Protein 9QH3 (pdb70)

InterPro domains:
  IPR001247 Exoribonuclease, phosphorolytic domain 1 [PF01138] (15-143)
  IPR001247 Exoribonuclease, phosphorolytic domain 1 [PF01138] (325-457)
  IPR003029 S1 domain [PF00575] (620-691)
  IPR003029 S1 domain [PS50126] (623-691)
  IPR003029 S1 domain [SM00316] (621-691)
  IPR004087 K Homology domain [SM00322] (553-618)
  IPR004088 K Homology domain, type 1 [PF00013] (558-614)
  IPR012162 Polyribonucleotide nucleotidyltransferase [MF_01595] (2-694)
  IPR012162 Polyribonucleotide nucleotidyltransferase [PIRSF005499] (3-697)
  IPR012162 Polyribonucleotide nucleotidyltransferase [PTHR11252] (2-696)
  IPR012162 Polyribonucleotide nucleotidyltransferase [TIGR03591] (9-692)
  IPR012340 Nucleic acid-binding, OB-fold [G3DSA:2.40.50.140] (623-694)
  IPR012340 Nucleic acid-binding, OB-fold [SSF50249] (615-693)
  IPR015847 Exoribonuclease, phosphorolytic domain 2 [PF03725] (146-210)
  IPR015847 Exoribonuclease, phosphorolytic domain 2 [PF03725] (461-529)
  IPR015848 Polyribonucleotide nucleotidyltransferase, RNA-binding domain [PF03726] (242-321)
  IPR020568 Ribosomal protein uS5 domain 2-type superfamily [SSF54211] (3-143)
  IPR020568 Ribosomal protein uS5 domain 2-type superfamily [SSF54211] (293-489)
  IPR027408 PNPase/RNase PH domain superfamily [G3DSA:3.30.230.70] (1-234)
  IPR027408 PNPase/RNase PH domain superfamily [G3DSA:3.30.230.70] (235-550)

Structure (mmCIF, N/CA/C/O backbone):
data_9QH3
#
_entry.id   9QH3
#
_cell.length_a   1.00
_cell.length_b   1.00
_cell.length_c   1.00
_cell.angle_alpha   90.00
_cell.angle_beta   90.00
_cell.angle_gamma   90.00
#
_symmetry.space_group_name_H-M   'P 1'
#
loop_
_entity.id
_entity.type
_entity.pdbx_description
1 polymer 'Polyribonucleotide nucleotidyltransferase'
2 polymer 'Ribonuclease E'
3 non-polymer "ADENOSINE-5'-MONOPHOSPHATE"
4 water water
#
loop_
_atom_site.group_PDB
_atom_site.id
_atom_site.type_symbol
_atom_site.label_atom_id
_atom_site.label_alt_id
_atom_site.label_comp_id
_atom_site.label_asym_id
_atom_site.label_entity_id
_atom_site.label_seq_id
_atom_site.pdbx_PDB_ins_code
_atom_site.Cartn_x
_atom_site.Cartn_y
_atom_site.Cartn_z
_atom_site.occupancy
_atom_site.B_iso_or_equiv
_atom_site.auth_seq_id
_atom_site.auth_comp_id
_atom_site.auth_asym_id
_atom_site.auth_atom_id
_atom_site.pdbx_PDB_model_num
ATOM 1 N N . ASN A 1 2 ? 128.434 164.782 157.839 1.00 108.67 2 ASN A N 1
ATOM 2 C CA . ASN A 1 2 ? 127.725 163.593 157.381 1.00 115.64 2 ASN A CA 1
ATOM 3 C C . ASN A 1 2 ? 128.511 162.317 157.691 1.00 115.86 2 ASN A C 1
ATOM 4 O O . ASN A 1 2 ? 127.940 161.359 158.210 1.00 114.10 2 ASN A O 1
ATOM 14 N N . PRO A 1 3 ? 129.807 162.287 157.371 1.00 111.20 3 PRO A N 1
ATOM 15 C CA . PRO A 1 3 ? 130.628 161.132 157.765 1.00 105.46 3 PRO A CA 1
ATOM 16 C C . PRO A 1 3 ? 130.555 160.871 159.261 1.00 105.17 3 PRO A C 1
ATOM 17 O O . PRO A 1 3 ? 130.979 161.691 160.077 1.00 108.74 3 PRO A O 1
ATOM 28 N N . VAL A 1 4 ? 130.007 159.714 159.612 1.00 89.96 4 VAL A N 1
ATOM 29 C CA . VAL A 1 4 ? 129.881 159.263 160.991 1.00 86.24 4 VAL A CA 1
ATOM 30 C C . VAL A 1 4 ? 130.923 158.179 161.235 1.00 90.92 4 VAL A C 1
ATOM 31 O O . VAL A 1 4 ? 130.843 157.085 160.663 1.00 97.07 4 VAL A O 1
ATOM 44 N N . THR A 1 5 ? 131.951 158.513 162.009 1.00 97.06 5 THR A N 1
ATOM 45 C CA . THR A 1 5 ? 133.049 157.605 162.301 1.00 95.80 5 THR A CA 1
ATOM 46 C C . THR A 1 5 ? 132.902 157.089 163.726 1.00 97.67 5 THR A C 1
ATOM 47 O O . THR A 1 5 ? 132.561 157.850 164.636 1.00 93.78 5 THR A O 1
ATOM 58 N N . LYS A 1 6 ? 133.153 155.796 163.920 1.00 101.26 6 LYS A N 1
ATOM 59 C CA . LYS A 1 6 ? 133.092 155.180 165.239 1.00 95.41 6 LYS A CA 1
ATOM 60 C C . LYS A 1 6 ? 134.404 154.450 165.487 1.00 95.50 6 LYS A C 1
ATOM 61 O O . LYS A 1 6 ? 134.896 153.748 164.604 1.00 94.79 6 LYS A O 1
ATOM 80 N N . GLN A 1 7 ? 134.978 154.617 166.673 1.00 96.23 7 GLN A N 1
ATOM 81 C CA . GLN A 1 7 ? 136.223 153.950 167.029 1.00 93.98 7 GLN A CA 1
ATOM 82 C C . GLN A 1 7 ? 136.020 153.090 168.266 1.00 95.43 7 GLN A C 1
ATOM 83 O O . GLN A 1 7 ? 135.380 153.520 169.230 1.00 99.65 7 GLN A O 1
ATOM 97 N N . PHE A 1 8 ? 136.564 151.875 168.240 1.00 85.95 8 PHE A N 1
ATOM 98 C CA . PHE A 1 8 ? 1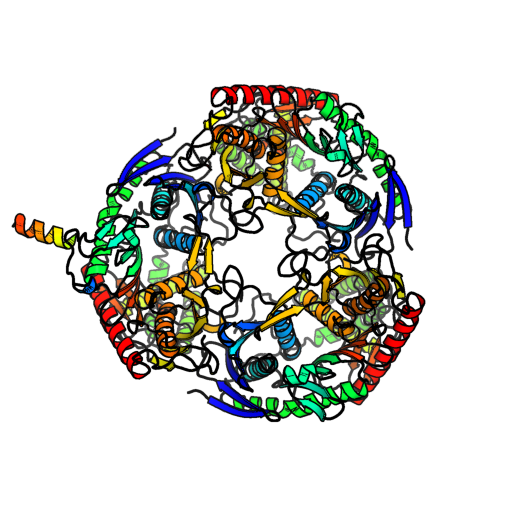36.464 151.002 169.404 1.00 84.27 8 PHE A CA 1
ATOM 99 C C . PHE A 1 8 ? 137.724 150.154 169.498 1.00 83.89 8 PHE A C 1
ATOM 100 O O . PHE A 1 8 ? 138.554 150.135 168.590 1.00 91.72 8 PHE A O 1
ATOM 117 N N . GLN A 1 9 ? 137.879 149.483 170.637 1.00 87.53 9 GLN A N 1
ATOM 118 C CA . GLN A 1 9 ? 139.037 148.637 170.909 1.00 89.07 9 GLN A CA 1
ATOM 119 C C . GLN A 1 9 ? 138.627 147.172 170.851 1.00 86.47 9 GLN A C 1
ATOM 120 O O . GLN A 1 9 ? 137.855 146.704 171.693 1.00 95.40 9 GLN A O 1
ATOM 134 N N . PHE A 1 10 ? 139.143 146.457 169.859 1.00 84.60 10 PHE A N 1
ATOM 135 C CA . PHE A 1 10 ? 138.913 145.028 169.689 1.00 89.87 10 PHE A CA 1
ATOM 136 C C . PHE A 1 10 ? 140.212 144.354 170.117 1.00 93.07 10 PHE A C 1
ATOM 137 O O . PHE A 1 10 ? 141.195 144.345 169.366 1.00 97.75 10 PHE A O 1
ATOM 154 N N . GLY A 1 11 ? 140.260 143.904 171.367 1.00 96.04 11 GLY A N 1
ATOM 155 C CA . GLY A 1 11 ? 141.495 143.348 171.870 1.00 92.50 11 GLY A CA 1
ATOM 156 C C . GLY A 1 11 ? 142.395 144.508 172.217 1.00 95.50 11 GLY A C 1
ATOM 157 O O . GLY A 1 11 ? 142.051 145.364 173.037 1.00 90.96 11 GLY A O 1
ATOM 161 N N . GLN A 1 12 ? 143.564 144.536 171.585 1.00 104.57 12 GLN A N 1
ATOM 162 C CA . GLN A 1 12 ? 144.470 145.667 171.671 1.00 105.25 12 GLN A CA 1
ATOM 163 C C . GLN A 1 12 ? 144.502 146.451 170.367 1.00 104.84 12 GLN A C 1
ATOM 164 O O . GLN A 1 12 ? 145.364 147.320 170.201 1.00 105.05 12 GLN A O 1
ATOM 178 N N . SER A 1 13 ? 143.589 146.169 169.436 1.00 104.43 13 SER A N 1
ATOM 179 C CA . SER A 1 13 ? 143.610 146.799 168.124 1.00 101.06 13 SER A CA 1
ATOM 180 C C . SER A 1 13 ? 142.506 147.842 168.042 1.00 101.49 13 SER A C 1
ATOM 181 O O . SER A 1 13 ? 141.362 147.570 168.415 1.00 102.44 13 SER A O 1
ATOM 189 N N . THR A 1 14 ? 142.843 149.030 167.554 1.00 99.46 14 THR A N 1
ATOM 190 C CA . THR A 1 14 ? 141.844 150.070 167.354 1.00 96.27 14 THR A CA 1
ATOM 191 C C . THR A 1 14 ? 141.147 149.833 166.022 1.00 93.76 14 THR A C 1
ATOM 192 O O . THR A 1 14 ? 141.805 149.771 164.978 1.00 93.70 14 THR A O 1
ATOM 203 N N . VAL A 1 15 ? 139.825 149.699 166.051 1.00 82.82 15 VAL A N 1
ATOM 204 C CA . VAL A 1 15 ? 139.024 149.492 164.853 1.00 89.10 15 VAL A CA 1
ATOM 205 C C . VAL A 1 15 ? 138.235 150.764 164.589 1.00 90.97 15 VAL A C 1
ATOM 206 O O . VAL A 1 15 ? 137.605 151.315 165.503 1.00 91.76 15 VAL A O 1
ATOM 219 N N . THR A 1 16 ? 138.275 151.225 163.340 1.00 83.24 16 THR A N 1
ATOM 220 C CA . THR A 1 16 ? 137.573 152.423 162.896 1.00 83.58 16 THR A CA 1
ATOM 221 C C . THR A 1 16 ? 136.512 152.023 161.882 1.00 86.91 16 THR A C 1
ATOM 222 O O . THR A 1 16 ? 136.824 151.381 160.876 1.00 98.14 16 THR A O 1
ATOM 233 N N . LEU A 1 17 ? 135.269 152.408 162.148 1.00 82.40 17 LEU A N 1
ATOM 234 C CA . LEU A 1 17 ? 134.108 152.096 161.320 1.00 88.01 17 LEU A CA 1
ATOM 235 C C . LEU A 1 17 ? 133.548 153.415 160.803 1.00 83.94 17 LEU A C 1
ATOM 236 O O . LEU A 1 17 ? 132.868 154.130 161.545 1.00 86.43 17 LEU A O 1
ATOM 252 N N . GLU A 1 18 ? 133.870 153.777 159.565 1.00 86.76 18 GLU A N 1
ATOM 253 C CA . GLU A 1 18 ? 133.418 155.040 158.997 1.00 89.86 18 GLU A CA 1
ATOM 254 C C . GLU A 1 18 ? 132.288 154.798 158.006 1.00 87.89 18 GLU A C 1
ATOM 255 O O . GLU A 1 18 ? 132.395 153.927 157.139 1.00 99.42 18 GLU A O 1
ATOM 267 N N . THR A 1 19 ? 131.211 155.570 158.132 1.00 84.51 19 THR A N 1
ATOM 268 C CA . THR A 1 19 ? 130.091 155.497 157.206 1.00 87.49 19 THR A CA 1
ATOM 269 C C . THR A 1 19 ? 129.743 156.910 156.765 1.00 95.30 19 THR A C 1
ATOM 270 O O . THR A 1 19 ? 130.094 157.881 157.433 1.00 96.98 19 THR A O 1
ATOM 281 N N . GLY A 1 20 ? 129.076 157.040 155.615 1.00 95.23 20 GLY A N 1
ATOM 282 C CA . GLY A 1 20 ? 128.561 158.317 155.166 1.00 90.59 20 GLY A CA 1
ATOM 283 C C . GLY A 1 20 ? 129.293 158.922 153.984 1.00 88.47 20 GLY A C 1
ATOM 284 O O . GLY A 1 20 ? 128.698 159.710 153.241 1.00 91.14 20 GLY A O 1
ATOM 288 N N . ARG A 1 21 ? 130.567 158.581 153.794 1.00 93.89 21 ARG A N 1
ATOM 289 C CA . ARG A 1 21 ? 131.386 159.210 152.765 1.00 90.91 21 ARG A CA 1
ATOM 290 C C . ARG A 1 21 ? 131.492 158.389 151.485 1.00 88.54 21 ARG A C 1
ATOM 291 O O . ARG A 1 21 ? 131.271 158.923 150.396 1.00 88.99 21 ARG A O 1
ATOM 312 N N . ILE A 1 22 ? 131.821 157.110 151.583 1.00 88.79 22 ILE A N 1
ATOM 313 C CA . ILE A 1 22 ? 132.055 156.273 150.412 1.00 86.00 22 ILE A CA 1
ATOM 314 C C . ILE A 1 22 ? 130.830 155.407 150.167 1.00 86.40 22 ILE A C 1
ATOM 315 O O . ILE A 1 22 ? 130.219 154.894 151.112 1.00 90.92 22 ILE A O 1
ATOM 331 N N . ALA A 1 23 ? 130.467 155.243 148.897 1.00 86.23 23 ALA A N 1
ATOM 332 C CA . ALA A 1 23 ? 129.356 154.383 148.500 1.00 84.37 23 ALA A CA 1
ATOM 333 C C . ALA A 1 23 ? 128.071 154.763 149.238 1.00 89.18 23 ALA A C 1
ATOM 334 O O . ALA A 1 23 ? 127.603 154.070 150.140 1.00 99.81 23 ALA A O 1
ATOM 341 N N . ARG A 1 24 ? 127.506 155.896 148.828 1.00 84.76 24 ARG A N 1
ATOM 342 C CA . ARG A 1 24 ? 126.308 156.425 149.460 1.00 84.85 24 ARG A CA 1
ATOM 343 C C . ARG A 1 24 ? 125.032 156.036 148.729 1.00 90.65 24 ARG A C 1
ATOM 344 O O . ARG A 1 24 ? 123.952 156.485 149.122 1.00 98.40 24 ARG A O 1
ATOM 365 N N . GLN A 1 25 ? 125.124 155.217 147.683 1.00 84.84 25 GLN A N 1
ATOM 366 C CA . GLN A 1 25 ? 123.948 154.748 146.969 1.00 81.65 25 GLN A CA 1
ATOM 367 C C . GLN A 1 25 ? 123.630 153.294 147.273 1.00 91.29 25 GLN A C 1
ATOM 368 O O . GLN A 1 25 ? 122.574 152.807 146.857 1.00 99.16 25 GLN A O 1
ATOM 382 N N . ALA A 1 26 ? 124.510 152.598 147.982 1.00 87.28 26 ALA A N 1
ATOM 383 C CA . ALA A 1 26 ? 124.246 151.251 148.450 1.00 80.38 26 ALA A CA 1
ATOM 384 C C . ALA A 1 26 ? 123.352 151.319 149.680 1.00 87.02 26 ALA A C 1
ATOM 385 O O . ALA A 1 26 ? 123.254 152.352 150.346 1.00 89.74 26 ALA A O 1
ATOM 392 N N . THR A 1 27 ? 122.688 150.206 149.985 1.00 76.23 27 THR A N 1
ATOM 393 C CA . THR A 1 27 ? 121.807 150.205 151.145 1.00 71.56 27 THR A CA 1
ATOM 394 C C . THR A 1 27 ? 122.614 150.431 152.418 1.00 86.29 27 THR A C 1
ATOM 395 O O . THR A 1 27 ? 122.191 151.178 153.307 1.00 90.53 27 THR A O 1
ATOM 406 N N . GLY A 1 28 ? 123.774 149.800 152.520 1.00 83.90 28 GLY A N 1
ATOM 407 C CA . GLY A 1 28 ? 124.693 150.067 153.611 1.00 74.13 28 GLY A CA 1
ATOM 408 C C . GLY A 1 28 ? 126.111 150.002 153.090 1.00 83.19 28 GLY A C 1
ATOM 409 O O . GLY A 1 28 ? 126.421 149.224 152.190 1.00 94.77 28 GLY A O 1
ATOM 413 N N . ALA A 1 29 ? 126.976 150.848 153.642 1.00 78.66 29 ALA A N 1
ATOM 414 C CA . ALA A 1 29 ? 128.383 150.815 153.251 1.00 80.80 29 ALA A CA 1
ATOM 415 C C . ALA A 1 29 ? 129.249 151.352 154.376 1.00 88.13 29 ALA A C 1
ATOM 416 O O . ALA A 1 29 ? 129.041 152.480 154.830 1.00 93.02 29 ALA A O 1
ATOM 423 N N . VAL A 1 30 ? 130.212 150.549 154.820 1.00 85.15 30 VAL A N 1
ATOM 424 C CA . VAL A 1 30 ? 131.112 150.925 155.903 1.00 73.95 30 VAL A CA 1
ATOM 425 C C . VAL A 1 30 ? 132.550 150.680 155.468 1.00 77.51 30 VAL A C 1
ATOM 426 O O . VAL A 1 30 ? 132.841 149.704 154.769 1.00 83.30 30 VAL A O 1
ATOM 439 N N . LEU A 1 31 ? 133.453 151.556 155.897 1.00 78.86 31 LEU A N 1
ATOM 440 C CA . LEU A 1 31 ? 134.887 151.369 155.722 1.00 74.84 31 LEU A CA 1
ATOM 441 C C . LEU A 1 31 ? 135.480 150.994 157.074 1.00 84.76 31 LEU A C 1
ATOM 442 O O . LEU A 1 31 ? 135.415 151.785 158.023 1.00 89.28 31 LEU A O 1
ATOM 458 N N . VAL A 1 32 ? 136.013 149.778 157.168 1.00 79.88 32 VAL A N 1
ATOM 459 C CA . VAL A 1 32 ? 136.587 149.251 158.401 1.00 79.93 32 VAL A CA 1
ATOM 460 C C . VAL A 1 32 ? 138.102 149.303 158.297 1.00 83.92 32 VAL A C 1
ATOM 461 O O . VAL A 1 32 ? 138.682 148.766 157.348 1.00 92.70 32 VAL A O 1
ATOM 474 N N . THR A 1 33 ? 138.742 149.928 159.283 1.00 85.10 33 THR A N 1
ATOM 475 C CA . THR A 1 33 ? 140.197 150.010 159.380 1.00 85.16 33 THR A CA 1
ATOM 476 C C . THR A 1 33 ? 140.613 149.346 160.686 1.00 84.97 33 THR A C 1
ATOM 477 O O . THR A 1 33 ? 140.346 149.879 161.768 1.00 93.91 33 THR A O 1
ATOM 488 N N . MET A 1 34 ? 141.223 148.167 160.578 1.00 86.42 34 MET A N 1
ATOM 489 C CA . MET A 1 34 ? 141.701 147.399 161.724 1.00 84.92 34 MET A CA 1
ATOM 490 C C . MET A 1 34 ? 143.164 147.026 161.518 1.00 92.32 34 MET A C 1
ATOM 491 O O . MET A 1 34 ? 143.494 146.299 160.573 1.00 107.12 34 MET A O 1
ATOM 505 N N . ASP A 1 35 ? 144.058 147.644 162.292 1.00 97.59 35 ASP A N 1
ATOM 506 C CA . ASP A 1 35 ? 145.480 147.292 162.267 1.00 102.75 35 ASP A CA 1
ATOM 507 C C . ASP A 1 35 ? 146.082 147.593 160.900 1.00 105.03 35 ASP A C 1
ATOM 508 O O . ASP A 1 35 ? 146.796 146.773 160.323 1.00 102.68 35 ASP A O 1
ATOM 517 N N . ASP A 1 36 ? 145.775 148.771 160.371 1.00 96.56 36 ASP A N 1
ATOM 518 C CA . ASP A 1 36 ? 146.327 149.222 159.103 1.00 97.40 36 ASP A CA 1
ATOM 519 C C . ASP A 1 36 ? 145.776 148.409 157.941 1.00 93.39 36 ASP A C 1
ATOM 520 O O . ASP A 1 36 ? 146.332 148.447 156.840 1.00 87.52 36 ASP A O 1
ATOM 529 N N . VAL A 1 37 ? 144.688 147.669 158.159 1.00 83.82 37 VAL A N 1
ATOM 530 C CA . VAL A 1 37 ? 144.007 146.946 157.093 1.00 76.44 37 VAL A CA 1
ATOM 531 C C . VAL A 1 37 ? 142.640 147.588 156.916 1.00 74.51 37 VAL A C 1
ATOM 532 O O . VAL A 1 37 ? 141.798 147.531 157.819 1.00 80.44 37 VAL A O 1
ATOM 545 N N . SER A 1 38 ? 142.422 148.209 155.759 1.00 75.09 38 SER A N 1
ATOM 546 C CA . SER A 1 38 ? 141.166 148.872 155.440 1.00 71.00 38 SER A CA 1
ATOM 547 C C . SER A 1 38 ? 140.420 148.089 154.371 1.00 68.74 38 SER A C 1
ATOM 548 O O . SER A 1 38 ? 140.986 147.779 153.314 1.00 77.70 38 SER A O 1
ATOM 556 N N . VAL A 1 39 ? 139.140 147.828 154.643 1.00 69.04 39 VAL A N 1
ATOM 557 C CA . VAL A 1 39 ? 138.234 147.100 153.763 1.00 72.37 39 VAL A CA 1
ATOM 558 C C . VAL A 1 39 ? 136.940 147.894 153.644 1.00 76.34 39 VAL A C 1
ATOM 559 O O . VAL A 1 39 ? 136.400 148.357 154.654 1.00 89.79 39 VAL A O 1
ATOM 572 N N . LEU A 1 40 ? 136.440 148.050 152.419 1.00 75.03 40 LEU A N 1
ATOM 573 C CA . LEU A 1 40 ? 135.166 148.722 152.172 1.00 74.05 40 LEU A CA 1
ATOM 574 C C . LEU A 1 40 ? 134.097 147.662 151.934 1.00 74.99 40 LEU A C 1
ATOM 575 O O . LEU A 1 40 ? 134.140 146.949 150.927 1.00 86.10 40 LEU A O 1
ATOM 591 N N . VAL A 1 41 ? 133.138 147.556 152.851 1.00 68.32 41 VAL A N 1
ATOM 592 C CA . VAL A 1 41 ? 132.077 146.559 152.772 1.00 71.17 41 VAL A CA 1
ATOM 593 C C . VAL A 1 41 ? 130.771 147.250 152.415 1.00 78.25 41 VAL A C 1
ATOM 594 O O . VAL A 1 41 ? 130.375 148.218 153.074 1.00 80.33 41 VAL A O 1
ATOM 607 N N . THR A 1 42 ? 130.102 146.752 151.378 1.00 82.31 42 THR A N 1
ATOM 608 C CA . THR A 1 42 ? 128.834 147.301 150.925 1.00 76.53 42 THR A CA 1
ATOM 609 C C . THR A 1 42 ? 127.785 146.197 150.901 1.00 73.75 42 THR A C 1
ATOM 610 O O . THR A 1 42 ? 128.096 145.030 150.655 1.00 84.89 42 THR A O 1
ATOM 621 N N . VAL A 1 43 ? 126.539 146.576 151.168 1.00 77.36 43 VAL A N 1
ATOM 622 C CA . VAL A 1 43 ? 125.399 145.668 151.147 1.00 74.28 43 VAL A CA 1
ATOM 623 C C . VAL A 1 43 ? 124.277 146.355 150.386 1.00 77.77 43 VAL A C 1
ATOM 624 O O . VAL A 1 43 ? 123.815 147.427 150.796 1.00 81.75 43 VAL A O 1
ATOM 637 N N . VAL A 1 44 ? 123.852 145.754 149.280 1.00 84.58 44 VAL A N 1
ATOM 638 C CA . VAL A 1 44 ? 122.709 146.228 148.510 1.00 80.90 44 VAL A CA 1
ATOM 639 C C . VAL A 1 44 ? 121.610 145.182 148.597 1.00 81.77 44 VAL A C 1
ATOM 640 O O . VAL A 1 44 ? 121.859 143.992 148.372 1.00 92.29 44 VAL A O 1
ATOM 653 N N . GLY A 1 45 ? 120.401 145.624 148.926 1.00 80.60 45 GLY A N 1
ATOM 654 C CA . GLY A 1 45 ? 119.264 144.731 148.992 1.00 75.93 45 GLY A CA 1
ATOM 655 C C . GLY A 1 45 ? 118.210 145.137 147.985 1.00 85.73 45 GLY A C 1
ATOM 656 O O . GLY A 1 45 ? 117.838 146.310 147.905 1.00 86.75 45 GLY A O 1
ATOM 660 N N . ALA A 1 46 ? 117.724 144.173 147.210 1.00 92.39 46 ALA A N 1
ATOM 661 C CA . ALA A 1 46 ? 116.640 144.440 146.278 1.00 85.79 46 ALA A CA 1
ATOM 662 C C . ALA A 1 46 ? 115.400 144.932 147.010 1.00 94.36 46 ALA A C 1
ATOM 663 O O . ALA A 1 46 ? 115.074 144.462 148.102 1.00 94.72 46 ALA A O 1
ATOM 670 N N . LYS A 1 47 ? 114.707 145.889 146.397 1.00 107.97 47 LYS A N 1
ATOM 671 C CA . LYS A 1 47 ? 113.596 146.573 147.041 1.00 105.15 47 LYS A CA 1
ATOM 672 C C . LYS A 1 47 ? 112.283 145.822 146.897 1.00 109.62 47 LYS A C 1
ATOM 673 O O . LYS A 1 47 ? 111.386 146.001 147.728 1.00 102.81 47 LYS A O 1
ATOM 692 N N . SER A 1 48 ? 112.161 144.981 145.873 1.00 114.05 48 SER A N 1
ATOM 693 C CA . SER A 1 48 ? 111.015 144.129 145.633 1.00 106.72 48 SER A CA 1
ATOM 694 C C . SER A 1 48 ? 111.458 142.678 145.488 1.00 108.02 48 SER A C 1
ATOM 695 O O . SER A 1 48 ? 112.540 142.425 144.949 1.00 105.32 48 SER A O 1
ATOM 703 N N . PRO A 1 49 ? 110.668 141.709 145.944 1.00 109.40 49 PRO A N 1
ATOM 704 C CA . PRO A 1 49 ? 111.033 140.312 145.692 1.00 101.57 49 PRO A CA 1
ATOM 705 C C . PRO A 1 49 ? 110.684 139.958 144.257 1.00 108.15 49 PRO A C 1
ATOM 706 O O . PRO A 1 49 ? 109.659 140.388 143.723 1.00 114.25 49 PRO A O 1
ATOM 717 N N . ALA A 1 50 ? 111.546 139.168 143.626 1.00 123.12 50 ALA A N 1
ATOM 718 C CA . ALA A 1 50 ? 111.267 138.730 142.267 1.00 125.04 50 ALA A CA 1
ATOM 719 C C . ALA A 1 50 ? 110.033 137.836 142.225 1.00 128.28 50 ALA A C 1
ATOM 720 O O . ALA A 1 50 ? 109.753 137.075 143.154 1.00 127.23 50 ALA A O 1
ATOM 727 N N . GLU A 1 51 ? 109.291 137.940 141.124 1.00 140.62 51 GLU A N 1
ATOM 728 C CA . GLU A 1 51 ? 108.105 137.117 140.937 1.00 138.57 51 GLU A CA 1
ATOM 729 C C . GLU A 1 51 ? 108.507 135.667 140.706 1.00 138.65 51 GLU A C 1
ATOM 730 O O . GLU A 1 51 ? 109.320 135.370 139.826 1.00 137.50 51 GLU A O 1
ATOM 742 N N . GLY A 1 52 ? 107.935 134.765 141.497 1.00 128.11 52 GLY A N 1
ATOM 743 C CA . GLY A 1 52 ? 108.285 133.365 141.423 1.00 125.49 52 GLY A CA 1
ATOM 744 C C . GLY A 1 52 ? 109.511 132.977 142.214 1.00 127.74 52 GLY A C 1
ATOM 745 O O . GLY A 1 52 ? 109.866 131.791 142.230 1.00 127.76 52 GLY A O 1
ATOM 749 N N . ARG A 1 53 ? 110.172 133.929 142.871 1.00 130.62 53 ARG A N 1
ATOM 750 C CA . ARG A 1 53 ? 111.335 133.619 143.691 1.00 129.99 53 ARG A CA 1
ATOM 751 C C . ARG A 1 53 ? 110.943 132.704 144.842 1.00 128.13 53 ARG A C 1
ATOM 752 O O . ARG A 1 53 ? 110.204 133.109 145.745 1.00 124.68 53 ARG A O 1
ATOM 773 N N . ASP A 1 54 ? 111.436 131.468 144.815 1.00 128.65 54 ASP A N 1
ATOM 774 C CA . ASP A 1 54 ? 111.157 130.489 145.854 1.00 129.60 54 ASP A CA 1
ATOM 775 C C . ASP A 1 54 ? 112.354 130.230 146.758 1.00 128.35 54 ASP A C 1
ATOM 776 O O . ASP A 1 54 ? 112.268 129.376 147.646 1.00 124.67 54 ASP A O 1
ATOM 785 N N . PHE A 1 55 ? 113.463 130.939 146.556 1.00 115.67 55 PHE A N 1
ATOM 786 C CA . PHE A 1 55 ? 114.650 130.783 147.384 1.00 115.11 55 PHE A CA 1
ATOM 787 C C . PHE A 1 55 ? 115.233 132.160 147.664 1.00 116.88 55 PHE A C 1
ATOM 788 O O . PHE A 1 55 ? 114.962 133.127 146.951 1.00 114.94 55 PHE A O 1
ATOM 805 N N . PHE A 1 56 ? 116.042 132.240 148.721 1.00 101.48 56 PHE A N 1
ATOM 806 C CA . PHE A 1 56 ? 116.636 133.504 149.134 1.00 97.21 56 PHE A CA 1
ATOM 807 C C . PHE A 1 56 ? 117.958 133.696 148.400 1.00 97.77 56 PHE A C 1
ATOM 808 O O . PHE A 1 56 ? 118.920 132.965 148.684 1.00 93.36 56 PHE A O 1
ATOM 825 N N . PRO A 1 57 ? 118.065 134.650 147.459 1.00 98.15 57 PRO A N 1
ATOM 826 C CA . PRO A 1 57 ? 119.324 134.833 146.700 1.00 97.98 57 PRO A CA 1
ATOM 827 C C . PRO A 1 57 ? 120.347 135.744 147.381 1.00 100.63 57 PRO A C 1
ATOM 828 O O . PRO A 1 57 ? 120.467 136.937 147.108 1.00 103.11 57 PRO A O 1
ATOM 839 N N . LEU A 1 58 ? 121.109 135.174 148.308 1.00 87.54 58 LEU A N 1
ATOM 840 C CA . LEU A 1 58 ? 122.162 135.896 149.009 1.00 83.68 58 LEU A CA 1
ATOM 841 C C . LEU A 1 58 ? 123.499 135.626 148.334 1.00 86.82 58 LEU A C 1
ATOM 842 O O . LEU A 1 58 ? 123.813 134.479 148.003 1.00 88.16 58 LEU A O 1
ATOM 858 N N . SER A 1 59 ? 124.277 136.685 148.122 1.00 89.07 59 SER A N 1
ATOM 859 C CA . SER A 1 59 ? 125.585 136.590 147.491 1.00 86.38 59 SER A CA 1
ATOM 860 C C . SER A 1 59 ? 126.604 137.383 148.296 1.00 86.88 59 SER A C 1
ATOM 861 O O . SER A 1 59 ? 126.309 138.486 148.757 1.00 93.52 59 SER A O 1
ATOM 869 N N . VAL A 1 60 ? 127.787 136.804 148.495 1.00 84.49 60 VAL A N 1
ATOM 870 C CA . VAL A 1 60 ? 128.883 137.456 149.205 1.00 82.98 60 VAL A CA 1
ATOM 871 C C . VAL A 1 60 ? 130.130 137.388 148.334 1.00 82.45 60 VAL A C 1
ATOM 872 O O . VAL A 1 60 ? 130.523 136.303 147.895 1.00 87.29 60 VAL A O 1
ATOM 885 N N . HIS A 1 61 ? 130.748 138.542 148.086 1.00 78.43 61 HIS A N 1
ATOM 886 C CA . HIS A 1 61 ? 131.923 138.643 147.220 1.00 81.22 61 HIS A CA 1
ATOM 887 C C . HIS A 1 61 ? 133.052 139.365 147.948 1.00 84.17 61 HIS A C 1
ATOM 888 O O . HIS A 1 61 ? 133.056 140.597 148.034 1.00 91.71 61 HIS A O 1
ATOM 902 N N . TYR A 1 62 ? 133.981 138.601 148.515 1.00 77.42 62 TYR A N 1
ATOM 903 C CA . TYR A 1 62 ? 135.188 139.161 149.103 1.00 73.20 62 TYR A CA 1
ATOM 904 C C . TYR A 1 62 ? 136.226 139.288 147.992 1.00 82.42 62 TYR A C 1
ATOM 905 O O . TYR A 1 62 ? 136.445 138.339 147.233 1.00 86.10 62 TYR A O 1
ATOM 923 N N . GLN A 1 63 ? 136.854 140.457 147.892 1.00 91.14 63 GLN A N 1
ATOM 924 C CA . GLN A 1 63 ? 137.846 140.746 146.866 1.00 80.47 63 GLN A CA 1
ATOM 925 C C . GLN A 1 63 ? 139.083 141.375 147.485 1.00 83.93 63 GLN A C 1
ATOM 926 O O . GLN A 1 63 ? 138.965 142.257 148.339 1.00 99.91 63 GLN A O 1
ATOM 940 N N . GLU A 1 64 ? 140.261 140.906 147.080 1.00 83.67 64 GLU A N 1
ATOM 941 C CA . GLU A 1 64 ? 141.532 141.459 147.542 1.00 85.01 64 GLU A CA 1
ATOM 942 C C . GLU A 1 64 ? 142.205 142.173 146.376 1.00 92.77 64 GLU A C 1
ATOM 943 O O . GLU A 1 64 ? 142.770 141.527 145.490 1.00 100.14 64 GLU A O 1
ATOM 955 N N . LYS A 1 65 ? 142.150 143.501 146.369 1.00 86.40 65 LYS A N 1
ATOM 956 C CA . LYS A 1 65 ? 142.764 144.263 145.292 1.00 81.69 65 LYS A CA 1
ATOM 957 C C . LYS A 1 65 ? 144.260 144.379 145.549 1.00 83.71 65 LYS A C 1
ATOM 958 O O . LYS A 1 65 ? 144.678 144.695 146.666 1.00 92.85 65 LYS A O 1
ATOM 977 N N . THR A 1 66 ? 145.070 144.136 144.516 1.00 85.33 66 THR A N 1
ATOM 978 C CA . THR A 1 66 ? 146.512 144.084 144.732 1.00 85.48 66 THR A CA 1
ATOM 979 C C . THR A 1 66 ? 147.102 145.454 145.024 1.00 82.00 66 THR A C 1
ATOM 980 O O . THR A 1 66 ? 148.142 145.539 145.685 1.00 86.95 66 THR A O 1
ATOM 991 N N . TYR A 1 67 ? 146.434 146.529 144.603 1.00 83.88 67 TYR A N 1
ATOM 992 C CA . TYR A 1 67 ? 146.945 147.861 144.889 1.00 78.48 67 TYR A CA 1
ATOM 993 C C . TYR A 1 67 ? 146.929 148.148 146.380 1.00 81.04 67 TYR A C 1
ATOM 994 O O . TYR A 1 67 ? 147.636 149.052 146.835 1.00 88.67 67 TYR A O 1
ATOM 1012 N N . ALA A 1 68 ? 146.141 147.394 147.147 1.00 76.06 68 ALA A N 1
ATOM 1013 C CA . ALA A 1 68 ? 146.139 147.561 148.592 1.00 74.51 68 ALA A CA 1
ATOM 1014 C C . ALA A 1 68 ? 147.499 147.225 149.178 1.00 81.30 68 ALA A C 1
ATOM 1015 O O . ALA A 1 68 ? 147.866 147.749 150.234 1.00 84.51 68 ALA A O 1
ATOM 1022 N N . ALA A 1 69 ? 148.260 146.361 148.509 1.00 89.25 69 ALA A N 1
ATOM 1023 C CA . ALA A 1 69 ? 149.576 145.954 148.976 1.00 84.16 69 ALA A CA 1
ATOM 1024 C C . ALA A 1 69 ? 150.700 146.692 148.265 1.00 88.20 69 ALA A C 1
ATOM 1025 O O . ALA A 1 69 ? 151.872 146.375 148.487 1.00 93.17 69 ALA A O 1
ATOM 1032 N N . GLY A 1 70 ? 150.374 147.665 147.422 1.00 81.73 70 GLY A N 1
ATOM 1033 C CA . GLY A 1 70 ? 151.390 148.369 146.662 1.00 83.27 70 GLY A CA 1
ATOM 1034 C C . GLY A 1 70 ? 152.022 147.526 145.577 1.00 93.31 70 GLY A C 1
ATOM 1035 O O . GLY A 1 70 ? 153.235 147.618 145.356 1.00 92.54 70 GLY A O 1
ATOM 1039 N N . ARG A 1 71 ? 151.230 146.708 144.891 1.00 90.93 71 ARG A N 1
ATOM 1040 C CA . ARG A 1 71 ? 151.734 145.797 143.878 1.00 85.73 71 ARG A CA 1
ATOM 1041 C C . ARG A 1 71 ? 150.855 145.869 142.641 1.00 89.43 71 ARG A C 1
ATOM 1042 O O . ARG A 1 71 ? 149.680 146.237 142.706 1.00 91.40 71 ARG A O 1
ATOM 1063 N N . ILE A 1 72 ? 151.446 145.517 141.505 1.00 92.49 72 ILE A N 1
ATOM 1064 C CA . ILE A 1 72 ? 150.718 145.438 140.244 1.00 84.87 72 ILE A CA 1
ATOM 1065 C C . ILE A 1 72 ? 150.387 143.966 140.025 1.00 86.79 72 ILE A C 1
ATOM 1066 O O . ILE A 1 72 ? 151.246 143.106 140.262 1.00 87.34 72 ILE A O 1
ATOM 1082 N N . PRO A 1 73 ? 149.172 143.622 139.599 1.00 85.50 73 PRO A N 1
ATOM 1083 C CA . PRO A 1 73 ? 148.794 142.206 139.546 1.00 85.44 73 PRO A CA 1
ATOM 1084 C C . PRO A 1 73 ? 149.720 141.402 138.650 1.00 93.71 73 PRO A C 1
ATOM 1085 O O . PRO A 1 73 ? 150.158 141.866 137.596 1.00 99.83 73 PRO A O 1
ATOM 1096 N N . GLY A 1 74 ? 150.023 140.184 139.087 1.00 106.50 74 GLY A N 1
ATOM 1097 C CA . GLY A 1 74 ? 150.760 139.271 138.249 1.00 108.15 74 GLY A CA 1
ATOM 1098 C C . GLY A 1 74 ? 149.868 138.620 137.212 1.00 110.17 74 GLY A C 1
ATOM 1099 O O . GLY A 1 74 ? 148.646 138.579 137.340 1.00 113.44 74 GLY A O 1
ATOM 1103 N N . GLY A 1 75 ? 150.495 138.106 136.167 1.00 109.35 75 GLY A N 1
ATOM 1104 C CA . GLY A 1 75 ? 149.784 137.479 135.073 1.00 114.55 75 GLY A CA 1
ATOM 1105 C C . GLY A 1 75 ? 149.939 138.259 133.780 1.00 115.12 75 GLY A C 1
ATOM 1106 O O . GLY A 1 75 ? 150.481 139.364 133.735 1.00 117.82 75 GLY A O 1
ATOM 1110 N N . PHE A 1 76 ? 149.439 137.647 132.706 1.00 115.60 76 PHE A N 1
ATOM 1111 C CA . PHE A 1 76 ? 149.604 138.236 131.384 1.00 117.96 76 PHE A CA 1
ATOM 1112 C C . PHE A 1 76 ? 148.811 139.527 131.226 1.00 117.73 76 PHE A C 1
ATOM 1113 O O . PHE A 1 76 ? 149.241 140.427 130.496 1.00 115.85 76 PHE A O 1
ATOM 1130 N N . PHE A 1 77 ? 147.666 139.644 131.896 1.00 116.57 77 PHE A N 1
ATOM 1131 C CA . PHE A 1 77 ? 146.786 140.792 131.726 1.00 116.52 77 PHE A CA 1
ATOM 1132 C C . PHE A 1 77 ? 146.957 141.859 132.799 1.00 116.61 77 PHE A C 1
ATOM 1133 O O . PHE A 1 77 ? 146.382 142.943 132.664 1.00 117.17 77 PHE A O 1
ATOM 1150 N N . LYS A 1 78 ? 147.730 141.586 133.848 1.00 101.64 78 LYS A N 1
ATOM 1151 C CA . LYS A 1 78 ? 148.042 142.583 134.871 1.00 95.39 78 LYS A CA 1
ATOM 1152 C C . LYS A 1 78 ? 146.776 143.189 135.464 1.00 96.61 78 LYS A C 1
ATOM 1153 O O . LYS A 1 78 ? 146.740 144.371 135.809 1.00 99.11 78 LYS A O 1
ATOM 1172 N N . ARG A 1 79 ? 145.722 142.385 135.577 1.00 93.92 79 ARG A N 1
ATOM 1173 C CA . ARG A 1 79 ? 144.490 142.805 136.224 1.00 93.55 79 ARG A CA 1
ATOM 1174 C C . ARG A 1 79 ? 143.976 141.667 137.090 1.00 97.59 79 ARG A C 1
ATOM 1175 O O . ARG A 1 79 ? 144.192 140.493 136.779 1.00 98.63 79 ARG A O 1
ATOM 1196 N N . GLU A 1 80 ? 143.300 142.012 138.182 1.00 99.75 80 GLU A N 1
ATOM 1197 C CA . GLU A 1 80 ? 142.734 140.977 139.033 1.00 96.43 80 GLU A CA 1
ATOM 1198 C C . GLU A 1 80 ? 141.650 140.248 138.253 1.00 95.95 80 GLU A C 1
ATOM 1199 O O . GLU A 1 80 ? 140.899 140.865 137.495 1.00 92.69 80 GLU A O 1
ATOM 1211 N N . GLY A 1 81 ? 141.558 138.934 138.433 1.00 102.79 81 GLY A N 1
ATOM 1212 C CA . GLY A 1 81 ? 140.651 138.153 137.613 1.00 105.13 81 GLY A CA 1
ATOM 1213 C C . GLY A 1 81 ? 139.704 137.325 138.458 1.00 106.77 81 GLY A C 1
ATOM 1214 O O . GLY A 1 81 ? 139.220 137.758 139.502 1.00 111.82 81 GLY A O 1
ATOM 1218 N N . ARG A 1 82 ? 139.432 136.119 137.977 1.00 126.67 82 ARG A N 1
ATOM 1219 C CA . ARG A 1 82 ? 138.519 135.227 138.673 1.00 128.26 82 ARG A CA 1
ATOM 1220 C C . ARG A 1 82 ? 138.950 135.057 140.129 1.00 125.74 82 ARG A C 1
ATOM 1221 O O . ARG A 1 82 ? 140.154 135.003 140.414 1.00 127.81 82 ARG A O 1
ATOM 1242 N N . PRO A 1 83 ? 138.010 134.987 141.069 1.00 101.44 83 PRO A N 1
ATOM 1243 C CA . PRO A 1 83 ? 138.377 134.814 142.477 1.00 99.89 83 PRO A CA 1
ATOM 1244 C C . PRO A 1 83 ? 139.412 133.717 142.680 1.00 102.54 83 PRO A C 1
ATOM 1245 O O . PRO A 1 83 ? 139.324 132.634 142.100 1.00 103.88 83 PRO A O 1
ATOM 1256 N N . SER A 1 84 ? 140.402 134.012 143.513 1.00 99.96 84 SER A N 1
ATOM 1257 C CA . SER A 1 84 ? 141.392 133.027 143.920 1.00 94.42 84 SER A CA 1
ATOM 1258 C C . SER A 1 84 ? 140.732 132.067 144.909 1.00 95.50 84 SER A C 1
ATOM 1259 O O . SER A 1 84 ? 139.525 132.121 145.158 1.00 102.44 84 SER A O 1
ATOM 1267 N N . GLU A 1 85 ? 141.521 131.162 145.488 1.00 91.50 85 GLU A N 1
ATOM 1268 C CA . GLU A 1 85 ? 140.957 130.223 146.448 1.00 90.63 85 GLU A CA 1
ATOM 1269 C C . GLU A 1 85 ? 140.776 130.861 147.815 1.00 95.60 85 GLU A C 1
ATOM 1270 O O . GLU A 1 85 ? 139.817 130.537 148.527 1.00 105.04 85 GLU A O 1
ATOM 1282 N N . LYS A 1 86 ? 141.638 131.813 148.170 1.00 84.19 86 LYS A N 1
ATOM 1283 C CA . LYS A 1 86 ? 141.494 132.464 149.461 1.00 83.82 86 LYS A CA 1
ATOM 1284 C C . LYS A 1 86 ? 140.291 133.390 149.450 1.00 86.33 86 LYS A C 1
ATOM 1285 O O . LYS A 1 86 ? 139.594 133.514 150.463 1.00 88.14 86 LYS A O 1
ATOM 1304 N N . GLU A 1 87 ? 139.977 133.975 148.292 1.00 90.50 87 GLU A N 1
ATOM 1305 C CA . GLU A 1 87 ? 138.841 134.879 148.215 1.00 87.30 87 GLU A CA 1
ATOM 1306 C C . GLU A 1 87 ? 137.533 134.109 148.163 1.00 89.90 87 GLU A C 1
ATOM 1307 O O . GLU A 1 87 ? 136.523 134.581 148.690 1.00 99.29 87 GLU A O 1
ATOM 1319 N N . THR A 1 88 ? 137.565 132.869 147.679 1.00 84.54 88 THR A N 1
ATOM 1320 C CA . THR A 1 88 ? 136.360 132.052 147.657 1.00 81.89 88 THR A CA 1
ATOM 1321 C C . THR A 1 88 ? 136.106 131.467 149.033 1.00 81.68 88 THR A C 1
ATOM 1322 O O . THR A 1 88 ? 134.956 131.428 149.501 1.00 88.15 88 THR A O 1
ATOM 1333 N N . LEU A 1 89 ? 137.181 131.149 149.751 1.00 80.98 89 LEU A N 1
ATOM 1334 C CA . LEU A 1 89 ? 137.016 130.622 151.094 1.00 82.83 89 LEU A CA 1
ATOM 1335 C C . LEU A 1 89 ? 136.567 131.729 152.034 1.00 84.54 89 LEU A C 1
ATOM 1336 O O . LEU A 1 89 ? 135.727 131.502 152.909 1.00 86.13 89 LEU A O 1
ATOM 1352 N N . THR A 1 90 ? 137.104 132.940 151.867 1.00 73.78 90 THR A N 1
ATOM 1353 C CA . THR A 1 90 ? 136.635 134.051 152.684 1.00 70.45 90 THR A CA 1
ATOM 1354 C C . THR A 1 90 ? 135.190 134.395 152.337 1.00 72.83 90 THR A C 1
ATOM 1355 O O . THR A 1 90 ? 134.393 134.715 153.227 1.00 90.03 90 THR A O 1
ATOM 1366 N N . SER A 1 91 ? 134.838 134.377 151.045 1.00 78.28 91 SER A N 1
ATOM 1367 C CA . SER A 1 91 ? 133.456 134.634 150.666 1.00 78.17 91 SER A CA 1
ATOM 1368 C C . SER A 1 91 ? 132.521 133.661 151.364 1.00 76.15 91 SER A C 1
ATOM 1369 O O . SER A 1 91 ? 131.448 134.057 151.831 1.00 86.87 91 SER A O 1
ATOM 1377 N N . ARG A 1 92 ? 132.965 132.419 151.567 1.00 89.33 92 ARG A N 1
ATOM 1378 C CA . ARG A 1 92 ? 132.084 131.430 152.175 1.00 84.68 92 ARG A CA 1
ATOM 1379 C C . ARG A 1 92 ? 132.156 131.469 153.690 1.00 84.67 92 ARG A C 1
ATOM 1380 O O . ARG A 1 92 ? 131.169 131.132 154.354 1.00 91.23 92 ARG A O 1
ATOM 1401 N N . LEU A 1 93 ? 133.223 132.052 154.227 1.00 83.85 93 LEU A N 1
ATOM 1402 C CA . LEU A 1 93 ? 133.345 132.234 155.662 1.00 83.19 93 LEU A CA 1
ATOM 1403 C C . LEU A 1 93 ? 132.491 133.403 156.115 1.00 84.69 93 LEU A C 1
ATOM 1404 O O . LEU A 1 93 ? 132.013 133.419 157.253 1.00 90.21 93 LEU A O 1
ATOM 1420 N N . ILE A 1 94 ? 132.291 134.382 155.236 1.00 86.17 94 ILE A N 1
ATOM 1421 C CA . ILE A 1 94 ? 131.388 135.481 155.551 1.00 80.34 94 ILE A CA 1
ATOM 1422 C C . ILE A 1 94 ? 129.952 135.061 155.266 1.00 77.20 94 ILE A C 1
ATOM 1423 O O . ILE A 1 94 ? 129.025 135.459 155.977 1.00 85.82 94 ILE A O 1
ATOM 1439 N N . ASP A 1 95 ? 129.743 134.265 154.213 1.00 84.90 95 ASP A N 1
ATOM 1440 C CA . ASP A 1 95 ? 128.393 133.861 153.845 1.00 80.42 95 ASP A CA 1
ATOM 1441 C C . ASP A 1 95 ? 127.775 132.943 154.892 1.00 83.68 95 ASP A C 1
ATOM 1442 O O . ASP A 1 95 ? 126.577 133.044 155.178 1.00 90.99 95 ASP A O 1
ATOM 1451 N N . ARG A 1 96 ? 128.565 132.039 155.472 1.00 81.41 96 ARG A N 1
ATOM 1452 C CA . ARG A 1 96 ? 127.988 131.029 156.359 1.00 81.11 96 ARG A CA 1
ATOM 1453 C C . ARG A 1 96 ? 127.292 131.613 157.582 1.00 84.69 96 ARG A C 1
ATOM 1454 O O . ARG A 1 96 ? 126.158 131.197 157.875 1.00 83.44 96 ARG A O 1
ATOM 1475 N N . PRO A 1 97 ? 127.881 132.550 158.331 1.00 82.93 97 PRO A N 1
ATOM 1476 C CA . PRO A 1 97 ? 127.176 133.075 159.513 1.00 77.01 97 PRO A CA 1
ATOM 1477 C C . PRO A 1 97 ? 125.931 133.885 159.201 1.00 86.47 97 PRO A C 1
ATOM 1478 O O . PRO A 1 97 ? 124.932 133.770 159.920 1.00 95.02 97 PRO A O 1
ATOM 1489 N N . ILE A 1 98 ? 125.956 134.708 158.154 1.00 79.02 98 ILE A N 1
ATOM 1490 C CA . ILE A 1 98 ? 124.896 135.693 157.975 1.00 74.75 98 ILE A CA 1
ATOM 1491 C C . ILE A 1 98 ? 123.630 135.078 157.388 1.00 83.31 98 ILE A C 1
ATOM 1492 O O . ILE A 1 98 ? 122.524 135.544 157.679 1.00 90.56 98 ILE A O 1
ATOM 1508 N N . ARG A 1 99 ? 123.751 134.044 156.560 1.00 79.29 99 ARG A N 1
ATOM 1509 C CA . ARG A 1 99 ? 122.564 133.489 155.912 1.00 81.11 99 ARG A CA 1
ATOM 1510 C C . ARG A 1 99 ? 121.540 132.980 156.918 1.00 78.54 99 ARG A C 1
ATOM 1511 O O . ARG A 1 99 ? 120.346 133.282 156.756 1.00 79.01 99 ARG A O 1
ATOM 1532 N N . PRO A 1 100 ? 121.910 132.220 157.954 1.00 86.26 100 PRO A N 1
ATOM 1533 C CA . PRO A 1 100 ? 120.917 131.808 158.958 1.00 80.81 100 PRO A CA 1
ATOM 1534 C C . PRO A 1 100 ? 120.218 132.948 159.681 1.00 85.75 100 PRO A C 1
ATOM 1535 O O . PRO A 1 100 ? 119.233 132.683 160.381 1.00 85.52 100 PRO A O 1
ATOM 1546 N N . LEU A 1 101 ? 120.672 134.194 159.544 1.00 89.33 101 LEU A N 1
ATOM 1547 C CA . LEU A 1 101 ? 120.149 135.285 160.355 1.00 85.90 101 LEU A CA 1
ATOM 1548 C C . LEU A 1 101 ? 119.160 136.170 159.614 1.00 83.75 101 LEU A C 1
ATOM 1549 O O . LEU A 1 101 ? 118.584 137.072 160.229 1.00 81.03 101 LEU A O 1
ATOM 1565 N N . PHE A 1 102 ? 118.952 135.946 158.339 1.00 85.31 102 PHE A N 1
ATOM 1566 C CA . PHE A 1 102 ? 117.889 136.661 157.657 1.00 85.46 102 PHE A CA 1
ATOM 1567 C C . PHE A 1 102 ? 116.554 136.005 157.998 1.00 91.51 102 PHE A C 1
ATOM 1568 O O . PHE A 1 102 ? 116.468 134.777 158.065 1.00 93.98 102 PHE A O 1
ATOM 1585 N N . PRO A 1 103 ? 115.499 136.784 158.222 1.00 94.20 103 PRO A N 1
ATOM 1586 C CA . PRO A 1 103 ? 114.252 136.186 158.700 1.00 92.29 103 PRO A CA 1
ATOM 1587 C C . PRO A 1 103 ? 113.661 135.235 157.674 1.00 96.70 103 PRO A C 1
ATOM 1588 O O . PRO A 1 103 ? 113.875 135.369 156.468 1.00 94.10 103 PRO A O 1
ATOM 1599 N N . GLU A 1 104 ? 112.908 134.260 158.174 1.00 107.30 104 GLU A N 1
ATOM 1600 C CA . GLU A 1 104 ? 112.338 133.235 157.314 1.00 105.66 104 GLU A CA 1
ATOM 1601 C C . GLU A 1 104 ? 111.241 133.833 156.446 1.00 109.84 104 GLU A C 1
ATOM 1602 O O . GLU A 1 104 ? 110.372 134.560 156.936 1.00 114.45 104 GLU A O 1
ATOM 1614 N N . GLY A 1 105 ? 111.281 133.523 155.154 1.00 101.28 105 GLY A N 1
ATOM 1615 C CA . GLY A 1 105 ? 110.360 134.084 154.192 1.00 97.37 105 GLY A CA 1
ATOM 1616 C C . GLY A 1 105 ? 110.892 135.297 153.463 1.00 105.47 105 GLY A C 1
ATOM 1617 O O . GLY A 1 105 ? 110.251 135.758 152.512 1.00 106.00 105 GLY A O 1
ATOM 1621 N N . PHE A 1 106 ? 112.041 135.823 153.879 1.00 105.77 106 PHE A N 1
ATOM 1622 C CA . PHE A 1 106 ? 112.679 136.921 153.167 1.00 98.82 106 PHE A CA 1
ATOM 1623 C C . PHE A 1 106 ? 113.234 136.399 151.849 1.00 94.82 106 PHE A C 1
ATOM 1624 O O . PHE A 1 106 ? 114.061 135.482 151.839 1.00 97.08 106 PHE A O 1
ATOM 1641 N N . MET A 1 107 ? 112.779 136.976 150.735 1.00 99.40 107 MET A N 1
ATOM 1642 C CA . MET A 1 107 ? 113.208 136.532 149.415 1.00 104.40 107 MET A CA 1
ATOM 1643 C C . MET A 1 107 ? 113.762 137.655 148.548 1.00 100.64 107 MET A C 1
ATOM 1644 O O . MET A 1 107 ? 114.004 137.431 147.357 1.00 106.49 107 MET A O 1
ATOM 1658 N N . ASN A 1 108 ? 113.969 138.850 149.093 1.00 86.82 108 ASN A N 1
ATOM 1659 C CA . ASN A 1 108 ? 114.608 139.900 148.315 1.00 83.07 108 ASN A CA 1
ATOM 1660 C C . ASN A 1 108 ? 116.091 139.602 148.167 1.00 88.35 108 ASN A C 1
ATOM 1661 O O . ASN A 1 108 ? 116.731 139.087 149.086 1.00 101.03 108 ASN A O 1
ATOM 1672 N N . GLU A 1 109 ? 116.639 139.921 147.000 1.00 86.94 109 GLU A N 1
ATOM 1673 C CA . GLU A 1 109 ? 118.042 139.638 146.747 1.00 86.35 109 GLU A CA 1
ATOM 1674 C C . GLU A 1 109 ? 118.919 140.509 147.634 1.00 89.48 109 GLU A C 1
ATOM 1675 O O . GLU A 1 109 ? 118.600 141.669 147.903 1.00 90.04 109 GLU A O 1
ATOM 1687 N N . VAL A 1 110 ? 120.032 139.942 148.091 1.00 86.45 110 VAL A N 1
ATOM 1688 C CA . VAL A 1 110 ? 121.015 140.659 148.890 1.00 80.51 110 VAL A CA 1
ATOM 1689 C C . VAL A 1 110 ? 122.395 140.326 148.347 1.00 83.17 110 VAL A C 1
ATOM 1690 O O . VAL A 1 110 ? 122.694 139.163 148.054 1.00 86.27 110 VAL A O 1
ATOM 1703 N N . GLN A 1 111 ? 123.237 141.348 148.218 1.00 85.20 111 GLN A N 1
ATOM 1704 C CA . GLN A 1 111 ? 124.607 141.176 147.758 1.00 81.33 111 GLN A CA 1
ATOM 1705 C C . GLN A 1 111 ? 125.548 141.982 148.638 1.00 78.29 111 GLN A C 1
ATOM 1706 O O . GLN A 1 111 ? 125.466 143.213 148.676 1.00 78.20 111 GLN A O 1
ATOM 1720 N N . VAL A 1 112 ? 126.430 141.283 149.343 1.00 76.00 112 VAL A N 1
ATOM 1721 C CA . VAL A 1 112 ? 127.482 141.889 150.145 1.00 72.37 112 VAL A CA 1
ATOM 1722 C C . VAL A 1 112 ? 128.762 141.841 149.327 1.00 68.15 112 VAL A C 1
ATOM 1723 O O . VAL A 1 112 ? 129.074 140.813 148.717 1.00 84.08 112 VAL A O 1
ATOM 1736 N N . VAL A 1 113 ? 129.497 142.949 149.296 1.00 71.92 113 VAL A N 1
ATOM 1737 C CA . VAL A 1 113 ? 130.734 143.049 148.532 1.00 78.32 113 VAL A CA 1
ATOM 1738 C C . VAL A 1 113 ? 131.789 143.683 149.424 1.00 81.09 113 VAL A C 1
ATOM 1739 O O . VAL A 1 113 ? 131.711 144.877 149.733 1.00 91.49 113 VAL A O 1
ATOM 1752 N N . CYS A 1 114 ? 132.770 142.889 149.838 1.00 72.91 114 CYS A N 1
ATOM 1753 C CA . CYS A 1 114 ? 133.862 143.355 150.681 1.00 72.74 114 CYS A CA 1
ATOM 1754 C C . CYS A 1 114 ? 135.094 143.518 149.805 1.00 77.34 114 CYS A C 1
ATOM 1755 O O . CYS A 1 114 ? 135.457 142.590 149.085 1.00 90.21 114 CYS A O 1
ATOM 1763 N N . THR A 1 115 ? 135.703 144.701 149.819 1.00 81.10 115 THR A N 1
ATOM 1764 C CA . THR A 1 115 ? 136.881 144.966 148.995 1.00 81.47 115 THR A CA 1
ATOM 1765 C C . THR A 1 115 ? 138.026 145.451 149.873 1.00 73.89 115 THR A C 1
ATOM 1766 O O . THR A 1 115 ? 137.947 146.534 150.461 1.00 84.65 115 THR A O 1
ATOM 1777 N N . VAL A 1 116 ? 139.087 144.652 149.963 1.00 78.04 116 VAL A N 1
ATOM 1778 C CA . VAL A 1 116 ? 140.283 145.065 150.686 1.00 80.71 116 VAL A CA 1
ATOM 1779 C C . VAL A 1 116 ? 140.965 146.172 149.896 1.00 83.54 116 VAL A C 1
ATOM 1780 O O . VAL A 1 116 ? 141.385 145.965 148.752 1.00 80.25 116 VAL A O 1
ATOM 1793 N N . VAL A 1 117 ? 141.091 147.348 150.503 1.00 87.11 117 VAL A N 1
ATOM 1794 C CA . VAL A 1 117 ? 141.646 148.503 149.813 1.00 77.81 117 VAL A CA 1
ATOM 1795 C C . VAL A 1 117 ? 142.991 148.936 150.377 1.00 84.23 117 VAL A C 1
ATOM 1796 O O . VAL A 1 117 ? 143.727 149.652 149.681 1.00 90.20 117 VAL A O 1
ATOM 1809 N N . SER A 1 118 ? 143.344 148.539 151.597 1.00 80.74 118 SER A N 1
ATOM 1810 C CA . SER A 1 118 ? 144.680 148.840 152.097 1.00 76.28 118 SER A CA 1
ATOM 1811 C C . SER A 1 118 ? 145.116 147.760 153.072 1.00 77.45 118 SER A C 1
ATOM 1812 O O . SER A 1 118 ? 144.304 147.258 153.846 1.00 88.74 118 SER A O 1
ATOM 1820 N N . THR A 1 119 ? 146.397 147.402 153.026 1.00 81.57 119 THR A N 1
ATOM 1821 C CA . THR A 1 119 ? 146.927 146.379 153.914 1.00 83.62 119 THR A CA 1
ATOM 1822 C C . THR A 1 119 ? 148.413 146.606 154.140 1.00 83.72 119 THR A C 1
ATOM 1823 O O . THR A 1 119 ? 149.136 146.988 153.217 1.00 87.43 119 THR A O 1
ATOM 1834 N N . ASN A 1 120 ? 148.862 146.367 155.370 1.00 85.20 120 ASN A N 1
ATOM 1835 C CA . ASN A 1 120 ? 150.281 146.412 155.690 1.00 81.14 120 ASN A CA 1
ATOM 1836 C C . ASN A 1 120 ? 150.943 145.057 155.493 1.00 90.77 120 ASN A C 1
ATOM 1837 O O . ASN A 1 120 ? 152.163 144.950 155.652 1.00 96.09 120 ASN A O 1
ATOM 1848 N N . LYS A 1 121 ? 150.161 144.028 155.164 1.00 87.23 121 LYS A N 1
ATOM 1849 C CA . LYS A 1 121 ? 150.628 142.682 154.857 1.00 80.11 121 LYS A CA 1
ATOM 1850 C C . LYS A 1 121 ? 151.036 141.898 156.095 1.00 84.88 121 LYS A C 1
ATOM 1851 O O . LYS A 1 121 ? 151.753 140.901 155.985 1.00 87.70 121 LYS A O 1
ATOM 1870 N N . LYS A 1 122 ? 150.585 142.318 157.277 1.00 88.27 122 LYS A N 1
ATOM 1871 C CA . LYS A 1 122 ? 150.996 141.706 158.530 1.00 82.61 122 LYS A CA 1
ATOM 1872 C C . LYS A 1 122 ? 149.890 140.899 159.191 1.00 87.49 122 LYS A C 1
ATOM 1873 O O . LYS A 1 122 ? 150.170 140.163 160.142 1.00 94.61 122 LYS A O 1
ATOM 1892 N N . SER A 1 123 ? 148.653 141.005 158.712 1.00 90.78 123 SER A N 1
ATOM 1893 C CA . SER A 1 123 ? 147.521 140.328 159.326 1.00 83.03 123 SER A CA 1
ATOM 1894 C C . SER A 1 123 ? 146.496 140.014 158.249 1.00 84.96 123 SER A C 1
ATOM 1895 O O . SER A 1 123 ? 146.421 140.700 157.227 1.00 86.44 123 SER A O 1
ATOM 1903 N N . ASP A 1 124 ? 145.707 138.974 158.486 1.00 84.71 124 ASP A N 1
ATOM 1904 C CA . ASP A 1 124 ? 144.730 138.561 157.494 1.00 87.91 124 ASP A CA 1
ATOM 1905 C C . ASP A 1 124 ? 143.622 139.610 157.393 1.00 89.21 124 ASP A C 1
ATOM 1906 O O . ASP A 1 124 ? 143.147 140.110 158.416 1.00 84.60 124 ASP A O 1
ATOM 1915 N N . PRO A 1 125 ? 143.179 139.961 156.174 1.00 93.81 125 PRO A N 1
ATOM 1916 C CA . PRO A 1 125 ? 142.188 141.035 156.030 1.00 83.93 125 PRO A CA 1
ATOM 1917 C C . PRO A 1 125 ? 140.740 140.592 156.156 1.00 87.38 125 PRO A C 1
ATOM 1918 O O . PRO A 1 125 ? 139.850 141.304 155.685 1.00 93.35 125 PRO A O 1
ATOM 1929 N N . ASP A 1 126 ? 140.470 139.450 156.784 1.00 91.45 126 ASP A N 1
ATOM 1930 C CA . ASP A 1 126 ? 139.135 138.867 156.722 1.00 83.52 126 ASP A CA 1
ATOM 1931 C C . ASP A 1 126 ? 138.299 139.095 157.974 1.00 82.62 126 ASP A C 1
ATOM 1932 O O . ASP A 1 126 ? 137.071 139.180 157.865 1.00 88.76 126 ASP A O 1
ATOM 1941 N N . ILE A 1 127 ? 138.907 139.254 159.152 1.00 84.93 127 ILE A N 1
ATOM 1942 C CA . ILE A 1 127 ? 138.086 139.579 160.310 1.00 90.41 127 ILE A CA 1
ATOM 1943 C C . ILE A 1 127 ? 137.603 141.014 160.202 1.00 88.50 127 ILE A C 1
ATOM 1944 O O . ILE A 1 127 ? 136.541 141.361 160.738 1.00 91.13 127 ILE A O 1
ATOM 1960 N N . ALA A 1 128 ? 138.270 141.814 159.375 1.00 76.63 128 ALA A N 1
ATOM 1961 C CA . ALA A 1 128 ? 137.833 143.180 159.158 1.00 75.15 128 ALA A CA 1
ATOM 1962 C C . ALA A 1 128 ? 136.700 143.198 158.154 1.00 74.67 128 ALA A C 1
ATOM 1963 O O . ALA A 1 128 ? 135.781 144.009 158.273 1.00 84.30 128 ALA A O 1
ATOM 1970 N N . ALA A 1 129 ? 136.722 142.271 157.196 1.00 75.79 129 ALA A N 1
ATOM 1971 C CA . ALA A 1 129 ? 135.604 142.155 156.274 1.00 73.74 129 ALA A CA 1
ATOM 1972 C C . ALA A 1 129 ? 134.376 141.609 156.985 1.00 77.65 129 ALA A C 1
ATOM 1973 O O . ALA A 1 129 ? 133.251 141.997 156.657 1.00 77.45 129 ALA A O 1
ATOM 1980 N N . MET A 1 130 ? 134.562 140.748 157.989 1.00 88.88 130 MET A N 1
ATOM 1981 C CA . MET A 1 130 ? 133.407 140.284 158.752 1.00 86.61 130 MET A CA 1
ATOM 1982 C C . MET A 1 130 ? 132.844 141.398 159.628 1.00 91.83 130 MET A C 1
ATOM 1983 O O . MET A 1 130 ? 131.619 141.568 159.716 1.00 96.64 130 MET A O 1
ATOM 1997 N N . ILE A 1 131 ? 133.715 142.195 160.255 1.00 88.24 131 ILE A N 1
ATOM 1998 C CA . ILE A 1 131 ? 133.226 143.334 161.027 1.00 76.96 131 ILE A CA 1
ATOM 1999 C C . ILE A 1 131 ? 132.504 144.317 160.114 1.00 76.72 131 ILE A C 1
ATOM 2000 O O . ILE A 1 131 ? 131.467 144.888 160.479 1.00 89.05 131 ILE A O 1
ATOM 2016 N N . GLY A 1 132 ? 133.021 144.506 158.900 1.00 73.28 132 GLY A N 1
ATOM 2017 C CA . GLY A 1 132 ? 132.390 145.426 157.972 1.00 80.27 132 GLY A CA 1
ATOM 2018 C C . GLY A 1 132 ? 131.055 144.917 157.471 1.00 75.59 132 GLY A C 1
ATOM 2019 O O . GLY A 1 132 ? 130.124 145.697 157.272 1.00 85.67 132 GLY A O 1
ATOM 2023 N N . THR A 1 133 ? 130.936 143.604 157.275 1.00 74.54 133 THR A N 1
ATOM 2024 C CA . THR A 1 133 ? 129.652 143.051 156.867 1.00 72.72 133 THR A CA 1
ATOM 2025 C C . THR A 1 133 ? 128.631 143.209 157.981 1.00 70.98 133 THR A C 1
ATOM 2026 O O . THR A 1 133 ? 127.472 143.560 157.727 1.00 81.85 133 THR A O 1
ATOM 2037 N N . SER A 1 134 ? 129.061 143.012 159.228 1.00 71.22 134 SER A N 1
ATOM 2038 C CA . SER A 1 134 ? 128.152 143.209 160.349 1.00 68.04 134 SER A CA 1
ATOM 2039 C C . SER A 1 134 ? 127.681 144.655 160.420 1.00 71.29 134 SER A C 1
ATOM 2040 O O . SER A 1 134 ? 126.481 144.924 160.568 1.00 70.09 134 SER A O 1
ATOM 2048 N N . ALA A 1 135 ? 128.603 145.604 160.251 1.00 78.14 135 ALA A N 1
ATOM 2049 C CA . ALA A 1 135 ? 128.229 147.007 160.380 1.00 69.67 135 ALA A CA 1
ATOM 2050 C C . ALA A 1 135 ? 127.362 147.457 159.211 1.00 77.08 135 ALA A C 1
ATOM 2051 O O . ALA A 1 135 ? 126.413 148.230 159.397 1.00 85.34 135 ALA A O 1
ATOM 2058 N N . ALA A 1 136 ? 127.661 146.978 158.002 1.00 74.40 136 ALA A N 1
ATOM 2059 C CA . ALA A 1 136 ? 126.849 147.337 156.848 1.00 61.41 136 ALA A CA 1
ATOM 2060 C C . ALA A 1 136 ? 125.437 146.788 156.978 1.00 71.94 136 ALA A C 1
ATOM 2061 O O . ALA A 1 136 ? 124.466 147.499 156.703 1.00 81.26 136 ALA A O 1
ATOM 2068 N N . LEU A 1 137 ? 125.293 145.529 157.405 1.00 76.15 137 LEU A N 1
ATOM 2069 C CA . LEU A 1 137 ? 123.954 144.987 157.592 1.00 70.32 137 LEU A CA 1
ATOM 2070 C C . LEU A 1 137 ? 123.238 145.605 158.782 1.00 77.51 137 LEU A C 1
ATOM 2071 O O . LEU A 1 137 ? 122.009 145.520 158.855 1.00 82.31 137 LEU A O 1
ATOM 2087 N N . ALA A 1 138 ? 123.963 146.232 159.708 1.00 73.85 138 ALA A N 1
ATOM 2088 C CA . ALA A 1 138 ? 123.271 146.933 160.782 1.00 65.92 138 ALA A CA 1
ATOM 2089 C C . ALA A 1 138 ? 122.750 148.283 160.306 1.00 69.78 138 ALA A C 1
ATOM 2090 O O . ALA A 1 138 ? 121.589 148.629 160.547 1.00 76.43 138 ALA A O 1
ATOM 2097 N N . ILE A 1 139 ? 123.537 149.057 159.568 1.00 83.34 139 ILE A N 1
ATOM 2098 C CA . ILE A 1 139 ? 123.156 150.434 159.130 1.00 85.98 139 ILE A CA 1
ATOM 2099 C C . ILE A 1 139 ? 122.251 150.374 157.893 1.00 83.58 139 ILE A C 1
ATOM 2100 O O . ILE A 1 139 ? 121.736 151.421 157.531 1.00 90.72 139 ILE A O 1
ATOM 2116 N N . SER A 1 140 ? 122.045 149.218 157.282 1.00 75.00 140 SER A N 1
ATOM 2117 C CA . SER A 1 140 ? 121.260 149.078 156.034 1.00 78.50 140 SER A CA 1
ATOM 2118 C C . SER A 1 140 ? 119.757 149.181 156.273 1.00 84.01 140 SER A C 1
ATOM 2119 O O . SER A 1 140 ? 119.090 149.741 155.409 1.00 89.64 140 SER A O 1
ATOM 2127 N N . GLY A 1 141 ? 119.230 148.602 157.336 1.00 86.20 141 GLY A N 1
ATOM 2128 C CA . GLY A 1 141 ? 117.788 148.570 157.578 1.00 74.74 141 GLY A CA 1
ATOM 2129 C C . GLY A 1 141 ? 117.205 147.255 157.116 1.00 86.61 141 GLY A C 1
ATOM 2130 O O . GLY A 1 141 ? 116.112 146.914 157.577 1.00 90.39 141 GLY A O 1
ATOM 2134 N N . ILE A 1 142 ? 117.903 146.512 156.264 1.00 87.42 142 ILE A N 1
ATOM 2135 C CA . ILE A 1 142 ? 117.397 145.235 155.693 1.00 78.15 142 ILE A CA 1
ATOM 2136 C C . ILE A 1 142 ? 117.030 144.325 156.861 1.00 83.18 142 ILE A C 1
ATOM 2137 O O . ILE A 1 142 ? 117.730 144.345 157.838 1.00 87.83 142 ILE A O 1
ATOM 2153 N N . PRO A 1 143 ? 115.939 143.549 156.821 1.00 89.76 143 PRO A N 1
ATOM 2154 C CA . PRO A 1 143 ? 115.610 142.567 157.861 1.00 85.64 143 PRO A CA 1
ATOM 2155 C C . PRO A 1 143 ? 116.731 141.568 158.089 1.00 91.45 143 PRO A C 1
ATOM 2156 O O . PRO A 1 143 ? 116.966 140.669 157.277 1.00 89.88 143 PRO A O 1
ATOM 2167 N N . PHE A 1 144 ? 117.427 141.734 159.208 1.00 87.50 144 PHE A N 1
ATOM 2168 C CA . PHE A 1 144 ? 118.548 140.890 159.581 1.00 77.76 144 PHE A CA 1
ATOM 2169 C C . PHE A 1 144 ? 118.511 140.804 161.098 1.00 83.48 144 PHE A C 1
ATOM 2170 O O . PHE A 1 144 ? 118.076 141.747 161.764 1.00 84.29 144 PHE A O 1
ATOM 2187 N N . ALA A 1 145 ? 118.969 139.686 161.649 1.00 86.32 145 ALA A N 1
ATOM 2188 C CA . ALA A 1 145 ? 118.798 139.424 163.077 1.00 80.43 145 ALA A CA 1
ATOM 2189 C C . ALA A 1 145 ? 120.084 139.711 163.842 1.00 82.68 145 ALA A C 1
ATOM 2190 O O . ALA A 1 145 ? 120.966 138.857 163.948 1.00 87.50 145 ALA A O 1
ATOM 2197 N N . GLY A 1 146 ? 120.182 140.923 164.376 1.00 89.36 146 GLY A N 1
ATOM 2198 C CA . GLY A 1 146 ? 121.208 141.268 165.327 1.00 92.31 146 GLY A CA 1
ATOM 2199 C C . GLY A 1 146 ? 122.565 141.462 164.689 1.00 95.10 146 GLY A C 1
ATOM 2200 O O . GLY A 1 146 ? 122.872 140.861 163.656 1.00 94.25 146 GLY A O 1
ATOM 2204 N N . PRO A 1 147 ? 123.409 142.301 165.287 1.00 93.78 147 PRO A N 1
ATOM 2205 C CA . PRO A 1 147 ? 124.786 142.407 164.801 1.00 87.89 147 PRO A CA 1
ATOM 2206 C C . PRO A 1 147 ? 125.550 141.132 165.107 1.00 88.62 147 PRO A C 1
ATOM 2207 O O . PRO A 1 147 ? 125.396 140.542 166.178 1.00 88.49 147 PRO A O 1
ATOM 2218 N N . ILE A 1 148 ? 126.368 140.699 164.158 1.00 81.21 148 ILE A N 1
ATOM 2219 C CA . ILE A 1 148 ? 127.244 139.567 164.379 1.00 77.98 148 ILE A CA 1
ATOM 2220 C C . ILE A 1 148 ? 128.636 140.086 164.704 1.00 81.11 148 ILE A C 1
ATOM 2221 O O . ILE A 1 148 ? 128.964 141.256 164.499 1.00 89.48 148 ILE A O 1
ATOM 2237 N N . GLY A 1 149 ? 129.462 139.193 165.232 1.00 86.26 149 GLY A N 1
ATOM 2238 C CA . GLY A 1 149 ? 130.858 139.485 165.459 1.00 84.19 149 GLY A CA 1
ATOM 2239 C C . GLY A 1 149 ? 131.683 138.299 165.007 1.00 89.01 149 GLY A C 1
ATOM 2240 O O . GLY A 1 149 ? 131.176 137.183 164.855 1.00 98.30 149 GLY A O 1
ATOM 2244 N N . ALA A 1 150 ? 132.971 138.553 164.807 1.00 71.93 150 ALA A N 1
ATOM 2245 C CA . ALA A 1 150 ? 133.892 137.522 164.366 1.00 75.87 150 ALA A CA 1
ATOM 2246 C C . ALA A 1 150 ? 135.246 137.751 165.012 1.00 85.97 150 ALA A C 1
ATOM 2247 O O . ALA A 1 150 ? 135.588 138.867 165.409 1.00 91.69 150 ALA A O 1
ATOM 2254 N N . ALA A 1 151 ? 136.015 136.673 165.118 1.00 81.73 151 ALA A N 1
ATOM 2255 C CA . ALA A 1 151 ? 137.353 136.767 165.674 1.00 71.22 151 ALA A CA 1
ATOM 2256 C C . ALA A 1 151 ? 138.140 135.525 165.297 1.00 70.96 151 ALA A C 1
ATOM 2257 O O . ALA A 1 151 ? 137.590 134.422 165.256 1.00 85.51 151 ALA A O 1
ATOM 2264 N N . ARG A 1 152 ? 139.429 135.712 165.037 1.00 78.27 152 ARG A N 1
ATOM 2265 C CA . ARG A 1 152 ? 140.344 134.604 164.825 1.00 77.73 152 ARG A CA 1
ATOM 2266 C C . ARG A 1 152 ? 141.108 134.363 166.117 1.00 80.10 152 ARG A C 1
ATOM 2267 O O . ARG A 1 152 ? 141.580 135.311 166.751 1.00 87.49 152 ARG A O 1
ATOM 2288 N N . VAL A 1 153 ? 141.214 133.100 166.503 1.00 75.32 153 VAL A N 1
ATOM 2289 C CA . VAL A 1 153 ? 141.918 132.691 167.707 1.00 75.04 153 VAL A CA 1
ATOM 2290 C C . VAL A 1 153 ? 143.094 131.800 167.342 1.00 76.79 153 VAL A C 1
ATOM 2291 O O . VAL A 1 153 ? 143.009 130.971 166.428 1.00 83.79 153 VAL A O 1
ATOM 2304 N N . GLY A 1 154 ? 144.202 131.994 168.057 1.00 75.09 154 GLY A N 1
ATOM 2305 C CA . GLY A 1 154 ? 145.365 131.147 167.957 1.00 73.60 154 GLY A CA 1
ATOM 2306 C C . GLY A 1 154 ? 145.659 130.590 169.338 1.00 79.45 154 GLY A C 1
ATOM 2307 O O . GLY A 1 154 ? 144.987 130.922 170.315 1.00 88.24 154 GLY A O 1
ATOM 2311 N N . PHE A 1 155 ? 146.740 129.823 169.425 1.00 82.89 155 PHE A N 1
ATOM 2312 C CA . PHE A 1 155 ? 147.085 129.202 170.701 1.00 77.01 155 PHE A CA 1
ATOM 2313 C C . PHE A 1 155 ? 148.565 128.873 170.729 1.00 83.93 155 PHE A C 1
ATOM 2314 O O . PHE A 1 155 ? 149.049 128.129 169.871 1.00 92.72 155 PHE A O 1
ATOM 2331 N N . HIS A 1 156 ? 149.280 129.430 171.702 1.00 89.06 156 HIS A N 1
ATOM 2332 C CA . HIS A 1 156 ? 150.658 129.053 171.950 1.00 93.13 156 HIS A CA 1
ATOM 2333 C C . HIS A 1 156 ? 150.741 128.538 173.382 1.00 98.65 156 HIS A C 1
ATOM 2334 O O . HIS A 1 156 ? 150.214 129.192 174.285 1.00 105.72 156 HIS A O 1
ATOM 2348 N N . PRO A 1 157 ? 151.360 127.386 173.641 1.00 103.98 157 PRO A N 1
ATOM 2349 C CA . PRO A 1 157 ? 151.284 126.819 174.999 1.00 101.24 157 PRO A CA 1
ATOM 2350 C C . PRO A 1 157 ? 151.638 127.783 176.122 1.00 100.56 157 PRO A C 1
ATOM 2351 O O . PRO A 1 157 ? 151.051 127.689 177.207 1.00 100.26 157 PRO A O 1
ATOM 2362 N N . GLU A 1 158 ? 152.576 128.704 175.903 1.00 107.32 158 GLU A N 1
ATOM 2363 C CA . GLU A 1 158 ? 152.991 129.628 176.956 1.00 111.01 158 GLU A CA 1
ATOM 2364 C C . GLU A 1 158 ? 152.036 130.809 177.106 1.00 108.22 158 GLU A C 1
ATOM 2365 O O . GLU A 1 158 ? 151.551 131.089 178.207 1.00 107.29 158 GLU A O 1
ATOM 2377 N N . ILE A 1 159 ? 151.757 131.510 176.007 1.00 101.81 159 ILE A N 1
ATOM 2378 C CA . ILE A 1 159 ? 150.885 132.680 176.059 1.00 103.59 159 ILE A CA 1
ATOM 2379 C C . ILE A 1 159 ? 149.455 132.281 176.397 1.00 103.31 159 ILE A C 1
ATOM 2380 O O . ILE A 1 159 ? 148.795 132.923 177.222 1.00 105.38 159 ILE A O 1
ATOM 2396 N N . GLY A 1 160 ? 148.957 131.223 175.771 1.00 92.22 160 GLY A N 1
ATOM 2397 C CA . GLY A 1 160 ? 147.571 130.821 175.879 1.00 85.32 160 GLY A CA 1
ATOM 2398 C C . GLY A 1 160 ? 146.871 131.103 174.569 1.00 88.96 160 GLY A C 1
ATOM 2399 O O . GLY A 1 160 ? 147.478 130.954 173.502 1.00 99.49 160 GLY A O 1
ATOM 2403 N N . TYR A 1 161 ? 145.594 131.468 174.626 1.00 76.84 161 TYR A N 1
ATOM 2404 C CA . TYR A 1 161 ? 144.885 131.858 173.419 1.00 75.80 161 TYR A CA 1
ATOM 2405 C C . TYR A 1 161 ? 145.326 133.252 172.990 1.00 79.73 161 TYR A C 1
ATOM 2406 O O . TYR A 1 161 ? 145.641 134.110 173.818 1.00 86.30 161 TYR A O 1
ATOM 2424 N N . ILE A 1 162 ? 145.344 133.474 171.680 1.00 73.72 162 ILE A N 1
ATOM 2425 C CA . ILE A 1 162 ? 145.758 134.747 171.097 1.00 69.96 162 ILE A CA 1
ATOM 2426 C C . ILE A 1 162 ? 144.623 135.276 170.237 1.00 79.28 162 ILE A C 1
ATOM 2427 O O . ILE A 1 162 ? 144.169 134.587 169.317 1.00 86.39 162 ILE A O 1
ATOM 2443 N N . LEU A 1 163 ? 144.168 136.492 170.526 1.00 79.48 163 LEU A N 1
ATOM 2444 C CA . LEU A 1 163 ? 143.072 137.075 169.768 1.00 79.14 163 LEU A CA 1
ATOM 2445 C C . LEU A 1 163 ? 143.609 137.719 168.495 1.00 80.41 163 LEU A C 1
ATOM 2446 O O . LEU A 1 163 ? 144.598 138.456 168.533 1.00 76.14 163 LEU A O 1
ATOM 2462 N N . ASN A 1 164 ? 142.944 137.450 167.376 1.00 86.25 164 ASN A N 1
ATOM 2463 C CA . ASN A 1 164 ? 143.277 138.039 166.084 1.00 84.22 164 ASN A CA 1
ATOM 2464 C C . ASN A 1 164 ? 144.776 137.935 165.790 1.00 83.51 164 ASN A C 1
ATOM 2465 O O . ASN A 1 164 ? 145.455 138.953 165.628 1.00 88.10 164 ASN A O 1
ATOM 2476 N N . PRO A 1 165 ? 145.317 136.724 165.711 1.00 84.21 165 PRO A N 1
ATOM 2477 C CA . PRO A 1 165 ? 146.761 136.575 165.512 1.00 80.95 165 PRO A CA 1
ATOM 2478 C C . PRO A 1 165 ? 147.209 137.073 164.146 1.00 83.86 165 PRO A C 1
ATOM 2479 O O . PRO A 1 165 ? 146.501 136.934 163.147 1.00 84.96 165 PRO A O 1
ATOM 2490 N N . THR A 1 166 ? 148.400 137.662 164.118 1.00 81.87 166 THR A N 1
ATOM 2491 C CA . THR A 1 166 ? 149.017 138.158 162.898 1.00 78.56 166 THR A CA 1
ATOM 2492 C C . THR A 1 166 ? 149.638 136.996 162.128 1.00 78.85 166 THR A C 1
ATOM 2493 O O . THR A 1 166 ? 149.616 135.846 162.570 1.00 93.30 166 THR A O 1
ATOM 2504 N N . TYR A 1 167 ? 150.205 137.286 160.955 1.00 85.83 167 TYR A N 1
ATOM 2505 C CA . TYR A 1 167 ? 150.753 136.209 160.141 1.00 83.34 167 TYR A CA 1
ATOM 2506 C C . TYR A 1 167 ? 152.025 135.651 160.753 1.00 87.34 167 TYR A C 1
ATOM 2507 O O . TYR A 1 167 ? 152.394 134.511 160.458 1.00 91.11 167 TYR A O 1
ATOM 2525 N N . GLU A 1 168 ? 152.697 136.427 161.598 1.00 93.42 168 GLU A N 1
ATOM 2526 C CA . GLU A 1 168 ? 153.918 135.973 162.245 1.00 90.91 168 GLU A CA 1
ATOM 2527 C C . GLU A 1 168 ? 153.602 135.281 163.559 1.00 96.22 168 GLU A C 1
ATOM 2528 O O . GLU A 1 168 ? 154.371 134.424 164.007 1.00 99.09 168 GLU A O 1
ATOM 2540 N N . GLN A 1 169 ? 152.481 135.643 164.186 1.00 89.48 169 GLN A N 1
ATOM 2541 C CA . GLN A 1 169 ? 152.025 134.963 165.387 1.00 80.57 169 GLN A CA 1
ATOM 2542 C C . GLN A 1 169 ? 151.423 133.606 165.062 1.00 79.97 169 GLN A C 1
ATOM 2543 O O . GLN A 1 169 ? 151.375 132.737 165.937 1.00 85.94 169 GLN A O 1
ATOM 2557 N N . LEU A 1 170 ? 150.970 133.408 163.826 1.00 81.66 170 LEU A N 1
ATOM 2558 C CA . LEU A 1 170 ? 150.307 132.180 163.413 1.00 85.38 170 LEU A CA 1
ATOM 2559 C C . LEU A 1 170 ? 151.295 131.159 162.877 1.00 90.74 170 LEU A C 1
ATOM 2560 O O . LEU A 1 170 ? 150.887 130.060 162.492 1.00 94.13 170 LEU A O 1
ATOM 2576 N N . GLN A 1 171 ? 152.579 131.498 162.848 1.00 95.19 171 GLN A N 1
ATOM 2577 C CA . GLN A 1 171 ? 153.616 130.595 162.383 1.00 94.51 171 GLN A CA 1
ATOM 2578 C C . GLN A 1 171 ? 154.143 129.717 163.505 1.00 97.25 171 GLN A C 1
ATOM 2579 O O . GLN A 1 171 ? 154.831 128.728 163.233 1.00 96.56 171 GLN A O 1
ATOM 2593 N N . SER A 1 172 ? 153.831 130.061 164.755 1.00 96.10 172 SER A N 1
ATOM 2594 C CA . SER A 1 172 ? 154.305 129.337 165.924 1.00 96.94 172 SER A CA 1
ATOM 2595 C C . SER A 1 172 ? 153.153 128.923 166.831 1.00 100.17 172 SER A C 1
ATOM 2596 O O . SER A 1 172 ? 153.396 128.489 167.963 1.00 101.07 172 SER A O 1
ATOM 2604 N N . SER A 1 173 ? 151.914 129.046 166.368 1.00 95.05 173 SER A N 1
ATOM 2605 C CA . SER A 1 173 ? 150.735 128.692 167.141 1.00 93.51 173 SER A CA 1
ATOM 2606 C C . SER A 1 173 ? 150.245 127.308 166.740 1.00 94.83 173 SER A C 1
ATOM 2607 O O . SER A 1 173 ? 150.508 126.824 165.637 1.00 95.41 173 SER A O 1
ATOM 2615 N N . SER A 1 174 ? 149.514 126.676 167.654 1.00 90.81 174 SER A N 1
ATOM 2616 C CA . SER A 1 174 ? 148.976 125.343 167.432 1.00 85.47 174 SER A CA 1
ATOM 2617 C C . SER A 1 174 ? 147.496 125.365 167.087 1.00 86.73 174 SER A C 1
ATOM 2618 O O . SER A 1 174 ? 146.878 124.301 166.994 1.00 91.16 174 SER A O 1
ATOM 2626 N N . LEU A 1 175 ? 146.915 126.545 166.888 1.00 82.06 175 LEU A N 1
ATOM 2627 C CA . LEU A 1 175 ? 145.524 126.661 166.488 1.00 77.76 175 LEU A CA 1
ATOM 2628 C C . LEU A 1 175 ? 145.373 127.797 165.490 1.00 81.17 175 LEU A C 1
ATOM 2629 O O . LEU A 1 175 ? 146.116 128.780 165.524 1.00 85.99 175 LEU A O 1
ATOM 2645 N N . ASP A 1 176 ? 144.403 127.638 164.586 1.00 89.18 176 ASP A N 1
ATOM 2646 C CA . ASP A 1 176 ? 143.988 128.675 163.645 1.00 89.52 176 ASP A CA 1
ATOM 2647 C C . ASP A 1 176 ? 142.467 128.571 163.518 1.00 89.65 176 ASP A C 1
ATOM 2648 O O . ASP A 1 176 ? 141.955 127.828 162.675 1.00 100.76 176 ASP A O 1
ATOM 2657 N N . MET A 1 177 ? 141.749 129.203 164.446 1.00 67.41 177 MET A N 1
ATOM 2658 C CA . MET A 1 177 ? 140.302 129.090 164.538 1.00 72.51 177 MET A CA 1
ATOM 2659 C C . MET A 1 177 ? 139.675 130.413 164.125 1.00 75.70 177 MET A C 1
ATOM 2660 O O . MET A 1 177 ? 140.228 131.475 164.401 1.00 84.59 177 MET A O 1
ATOM 2674 N N . VAL A 1 178 ? 138.533 130.350 163.450 1.00 79.44 178 VAL A N 1
ATOM 2675 C CA . VAL A 1 178 ? 137.737 131.525 163.115 1.00 73.12 178 VAL A CA 1
ATOM 2676 C C . VAL A 1 178 ? 136.342 131.277 163.666 1.00 79.23 178 VAL A C 1
ATOM 2677 O O . VAL A 1 178 ? 135.646 130.358 163.212 1.00 83.85 178 VAL A O 1
ATOM 2690 N N . VAL A 1 179 ? 135.946 132.065 164.663 1.00 79.99 179 VAL A N 1
ATOM 2691 C CA . VAL A 1 179 ? 134.643 131.945 165.303 1.00 76.14 179 VAL A CA 1
ATOM 2692 C C . VAL A 1 179 ? 133.816 133.180 164.983 1.00 83.11 179 VAL A C 1
ATOM 2693 O O . VAL A 1 179 ? 134.289 134.311 165.148 1.00 92.60 179 VAL A O 1
ATOM 2706 N N . ALA A 1 180 ? 132.581 132.963 164.538 1.00 91.75 180 ALA A N 1
ATOM 2707 C CA . ALA A 1 180 ? 131.629 134.037 164.301 1.00 83.69 180 ALA A CA 1
ATOM 2708 C C . ALA A 1 180 ? 130.341 133.712 165.036 1.00 80.77 180 ALA A C 1
ATOM 2709 O O . ALA A 1 180 ? 129.933 132.549 165.100 1.00 99.04 180 ALA A O 1
ATOM 2716 N N . GLY A 1 181 ? 129.695 134.736 165.578 1.00 78.80 181 GLY A N 1
ATOM 2717 C CA . GLY A 1 181 ? 128.456 134.499 166.296 1.00 74.84 181 GLY A CA 1
ATOM 2718 C C . GLY A 1 181 ? 127.782 135.796 166.672 1.00 78.43 181 GLY A C 1
ATOM 2719 O O . GLY A 1 181 ? 128.298 136.885 166.424 1.00 92.08 181 GLY A O 1
ATOM 2723 N N . THR A 1 182 ? 126.619 135.665 167.297 1.00 82.29 182 THR A N 1
ATOM 2724 C CA . THR A 1 182 ? 125.830 136.805 167.729 1.00 79.58 182 THR A CA 1
ATOM 2725 C C . THR A 1 182 ? 126.102 137.066 169.212 1.00 81.02 182 THR A C 1
ATOM 2726 O O . THR A 1 182 ? 127.072 136.551 169.777 1.00 92.13 182 THR A O 1
ATOM 2737 N N . GLU A 1 183 ? 125.250 137.866 169.855 1.00 94.92 183 GLU A N 1
ATOM 2738 C CA . GLU A 1 183 ? 125.515 138.263 171.232 1.00 99.89 183 GLU A CA 1
ATOM 2739 C C . GLU A 1 183 ? 125.247 137.139 172.219 1.00 99.97 183 GLU A C 1
ATOM 2740 O O . GLU A 1 183 ? 125.754 137.186 173.344 1.00 99.22 183 GLU A O 1
ATOM 2752 N N . ASP A 1 184 ? 124.473 136.130 171.825 1.00 106.02 184 ASP A N 1
ATOM 2753 C CA . ASP A 1 184 ? 124.049 135.081 172.740 1.00 106.74 184 ASP A CA 1
ATOM 2754 C C . ASP A 1 184 ? 124.255 133.681 172.175 1.00 105.89 184 ASP A C 1
ATOM 2755 O O . ASP A 1 184 ? 123.839 132.707 172.811 1.00 105.36 184 ASP A O 1
ATOM 2764 N N . ALA A 1 185 ? 124.877 133.549 171.007 1.00 93.00 185 ALA A N 1
ATOM 2765 C CA . ALA A 1 185 ? 125.114 132.234 170.435 1.00 91.33 185 ALA A CA 1
ATOM 2766 C C . ALA A 1 185 ? 126.271 132.306 169.453 1.00 93.23 185 ALA A C 1
ATOM 2767 O O . ALA A 1 185 ? 126.492 133.331 168.806 1.00 98.75 185 ALA A O 1
ATOM 2774 N N . VAL A 1 186 ? 127.005 131.203 169.355 1.00 91.47 186 VAL A N 1
ATOM 2775 C CA . VAL A 1 186 ? 128.042 131.035 168.347 1.00 89.69 186 VAL A CA 1
ATOM 2776 C C . VAL A 1 186 ? 127.390 130.436 167.109 1.00 87.60 186 VAL A C 1
ATOM 2777 O O . VAL A 1 186 ? 126.630 129.468 167.210 1.00 95.05 186 VAL A O 1
ATOM 2790 N N . LEU A 1 187 ? 127.675 131.011 165.941 1.00 76.91 187 LEU A N 1
ATOM 2791 C CA . LEU A 1 187 ? 126.999 130.615 164.715 1.00 78.50 187 LEU A CA 1
ATOM 2792 C C . LEU A 1 187 ? 127.904 129.932 163.705 1.00 82.17 187 LEU A C 1
ATOM 2793 O O . LEU A 1 187 ? 127.392 129.324 162.760 1.00 88.64 187 LEU A O 1
ATOM 2809 N N . MET A 1 188 ? 129.219 130.010 163.867 1.00 81.29 188 MET A N 1
ATOM 2810 C CA . MET A 1 188 ? 130.115 129.437 162.876 1.00 81.16 188 MET A CA 1
ATOM 2811 C C . MET A 1 188 ? 131.478 129.242 163.508 1.00 80.58 188 MET A C 1
ATOM 2812 O O . MET A 1 188 ? 131.970 130.125 164.213 1.00 89.22 188 MET A O 1
ATOM 2826 N N . VAL A 1 189 ? 132.090 128.094 163.234 1.00 73.78 189 VAL A N 1
ATOM 2827 C CA . VAL A 1 189 ? 133.447 127.815 163.687 1.00 75.97 189 VAL A CA 1
ATOM 2828 C C . VAL A 1 189 ? 134.163 127.082 162.566 1.00 77.32 189 VAL A C 1
ATOM 2829 O O . VAL A 1 189 ? 133.683 126.044 162.104 1.00 92.37 189 VAL A O 1
ATOM 2842 N N . GLU A 1 190 ? 135.292 127.621 162.114 1.00 81.38 190 GLU A N 1
ATOM 2843 C CA . GLU A 1 190 ? 136.149 126.921 161.165 1.00 82.16 190 GLU A CA 1
ATOM 2844 C C . GLU A 1 190 ? 137.558 126.974 161.725 1.00 85.86 190 GLU A C 1
ATOM 2845 O O . GLU A 1 190 ? 138.140 128.055 161.824 1.00 91.44 190 GLU A O 1
ATOM 2857 N N . SER A 1 191 ? 138.122 125.818 162.065 1.00 72.23 191 SER A N 1
ATOM 2858 C CA . SER A 1 191 ? 139.418 125.804 162.719 1.00 73.00 191 SER A CA 1
ATOM 2859 C C . SER A 1 191 ? 140.301 124.695 162.181 1.00 79.53 191 SER A C 1
ATOM 2860 O O . SER A 1 191 ? 139.825 123.654 161.720 1.00 84.81 191 SER A O 1
ATOM 2868 N N . GLU A 1 192 ? 141.594 124.877 162.436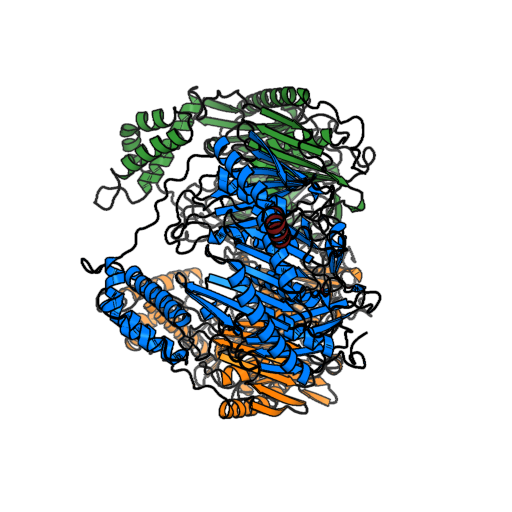 1.00 93.23 192 GLU A N 1
ATOM 2869 C CA . GLU A 1 192 ? 142.644 123.918 162.127 1.00 83.03 192 GLU A CA 1
ATOM 2870 C C . GLU A 1 192 ? 143.560 123.861 163.337 1.00 84.96 192 GLU A C 1
ATOM 2871 O O . GLU A 1 192 ? 143.797 124.886 163.978 1.00 94.35 192 GLU A O 1
ATOM 2883 N N . ALA A 1 193 ? 144.061 122.674 163.676 1.00 80.40 193 ALA A N 1
ATOM 2884 C CA . ALA A 1 193 ? 144.845 122.569 164.898 1.00 73.80 193 ALA A CA 1
ATOM 2885 C C . ALA A 1 193 ? 145.904 121.484 164.780 1.00 82.55 193 ALA A C 1
ATOM 2886 O O . ALA A 1 193 ? 145.922 120.695 163.833 1.00 96.84 193 ALA A O 1
ATOM 2893 N N . ASP A 1 194 ? 146.795 121.468 165.767 1.00 88.04 194 ASP A N 1
ATOM 2894 C CA . ASP A 1 194 ? 147.867 120.486 165.870 1.00 90.78 194 ASP A CA 1
ATOM 2895 C C . ASP A 1 194 ? 147.563 119.539 167.028 1.00 90.35 194 ASP A C 1
ATOM 2896 O O . ASP A 1 194 ? 148.179 119.601 168.092 1.00 92.26 194 ASP A O 1
ATOM 2905 N N . GLU A 1 195 ? 146.600 118.649 166.808 1.00 91.57 195 GLU A N 1
ATOM 2906 C CA . GLU A 1 195 ? 146.261 117.607 167.773 1.00 92.83 195 GLU A CA 1
ATOM 2907 C C . GLU A 1 195 ? 145.959 118.192 169.151 1.00 99.90 195 GLU A C 1
ATOM 2908 O O . GLU A 1 195 ? 146.528 117.782 170.164 1.00 101.70 195 GLU A O 1
ATOM 2920 N N . LEU A 1 196 ? 145.050 119.161 169.191 1.00 98.93 196 LEU A N 1
ATOM 2921 C CA . LEU A 1 196 ? 144.640 119.763 170.451 1.00 88.03 196 LEU A CA 1
ATOM 2922 C C . LEU A 1 196 ? 143.412 119.051 170.997 1.00 85.92 196 LEU A C 1
ATOM 2923 O O . LEU A 1 196 ? 142.526 118.644 170.243 1.00 96.56 196 LEU A O 1
ATOM 2939 N N . THR A 1 197 ? 143.366 118.906 172.317 1.00 86.86 197 THR A N 1
ATOM 2940 C CA . THR A 1 197 ? 142.267 118.204 172.958 1.00 89.35 197 THR A CA 1
ATOM 2941 C C . THR A 1 197 ? 140.958 118.944 172.709 1.00 94.00 197 THR A C 1
ATOM 2942 O O . THR A 1 197 ? 140.939 120.126 172.362 1.00 105.09 197 THR A O 1
ATOM 2953 N N . GLU A 1 198 ? 139.845 118.229 172.881 1.00 98.51 198 GLU A N 1
ATOM 2954 C CA . GLU A 1 198 ? 138.548 118.854 172.649 1.00 95.43 198 GLU A CA 1
ATOM 2955 C C . GLU A 1 198 ? 138.332 120.003 173.622 1.00 96.12 198 GLU A C 1
ATOM 2956 O O . GLU A 1 198 ? 137.706 121.012 173.273 1.00 110.47 198 GLU A O 1
ATOM 2968 N N . ASP A 1 199 ? 138.864 119.874 174.838 1.00 94.92 199 ASP A N 1
ATOM 2969 C CA . ASP A 1 199 ? 138.713 120.929 175.829 1.00 95.63 199 ASP A CA 1
ATOM 2970 C C . ASP A 1 199 ? 139.399 122.195 175.344 1.00 97.78 199 ASP A C 1
ATOM 2971 O O . ASP A 1 199 ? 138.861 123.301 175.483 1.00 105.07 199 ASP A O 1
ATOM 2980 N N . GLN A 1 200 ? 140.577 122.044 174.738 1.00 93.73 200 GLN A N 1
ATOM 2981 C CA . GLN A 1 200 ? 141.346 123.191 174.282 1.00 90.13 200 GLN A CA 1
ATOM 2982 C C . GLN A 1 200 ? 140.714 123.812 173.051 1.00 94.60 200 GLN A C 1
ATOM 2983 O O . GLN A 1 200 ? 140.977 124.982 172.756 1.00 103.45 200 GLN A O 1
ATOM 2997 N N . MET A 1 201 ? 139.889 123.056 172.329 1.00 87.77 201 MET A N 1
ATOM 2998 C CA . MET A 1 201 ? 139.252 123.547 171.119 1.00 83.23 201 MET A CA 1
ATOM 2999 C C . MET A 1 201 ? 137.884 124.132 171.417 1.00 84.75 201 MET A C 1
ATOM 3000 O O . MET A 1 201 ? 137.323 124.829 170.567 1.00 92.88 201 MET A O 1
ATOM 3014 N N . LEU A 1 202 ? 137.340 123.862 172.602 1.00 92.71 202 LEU A N 1
ATOM 3015 C CA . LEU A 1 202 ? 136.084 124.463 173.020 1.00 89.33 202 LEU A CA 1
ATOM 3016 C C . LEU A 1 202 ? 136.340 125.692 173.874 1.00 94.56 202 LEU A C 1
ATOM 3017 O O . LEU A 1 202 ? 135.554 126.652 173.841 1.00 103.44 202 LEU A O 1
ATOM 3033 N N . GLY A 1 203 ? 137.495 125.726 174.544 1.00 80.22 203 GLY A N 1
ATOM 3034 C CA . GLY A 1 203 ? 137.866 126.916 175.278 1.00 79.26 203 GLY A CA 1
ATOM 3035 C C . GLY A 1 203 ? 138.186 128.031 174.314 1.00 85.30 203 GLY A C 1
ATOM 3036 O O . GLY A 1 203 ? 137.976 129.205 174.621 1.00 91.53 203 GLY A O 1
ATOM 3040 N N . ALA A 1 204 ? 138.631 127.674 173.107 1.00 76.72 204 ALA A N 1
ATOM 3041 C CA . ALA A 1 204 ? 138.933 128.680 172.100 1.00 70.20 204 ALA A CA 1
ATOM 3042 C C . ALA A 1 204 ? 137.643 129.275 171.563 1.00 77.65 204 ALA A C 1
ATOM 3043 O O . ALA A 1 204 ? 137.559 130.486 171.329 1.00 82.52 204 ALA A O 1
ATOM 3050 N N . VAL A 1 205 ? 136.628 128.435 171.351 1.00 87.22 205 VAL A N 1
ATOM 3051 C CA . VAL A 1 205 ? 135.363 128.943 170.844 1.00 79.48 205 VAL A CA 1
ATOM 3052 C C . VAL A 1 205 ? 134.727 129.842 171.889 1.00 80.82 205 VAL A C 1
ATOM 3053 O O . VAL A 1 205 ? 134.139 130.878 171.554 1.00 86.52 205 VAL A O 1
ATOM 3066 N N . LEU A 1 206 ? 134.944 129.543 173.173 1.00 88.40 206 LEU A N 1
ATOM 3067 C CA . LEU A 1 206 ? 134.325 130.373 174.199 1.00 86.35 206 LEU A CA 1
ATOM 3068 C C . LEU A 1 206 ? 135.137 131.638 174.433 1.00 91.42 206 LEU A C 1
ATOM 3069 O O . LEU A 1 206 ? 134.571 132.691 174.746 1.00 96.52 206 LEU A O 1
ATOM 3085 N N . PHE A 1 207 ? 136.435 131.583 174.140 1.00 87.57 207 PHE A N 1
ATOM 3086 C CA . PHE A 1 207 ? 137.280 132.764 174.232 1.00 85.83 207 PHE A CA 1
ATOM 3087 C C . PHE A 1 207 ? 136.924 133.743 173.124 1.00 85.82 207 PHE A C 1
ATOM 3088 O O . PHE A 1 207 ? 136.727 134.938 173.372 1.00 93.94 207 PHE A O 1
ATOM 3105 N N . ALA A 1 208 ? 136.821 133.246 171.893 1.00 82.70 208 ALA A N 1
ATOM 3106 C CA . ALA A 1 208 ? 136.432 134.112 170.789 1.00 75.49 208 ALA A CA 1
ATOM 3107 C C . ALA A 1 208 ? 135.029 134.667 170.996 1.00 82.13 208 ALA A C 1
ATOM 3108 O O . ALA A 1 208 ? 134.790 135.856 170.763 1.00 95.47 208 ALA A O 1
ATOM 3115 N N . HIS A 1 209 ? 134.084 133.835 171.452 1.00 95.62 209 HIS A N 1
ATOM 3116 C CA . HIS A 1 209 ? 132.746 134.351 171.719 1.00 86.85 209 HIS A CA 1
ATOM 3117 C C . HIS A 1 209 ? 132.775 135.451 172.770 1.00 82.82 209 HIS A C 1
ATOM 3118 O O . HIS A 1 209 ? 132.027 136.429 172.673 1.00 92.59 209 HIS A O 1
ATOM 3132 N N . ASP A 1 210 ? 133.627 135.313 173.785 1.00 92.49 210 ASP A N 1
ATOM 3133 C CA . ASP A 1 210 ? 133.714 136.345 174.806 1.00 96.96 210 ASP A CA 1
ATOM 3134 C C . ASP A 1 210 ? 134.492 137.567 174.341 1.00 99.15 210 ASP A C 1
ATOM 3135 O O . ASP A 1 210 ? 134.393 138.622 174.975 1.00 100.02 210 ASP A O 1
ATOM 3144 N N . GLU A 1 211 ? 135.247 137.463 173.248 1.00 91.65 211 GLU A N 1
ATOM 3145 C CA . GLU A 1 211 ? 136.087 138.581 172.835 1.00 83.60 211 GLU A CA 1
ATOM 3146 C C . GLU A 1 211 ? 135.443 139.499 171.802 1.00 84.94 211 GLU A C 1
ATOM 3147 O O . GLU A 1 211 ? 135.667 140.712 171.852 1.00 93.85 211 GLU A O 1
ATOM 3159 N N . PHE A 1 212 ? 134.652 138.981 170.863 1.00 79.25 212 PHE A N 1
ATOM 3160 C CA . PHE A 1 212 ? 134.074 139.851 169.845 1.00 79.34 212 PHE A CA 1
ATOM 3161 C C . PHE A 1 212 ? 132.757 140.488 170.271 1.00 86.54 212 PHE A C 1
ATOM 3162 O O . PHE A 1 212 ? 132.055 141.042 169.421 1.00 90.52 212 PHE A O 1
ATOM 3179 N N . GLN A 1 213 ? 132.394 140.421 171.553 1.00 91.36 213 GLN A N 1
ATOM 3180 C CA . GLN A 1 213 ? 131.251 141.198 172.017 1.00 85.50 213 GLN A CA 1
ATOM 3181 C C . GLN A 1 213 ? 131.500 142.695 171.890 1.00 87.21 213 GLN A C 1
ATOM 3182 O O . GLN A 1 213 ? 130.541 143.475 171.812 1.00 91.30 213 GLN A O 1
ATOM 3196 N N . ALA A 1 214 ? 132.767 143.110 171.825 1.00 85.62 214 ALA A N 1
ATOM 3197 C CA . ALA A 1 214 ? 133.077 144.511 171.568 1.00 84.49 214 ALA A CA 1
ATOM 3198 C C . ALA A 1 214 ? 132.614 144.920 170.179 1.00 90.42 214 ALA A C 1
ATOM 3199 O O . ALA A 1 214 ? 132.103 146.030 169.984 1.00 100.15 214 ALA A O 1
ATOM 3206 N N . VAL A 1 215 ? 132.767 144.025 169.202 1.00 74.15 215 VAL A N 1
ATOM 3207 C CA . VAL A 1 215 ? 132.316 144.320 167.848 1.00 69.97 215 VAL A CA 1
ATOM 3208 C C . VAL A 1 215 ? 130.807 144.502 167.829 1.00 79.08 215 VAL A C 1
ATOM 3209 O O . VAL A 1 215 ? 130.284 145.409 167.173 1.00 87.53 215 VAL A O 1
ATOM 3222 N N . ILE A 1 216 ? 130.083 143.644 168.547 1.00 82.11 216 ILE A N 1
ATOM 3223 C CA . ILE A 1 216 ? 128.629 143.752 168.579 1.00 79.04 216 ILE A CA 1
ATOM 3224 C C . ILE A 1 216 ? 128.208 145.056 169.241 1.00 88.38 216 ILE A C 1
ATOM 3225 O O . ILE A 1 216 ? 127.304 145.749 168.759 1.00 100.49 216 ILE A O 1
ATOM 3241 N N . ARG A 1 217 ? 128.860 145.424 170.346 1.00 86.36 217 ARG A N 1
ATOM 3242 C CA . ARG A 1 217 ? 128.485 146.666 171.015 1.00 83.05 217 ARG A CA 1
ATOM 3243 C C . ARG A 1 217 ? 128.767 147.873 170.129 1.00 90.83 217 ARG A C 1
ATOM 3244 O O . ARG A 1 217 ? 127.962 148.816 170.066 1.00 99.29 217 ARG A O 1
ATOM 3265 N N . ALA A 1 218 ? 129.869 147.837 169.381 1.00 83.15 218 ALA A N 1
ATOM 3266 C CA . ALA A 1 218 ? 130.204 148.988 168.559 1.00 83.29 218 ALA A CA 1
ATOM 3267 C C . ALA A 1 218 ? 129.344 149.048 167.309 1.00 87.55 218 ALA A C 1
ATOM 3268 O O . ALA A 1 218 ? 129.018 150.144 166.842 1.00 98.39 218 ALA A O 1
ATOM 3275 N N . VAL A 1 219 ? 128.862 147.903 166.824 1.00 78.29 219 VAL A N 1
ATOM 3276 C CA . VAL A 1 219 ? 127.954 147.942 165.688 1.00 79.13 219 VAL A CA 1
ATOM 3277 C C . VAL A 1 219 ? 126.544 148.278 166.136 1.00 81.36 219 VAL A C 1
ATOM 3278 O O . VAL A 1 219 ? 125.772 148.836 165.349 1.00 88.39 219 VAL A O 1
ATOM 3291 N N . LYS A 1 220 ? 126.239 148.114 167.422 1.00 90.58 220 LYS A N 1
ATOM 3292 C CA . LYS A 1 220 ? 124.929 148.527 167.900 1.00 82.80 220 LYS A CA 1
ATOM 3293 C C . LYS A 1 220 ? 124.903 150.023 168.142 1.00 87.50 220 LYS A C 1
ATOM 3294 O O . LYS A 1 220 ? 123.900 150.679 167.845 1.00 96.03 220 LYS A O 1
ATOM 3313 N N . GLU A 1 221 ? 126.020 150.589 168.597 1.00 87.21 221 GLU A N 1
ATOM 3314 C CA . GLU A 1 221 ? 126.094 152.042 168.700 1.00 86.06 221 GLU A CA 1
ATOM 3315 C C . GLU A 1 221 ? 126.134 152.685 167.315 1.00 88.32 221 GLU A C 1
ATOM 3316 O O . GLU A 1 221 ? 125.467 153.702 167.071 1.00 94.97 221 GLU A O 1
ATOM 3328 N N . LEU A 1 222 ? 126.858 152.075 166.374 1.00 83.71 222 LEU A N 1
ATOM 3329 C CA . LEU A 1 222 ? 126.870 152.605 165.017 1.00 83.20 222 LEU A CA 1
ATOM 3330 C C . LEU A 1 222 ? 125.481 152.553 164.398 1.00 82.03 222 LEU A C 1
ATOM 3331 O O . LEU A 1 222 ? 125.077 153.484 163.696 1.00 87.59 222 LEU A O 1
ATOM 3347 N N . ALA A 1 223 ? 124.736 151.469 164.629 1.00 88.04 223 ALA A N 1
ATOM 3348 C CA . ALA A 1 223 ? 123.393 151.389 164.069 1.00 82.22 223 ALA A CA 1
ATOM 3349 C C . ALA A 1 223 ? 122.453 152.373 164.751 1.00 85.89 223 ALA A C 1
ATOM 3350 O O . ALA A 1 223 ? 121.576 152.951 164.099 1.00 87.87 223 ALA A O 1
ATOM 3357 N N . ALA A 1 224 ? 122.617 152.583 166.057 1.00 99.05 224 ALA A N 1
ATOM 3358 C CA . ALA A 1 224 ? 121.798 153.550 166.772 1.00 96.20 224 ALA A CA 1
ATOM 3359 C C . ALA A 1 224 ? 122.240 154.986 166.540 1.00 90.53 224 ALA A C 1
ATOM 3360 O O . ALA A 1 224 ? 121.640 155.898 167.118 1.00 94.81 224 ALA A O 1
ATOM 3367 N N . GLU A 1 225 ? 123.256 155.212 165.715 1.00 94.03 225 GLU A N 1
ATOM 3368 C CA . GLU A 1 225 ? 123.691 156.571 165.412 1.00 95.16 225 GLU A CA 1
ATOM 3369 C C . GLU A 1 225 ? 123.559 156.934 163.942 1.00 96.81 225 GLU A C 1
ATOM 3370 O O . GLU A 1 225 ? 123.136 158.049 163.629 1.00 92.06 225 GLU A O 1
ATOM 3382 N N . ALA A 1 226 ? 123.911 156.031 163.029 1.00 99.26 226 ALA A N 1
ATOM 3383 C CA . ALA A 1 226 ? 123.884 156.297 161.596 1.00 90.29 226 ALA A CA 1
ATOM 3384 C C . ALA A 1 226 ? 123.045 155.261 160.856 1.00 87.51 226 ALA A C 1
ATOM 3385 O O . ALA A 1 226 ? 123.310 154.953 159.694 1.00 92.59 226 ALA A O 1
ATOM 3392 N N . GLY A 1 227 ? 122.001 154.754 161.487 1.00 92.33 227 GLY A N 1
ATOM 3393 C CA . GLY A 1 227 ? 121.201 153.677 160.895 1.00 91.32 227 GLY A CA 1
ATOM 3394 C C . GLY A 1 227 ? 120.103 154.194 160.012 1.00 96.77 227 GLY A C 1
ATOM 3395 O O . GLY A 1 227 ? 119.545 155.249 160.334 1.00 96.62 227 GLY A O 1
ATOM 3399 N N . LYS A 1 228 ? 119.803 153.478 158.935 1.00 88.24 228 LYS A N 1
ATOM 3400 C CA . LYS A 1 228 ? 118.702 153.846 158.027 1.00 87.54 228 LYS A CA 1
ATOM 3401 C C . LYS A 1 228 ? 117.413 153.310 158.653 1.00 94.51 228 LYS A C 1
ATOM 3402 O O . LYS A 1 228 ? 117.501 152.388 159.472 1.00 89.51 228 LYS A O 1
ATOM 3421 N N . PRO A 1 229 ? 116.229 153.859 158.325 1.00 103.68 229 PRO A N 1
ATOM 3422 C CA . PRO A 1 229 ? 114.947 153.369 158.867 1.00 95.29 229 PRO A CA 1
ATOM 3423 C C . PRO A 1 229 ? 114.778 151.908 158.491 1.00 97.42 229 PRO A C 1
ATOM 3424 O O . PRO A 1 229 ? 115.156 151.562 157.356 1.00 97.98 229 PRO A O 1
ATOM 3435 N N . ALA A 1 230 ? 114.218 151.079 159.369 1.00 94.06 230 ALA A N 1
ATOM 3436 C CA . ALA A 1 230 ? 114.088 149.622 159.141 1.00 92.82 230 ALA A CA 1
ATOM 3437 C C . ALA A 1 230 ? 113.072 149.335 158.048 1.00 92.35 230 ALA A C 1
ATOM 3438 O O . ALA A 1 230 ? 112.079 150.061 157.967 1.00 93.77 230 ALA A O 1
ATOM 3445 N N . TRP A 1 231 ? 113.311 148.304 157.247 1.00 87.14 231 TRP A N 1
ATOM 3446 C CA . TRP A 1 231 ? 112.417 147.955 156.126 1.00 84.49 231 TRP A CA 1
ATOM 3447 C C . TRP A 1 231 ? 111.065 147.551 156.691 1.00 94.94 231 TRP A C 1
ATOM 3448 O O . TRP A 1 231 ? 111.042 147.027 157.814 1.00 92.80 231 TRP A O 1
ATOM 3469 N N . ASP A 1 232 ? 109.981 147.797 155.956 1.00 115.13 232 ASP A N 1
ATOM 3470 C CA . ASP A 1 232 ? 108.597 147.483 156.405 1.00 112.02 232 ASP A CA 1
ATOM 3471 C C . ASP A 1 232 ? 108.233 146.116 155.850 1.00 109.08 232 ASP A C 1
ATOM 3472 O O . ASP A 1 232 ? 107.288 146.035 155.052 1.00 108.56 232 ASP A O 1
ATOM 3481 N N . TRP A 1 233 ? 108.933 145.081 156.271 1.00 103.43 233 TRP A N 1
ATOM 3482 C CA . TRP A 1 233 ? 108.739 143.725 155.783 1.00 107.51 233 TRP A CA 1
ATOM 3483 C C . TRP A 1 233 ? 108.067 142.892 156.864 1.00 109.56 233 TRP A C 1
ATOM 3484 O O . TRP A 1 233 ? 108.560 142.825 157.994 1.00 102.28 233 TRP A O 1
ATOM 3505 N N . LYS A 1 234 ? 106.947 142.263 156.518 1.00 124.83 234 LYS A N 1
ATOM 3506 C CA . LYS A 1 234 ? 106.143 141.508 157.471 1.00 124.80 234 LYS A CA 1
ATOM 3507 C C . LYS A 1 234 ? 106.247 140.022 157.168 1.00 125.65 234 LYS A C 1
ATOM 3508 O O . LYS A 1 234 ? 105.929 139.584 156.057 1.00 122.58 234 LYS A O 1
ATOM 3527 N N . ALA A 1 235 ? 106.693 139.257 158.156 1.00 124.84 235 ALA A N 1
ATOM 3528 C CA . ALA A 1 235 ? 106.831 137.820 157.991 1.00 128.65 235 ALA A CA 1
ATOM 3529 C C . ALA A 1 235 ? 105.465 137.200 157.715 1.00 126.76 235 ALA A C 1
ATOM 3530 O O . ALA A 1 235 ? 104.497 137.508 158.425 1.00 120.64 235 ALA A O 1
ATOM 3537 N N . PRO A 1 236 ? 105.335 136.337 156.709 1.00 131.27 236 PRO A N 1
ATOM 3538 C CA . PRO A 1 236 ? 104.026 135.734 156.437 1.00 131.58 236 PRO A CA 1
ATOM 3539 C C . PRO A 1 236 ? 103.565 134.895 157.619 1.00 131.23 236 PRO A C 1
ATOM 3540 O O . PRO A 1 236 ? 104.365 134.241 158.291 1.00 127.40 236 PRO A O 1
ATOM 3551 N N . ALA A 1 237 ? 102.259 134.915 157.867 1.00 144.96 237 ALA A N 1
ATOM 3552 C CA . ALA A 1 237 ? 101.710 134.207 159.011 1.00 145.72 237 ALA A CA 1
ATOM 3553 C C . ALA A 1 237 ? 101.536 132.728 158.688 1.00 146.45 237 ALA A C 1
ATOM 3554 O O . ALA A 1 237 ? 101.489 132.317 157.526 1.00 143.24 237 ALA A O 1
ATOM 3561 N N . GLU A 1 238 ? 101.371 131.901 159.729 1.00 152.44 238 GLU A N 1
ATOM 3562 C CA . GLU A 1 238 ? 101.257 130.431 159.541 1.00 151.83 238 GLU A CA 1
ATOM 3563 C C . GLU A 1 238 ? 99.810 130.017 159.262 1.00 153.19 238 GLU A C 1
ATOM 3564 O O . GLU A 1 238 ? 98.897 130.698 159.768 1.00 150.78 238 GLU A O 1
ATOM 3576 N N . ASN A 1 239 ? 99.608 128.941 158.496 1.00 156.69 239 ASN A N 1
ATOM 3577 C CA . ASN A 1 239 ? 98.254 128.388 158.225 1.00 154.57 239 ASN A CA 1
ATOM 3578 C C . ASN A 1 239 ? 97.888 127.507 159.414 1.00 152.81 239 ASN A C 1
ATOM 3579 O O . ASN A 1 239 ? 97.558 126.336 159.190 1.00 154.29 239 ASN A O 1
ATOM 3590 N N . THR A 1 240 ? 97.952 128.031 160.632 1.00 151.40 240 THR A N 1
ATOM 3591 C CA . THR A 1 240 ? 97.708 127.244 161.847 1.00 153.92 240 THR A CA 1
ATOM 3592 C C . THR A 1 240 ? 96.649 126.231 161.548 1.00 153.54 240 THR A C 1
ATOM 3593 O O . THR A 1 240 ? 96.876 125.053 161.832 1.00 151.80 240 THR A O 1
ATOM 3604 N N . VAL A 1 241 ? 95.517 126.667 161.013 1.00 157.05 241 VAL A N 1
ATOM 3605 C CA . VAL A 1 241 ? 94.382 125.741 160.743 1.00 158.40 241 VAL A CA 1
ATOM 3606 C C . VAL A 1 241 ? 94.876 124.593 159.849 1.00 158.96 241 VAL A C 1
ATOM 3607 O O . VAL A 1 241 ? 94.849 123.460 160.339 1.00 156.88 241 VAL A O 1
ATOM 3620 N N . LEU A 1 242 ? 95.339 124.866 158.625 1.00 159.37 242 LEU A N 1
ATOM 3621 C CA . LEU A 1 242 ? 95.748 123.800 157.670 1.00 158.45 242 LEU A CA 1
ATOM 3622 C C . LEU A 1 242 ? 96.759 122.855 158.331 1.00 158.37 242 LEU A C 1
ATOM 3623 O O . LEU A 1 242 ? 96.630 121.640 158.149 1.00 154.61 242 LEU A O 1
ATOM 3639 N N . VAL A 1 243 ? 97.725 123.392 159.068 1.00 159.64 243 VAL A N 1
ATOM 3640 C CA . VAL A 1 243 ? 98.770 122.572 159.745 1.00 157.02 243 VAL A CA 1
ATOM 3641 C C . VAL A 1 243 ? 98.064 121.699 160.783 1.00 158.05 243 VAL A C 1
ATOM 3642 O O . VAL A 1 243 ? 98.145 120.472 160.650 1.00 159.29 243 VAL A O 1
ATOM 3655 N N . ASN A 1 244 ? 97.314 122.301 161.706 1.00 156.66 244 ASN A N 1
ATOM 3656 C CA . ASN A 1 244 ? 96.596 121.558 162.775 1.00 154.99 244 ASN A CA 1
ATOM 3657 C C . ASN A 1 244 ? 95.613 120.592 162.119 1.00 153.75 244 ASN A C 1
ATOM 3658 O O . ASN A 1 244 ? 95.114 119.694 162.824 1.00 151.27 244 ASN A O 1
ATOM 3669 N N . ALA A 1 245 ? 95.338 120.763 160.824 1.00 157.74 245 ALA A N 1
ATOM 3670 C CA . ALA A 1 245 ? 94.453 119.856 160.065 1.00 159.24 245 ALA A CA 1
ATOM 3671 C C . ALA A 1 245 ? 95.255 118.666 159.537 1.00 162.87 245 ALA A C 1
ATOM 3672 O O . ALA A 1 245 ? 94.990 117.553 160.018 1.00 162.61 245 ALA A O 1
ATOM 3679 N N . ILE A 1 246 ? 96.191 118.863 158.600 1.00 159.46 246 ILE A N 1
ATOM 3680 C CA . ILE A 1 246 ? 96.937 117.715 157.993 1.00 155.73 246 ILE A CA 1
ATOM 3681 C C . ILE A 1 246 ? 97.498 116.906 159.169 1.00 154.96 246 ILE A C 1
ATOM 3682 O O . ILE A 1 246 ? 97.523 115.670 159.074 1.00 155.01 246 ILE A O 1
ATOM 3698 N N . LYS A 1 247 ? 97.884 117.577 160.250 1.00 152.93 247 LYS A N 1
ATOM 3699 C CA . LYS A 1 247 ? 98.443 116.907 161.446 1.00 152.54 247 LYS A CA 1
ATOM 3700 C C . LYS A 1 247 ? 97.572 115.711 161.828 1.00 155.42 247 LYS A C 1
ATOM 3701 O O . LYS A 1 247 ? 98.146 114.689 162.233 1.00 156.25 247 LYS A O 1
ATOM 3720 N N . ALA A 1 248 ? 96.250 115.833 161.748 1.00 156.90 248 ALA A N 1
ATOM 3721 C CA . ALA A 1 248 ? 95.320 114.750 162.152 1.00 155.96 248 ALA A CA 1
ATOM 3722 C C . ALA A 1 248 ? 94.782 114.024 160.921 1.00 155.88 248 ALA A C 1
ATOM 3723 O O . ALA A 1 248 ? 94.885 112.782 160.872 1.00 152.18 248 ALA A O 1
ATOM 3730 N N . GLU A 1 249 ? 94.256 114.764 159.948 1.00 164.35 249 GLU A N 1
ATOM 3731 C CA . GLU A 1 249 ? 93.639 114.162 158.739 1.00 164.13 249 GLU A CA 1
ATOM 3732 C C . GLU A 1 249 ? 94.517 113.045 158.168 1.00 163.29 249 GLU A C 1
ATOM 3733 O O . GLU A 1 249 ? 93.977 111.948 157.968 1.00 163.04 249 GLU A O 1
ATOM 3745 N N . LEU A 1 250 ? 95.795 113.315 157.886 1.00 157.56 250 LEU A N 1
ATOM 3746 C CA . LEU A 1 250 ? 96.721 112.310 157.301 1.00 156.72 250 LEU A CA 1
ATOM 3747 C C . LEU A 1 250 ? 98.104 112.478 157.932 1.00 156.49 250 LEU A C 1
ATOM 3748 O O . LEU A 1 250 ? 99.073 112.653 157.177 1.00 156.53 250 LEU A O 1
ATOM 3764 N N . GLY A 1 251 ? 98.189 112.416 159.257 1.00 148.55 251 GLY A N 1
ATOM 3765 C CA . GLY A 1 251 ? 99.471 112.601 159.952 1.00 148.58 251 GLY A CA 1
ATOM 3766 C C . GLY A 1 251 ? 99.981 111.304 160.523 1.00 149.35 251 GLY A C 1
ATOM 3767 O O . GLY A 1 251 ? 101.211 111.115 160.551 1.00 146.48 251 GLY A O 1
ATOM 3771 N N . GLU A 1 252 ? 99.081 110.435 160.974 1.00 151.62 252 GLU A N 1
ATOM 3772 C CA . GLU A 1 252 ? 99.491 109.159 161.605 1.00 150.80 252 GLU A CA 1
ATOM 3773 C C . GLU A 1 252 ? 100.206 108.323 160.550 1.00 151.84 252 GLU A C 1
ATOM 3774 O O . GLU A 1 252 ? 101.067 107.521 160.938 1.00 153.09 252 GLU A O 1
ATOM 3786 N N . ALA A 1 253 ? 99.852 108.494 159.280 1.00 151.48 253 ALA A N 1
ATOM 3787 C CA . ALA A 1 253 ? 100.507 107.778 158.166 1.00 150.07 253 ALA A CA 1
ATOM 3788 C C . ALA A 1 253 ? 101.924 108.313 157.980 1.00 153.31 253 ALA A C 1
ATOM 3789 O O . ALA A 1 253 ? 102.773 107.527 157.544 1.00 153.14 253 ALA A O 1
ATOM 3796 N N . ILE A 1 254 ? 102.171 109.591 158.284 1.00 152.30 254 ILE A N 1
ATOM 3797 C CA . ILE A 1 254 ? 103.549 110.167 158.234 1.00 149.98 254 ILE A CA 1
ATOM 3798 C C . ILE A 1 254 ? 104.361 109.429 159.295 1.00 150.02 254 ILE A C 1
ATOM 3799 O O . ILE A 1 254 ? 105.523 109.097 159.031 1.00 151.72 254 ILE A O 1
ATOM 3815 N N . SER A 1 255 ? 103.760 109.208 160.458 1.00 146.95 255 SER A N 1
ATOM 3816 C CA . SER A 1 255 ? 104.453 108.502 161.556 1.00 147.68 255 SER A CA 1
ATOM 3817 C C . SER A 1 255 ? 104.757 107.072 161.104 1.00 147.35 255 SER A C 1
ATOM 3818 O O . SER A 1 255 ? 105.877 106.605 161.378 1.00 145.39 255 SER A O 1
ATOM 3826 N N . GLN A 1 256 ? 103.831 106.419 160.400 1.00 148.98 256 GLN A N 1
ATOM 3827 C CA . GLN A 1 256 ? 103.995 105.033 159.980 1.00 149.01 256 GLN A CA 1
ATOM 3828 C C . GLN A 1 256 ? 104.670 104.912 158.619 1.00 148.12 256 GLN A C 1
ATOM 3829 O O . GLN A 1 256 ? 104.782 103.801 158.093 1.00 148.72 256 GLN A O 1
ATOM 3843 N N . ALA A 1 257 ? 105.122 106.025 158.040 1.00 143.30 257 ALA A N 1
ATOM 3844 C CA . ALA A 1 257 ? 105.864 105.997 156.788 1.00 144.73 257 ALA A CA 1
ATOM 3845 C C . ALA A 1 257 ? 107.358 106.198 156.981 1.00 146.15 257 ALA A C 1
ATOM 3846 O O . ALA A 1 257 ? 108.139 105.828 156.098 1.00 146.97 257 ALA A O 1
ATOM 3853 N N . TYR A 1 258 ? 107.765 106.773 158.109 1.00 140.87 258 TYR A N 1
ATOM 3854 C CA . TYR A 1 258 ? 109.166 106.995 158.437 1.00 141.11 258 TYR A CA 1
ATOM 3855 C C . TYR A 1 258 ? 109.743 105.854 159.258 1.00 141.29 258 TYR A C 1
ATOM 3856 O O . TYR A 1 258 ? 110.899 105.931 159.686 1.00 136.96 258 TYR A O 1
ATOM 3874 N N . THR A 1 259 ? 108.959 104.804 159.479 1.00 149.91 259 THR A N 1
ATOM 3875 C CA . THR A 1 259 ? 109.396 103.599 160.163 1.00 148.16 259 THR A CA 1
ATOM 3876 C C . THR A 1 259 ? 109.893 102.556 159.173 1.00 147.40 259 THR A C 1
ATOM 3877 O O . THR A 1 259 ? 110.102 101.398 159.548 1.00 145.57 259 THR A O 1
ATOM 3888 N N . ILE A 1 260 ? 110.072 102.956 157.916 1.00 146.43 260 ILE A N 1
ATOM 3889 C CA . ILE A 1 260 ? 110.595 102.115 156.848 1.00 145.74 260 ILE A CA 1
ATOM 3890 C C . ILE A 1 260 ? 112.006 102.602 156.556 1.00 144.56 260 ILE A C 1
ATOM 3891 O O . ILE A 1 260 ? 112.220 103.804 156.357 1.00 143.12 260 ILE A O 1
ATOM 3907 N N . THR A 1 2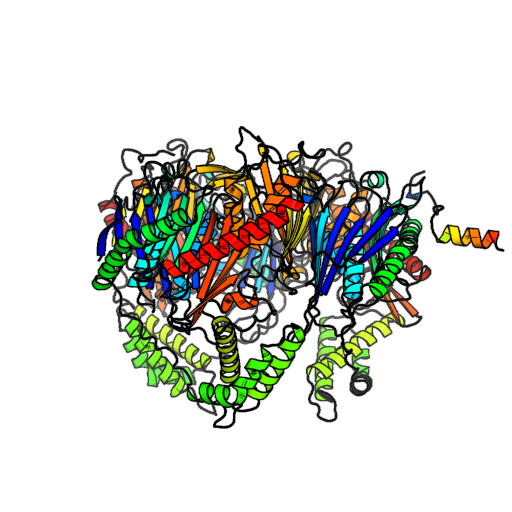61 ? 112.968 101.681 156.527 1.00 141.60 261 THR A N 1
ATOM 3908 C CA . THR A 1 261 ? 114.359 102.071 156.337 1.00 143.87 261 THR A CA 1
ATOM 3909 C C . THR A 1 261 ? 114.789 102.029 154.878 1.00 143.69 261 THR A C 1
ATOM 3910 O O . THR A 1 261 ? 115.831 102.597 154.533 1.00 139.79 261 THR A O 1
ATOM 3921 N N . ILE A 1 262 ? 114.013 101.369 154.028 1.00 154.16 262 ILE A N 1
ATOM 3922 C CA . ILE A 1 262 ? 114.233 101.336 152.586 1.00 153.67 262 ILE A CA 1
ATOM 3923 C C . ILE A 1 262 ? 113.782 102.645 151.946 1.00 152.69 262 ILE A C 1
ATOM 3924 O O . ILE A 1 262 ? 112.618 103.040 152.070 1.00 150.88 262 ILE A O 1
ATOM 3940 N N . LYS A 1 263 ? 114.708 103.321 151.258 1.00 156.74 263 LYS A N 1
ATOM 3941 C CA . LYS A 1 263 ? 114.398 104.620 150.668 1.00 158.19 263 LYS A CA 1
ATOM 3942 C C . LYS A 1 263 ? 113.266 104.523 149.660 1.00 158.37 263 LYS A C 1
ATOM 3943 O O . LYS A 1 263 ? 112.367 105.371 149.648 1.00 156.29 263 LYS A O 1
ATOM 3962 N N . GLN A 1 264 ? 113.278 103.499 148.812 1.00 161.94 264 GLN A N 1
ATOM 3963 C CA . GLN A 1 264 ? 112.222 103.379 147.816 1.00 161.22 264 GLN A CA 1
ATOM 3964 C C . GLN A 1 264 ? 110.860 103.251 148.486 1.00 160.20 264 GLN A C 1
ATOM 3965 O O . GLN A 1 264 ? 109.941 104.032 148.209 1.00 161.24 264 GLN A O 1
ATOM 3979 N N . ASP A 1 265 ? 110.698 102.243 149.349 1.00 155.39 265 ASP A N 1
ATOM 3980 C CA . ASP A 1 265 ? 109.391 102.015 149.956 1.00 158.01 265 ASP A CA 1
ATOM 3981 C C . ASP A 1 265 ? 108.936 103.228 150.757 1.00 158.95 265 ASP A C 1
ATOM 3982 O O . ASP A 1 265 ? 107.775 103.652 150.652 1.00 157.73 265 ASP A O 1
ATOM 3991 N N . ARG A 1 266 ? 109.831 103.801 151.570 1.00 151.52 266 ARG A N 1
ATOM 3992 C CA . ARG A 1 266 ? 109.422 104.933 152.391 1.00 151.01 266 ARG A CA 1
ATOM 3993 C C . ARG A 1 266 ? 108.988 106.084 151.502 1.00 151.59 266 ARG A C 1
ATOM 3994 O O . ARG A 1 266 ? 107.943 106.707 151.734 1.00 153.04 266 ARG A O 1
ATOM 4015 N N . TYR A 1 267 ? 109.776 106.363 150.459 1.00 153.22 267 TYR A N 1
ATOM 4016 C CA . TYR A 1 267 ? 109.487 107.504 149.607 1.00 153.62 267 TYR A CA 1
ATOM 4017 C C . TYR A 1 267 ? 108.146 107.317 148.926 1.00 153.36 267 TYR A C 1
ATOM 4018 O O . TYR A 1 267 ? 107.347 108.254 148.840 1.00 150.90 267 TYR A O 1
ATOM 4036 N N . ASN A 1 268 ? 107.876 106.103 148.446 1.00 154.90 268 ASN A N 1
ATOM 4037 C CA . ASN A 1 268 ? 106.641 105.866 147.710 1.00 154.31 268 ASN A CA 1
ATOM 4038 C C . ASN A 1 268 ? 105.442 106.000 148.634 1.00 153.81 268 ASN A C 1
ATOM 4039 O O . ASN A 1 268 ? 104.451 106.654 148.292 1.00 155.90 268 ASN A O 1
ATOM 4050 N N . ARG A 1 269 ? 105.506 105.365 149.806 1.00 148.61 269 ARG A N 1
ATOM 4051 C CA . ARG A 1 269 ? 104.361 105.384 150.707 1.00 149.16 269 ARG A CA 1
ATOM 4052 C C . ARG A 1 269 ? 104.086 106.827 151.132 1.00 149.53 269 ARG A C 1
ATOM 4053 O O . ARG A 1 269 ? 102.930 107.281 151.146 1.00 148.15 269 ARG A O 1
ATOM 4074 N N . LEU A 1 270 ? 105.153 107.587 151.419 1.00 154.15 270 LEU A N 1
ATOM 4075 C CA . LEU A 1 270 ? 104.982 108.985 151.802 1.00 153.37 270 LEU A CA 1
ATOM 4076 C C . LEU A 1 270 ? 104.373 109.768 150.649 1.00 154.61 270 LEU A C 1
ATOM 4077 O O . LEU A 1 270 ? 103.478 110.589 150.857 1.00 156.20 270 LEU A O 1
ATOM 4093 N N . GLY A 1 271 ? 104.901 109.591 149.435 1.00 155.81 271 GLY A N 1
ATOM 4094 C CA . GLY A 1 271 ? 104.413 110.365 148.305 1.00 154.85 271 GLY A CA 1
ATOM 4095 C C . GLY A 1 271 ? 102.934 110.106 148.103 1.00 154.82 271 GLY A C 1
ATOM 4096 O O . GLY A 1 271 ? 102.152 111.019 147.801 1.00 155.13 271 GLY A O 1
ATOM 4100 N N . GLU A 1 272 ? 102.547 108.845 148.270 1.00 154.55 272 GLU A N 1
ATOM 4101 C CA . GLU A 1 272 ? 101.128 108.458 148.142 1.00 155.11 272 GLU A CA 1
ATOM 4102 C C . GLU A 1 272 ? 100.325 109.253 149.172 1.00 154.15 272 GLU A C 1
ATOM 4103 O O . GLU A 1 272 ? 99.223 109.712 148.827 1.00 154.75 272 GLU A O 1
ATOM 4115 N N . LEU A 1 273 ? 100.865 109.417 150.379 1.00 152.73 273 LEU A N 1
ATOM 4116 C CA . LEU A 1 273 ? 100.171 110.165 151.453 1.00 154.03 273 LEU A CA 1
ATOM 4117 C C . LEU A 1 273 ? 100.055 111.627 151.030 1.00 155.25 273 LEU A C 1
ATOM 4118 O O . LEU A 1 273 ? 98.973 112.204 151.179 1.00 154.06 273 LEU A O 1
ATOM 4134 N N . ARG A 1 274 ? 101.126 112.190 150.490 1.00 156.22 274 ARG A N 1
ATOM 4135 C CA . ARG A 1 274 ? 101.115 113.610 150.080 1.00 153.34 274 ARG A CA 1
ATOM 4136 C C . ARG A 1 274 ? 99.884 113.814 149.204 1.00 154.24 274 ARG A C 1
ATOM 4137 O O . ARG A 1 274 ? 99.050 114.657 149.575 1.00 150.81 274 ARG A O 1
ATOM 4158 N N . ASP A 1 275 ? 99.741 113.012 148.146 1.00 164.00 275 ASP A N 1
ATOM 4159 C CA . ASP A 1 275 ? 98.617 113.134 147.180 1.00 160.46 275 ASP A CA 1
ATOM 4160 C C . ASP A 1 275 ? 97.296 112.914 147.905 1.00 158.40 275 ASP A C 1
ATOM 4161 O O . ASP A 1 275 ? 96.397 113.755 147.763 1.00 159.15 275 ASP A O 1
ATOM 4170 N N . GLN A 1 276 ? 97.192 111.831 148.661 1.00 157.88 276 GLN A N 1
ATOM 4171 C CA . GLN A 1 276 ? 95.944 111.506 149.385 1.00 157.71 276 GLN A CA 1
ATOM 4172 C C . GLN A 1 276 ? 95.492 112.738 150.174 1.00 161.06 276 GLN A C 1
ATOM 4173 O O . GLN A 1 276 ? 94.300 113.088 150.069 1.00 158.31 276 GLN A O 1
ATOM 4187 N N . ALA A 1 277 ? 96.400 113.405 150.887 1.00 164.13 277 ALA A N 1
ATOM 4188 C CA . ALA A 1 277 ? 96.045 114.532 151.781 1.00 161.72 277 ALA A CA 1
ATOM 4189 C C . ALA A 1 277 ? 95.895 115.849 151.018 1.00 162.35 277 ALA A C 1
ATOM 4190 O O . ALA A 1 277 ? 94.997 116.624 151.387 1.00 162.26 277 ALA A O 1
ATOM 4197 N N . VAL A 1 278 ? 96.718 116.111 150.003 1.00 165.22 278 VAL A N 1
ATOM 4198 C CA . VAL A 1 278 ? 96.512 117.354 149.202 1.00 164.99 278 VAL A CA 1
ATOM 4199 C C . VAL A 1 278 ? 95.045 117.292 148.775 1.00 166.67 278 VAL A C 1
ATOM 4200 O O . VAL A 1 278 ? 94.294 118.160 149.178 1.00 165.80 278 VAL A O 1
ATOM 4213 N N . ALA A 1 279 ? 94.634 116.236 148.088 1.00 166.89 279 ALA A N 1
ATOM 4214 C CA . ALA A 1 279 ? 93.255 116.129 147.576 1.00 163.29 279 ALA A CA 1
ATOM 4215 C C . ALA A 1 279 ? 92.276 116.299 148.734 1.00 163.83 279 ALA A C 1
ATOM 4216 O O . ALA A 1 279 ? 91.307 117.064 148.581 1.00 164.56 279 ALA A O 1
ATOM 4223 N N . LEU A 1 280 ? 92.535 115.660 149.870 1.00 159.59 280 LEU A N 1
ATOM 4224 C CA . LEU A 1 280 ? 91.590 115.687 151.015 1.00 161.16 280 LEU A CA 1
ATOM 4225 C C . LEU A 1 280 ? 91.319 117.131 151.483 1.00 163.88 280 LEU A C 1
ATOM 4226 O O . LEU A 1 280 ? 90.196 117.376 151.958 1.00 162.12 280 LEU A O 1
ATOM 4242 N N . PHE A 1 281 ? 92.293 118.042 151.378 1.00 167.56 281 PHE A N 1
ATOM 4243 C CA . PHE A 1 281 ? 92.143 119.467 151.794 1.00 163.47 281 PHE A CA 1
ATOM 4244 C C . PHE A 1 281 ? 93.115 120.319 150.994 1.00 164.08 281 PHE A C 1
ATOM 4245 O O . PHE A 1 281 ? 93.864 121.083 151.606 1.00 164.39 281 PHE A O 1
ATOM 4262 N N . ALA A 1 282 ? 93.108 120.217 149.666 1.00 173.07 282 ALA A N 1
ATOM 4263 C CA . ALA A 1 282 ? 94.075 120.934 148.802 1.00 174.30 282 ALA A CA 1
ATOM 4264 C C . ALA A 1 282 ? 93.868 122.424 148.999 1.00 175.84 282 ALA A C 1
ATOM 4265 O O . ALA A 1 282 ? 92.792 122.903 148.694 1.00 173.88 282 ALA A O 1
ATOM 4272 N N . GLY A 1 283 ? 94.873 123.171 149.436 1.00 176.62 283 GLY A N 1
ATOM 4273 C CA . GLY A 1 283 ? 94.623 124.560 149.753 1.00 172.13 283 GLY A CA 1
ATOM 4274 C C . GLY A 1 283 ? 93.859 124.694 151.053 1.00 173.58 283 GLY A C 1
ATOM 4275 O O . GLY A 1 283 ? 93.437 123.683 151.622 1.00 174.94 283 GLY A O 1
ATOM 4279 N N . GLU A 1 284 ? 93.670 125.916 151.548 1.00 172.85 284 GLU A N 1
ATOM 4280 C CA . GLU A 1 284 ? 92.846 126.083 152.735 1.00 175.79 284 GLU A CA 1
ATOM 4281 C C . GLU A 1 284 ? 91.434 125.581 152.450 1.00 177.48 284 GLU A C 1
ATOM 4282 O O . GLU A 1 284 ? 90.887 125.783 151.363 1.00 176.25 284 GLU A O 1
ATOM 4294 N N . GLU A 1 285 ? 90.841 124.941 153.460 1.00 178.76 285 GLU A N 1
ATOM 4295 C CA . GLU A 1 285 ? 89.599 124.196 153.268 1.00 178.20 285 GLU A CA 1
ATOM 4296 C C . GLU A 1 285 ? 88.473 125.039 152.677 1.00 178.56 285 GLU A C 1
ATOM 4297 O O . GLU A 1 285 ? 87.754 124.575 151.785 1.00 177.21 285 GLU A O 1
ATOM 4309 N N . GLU A 1 286 ? 88.295 126.273 153.157 1.00 181.21 286 GLU A N 1
ATOM 4310 C CA . GLU A 1 286 ? 87.111 127.044 152.777 1.00 181.73 286 GLU A CA 1
ATOM 4311 C C . GLU A 1 286 ? 86.917 127.097 151.265 1.00 181.49 286 GLU A C 1
ATOM 4312 O O . GLU A 1 286 ? 85.812 126.866 150.762 1.00 178.00 286 GLU A O 1
ATOM 4324 N N . GLY A 1 287 ? 87.978 127.399 150.524 1.00 178.54 287 GLY A N 1
ATOM 4325 C CA . GLY A 1 287 ? 87.915 127.386 149.075 1.00 175.41 287 GLY A CA 1
ATOM 4326 C C . GLY A 1 287 ? 88.675 126.224 148.475 1.00 176.92 287 GLY A C 1
ATOM 4327 O O . GLY A 1 287 ? 88.461 125.851 147.317 1.00 175.13 287 GLY A O 1
ATOM 4331 N N . LYS A 1 288 ? 89.568 125.642 149.273 1.00 175.62 288 LYS A N 1
ATOM 4332 C CA . LYS A 1 288 ? 90.437 124.557 148.830 1.00 175.02 288 LYS A CA 1
ATOM 4333 C C . LYS A 1 288 ? 91.216 124.998 147.590 1.00 175.60 288 LYS A C 1
ATOM 4334 O O . LYS A 1 288 ? 91.422 124.226 146.652 1.00 174.07 288 LYS A O 1
ATOM 4353 N N . PHE A 1 289 ? 91.659 126.267 147.594 1.00 180.51 289 PHE A N 1
ATOM 4354 C CA . PHE A 1 289 ? 92.292 126.869 146.423 1.00 180.33 289 PHE A CA 1
ATOM 4355 C C . PHE A 1 289 ? 93.809 126.694 146.333 1.00 180.22 289 PHE A C 1
ATOM 4356 O O . PHE A 1 289 ? 94.300 126.132 145.346 1.00 178.01 289 PHE A O 1
ATOM 4373 N N . PRO A 1 290 ? 94.598 127.167 147.334 1.00 174.76 290 PRO A N 1
ATOM 4374 C CA . PRO A 1 290 ? 96.058 126.952 147.292 1.00 170.91 290 PRO A CA 1
ATOM 4375 C C . PRO A 1 290 ? 96.481 125.541 146.915 1.00 170.40 290 PRO A C 1
ATOM 4376 O O . PRO A 1 290 ? 95.784 124.572 147.232 1.00 169.05 290 PRO A O 1
ATOM 4387 N N . ALA A 1 291 ? 97.613 125.416 146.221 1.00 162.14 291 ALA A N 1
ATOM 4388 C CA . ALA A 1 291 ? 98.130 124.103 145.770 1.00 160.79 291 ALA A CA 1
ATOM 4389 C C . ALA A 1 291 ? 99.354 123.725 146.600 1.00 160.42 291 ALA A C 1
ATOM 4390 O O . ALA A 1 291 ? 99.199 122.918 147.525 1.00 159.37 291 ALA A O 1
ATOM 4397 N N . SER A 1 292 ? 100.512 124.324 146.318 1.00 158.70 292 SER A N 1
ATOM 4398 C CA . SER A 1 292 ? 101.775 124.005 147.029 1.00 158.40 292 SER A CA 1
ATOM 4399 C C . SER A 1 292 ? 101.608 124.225 148.535 1.00 159.02 292 SER A C 1
ATOM 4400 O O . SER A 1 292 ? 102.278 123.523 149.300 1.00 161.40 292 SER A O 1
ATOM 4408 N N . GLU A 1 293 ? 100.768 125.172 148.943 1.00 160.36 293 GLU A N 1
ATOM 4409 C CA . GLU A 1 293 ? 100.517 125.412 150.382 1.00 162.62 293 GLU A CA 1
ATOM 4410 C C . GLU A 1 293 ? 100.306 124.061 151.071 1.00 163.69 293 GLU A C 1
ATOM 4411 O O . GLU A 1 293 ? 101.137 123.703 151.923 1.00 164.07 293 GLU A O 1
ATOM 4423 N N . VAL A 1 294 ? 99.283 123.311 150.682 1.00 162.54 294 VAL A N 1
ATOM 4424 C CA . VAL A 1 294 ? 98.933 122.026 151.350 1.00 163.26 294 VAL A CA 1
ATOM 4425 C C . VAL A 1 294 ? 100.038 120.980 151.177 1.00 163.53 294 VAL A C 1
ATOM 4426 O O . VAL A 1 294 ? 100.076 120.045 151.998 1.00 160.91 294 VAL A O 1
ATOM 4439 N N . LYS A 1 295 ? 100.865 121.103 150.140 1.00 160.72 295 LYS A N 1
ATOM 4440 C CA . LYS A 1 295 ? 101.988 120.162 149.893 1.00 158.53 295 LYS A CA 1
ATOM 4441 C C . LYS A 1 295 ? 103.160 120.527 150.810 1.00 158.42 295 LYS A C 1
ATOM 4442 O O . LYS A 1 295 ? 103.885 119.604 151.242 1.00 157.51 295 LYS A O 1
ATOM 4461 N N . ASP A 1 296 ? 103.315 121.812 151.126 1.00 152.85 296 ASP A N 1
ATOM 4462 C CA . ASP A 1 296 ? 104.453 122.279 151.956 1.00 152.41 296 ASP A CA 1
ATOM 4463 C C . ASP A 1 296 ? 104.030 122.320 153.419 1.00 153.16 296 ASP A C 1
ATOM 4464 O O . ASP A 1 296 ? 104.938 122.311 154.261 1.00 154.90 296 ASP A O 1
ATOM 4473 N N . VAL A 1 297 ? 102.734 122.379 153.728 1.00 147.82 297 VAL A N 1
ATOM 4474 C CA . VAL A 1 297 ? 102.294 122.287 155.151 1.00 150.10 297 VAL A CA 1
ATOM 4475 C C . VAL A 1 297 ? 102.525 120.829 155.547 1.00 150.81 297 VAL A C 1
ATOM 4476 O O . VAL A 1 297 ? 102.765 120.574 156.737 1.00 153.07 297 VAL A O 1
ATOM 4489 N N . PHE A 1 298 ? 102.489 119.921 154.573 1.00 150.16 298 PHE A N 1
ATOM 4490 C CA . PHE A 1 298 ? 102.737 118.478 154.822 1.00 150.66 298 PHE A CA 1
ATOM 4491 C C . PHE A 1 298 ? 104.221 118.293 154.990 1.00 151.27 298 PHE A C 1
ATOM 4492 O O . PHE A 1 298 ? 104.611 117.480 155.832 1.00 149.86 298 PHE A O 1
ATOM 4509 N N . GLY A 1 299 ? 105.024 119.025 154.218 1.00 143.52 299 GLY A N 1
ATOM 4510 C CA . GLY A 1 299 ? 106.493 118.948 154.314 1.00 139.17 299 GLY A CA 1
ATOM 4511 C C . GLY A 1 299 ? 106.969 119.457 155.651 1.00 138.04 299 GLY A C 1
ATOM 4512 O O . GLY A 1 299 ? 108.058 119.049 156.059 1.00 140.09 299 GLY A O 1
ATOM 4516 N N . LEU A 1 300 ? 106.209 120.337 156.293 1.00 130.47 300 LEU A N 1
ATOM 4517 C CA . LEU A 1 300 ? 106.539 120.855 157.637 1.00 132.47 300 LEU A CA 1
ATOM 4518 C C . LEU A 1 300 ? 106.150 119.809 158.678 1.00 134.70 300 LEU A C 1
ATOM 4519 O O . LEU A 1 300 ? 106.810 119.764 159.710 1.00 136.73 300 LEU A O 1
ATOM 4535 N N . LEU A 1 301 ? 105.103 119.028 158.427 1.00 141.97 301 LEU A N 1
ATOM 4536 C CA . LEU A 1 301 ? 104.651 117.979 159.376 1.00 142.61 301 LEU A CA 1
ATOM 4537 C C . LEU A 1 301 ? 105.598 116.788 159.250 1.00 144.13 301 LEU A C 1
ATOM 4538 O O . LEU A 1 301 ? 105.612 115.966 160.173 1.00 144.03 301 LEU A O 1
ATOM 4554 N N . GLU A 1 302 ? 106.339 116.693 158.145 1.00 141.11 302 GLU A N 1
ATOM 4555 C CA . GLU A 1 302 ? 107.350 115.621 157.959 1.00 137.20 302 GLU A CA 1
ATOM 4556 C C . GLU A 1 302 ? 108.600 116.012 158.742 1.00 137.05 302 GLU A C 1
ATOM 4557 O O . GLU A 1 302 ? 109.076 115.175 159.466 1.00 135.64 302 GLU A O 1
ATOM 4569 N N . TYR A 1 303 ? 109.120 117.222 158.557 1.00 124.25 303 TYR A N 1
ATOM 4570 C CA . TYR A 1 303 ? 110.283 117.734 159.269 1.00 117.28 303 TYR A CA 1
ATOM 4571 C C . TYR A 1 303 ? 110.084 117.606 160.776 1.00 119.55 303 TYR A C 1
ATOM 4572 O O . TYR A 1 303 ? 110.938 117.054 161.491 1.00 123.82 303 TYR A O 1
ATOM 4590 N N . ARG A 1 304 ? 108.921 118.047 161.267 1.00 125.29 304 ARG A N 1
ATOM 4591 C CA . ARG A 1 304 ? 108.661 117.995 162.700 1.00 124.81 304 ARG A CA 1
ATOM 4592 C C . ARG A 1 304 ? 108.539 116.562 163.190 1.00 125.94 304 ARG A C 1
ATOM 4593 O O . ARG A 1 304 ? 108.971 116.253 164.305 1.00 123.85 304 ARG A O 1
ATOM 4614 N N . THR A 1 305 ? 108.033 115.658 162.349 1.00 131.57 305 THR A N 1
ATOM 4615 C CA . THR A 1 305 ? 107.868 114.274 162.775 1.00 130.15 305 THR A CA 1
ATOM 4616 C C . THR A 1 305 ? 109.224 113.608 162.928 1.00 129.87 305 THR A C 1
ATOM 4617 O O . THR A 1 305 ? 109.503 112.960 163.945 1.00 129.57 305 THR A O 1
ATOM 4628 N N . VAL A 1 306 ? 110.068 113.724 161.904 1.00 120.77 306 VAL A N 1
ATOM 4629 C CA . VAL A 1 306 ? 111.393 113.120 161.974 1.00 116.48 306 VAL A CA 1
ATOM 4630 C C . VAL A 1 306 ? 112.137 113.657 163.191 1.00 120.13 306 VAL A C 1
ATOM 4631 O O . VAL A 1 306 ? 112.750 112.893 163.949 1.00 122.03 306 VAL A O 1
ATOM 4644 N N . ARG A 1 307 ? 112.137 114.983 163.374 1.00 111.10 307 ARG A N 1
ATOM 4645 C CA . ARG A 1 307 ? 112.870 115.545 164.507 1.00 105.57 307 ARG A CA 1
ATOM 4646 C C . ARG A 1 307 ? 112.319 115.014 165.825 1.00 108.72 307 ARG A C 1
ATOM 4647 O O . ARG A 1 307 ? 113.083 114.646 166.726 1.00 113.53 307 ARG A O 1
ATOM 4668 N N . GLU A 1 308 ? 110.989 114.987 165.968 1.00 123.65 308 GLU A N 1
ATOM 4669 C CA . GLU A 1 308 ? 110.401 114.524 167.219 1.00 124.43 308 GLU A CA 1
ATOM 4670 C C . GLU A 1 308 ? 110.805 113.085 167.497 1.00 126.77 308 GLU A C 1
ATOM 4671 O O . GLU A 1 308 ? 111.110 112.726 168.640 1.00 125.89 308 GLU A O 1
ATOM 4683 N N . ASN A 1 309 ? 110.812 112.244 166.462 1.00 122.43 309 ASN A N 1
ATOM 4684 C CA . ASN A 1 309 ? 111.193 110.850 166.655 1.00 121.97 309 ASN A CA 1
ATOM 4685 C C . ASN A 1 309 ? 112.644 110.752 167.101 1.00 121.53 309 ASN A C 1
ATOM 4686 O O . ASN A 1 309 ? 112.954 110.101 168.105 1.00 120.82 309 ASN A O 1
ATOM 4697 N N . ILE A 1 310 ? 113.552 111.380 166.351 1.00 111.24 310 ILE A N 1
ATOM 4698 C CA . ILE A 1 310 ? 114.963 111.384 166.738 1.00 107.65 310 ILE A CA 1
ATOM 4699 C C . ILE A 1 310 ? 115.104 111.760 168.207 1.00 110.18 310 ILE A C 1
ATOM 4700 O O . ILE A 1 310 ? 115.774 111.071 168.984 1.00 108.69 310 ILE A O 1
ATOM 4716 N N . VAL A 1 311 ? 114.470 112.864 168.608 1.00 110.47 311 VAL A N 1
ATOM 4717 C CA . VAL A 1 311 ? 114.635 113.353 169.974 1.00 110.23 311 VAL A CA 1
ATOM 4718 C C . VAL A 1 311 ? 114.033 112.385 170.983 1.00 117.57 311 VAL A C 1
ATOM 4719 O O . VAL A 1 311 ? 114.539 112.257 172.105 1.00 111.72 311 VAL A O 1
ATOM 4732 N N . ASN A 1 312 ? 112.959 111.690 170.618 1.00 126.28 312 ASN A N 1
ATOM 4733 C CA . ASN A 1 312 ? 112.274 110.802 171.548 1.00 124.29 312 ASN A CA 1
ATOM 4734 C C . ASN A 1 312 ? 112.930 109.433 171.658 1.00 123.28 312 ASN A C 1
ATOM 4735 O O . ASN A 1 312 ? 112.453 108.600 172.436 1.00 123.41 312 ASN A O 1
ATOM 4746 N N . GLY A 1 313 ? 113.995 109.177 170.907 1.00 118.73 313 GLY A N 1
ATOM 4747 C CA . GLY A 1 313 ? 114.751 107.954 171.079 1.00 117.62 313 GLY A CA 1
ATOM 4748 C C . GLY A 1 313 ? 114.228 106.821 170.225 1.00 120.89 313 GLY A C 1
ATOM 4749 O O . GLY A 1 313 ? 114.056 105.698 170.709 1.00 119.85 313 GLY A O 1
ATOM 4753 N N . LYS A 1 314 ? 113.978 107.101 168.954 1.00 120.30 314 LYS A N 1
ATOM 4754 C CA . LYS A 1 314 ? 113.429 106.141 168.015 1.00 116.41 314 LYS A CA 1
ATOM 4755 C C . LYS A 1 314 ? 114.452 105.855 166.926 1.00 118.46 314 LYS A C 1
ATOM 4756 O O . LYS A 1 314 ? 115.333 106.681 166.659 1.00 115.69 314 LYS A O 1
ATOM 4775 N N . PRO A 1 315 ? 114.375 104.693 166.280 1.00 113.05 315 PRO A N 1
ATOM 4776 C CA . PRO A 1 315 ? 115.340 104.384 165.220 1.00 109.87 315 PRO A CA 1
ATOM 4777 C C . PRO A 1 315 ? 115.315 105.437 164.124 1.00 108.39 315 PRO A C 1
ATOM 4778 O O . PRO A 1 315 ? 114.260 105.956 163.757 1.00 106.96 315 PRO A O 1
ATOM 4789 N N . ARG A 1 316 ? 116.496 105.743 163.596 1.00 98.74 316 ARG A N 1
ATOM 4790 C CA . ARG A 1 316 ? 116.625 106.765 162.572 1.00 98.83 316 ARG A CA 1
ATOM 4791 C C . ARG A 1 316 ? 115.992 106.287 161.267 1.00 101.60 316 ARG A C 1
ATOM 4792 O O . ARG A 1 316 ? 115.439 105.188 161.172 1.00 105.47 316 ARG A O 1
ATOM 4813 N N . ILE A 1 317 ? 116.076 107.136 160.240 1.00 110.48 317 ILE A N 1
ATOM 4814 C CA . ILE A 1 317 ? 115.479 106.812 158.951 1.00 112.90 317 ILE A CA 1
ATOM 4815 C C . ILE A 1 317 ? 116.124 105.585 158.326 1.00 113.92 317 ILE A C 1
ATOM 4816 O O . ILE A 1 317 ? 115.516 104.943 157.464 1.00 118.06 317 ILE A O 1
ATOM 4832 N N . ASP A 1 318 ? 117.348 105.246 158.727 1.00 111.69 318 ASP A N 1
ATOM 4833 C CA . ASP A 1 318 ? 118.033 104.062 158.226 1.00 109.98 318 ASP A CA 1
ATOM 4834 C C . ASP A 1 318 ? 118.115 102.953 159.267 1.00 113.70 318 ASP A C 1
ATOM 4835 O O . ASP A 1 318 ? 118.833 101.971 159.056 1.00 110.36 318 ASP A O 1
ATOM 4844 N N . GLY A 1 319 ? 117.400 103.084 160.384 1.00 108.30 319 GLY A N 1
ATOM 4845 C CA . GLY A 1 319 ? 117.336 102.046 161.388 1.00 103.56 319 GLY A CA 1
ATOM 4846 C C . GLY A 1 319 ? 118.405 102.110 162.457 1.00 106.29 319 GLY A C 1
ATOM 4847 O O . GLY A 1 319 ? 118.337 101.338 163.421 1.00 108.85 319 GLY A O 1
ATOM 4851 N N . ARG A 1 320 ? 119.383 102.999 162.325 1.00 97.49 320 ARG A N 1
ATOM 4852 C CA . ARG A 1 320 ? 120.474 103.066 163.281 1.00 95.59 320 ARG A CA 1
ATOM 4853 C C . ARG A 1 320 ? 120.038 103.791 164.548 1.00 96.67 320 ARG A C 1
ATOM 4854 O O . ARG A 1 320 ? 119.009 104.468 164.592 1.00 104.74 320 ARG A O 1
ATOM 4875 N N . ASP A 1 321 ? 120.844 103.641 165.591 1.00 91.27 321 ASP A N 1
ATOM 4876 C CA . ASP A 1 321 ? 120.675 104.422 166.803 1.00 93.71 321 ASP A CA 1
ATOM 4877 C C . ASP A 1 321 ? 121.477 105.714 166.650 1.00 99.01 321 ASP A C 1
ATOM 4878 O O . ASP A 1 321 ? 122.002 106.018 165.577 1.00 95.37 321 ASP A O 1
ATOM 4887 N N . THR A 1 322 ? 121.580 106.494 167.722 1.00 103.55 322 THR A N 1
ATOM 4888 C CA . THR A 1 322 ? 122.251 107.785 167.644 1.00 101.56 322 THR A CA 1
ATOM 4889 C C . THR A 1 322 ? 123.770 107.690 167.691 1.00 99.33 322 THR A C 1
ATOM 4890 O O . THR A 1 322 ? 124.437 108.685 167.391 1.00 107.38 322 THR A O 1
ATOM 4901 N N . ARG A 1 323 ? 124.338 106.535 168.040 1.00 93.93 323 ARG A N 1
ATOM 4902 C CA . ARG A 1 323 ? 125.778 106.414 168.250 1.00 94.73 323 ARG A CA 1
ATOM 4903 C C . ARG A 1 323 ? 126.413 105.357 167.356 1.00 97.03 323 ARG A C 1
ATOM 4904 O O . ARG A 1 323 ? 127.493 104.855 167.678 1.00 98.88 323 ARG A O 1
ATOM 4925 N N . THR A 1 324 ? 125.782 105.012 166.239 1.00 94.49 324 THR A N 1
ATOM 4926 C CA . THR A 1 324 ? 126.266 103.954 165.365 1.00 94.09 324 THR A CA 1
ATOM 4927 C C . THR A 1 324 ? 126.888 104.561 164.117 1.00 90.07 324 THR A C 1
ATOM 4928 O O . THR A 1 324 ? 126.287 105.427 163.474 1.00 88.04 324 THR A O 1
ATOM 4939 N N . VAL A 1 325 ? 128.085 104.105 163.787 1.00 87.10 325 VAL A N 1
ATOM 4940 C CA . VAL A 1 325 ? 128.773 104.491 162.563 1.00 85.22 325 VAL A CA 1
ATOM 4941 C C . VAL A 1 325 ? 128.453 103.458 161.495 1.00 91.46 325 VAL A C 1
ATOM 4942 O O . VAL A 1 325 ? 128.476 102.249 161.750 1.00 87.84 325 VAL A O 1
ATOM 4955 N N . ARG A 1 326 ? 128.147 103.935 160.294 1.00 84.16 326 ARG A N 1
ATOM 4956 C CA . ARG A 1 326 ? 127.783 103.039 159.214 1.00 83.03 326 ARG A CA 1
ATOM 4957 C C . ARG A 1 326 ? 128.942 102.092 158.898 1.00 93.76 326 ARG A C 1
ATOM 4958 O O . ARG A 1 326 ? 130.107 102.424 159.134 1.00 92.81 326 ARG A O 1
ATOM 4979 N N . PRO A 1 327 ? 128.650 100.900 158.378 1.00 99.57 327 PRO A N 1
ATOM 4980 C CA . PRO A 1 327 ? 129.721 99.939 158.089 1.00 94.41 327 PRO A CA 1
ATOM 4981 C C . PRO A 1 327 ? 130.773 100.513 157.152 1.00 88.86 327 PRO A C 1
ATOM 4982 O O . PRO A 1 327 ? 130.465 101.251 156.214 1.00 89.48 327 PRO A O 1
ATOM 4993 N N . LEU A 1 328 ? 132.026 100.155 157.417 1.00 83.12 328 LEU A N 1
ATOM 4994 C CA . LEU A 1 328 ? 133.182 100.680 156.704 1.00 80.81 328 LEU A CA 1
ATOM 4995 C C . LEU A 1 328 ? 133.850 99.597 155.871 1.00 91.40 328 LEU A C 1
ATOM 4996 O O . LEU A 1 328 ? 134.029 98.467 156.334 1.00 90.18 328 LEU A O 1
ATOM 5012 N N . ARG A 1 329 ? 134.219 99.947 154.640 1.00 95.12 329 ARG A N 1
ATOM 5013 C CA . ARG A 1 329 ? 135.054 99.089 153.807 1.00 87.43 329 ARG A CA 1
ATOM 5014 C C . ARG A 1 329 ? 136.237 99.909 153.318 1.00 84.79 329 ARG A C 1
ATOM 5015 O O . ARG A 1 329 ? 136.059 100.911 152.618 1.00 91.54 329 ARG A O 1
ATOM 5036 N N . ILE A 1 330 ? 137.439 99.485 153.697 1.00 80.24 330 ILE A N 1
ATOM 5037 C CA . ILE A 1 330 ? 138.660 100.250 153.483 1.00 84.30 330 ILE A CA 1
ATOM 5038 C C . ILE A 1 330 ? 139.602 99.416 152.630 1.00 79.78 330 ILE A C 1
ATOM 5039 O O . ILE A 1 330 ? 139.866 98.252 152.952 1.00 83.06 330 ILE A O 1
ATOM 5055 N N . GLU A 1 331 ? 140.106 100.002 151.546 1.00 80.48 331 GLU A N 1
ATOM 5056 C CA . GLU A 1 331 ? 141.058 99.315 150.687 1.00 83.87 331 GLU A CA 1
ATOM 5057 C C . GLU A 1 331 ? 142.184 100.267 150.320 1.00 92.26 331 GLU A C 1
ATOM 5058 O O . GLU A 1 331 ? 141.948 101.459 150.120 1.00 101.54 331 GLU A O 1
ATOM 5070 N N . VAL A 1 332 ? 143.404 99.741 150.234 1.00 89.78 332 VAL A N 1
ATOM 5071 C CA . VAL A 1 332 ? 144.574 100.522 149.850 1.00 87.01 332 VAL A CA 1
ATOM 5072 C C . VAL A 1 332 ? 145.271 99.808 148.703 1.00 89.71 332 VAL A C 1
ATOM 5073 O O . VAL A 1 332 ? 145.357 98.575 148.688 1.00 93.78 332 VAL A O 1
ATOM 5086 N N . GLY A 1 333 ? 145.768 100.580 147.744 1.00 78.07 333 GLY A N 1
ATOM 5087 C CA . GLY A 1 333 ? 146.393 99.999 146.573 1.00 80.31 333 GLY A CA 1
ATOM 5088 C C . GLY A 1 333 ? 145.408 99.596 145.502 1.00 82.55 333 GLY A C 1
ATOM 5089 O O . GLY A 1 333 ? 145.586 98.556 144.858 1.00 84.81 333 GLY A O 1
ATOM 5093 N N . VAL A 1 334 ? 144.364 100.398 145.289 1.00 77.16 334 VAL A N 1
ATOM 5094 C CA . VAL A 1 334 ? 143.303 100.016 144.364 1.00 86.75 334 VAL A CA 1
ATOM 5095 C C . VAL A 1 334 ? 143.643 100.343 142.915 1.00 87.24 334 VAL A C 1
ATOM 5096 O O . VAL A 1 334 ? 143.055 99.749 142.003 1.00 86.88 334 VAL A O 1
ATOM 5109 N N . LEU A 1 335 ? 144.567 101.266 142.673 1.00 81.91 335 LEU A N 1
ATOM 5110 C CA . LEU A 1 335 ? 144.991 101.641 141.331 1.00 82.15 335 LEU A CA 1
ATOM 5111 C C . LEU A 1 335 ? 146.430 101.191 141.128 1.00 85.81 335 LEU A C 1
ATOM 5112 O O . LEU A 1 335 ? 147.287 101.427 141.985 1.00 85.58 335 LEU A O 1
ATOM 5128 N N . GLY A 1 336 ? 146.688 100.544 139.991 1.00 82.56 336 GLY A N 1
ATOM 5129 C CA . GLY A 1 336 ? 147.958 99.863 139.808 1.00 81.85 336 GLY A CA 1
ATOM 5130 C C . GLY A 1 336 ? 149.157 100.787 139.699 1.00 86.47 336 GLY A C 1
ATOM 5131 O O . GLY A 1 336 ? 150.203 100.524 140.298 1.00 86.10 336 GLY A O 1
ATOM 5135 N N . LYS A 1 337 ? 149.032 101.879 138.943 1.00 88.95 337 LYS A N 1
ATOM 5136 C CA . LYS A 1 337 ? 150.184 102.707 138.603 1.00 88.99 337 LYS A CA 1
ATOM 5137 C C . LYS A 1 337 ? 150.177 104.071 139.284 1.00 91.88 337 LYS A C 1
ATOM 5138 O O . LYS A 1 337 ? 150.922 104.964 138.870 1.00 94.54 337 LYS A O 1
ATOM 5157 N N . THR A 1 338 ? 149.366 104.255 140.315 1.00 94.33 338 THR A N 1
ATOM 5158 C CA . THR A 1 338 ? 149.371 105.498 141.070 1.00 89.65 338 THR A CA 1
ATOM 5159 C C . THR A 1 338 ? 150.273 105.348 142.286 1.00 91.31 338 THR A C 1
ATOM 5160 O O . THR A 1 338 ? 150.408 104.260 142.850 1.00 92.92 338 THR A O 1
ATOM 5171 N N . HIS A 1 339 ? 150.900 106.454 142.689 1.00 92.28 339 HIS A N 1
ATOM 5172 C CA . HIS A 1 339 ? 151.847 106.388 143.795 1.00 88.39 339 HIS A CA 1
ATOM 5173 C C . HIS A 1 339 ? 151.159 105.897 145.061 1.00 92.77 339 HIS A C 1
ATOM 5174 O O . HIS A 1 339 ? 151.634 104.965 145.718 1.00 95.50 339 HIS A O 1
ATOM 5188 N N . GLY A 1 340 ? 150.040 106.510 145.416 1.00 84.45 340 GLY A N 1
ATOM 5189 C CA . GLY A 1 340 ? 149.249 106.045 146.539 1.00 77.05 340 GLY A CA 1
ATOM 5190 C C . GLY A 1 340 ? 147.779 106.131 146.199 1.00 78.56 340 GLY A C 1
ATOM 5191 O O . GLY A 1 340 ? 147.343 107.025 145.477 1.00 86.77 340 GLY A O 1
ATOM 5195 N N . SER A 1 341 ? 147.008 105.203 146.755 1.00 77.19 341 SER A N 1
ATOM 5196 C CA . SER A 1 341 ? 145.586 105.135 146.457 1.00 70.34 341 SER A CA 1
ATOM 5197 C C . SER A 1 341 ? 144.853 104.489 147.618 1.00 78.54 341 SER A C 1
ATOM 5198 O O . SER A 1 341 ? 145.387 103.610 148.299 1.00 90.84 341 SER A O 1
ATOM 5206 N N . ALA A 1 342 ? 143.619 104.933 147.832 1.00 76.70 342 ALA A N 1
ATOM 5207 C CA . ALA A 1 342 ? 142.754 104.334 148.833 1.00 69.25 342 ALA A CA 1
ATOM 5208 C C . ALA A 1 342 ? 141.305 104.496 148.407 1.00 71.39 342 ALA A C 1
ATOM 5209 O O . ALA A 1 342 ? 140.908 105.551 147.907 1.00 80.28 342 ALA A O 1
ATOM 5216 N N . LEU A 1 343 ? 140.527 103.441 148.601 1.00 72.26 343 LEU A N 1
ATOM 5217 C CA . LEU A 1 343 ? 139.082 103.473 148.426 1.00 76.73 343 LEU A CA 1
ATOM 5218 C C . LEU A 1 343 ? 138.468 103.345 149.811 1.00 78.46 343 LEU A C 1
ATOM 5219 O O . LEU A 1 343 ? 138.611 102.305 150.466 1.00 85.98 343 LEU A O 1
ATOM 5235 N N . PHE A 1 344 ? 137.801 104.404 150.259 1.00 62.56 344 PHE A N 1
ATOM 5236 C CA . PHE A 1 344 ? 137.209 104.454 151.588 1.00 67.27 344 PHE A CA 1
ATOM 5237 C C . PHE A 1 344 ? 135.700 104.542 151.441 1.00 73.85 344 PHE A C 1
ATOM 5238 O O . PHE A 1 344 ? 135.190 105.497 150.844 1.00 79.49 344 PHE A O 1
ATOM 5255 N N . THR A 1 345 ? 134.991 103.552 151.978 1.00 80.11 345 THR A N 1
ATOM 5256 C CA . THR A 1 345 ? 133.538 103.528 151.962 1.00 73.05 345 THR A CA 1
ATOM 5257 C C . THR A 1 345 ? 133.024 103.539 153.392 1.00 79.49 345 THR A C 1
ATOM 5258 O O . THR A 1 345 ? 133.439 102.715 154.211 1.00 88.89 345 THR A O 1
ATOM 5269 N N . ARG A 1 346 ? 132.115 104.466 153.672 1.00 80.22 346 ARG A N 1
ATOM 5270 C CA . ARG A 1 346 ? 131.399 104.585 154.935 1.00 71.57 346 ARG A CA 1
ATOM 5271 C C . ARG A 1 346 ? 129.926 104.454 154.575 1.00 77.30 346 ARG A C 1
ATOM 5272 O O . ARG A 1 346 ? 129.279 105.425 154.170 1.00 83.85 346 ARG A O 1
ATOM 5293 N N . GLY A 1 347 ? 129.418 103.231 154.645 1.00 83.23 347 GLY A N 1
ATOM 5294 C CA . GLY A 1 347 ? 128.037 102.987 154.304 1.00 82.23 347 GLY A CA 1
ATOM 5295 C C . GLY A 1 347 ? 127.846 103.117 152.812 1.00 87.29 347 GLY A C 1
ATOM 5296 O O . GLY A 1 347 ? 128.358 102.306 152.036 1.00 96.33 347 GLY A O 1
ATOM 5300 N N . GLU A 1 348 ? 127.107 104.143 152.402 1.00 90.49 348 GLU A N 1
ATOM 5301 C CA . GLU A 1 348 ? 126.907 104.462 150.996 1.00 95.01 348 GLU A CA 1
ATOM 5302 C C . GLU A 1 348 ? 127.633 105.740 150.584 1.00 91.38 348 GLU A C 1
ATOM 5303 O O . GLU A 1 348 ? 127.328 106.306 149.531 1.00 101.98 348 GLU A O 1
ATOM 5315 N N . THR A 1 349 ? 128.576 106.212 151.396 1.00 84.10 349 THR A N 1
ATOM 5316 C CA . THR A 1 349 ? 129.489 107.278 151.000 1.00 77.44 349 THR A CA 1
ATOM 5317 C C . THR A 1 349 ? 130.806 106.635 150.594 1.00 80.35 349 THR A C 1
ATOM 5318 O O . THR A 1 349 ? 131.304 105.753 151.292 1.00 90.47 349 THR A O 1
ATOM 5329 N N . GLN A 1 350 ? 131.351 107.043 149.454 1.00 74.69 350 GLN A N 1
ATOM 5330 C CA . GLN A 1 350 ? 132.580 106.447 148.955 1.00 70.01 350 GLN A CA 1
ATOM 5331 C C . GLN A 1 350 ? 133.473 107.509 148.347 1.00 78.71 350 GLN A C 1
ATOM 5332 O O . GLN A 1 350 ? 133.012 108.308 147.524 1.00 83.66 350 GLN A O 1
ATOM 5346 N N . ALA A 1 351 ? 134.757 107.456 148.704 1.00 81.87 351 ALA A N 1
ATOM 5347 C CA . ALA A 1 351 ? 135.770 108.373 148.203 1.00 72.35 351 ALA A CA 1
ATOM 5348 C C . ALA A 1 351 ? 136.970 107.576 147.717 1.00 79.86 351 ALA A C 1
ATOM 5349 O O . ALA A 1 351 ? 137.475 106.702 148.431 1.00 90.87 351 ALA A O 1
ATOM 5356 N N . LEU A 1 352 ? 137.411 107.876 146.499 1.00 79.36 352 LEU A N 1
ATOM 5357 C CA . LEU A 1 352 ? 138.608 107.294 145.898 1.00 74.49 352 LEU A CA 1
ATOM 5358 C C . LEU A 1 352 ? 139.695 108.361 145.910 1.00 77.21 352 LEU A C 1
ATOM 5359 O O . LEU A 1 352 ? 139.692 109.267 145.073 1.00 88.61 352 LEU A O 1
ATOM 5375 N N . VAL A 1 353 ? 140.630 108.250 146.848 1.00 67.87 353 VAL A N 1
ATOM 5376 C CA . VAL A 1 353 ? 141.655 109.263 147.066 1.00 67.87 353 VAL A CA 1
ATOM 5377 C C . VAL A 1 353 ? 142.973 108.749 146.509 1.00 68.53 353 VAL A C 1
ATOM 5378 O O . VAL A 1 353 ? 143.344 107.594 146.740 1.00 82.89 353 VAL A O 1
ATOM 5391 N N . VAL A 1 354 ? 143.670 109.604 145.765 1.00 75.42 354 VAL A N 1
ATOM 5392 C CA . VAL A 1 354 ? 144.935 109.258 145.133 1.00 76.96 354 VAL A CA 1
ATOM 5393 C C . VAL A 1 354 ? 145.970 110.300 145.529 1.00 75.37 354 VAL A C 1
ATOM 5394 O O . VAL A 1 354 ? 145.717 111.504 145.425 1.00 83.02 354 VAL A O 1
ATOM 5407 N N . ALA A 1 355 ? 147.130 109.835 145.977 1.00 79.89 355 ALA A N 1
ATOM 5408 C CA . ALA A 1 355 ? 148.242 110.690 146.364 1.00 81.28 355 ALA A CA 1
ATOM 5409 C C . ALA A 1 355 ? 149.365 110.540 145.351 1.00 83.13 355 ALA A C 1
ATOM 5410 O O . ALA A 1 355 ? 149.772 109.417 145.033 1.00 88.93 355 ALA A O 1
ATOM 5417 N N . THR A 1 356 ? 149.863 111.670 144.855 1.00 86.39 356 THR A N 1
ATOM 5418 C CA . THR A 1 356 ? 150.949 111.711 143.888 1.00 84.98 356 THR A CA 1
ATOM 5419 C C . THR A 1 356 ? 152.078 112.566 144.442 1.00 87.99 356 THR A C 1
ATOM 5420 O O . THR A 1 356 ? 151.836 113.575 145.109 1.00 96.43 356 THR A O 1
ATOM 5431 N N . LEU A 1 357 ? 153.310 112.157 144.162 1.00 93.66 357 LEU A N 1
ATOM 5432 C CA . LEU A 1 357 ? 154.504 112.857 144.605 1.00 85.08 357 LEU A CA 1
ATOM 5433 C C . LEU A 1 357 ? 155.235 113.456 143.413 1.00 92.10 357 LEU A C 1
ATOM 5434 O O . LEU A 1 357 ? 155.186 112.927 142.301 1.00 97.33 357 LEU A O 1
ATOM 5450 N N . GLY A 1 358 ? 155.911 114.572 143.659 1.00 98.09 358 GLY A N 1
ATOM 5451 C CA . GLY A 1 358 ? 156.630 115.261 142.611 1.00 93.84 358 GLY A CA 1
ATOM 5452 C C . GLY A 1 358 ? 157.854 115.964 143.153 1.00 92.48 358 GLY A C 1
ATOM 5453 O O . GLY A 1 358 ? 158.284 115.697 144.278 1.00 94.30 358 GLY A O 1
ATOM 5457 N N . THR A 1 359 ? 158.422 116.863 142.365 1.00 105.79 359 THR A N 1
ATOM 5458 C CA . THR A 1 359 ? 159.623 117.599 142.720 1.00 108.27 359 THR A CA 1
ATOM 5459 C C . THR A 1 359 ? 159.269 119.057 142.991 1.00 104.85 359 THR A C 1
ATOM 5460 O O . THR A 1 359 ? 158.115 119.476 142.871 1.00 109.21 359 THR A O 1
ATOM 5471 N N . ALA A 1 360 ? 160.283 119.840 143.361 1.00 96.85 360 ALA A N 1
ATOM 5472 C CA . ALA A 1 360 ? 160.049 121.225 143.747 1.00 100.18 360 ALA A CA 1
ATOM 5473 C C . ALA A 1 360 ? 159.542 122.082 142.596 1.00 96.75 360 ALA A C 1
ATOM 5474 O O . ALA A 1 360 ? 159.065 123.194 142.842 1.00 100.54 360 ALA A O 1
ATOM 5481 N N . ARG A 1 361 ? 159.629 121.601 141.358 1.00 102.87 361 ARG A N 1
ATOM 5482 C CA . ARG A 1 361 ? 159.151 122.368 140.216 1.00 107.73 361 ARG A CA 1
ATOM 5483 C C . ARG A 1 361 ? 157.653 122.199 140.002 1.00 110.60 361 ARG A C 1
ATOM 5484 O O . ARG A 1 361 ? 157.085 122.875 139.139 1.00 107.53 361 ARG A O 1
ATOM 5505 N N . ASP A 1 362 ? 157.009 121.311 140.761 1.00 107.21 362 ASP A N 1
ATOM 5506 C CA . ASP A 1 362 ? 155.583 121.038 140.651 1.00 101.33 362 ASP A CA 1
ATOM 5507 C C . ASP A 1 362 ? 154.784 121.751 141.733 1.00 101.51 362 ASP A C 1
ATOM 5508 O O . ASP A 1 362 ? 153.553 121.660 141.743 1.00 102.63 362 ASP A O 1
ATOM 5517 N N . ALA A 1 363 ? 155.459 122.453 142.639 1.00 99.30 363 ALA A N 1
ATOM 5518 C CA . ALA A 1 363 ? 154.798 123.202 143.696 1.00 96.36 363 ALA A CA 1
ATOM 5519 C C . ALA A 1 363 ? 153.993 124.350 143.104 1.00 93.73 363 ALA A C 1
ATOM 5520 O O . ALA A 1 363 ? 154.364 124.937 142.085 1.00 101.81 363 ALA A O 1
ATOM 5527 N N . GLN A 1 364 ? 152.876 124.670 143.750 1.00 94.78 364 GLN A N 1
ATOM 5528 C CA . GLN A 1 364 ? 151.992 125.710 143.240 1.00 98.72 364 GLN A CA 1
ATOM 5529 C C . GLN A 1 364 ? 152.493 127.085 143.657 1.00 106.74 364 GLN A C 1
ATOM 5530 O O . GLN A 1 364 ? 152.851 127.300 144.815 1.00 112.85 364 GLN A O 1
ATOM 5544 N N . LEU A 1 365 ? 152.514 128.019 142.711 1.00 107.61 365 LEU A N 1
ATOM 5545 C CA . LEU A 1 365 ? 152.879 129.404 142.998 1.00 108.39 365 LEU A CA 1
ATOM 5546 C C . LEU A 1 365 ? 151.620 130.174 143.363 1.00 113.68 365 LEU A C 1
ATOM 5547 O O . LEU A 1 365 ? 150.845 130.570 142.490 1.00 114.69 365 LEU A O 1
ATOM 5563 N N . LEU A 1 366 ? 151.410 130.384 144.660 1.00 110.97 366 LEU A N 1
ATOM 5564 C CA . LEU A 1 366 ? 150.262 131.140 145.144 1.00 106.00 366 LEU A CA 1
ATOM 5565 C C . LEU A 1 366 ? 150.631 132.616 145.154 1.00 111.83 366 LEU A C 1
ATOM 5566 O O . LEU A 1 366 ? 151.470 133.046 145.954 1.00 117.90 366 LEU A O 1
ATOM 5582 N N . ASP A 1 367 ? 150.022 133.391 144.262 1.00 112.66 367 ASP A N 1
ATOM 5583 C CA . ASP A 1 367 ? 150.226 134.837 144.242 1.00 113.37 367 ASP A CA 1
ATOM 5584 C C . ASP A 1 367 ? 149.252 135.462 145.232 1.00 110.87 367 ASP A C 1
ATOM 5585 O O . ASP A 1 367 ? 148.133 135.838 144.882 1.00 107.77 367 ASP A O 1
ATOM 5594 N N . THR A 1 368 ? 149.676 135.579 146.486 1.00 105.48 368 THR A N 1
ATOM 5595 C CA . THR A 1 368 ? 148.804 136.106 147.519 1.00 104.15 368 THR A CA 1
ATOM 5596 C C . THR A 1 368 ? 148.907 137.628 147.564 1.00 103.77 368 THR A C 1
ATOM 5597 O O . THR A 1 368 ? 149.865 138.226 147.066 1.00 105.33 368 THR A O 1
ATOM 5608 N N . LEU A 1 369 ? 148.010 138.239 148.338 1.00 95.72 369 LEU A N 1
ATOM 5609 C CA . LEU A 1 369 ? 148.085 139.683 148.507 1.00 96.26 369 LEU A CA 1
ATOM 5610 C C . LEU A 1 369 ? 149.370 140.051 149.219 1.00 95.94 369 LEU A C 1
ATOM 5611 O O . LEU A 1 369 ? 150.011 141.054 148.888 1.00 101.26 369 LEU A O 1
ATOM 5627 N N . GLU A 1 370 ? 149.762 139.245 150.191 1.00 96.55 370 GLU A N 1
ATOM 5628 C CA . GLU A 1 370 ? 150.930 139.542 150.991 1.00 95.33 370 GLU A CA 1
ATOM 5629 C C . GLU A 1 370 ? 152.216 139.182 150.267 1.00 104.54 370 GLU A C 1
ATOM 5630 O O . GLU A 1 370 ? 153.296 139.360 150.840 1.00 104.92 370 GLU A O 1
ATOM 5642 N N . GLY A 1 371 ? 152.138 138.686 149.040 1.00 110.54 371 GLY A N 1
ATOM 5643 C CA . GLY A 1 371 ? 153.350 138.404 148.298 1.00 107.36 371 GLY A CA 1
ATOM 5644 C C . GLY A 1 371 ? 153.162 137.189 147.401 1.00 107.71 371 GLY A C 1
ATOM 5645 O O . GLY A 1 371 ? 152.134 137.049 146.738 1.00 110.81 371 GLY A O 1
ATOM 5649 N N . GLU A 1 372 ? 154.176 136.328 147.388 1.00 116.09 372 GLU A N 1
ATOM 5650 C CA . GLU A 1 372 ? 154.145 135.113 146.587 1.00 115.02 372 GLU A CA 1
ATOM 5651 C C . GLU A 1 372 ? 154.703 133.962 147.408 1.00 115.69 372 GLU A C 1
ATOM 5652 O O . GLU A 1 372 ? 155.800 134.069 147.962 1.00 119.00 372 GLU A O 1
ATOM 5664 N N . ARG A 1 373 ? 153.945 132.871 147.486 1.00 115.25 373 ARG A N 1
ATOM 5665 C CA . ARG A 1 373 ? 154.325 131.698 148.256 1.00 110.12 373 ARG A CA 1
ATOM 5666 C C . ARG A 1 373 ? 154.397 130.483 147.341 1.00 116.23 373 ARG A C 1
ATOM 5667 O O . ARG A 1 373 ? 153.866 130.490 146.227 1.00 119.81 373 ARG A O 1
ATOM 5688 N N . LYS A 1 374 ? 155.039 129.420 147.827 1.00 109.07 374 LYS A N 1
ATOM 5689 C CA . LYS A 1 374 ? 155.065 128.142 147.126 1.00 105.15 374 LYS A CA 1
ATOM 5690 C C . LYS A 1 374 ? 154.394 127.101 148.005 1.00 103.63 374 LYS A C 1
ATOM 5691 O O . LYS A 1 374 ? 154.877 126.805 149.102 1.00 100.93 374 LYS A O 1
ATOM 5710 N N . ASP A 1 375 ? 153.286 126.552 147.523 1.00 101.88 375 ASP A N 1
ATOM 5711 C CA . ASP A 1 375 ? 152.549 125.529 148.245 1.00 99.32 375 ASP A CA 1
ATOM 5712 C C . ASP A 1 375 ? 153.047 124.166 147.781 1.00 102.51 375 ASP A C 1
ATOM 5713 O O . ASP A 1 375 ? 152.949 123.841 146.590 1.00 99.59 375 ASP A O 1
ATOM 5722 N N . ALA A 1 376 ? 153.594 123.381 148.708 1.00 95.99 376 ALA A N 1
ATOM 5723 C CA . ALA A 1 376 ? 154.077 122.040 148.412 1.00 89.81 376 ALA A CA 1
ATOM 5724 C C . ALA A 1 376 ? 153.088 120.952 148.814 1.00 95.57 376 ALA A C 1
ATOM 5725 O O . ALA A 1 376 ? 153.450 119.773 148.815 1.00 95.09 376 ALA A O 1
ATOM 5732 N N . PHE A 1 377 ? 151.857 121.317 149.161 1.00 91.81 377 PHE A N 1
ATOM 5733 C CA . PHE A 1 377 ? 150.784 120.356 149.373 1.00 80.89 377 PHE A CA 1
ATOM 5734 C C . PHE A 1 377 ? 149.520 120.885 148.718 1.00 83.46 377 PHE A C 1
ATOM 5735 O O . PHE A 1 377 ? 149.165 122.050 148.912 1.00 94.29 377 PHE A O 1
ATOM 5752 N N . MET A 1 378 ? 148.842 120.037 147.948 1.00 84.00 378 MET A N 1
ATOM 5753 C CA . MET A 1 378 ? 147.581 120.419 147.322 1.00 83.04 378 MET A CA 1
ATOM 5754 C C . MET A 1 378 ? 146.594 119.275 147.461 1.00 85.19 378 MET A C 1
ATOM 5755 O O . MET A 1 378 ? 146.881 118.162 147.019 1.00 91.65 378 MET A O 1
ATOM 5769 N N . LEU A 1 379 ? 145.438 119.543 148.058 1.00 77.04 379 LEU A N 1
ATOM 5770 C CA . LEU A 1 379 ? 144.359 118.568 148.150 1.00 77.21 379 LEU A CA 1
ATOM 5771 C C . LEU A 1 379 ? 143.197 119.075 147.307 1.00 75.12 379 LEU A C 1
ATOM 5772 O O . LEU A 1 379 ? 142.650 120.147 147.584 1.00 73.89 379 LEU A O 1
ATOM 5788 N N . HIS A 1 380 ? 142.826 118.311 146.283 1.00 75.49 380 HIS A N 1
ATOM 5789 C CA . HIS A 1 380 ? 141.785 118.701 145.335 1.00 74.55 380 HIS A CA 1
ATOM 5790 C C . HIS A 1 380 ? 140.596 117.758 145.476 1.00 79.02 380 HIS A C 1
ATOM 5791 O O . HIS A 1 380 ? 140.690 116.571 145.148 1.00 89.15 380 HIS A O 1
ATOM 5805 N N . TYR A 1 381 ? 139.497 118.280 146.012 1.00 74.87 381 TYR A N 1
ATOM 5806 C CA . TYR A 1 381 ? 138.277 117.513 146.222 1.00 74.94 381 TYR A CA 1
ATOM 5807 C C . TYR A 1 381 ? 137.326 117.689 145.038 1.00 76.52 381 TYR A C 1
ATOM 5808 O O . TYR A 1 381 ? 136.926 118.813 144.725 1.00 85.26 381 TYR A O 1
ATOM 5826 N N . ASN A 1 382 ? 136.971 116.583 144.384 1.00 83.72 382 ASN A N 1
ATOM 5827 C CA . ASN A 1 382 ? 136.030 116.566 143.270 1.00 79.72 382 ASN A CA 1
ATOM 5828 C C . ASN A 1 382 ? 134.737 115.899 143.719 1.00 77.24 382 ASN A C 1
ATOM 5829 O O . ASN A 1 382 ? 134.769 114.896 144.440 1.00 86.67 382 ASN A O 1
ATOM 5840 N N . PHE A 1 383 ? 133.602 116.434 143.267 1.00 80.69 383 PHE A N 1
ATOM 5841 C CA . PHE A 1 383 ? 132.280 115.918 143.626 1.00 84.59 383 PHE A CA 1
ATOM 5842 C C . PHE A 1 383 ? 131.432 115.747 142.372 1.00 87.62 383 PHE A C 1
ATOM 5843 O O . PHE A 1 383 ? 130.560 116.576 142.079 1.00 90.98 383 PHE A O 1
ATOM 5860 N N . PRO A 1 384 ? 131.661 114.687 141.604 1.00 92.54 384 PRO A N 1
ATOM 5861 C CA . PRO A 1 384 ? 130.935 114.505 140.341 1.00 84.25 384 PRO A CA 1
ATOM 5862 C C . PRO A 1 384 ? 129.469 114.197 140.587 1.00 91.98 384 PRO A C 1
ATOM 5863 O O . PRO A 1 384 ? 129.139 113.438 141.510 1.00 96.61 384 PRO A O 1
ATOM 5874 N N . PRO A 1 385 ? 128.554 114.770 139.797 1.00 93.41 385 PRO A N 1
ATOM 5875 C CA . PRO A 1 385 ? 127.123 114.572 140.083 1.00 90.22 385 PRO A CA 1
ATOM 5876 C C . PRO A 1 385 ? 126.697 113.116 140.154 1.00 86.44 385 PRO A C 1
ATOM 5877 O O . PRO A 1 385 ? 125.724 112.803 140.852 1.00 87.49 385 PRO A O 1
ATOM 5888 N N . PHE A 1 386 ? 127.408 112.202 139.489 1.00 83.73 386 PHE A N 1
ATOM 5889 C CA . PHE A 1 386 ? 126.984 110.808 139.513 1.00 80.08 386 PHE A CA 1
ATOM 5890 C C . PHE A 1 386 ? 127.160 110.183 140.885 1.00 81.16 386 PHE A C 1
ATOM 5891 O O . PHE A 1 386 ? 126.688 109.064 141.104 1.00 80.38 386 PHE A O 1
ATOM 5908 N N . SER A 1 387 ? 127.832 110.873 141.805 1.00 83.81 387 SER A N 1
ATOM 5909 C CA . SER A 1 387 ? 127.902 110.408 143.180 1.00 83.60 387 SER A CA 1
ATOM 5910 C C . SER A 1 387 ? 126.546 110.464 143.863 1.00 88.15 387 SER A C 1
ATOM 5911 O O . SER A 1 387 ? 126.324 109.731 144.831 1.00 97.16 387 SER A O 1
ATOM 5919 N N . VAL A 1 388 ? 125.638 111.313 143.386 1.00 88.41 388 VAL A N 1
ATOM 5920 C CA . VAL A 1 388 ? 124.285 111.393 143.919 1.00 88.05 388 VAL A CA 1
ATOM 5921 C C . VAL A 1 388 ? 123.257 110.881 142.919 1.00 93.50 388 VAL A C 1
ATOM 5922 O O . VAL A 1 388 ? 122.058 111.119 143.090 1.00 91.02 388 VAL A O 1
ATOM 5935 N N . GLY A 1 389 ? 123.696 110.180 141.878 1.00 93.41 389 GLY A N 1
ATOM 5936 C CA . GLY A 1 389 ? 122.784 109.640 140.886 1.00 86.25 389 GLY A CA 1
ATOM 5937 C C . GLY A 1 389 ? 122.050 110.693 140.088 1.00 92.81 389 GLY A C 1
ATOM 5938 O O . GLY A 1 389 ? 120.865 110.518 139.781 1.00 98.09 389 GLY A O 1
ATOM 5942 N N . GLU A 1 390 ? 122.725 111.783 139.742 1.00 94.46 390 GLU A N 1
ATOM 5943 C CA . GLU A 1 390 ? 122.120 112.884 139.012 1.00 93.31 390 GLU A CA 1
ATOM 5944 C C . GLU A 1 390 ? 123.026 113.303 137.867 1.00 95.81 390 GLU A C 1
ATOM 5945 O O . GLU A 1 390 ? 124.224 113.013 137.855 1.00 100.59 390 GLU A O 1
ATOM 5957 N N . CYS A 1 391 ? 122.434 113.987 136.897 1.00 98.41 391 CYS A N 1
ATOM 5958 C CA . CYS A 1 391 ? 123.175 114.546 135.780 1.00 96.07 391 CYS A CA 1
ATOM 5959 C C . CYS A 1 391 ? 123.412 116.016 136.087 1.00 94.93 391 CYS A C 1
ATOM 5960 O O . CYS A 1 391 ? 122.638 116.644 136.813 1.00 100.35 391 CYS A O 1
ATOM 5968 N N . GLY A 1 392 ? 124.485 116.566 135.540 1.00 97.26 392 GLY A N 1
ATOM 5969 C CA . GLY A 1 392 ? 124.824 117.927 135.893 1.00 99.46 392 GLY A CA 1
ATOM 5970 C C . GLY A 1 392 ? 126.047 118.419 135.160 1.00 103.15 392 GLY A C 1
ATOM 5971 O O . GLY A 1 392 ? 126.567 117.772 134.249 1.00 102.05 392 GLY A O 1
ATOM 5975 N N . ARG A 1 393 ? 126.486 119.596 135.588 1.00 120.76 393 ARG A N 1
ATOM 5976 C CA . ARG A 1 393 ? 127.640 120.258 135.003 1.00 120.46 393 ARG A CA 1
ATOM 5977 C C . ARG A 1 393 ? 128.943 119.592 135.414 1.00 123.72 393 ARG A C 1
ATOM 5978 O O . ARG A 1 393 ? 129.208 119.400 136.604 1.00 122.96 393 ARG A O 1
ATOM 5999 N N . MET A 1 394 ? 129.758 119.244 134.425 1.00 107.81 394 MET A N 1
ATOM 6000 C CA . MET A 1 394 ? 131.080 118.684 134.657 1.00 104.64 394 MET A CA 1
ATOM 6001 C C . MET A 1 394 ? 132.121 119.744 134.311 1.00 110.80 394 MET A C 1
ATOM 6002 O O . MET A 1 394 ? 132.860 119.621 133.332 1.00 112.53 394 MET A O 1
ATOM 6016 N N . GLY A 1 395 ? 132.181 120.797 135.124 1.00 115.57 395 GLY A N 1
ATOM 6017 C CA . GLY A 1 395 ? 133.077 121.898 134.821 1.00 113.71 395 GLY A CA 1
ATOM 6018 C C . GLY A 1 395 ? 134.109 122.179 135.893 1.00 116.17 395 GLY A C 1
ATOM 6019 O O . GLY A 1 395 ? 134.614 121.257 136.540 1.00 110.03 395 GLY A O 1
ATOM 6023 N N . SER A 1 396 ? 134.428 123.456 136.087 1.00 119.55 396 SER A N 1
ATOM 6024 C CA . SER A 1 396 ? 135.422 123.833 137.071 1.00 116.98 396 SER A CA 1
ATOM 6025 C C . SER A 1 396 ? 134.872 123.656 138.484 1.00 116.56 396 SER A C 1
ATOM 6026 O O . SER A 1 396 ? 133.659 123.701 138.699 1.00 111.43 396 SER A O 1
ATOM 6034 N N . PRO A 1 397 ? 135.747 123.453 139.466 1.00 106.33 397 PRO A N 1
ATOM 6035 C CA . PRO A 1 397 ? 135.284 123.365 140.855 1.00 105.94 397 PRO A CA 1
ATOM 6036 C C . PRO A 1 397 ? 134.551 124.625 141.292 1.00 110.16 397 PRO A C 1
ATOM 6037 O O . PRO A 1 397 ? 134.970 125.745 140.997 1.00 105.50 397 PRO A O 1
ATOM 6048 N N . GLY A 1 398 ? 133.444 124.428 142.005 1.00 98.58 398 GLY A N 1
ATOM 6049 C CA . GLY A 1 398 ? 132.678 125.520 142.564 1.00 94.51 398 GLY A CA 1
ATOM 6050 C C . GLY A 1 398 ? 133.087 125.818 143.995 1.00 97.38 398 GLY A C 1
ATOM 6051 O O . GLY A 1 398 ? 134.062 125.282 144.523 1.00 101.30 398 GLY A O 1
ATOM 6055 N N . ARG A 1 399 ? 132.314 126.701 144.631 1.00 98.84 399 ARG A N 1
ATOM 6056 C CA . ARG A 1 399 ? 132.649 127.129 145.985 1.00 97.20 399 ARG A CA 1
ATOM 6057 C C . ARG A 1 399 ? 132.557 125.964 146.960 1.00 97.90 399 ARG A C 1
ATOM 6058 O O . ARG A 1 399 ? 133.380 125.844 147.881 1.00 100.42 399 ARG A O 1
ATOM 6079 N N . ARG A 1 400 ? 131.585 125.073 146.734 1.00 102.03 400 ARG A N 1
ATOM 6080 C CA . ARG A 1 400 ? 131.345 123.929 147.652 1.00 99.31 400 ARG A CA 1
ATOM 6081 C C . ARG A 1 400 ? 132.508 122.926 147.586 1.00 103.50 400 ARG A C 1
ATOM 6082 O O . ARG A 1 400 ? 132.804 122.342 148.644 1.00 108.74 400 ARG A O 1
ATOM 6103 N N . GLU A 1 401 ? 133.108 122.690 146.411 1.00 98.43 401 GLU A N 1
ATOM 6104 C CA . GLU A 1 401 ? 134.234 121.771 146.302 1.00 91.69 401 GLU A CA 1
ATOM 6105 C C . GLU A 1 401 ? 135.501 122.389 146.878 1.00 95.90 401 GLU A C 1
ATOM 6106 O O . GLU A 1 401 ? 136.303 121.696 147.511 1.00 98.60 401 GLU A O 1
ATOM 6118 N N . ILE A 1 402 ? 135.682 123.698 146.702 1.00 97.05 402 ILE A N 1
ATOM 6119 C CA . ILE A 1 402 ? 136.868 124.369 147.226 1.00 92.69 402 ILE A CA 1
ATOM 6120 C C . ILE A 1 402 ? 136.820 124.419 148.750 1.00 87.19 402 ILE A C 1
ATOM 6121 O O . ILE A 1 402 ? 137.848 124.230 149.422 1.00 98.39 402 ILE A O 1
ATOM 6137 N N . GLY A 1 403 ? 135.621 124.471 149.322 1.00 74.22 403 GLY A N 1
ATOM 6138 C CA . GLY A 1 403 ? 135.496 124.574 150.763 1.00 79.22 403 GLY A CA 1
ATOM 6139 C C . GLY A 1 403 ? 135.601 123.190 151.360 1.00 84.46 403 GLY A C 1
ATOM 6140 O O . GLY A 1 403 ? 136.160 123.005 152.449 1.00 88.14 403 GLY A O 1
ATOM 6144 N N . HIS A 1 404 ? 135.160 122.189 150.605 1.00 83.80 404 HIS A N 1
ATOM 6145 C CA . HIS A 1 404 ? 135.224 120.830 151.104 1.00 72.26 404 HIS A CA 1
ATOM 6146 C C . HIS A 1 404 ? 136.626 120.280 150.930 1.00 73.66 404 HIS A C 1
ATOM 6147 O O . HIS A 1 404 ? 136.992 119.319 151.612 1.00 84.13 404 HIS A O 1
ATOM 6161 N N . GLY A 1 405 ? 137.417 120.874 150.035 1.00 73.24 405 GLY A N 1
ATOM 6162 C CA . GLY A 1 405 ? 138.801 120.473 149.919 1.00 69.76 405 GLY A CA 1
ATOM 6163 C C . GLY A 1 405 ? 139.634 121.156 150.977 1.00 76.99 405 GLY A C 1
ATOM 6164 O O . GLY A 1 405 ? 140.595 120.570 151.485 1.00 87.99 405 GLY A O 1
ATOM 6168 N N . ARG A 1 406 ? 139.235 122.368 151.391 1.00 85.39 406 ARG A N 1
ATOM 6169 C CA . ARG A 1 406 ? 139.977 123.012 152.471 1.00 82.08 406 ARG A CA 1
ATOM 6170 C C . ARG A 1 406 ? 139.664 122.370 153.811 1.00 89.69 406 ARG A C 1
ATOM 6171 O O . ARG A 1 406 ? 140.542 122.311 154.670 1.00 93.25 406 ARG A O 1
ATOM 6192 N N . LEU A 1 407 ? 138.442 121.877 154.023 1.00 80.68 407 LEU A N 1
ATOM 6193 C CA . LEU A 1 407 ? 138.185 121.179 155.281 1.00 80.94 407 LEU A CA 1
ATOM 6194 C C . LEU A 1 407 ? 139.038 119.918 155.379 1.00 85.46 407 LEU A C 1
ATOM 6195 O O . LEU A 1 407 ? 139.630 119.632 156.429 1.00 97.32 407 LEU A O 1
ATOM 6211 N N . ALA A 1 408 ? 139.143 119.169 154.281 1.00 77.76 408 ALA A N 1
ATOM 6212 C CA . ALA A 1 408 ? 139.951 117.955 154.286 1.00 68.34 408 ALA A CA 1
ATOM 6213 C C . ALA A 1 408 ? 141.422 118.287 154.491 1.00 71.66 408 ALA A C 1
ATOM 6214 O O . ALA A 1 408 ? 142.124 117.610 155.256 1.00 76.35 408 ALA A O 1
ATOM 6221 N N . ARG A 1 409 ? 141.910 119.321 153.805 1.00 84.41 409 ARG A N 1
ATOM 6222 C CA . ARG A 1 409 ? 143.301 119.718 153.964 1.00 81.82 409 ARG A CA 1
ATOM 6223 C C . ARG A 1 409 ? 143.545 120.190 155.393 1.00 88.94 409 ARG A C 1
ATOM 6224 O O . ARG A 1 409 ? 144.611 119.943 155.962 1.00 92.07 409 ARG A O 1
ATOM 6245 N N . ARG A 1 410 ? 142.562 120.869 155.988 1.00 88.97 410 ARG A N 1
ATOM 6246 C CA . ARG A 1 410 ? 142.685 121.342 157.361 1.00 80.14 410 ARG A CA 1
ATOM 6247 C C . ARG A 1 410 ? 142.826 120.160 158.304 1.00 80.21 410 ARG A C 1
ATOM 6248 O O . ARG A 1 410 ? 143.603 120.200 159.264 1.00 82.44 410 ARG A O 1
ATOM 6269 N N . GLY A 1 411 ? 142.074 119.094 158.032 1.00 77.87 411 GLY A N 1
ATOM 6270 C CA . GLY A 1 411 ? 142.153 117.897 158.853 1.00 77.89 411 GLY A CA 1
ATOM 6271 C C . GLY A 1 411 ? 143.475 117.162 158.727 1.00 76.35 411 GLY A C 1
ATOM 6272 O O . GLY A 1 411 ? 144.026 116.683 159.721 1.00 78.89 411 GLY A O 1
ATOM 6276 N N . VAL A 1 412 ? 143.992 117.052 157.504 1.00 88.04 412 VAL A N 1
ATOM 6277 C CA . VAL A 1 412 ? 145.205 116.276 157.240 1.00 83.27 412 VAL A CA 1
ATOM 6278 C C . VAL A 1 412 ? 146.523 117.040 157.418 1.00 87.22 412 VAL A C 1
ATOM 6279 O O . VAL A 1 412 ? 147.578 116.407 157.556 1.00 95.93 412 VAL A O 1
ATOM 6292 N N . ALA A 1 413 ? 146.487 118.372 157.452 1.00 95.04 413 ALA A N 1
ATOM 6293 C CA . ALA A 1 413 ? 147.699 119.193 157.400 1.00 89.30 413 ALA A CA 1
ATOM 6294 C C . ALA A 1 413 ? 148.688 118.936 158.538 1.00 86.57 413 ALA A C 1
ATOM 6295 O O . ALA A 1 413 ? 149.901 118.903 158.304 1.00 84.88 413 ALA A O 1
ATOM 6302 N N . ALA A 1 414 ? 148.211 118.757 159.770 1.00 87.23 414 ALA A N 1
ATOM 6303 C CA . ALA A 1 414 ? 149.145 118.629 160.891 1.00 88.97 414 ALA A CA 1
ATOM 6304 C C . ALA A 1 414 ? 150.067 117.421 160.770 1.00 90.23 414 ALA A C 1
ATOM 6305 O O . ALA A 1 414 ? 151.178 117.444 161.310 1.00 86.76 414 ALA A O 1
ATOM 6312 N N . MET A 1 415 ? 149.645 116.369 160.083 1.00 87.34 415 MET A N 1
ATOM 6313 C CA . MET A 1 415 ? 150.449 115.155 159.989 1.00 84.38 415 MET A CA 1
ATOM 6314 C C . MET A 1 415 ? 151.484 115.195 158.877 1.00 89.54 415 MET A C 1
ATOM 6315 O O . MET A 1 415 ? 152.433 114.406 158.910 1.00 92.12 415 MET A O 1
ATOM 6329 N N . LEU A 1 416 ? 151.334 116.083 157.903 1.00 92.27 416 LEU A N 1
ATOM 6330 C CA . LEU A 1 416 ? 152.205 116.067 156.744 1.00 92.58 416 LEU A CA 1
ATOM 6331 C C . LEU A 1 416 ? 153.644 116.425 157.116 1.00 95.13 416 LEU A C 1
ATOM 6332 O O . LEU A 1 416 ? 153.884 117.178 158.062 1.00 93.67 416 LEU A O 1
ATOM 6348 N N . PRO A 1 417 ? 154.620 115.887 156.383 1.00 95.54 417 PRO A N 1
ATOM 6349 C CA . PRO A 1 417 ? 156.028 116.142 156.703 1.00 89.82 417 PRO A CA 1
ATOM 6350 C C . PRO A 1 417 ? 156.511 117.458 156.118 1.00 96.58 417 PRO A C 1
ATOM 6351 O O . PRO A 1 417 ? 156.147 117.839 155.004 1.00 99.62 417 PRO A O 1
ATOM 6362 N N . THR A 1 418 ? 157.343 118.156 156.884 1.00 111.97 418 THR A N 1
ATOM 6363 C CA . THR A 1 418 ? 157.932 119.390 156.393 1.00 112.45 418 THR A CA 1
ATOM 6364 C C . THR A 1 418 ? 158.938 119.088 155.284 1.00 113.03 418 THR A C 1
ATOM 6365 O O . THR A 1 418 ? 159.353 117.947 155.071 1.00 117.52 418 THR A O 1
ATOM 6376 N N . GLN A 1 419 ? 159.333 120.142 154.566 1.00 113.38 419 GLN A N 1
ATOM 6377 C CA . GLN A 1 419 ? 160.206 119.959 153.411 1.00 113.74 419 GLN A CA 1
ATOM 6378 C C . GLN A 1 419 ? 161.570 119.423 153.816 1.00 115.29 419 GLN A C 1
ATOM 6379 O O . GLN A 1 419 ? 162.251 118.787 153.005 1.00 114.93 419 GLN A O 1
ATOM 6393 N N . ASP A 1 420 ? 161.990 119.671 155.056 1.00 118.68 420 ASP A N 1
ATOM 6394 C CA . ASP A 1 420 ? 163.233 119.080 155.537 1.00 118.94 420 ASP A CA 1
ATOM 6395 C C . ASP A 1 420 ? 163.112 117.567 155.646 1.00 122.01 420 ASP A C 1
ATOM 6396 O O . ASP A 1 420 ? 164.019 116.833 155.237 1.00 119.71 420 ASP A O 1
ATOM 6405 N N . GLU A 1 421 ? 161.999 117.082 156.199 1.00 119.35 421 GLU A N 1
ATOM 6406 C CA . GLU A 1 421 ? 161.824 115.647 156.383 1.00 117.32 421 GLU A CA 1
ATOM 6407 C C . GLU A 1 421 ? 161.529 114.947 155.062 1.00 117.48 421 GLU A C 1
ATOM 6408 O O . GLU A 1 421 ? 162.058 113.861 154.797 1.00 115.81 421 GLU A O 1
ATOM 6420 N N . PHE A 1 422 ? 160.687 115.550 154.227 1.00 108.03 422 PHE A N 1
ATOM 6421 C CA . PHE A 1 422 ? 160.265 114.962 152.957 1.00 96.83 422 PHE A CA 1
ATOM 6422 C C . PHE A 1 422 ? 160.374 116.027 151.872 1.00 97.11 422 PHE A C 1
ATOM 6423 O O . PHE A 1 422 ? 159.488 116.892 151.762 1.00 100.56 422 PHE A O 1
ATOM 6440 N N . PRO A 1 423 ? 161.429 116.006 151.054 1.00 102.28 423 PRO A N 1
ATOM 6441 C CA . PRO A 1 423 ? 161.629 117.065 150.048 1.00 101.05 423 PRO A CA 1
ATOM 6442 C C . PRO A 1 423 ? 160.914 116.779 148.727 1.00 101.27 423 PRO A C 1
ATOM 6443 O O . PRO A 1 423 ? 161.540 116.594 147.680 1.00 100.70 423 PRO A O 1
ATOM 6454 N N . TYR A 1 424 ? 159.584 116.749 148.772 1.00 97.33 424 TYR A N 1
ATOM 6455 C CA . TYR A 1 424 ? 158.791 116.432 147.593 1.00 92.13 424 TYR A CA 1
ATOM 6456 C C . TYR A 1 424 ? 157.454 117.149 147.675 1.00 87.43 424 TYR A C 1
ATOM 6457 O O . TYR A 1 424 ? 156.948 117.427 148.764 1.00 98.47 424 TYR A O 1
ATOM 6475 N N . THR A 1 425 ? 156.893 117.454 146.510 1.00 76.39 425 THR A N 1
ATOM 6476 C CA . THR A 1 425 ? 155.544 117.988 146.441 1.00 79.85 425 THR A CA 1
ATOM 6477 C C . THR A 1 425 ? 154.549 116.842 146.568 1.00 90.29 425 THR A C 1
ATOM 6478 O O . THR A 1 425 ? 154.837 115.705 146.188 1.00 99.03 425 THR A O 1
ATOM 6489 N N . ILE A 1 426 ? 153.370 117.143 147.105 1.00 82.78 426 ILE A N 1
ATOM 6490 C CA . ILE A 1 426 ? 152.332 116.141 147.307 1.00 72.34 426 ILE A CA 1
ATOM 6491 C C . ILE A 1 426 ? 151.002 116.701 146.829 1.00 79.95 426 ILE A C 1
ATOM 6492 O O . ILE A 1 426 ? 150.592 117.788 147.253 1.00 86.59 426 ILE A O 1
ATOM 6508 N N . ARG A 1 427 ? 150.330 115.961 145.950 1.00 72.95 427 ARG A N 1
ATOM 6509 C CA . ARG A 1 427 ? 149.014 116.337 145.440 1.00 79.50 427 ARG A CA 1
ATOM 6510 C C . ARG A 1 427 ? 148.029 115.204 145.700 1.00 84.31 427 ARG A C 1
ATOM 6511 O O . ARG A 1 427 ? 147.990 114.222 144.952 1.00 94.18 427 ARG A O 1
ATOM 6532 N N . VAL A 1 428 ? 147.241 115.340 146.754 1.00 75.48 428 VAL A N 1
ATOM 6533 C CA . VAL A 1 428 ? 146.159 114.406 147.028 1.00 73.44 428 VAL A CA 1
ATOM 6534 C C . VAL A 1 428 ? 144.933 114.843 146.241 1.00 70.02 428 VAL A C 1
ATOM 6535 O O . VAL A 1 428 ? 144.620 116.035 146.164 1.00 67.72 428 VAL A O 1
ATOM 6548 N N . VAL A 1 429 ? 144.240 113.886 145.634 1.00 80.03 429 VAL A N 1
ATOM 6549 C CA . VAL A 1 429 ? 143.072 114.166 144.809 1.00 78.28 429 VAL A CA 1
ATOM 6550 C C . VAL A 1 429 ? 141.963 113.231 145.259 1.00 77.27 429 VAL A C 1
ATOM 6551 O O . VAL A 1 429 ? 142.002 112.031 144.966 1.00 84.69 429 VAL A O 1
ATOM 6564 N N . SER A 1 430 ? 140.981 113.773 145.969 1.00 86.12 430 SER A N 1
ATOM 6565 C CA . SER A 1 430 ? 139.886 112.984 146.514 1.00 86.23 430 SER A CA 1
ATOM 6566 C C . SER A 1 430 ? 138.676 113.130 145.607 1.00 81.88 430 SER A C 1
ATOM 6567 O O . SER A 1 430 ? 138.115 114.221 145.494 1.00 87.41 430 SER A O 1
ATOM 6575 N N . GLU A 1 431 ? 138.253 112.031 144.995 1.00 86.64 431 GLU A N 1
ATOM 6576 C CA . GLU A 1 431 ? 137.099 112.017 144.107 1.00 86.36 431 GLU A CA 1
ATOM 6577 C C . GLU A 1 431 ? 135.957 111.314 144.819 1.00 89.52 431 GLU A C 1
ATOM 6578 O O . GLU A 1 431 ? 136.079 110.140 145.181 1.00 97.73 431 GLU A O 1
ATOM 6590 N N . ILE A 1 432 ? 134.850 112.026 145.020 1.00 85.03 432 ILE A N 1
ATOM 6591 C CA . ILE A 1 432 ? 133.706 111.470 145.733 1.00 84.75 432 ILE A CA 1
ATOM 6592 C C . ILE A 1 432 ? 132.904 110.651 144.729 1.00 77.96 432 ILE A C 1
ATOM 6593 O O . ILE A 1 432 ? 132.212 111.200 143.872 1.00 88.10 432 ILE A O 1
ATOM 6609 N N . THR A 1 433 ? 133.007 109.327 144.824 1.00 72.71 433 THR A N 1
ATOM 6610 C CA . THR A 1 433 ? 132.281 108.447 143.923 1.00 79.25 433 THR A CA 1
ATOM 6611 C C . THR A 1 433 ? 130.868 108.172 144.410 1.00 85.91 433 THR A C 1
ATOM 6612 O O . THR A 1 433 ? 129.977 107.932 143.590 1.00 91.11 433 THR A O 1
ATOM 6623 N N . GLU A 1 434 ? 130.641 108.184 145.723 1.00 87.51 434 GLU A N 1
ATOM 6624 C CA . GLU A 1 434 ? 129.295 108.092 146.270 1.00 80.14 434 GLU A CA 1
ATOM 6625 C C . GLU A 1 434 ? 129.167 109.093 147.404 1.00 83.55 434 GLU A C 1
ATOM 6626 O O . GLU A 1 434 ? 130.113 109.296 148.165 1.00 94.73 434 GLU A O 1
ATOM 6638 N N . SER A 1 435 ? 127.982 109.678 147.553 1.00 73.95 435 SER A N 1
ATOM 6639 C CA . SER A 1 435 ? 127.746 110.616 148.643 1.00 78.20 435 SER A CA 1
ATOM 6640 C C . SER A 1 435 ? 126.341 110.436 149.191 1.00 81.13 435 SER A C 1
ATOM 6641 O O . SER A 1 435 ? 125.361 110.581 148.457 1.00 89.60 435 SER A O 1
ATOM 6649 N N . ASN A 1 436 ? 126.253 110.114 150.479 1.00 86.32 436 ASN A N 1
ATOM 6650 C CA . ASN A 1 436 ? 125.016 110.188 151.246 1.00 88.92 436 ASN A CA 1
ATOM 6651 C C . ASN A 1 436 ? 125.331 110.653 152.656 1.00 91.83 436 ASN A C 1
ATOM 6652 O O . ASN A 1 436 ? 124.791 110.138 153.639 1.00 100.18 436 ASN A O 1
ATOM 6663 N N . GLY A 1 437 ? 126.225 111.625 152.767 1.00 85.54 437 GLY A N 1
ATOM 6664 C CA . GLY A 1 437 ? 126.724 112.045 154.064 1.00 87.91 437 GLY A CA 1
ATOM 6665 C C . GLY A 1 437 ? 127.811 113.075 153.881 1.00 94.91 437 GLY A C 1
ATOM 6666 O O . GLY A 1 437 ? 127.834 113.801 152.881 1.00 96.69 437 GLY A O 1
ATOM 6670 N N . SER A 1 438 ? 128.715 113.129 154.850 1.00 90.99 438 SER A N 1
ATOM 6671 C CA . SER A 1 438 ? 129.863 114.025 154.758 1.00 85.53 438 SER A CA 1
ATOM 6672 C C . SER A 1 438 ? 130.957 113.313 153.980 1.00 90.11 438 SER A C 1
ATOM 6673 O O . SER A 1 438 ? 131.619 112.411 154.496 1.00 88.82 438 SER A O 1
ATOM 6681 N N . SER A 1 439 ? 131.139 113.719 152.727 1.00 91.85 439 SER A N 1
ATOM 6682 C CA . SER A 1 439 ? 132.205 113.171 151.906 1.00 88.85 439 SER A CA 1
ATOM 6683 C C . SER A 1 439 ? 133.548 113.830 152.186 1.00 92.84 439 SER A C 1
ATOM 6684 O O . SER A 1 439 ? 134.584 113.273 151.816 1.00 96.02 439 SER A O 1
ATOM 6692 N N . SER A 1 440 ? 133.554 114.997 152.834 1.00 83.51 440 SER A N 1
ATOM 6693 C CA . SER A 1 440 ? 134.815 115.629 153.208 1.00 75.99 440 SER A CA 1
ATOM 6694 C C . SER A 1 440 ? 135.554 114.809 154.259 1.00 87.35 440 SER A C 1
ATOM 6695 O O . SER A 1 440 ? 136.783 114.681 154.210 1.00 101.16 440 SER A O 1
ATOM 6703 N N . MET A 1 441 ? 134.826 114.230 155.212 1.00 80.74 441 MET A N 1
ATOM 6704 C CA . MET A 1 441 ? 135.482 113.416 156.227 1.00 80.75 441 MET A CA 1
ATOM 6705 C C . MET A 1 441 ? 135.962 112.096 155.639 1.00 81.41 441 MET A C 1
ATOM 6706 O O . MET A 1 441 ? 137.017 111.576 156.034 1.00 84.35 441 MET A O 1
ATOM 6720 N N . ALA A 1 442 ? 135.227 111.565 154.662 1.00 84.74 442 ALA A N 1
ATOM 6721 C CA . ALA A 1 442 ? 135.723 110.413 153.928 1.00 82.27 442 ALA A CA 1
ATOM 6722 C C . ALA A 1 442 ? 136.952 110.781 153.118 1.00 80.37 442 ALA A C 1
ATOM 6723 O O . ALA A 1 442 ? 137.840 109.946 152.931 1.00 85.07 442 ALA A O 1
ATOM 6730 N N . SER A 1 443 ? 137.049 112.036 152.679 1.00 78.72 443 SER A N 1
ATOM 6731 C CA . SER A 1 443 ? 138.259 112.479 152.001 1.00 72.00 443 SER A CA 1
ATOM 6732 C C . SER A 1 443 ? 139.424 112.586 152.970 1.00 75.49 443 SER A C 1
ATOM 6733 O O . SER A 1 443 ? 140.560 112.296 152.597 1.00 82.97 443 SER A O 1
ATOM 6741 N N . VAL A 1 444 ? 139.161 112.953 154.223 1.00 79.92 444 VAL A N 1
ATOM 6742 C CA . VAL A 1 444 ? 140.233 112.983 155.218 1.00 77.91 444 VAL A CA 1
ATOM 6743 C C . VAL A 1 444 ? 140.755 111.574 155.478 1.00 85.21 444 VAL A C 1
ATOM 6744 O O . VAL A 1 444 ? 141.971 111.331 155.488 1.00 83.21 444 VAL A O 1
ATOM 6757 N N . CYS A 1 445 ? 139.844 110.622 155.688 1.00 88.57 445 CYS A N 1
ATOM 6758 C CA . CYS A 1 445 ? 140.275 109.246 155.923 1.00 74.65 445 CYS A CA 1
ATOM 6759 C C . CYS A 1 445 ? 141.007 108.685 154.707 1.00 82.16 445 CYS A C 1
ATOM 6760 O O . CYS A 1 445 ? 142.073 108.066 154.835 1.00 92.60 445 CYS A O 1
ATOM 6768 N N . GLY A 1 446 ? 140.452 108.903 153.512 1.00 82.45 446 GLY A N 1
ATOM 6769 C CA . GLY A 1 446 ? 141.102 108.435 152.305 1.00 77.52 446 GLY A CA 1
ATOM 6770 C C . GLY A 1 446 ? 142.458 109.069 152.093 1.00 84.90 446 GLY A C 1
ATOM 6771 O O . GLY A 1 446 ? 143.373 108.423 151.586 1.00 97.24 446 GLY A O 1
ATOM 6775 N N . ALA A 1 447 ? 142.609 110.337 152.473 1.00 72.64 447 ALA A N 1
ATOM 6776 C CA . ALA A 1 447 ? 143.889 111.010 152.313 1.00 71.85 447 ALA A CA 1
ATOM 6777 C C . ALA A 1 447 ? 144.923 110.394 153.237 1.00 77.13 447 ALA A C 1
ATOM 6778 O O . ALA A 1 447 ? 146.050 110.107 152.821 1.00 82.07 447 ALA A O 1
ATOM 6785 N N . SER A 1 448 ? 144.564 110.206 154.507 1.00 82.83 448 SER A N 1
ATOM 6786 C CA . SER A 1 448 ? 145.477 109.533 155.423 1.00 76.14 448 SER A CA 1
ATOM 6787 C C . SER A 1 448 ? 145.910 108.188 154.855 1.00 78.29 448 SER A C 1
ATOM 6788 O O . SER A 1 448 ? 147.103 107.855 154.845 1.00 87.19 448 SER A O 1
ATOM 6796 N N . LEU A 1 449 ? 144.951 107.404 154.355 1.00 79.60 449 LEU A N 1
ATOM 6797 C CA . LEU A 1 449 ? 145.290 106.069 153.869 1.00 77.57 449 LEU A CA 1
ATOM 6798 C C . LEU A 1 449 ? 146.174 106.137 152.630 1.00 73.85 449 LEU A C 1
ATOM 6799 O O . LEU A 1 449 ? 147.165 105.404 152.528 1.00 78.48 449 LEU A O 1
ATOM 6815 N N . ALA A 1 450 ? 145.846 107.015 151.683 1.00 73.56 450 ALA A N 1
ATOM 6816 C CA . ALA A 1 450 ? 146.625 107.095 150.456 1.00 70.42 450 ALA A CA 1
ATOM 6817 C C . ALA A 1 450 ? 148.022 107.628 150.728 1.00 83.58 450 ALA A C 1
ATOM 6818 O O . ALA A 1 450 ? 148.967 107.282 150.012 1.00 96.10 450 ALA A O 1
ATOM 6825 N N . LEU A 1 451 ? 148.182 108.439 151.775 1.00 81.79 451 LEU A N 1
ATOM 6826 C CA . LEU A 1 451 ? 149.495 108.992 152.073 1.00 69.50 451 LEU A CA 1
ATOM 6827 C C . LEU A 1 451 ? 150.348 107.971 152.806 1.00 69.71 451 LEU A C 1
ATOM 6828 O O . LEU A 1 451 ? 151.563 107.912 152.597 1.00 85.73 451 LEU A O 1
ATOM 6844 N N . MET A 1 452 ? 149.736 107.156 153.666 1.00 79.79 452 MET A N 1
ATOM 6845 C CA . MET A 1 452 ? 150.482 106.071 154.286 1.00 81.28 452 MET A CA 1
ATOM 6846 C C . MET A 1 452 ? 150.720 104.921 153.321 1.00 85.03 452 MET A C 1
ATOM 6847 O O . MET A 1 452 ? 151.555 104.058 153.605 1.00 96.20 452 MET A O 1
ATOM 6861 N N . ASP A 1 453 ? 150.016 104.898 152.190 1.00 89.01 453 ASP A N 1
ATOM 6862 C CA . ASP A 1 453 ? 150.232 103.880 151.172 1.00 87.07 453 ASP A CA 1
ATOM 6863 C C . ASP A 1 453 ? 151.256 104.320 150.138 1.00 89.32 453 ASP A C 1
ATOM 6864 O O . ASP A 1 453 ? 151.944 103.475 149.558 1.00 95.11 453 ASP A O 1
ATOM 6873 N N . ALA A 1 454 ? 151.364 105.625 149.885 1.00 84.05 454 ALA A N 1
ATOM 6874 C CA . ALA A 1 454 ? 152.369 106.121 148.956 1.00 81.68 454 ALA A CA 1
ATOM 6875 C C . ALA A 1 454 ? 153.763 106.084 149.559 1.00 88.08 454 ALA A C 1
ATOM 6876 O O . ALA A 1 454 ? 154.748 106.061 148.815 1.00 98.01 454 ALA A O 1
ATOM 6883 N N . GLY A 1 455 ? 153.864 106.084 150.886 1.00 89.37 455 GLY A N 1
ATOM 6884 C CA . GLY A 1 455 ? 155.132 106.095 151.586 1.00 87.53 455 GLY A CA 1
ATOM 6885 C C . GLY A 1 455 ? 155.441 107.404 152.273 1.00 90.20 455 GLY A C 1
ATOM 6886 O O . GLY A 1 455 ? 156.503 107.521 152.894 1.00 90.86 455 GLY A O 1
ATOM 6890 N N . VAL A 1 456 ? 154.555 108.389 152.176 1.00 85.68 456 VAL A N 1
ATOM 6891 C CA . VAL A 1 456 ? 154.813 109.700 152.776 1.00 80.58 456 VAL A CA 1
ATOM 6892 C C . VAL A 1 456 ? 154.964 109.538 154.284 1.00 90.19 456 VAL A C 1
ATOM 6893 O O . VAL A 1 456 ? 154.114 108.888 154.923 1.00 93.24 456 VAL A O 1
ATOM 6906 N N . PRO A 1 457 ? 156.006 110.089 154.909 1.00 89.78 457 PRO A N 1
ATOM 6907 C CA . PRO A 1 457 ? 156.168 109.892 156.365 1.00 90.90 457 PRO A CA 1
ATOM 6908 C C . PRO A 1 457 ? 155.243 110.785 157.185 1.00 98.77 457 PRO A C 1
ATOM 6909 O O . PRO A 1 457 ? 155.657 111.730 157.863 1.00 99.38 457 PRO A O 1
ATOM 6920 N N . VAL A 1 458 ? 153.945 110.484 157.130 1.00 94.99 458 VAL A N 1
ATOM 6921 C CA . VAL A 1 458 ? 152.976 111.219 157.935 1.00 87.36 458 VAL A CA 1
ATOM 6922 C C . VAL A 1 458 ? 153.130 110.825 159.398 1.00 89.24 458 VAL A C 1
ATOM 6923 O O . VAL A 1 458 ? 153.492 109.688 159.727 1.00 94.76 458 VAL A O 1
ATOM 6936 N N . LYS A 1 459 ? 152.853 111.775 160.292 1.00 83.24 459 LYS A N 1
ATOM 6937 C CA . LYS A 1 459 ? 153.059 111.523 161.714 1.00 86.36 459 LYS A CA 1
ATOM 6938 C C . LYS A 1 459 ? 152.147 110.415 162.231 1.00 88.58 459 LYS A C 1
ATOM 6939 O O . LYS A 1 459 ? 152.599 109.524 162.958 1.00 92.86 459 LYS A O 1
ATOM 6958 N N . ALA A 1 460 ? 150.865 110.443 161.878 1.00 82.57 460 ALA A N 1
ATOM 6959 C CA . ALA A 1 460 ? 149.941 109.453 162.414 1.00 85.18 460 ALA A CA 1
ATOM 6960 C C . ALA A 1 460 ? 148.713 109.372 161.517 1.00 88.36 460 ALA A C 1
ATOM 6961 O O . ALA A 1 460 ? 148.477 110.265 160.697 1.00 90.59 460 ALA A O 1
ATOM 6968 N N . PRO A 1 461 ? 147.922 108.305 161.647 1.00 88.29 461 PRO A N 1
ATOM 6969 C CA . PRO A 1 461 ? 146.648 108.203 160.917 1.00 83.30 461 PRO A CA 1
ATOM 6970 C C . PRO A 1 461 ? 145.625 109.209 161.427 1.00 81.99 461 PRO A C 1
ATOM 6971 O O . PRO A 1 461 ? 145.433 109.355 162.635 1.00 81.17 461 PRO A O 1
ATOM 6982 N N . VAL A 1 462 ? 144.960 109.897 160.501 1.00 83.65 462 VAL A N 1
ATOM 6983 C CA . VAL A 1 462 ? 143.963 110.910 160.829 1.00 77.70 462 VAL A CA 1
ATOM 6984 C C . VAL A 1 462 ? 142.630 110.463 160.253 1.00 78.92 462 VAL A C 1
ATOM 6985 O O . VAL A 1 462 ? 142.567 110.029 159.098 1.00 85.61 462 VAL A O 1
ATOM 6998 N N . ALA A 1 463 ? 141.567 110.567 161.050 1.00 82.35 463 ALA A N 1
ATOM 6999 C CA . ALA A 1 463 ? 140.227 110.236 160.591 1.00 73.33 463 ALA A CA 1
ATOM 7000 C C . ALA A 1 463 ? 139.267 111.358 160.952 1.00 76.95 463 ALA A C 1
ATOM 7001 O O . ALA A 1 463 ? 139.480 112.088 161.922 1.00 83.98 463 ALA A O 1
ATOM 7008 N N . GLY A 1 464 ? 138.201 111.480 160.169 1.00 79.85 464 GLY A N 1
ATOM 7009 C CA . GLY A 1 464 ? 137.197 112.502 160.385 1.00 78.81 464 GLY A CA 1
ATOM 7010 C C . GLY A 1 464 ? 135.809 111.909 160.529 1.00 82.61 464 GLY A C 1
ATOM 7011 O O . GLY A 1 464 ? 135.514 110.843 159.990 1.00 92.78 464 GLY A O 1
ATOM 7015 N N . ILE A 1 465 ? 134.955 112.616 161.265 1.00 83.14 465 ILE A N 1
ATOM 7016 C CA . ILE A 1 465 ? 133.564 112.224 161.453 1.00 81.04 465 ILE A CA 1
ATOM 7017 C C . ILE A 1 465 ? 132.699 113.475 161.405 1.00 86.33 465 ILE A C 1
ATOM 7018 O O . ILE A 1 465 ? 133.040 114.502 162.001 1.00 96.35 465 ILE A O 1
ATOM 7034 N N . ALA A 1 466 ? 131.569 113.383 160.710 1.00 80.49 466 ALA A N 1
ATOM 7035 C CA . ALA A 1 466 ? 130.607 114.473 160.618 1.00 81.32 466 ALA A CA 1
ATOM 7036 C C . ALA A 1 466 ? 129.360 114.112 161.405 1.00 79.03 466 ALA A C 1
ATOM 7037 O O . ALA A 1 466 ? 128.778 113.044 161.192 1.00 88.91 466 ALA A O 1
ATOM 7044 N N . MET A 1 467 ? 128.946 114.998 162.304 1.00 84.07 467 MET A N 1
ATOM 7045 C CA . MET A 1 467 ? 127.858 114.702 163.218 1.00 87.82 467 MET A CA 1
ATOM 7046 C C . MET A 1 467 ? 126.841 115.834 163.217 1.00 84.56 467 MET A C 1
ATOM 7047 O O . MET A 1 467 ? 127.067 116.909 162.649 1.00 92.97 467 MET A O 1
ATOM 7061 N N . GLY A 1 468 ? 125.763 115.621 163.974 1.00 84.23 468 GLY A N 1
ATOM 7062 C CA . GLY A 1 468 ? 124.700 116.602 164.056 1.00 81.56 468 GLY A CA 1
ATOM 7063 C C . GLY A 1 468 ? 124.044 116.585 165.418 1.00 82.04 468 GLY A C 1
ATOM 7064 O O . GLY A 1 468 ? 124.254 115.682 166.223 1.00 89.89 468 GLY A O 1
ATOM 7068 N N . LEU A 1 469 ? 123.266 117.629 165.677 1.00 84.07 469 LEU A N 1
ATOM 7069 C CA . LEU A 1 469 ? 122.517 117.775 166.914 1.00 86.61 469 LEU A CA 1
ATOM 7070 C C . LEU A 1 469 ? 121.137 118.316 166.591 1.00 89.35 469 LEU A C 1
ATOM 7071 O O . LEU A 1 469 ? 121.014 119.331 165.891 1.00 99.09 469 LEU A O 1
ATOM 7087 N N . VAL A 1 470 ? 120.119 117.655 167.146 1.00 93.52 470 VAL A N 1
ATOM 7088 C CA . VAL A 1 470 ? 118.717 118.039 167.014 1.00 91.78 470 VAL A CA 1
ATOM 7089 C C . VAL A 1 470 ? 118.186 118.350 168.406 1.00 95.22 470 VAL A C 1
ATOM 7090 O O . VAL A 1 470 ? 118.004 117.438 169.223 1.00 101.48 470 VAL A O 1
ATOM 7103 N N . LYS A 1 471 ? 118.003 119.634 168.697 1.00 104.31 471 LYS A N 1
ATOM 7104 C CA . LYS A 1 471 ? 117.439 120.098 169.958 1.00 103.56 471 LYS A CA 1
ATOM 7105 C C . LYS A 1 471 ? 115.983 120.503 169.759 1.00 106.33 471 LYS A C 1
ATOM 7106 O O . LYS A 1 471 ? 115.677 121.308 168.874 1.00 109.38 471 LYS A O 1
ATOM 7125 N N . GLU A 1 472 ? 115.084 119.944 170.582 1.00 113.25 472 GLU A N 1
ATOM 7126 C CA . GLU A 1 472 ? 113.642 120.213 170.511 1.00 111.87 472 GLU A CA 1
ATOM 7127 C C . GLU A 1 472 ? 113.167 120.625 171.902 1.00 116.20 472 GLU A C 1
ATOM 7128 O O . GLU A 1 472 ? 112.581 119.825 172.634 1.00 114.05 472 GLU A O 1
ATOM 7140 N N . GLY A 1 473 ? 113.417 121.870 172.261 1.00 115.19 473 GLY A N 1
ATOM 7141 C CA . GLY A 1 473 ? 113.062 122.367 173.591 1.00 110.36 473 GLY A CA 1
ATOM 7142 C C . GLY A 1 473 ? 114.231 122.224 174.567 1.00 115.07 473 GLY A C 1
ATOM 7143 O O . GLY A 1 473 ? 115.239 122.902 174.426 1.00 118.71 473 GLY A O 1
ATOM 7147 N N . GLU A 1 474 ? 114.072 121.339 175.547 1.00 117.69 474 GLU A N 1
ATOM 7148 C CA . GLU A 1 474 ? 115.125 121.040 176.504 1.00 120.47 474 GLU A CA 1
ATOM 7149 C C . GLU A 1 474 ? 115.747 119.674 176.263 1.00 121.06 474 GLU A C 1
ATOM 7150 O O . GLU A 1 474 ? 116.693 119.304 176.966 1.00 114.38 474 GLU A O 1
ATOM 7162 N N . LYS A 1 475 ? 115.245 118.921 175.288 1.00 120.32 475 LYS A N 1
ATOM 7163 C CA . LYS A 1 475 ? 115.749 117.596 174.960 1.00 112.96 475 LYS A CA 1
ATOM 7164 C C . LYS A 1 475 ? 116.532 117.674 173.659 1.00 112.73 475 LYS A C 1
ATOM 7165 O O . LYS A 1 475 ? 116.026 118.184 172.657 1.00 116.42 475 LYS A O 1
ATOM 7184 N N . PHE A 1 476 ? 117.745 117.137 173.665 1.00 98.38 476 PHE A N 1
ATOM 7185 C CA . PHE A 1 476 ? 118.612 117.173 172.500 1.00 101.10 476 PHE A CA 1
ATOM 7186 C C . PHE A 1 476 ? 119.142 115.778 172.215 1.00 98.90 476 PHE A C 1
ATOM 7187 O O . PHE A 1 476 ? 119.313 114.963 173.125 1.00 96.54 476 PHE A O 1
ATOM 7204 N N . ALA A 1 477 ? 119.396 115.511 170.938 1.00 93.69 477 ALA A N 1
ATOM 7205 C CA . ALA A 1 477 ? 119.953 114.239 170.507 1.00 86.15 477 ALA A CA 1
ATOM 7206 C C . ALA A 1 477 ? 121.124 114.499 169.575 1.00 92.16 477 ALA A C 1
ATOM 7207 O O . ALA A 1 477 ? 121.007 115.286 168.629 1.00 99.98 477 ALA A O 1
ATOM 7214 N N . VAL A 1 478 ? 122.247 113.844 169.850 1.00 84.43 478 VAL A N 1
ATOM 7215 C CA . VAL A 1 478 ? 123.449 113.955 169.035 1.00 82.86 478 VAL A CA 1
ATOM 7216 C C . VAL A 1 478 ? 123.500 112.746 168.112 1.00 88.45 478 VAL A C 1
ATOM 7217 O O . VAL A 1 478 ? 123.476 111.599 168.574 1.00 90.69 478 VAL A O 1
ATOM 7230 N N . LEU A 1 479 ? 123.582 113.003 166.812 1.00 89.01 479 LEU A N 1
ATOM 7231 C CA . LEU A 1 479 ? 123.571 111.972 165.787 1.00 84.53 479 LEU A CA 1
ATOM 7232 C C . LEU A 1 479 ? 124.983 111.791 165.248 1.00 81.47 479 LEU A C 1
ATOM 7233 O O . LEU A 1 479 ? 125.600 112.757 164.780 1.00 86.67 479 LEU A O 1
ATOM 7249 N N . THR A 1 480 ? 125.475 110.555 165.304 1.00 86.92 480 THR A N 1
ATOM 7250 C CA . THR A 1 480 ? 126.796 110.204 164.804 1.00 84.63 480 THR A CA 1
ATOM 7251 C C . THR A 1 480 ? 126.703 109.804 163.340 1.00 86.04 480 THR A C 1
ATOM 7252 O O . THR A 1 480 ? 125.741 109.156 162.922 1.00 97.86 480 THR A O 1
ATOM 7263 N N . ASP A 1 481 ? 127.710 110.190 162.563 1.00 85.89 481 ASP A N 1
ATOM 7264 C CA . ASP A 1 481 ? 127.765 109.860 161.143 1.00 87.51 481 ASP A CA 1
ATOM 7265 C C . ASP A 1 481 ? 126.472 110.282 160.452 1.00 87.36 481 ASP A C 1
ATOM 7266 O O . ASP A 1 481 ? 125.698 109.467 159.950 1.00 95.28 481 ASP A O 1
ATOM 7275 N N . ILE A 1 482 ? 126.251 111.596 160.442 1.00 90.80 482 ILE A N 1
ATOM 7276 C CA . ILE A 1 482 ? 125.021 112.143 159.890 1.00 94.31 482 ILE A CA 1
ATOM 7277 C C . ILE A 1 482 ? 124.868 111.718 158.435 1.00 98.48 482 ILE A C 1
ATOM 7278 O O . ILE A 1 482 ? 125.845 111.651 157.678 1.00 96.19 482 ILE A O 1
ATOM 7294 N N . LEU A 1 483 ? 123.633 111.419 158.041 1.00 97.16 483 LEU A N 1
ATOM 7295 C CA . LEU A 1 483 ? 123.322 111.067 156.665 1.00 90.32 483 LEU A CA 1
ATOM 7296 C C . LEU A 1 483 ? 123.133 112.330 155.828 1.00 93.40 483 LEU A C 1
ATOM 7297 O O . LEU A 1 483 ? 123.270 113.456 156.310 1.00 106.81 483 LEU A O 1
ATOM 7313 N N . GLY A 1 484 ? 122.808 112.142 154.553 1.00 102.07 484 GLY A N 1
ATOM 7314 C CA . GLY A 1 484 ? 122.598 113.266 153.666 1.00 107.26 484 GLY A CA 1
ATOM 7315 C C . GLY A 1 484 ? 121.232 113.873 153.888 1.00 114.31 484 GLY A C 1
ATOM 7316 O O . GLY A 1 484 ? 121.068 115.096 153.852 1.00 114.64 484 GLY A O 1
ATOM 7320 N N . ASP A 1 485 ? 120.237 113.015 154.125 1.00 121.72 485 ASP A N 1
ATOM 7321 C CA . ASP A 1 485 ? 118.891 113.500 154.401 1.00 118.63 485 ASP A CA 1
ATOM 7322 C C . ASP A 1 485 ? 118.841 114.275 155.708 1.00 116.42 485 ASP A C 1
ATOM 7323 O O . ASP A 1 485 ? 118.080 115.240 155.829 1.00 118.15 485 ASP A O 1
ATOM 7332 N N . GLU A 1 486 ? 119.640 113.868 156.691 1.00 109.49 486 GLU A N 1
ATOM 7333 C CA . GLU A 1 486 ? 119.635 114.501 158.000 1.00 106.19 486 GLU A CA 1
ATOM 7334 C C . GLU A 1 486 ? 120.412 115.809 158.031 1.00 109.18 486 GLU A C 1
ATOM 7335 O O . GLU A 1 486 ? 120.323 116.537 159.024 1.00 112.60 486 GLU A O 1
ATOM 7347 N N . ASP A 1 487 ? 121.178 116.122 156.983 1.00 119.52 487 ASP A N 1
ATOM 7348 C CA . ASP A 1 487 ? 122.041 117.298 157.030 1.00 125.30 487 ASP A CA 1
ATOM 7349 C C . ASP A 1 487 ? 121.225 118.575 157.177 1.00 123.97 487 ASP A C 1
ATOM 7350 O O . ASP A 1 487 ? 121.639 119.511 157.870 1.00 117.23 487 ASP A O 1
ATOM 7359 N N . HIS A 1 488 ? 120.060 118.630 156.538 1.00 129.39 488 HIS A N 1
ATOM 7360 C CA . HIS A 1 488 ? 119.202 119.804 156.584 1.00 131.73 488 HIS A CA 1
ATOM 7361 C C . HIS A 1 488 ? 118.197 119.749 157.723 1.00 126.33 488 HIS A C 1
ATOM 7362 O O . HIS A 1 488 ? 117.425 120.697 157.900 1.00 125.00 488 HIS A O 1
ATOM 7376 N N . LEU A 1 489 ? 118.188 118.666 158.493 1.00 111.58 489 LEU A N 1
ATOM 7377 C CA . LEU A 1 489 ? 117.191 118.438 159.525 1.00 110.17 489 LEU A CA 1
ATOM 7378 C C . LEU A 1 489 ? 117.709 118.771 160.917 1.00 112.37 489 LEU A C 1
ATOM 7379 O O . LEU A 1 489 ? 116.935 118.746 161.877 1.00 115.31 489 LEU A O 1
ATOM 7395 N N . GLY A 1 490 ? 118.983 119.117 161.039 1.00 103.25 490 GLY A N 1
ATOM 7396 C CA . GLY A 1 490 ? 119.619 119.286 162.323 1.00 100.16 490 GLY A CA 1
ATOM 7397 C C . GLY A 1 490 ? 119.720 120.735 162.749 1.00 100.69 490 GLY A C 1
ATOM 7398 O O . GLY A 1 490 ? 119.553 121.654 161.954 1.00 104.71 490 GLY A O 1
ATOM 7402 N N . ASP A 1 491 ? 120.008 120.925 164.034 1.00 97.35 491 ASP A N 1
ATOM 7403 C CA . ASP A 1 491 ? 120.192 122.258 164.584 1.00 97.64 491 ASP A CA 1
ATOM 7404 C C . ASP A 1 491 ? 121.652 122.668 164.610 1.00 99.21 491 ASP A C 1
ATOM 7405 O O . ASP A 1 491 ? 121.951 123.850 164.421 1.00 102.78 491 ASP A O 1
ATOM 7414 N N . MET A 1 492 ? 122.569 121.729 164.839 1.00 99.22 492 MET A N 1
ATOM 7415 C CA . MET A 1 492 ? 123.996 122.024 164.734 1.00 90.35 492 MET A CA 1
ATOM 7416 C C . MET A 1 492 ? 124.648 120.865 164.004 1.00 90.25 492 MET A C 1
ATOM 7417 O O . MET A 1 492 ? 124.590 119.739 164.486 1.00 106.37 492 MET A O 1
ATOM 7431 N N . ASP A 1 493 ? 125.307 121.123 162.883 1.00 82.12 493 ASP A N 1
ATOM 7432 C CA . ASP A 1 493 ? 126.072 120.088 162.191 1.00 99.03 493 ASP A CA 1
ATOM 7433 C C . ASP A 1 493 ? 127.563 120.403 162.256 1.00 95.19 493 ASP A C 1
ATOM 7434 O O . ASP A 1 493 ? 128.031 121.364 161.640 1.00 100.90 493 ASP A O 1
ATOM 7443 N N . PHE A 1 494 ? 128.311 119.600 163.010 1.00 83.19 494 PHE A N 1
ATOM 7444 C CA . PHE A 1 494 ? 129.747 119.817 163.138 1.00 84.96 494 PHE A CA 1
ATOM 7445 C C . PHE A 1 494 ? 130.506 118.713 162.409 1.00 87.29 494 PHE A C 1
ATOM 7446 O O . PHE A 1 494 ? 129.939 117.699 162.001 1.00 98.21 494 PHE A O 1
ATOM 7463 N N . LYS A 1 495 ? 131.810 118.926 162.247 1.00 81.15 495 LYS A N 1
ATOM 7464 C CA . LYS A 1 495 ? 132.661 117.989 161.514 1.00 75.96 495 LYS A CA 1
ATOM 7465 C C . LYS A 1 495 ? 134.041 118.011 162.151 1.00 81.34 495 LYS A C 1
ATOM 7466 O O . LYS A 1 495 ? 134.786 118.976 161.971 1.00 90.00 495 LYS A O 1
ATOM 7485 N N . VAL A 1 496 ? 134.379 116.958 162.894 1.00 81.00 496 VAL A N 1
ATOM 7486 C CA . VAL A 1 496 ? 135.618 116.902 163.661 1.00 69.72 496 VAL A CA 1
ATOM 7487 C C . VAL A 1 496 ? 136.560 115.891 163.027 1.00 79.12 496 VAL A C 1
ATOM 7488 O O . VAL A 1 496 ? 136.184 114.734 162.813 1.00 94.74 496 VAL A O 1
ATOM 7501 N N . ALA A 1 497 ? 137.776 116.328 162.723 1.00 69.62 497 ALA A N 1
ATOM 7502 C CA . ALA A 1 497 ? 138.825 115.445 162.242 1.00 68.12 497 ALA A CA 1
ATOM 7503 C C . ALA A 1 497 ? 139.932 115.406 163.284 1.00 68.58 497 ALA A C 1
ATOM 7504 O O . ALA A 1 497 ? 140.121 116.359 164.042 1.00 84.26 497 ALA A O 1
ATOM 7511 N N . GLY A 1 498 ? 140.685 114.317 163.312 1.00 74.86 498 GLY A N 1
ATOM 7512 C CA . GLY A 1 498 ? 141.799 114.253 164.232 1.00 80.21 498 GLY A CA 1
ATOM 7513 C C . GLY A 1 498 ? 142.424 112.878 164.276 1.00 83.27 498 GLY A C 1
ATOM 7514 O O . GLY A 1 498 ? 141.990 111.938 163.602 1.00 88.79 498 GLY A O 1
ATOM 7518 N N . THR A 1 499 ? 143.477 112.797 165.078 1.00 88.01 499 THR A N 1
ATOM 7519 C CA . THR A 1 499 ? 144.207 111.565 165.329 1.00 85.46 499 THR A CA 1
ATOM 7520 C C . THR A 1 499 ? 143.633 110.925 166.592 1.00 92.89 499 THR A C 1
ATOM 7521 O O . THR A 1 499 ? 142.531 111.263 167.029 1.00 95.52 499 THR A O 1
ATOM 7532 N N . ASP A 1 500 ? 144.368 109.993 167.190 1.00 101.43 500 ASP A N 1
ATOM 7533 C CA . ASP A 1 500 ? 143.930 109.359 168.421 1.00 94.93 500 ASP A CA 1
ATOM 7534 C C . ASP A 1 500 ? 144.283 110.201 169.638 1.00 96.79 500 ASP A C 1
ATOM 7535 O O . ASP A 1 500 ? 143.818 109.897 170.741 1.00 96.87 500 ASP A O 1
ATOM 7544 N N . LYS A 1 501 ? 145.092 111.246 169.459 1.00 100.57 501 LYS A N 1
ATOM 7545 C CA . LYS A 1 501 ? 145.514 112.131 170.537 1.00 104.62 501 LYS A CA 1
ATOM 7546 C C . LYS A 1 501 ? 144.699 113.415 170.605 1.00 105.53 501 LYS A C 1
ATOM 7547 O O . LYS A 1 501 ? 144.341 113.849 171.703 1.00 104.14 501 LYS A O 1
ATOM 7566 N N . GLY A 1 502 ? 144.396 114.045 169.474 1.00 94.62 502 GLY A N 1
ATOM 7567 C CA . GLY A 1 502 ? 143.689 115.312 169.535 1.00 96.49 502 GLY A CA 1
ATOM 7568 C C . GLY A 1 502 ? 143.117 115.720 168.197 1.00 90.13 502 GLY A C 1
ATOM 7569 O O . GLY A 1 502 ? 143.428 115.143 167.152 1.00 95.03 502 GLY A O 1
ATOM 7573 N N . VAL A 1 503 ? 142.266 116.745 168.260 1.00 78.80 503 VAL A N 1
ATOM 7574 C CA . VAL A 1 503 ? 141.600 117.285 167.082 1.00 81.92 503 VAL A CA 1
ATOM 7575 C C . VAL A 1 503 ? 142.588 118.030 166.196 1.00 78.68 503 VAL A C 1
ATOM 7576 O O . VAL A 1 503 ? 143.484 118.730 166.686 1.00 84.73 503 VAL A O 1
ATOM 7589 N N . THR A 1 504 ? 142.435 117.878 164.879 1.00 72.95 504 THR A N 1
ATOM 7590 C CA . THR A 1 504 ? 143.283 118.566 163.918 1.00 72.93 504 THR A CA 1
ATOM 7591 C C . THR A 1 504 ? 142.486 119.489 163.008 1.00 75.14 504 THR A C 1
ATOM 7592 O O . THR A 1 504 ? 143.093 120.259 162.256 1.00 92.85 504 THR A O 1
ATOM 7603 N N . ALA A 1 505 ? 141.171 119.578 163.199 1.00 73.12 505 ALA A N 1
ATOM 7604 C CA . ALA A 1 505 ? 140.305 120.461 162.428 1.00 76.31 505 ALA A CA 1
ATOM 7605 C C . ALA A 1 505 ? 138.910 120.391 163.023 1.00 70.76 505 ALA A C 1
ATOM 7606 O O . ALA A 1 505 ? 138.459 119.313 163.418 1.00 78.08 505 ALA A O 1
ATOM 7613 N N . LEU A 1 506 ? 138.211 121.523 163.092 1.00 77.19 506 LEU A N 1
ATOM 7614 C CA . LEU A 1 506 ? 136.839 121.531 163.597 1.00 68.44 506 LEU A CA 1
ATOM 7615 C C . LEU A 1 506 ? 135.978 122.538 162.858 1.00 73.10 506 LEU A C 1
ATOM 7616 O O . LEU A 1 506 ? 136.297 123.728 162.831 1.00 84.67 506 LEU A O 1
ATOM 7632 N N . GLN A 1 507 ? 134.891 122.060 162.258 1.00 81.54 507 GLN A N 1
ATOM 7633 C CA . GLN A 1 507 ? 133.906 122.921 161.618 1.00 84.45 507 GLN A CA 1
ATOM 7634 C C . GLN A 1 507 ? 132.555 122.733 162.292 1.00 83.83 507 GLN A C 1
ATOM 7635 O O . GLN A 1 507 ? 132.076 121.604 162.423 1.00 93.02 507 GLN A O 1
ATOM 7649 N N . MET A 1 508 ? 131.949 123.836 162.725 1.00 80.12 508 MET A N 1
ATOM 7650 C CA . MET A 1 508 ? 130.611 123.825 163.304 1.00 73.67 508 MET A CA 1
ATOM 7651 C C . MET A 1 508 ? 129.772 124.908 162.641 1.00 78.88 508 MET A C 1
ATOM 7652 O O . MET A 1 508 ? 130.283 125.965 162.269 1.00 88.53 508 MET A O 1
ATOM 7666 N N . ASP A 1 509 ? 128.460 124.656 162.572 1.00 82.04 509 ASP A N 1
ATOM 7667 C CA . ASP A 1 509 ? 127.511 125.588 161.953 1.00 85.06 509 ASP A CA 1
ATOM 7668 C C . ASP A 1 509 ? 126.200 125.488 162.734 1.00 87.89 509 ASP A C 1
ATOM 7669 O O . ASP A 1 509 ? 125.305 124.719 162.380 1.00 93.41 509 ASP A O 1
ATOM 7678 N N . ILE A 1 510 ? 126.107 126.274 163.800 1.00 87.17 510 ILE A N 1
ATOM 7679 C CA . ILE A 1 510 ? 124.922 126.324 164.648 1.00 85.15 510 ILE A CA 1
ATOM 7680 C C . ILE A 1 510 ? 123.845 127.180 163.993 1.00 90.48 510 ILE A C 1
ATOM 7681 O O . ILE A 1 510 ? 124.131 128.127 163.257 1.00 95.36 510 ILE A O 1
ATOM 7697 N N . LYS A 1 511 ? 122.583 126.838 164.270 1.00 103.50 511 LYS A N 1
ATOM 7698 C CA . LYS A 1 511 ? 121.432 127.539 163.727 1.00 103.38 511 LYS A CA 1
ATOM 7699 C C . LYS A 1 511 ? 120.428 127.975 164.782 1.00 105.28 511 LYS A C 1
ATOM 7700 O O . LYS A 1 511 ? 119.507 128.729 164.452 1.00 106.28 511 LYS A O 1
ATOM 7719 N N . ILE A 1 512 ? 120.575 127.539 166.030 1.00 100.28 512 ILE A N 1
ATOM 7720 C CA . ILE A 1 512 ? 119.636 127.847 167.097 1.00 96.55 512 ILE A CA 1
ATOM 7721 C C . ILE A 1 512 ? 120.378 128.565 168.217 1.00 100.44 512 ILE A C 1
ATOM 7722 O O . ILE A 1 512 ? 121.607 128.615 168.252 1.00 103.61 512 ILE A O 1
ATOM 7738 N N . ASN A 1 513 ? 119.604 129.125 169.139 1.00 110.93 513 ASN A N 1
ATOM 7739 C CA . ASN A 1 513 ? 120.129 129.689 170.372 1.00 111.43 513 ASN A CA 1
ATOM 7740 C C . ASN A 1 513 ? 119.784 128.738 171.508 1.00 113.44 513 ASN A C 1
ATOM 7741 O O . ASN A 1 513 ? 118.621 128.356 171.668 1.00 115.15 513 ASN A O 1
ATOM 7752 N N . GLY A 1 514 ? 120.791 128.354 172.286 1.00 108.02 514 GLY A N 1
ATOM 7753 C CA . GLY A 1 514 ? 120.557 127.487 173.422 1.00 104.23 514 GLY A CA 1
ATOM 7754 C C . GLY A 1 514 ? 121.564 126.366 173.559 1.00 106.53 514 GLY A C 1
ATOM 7755 O O . GLY A 1 514 ? 121.542 125.636 174.553 1.00 115.53 514 GLY A O 1
ATOM 7759 N N . ILE A 1 515 ? 122.450 126.209 172.577 1.00 96.93 515 ILE A N 1
ATOM 7760 C CA . ILE A 1 515 ? 123.488 125.181 172.642 1.00 100.80 515 ILE A CA 1
ATOM 7761 C C . ILE A 1 515 ? 124.546 125.666 173.629 1.00 106.14 515 ILE A C 1
ATOM 7762 O O . ILE A 1 515 ? 125.446 126.429 173.276 1.00 101.52 515 ILE A O 1
ATOM 7778 N N . THR A 1 516 ? 124.436 125.214 174.873 1.00 105.65 516 THR A N 1
ATOM 7779 C CA . THR A 1 516 ? 125.318 125.648 175.947 1.00 99.90 516 THR A CA 1
ATOM 7780 C C . THR A 1 516 ? 126.683 124.979 175.800 1.00 104.32 516 THR A C 1
ATOM 7781 O O . THR A 1 516 ? 126.975 124.311 174.805 1.00 107.15 516 THR A O 1
ATOM 7792 N N . GLU A 1 517 ? 127.544 125.165 176.802 1.00 112.43 517 GLU A N 1
ATOM 7793 C CA . GLU A 1 517 ? 128.861 124.539 176.777 1.00 110.11 517 GLU A CA 1
ATOM 7794 C C . GLU A 1 517 ? 128.760 123.034 177.000 1.00 110.26 517 GLU A C 1
ATOM 7795 O O . GLU A 1 517 ? 129.465 122.256 176.348 1.00 112.74 517 GLU A O 1
ATOM 7807 N N . GLU A 1 518 ? 127.890 122.607 177.916 1.00 108.02 518 GLU A N 1
ATOM 7808 C CA . GLU A 1 518 ? 127.805 121.189 178.252 1.00 109.37 518 GLU A CA 1
ATOM 7809 C C . GLU A 1 518 ? 127.335 120.370 177.059 1.00 113.45 518 GLU A C 1
ATOM 7810 O O . GLU A 1 518 ? 127.814 119.251 176.832 1.00 117.88 518 GLU A O 1
ATOM 7822 N N . ILE A 1 519 ? 126.390 120.909 176.288 1.00 102.13 519 ILE A N 1
ATOM 7823 C CA . ILE A 1 519 ? 125.937 120.218 175.087 1.00 96.56 519 ILE A CA 1
ATOM 7824 C C . ILE A 1 519 ? 127.099 120.034 174.121 1.00 102.89 519 ILE A C 1
ATOM 7825 O O . ILE A 1 519 ? 127.254 118.972 173.505 1.00 111.01 519 ILE A O 1
ATOM 7841 N N . MET A 1 520 ? 127.939 121.061 173.975 1.00 99.18 520 MET A N 1
ATOM 7842 C CA . MET A 1 520 ? 129.079 120.947 173.075 1.00 93.72 520 MET A CA 1
ATOM 7843 C C . MET A 1 520 ? 130.101 119.941 173.587 1.00 99.04 520 MET A C 1
ATOM 7844 O O . MET A 1 520 ? 130.702 119.217 172.788 1.00 106.14 520 MET A O 1
ATOM 7858 N N . GLU A 1 521 ? 130.287 119.848 174.906 1.00 94.89 521 GLU A N 1
ATOM 7859 C CA . GLU A 1 521 ? 131.198 118.835 175.429 1.00 92.44 521 GLU A CA 1
ATOM 7860 C C . GLU A 1 521 ? 130.665 117.433 175.169 1.00 100.63 521 GLU A C 1
ATOM 7861 O O . GLU A 1 521 ? 131.427 116.532 174.801 1.00 102.04 521 GLU A O 1
ATOM 7873 N N . ILE A 1 522 ? 129.358 117.231 175.339 1.00 96.28 522 ILE A N 1
ATOM 7874 C CA . ILE A 1 522 ? 128.783 115.913 175.086 1.00 92.55 522 ILE A CA 1
ATOM 7875 C C . ILE A 1 522 ? 128.917 115.553 173.612 1.00 93.56 522 ILE A C 1
ATOM 7876 O O . ILE A 1 522 ? 129.297 114.425 173.256 1.00 102.67 522 ILE A O 1
ATOM 7892 N N . ALA A 1 523 ? 128.640 116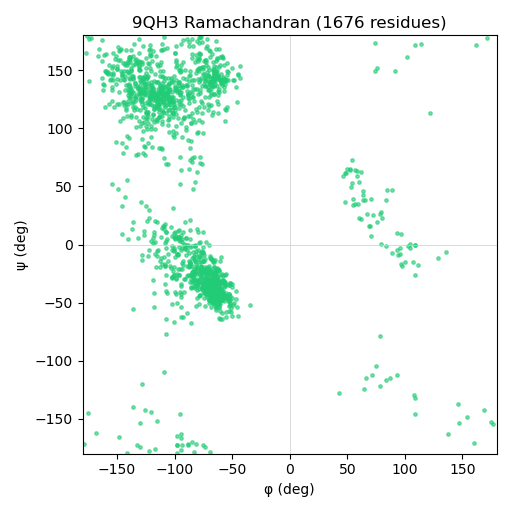.515 172.731 1.00 82.91 523 ALA A N 1
ATOM 7893 C CA . ALA A 1 523 ? 128.744 116.256 171.301 1.00 85.21 523 ALA A CA 1
ATOM 7894 C C . ALA A 1 523 ? 130.178 115.935 170.907 1.00 91.82 523 ALA A C 1
ATOM 7895 O O . ALA A 1 523 ? 130.424 115.017 170.114 1.00 95.30 523 ALA A O 1
ATOM 7902 N N . LEU A 1 524 ? 131.143 116.666 171.464 1.00 92.41 524 LEU A N 1
ATOM 7903 C CA . LEU A 1 524 ? 132.532 116.434 171.098 1.00 91.00 524 LEU A CA 1
ATOM 7904 C C . LEU A 1 524 ? 133.056 115.126 171.677 1.00 91.24 524 LEU A C 1
ATOM 7905 O O . LEU A 1 524 ? 133.894 114.469 171.052 1.00 102.35 524 LEU A O 1
ATOM 7921 N N . GLY A 1 525 ? 132.546 114.697 172.833 1.00 80.90 525 GLY A N 1
ATOM 7922 C CA . GLY A 1 525 ? 132.922 113.387 173.341 1.00 83.10 525 GLY A CA 1
ATOM 7923 C C . GLY A 1 525 ? 132.380 112.261 172.480 1.00 82.52 525 GLY A C 1
ATOM 7924 O O . GLY A 1 525 ? 133.073 111.267 172.219 1.00 84.71 525 GLY A O 1
ATOM 7928 N N . GLN A 1 526 ? 131.144 112.411 172.000 1.00 85.41 526 GLN A N 1
ATOM 7929 C CA . GLN A 1 526 ? 130.601 111.396 171.106 1.00 88.02 526 GLN A CA 1
ATOM 7930 C C . GLN A 1 526 ? 131.351 111.380 169.779 1.00 86.42 526 GLN A C 1
ATOM 7931 O O . GLN A 1 526 ? 131.595 110.306 169.207 1.00 90.72 526 GLN A O 1
ATOM 7945 N N . ALA A 1 527 ? 131.785 112.550 169.311 1.00 86.51 527 ALA A N 1
ATOM 7946 C CA . ALA A 1 527 ? 132.594 112.595 168.101 1.00 80.77 527 ALA A CA 1
ATOM 7947 C C . ALA A 1 527 ? 133.944 111.934 168.323 1.00 80.51 527 ALA A C 1
ATOM 7948 O O . ALA A 1 527 ? 134.469 111.269 167.425 1.00 87.99 527 ALA A O 1
ATOM 7955 N N . LEU A 1 528 ? 134.513 112.088 169.517 1.00 86.40 528 LEU A N 1
ATOM 7956 C CA . LEU A 1 528 ? 135.780 111.430 169.804 1.00 83.20 528 LEU A CA 1
ATOM 7957 C C . LEU A 1 528 ? 135.629 109.915 169.796 1.00 79.94 528 LEU A C 1
ATOM 7958 O O . LEU A 1 528 ? 136.481 109.208 169.244 1.00 86.74 528 LEU A O 1
ATOM 7974 N N . GLU A 1 529 ? 134.562 109.386 170.403 1.00 88.55 529 GLU A N 1
ATOM 7975 C CA . GLU A 1 529 ? 134.419 107.930 170.400 1.00 89.52 529 GLU A CA 1
ATOM 7976 C C . GLU A 1 529 ? 134.205 107.412 168.982 1.00 92.92 529 GLU A C 1
ATOM 7977 O O . GLU A 1 529 ? 134.783 106.384 168.593 1.00 96.60 529 GLU A O 1
ATOM 7989 N N . ALA A 1 530 ? 133.428 108.138 168.174 1.00 90.16 530 ALA A N 1
ATOM 7990 C CA . ALA A 1 530 ? 133.238 107.723 166.787 1.00 81.94 530 ALA A CA 1
ATOM 7991 C C . ALA A 1 530 ? 134.569 107.721 166.048 1.00 78.37 530 ALA A C 1
ATOM 7992 O O . ALA A 1 530 ? 134.892 106.775 165.318 1.00 87.78 530 ALA A O 1
ATOM 7999 N N . ARG A 1 531 ? 135.343 108.796 166.205 1.00 80.59 531 ARG A N 1
ATOM 8000 C CA . ARG A 1 531 ? 136.606 108.913 165.492 1.00 82.93 531 ARG A CA 1
ATOM 8001 C C . ARG A 1 531 ? 137.562 107.801 165.891 1.00 81.56 531 ARG A C 1
ATOM 8002 O O . ARG A 1 531 ? 138.275 107.257 165.045 1.00 84.17 531 ARG A O 1
ATOM 8023 N N . LEU A 1 532 ? 137.614 107.469 167.181 1.00 85.85 532 LEU A N 1
ATOM 8024 C CA . LEU A 1 532 ? 138.512 106.410 167.630 1.00 83.45 532 LEU A CA 1
ATOM 8025 C C . LEU A 1 532 ? 138.083 105.057 167.081 1.00 89.30 532 LEU A C 1
ATOM 8026 O O . LEU A 1 532 ? 138.929 104.235 166.708 1.00 94.39 532 LEU A O 1
ATOM 8042 N N . ASN A 1 533 ? 136.775 104.835 166.950 1.00 95.68 533 ASN A N 1
ATOM 8043 C CA . ASN A 1 533 ? 136.304 103.600 166.329 1.00 94.78 533 ASN A CA 1
ATOM 8044 C C . ASN A 1 533 ? 136.753 103.533 164.872 1.00 90.68 533 ASN A C 1
ATOM 8045 O O . ASN A 1 533 ? 137.293 102.513 164.413 1.00 96.09 533 ASN A O 1
ATOM 8056 N N . ILE A 1 534 ? 136.558 104.627 164.134 1.00 84.54 534 ILE A N 1
ATOM 8057 C CA . ILE A 1 534 ? 136.935 104.639 162.724 1.00 78.23 534 ILE A CA 1
ATOM 8058 C C . ILE A 1 534 ? 138.439 104.443 162.595 1.00 77.81 534 ILE A C 1
ATOM 8059 O O . ILE A 1 534 ? 138.911 103.707 161.722 1.00 83.27 534 ILE A O 1
ATOM 8075 N N . LEU A 1 535 ? 139.216 105.098 163.459 1.00 84.28 535 LEU A N 1
ATOM 8076 C CA . LEU A 1 535 ? 140.668 105.039 163.358 1.00 78.69 535 LEU A CA 1
ATOM 8077 C C . LEU A 1 535 ? 141.161 103.640 163.671 1.00 76.88 535 LEU A C 1
ATOM 8078 O O . LEU A 1 535 ? 142.163 103.191 163.105 1.00 83.46 535 LEU A O 1
ATOM 8094 N N . GLY A 1 536 ? 140.470 102.940 164.568 1.00 82.10 536 GLY A N 1
ATOM 8095 C CA . GLY A 1 536 ? 140.874 101.589 164.898 1.00 80.89 536 GLY A CA 1
ATOM 8096 C C . GLY A 1 536 ? 140.583 100.636 163.758 1.00 81.30 536 GLY A C 1
ATOM 8097 O O . GLY A 1 536 ? 141.392 99.757 163.454 1.00 80.85 536 GLY A O 1
ATOM 8101 N N . GLN A 1 537 ? 139.422 100.787 163.114 1.00 91.73 537 GLN A N 1
ATOM 8102 C CA . GLN A 1 537 ? 139.177 99.989 161.914 1.00 80.95 537 GLN A CA 1
ATOM 8103 C C . GLN A 1 537 ? 140.135 100.341 160.778 1.00 79.78 537 GLN A C 1
ATOM 8104 O O . GLN A 1 537 ? 140.450 99.476 159.956 1.00 87.22 537 GLN A O 1
ATOM 8118 N N . MET A 1 538 ? 140.600 101.591 160.700 1.00 83.55 538 MET A N 1
ATOM 8119 C CA . MET A 1 538 ? 141.549 101.953 159.648 1.00 74.57 538 MET A CA 1
ATOM 8120 C C . MET A 1 538 ? 142.915 101.323 159.884 1.00 79.55 538 MET A C 1
ATOM 8121 O O . MET A 1 538 ? 143.592 100.923 158.931 1.00 83.27 538 MET A O 1
ATOM 8135 N N . ASN A 1 539 ? 143.342 101.230 161.143 1.00 90.82 539 ASN A N 1
ATOM 8136 C CA . ASN A 1 539 ? 144.655 100.682 161.454 1.00 78.78 539 ASN A CA 1
ATOM 8137 C C . ASN A 1 539 ? 144.756 99.193 161.170 1.00 87.53 539 ASN A C 1
ATOM 8138 O O . ASN A 1 539 ? 145.867 98.655 161.175 1.00 96.11 539 ASN A O 1
ATOM 8149 N N . GLN A 1 540 ? 143.636 98.515 160.932 1.00 89.88 540 GLN A N 1
ATOM 8150 C CA . GLN A 1 540 ? 143.672 97.102 160.587 1.00 88.56 540 GLN A CA 1
ATOM 8151 C C . GLN A 1 540 ? 144.050 96.861 159.134 1.00 88.30 540 GLN A C 1
ATOM 8152 O O . GLN A 1 540 ? 144.299 95.710 158.762 1.00 89.39 540 GLN A O 1
ATOM 8166 N N . VAL A 1 541 ? 144.102 97.907 158.311 1.00 80.20 541 VAL A N 1
ATOM 8167 C CA . VAL A 1 541 ? 144.516 97.767 156.921 1.00 83.60 541 VAL A CA 1
ATOM 8168 C C . VAL A 1 541 ? 145.964 98.216 156.783 1.00 86.96 541 VAL A C 1
ATOM 8169 O O . VAL A 1 541 ? 146.852 97.407 156.496 1.00 88.52 541 VAL A O 1
ATOM 8182 N N . ILE A 1 542 ? 146.208 99.508 156.981 1.00 88.66 542 ILE A N 1
ATOM 8183 C CA . ILE A 1 542 ? 147.553 100.067 157.012 1.00 85.99 542 ILE A CA 1
ATOM 8184 C C . ILE A 1 542 ? 147.685 100.926 158.259 1.00 86.20 542 ILE A C 1
ATOM 8185 O O . ILE A 1 542 ? 146.869 101.827 158.483 1.00 92.77 542 ILE A O 1
ATOM 8201 N N . ALA A 1 543 ? 148.705 100.652 159.070 1.00 85.96 543 ALA A N 1
ATOM 8202 C CA . ALA A 1 543 ? 148.901 101.389 160.310 1.00 88.97 543 ALA A CA 1
ATOM 8203 C C . ALA A 1 543 ? 150.000 102.435 160.225 1.00 89.19 543 ALA A C 1
ATOM 8204 O O . ALA A 1 543 ? 149.931 103.442 160.935 1.00 87.99 543 ALA A O 1
ATOM 8211 N N . LYS A 1 544 ? 151.007 102.229 159.386 1.00 95.74 544 LYS A N 1
ATOM 8212 C CA . LYS A 1 544 ? 152.147 103.126 159.299 1.00 91.72 544 LYS A CA 1
ATOM 8213 C C . LYS A 1 544 ? 152.552 103.309 157.845 1.00 97.30 544 LYS A C 1
ATOM 8214 O O . LYS A 1 544 ? 152.216 102.483 156.990 1.00 96.59 544 LYS A O 1
ATOM 8233 N N . PRO A 1 545 ? 153.275 104.385 157.535 1.00 91.37 545 PRO A N 1
ATOM 8234 C CA . PRO A 1 545 ? 153.725 104.612 156.157 1.00 86.21 545 PRO A CA 1
ATOM 8235 C C . PRO A 1 545 ? 154.533 103.443 155.613 1.00 89.51 545 PRO A C 1
ATOM 8236 O O . PRO A 1 545 ? 155.315 102.817 156.330 1.00 94.02 545 PRO A O 1
ATOM 8247 N N . ARG A 1 546 ? 154.327 103.148 154.329 1.00 95.52 546 ARG A N 1
ATOM 8248 C CA . ARG A 1 546 ? 155.014 102.033 153.687 1.00 96.73 546 ARG A CA 1
ATOM 8249 C C . ARG A 1 546 ? 156.507 102.089 153.969 1.00 100.15 546 ARG A C 1
ATOM 8250 O O . ARG A 1 546 ? 157.110 103.165 154.006 1.00 98.52 546 ARG A O 1
ATOM 8271 N N . ALA A 1 547 ? 157.101 100.913 154.178 1.00 110.47 547 ALA A N 1
ATOM 8272 C CA . ALA A 1 547 ? 158.523 100.841 154.494 1.00 112.21 547 ALA A CA 1
ATOM 8273 C C . ALA A 1 547 ? 159.342 101.605 153.462 1.00 114.15 547 ALA A C 1
ATOM 8274 O O . ALA A 1 547 ? 160.210 102.413 153.813 1.00 106.86 547 ALA A O 1
ATOM 8281 N N . GLU A 1 548 ? 159.076 101.363 152.182 1.00 129.66 548 GLU A N 1
ATOM 8282 C CA . GLU A 1 548 ? 159.824 101.963 151.088 1.00 129.70 548 GLU A CA 1
ATOM 8283 C C . GLU A 1 548 ? 158.879 102.774 150.213 1.00 128.49 548 GLU A C 1
ATOM 8284 O O . GLU A 1 548 ? 157.693 102.455 150.091 1.00 127.18 548 GLU A O 1
ATOM 8296 N N . LEU A 1 549 ? 159.414 103.830 149.607 1.00 120.28 549 LEU A N 1
ATOM 8297 C CA . LEU A 1 549 ? 158.593 104.711 148.796 1.00 117.70 549 LEU A CA 1
ATOM 8298 C C . LEU A 1 549 ? 157.998 103.934 147.623 1.00 120.76 549 LEU A C 1
ATOM 8299 O O . LEU A 1 549 ? 158.381 102.798 147.334 1.00 123.55 549 LEU A O 1
ATOM 8315 N N . SER A 1 550 ? 157.044 104.562 146.940 1.00 121.39 550 SER A N 1
ATOM 8316 C CA . SER A 1 550 ? 156.366 103.895 145.840 1.00 124.66 550 SER A CA 1
ATOM 8317 C C . SER A 1 550 ? 157.370 103.516 144.755 1.00 126.18 550 SER A C 1
ATOM 8318 O O . SER A 1 550 ? 158.487 104.036 144.691 1.00 123.28 550 SER A O 1
ATOM 8326 N N . GLU A 1 551 ? 156.958 102.588 143.894 1.00 132.12 551 GLU A N 1
ATOM 8327 C CA . GLU A 1 551 ? 157.810 102.131 142.805 1.00 132.52 551 GLU A CA 1
ATOM 8328 C C . GLU A 1 551 ? 157.908 103.128 141.657 1.00 132.80 551 GLU A C 1
ATOM 8329 O O . GLU A 1 551 ? 158.796 102.979 140.811 1.00 128.49 551 GLU A O 1
ATOM 8341 N N . ASN A 1 552 ? 157.031 104.132 141.603 1.00 128.92 552 ASN A N 1
ATOM 8342 C CA . ASN A 1 552 ? 157.032 105.105 140.516 1.00 129.83 552 ASN A CA 1
ATOM 8343 C C . ASN A 1 552 ? 157.312 106.528 140.988 1.00 130.53 552 ASN A C 1
ATOM 8344 O O . ASN A 1 552 ? 157.155 107.468 140.199 1.00 128.45 552 ASN A O 1
ATOM 8355 N N . ALA A 1 553 ? 157.725 106.717 142.243 1.00 127.61 553 ALA A N 1
ATOM 8356 C CA . ALA A 1 553 ? 157.889 108.064 142.777 1.00 125.67 553 ALA A CA 1
ATOM 8357 C C . ALA A 1 553 ? 159.338 108.523 142.689 1.00 126.84 553 ALA A C 1
ATOM 8358 O O . ALA A 1 553 ? 160.254 107.734 142.949 1.00 126.90 553 ALA A O 1
ATOM 8365 N N . PRO A 1 554 ? 159.592 109.791 142.318 1.00 128.52 554 PRO A N 1
ATOM 8366 C CA . PRO A 1 554 ? 160.959 110.322 142.346 1.00 128.11 554 PRO A CA 1
ATOM 8367 C C . PRO A 1 554 ? 161.646 110.116 143.693 1.00 123.33 554 PRO A C 1
ATOM 8368 O O . PRO A 1 554 ? 162.290 109.085 143.887 1.00 119.67 554 PRO A O 1
ATOM 8379 N N . ASN B 1 2 ? 127.970 92.568 146.645 1.00 126.71 2 ASN B N 1
ATOM 8380 C CA . ASN B 1 2 ? 129.350 92.152 146.429 1.00 131.18 2 ASN B CA 1
ATOM 8381 C C . ASN B 1 2 ? 129.797 92.483 145.007 1.00 129.03 2 ASN B C 1
ATOM 8382 O O . ASN B 1 2 ? 128.979 92.507 144.087 1.00 127.50 2 ASN B O 1
ATOM 8392 N N . PRO B 1 3 ? 131.092 92.740 144.824 1.00 112.78 3 PRO B N 1
ATOM 8393 C CA . PRO B 1 3 ? 131.589 93.152 143.501 1.00 112.34 3 PRO B CA 1
ATOM 8394 C C . PRO B 1 3 ? 131.646 91.980 142.533 1.00 111.21 3 PRO B C 1
ATOM 8395 O O . PRO B 1 3 ? 132.357 91.001 142.763 1.00 110.32 3 PRO B O 1
ATOM 8406 N N . VAL B 1 4 ? 130.885 92.085 141.449 1.00 103.46 4 VAL B N 1
ATOM 8407 C CA . VAL B 1 4 ? 130.963 91.122 140.358 1.00 100.65 4 VAL B CA 1
ATOM 8408 C C . VAL B 1 4 ? 132.095 91.526 139.422 1.00 95.91 4 VAL B C 1
ATOM 8409 O O . VAL B 1 4 ? 132.149 92.667 138.946 1.00 100.52 4 VAL B O 1
ATOM 8422 N N . THR B 1 5 ? 132.999 90.589 139.152 1.00 98.98 5 THR B N 1
ATOM 8423 C CA . THR B 1 5 ? 134.144 90.817 138.282 1.00 101.49 5 THR B CA 1
ATOM 8424 C C . THR B 1 5 ? 134.101 89.813 137.141 1.00 104.04 5 THR B C 1
ATOM 8425 O O . THR B 1 5 ? 133.976 88.606 137.375 1.00 96.81 5 THR B O 1
ATOM 8436 N N . LYS B 1 6 ? 134.206 90.312 135.913 1.00 97.89 6 LYS B N 1
ATOM 8437 C CA . LYS B 1 6 ? 134.177 89.489 134.714 1.00 93.82 6 LYS B CA 1
ATOM 8438 C C . LYS B 1 6 ? 135.470 89.715 133.946 1.00 94.35 6 LYS B C 1
ATOM 8439 O O . LYS B 1 6 ? 135.809 90.854 133.618 1.00 96.59 6 LYS B O 1
ATOM 8458 N N . GLN B 1 7 ? 136.181 88.634 133.651 1.00 94.36 7 GLN B N 1
ATOM 8459 C CA . GLN B 1 7 ? 137.467 88.699 132.975 1.00 90.39 7 GLN B CA 1
ATOM 8460 C C . GLN B 1 7 ? 137.366 87.969 131.646 1.00 93.99 7 GLN B C 1
ATOM 8461 O O . GLN B 1 7 ? 136.887 86.832 131.598 1.00 95.61 7 GLN B O 1
ATOM 8475 N N . PHE B 1 8 ? 137.811 88.616 130.569 1.00 82.10 8 PHE B N 1
ATOM 8476 C CA . PHE B 1 8 ? 137.808 87.993 129.253 1.00 77.98 8 PHE B CA 1
ATOM 8477 C C . PHE B 1 8 ? 139.075 88.390 128.509 1.00 79.93 8 PHE B C 1
ATOM 8478 O O . PHE B 1 8 ? 139.927 89.113 129.031 1.00 85.82 8 PHE B O 1
ATOM 8495 N N . GLN B 1 9 ? 139.202 87.899 127.280 1.00 86.23 9 GLN B N 1
ATOM 8496 C CA . GLN B 1 9 ? 140.436 88.004 126.505 1.00 87.88 9 GLN B CA 1
ATOM 8497 C C . GLN B 1 9 ? 140.127 88.704 125.185 1.00 86.32 9 GLN B C 1
ATOM 8498 O O . GLN B 1 9 ? 139.552 88.102 124.274 1.00 91.17 9 GLN B O 1
ATOM 8512 N N . PHE B 1 10 ? 140.514 89.974 125.088 1.00 87.10 10 PHE B N 1
ATOM 8513 C CA . PHE B 1 10 ? 140.341 90.771 123.876 1.00 86.20 10 PHE B CA 1
ATOM 8514 C C . PHE B 1 10 ? 141.621 90.668 123.056 1.00 87.89 10 PHE B C 1
ATOM 8515 O O . PHE B 1 10 ? 142.594 91.392 123.275 1.00 85.89 10 PHE B O 1
ATOM 8532 N N . GLY B 1 11 ? 141.636 89.697 122.147 1.00 95.89 11 GLY B N 1
ATOM 8533 C CA . GLY B 1 11 ? 142.730 89.509 121.217 1.00 89.28 11 GLY B CA 1
ATOM 8534 C C . GLY B 1 11 ? 143.908 88.834 121.882 1.00 94.17 11 GLY B C 1
ATOM 8535 O O . GLY B 1 11 ? 144.122 87.629 121.731 1.00 97.68 11 GLY B O 1
ATOM 8539 N N . GLN B 1 12 ? 144.668 89.619 122.640 1.00 106.55 12 GLN B N 1
ATOM 8540 C CA . GLN B 1 12 ? 145.729 89.094 123.488 1.00 102.35 12 GLN B CA 1
ATOM 8541 C C . GLN B 1 12 ? 145.778 89.825 124.822 1.00 104.84 12 GLN B C 1
ATOM 8542 O O . GLN B 1 12 ? 146.690 89.567 125.617 1.00 110.86 12 GLN B O 1
ATOM 8556 N N . SER B 1 13 ? 144.839 90.729 125.088 1.00 97.86 13 SER B N 1
ATOM 8557 C CA . SER B 1 13 ? 144.840 91.536 126.298 1.00 94.24 13 SER B CA 1
ATOM 8558 C C . SER B 1 13 ? 143.768 91.028 127.247 1.00 95.52 13 SER B C 1
ATOM 8559 O O . SER B 1 13 ? 142.621 90.827 126.842 1.00 101.30 13 SER B O 1
ATOM 8567 N N . THR B 1 14 ? 144.138 90.821 128.504 1.00 95.26 14 THR B N 1
ATOM 8568 C CA . THR B 1 14 ? 143.169 90.430 129.516 1.00 95.14 14 THR B CA 1
ATOM 8569 C C . THR B 1 14 ? 142.400 91.666 129.961 1.00 92.17 14 THR B C 1
ATOM 8570 O O . THR B 1 14 ? 142.990 92.613 130.491 1.00 88.80 14 THR B O 1
ATOM 8581 N N . VAL B 1 15 ? 141.089 91.661 129.742 1.00 80.71 15 VAL B N 1
ATOM 8582 C CA . VAL B 1 15 ? 140.225 92.792 130.053 1.00 74.02 15 VAL B CA 1
ATOM 8583 C C . VAL B 1 15 ? 139.345 92.400 131.229 1.00 82.67 15 VAL B C 1
ATOM 8584 O O . VAL B 1 15 ? 138.698 91.345 131.208 1.00 90.40 15 VAL B O 1
ATOM 8597 N N . THR B 1 16 ? 139.330 93.245 132.255 1.00 84.70 16 THR B N 1
ATOM 8598 C CA . THR B 1 16 ? 138.567 93.010 133.470 1.00 83.71 16 THR B CA 1
ATOM 8599 C C . THR B 1 16 ? 137.512 94.094 133.612 1.00 89.88 16 THR B C 1
ATOM 8600 O O . THR B 1 16 ? 137.833 95.284 133.559 1.00 97.77 16 THR B O 1
ATOM 8611 N N . LEU B 1 17 ? 136.263 93.681 133.795 1.00 91.17 17 LEU B N 1
ATOM 8612 C CA . LEU B 1 17 ? 135.154 94.582 134.068 1.00 89.73 17 LEU B CA 1
ATOM 8613 C C . LEU B 1 17 ? 134.675 94.307 135.484 1.00 89.19 17 LEU B C 1
ATOM 8614 O O . LEU B 1 17 ? 134.264 93.185 135.793 1.00 101.20 17 LEU B O 1
ATOM 8630 N N . GLU B 1 18 ? 134.710 95.324 136.336 1.00 76.78 18 GLU B N 1
ATOM 8631 C CA . GLU B 1 18 ? 134.324 95.183 137.731 1.00 86.95 18 GLU B CA 1
ATOM 8632 C C . GLU B 1 18 ? 133.147 96.103 138.006 1.00 92.22 18 GLU B C 1
ATOM 8633 O O . GLU B 1 18 ? 133.157 97.267 137.595 1.00 97.30 18 GLU B O 1
ATOM 8645 N N . THR B 1 19 ? 132.133 95.581 138.688 1.00 89.26 19 THR B N 1
ATOM 8646 C CA . THR B 1 19 ? 130.952 96.363 139.011 1.00 86.93 19 THR B CA 1
ATOM 8647 C C . THR B 1 19 ? 130.497 96.021 140.420 1.00 94.63 19 THR B C 1
ATOM 8648 O O . THR B 1 19 ? 130.781 94.941 140.943 1.00 101.05 19 THR B O 1
ATOM 8659 N N . GLY B 1 20 ? 129.783 96.960 141.032 1.00 90.99 20 GLY B N 1
ATOM 8660 C CA . GLY B 1 20 ? 129.220 96.757 142.347 1.00 87.87 20 GLY B CA 1
ATOM 8661 C C . GLY B 1 20 ? 130.075 97.233 143.500 1.00 88.26 20 GLY B C 1
ATOM 8662 O O . GLY B 1 20 ? 129.623 97.160 144.649 1.00 95.44 20 GLY B O 1
ATOM 8666 N N . ARG B 1 21 ? 131.289 97.711 143.242 1.00 88.71 21 ARG B N 1
ATOM 8667 C CA . ARG B 1 21 ? 132.170 98.218 144.287 1.00 90.07 21 ARG B CA 1
ATOM 8668 C C . ARG B 1 21 ? 132.303 99.730 144.287 1.00 93.30 21 ARG B C 1
ATOM 8669 O O . ARG B 1 21 ? 132.298 100.342 145.357 1.00 92.45 21 ARG B O 1
ATOM 8690 N N . ILE B 1 22 ? 132.418 100.349 143.117 1.00 92.19 22 ILE B N 1
ATOM 8691 C CA . ILE B 1 22 ? 132.646 101.783 142.992 1.00 81.99 22 ILE B CA 1
ATOM 8692 C C . ILE B 1 22 ? 131.427 102.407 142.333 1.00 86.81 22 ILE B C 1
ATOM 8693 O O . ILE B 1 22 ? 130.914 101.882 141.338 1.00 93.01 22 ILE B O 1
ATOM 8709 N N . ALA B 1 23 ? 130.960 103.521 142.894 1.00 83.61 23 ALA B N 1
ATOM 8710 C CA . ALA B 1 23 ? 129.882 104.309 142.303 1.00 82.60 23 ALA B CA 1
ATOM 8711 C C . ALA B 1 23 ? 128.592 103.494 142.200 1.00 86.57 23 ALA B C 1
ATOM 8712 O O . ALA B 1 23 ? 128.065 103.245 141.115 1.00 92.03 23 ALA B O 1
ATOM 8719 N N . ARG B 1 24 ? 128.082 103.085 143.362 1.00 89.54 24 ARG B N 1
ATOM 8720 C CA . ARG B 1 24 ? 126.848 102.319 143.443 1.00 83.70 24 ARG B CA 1
ATOM 8721 C C . ARG B 1 24 ? 125.621 103.207 143.592 1.00 87.86 24 ARG B C 1
ATOM 8722 O O . ARG B 1 24 ? 124.570 102.726 144.030 1.00 91.66 24 ARG B O 1
ATOM 8743 N N . GLN B 1 25 ? 125.728 104.486 143.236 1.00 91.22 25 GLN B N 1
ATOM 8744 C CA . GLN B 1 25 ? 124.592 105.398 143.237 1.00 85.85 25 GLN B CA 1
ATOM 8745 C C . GLN B 1 25 ? 124.310 105.951 141.850 1.00 92.90 25 GLN B C 1
ATOM 8746 O O . GLN B 1 25 ? 123.439 106.815 141.702 1.00 94.53 25 GLN B O 1
ATOM 8760 N N . ALA B 1 26 ? 125.019 105.475 140.837 1.00 94.15 26 ALA B N 1
ATOM 8761 C CA . ALA B 1 26 ? 124.737 105.805 139.452 1.00 87.79 26 ALA B CA 1
ATOM 8762 C C . ALA B 1 26 ? 123.940 104.667 138.836 1.00 90.65 26 ALA B C 1
ATOM 8763 O O . ALA B 1 26 ? 123.950 103.537 139.328 1.00 93.51 26 ALA B O 1
ATOM 8770 N N . THR B 1 27 ? 123.236 104.976 137.749 1.00 83.62 27 THR B N 1
ATOM 8771 C CA . THR B 1 27 ? 122.396 103.956 137.139 1.00 80.47 27 THR B CA 1
ATOM 8772 C C . THR B 1 27 ? 123.233 102.767 136.691 1.00 84.39 27 THR B C 1
ATOM 8773 O O . THR B 1 27 ? 122.776 101.623 136.768 1.00 91.59 27 THR B O 1
ATOM 8784 N N . GLY B 1 28 ? 124.461 103.013 136.242 1.00 73.64 28 GLY B N 1
ATOM 8785 C CA . GLY B 1 28 ? 125.372 101.937 135.902 1.00 63.56 28 GLY B CA 1
ATOM 8786 C C . GLY B 1 28 ? 126.816 102.374 136.018 1.00 73.34 28 GLY B C 1
ATOM 8787 O O . GLY B 1 28 ? 127.158 103.472 135.586 1.00 89.63 28 GLY B O 1
ATOM 8791 N N . ALA B 1 29 ? 127.675 101.553 136.615 1.00 77.64 29 ALA B N 1
ATOM 8792 C CA . ALA B 1 29 ? 129.076 101.913 136.780 1.00 69.18 29 ALA B CA 1
ATOM 8793 C C . ALA B 1 29 ? 129.946 100.684 136.587 1.00 78.83 29 ALA B C 1
ATOM 8794 O O . ALA B 1 29 ? 129.619 99.600 137.075 1.00 90.20 29 ALA B O 1
ATOM 8801 N N . VAL B 1 30 ? 131.055 100.858 135.872 1.00 76.33 30 VAL B N 1
ATOM 8802 C CA . VAL B 1 30 ? 131.973 99.766 135.573 1.00 71.89 30 VAL B CA 1
ATOM 8803 C C . VAL B 1 30 ? 133.396 100.304 135.610 1.00 78.89 30 VAL B C 1
ATOM 8804 O O . VAL B 1 30 ? 133.687 101.352 135.025 1.00 93.11 30 VAL B O 1
ATOM 8817 N N . LEU B 1 31 ? 134.282 99.584 136.289 1.00 76.47 31 LEU B N 1
ATOM 8818 C CA . LEU B 1 31 ? 135.711 99.855 136.257 1.00 76.15 31 LEU B CA 1
ATOM 8819 C C . LEU B 1 31 ? 136.354 98.856 135.304 1.00 81.63 31 LEU B C 1
ATOM 8820 O O . LEU B 1 31 ? 136.245 97.643 135.509 1.00 92.95 31 LEU B O 1
ATOM 8836 N N . VAL B 1 32 ? 137.016 99.362 134.268 1.00 81.35 32 VAL B N 1
ATOM 8837 C CA . VAL B 1 32 ? 137.587 98.539 133.211 1.00 82.04 32 VAL B CA 1
ATOM 8838 C C . VAL B 1 32 ? 139.100 98.616 133.312 1.00 84.34 32 VAL B C 1
ATOM 8839 O O . VAL B 1 32 ? 139.672 99.711 133.320 1.00 93.68 32 VAL B O 1
ATOM 8852 N N . THR B 1 33 ? 139.744 97.455 133.379 1.00 75.04 33 THR B N 1
ATOM 8853 C CA . THR B 1 33 ? 141.196 97.349 133.389 1.00 79.68 33 THR B CA 1
ATOM 8854 C C . THR B 1 33 ? 141.624 96.572 132.156 1.00 83.70 33 THR B C 1
ATOM 8855 O O . THR B 1 33 ? 141.239 95.411 131.985 1.00 98.63 33 THR B O 1
ATOM 8866 N N . MET B 1 34 ? 142.414 97.212 131.300 1.00 85.96 34 MET B N 1
ATOM 8867 C CA . MET B 1 34 ? 142.881 96.609 130.059 1.00 87.89 34 MET B CA 1
ATOM 8868 C C . MET B 1 34 ? 144.304 97.079 129.807 1.00 96.74 34 MET B C 1
ATOM 8869 O O . MET B 1 34 ? 144.547 98.283 129.694 1.00 105.96 34 MET B O 1
ATOM 8883 N N . ASP B 1 35 ? 145.239 96.135 129.729 1.00 93.61 35 ASP B N 1
ATOM 8884 C CA . ASP B 1 35 ? 146.639 96.443 129.442 1.00 99.19 35 ASP B CA 1
ATOM 8885 C C . ASP B 1 35 ? 147.179 97.504 130.398 1.00 101.47 35 ASP B C 1
ATOM 8886 O O . ASP B 1 35 ? 147.782 98.498 129.990 1.00 100.34 35 ASP B O 1
ATOM 8895 N N . ASP B 1 36 ? 146.954 97.285 131.691 1.00 101.81 36 ASP B N 1
ATOM 8896 C CA . ASP B 1 36 ? 147.421 98.179 132.748 1.00 104.76 36 ASP B CA 1
ATOM 8897 C C . ASP B 1 36 ? 146.825 99.578 132.637 1.00 100.00 36 ASP B C 1
ATOM 8898 O O . ASP B 1 36 ? 147.388 100.536 133.173 1.00 98.27 36 ASP B O 1
ATOM 8907 N N . VAL B 1 37 ? 145.692 99.720 131.955 1.00 85.63 37 VAL B N 1
ATOM 8908 C CA . VAL B 1 37 ? 144.972 100.985 131.868 1.00 81.35 37 VAL B CA 1
ATOM 8909 C C . VAL B 1 37 ? 143.618 100.784 132.531 1.00 83.08 37 VAL B C 1
ATOM 8910 O O . VAL B 1 37 ? 142.829 99.942 132.091 1.00 96.76 37 VAL B O 1
ATOM 8923 N N . SER B 1 38 ? 143.350 101.554 133.581 1.00 74.01 38 SER B N 1
ATOM 8924 C CA . SER B 1 38 ? 142.116 101.454 134.346 1.00 69.45 38 SER B CA 1
ATOM 8925 C C . SER B 1 38 ? 141.307 102.729 134.172 1.00 76.80 38 SER B C 1
ATOM 8926 O O . SER B 1 38 ? 141.815 103.829 134.429 1.00 88.95 38 SER B O 1
ATOM 8934 N N . VAL B 1 39 ? 140.050 102.564 133.758 1.00 75.37 39 VAL B N 1
ATOM 8935 C CA . VAL B 1 39 ? 139.118 103.658 133.507 1.00 76.50 39 VAL B CA 1
ATOM 8936 C C . VAL B 1 39 ? 137.804 103.343 134.209 1.00 73.25 39 VAL B C 1
ATOM 8937 O O . VAL B 1 39 ? 137.289 102.226 134.097 1.00 79.08 39 VAL B O 1
ATOM 8950 N N . LEU B 1 40 ? 137.255 104.324 134.919 1.00 78.26 40 LEU B N 1
ATOM 8951 C CA . LEU B 1 40 ? 135.959 104.191 135.574 1.00 75.83 40 LEU B CA 1
ATOM 8952 C C . LEU B 1 40 ? 134.911 104.895 134.723 1.00 73.04 40 LEU B C 1
ATOM 8953 O O . LEU B 1 40 ? 135.046 106.087 134.433 1.00 80.36 40 LEU B O 1
ATOM 8969 N N . VAL B 1 41 ? 133.871 104.164 134.326 1.00 68.76 41 VAL B N 1
ATOM 8970 C CA . VAL B 1 41 ? 132.825 104.684 133.456 1.00 69.58 41 VAL B CA 1
ATOM 8971 C C . VAL B 1 41 ? 131.492 104.568 134.178 1.00 75.46 41 VAL B C 1
ATOM 8972 O O . VAL B 1 41 ? 131.126 103.483 134.644 1.00 78.44 41 VAL B O 1
ATOM 8985 N N . THR B 1 42 ? 130.764 105.678 134.256 1.00 77.42 42 THR B N 1
ATOM 8986 C CA . THR B 1 42 ? 129.474 105.726 134.926 1.00 74.92 42 THR B CA 1
ATOM 8987 C C . THR B 1 42 ? 128.451 106.387 134.018 1.00 72.22 42 THR B C 1
ATOM 8988 O O . THR B 1 42 ? 128.729 107.419 133.403 1.00 86.79 42 THR B O 1
ATOM 8999 N N . VAL B 1 43 ? 127.268 105.785 133.939 1.00 71.49 43 VAL B N 1
ATOM 9000 C CA . VAL B 1 43 ? 126.131 106.335 133.216 1.00 73.38 43 VAL B CA 1
ATOM 9001 C C . VAL B 1 43 ? 125.009 106.576 134.213 1.00 77.35 43 VAL B C 1
ATOM 9002 O O . VAL B 1 43 ? 124.666 105.685 135.001 1.00 82.75 43 VAL B O 1
ATOM 9015 N N . VAL B 1 44 ? 124.460 107.787 134.191 1.00 82.54 44 VAL B N 1
ATOM 9016 C CA . VAL B 1 44 ? 123.306 108.163 134.997 1.00 78.88 44 VAL B CA 1
ATOM 9017 C C . VAL B 1 44 ? 122.216 108.624 134.044 1.00 82.02 44 VAL B C 1
ATOM 9018 O O . VAL B 1 44 ? 122.421 109.566 133.270 1.00 84.87 44 VAL B O 1
ATOM 9031 N N . GLY B 1 45 ? 121.065 107.961 134.093 1.00 91.09 45 GLY B N 1
ATOM 9032 C CA . GLY B 1 45 ? 119.898 108.359 133.328 1.00 84.87 45 GLY B CA 1
ATOM 9033 C C . GLY B 1 45 ? 118.786 108.817 134.258 1.00 92.21 45 GLY B C 1
ATOM 9034 O O . GLY B 1 45 ? 118.473 108.145 135.241 1.00 93.82 45 GLY B O 1
ATOM 9038 N N . ALA B 1 46 ? 118.202 109.966 133.933 1.00 93.65 46 ALA B N 1
ATOM 9039 C CA . ALA B 1 46 ? 117.134 110.508 134.758 1.00 93.44 46 ALA B CA 1
ATOM 9040 C C . ALA B 1 46 ? 115.883 109.651 134.623 1.00 102.49 46 ALA B C 1
ATOM 9041 O O . ALA B 1 46 ? 115.634 109.034 133.584 1.00 105.64 46 ALA B O 1
ATOM 9048 N N . LYS B 1 47 ? 115.085 109.617 135.690 1.00 106.84 47 LYS B N 1
ATOM 9049 C CA . LYS B 1 47 ? 113.914 108.748 135.701 1.00 106.34 47 LYS B CA 1
ATOM 9050 C C . LYS B 1 47 ? 112.783 109.304 134.845 1.00 109.66 47 LYS B C 1
ATOM 9051 O O . LYS B 1 47 ? 112.067 108.536 134.194 1.00 108.78 47 LYS B O 1
ATOM 9070 N N . SER B 1 48 ? 112.602 110.622 134.830 1.00 112.87 48 SER B N 1
ATOM 9071 C CA . SER B 1 48 ? 111.533 111.229 134.056 1.00 108.62 48 SER B CA 1
ATOM 9072 C C . SER B 1 48 ? 112.100 112.315 133.152 1.00 106.39 48 SER B C 1
ATOM 9073 O O . SER B 1 48 ? 113.020 113.037 133.553 1.00 105.76 48 SER B O 1
ATOM 9081 N N . PRO B 1 49 ? 111.578 112.460 131.936 1.00 109.22 49 PRO B N 1
ATOM 9082 C CA . PRO B 1 49 ? 112.052 113.535 131.062 1.00 112.50 49 PRO B CA 1
ATOM 9083 C C . PRO B 1 49 ? 111.552 114.892 131.530 1.00 116.08 49 PRO B C 1
ATOM 9084 O O . PRO B 1 49 ? 110.564 115.010 132.258 1.00 114.04 49 PRO B O 1
ATOM 9095 N N . ALA B 1 50 ? 112.258 115.931 131.095 1.00 131.17 50 ALA B N 1
ATOM 9096 C CA . ALA B 1 50 ? 111.885 117.287 131.461 1.00 132.15 50 ALA B CA 1
ATOM 9097 C C . ALA B 1 50 ? 110.600 117.701 130.753 1.00 135.46 50 ALA B C 1
ATOM 9098 O O . ALA B 1 50 ? 110.334 117.308 129.614 1.00 134.09 50 ALA B O 1
ATOM 9105 N N . GLU B 1 51 ? 109.799 118.506 131.444 1.00 151.40 51 GLU B N 1
ATOM 9106 C CA . GLU B 1 51 ? 108.534 118.969 130.889 1.00 150.92 51 GLU B CA 1
ATOM 9107 C C . GLU B 1 51 ? 108.778 119.864 129.681 1.00 151.11 51 GLU B C 1
ATOM 9108 O O . GLU B 1 51 ? 109.567 120.811 129.743 1.00 147.26 51 GLU B O 1
ATOM 9120 N N . GLY B 1 52 ? 108.101 119.558 128.577 1.00 143.73 52 GLY B N 1
ATOM 9121 C CA . GLY B 1 52 ? 108.222 120.339 127.366 1.00 142.98 52 GLY B CA 1
ATOM 9122 C C . GLY B 1 52 ? 109.460 120.060 126.546 1.00 144.84 52 GLY B C 1
ATOM 9123 O O . GLY B 1 52 ? 109.641 120.691 125.496 1.00 143.59 52 GLY B O 1
ATOM 9127 N N . ARG B 1 53 ? 110.313 119.139 126.981 1.00 136.11 53 ARG B N 1
ATOM 9128 C CA . ARG B 1 53 ? 111.521 118.826 126.234 1.00 132.54 53 ARG B CA 1
ATOM 9129 C C . ARG B 1 53 ? 111.164 118.072 124.961 1.00 133.10 53 ARG B C 1
ATOM 9130 O O . ARG B 1 53 ? 110.345 117.149 124.974 1.00 125.92 53 ARG B O 1
ATOM 9151 N N . ASP B 1 54 ? 111.789 118.468 123.853 1.00 140.92 54 ASP B N 1
ATOM 9152 C CA . ASP B 1 54 ? 111.523 117.867 122.555 1.00 139.42 54 ASP B CA 1
ATOM 9153 C C . ASP B 1 54 ? 112.765 117.255 121.927 1.00 136.64 54 ASP B C 1
ATOM 9154 O O . ASP B 1 54 ? 112.693 116.764 120.795 1.00 133.99 54 ASP B O 1
ATOM 9163 N N . PHE B 1 55 ? 113.895 117.274 122.627 1.00 122.60 55 PHE B N 1
ATOM 9164 C CA . PHE B 1 55 ? 115.141 116.697 122.154 1.00 123.50 55 PHE B CA 1
ATOM 9165 C C . PHE B 1 55 ? 115.695 115.771 123.227 1.00 123.32 55 PHE B C 1
ATOM 9166 O O . PHE B 1 55 ? 115.379 115.902 124.411 1.00 121.06 55 PHE B O 1
ATOM 9183 N N . PHE B 1 56 ? 116.528 114.823 122.796 1.00 97.55 56 PHE B N 1
ATOM 9184 C CA . PHE B 1 56 ? 117.140 113.866 123.707 1.00 95.63 56 PHE B CA 1
ATOM 9185 C C . PHE B 1 56 ? 118.481 114.408 124.183 1.00 93.97 56 PHE B C 1
ATOM 9186 O O . PHE B 1 56 ? 119.424 114.476 123.381 1.00 94.78 56 PHE B O 1
ATOM 9203 N N . PRO B 1 57 ? 118.623 114.813 125.451 1.00 99.12 57 PRO B N 1
ATOM 9204 C CA . PRO B 1 57 ? 119.921 115.302 125.933 1.00 97.57 57 PRO B CA 1
ATOM 9205 C C . PRO B 1 57 ? 120.826 114.154 126.351 1.00 93.54 57 PRO B C 1
ATOM 9206 O O . PRO B 1 57 ? 120.604 113.509 127.380 1.00 102.52 57 PRO B O 1
ATOM 9217 N N . LEU B 1 58 ? 121.855 113.898 125.550 1.00 85.02 58 LEU B N 1
ATOM 9218 C CA . LEU B 1 58 ? 122.885 112.918 125.861 1.00 80.31 58 LEU B CA 1
ATOM 9219 C C . LEU B 1 58 ? 124.223 113.632 125.929 1.00 89.40 58 LEU B C 1
ATOM 9220 O O . LEU B 1 58 ? 124.575 114.379 125.011 1.00 95.00 58 LEU B O 1
ATOM 9236 N N . SER B 1 59 ? 124.964 113.411 127.011 1.00 89.73 59 SER B N 1
ATOM 9237 C CA . SER B 1 59 ? 126.237 114.092 127.222 1.00 91.50 59 SER B CA 1
ATOM 9238 C C . SER B 1 59 ? 127.283 113.082 127.659 1.00 88.56 59 SER B C 1
ATOM 9239 O O . SER B 1 59 ? 127.084 112.377 128.649 1.00 95.85 59 SER B O 1
ATOM 9247 N N . VAL B 1 60 ? 128.395 113.020 126.930 1.00 89.66 60 VAL B N 1
ATOM 9248 C CA . VAL B 1 60 ? 129.508 112.134 127.249 1.00 91.63 60 VAL B CA 1
ATOM 9249 C C . VAL B 1 60 ? 130.707 112.999 127.604 1.00 92.71 60 VAL B C 1
ATOM 9250 O O . VAL B 1 60 ? 131.089 113.885 126.833 1.00 97.85 60 VAL B O 1
ATOM 9263 N N . HIS B 1 61 ? 131.295 112.743 128.769 1.00 88.46 61 HIS B N 1
ATOM 9264 C CA . HIS B 1 61 ? 132.425 113.509 129.280 1.00 81.34 61 HIS B CA 1
ATOM 9265 C C . HIS B 1 61 ? 133.567 112.542 129.553 1.00 87.98 61 HIS B C 1
ATOM 9266 O O . HIS B 1 61 ? 133.476 111.708 130.458 1.00 97.90 61 HIS B O 1
ATOM 9280 N N . TYR B 1 62 ? 134.640 112.663 128.781 1.00 91.59 62 TYR B N 1
ATOM 9281 C CA . TYR B 1 62 ? 135.833 111.847 128.948 1.00 80.28 62 TYR B CA 1
ATOM 9282 C C . TYR B 1 62 ? 136.907 112.696 129.613 1.00 84.58 62 TYR B C 1
ATOM 9283 O O . TYR B 1 62 ? 137.260 113.765 129.105 1.00 92.87 62 TYR B O 1
ATOM 9301 N N . GLN B 1 63 ? 137.416 112.224 130.747 1.00 86.56 63 GLN B N 1
ATOM 9302 C CA . GLN B 1 63 ? 138.377 112.960 131.553 1.00 81.23 63 GLN B CA 1
ATOM 9303 C C . GLN B 1 63 ? 139.607 112.098 131.774 1.00 85.54 63 GLN B C 1
ATOM 9304 O O . GLN B 1 63 ? 139.488 110.914 132.103 1.00 101.81 63 GLN B O 1
ATOM 9318 N N . GLU B 1 64 ? 140.779 112.688 131.582 1.00 89.49 64 GLU B N 1
ATOM 9319 C CA . GLU B 1 64 ? 142.049 112.051 131.898 1.00 89.17 64 GLU B CA 1
ATOM 9320 C C . GLU B 1 64 ? 142.638 112.755 133.109 1.00 91.91 64 GLU B C 1
ATOM 9321 O O . GLU B 1 64 ? 142.885 113.964 133.067 1.00 101.69 64 GLU B O 1
ATOM 9333 N N . LYS B 1 65 ? 142.856 112.004 134.180 1.00 82.70 65 LYS B N 1
ATOM 9334 C CA . LYS B 1 65 ? 143.401 112.550 135.412 1.00 85.93 65 LYS B CA 1
ATOM 9335 C C . LYS B 1 65 ? 144.905 112.336 135.425 1.00 89.63 65 LYS B C 1
ATOM 9336 O O . LYS B 1 65 ? 145.380 111.219 135.196 1.00 93.16 65 LYS B O 1
ATOM 9355 N N . THR B 1 66 ? 145.651 113.408 135.693 1.00 84.52 66 THR B N 1
ATOM 9356 C CA . THR B 1 66 ? 147.100 113.337 135.575 1.00 80.29 66 THR B CA 1
ATOM 9357 C C . THR B 1 66 ? 147.695 112.359 136.578 1.00 85.05 66 THR B C 1
ATOM 9358 O O . THR B 1 66 ? 148.725 111.734 136.297 1.00 89.47 66 THR B O 1
ATOM 9369 N N . TYR B 1 67 ? 147.044 112.171 137.727 1.00 82.53 67 TYR B N 1
ATOM 9370 C CA . TYR B 1 67 ? 147.563 111.226 138.704 1.00 79.61 67 TYR B CA 1
ATOM 9371 C C . TYR B 1 67 ? 147.507 109.794 138.197 1.00 76.49 67 TYR B C 1
ATOM 9372 O O . TYR B 1 67 ? 148.136 108.918 138.797 1.00 85.83 67 TYR B O 1
ATOM 9390 N N . ALA B 1 68 ? 146.777 109.541 137.110 1.00 80.13 68 ALA B N 1
ATOM 9391 C CA . ALA B 1 68 ? 146.814 108.224 136.490 1.00 73.86 68 ALA B CA 1
ATOM 9392 C C . ALA B 1 68 ? 148.217 107.892 136.015 1.00 78.27 68 ALA B C 1
ATOM 9393 O O . ALA B 1 68 ? 148.628 106.727 136.053 1.00 83.34 68 ALA B O 1
ATOM 9400 N N . ALA B 1 69 ? 148.964 108.897 135.572 1.00 90.26 69 ALA B N 1
ATOM 9401 C CA . ALA B 1 69 ? 150.341 108.727 135.140 1.00 87.58 69 ALA B CA 1
ATOM 9402 C C . ALA B 1 69 ? 151.330 109.012 136.259 1.00 91.33 69 ALA B C 1
ATOM 9403 O O . ALA B 1 69 ? 152.536 109.070 136.006 1.00 94.86 69 ALA B O 1
ATOM 9410 N N . GLY B 1 70 ? 150.846 109.195 137.483 1.00 85.06 70 GLY B N 1
ATOM 9411 C CA . GLY B 1 70 ? 151.725 109.496 138.597 1.00 86.31 70 GLY B CA 1
ATOM 9412 C C . GLY B 1 70 ? 152.440 110.815 138.418 1.00 91.05 70 GLY B C 1
ATOM 9413 O O . GLY B 1 70 ? 153.642 110.913 138.691 1.00 93.86 70 GLY B O 1
ATOM 9417 N N . ARG B 1 71 ? 151.722 111.835 137.958 1.00 95.35 71 ARG B N 1
ATOM 9418 C CA . ARG B 1 71 ? 152.313 113.126 137.656 1.00 92.57 71 ARG B CA 1
ATOM 9419 C C . ARG B 1 71 ? 151.409 114.217 138.212 1.00 91.92 71 ARG B C 1
ATOM 9420 O O . ARG B 1 71 ? 150.205 114.021 138.386 1.00 91.49 71 ARG B O 1
ATOM 9441 N N . ILE B 1 72 ? 151.997 115.370 138.495 1.00 94.82 72 ILE B N 1
ATOM 9442 C CA . ILE B 1 72 ? 151.266 116.542 138.973 1.00 87.88 72 ILE B CA 1
ATOM 9443 C C . ILE B 1 72 ? 150.959 117.453 137.789 1.00 88.14 72 ILE B C 1
ATOM 9444 O O . ILE B 1 72 ? 151.865 117.734 136.993 1.00 89.45 72 ILE B O 1
ATOM 9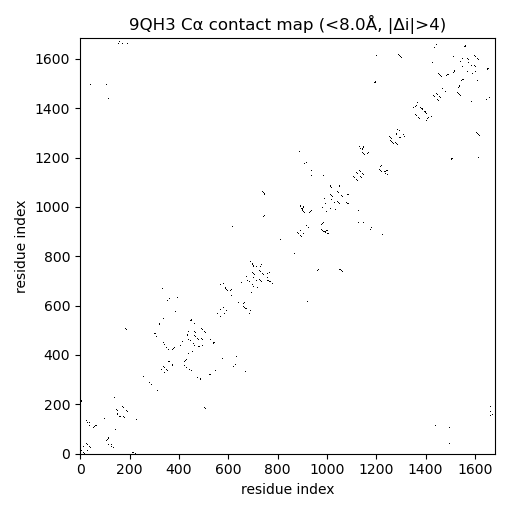460 N N . PRO B 1 73 ? 149.715 117.925 137.628 1.00 87.55 73 PRO B N 1
ATOM 9461 C CA . PRO B 1 73 ? 149.386 118.750 136.459 1.00 90.29 73 PRO B CA 1
ATOM 9462 C C . PRO B 1 73 ? 150.303 119.951 136.301 1.00 100.15 73 PRO B C 1
ATOM 9463 O O . PRO B 1 73 ? 150.902 120.411 137.277 1.00 103.05 73 PRO B O 1
ATOM 9474 N N . GLY B 1 74 ? 150.427 120.462 135.077 1.00 110.39 74 GLY B N 1
ATOM 9475 C CA . GLY B 1 74 ? 151.149 121.695 134.853 1.00 105.33 74 GLY B CA 1
ATOM 9476 C C . GLY B 1 74 ? 150.206 122.883 134.848 1.00 108.12 74 GLY B C 1
ATOM 9477 O O . GLY B 1 74 ? 148.987 122.735 134.882 1.00 113.48 74 GLY B O 1
ATOM 9481 N N . GLY B 1 75 ? 150.783 124.075 134.807 1.00 118.04 75 GLY B N 1
ATOM 9482 C CA . GLY B 1 75 ? 149.970 125.270 134.780 1.00 122.07 75 GLY B CA 1
ATOM 9483 C C . GLY B 1 75 ? 149.909 125.949 136.138 1.00 124.35 75 GLY B C 1
ATOM 9484 O O . GLY B 1 75 ? 150.196 125.358 137.181 1.00 126.69 75 GLY B O 1
ATOM 9488 N N . PHE B 1 76 ? 149.523 127.226 136.119 1.00 119.31 76 PHE B N 1
ATOM 9489 C CA . PHE B 1 76 ? 149.574 128.019 137.341 1.00 119.76 76 PHE B CA 1
ATOM 9490 C C . PHE B 1 76 ? 148.722 127.419 138.450 1.00 120.48 76 PHE B C 1
ATOM 9491 O O . PHE B 1 76 ? 149.078 127.528 139.629 1.00 120.37 76 PHE B O 1
ATOM 9508 N N . PHE B 1 77 ? 147.606 126.783 138.104 1.00 109.36 77 PHE B N 1
ATOM 9509 C CA . PHE B 1 77 ? 146.670 126.307 139.113 1.00 110.10 77 PHE B CA 1
ATOM 9510 C C . PHE B 1 77 ? 146.924 124.867 139.537 1.00 112.83 77 PHE B C 1
ATOM 9511 O O . PHE B 1 77 ? 146.432 124.452 140.592 1.00 110.96 77 PHE B O 1
ATOM 9528 N N . LYS B 1 78 ? 147.678 124.101 138.749 1.00 105.71 78 LYS B N 1
ATOM 9529 C CA . LYS B 1 78 ? 148.040 122.730 139.101 1.00 99.44 78 LYS B CA 1
ATOM 9530 C C . LYS B 1 78 ? 146.809 121.853 139.305 1.00 97.34 78 LYS B C 1
ATOM 9531 O O . LYS B 1 78 ? 146.805 120.965 140.158 1.00 102.52 78 LYS B O 1
ATOM 9550 N N . ARG B 1 79 ? 145.757 122.091 138.525 1.00 93.85 79 ARG B N 1
ATOM 9551 C CA . ARG B 1 79 ? 144.546 121.287 138.589 1.00 94.10 79 ARG B CA 1
ATOM 9552 C C . ARG B 1 79 ? 143.997 121.075 137.187 1.00 101.78 79 ARG B C 1
ATOM 9553 O O . ARG B 1 79 ? 144.237 121.879 136.283 1.00 106.63 79 ARG B O 1
ATOM 9574 N N . GLU B 1 80 ? 143.255 119.982 137.014 1.00 103.97 80 GLU B N 1
ATOM 9575 C CA . GLU B 1 80 ? 142.670 119.646 135.719 1.00 102.72 80 GLU B CA 1
ATOM 9576 C C . GLU B 1 80 ? 141.463 120.544 135.489 1.00 105.06 80 GLU B C 1
ATOM 9577 O O . GLU B 1 80 ? 140.459 120.432 136.199 1.00 106.50 80 GLU B O 1
ATOM 9589 N N . GLY B 1 81 ? 141.547 121.435 134.504 1.00 103.61 81 GLY B N 1
ATOM 9590 C CA . GLY B 1 81 ? 140.456 122.360 134.271 1.00 106.80 81 GLY B CA 1
ATOM 9591 C C . GLY B 1 81 ? 139.674 122.080 133.005 1.00 110.04 81 GLY B C 1
ATOM 9592 O O . GLY B 1 81 ? 138.937 121.093 132.929 1.00 111.64 81 GLY B O 1
ATOM 9596 N N . ARG B 1 82 ? 139.821 122.942 132.007 1.00 113.53 82 ARG B N 1
ATOM 9597 C CA . ARG B 1 82 ? 139.110 122.751 130.753 1.00 114.12 82 ARG B CA 1
ATOM 9598 C C . ARG B 1 82 ? 139.639 121.523 130.018 1.00 112.16 82 ARG B C 1
ATOM 9599 O O . ARG B 1 82 ? 140.850 121.283 129.998 1.00 114.99 82 ARG B O 1
ATOM 9620 N N . PRO B 1 83 ? 138.763 120.726 129.410 1.00 96.85 83 PRO B N 1
ATOM 9621 C CA . PRO B 1 83 ? 139.234 119.541 128.688 1.00 98.88 83 PRO B CA 1
ATOM 9622 C C . PRO B 1 83 ? 140.134 119.925 127.526 1.00 97.72 83 PRO B C 1
ATOM 9623 O O . PRO B 1 83 ? 139.933 120.947 126.869 1.00 97.25 83 PRO B O 1
ATOM 9634 N N . SER B 1 84 ? 141.137 119.090 127.281 1.00 91.75 84 SER B N 1
ATOM 9635 C CA . SER B 1 84 ? 142.057 119.315 126.182 1.00 94.50 84 SER B CA 1
ATOM 9636 C C . SER B 1 84 ? 141.406 118.886 124.871 1.00 99.61 84 SER B C 1
ATOM 9637 O O . SER B 1 84 ? 140.272 118.403 124.838 1.00 107.13 84 SER B O 1
ATOM 9645 N N . GLU B 1 85 ? 142.129 119.072 123.768 1.00 90.89 85 GLU B N 1
ATOM 9646 C CA . GLU B 1 85 ? 141.612 118.631 122.478 1.00 85.28 85 GLU B CA 1
ATOM 9647 C C . GLU B 1 85 ? 141.436 117.120 122.454 1.00 92.47 85 GLU B C 1
ATOM 9648 O O . GLU B 1 85 ? 140.455 116.609 121.904 1.00 96.77 85 GLU B O 1
ATOM 9660 N N . LYS B 1 86 ? 142.377 116.386 123.051 1.00 91.07 86 LYS B N 1
ATOM 9661 C CA . LYS B 1 86 ? 142.277 114.931 123.076 1.00 83.03 86 LYS B CA 1
ATOM 9662 C C . LYS B 1 86 ? 141.040 114.473 123.836 1.00 86.23 86 LYS B C 1
ATOM 9663 O O . LYS B 1 86 ? 140.319 113.579 123.379 1.00 98.35 86 LYS B O 1
ATOM 9682 N N . GLU B 1 87 ? 140.769 115.078 124.993 1.00 87.84 87 GLU B N 1
ATOM 9683 C CA . GLU B 1 87 ? 139.597 114.684 125.768 1.00 81.30 87 GLU B CA 1
ATOM 9684 C C . GLU B 1 87 ? 138.312 115.005 125.020 1.00 83.39 87 GLU B C 1
ATOM 9685 O O . GLU B 1 87 ? 137.372 114.204 125.014 1.00 97.51 87 GLU B O 1
ATOM 9697 N N . THR B 1 88 ? 138.253 116.176 124.388 1.00 81.01 88 THR B N 1
ATOM 9698 C CA . THR B 1 88 ? 137.070 116.556 123.624 1.00 84.66 88 THR B CA 1
ATOM 9699 C C . THR B 1 88 ? 136.834 115.586 122.473 1.00 86.77 88 THR B C 1
ATOM 9700 O O . THR B 1 88 ? 135.709 115.119 122.249 1.00 95.75 88 THR B O 1
ATOM 9711 N N . LEU B 1 89 ? 137.899 115.254 121.743 1.00 82.27 89 LEU B N 1
ATOM 9712 C CA . LEU B 1 89 ? 137.775 114.331 120.624 1.00 75.09 89 LEU B CA 1
ATOM 9713 C C . LEU B 1 89 ? 137.332 112.958 121.100 1.00 79.38 89 LEU B C 1
ATOM 9714 O O . LEU B 1 89 ? 136.500 112.311 120.458 1.00 89.45 89 LEU B O 1
ATOM 9730 N N . THR B 1 90 ? 137.880 112.491 122.222 1.00 75.63 90 THR B N 1
ATOM 9731 C CA . THR B 1 90 ? 137.519 111.168 122.716 1.00 79.09 90 THR B CA 1
ATOM 9732 C C . THR B 1 90 ? 136.076 111.139 123.199 1.00 86.62 90 THR B C 1
ATOM 9733 O O . THR B 1 90 ? 135.373 110.142 123.004 1.00 84.72 90 THR B O 1
ATOM 9744 N N . SER B 1 91 ? 135.612 112.214 123.840 1.00 86.95 91 SER B N 1
ATOM 9745 C CA . SER B 1 91 ? 134.215 112.245 124.255 1.00 80.24 91 SER B CA 1
ATOM 9746 C C . SER B 1 91 ? 133.301 112.227 123.039 1.00 84.85 91 SER B C 1
ATOM 9747 O O . SER B 1 91 ? 132.284 111.527 123.031 1.00 95.04 91 SER B O 1
ATOM 9755 N N . ARG B 1 92 ? 133.650 112.978 121.990 1.00 92.65 92 ARG B N 1
ATOM 9756 C CA . ARG B 1 92 ? 132.838 112.932 120.777 1.00 85.78 92 ARG B CA 1
ATOM 9757 C C . ARG B 1 92 ? 132.851 111.538 120.165 1.00 88.83 92 ARG B C 1
ATOM 9758 O O . ARG B 1 92 ? 131.829 111.057 119.661 1.00 95.02 92 ARG B O 1
ATOM 9779 N N . LEU B 1 93 ? 134.017 110.895 120.166 1.00 89.18 93 LEU B N 1
ATOM 9780 C CA . LEU B 1 93 ? 134.147 109.559 119.601 1.00 86.06 93 LEU B CA 1
ATOM 9781 C C . LEU B 1 93 ? 133.290 108.556 120.358 1.00 86.24 93 LEU B C 1
ATOM 9782 O O . LEU B 1 93 ? 132.693 107.659 119.755 1.00 89.07 93 LEU B O 1
ATOM 9798 N N . ILE B 1 94 ? 133.247 108.668 121.685 1.00 92.72 94 ILE B N 1
ATOM 9799 C CA . ILE B 1 94 ? 132.404 107.778 122.475 1.00 85.54 94 ILE B CA 1
ATOM 9800 C C . ILE B 1 94 ? 130.933 108.108 122.262 1.00 84.05 94 ILE B C 1
ATOM 9801 O O . ILE B 1 94 ? 130.074 107.222 122.327 1.00 85.93 94 ILE B O 1
ATOM 9817 N N . ASP B 1 95 ? 130.619 109.378 122.004 1.00 93.62 95 ASP B N 1
ATOM 9818 C CA . ASP B 1 95 ? 129.228 109.792 121.855 1.00 84.16 95 ASP B CA 1
ATOM 9819 C C . ASP B 1 95 ? 128.636 109.325 120.532 1.00 82.90 95 ASP B C 1
ATOM 9820 O O . ASP B 1 95 ? 127.481 108.889 120.483 1.00 96.01 95 ASP B O 1
ATOM 9829 N N . ARG B 1 96 ? 129.406 109.420 119.453 1.00 89.33 96 ARG B N 1
ATOM 9830 C CA . ARG B 1 96 ? 128.891 109.100 118.121 1.00 89.13 96 ARG B CA 1
ATOM 9831 C C . ARG B 1 96 ? 128.214 107.737 118.023 1.00 93.99 96 ARG B C 1
ATOM 9832 O O . ARG B 1 96 ? 127.086 107.674 117.510 1.00 93.77 96 ARG B O 1
ATOM 9853 N N . PRO B 1 97 ? 128.814 106.630 118.471 1.00 90.75 97 PRO B N 1
ATOM 9854 C CA . PRO B 1 97 ? 128.201 105.317 118.216 1.00 83.55 97 PRO B CA 1
ATOM 9855 C C . PRO B 1 97 ? 126.963 105.026 119.043 1.00 86.64 97 PRO B C 1
ATOM 9856 O O . PRO B 1 97 ? 126.167 104.174 118.634 1.00 88.82 97 PRO B O 1
ATOM 9867 N N . ILE B 1 98 ? 126.762 105.693 120.179 1.00 87.78 98 ILE B N 1
ATOM 9868 C CA . ILE B 1 98 ? 125.706 105.290 121.100 1.00 85.50 98 ILE B CA 1
ATOM 9869 C C . ILE B 1 98 ? 124.450 106.146 120.990 1.00 87.50 98 ILE B C 1
ATOM 9870 O O . ILE B 1 98 ? 123.378 105.704 121.431 1.00 97.10 98 ILE B O 1
ATOM 9886 N N . ARG B 1 99 ? 124.539 107.345 120.425 1.00 81.21 99 ARG B N 1
ATOM 9887 C CA . ARG B 1 99 ? 123.344 108.177 120.313 1.00 78.28 99 ARG B CA 1
ATOM 9888 C C . ARG B 1 99 ? 122.289 107.535 119.425 1.00 80.90 99 ARG B C 1
ATOM 9889 O O . ARG B 1 99 ? 121.108 107.534 119.810 1.00 88.39 99 ARG B O 1
ATOM 9910 N N . PRO B 1 100 ? 122.619 106.986 118.253 1.00 87.37 100 PRO B N 1
ATOM 9911 C CA . PRO B 1 100 ? 121.575 106.370 117.420 1.00 88.90 100 PRO B CA 1
ATOM 9912 C C . PRO B 1 100 ? 120.956 105.128 118.033 1.00 92.32 100 PRO B C 1
ATOM 9913 O O . PRO B 1 100 ? 119.893 104.700 117.568 1.00 93.29 100 PRO B O 1
ATOM 9924 N N . LEU B 1 101 ? 121.576 104.535 119.054 1.00 89.78 101 LEU B N 1
ATOM 9925 C CA . LEU B 1 101 ? 121.053 103.294 119.611 1.00 91.92 101 LEU B CA 1
ATOM 9926 C C . LEU B 1 101 ? 119.946 103.528 120.627 1.00 89.65 101 LEU B C 1
ATOM 9927 O O . LEU B 1 101 ? 119.041 102.695 120.742 1.00 87.99 101 LEU B O 1
ATOM 9943 N N . PHE B 1 102 ? 119.999 104.616 121.382 1.00 88.09 102 PHE B N 1
ATOM 9944 C CA . PHE B 1 102 ? 118.923 104.885 122.318 1.00 87.27 102 PHE B CA 1
ATOM 9945 C C . PHE B 1 102 ? 117.604 104.929 121.550 1.00 97.27 102 PHE B C 1
ATOM 9946 O O . PHE B 1 102 ? 117.544 105.504 120.457 1.00 98.85 102 PHE B O 1
ATOM 9963 N N . PRO B 1 103 ? 116.533 104.340 122.078 1.00 104.07 103 PRO B N 1
ATOM 9964 C CA . PRO B 1 103 ? 115.294 104.246 121.300 1.00 93.56 103 PRO B CA 1
ATOM 9965 C C . PRO B 1 103 ? 114.777 105.619 120.898 1.00 96.22 103 PRO B C 1
ATOM 9966 O O . PRO B 1 103 ? 115.153 106.646 121.465 1.00 94.26 103 PRO B O 1
ATOM 9977 N N . GLU B 1 104 ? 113.901 105.629 119.896 1.00 114.95 104 GLU B N 1
ATOM 9978 C CA . GLU B 1 104 ? 113.351 106.881 119.395 1.00 114.40 104 GLU B CA 1
ATOM 9979 C C . GLU B 1 104 ? 112.166 107.287 120.256 1.00 113.15 104 GLU B C 1
ATOM 9980 O O . GLU B 1 104 ? 111.232 106.505 120.458 1.00 115.67 104 GLU B O 1
ATOM 9992 N N . GLY B 1 105 ? 112.210 108.515 120.757 1.00 103.38 105 GLY B N 1
ATOM 9993 C CA . GLY B 1 105 ? 111.226 109.022 121.689 1.00 101.96 105 GLY B CA 1
ATOM 9994 C C . GLY B 1 105 ? 111.758 109.133 123.096 1.00 106.13 105 GLY B C 1
ATOM 9995 O O . GLY B 1 105 ? 111.133 109.799 123.930 1.00 109.23 105 GLY B O 1
ATOM 9999 N N . PHE B 1 106 ? 112.894 108.503 123.383 1.00 99.35 106 PHE B N 1
ATOM 10000 C CA . PHE B 1 106 ? 113.528 108.599 124.691 1.00 97.73 106 PHE B CA 1
ATOM 10001 C C . PHE B 1 106 ? 114.030 110.023 124.878 1.00 97.85 106 PHE B C 1
ATOM 10002 O O . PHE B 1 106 ? 114.967 110.451 124.198 1.00 98.58 106 PHE B O 1
ATOM 10019 N N . MET B 1 107 ? 113.409 110.761 125.794 1.00 104.68 107 MET B N 1
ATOM 10020 C CA . MET B 1 107 ? 113.827 112.117 126.112 1.00 104.22 107 MET B CA 1
ATOM 10021 C C . MET B 1 107 ? 114.490 112.243 127.475 1.00 106.35 107 MET B C 1
ATOM 10022 O O . MET B 1 107 ? 114.866 113.354 127.859 1.00 112.84 107 MET B O 1
ATOM 10036 N N . ASN B 1 108 ? 114.645 111.150 128.216 1.00 92.51 108 ASN B N 1
ATOM 10037 C CA . ASN B 1 108 ? 115.291 111.231 129.517 1.00 88.26 108 ASN B CA 1
ATOM 10038 C C . ASN B 1 108 ? 116.759 111.598 129.349 1.00 92.90 108 ASN B C 1
ATOM 10039 O O . ASN B 1 108 ? 117.429 111.135 128.424 1.00 104.10 108 ASN B O 1
ATOM 10050 N N . GLU B 1 109 ? 117.257 112.438 130.249 1.00 90.70 109 GLU B N 1
ATOM 10051 C CA . GLU B 1 109 ? 118.641 112.884 130.167 1.00 89.13 109 GLU B CA 1
ATOM 10052 C C . GLU B 1 109 ? 119.586 111.746 130.524 1.00 90.86 109 GLU B C 1
ATOM 10053 O O . GLU B 1 109 ? 119.381 111.046 131.519 1.00 97.39 109 GLU B O 1
ATOM 10065 N N . VAL B 1 110 ? 120.621 111.559 129.709 1.00 85.49 110 VAL B N 1
ATOM 10066 C CA . VAL B 1 110 ? 121.623 110.524 129.928 1.00 87.26 110 VAL B CA 1
ATOM 10067 C C . VAL B 1 110 ? 122.997 111.176 129.921 1.00 82.50 110 VAL B C 1
ATOM 10068 O O . VAL B 1 110 ? 123.325 111.945 129.008 1.00 87.42 110 VAL B O 1
ATOM 10081 N N . GLN B 1 111 ? 123.795 110.870 130.941 1.00 75.72 111 GLN B N 1
ATOM 10082 C CA . GLN B 1 111 ? 125.135 111.418 131.090 1.00 82.82 111 GLN B CA 1
ATOM 10083 C C . GLN B 1 111 ? 126.112 110.280 131.339 1.00 81.06 111 GLN B C 1
ATOM 10084 O O . GLN B 1 111 ? 125.926 109.493 132.271 1.00 84.18 111 GLN B O 1
ATOM 10098 N N . VAL B 1 112 ? 127.147 110.200 130.510 1.00 76.98 112 VAL B N 1
ATOM 10099 C CA . VAL B 1 112 ? 128.217 109.221 130.646 1.00 73.60 112 VAL B CA 1
ATOM 10100 C C . VAL B 1 112 ? 129.479 109.966 131.049 1.00 75.08 112 VAL B C 1
ATOM 10101 O O . VAL B 1 112 ? 129.782 111.026 130.495 1.00 85.98 112 VAL B O 1
ATOM 10114 N N . VAL B 1 113 ? 130.199 109.427 132.028 1.00 79.92 113 VAL B N 1
ATOM 10115 C CA . VAL B 1 113 ? 131.448 110.012 132.501 1.00 80.48 113 VAL B CA 1
ATOM 10116 C C . VAL B 1 113 ? 132.500 108.914 132.512 1.00 79.81 113 VAL B C 1
ATOM 10117 O O . VAL B 1 113 ? 132.314 107.881 133.164 1.00 82.73 113 VAL B O 1
ATOM 10130 N N . CYS B 1 114 ? 133.602 109.140 131.802 1.00 79.11 114 CYS B N 1
ATOM 10131 C CA . CYS B 1 114 ? 134.675 108.161 131.644 1.00 77.83 114 CYS B CA 1
ATOM 10132 C C . CYS B 1 114 ? 135.958 108.776 132.190 1.00 77.06 114 CYS B C 1
ATOM 10133 O O . CYS B 1 114 ? 136.597 109.582 131.512 1.00 86.95 114 CYS B O 1
ATOM 10141 N N . THR B 1 115 ? 136.345 108.388 133.402 1.00 84.51 115 THR B N 1
ATOM 10142 C CA . THR B 1 115 ? 137.513 108.947 134.071 1.00 78.39 115 THR B CA 1
ATOM 10143 C C . THR B 1 115 ? 138.656 107.940 134.025 1.00 77.47 115 THR B C 1
ATOM 10144 O O . THR B 1 115 ? 138.514 106.814 134.509 1.00 91.15 115 THR B O 1
ATOM 10155 N N . VAL B 1 116 ? 139.786 108.349 133.455 1.00 72.95 116 VAL B N 1
ATOM 10156 C CA . VAL B 1 116 ? 140.970 107.496 133.387 1.00 78.16 116 VAL B CA 1
ATOM 10157 C C . VAL B 1 116 ? 141.672 107.575 134.739 1.00 84.78 116 VAL B C 1
ATOM 10158 O O . VAL B 1 116 ? 142.186 108.628 135.117 1.00 82.10 116 VAL B O 1
ATOM 10171 N N . VAL B 1 117 ? 141.699 106.460 135.469 1.00 83.94 117 VAL B N 1
ATOM 10172 C CA . VAL B 1 117 ? 142.201 106.474 136.838 1.00 81.02 117 VAL B CA 1
ATOM 10173 C C . VAL B 1 117 ? 143.633 105.959 136.918 1.00 82.57 117 VAL B C 1
ATOM 10174 O O . VAL B 1 117 ? 144.370 106.328 137.838 1.00 90.49 117 VAL B O 1
ATOM 10187 N N . SER B 1 118 ? 144.052 105.111 135.980 1.00 78.28 118 SER B N 1
ATOM 10188 C CA . SER B 1 118 ? 145.455 104.710 135.977 1.00 74.52 118 SER B CA 1
ATOM 10189 C C . SER B 1 118 ? 145.878 104.293 134.578 1.00 71.90 118 SER B C 1
ATOM 10190 O O . SER B 1 118 ? 145.063 103.827 133.784 1.00 87.07 118 SER B O 1
ATOM 10198 N N . THR B 1 119 ? 147.165 104.465 134.288 1.00 73.84 119 THR B N 1
ATOM 10199 C CA . THR B 1 119 ? 147.709 104.090 132.991 1.00 79.43 119 THR B CA 1
ATOM 10200 C C . THR B 1 119 ? 149.204 103.848 133.124 1.00 81.44 119 THR B C 1
ATOM 10201 O O . THR B 1 119 ? 149.854 104.386 134.023 1.00 85.74 119 THR B O 1
ATOM 10212 N N . ASN B 1 120 ? 149.740 103.026 132.223 1.00 84.32 120 ASN B N 1
ATOM 10213 C CA . ASN B 1 120 ? 151.177 102.824 132.106 1.00 83.40 120 ASN B CA 1
ATOM 10214 C C . ASN B 1 120 ? 151.774 103.617 130.951 1.00 83.98 120 ASN B C 1
ATOM 10215 O O . ASN B 1 120 ? 152.938 103.405 130.602 1.00 87.67 120 ASN B O 1
ATOM 10226 N N . LYS B 1 121 ? 150.998 104.519 130.351 1.00 84.60 121 LYS B N 1
ATOM 10227 C CA . LYS B 1 121 ? 151.461 105.459 129.337 1.00 82.26 121 LYS B CA 1
ATOM 10228 C C . LYS B 1 121 ? 151.821 104.798 128.014 1.00 89.36 121 LYS B C 1
ATOM 10229 O O . LYS B 1 121 ? 152.480 105.421 127.177 1.00 94.97 121 LYS B O 1
ATOM 10248 N N . LYS B 1 122 ? 151.403 103.553 127.785 1.00 90.48 122 LYS B N 1
ATOM 10249 C CA . LYS B 1 122 ? 151.770 102.842 126.568 1.00 83.94 122 LYS B CA 1
ATOM 10250 C C . LYS B 1 122 ? 150.625 102.657 125.588 1.00 85.88 122 LYS B C 1
ATOM 10251 O O . LYS B 1 122 ? 150.885 102.392 124.412 1.00 94.66 122 LYS B O 1
ATOM 10270 N N . SER B 1 123 ? 149.379 102.790 126.031 1.00 89.20 123 SER B N 1
ATOM 10271 C CA . SER B 1 123 ? 148.224 102.602 125.170 1.00 81.75 123 SER B CA 1
ATOM 10272 C C . SER B 1 123 ? 147.248 103.749 125.375 1.00 88.84 123 SER B C 1
ATOM 10273 O O . SER B 1 123 ? 147.246 104.415 126.412 1.00 94.45 123 SER B O 1
ATOM 10281 N N . ASP B 1 124 ? 146.419 103.971 124.365 1.00 89.55 124 ASP B N 1
ATOM 10282 C CA . ASP B 1 124 ? 145.395 105.001 124.439 1.00 89.58 124 ASP B CA 1
ATOM 10283 C C . ASP B 1 124 ? 144.233 104.499 125.289 1.00 92.14 124 ASP B C 1
ATOM 10284 O O . ASP B 1 124 ? 143.668 103.445 124.980 1.00 92.96 124 ASP B O 1
ATOM 10293 N N . PRO B 1 125 ? 143.851 105.198 126.360 1.00 89.11 125 PRO B N 1
ATOM 10294 C CA . PRO B 1 125 ? 142.759 104.714 127.214 1.00 83.55 125 PRO B CA 1
ATOM 10295 C C . PRO B 1 125 ? 141.365 104.882 126.630 1.00 86.13 125 PRO B C 1
ATOM 10296 O O . PRO B 1 125 ? 140.391 104.685 127.360 1.00 96.76 125 PRO B O 1
ATOM 10307 N N . ASP B 1 126 ? 141.225 105.237 125.353 1.00 83.93 126 ASP B N 1
ATOM 10308 C CA . ASP B 1 126 ? 139.894 105.480 124.807 1.00 82.09 126 ASP B CA 1
ATOM 10309 C C . ASP B 1 126 ? 139.142 104.182 124.539 1.00 85.12 126 ASP B C 1
ATOM 10310 O O . ASP B 1 126 ? 137.924 104.122 124.731 1.00 85.84 126 ASP B O 1
ATOM 10319 N N . ILE B 1 127 ? 139.834 103.140 124.075 1.00 85.03 127 ILE B N 1
ATOM 10320 C CA . ILE B 1 127 ? 139.154 101.879 123.787 1.00 86.63 127 ILE B CA 1
ATOM 10321 C C . ILE B 1 127 ? 138.592 101.275 125.066 1.00 86.90 127 ILE B C 1
ATOM 10322 O O . ILE B 1 127 ? 137.462 100.769 125.089 1.00 91.50 127 ILE B O 1
ATOM 10338 N N . ALA B 1 128 ? 139.376 101.294 126.146 1.00 85.90 128 ALA B N 1
ATOM 10339 C CA . ALA B 1 128 ? 138.853 100.852 127.432 1.00 80.95 128 ALA B CA 1
ATOM 10340 C C . ALA B 1 128 ? 137.680 101.712 127.873 1.00 81.25 128 ALA B C 1
ATOM 10341 O O . ALA B 1 128 ? 136.734 101.206 128.483 1.00 88.56 128 ALA B O 1
ATOM 10348 N N . ALA B 1 129 ? 137.707 103.005 127.548 1.00 84.87 129 ALA B N 1
ATOM 10349 C CA . ALA B 1 129 ? 136.583 103.870 127.883 1.00 80.29 129 ALA B CA 1
ATOM 10350 C C . ALA B 1 129 ? 135.328 103.446 127.134 1.00 79.64 129 ALA B C 1
ATOM 10351 O O . ALA B 1 129 ? 134.228 103.455 127.694 1.00 84.67 129 ALA B O 1
ATOM 10358 N N . MET B 1 130 ? 135.472 103.078 125.862 1.00 88.20 130 MET B N 1
ATOM 10359 C CA . MET B 1 130 ? 134.311 102.672 125.078 1.00 86.20 130 MET B CA 1
ATOM 10360 C C . MET B 1 130 ? 133.774 101.329 125.565 1.00 86.66 130 MET B C 1
ATOM 10361 O O . MET B 1 130 ? 132.554 101.119 125.627 1.00 95.30 130 MET B O 1
ATOM 10375 N N . ILE B 1 131 ? 134.675 100.419 125.944 1.00 80.88 131 ILE B N 1
ATOM 10376 C CA . ILE B 1 131 ? 134.249 99.152 126.530 1.00 77.20 131 ILE B CA 1
ATOM 10377 C C . ILE B 1 131 ? 133.466 99.408 127.809 1.00 78.73 131 ILE B C 1
ATOM 10378 O O . ILE B 1 131 ? 132.413 98.802 128.048 1.00 91.75 131 ILE B O 1
ATOM 10394 N N . GLY B 1 132 ? 133.975 100.305 128.654 1.00 76.94 132 GLY B N 1
ATOM 10395 C CA . GLY B 1 132 ? 133.279 100.624 129.886 1.00 77.36 132 GLY B CA 1
ATOM 10396 C C . GLY B 1 132 ? 131.935 101.277 129.641 1.00 79.65 132 GLY B C 1
ATOM 10397 O O . GLY B 1 132 ? 130.978 101.034 130.373 1.00 87.87 132 GLY B O 1
ATOM 10401 N N . THR B 1 133 ? 131.847 102.125 128.617 1.00 74.85 133 THR B N 1
ATOM 10402 C CA . THR B 1 133 ? 130.567 102.736 128.280 1.00 73.28 133 THR B CA 1
ATOM 10403 C C . THR B 1 133 ? 129.551 101.672 127.894 1.00 78.67 133 THR B C 1
ATOM 10404 O O . THR B 1 133 ? 128.407 101.687 128.365 1.00 81.76 133 THR B O 1
ATOM 10415 N N . SER B 1 134 ? 129.957 100.725 127.047 1.00 75.90 134 SER B N 1
ATOM 10416 C CA . SER B 1 134 ? 129.031 99.670 126.652 1.00 68.84 134 SER B CA 1
ATOM 10417 C C . SER B 1 134 ? 128.606 98.840 127.856 1.00 73.02 134 SER B C 1
ATOM 10418 O O . SER B 1 134 ? 127.418 98.541 128.025 1.00 74.53 134 SER B O 1
ATOM 10426 N N . ALA B 1 135 ? 129.560 98.472 128.714 1.00 77.73 135 ALA B N 1
ATOM 10427 C CA . ALA B 1 135 ? 129.228 97.651 129.876 1.00 67.19 135 ALA B CA 1
ATOM 10428 C C . ALA B 1 135 ? 128.306 98.388 130.838 1.00 79.43 135 ALA B C 1
ATOM 10429 O O . ALA B 1 135 ? 127.345 97.808 131.359 1.00 85.47 135 ALA B O 1
ATOM 10436 N N . ALA B 1 136 ? 128.581 99.668 131.092 1.00 81.68 136 ALA B N 1
ATOM 10437 C CA . ALA B 1 136 ? 127.752 100.437 132.010 1.00 68.09 136 ALA B CA 1
ATOM 10438 C C . ALA B 1 136 ? 126.348 100.623 131.458 1.00 77.38 136 ALA B C 1
ATOM 10439 O O . ALA B 1 136 ? 125.369 100.536 132.205 1.00 88.00 136 ALA B O 1
ATOM 10446 N N . LEU B 1 137 ? 126.223 100.882 130.156 1.00 83.34 137 LEU B N 1
ATOM 10447 C CA . LEU B 1 137 ? 124.894 101.000 129.571 1.00 76.18 137 LEU B CA 1
ATOM 10448 C C . LEU B 1 137 ? 124.159 99.668 129.584 1.00 81.01 137 LEU B C 1
ATOM 10449 O O . LEU B 1 137 ? 122.929 99.643 129.697 1.00 83.38 137 LEU B O 1
ATOM 10465 N N . ALA B 1 138 ? 124.887 98.554 129.482 1.00 75.00 138 ALA B N 1
ATOM 10466 C CA . ALA B 1 138 ? 124.235 97.251 129.519 1.00 74.55 138 ALA B CA 1
ATOM 10467 C C . ALA B 1 138 ? 123.788 96.889 130.927 1.00 79.07 138 ALA B C 1
ATOM 10468 O O . ALA B 1 138 ? 122.792 96.178 131.096 1.00 87.51 138 ALA B O 1
ATOM 10475 N N . ILE B 1 139 ? 124.502 97.369 131.944 1.00 85.10 139 ILE B N 1
ATOM 10476 C CA . ILE B 1 139 ? 124.128 97.085 133.326 1.00 78.78 139 ILE B CA 1
ATOM 10477 C C . ILE B 1 139 ? 123.129 98.093 133.881 1.00 79.62 139 ILE B C 1
ATOM 10478 O O . ILE B 1 139 ? 122.443 97.792 134.867 1.00 89.89 139 ILE B O 1
ATOM 10494 N N . SER B 1 140 ? 123.005 99.264 133.262 1.00 80.87 140 SER B N 1
ATOM 10495 C CA . SER B 1 140 ? 122.160 100.310 133.822 1.00 77.93 140 SER B CA 1
ATOM 10496 C C . SER B 1 140 ? 120.688 99.926 133.783 1.00 82.59 140 SER B C 1
ATOM 10497 O O . SER B 1 140 ? 119.935 100.241 134.711 1.00 88.33 140 SER B O 1
ATOM 10505 N N . GLY B 1 141 ? 120.256 99.256 132.720 1.00 81.81 141 GLY B N 1
ATOM 10506 C CA . GLY B 1 141 ? 118.852 99.011 132.495 1.00 72.53 141 GLY B CA 1
ATOM 10507 C C . GLY B 1 141 ? 118.193 100.043 131.612 1.00 79.43 141 GLY B C 1
ATOM 10508 O O . GLY B 1 141 ? 117.037 99.853 131.216 1.00 91.02 141 GLY B O 1
ATOM 10512 N N . ILE B 1 142 ? 118.894 101.127 131.295 1.00 83.34 142 ILE B N 1
ATOM 10513 C CA . ILE B 1 142 ? 118.315 102.200 130.484 1.00 80.25 142 ILE B CA 1
ATOM 10514 C C . ILE B 1 142 ? 118.020 101.657 129.095 1.00 87.39 142 ILE B C 1
ATOM 10515 O O . ILE B 1 142 ? 118.818 100.860 128.564 1.00 94.38 142 ILE B O 1
ATOM 10531 N N . PRO B 1 143 ? 116.903 102.023 128.460 1.00 93.67 143 PRO B N 1
ATOM 10532 C CA . PRO B 1 143 ? 116.627 101.495 127.121 1.00 90.41 143 PRO B CA 1
ATOM 10533 C C . PRO B 1 143 ? 117.781 101.763 126.172 1.00 92.84 143 PRO B C 1
ATOM 10534 O O . PRO B 1 143 ? 118.126 102.917 125.906 1.00 99.25 143 PRO B O 1
ATOM 10545 N N . PHE B 1 144 ? 118.383 100.695 125.659 1.00 90.52 144 PHE B N 1
ATOM 10546 C CA . PHE B 1 144 ? 119.562 100.799 124.816 1.00 89.11 144 PHE B CA 1
ATOM 10547 C C . PHE B 1 144 ? 119.582 99.573 123.918 1.00 93.10 144 PHE B C 1
ATOM 10548 O O . PHE B 1 144 ? 119.177 98.485 124.332 1.00 96.12 144 PHE B O 1
ATOM 10565 N N . ALA B 1 145 ? 120.062 99.748 122.692 1.00 86.18 145 ALA B N 1
ATOM 10566 C CA . ALA B 1 145 ? 119.961 98.711 121.668 1.00 81.52 145 ALA B CA 1
ATOM 10567 C C . ALA B 1 145 ? 121.299 97.997 121.545 1.00 85.26 145 ALA B C 1
ATOM 10568 O O . ALA B 1 145 ? 122.210 98.470 120.862 1.00 88.42 145 ALA B O 1
ATOM 10575 N N . GLY B 1 146 ? 121.415 96.852 122.209 1.00 94.53 146 GLY B N 1
ATOM 10576 C CA . GLY B 1 146 ? 122.541 95.975 122.019 1.00 91.96 146 GLY B CA 1
ATOM 10577 C C . GLY B 1 146 ? 123.789 96.527 122.672 1.00 95.60 146 GLY B C 1
ATOM 10578 O O . GLY B 1 146 ? 123.964 97.744 122.775 1.00 94.20 146 GLY B O 1
ATOM 10582 N N . PRO B 1 147 ? 124.683 95.653 123.133 1.00 93.69 147 PRO B N 1
ATOM 10583 C CA . PRO B 1 147 ? 125.998 96.132 123.565 1.00 88.34 147 PRO B CA 1
ATOM 10584 C C . PRO B 1 147 ? 126.865 96.483 122.368 1.00 89.62 147 PRO B C 1
ATOM 10585 O O . PRO B 1 147 ? 126.880 95.775 121.359 1.00 90.50 147 PRO B O 1
ATOM 10596 N N . ILE B 1 148 ? 127.577 97.594 122.483 1.00 84.89 148 ILE B N 1
ATOM 10597 C CA . ILE B 1 148 ? 128.523 97.996 121.458 1.00 83.17 148 ILE B CA 1
ATOM 10598 C C . ILE B 1 148 ? 129.902 97.460 121.819 1.00 91.70 148 ILE B C 1
ATOM 10599 O O . ILE B 1 148 ? 130.208 97.171 122.977 1.00 94.11 148 ILE B O 1
ATOM 10615 N N . GLY B 1 149 ? 130.740 97.326 120.802 1.00 85.94 149 GLY B N 1
ATOM 10616 C CA . GLY B 1 149 ? 132.128 96.969 120.977 1.00 78.27 149 GLY B CA 1
ATOM 10617 C C . GLY B 1 149 ? 132.991 97.845 120.098 1.00 85.87 149 GLY B C 1
ATOM 10618 O O . GLY B 1 149 ? 132.582 98.221 118.993 1.00 99.41 149 GLY B O 1
ATOM 10622 N N . ALA B 1 150 ? 134.179 98.190 120.584 1.00 74.56 150 ALA B N 1
ATOM 10623 C CA . ALA B 1 150 ? 135.079 99.092 119.887 1.00 78.61 150 ALA B CA 1
ATOM 10624 C C . ALA B 1 150 ? 136.469 98.482 119.824 1.00 86.45 150 ALA B C 1
ATOM 10625 O O . ALA B 1 150 ? 136.865 97.704 120.695 1.00 96.66 150 ALA B O 1
ATOM 10632 N N . ALA B 1 151 ? 137.205 98.842 118.778 1.00 74.72 151 ALA B N 1
ATOM 10633 C CA . ALA B 1 151 ? 138.559 98.341 118.603 1.00 69.32 151 ALA B CA 1
ATOM 10634 C C . ALA B 1 151 ? 139.348 99.320 117.751 1.00 69.76 151 ALA B C 1
ATOM 10635 O O . ALA B 1 151 ? 138.802 99.960 116.849 1.00 76.89 151 ALA B O 1
ATOM 10642 N N . ARG B 1 152 ? 140.639 99.424 118.043 1.00 72.57 152 ARG B N 1
ATOM 10643 C CA . ARG B 1 152 ? 141.551 100.224 117.244 1.00 69.42 152 ARG B CA 1
ATOM 10644 C C . ARG B 1 152 ? 142.413 99.304 116.393 1.00 77.70 152 ARG B C 1
ATOM 10645 O O . ARG B 1 152 ? 142.863 98.253 116.854 1.00 91.57 152 ARG B O 1
ATOM 10666 N N . VAL B 1 153 ? 142.635 99.708 115.148 1.00 76.88 153 VAL B N 1
ATOM 10667 C CA . VAL B 1 153 ? 143.367 98.921 114.170 1.00 77.88 153 VAL B CA 1
ATOM 10668 C C . VAL B 1 153 ? 144.504 99.769 113.620 1.00 81.46 153 VAL B C 1
ATOM 10669 O O . VAL B 1 153 ? 144.292 100.917 113.211 1.00 90.14 153 VAL B O 1
ATOM 10682 N N . GLY B 1 154 ? 145.712 99.207 113.637 1.00 79.29 154 GLY B N 1
ATOM 10683 C CA . GLY B 1 154 ? 146.832 99.722 112.885 1.00 75.19 154 GLY B CA 1
ATOM 10684 C C . GLY B 1 154 ? 147.170 98.759 111.758 1.00 80.09 154 GLY B C 1
ATOM 10685 O O . GLY B 1 154 ? 146.632 97.661 111.666 1.00 95.41 154 GLY B O 1
ATOM 10689 N N . PHE B 1 155 ? 148.085 99.186 110.897 1.00 79.81 155 PHE B N 1
ATOM 10690 C CA . PHE B 1 155 ? 148.481 98.364 109.764 1.00 76.70 155 PHE B CA 1
ATOM 10691 C C . PHE B 1 155 ? 149.982 98.443 109.550 1.00 87.28 155 PHE B C 1
ATOM 10692 O O . PHE B 1 155 ? 150.575 99.519 109.643 1.00 100.71 155 PHE B O 1
ATOM 10709 N N . HIS B 1 156 ? 150.589 97.293 109.269 1.00 97.08 156 HIS B N 1
ATOM 10710 C CA . HIS B 1 156 ? 151.975 97.232 108.842 1.00 95.35 156 HIS B CA 1
ATOM 10711 C C . HIS B 1 156 ? 152.078 96.290 107.650 1.00 107.07 156 HIS B C 1
ATOM 10712 O O . HIS B 1 156 ? 151.426 95.242 107.638 1.00 110.40 156 HIS B O 1
ATOM 10726 N N . PRO B 1 157 ? 152.875 96.625 106.633 1.00 116.48 157 PRO B N 1
ATOM 10727 C CA . PRO B 1 157 ? 152.937 95.750 105.449 1.00 109.91 157 PRO B CA 1
ATOM 10728 C C . PRO B 1 157 ? 153.480 94.364 105.743 1.00 107.00 157 PRO B C 1
ATOM 10729 O O . PRO B 1 157 ? 153.229 93.442 104.958 1.00 106.31 157 PRO B O 1
ATOM 10740 N N . GLU B 1 158 ? 154.210 94.181 106.842 1.00 109.20 158 GLU B N 1
ATOM 10741 C CA . GLU B 1 158 ? 154.801 92.886 107.161 1.00 110.25 158 GLU B CA 1
ATOM 10742 C C . GLU B 1 158 ? 153.927 92.063 108.099 1.00 110.24 158 GLU B C 1
ATOM 10743 O O . GLU B 1 158 ? 153.794 90.849 107.913 1.00 111.77 158 GLU B O 1
ATOM 10755 N N . ILE B 1 159 ? 153.332 92.698 109.103 1.00 104.34 159 ILE B N 1
ATOM 10756 C CA . ILE B 1 159 ? 152.523 91.984 110.084 1.00 106.96 159 ILE B CA 1
ATOM 10757 C C . ILE B 1 159 ? 151.089 91.817 109.604 1.00 107.69 159 ILE B C 1
ATOM 10758 O O . ILE B 1 159 ? 150.469 90.777 109.835 1.00 105.60 159 ILE B O 1
ATOM 10774 N N . GLY B 1 160 ? 150.551 92.830 108.934 1.00 101.39 160 GLY B N 1
ATOM 10775 C CA . GLY B 1 160 ? 149.159 92.843 108.540 1.00 95.92 160 GLY B CA 1
ATOM 10776 C C . GLY B 1 160 ? 148.378 93.848 109.358 1.00 98.36 160 GLY B C 1
ATOM 10777 O O . GLY B 1 160 ? 148.811 94.992 109.522 1.00 101.81 160 GLY B O 1
ATOM 10781 N N . TYR B 1 161 ? 147.233 93.432 109.887 1.00 83.61 161 TYR B N 1
ATOM 10782 C CA . TYR B 1 161 ? 146.431 94.285 110.750 1.00 79.88 161 TYR B CA 1
ATOM 10783 C C . TYR B 1 161 ? 146.796 94.034 112.204 1.00 85.20 161 TYR B C 1
ATOM 10784 O O . TYR B 1 161 ? 146.975 92.888 112.624 1.00 87.29 161 TYR B O 1
ATOM 10802 N N . ILE B 1 162 ? 146.911 95.116 112.966 1.00 83.18 162 ILE B N 1
ATOM 10803 C CA . ILE B 1 162 ? 147.302 95.075 114.368 1.00 82.15 162 ILE B CA 1
ATOM 10804 C C . ILE B 1 162 ? 146.112 95.538 115.189 1.00 90.06 162 ILE B C 1
ATOM 10805 O O . ILE B 1 162 ? 145.586 96.633 114.960 1.00 92.72 162 ILE B O 1
ATOM 10821 N N . LEU B 1 163 ? 145.692 94.715 116.144 1.00 84.44 163 LEU B N 1
ATOM 10822 C CA . LEU B 1 163 ? 144.555 95.038 116.993 1.00 80.88 163 LEU B CA 1
ATOM 10823 C C . LEU B 1 163 ? 145.024 95.816 118.214 1.00 84.67 163 LEU B C 1
ATOM 10824 O O . LEU B 1 163 ? 145.952 95.394 118.909 1.00 86.22 163 LEU B O 1
ATOM 10840 N N . ASN B 1 164 ? 144.375 96.947 118.473 1.00 81.29 164 ASN B N 1
ATOM 10841 C CA . ASN B 1 164 ? 144.706 97.811 119.599 1.00 80.87 164 ASN B CA 1
ATOM 10842 C C . ASN B 1 164 ? 146.212 98.071 119.663 1.00 85.58 164 ASN B C 1
ATOM 10843 O O . ASN B 1 164 ? 146.869 97.711 120.645 1.00 87.60 164 ASN B O 1
ATOM 10854 N N . PRO B 1 165 ? 146.786 98.691 118.639 1.00 88.13 165 PRO B N 1
ATOM 10855 C CA . PRO B 1 165 ? 148.226 98.945 118.662 1.00 85.99 165 PRO B CA 1
ATOM 10856 C C . PRO B 1 165 ? 148.590 99.918 119.767 1.00 89.37 165 PRO B C 1
ATOM 10857 O O . PRO B 1 165 ? 147.832 100.831 120.101 1.00 89.25 165 PRO B O 1
ATOM 10868 N N . THR B 1 166 ? 149.769 99.709 120.341 1.00 83.91 166 THR B N 1
ATOM 10869 C CA . THR B 1 166 ? 150.287 100.631 121.334 1.00 76.18 166 THR B CA 1
ATOM 10870 C C . THR B 1 166 ? 150.834 101.868 120.630 1.00 83.66 166 THR B C 1
ATOM 10871 O O . THR B 1 166 ? 150.824 101.972 119.402 1.00 97.51 166 THR B O 1
ATOM 10882 N N . TYR B 1 167 ? 151.318 102.831 121.414 1.00 89.09 167 TYR B N 1
ATOM 10883 C CA . TYR B 1 167 ? 151.918 104.015 120.813 1.00 82.83 167 TYR B CA 1
ATOM 10884 C C . TYR B 1 167 ? 153.156 103.646 120.008 1.00 88.80 167 TYR B C 1
ATOM 10885 O O . TYR B 1 167 ? 153.375 104.170 118.909 1.00 93.73 167 TYR B O 1
ATOM 10903 N N . GLU B 1 168 ? 153.971 102.730 120.534 1.00 88.43 168 GLU B N 1
ATOM 10904 C CA . GLU B 1 168 ? 155.167 102.303 119.819 1.00 86.39 168 GLU B CA 1
ATOM 10905 C C . GLU B 1 168 ? 154.808 101.640 118.496 1.00 91.03 168 GLU B C 1
ATOM 10906 O O . GLU B 1 168 ? 155.454 101.891 117.473 1.00 93.73 168 GLU B O 1
ATOM 10918 N N . GLN B 1 169 ? 153.785 100.785 118.496 1.00 85.65 169 GLN B N 1
ATOM 10919 C CA . GLN B 1 169 ? 153.346 100.170 117.249 1.00 85.28 169 GLN B CA 1
ATOM 10920 C C . GLN B 1 169 ? 152.738 101.202 116.310 1.00 81.74 169 GLN B C 1
ATOM 10921 O O . GLN B 1 169 ? 152.924 101.127 115.091 1.00 82.76 169 GLN B O 1
ATOM 10935 N N . LEU B 1 170 ? 152.006 102.174 116.857 1.00 86.80 170 LEU B N 1
ATOM 10936 C CA . LEU B 1 170 ? 151.433 103.222 116.023 1.00 92.39 170 LEU B CA 1
ATOM 10937 C C . LEU B 1 170 ? 152.513 104.077 115.376 1.00 95.69 170 LEU B C 1
ATOM 10938 O O . LEU B 1 170 ? 152.280 104.674 114.319 1.00 93.18 170 LEU B O 1
ATOM 10954 N N . GLN B 1 171 ? 153.695 104.155 115.989 1.00 102.35 171 GLN B N 1
ATOM 10955 C CA . GLN B 1 171 ? 154.771 104.947 115.400 1.00 93.36 171 GLN B CA 1
ATOM 10956 C C . GLN B 1 171 ? 155.174 104.397 114.038 1.00 91.23 171 GLN B C 1
ATOM 10957 O O . GLN B 1 171 ? 155.525 105.160 113.131 1.00 92.54 171 GLN B O 1
ATOM 10971 N N . SER B 1 172 ? 155.131 103.076 113.876 1.00 91.17 172 SER B N 1
ATOM 10972 C CA . SER B 1 172 ? 155.503 102.423 112.629 1.00 95.18 172 SER B CA 1
ATOM 10973 C C . SER B 1 172 ? 154.305 102.084 111.751 1.00 95.04 172 SER B C 1
ATOM 10974 O O . SER B 1 172 ? 154.498 101.669 110.605 1.00 93.72 172 SER B O 1
ATOM 10982 N N . SER B 1 173 ? 153.087 102.246 112.253 1.00 91.48 173 SER B N 1
ATOM 10983 C CA . SER B 1 173 ? 151.905 101.788 111.541 1.00 82.50 173 SER B CA 1
ATOM 10984 C C . SER B 1 173 ? 151.491 102.776 110.461 1.00 88.69 173 SER B C 1
ATOM 10985 O O . SER B 1 173 ? 151.717 103.984 110.570 1.00 93.10 173 SER B O 1
ATOM 10993 N N . SER B 1 174 ? 150.877 102.244 109.407 1.00 89.14 174 SER B N 1
ATOM 10994 C CA . SER B 1 174 ? 150.359 103.042 108.308 1.00 85.42 174 SER B CA 1
ATOM 10995 C C . SER B 1 174 ? 148.881 103.362 108.468 1.00 81.81 174 SER B C 1
ATOM 10996 O O . SER B 1 174 ? 148.294 103.977 107.575 1.00 90.32 174 SER B O 1
ATOM 11004 N N . LEU B 1 175 ? 148.268 102.954 109.576 1.00 80.74 175 LEU B N 1
ATOM 11005 C CA . LEU B 1 175 ? 146.847 103.168 109.797 1.00 81.45 175 LEU B CA 1
ATOM 11006 C C . LEU B 1 175 ? 146.599 103.409 111.277 1.00 85.73 175 LEU B C 1
ATOM 11007 O O . LEU B 1 175 ? 147.280 102.847 112.137 1.00 91.96 175 LEU B O 1
ATOM 11023 N N . ASP B 1 176 ? 145.623 104.270 111.561 1.00 87.56 176 ASP B N 1
ATOM 11024 C CA . ASP B 1 176 ? 145.126 104.512 112.917 1.00 82.99 176 ASP B CA 1
ATOM 11025 C C . ASP B 1 176 ? 143.610 104.628 112.789 1.00 88.67 176 ASP B C 1
ATOM 11026 O O . ASP B 1 176 ? 143.091 105.707 112.494 1.00 99.58 176 ASP B O 1
ATOM 11035 N N . MET B 1 177 ? 142.910 103.508 112.950 1.00 77.20 177 MET B N 1
ATOM 11036 C CA . MET B 1 177 ? 141.472 103.438 112.732 1.00 73.01 177 MET B CA 1
ATOM 11037 C C . MET B 1 177 ? 140.787 103.029 114.025 1.00 72.25 177 MET B C 1
ATOM 11038 O O . MET B 1 177 ? 141.247 102.112 114.701 1.00 88.21 177 MET B O 1
ATOM 11052 N N . VAL B 1 178 ? 139.708 103.714 114.383 1.00 75.47 178 VAL B N 1
ATOM 11053 C CA . VAL B 1 178 ? 138.871 103.321 115.510 1.00 74.29 178 VAL B CA 1
ATOM 11054 C C . VAL B 1 178 ? 137.515 102.918 114.954 1.00 77.06 178 VAL B C 1
ATOM 11055 O O . VAL B 1 178 ? 136.846 103.723 114.294 1.00 86.80 178 VAL B O 1
ATOM 11068 N N . VAL B 1 179 ? 137.115 101.674 115.207 1.00 76.58 179 VAL B N 1
ATOM 11069 C CA . VAL B 1 179 ? 135.846 101.137 114.739 1.00 75.12 179 VAL B CA 1
ATOM 11070 C C . VAL B 1 179 ? 134.986 100.823 115.951 1.00 77.78 179 VAL B C 1
ATOM 11071 O O . VAL B 1 179 ? 135.487 100.337 116.970 1.00 86.94 179 VAL B O 1
ATOM 11084 N N . ALA B 1 180 ? 133.695 101.117 115.844 1.00 83.29 180 ALA B N 1
ATOM 11085 C CA . ALA B 1 180 ? 132.731 100.766 116.875 1.00 81.98 180 ALA B CA 1
ATOM 11086 C C . ALA B 1 180 ? 131.463 100.257 116.213 1.00 80.45 180 ALA B C 1
ATOM 11087 O O . ALA B 1 180 ? 131.045 100.782 115.177 1.00 93.46 180 ALA B O 1
ATOM 11094 N N . GLY B 1 181 ? 130.850 99.245 116.818 1.00 82.07 181 GLY B N 1
ATOM 11095 C CA . GLY B 1 181 ? 129.653 98.674 116.228 1.00 84.28 181 GLY B CA 1
ATOM 11096 C C . GLY B 1 181 ? 129.038 97.634 117.135 1.00 80.44 181 GLY B C 1
ATOM 11097 O O . GLY B 1 181 ? 129.576 97.300 118.190 1.00 93.17 181 GLY B O 1
ATOM 11101 N N . THR B 1 182 ? 127.896 97.114 116.700 1.00 88.49 182 THR B N 1
ATOM 11102 C CA . THR B 1 182 ? 127.166 96.102 117.443 1.00 87.75 182 THR B CA 1
ATOM 11103 C C . THR B 1 182 ? 127.478 94.716 116.886 1.00 91.61 182 THR B C 1
ATOM 11104 O O . THR B 1 182 ? 128.351 94.542 116.032 1.00 96.83 182 THR B O 1
ATOM 11115 N N . GLU B 1 183 ? 126.748 93.713 117.374 1.00 99.46 183 GLU B N 1
ATOM 11116 C CA . GLU B 1 183 ? 126.976 92.343 116.933 1.00 99.55 183 GLU B CA 1
ATOM 11117 C C . GLU B 1 183 ? 126.684 92.171 115.450 1.00 97.94 183 GLU B C 1
ATOM 11118 O O . GLU B 1 183 ? 127.282 91.307 114.798 1.00 99.70 183 GLU B O 1
ATOM 11130 N N . ASP B 1 184 ? 125.776 92.975 114.899 1.00 97.88 184 ASP B N 1
ATOM 11131 C CA . ASP B 1 184 ? 125.303 92.783 113.538 1.00 98.59 184 ASP B CA 1
ATOM 11132 C C . ASP B 1 184 ? 125.740 93.867 112.566 1.00 101.26 184 ASP B C 1
ATOM 11133 O O . ASP B 1 184 ? 125.665 93.645 111.355 1.00 102.69 184 ASP B O 1
ATOM 11142 N N . ALA B 1 185 ? 126.189 95.021 113.050 1.00 95.13 185 ALA B N 1
ATOM 11143 C CA . ALA B 1 185 ? 126.506 96.126 112.161 1.00 93.54 185 ALA B CA 1
ATOM 11144 C C . ALA B 1 185 ? 127.628 96.963 112.751 1.00 90.18 185 ALA B C 1
ATOM 11145 O O . ALA B 1 185 ? 127.884 96.940 113.956 1.00 95.53 185 ALA B O 1
ATOM 11152 N N . VAL B 1 186 ? 128.294 97.705 111.874 1.00 83.96 186 VAL B N 1
ATOM 11153 C CA . VAL B 1 186 ? 129.303 98.684 112.257 1.00 77.80 186 VAL B CA 1
ATOM 11154 C C . VAL B 1 186 ? 128.618 100.038 112.309 1.00 77.83 186 VAL B C 1
ATOM 11155 O O . VAL B 1 186 ? 127.786 100.355 111.451 1.00 90.34 186 VAL B O 1
ATOM 11168 N N . LEU B 1 187 ? 128.966 100.845 113.310 1.00 79.23 187 LEU B N 1
ATOM 11169 C CA . LEU B 1 187 ? 128.284 102.107 113.540 1.00 78.94 187 LEU B CA 1
ATOM 11170 C C . LEU B 1 187 ? 129.197 103.319 113.530 1.00 81.57 187 LEU B C 1
ATOM 11171 O O . LEU B 1 187 ? 128.691 104.445 113.538 1.00 91.28 187 LEU B O 1
ATOM 11187 N N . MET B 1 188 ? 130.512 103.136 113.512 1.00 80.35 188 MET B N 1
ATOM 11188 C CA . MET B 1 188 ? 131.405 104.285 113.544 1.00 77.59 188 MET B CA 1
ATOM 11189 C C . MET B 1 188 ? 132.783 103.858 113.078 1.00 83.20 188 MET B C 1
ATOM 11190 O O . MET B 1 188 ? 133.299 102.832 113.528 1.00 89.58 188 MET B O 1
ATOM 11204 N N . VAL B 1 189 ? 133.370 104.648 112.185 1.00 77.79 189 VAL B N 1
ATOM 11205 C CA . VAL B 1 189 ? 134.747 104.476 111.745 1.00 73.43 189 VAL B CA 1
ATOM 11206 C C . VAL B 1 189 ? 135.399 105.848 111.758 1.00 73.28 189 VAL B C 1
ATOM 11207 O O . VAL B 1 189 ? 134.868 106.796 111.171 1.00 88.46 189 VAL B O 1
ATOM 11220 N N . GLU B 1 190 ? 136.531 105.961 112.446 1.00 80.60 190 GLU B N 1
ATOM 11221 C CA . GLU B 1 190 ? 137.318 107.192 112.488 1.00 81.69 190 GLU B CA 1
ATOM 11222 C C . GLU B 1 190 ? 138.753 106.794 112.173 1.00 82.74 190 GLU B C 1
ATOM 11223 O O . GLU B 1 190 ? 139.449 106.252 113.034 1.00 95.23 190 GLU B O 1
ATOM 11235 N N . SER B 1 191 ? 139.189 107.038 110.943 1.00 76.76 191 SER B N 1
ATOM 11236 C CA . SER B 1 191 ? 140.456 106.513 110.467 1.00 73.61 191 SER B CA 1
ATOM 11237 C C . SER B 1 191 ? 141.413 107.625 110.069 1.00 80.45 191 SER B C 1
ATOM 11238 O O . SER B 1 191 ? 141.016 108.753 109.770 1.00 78.26 191 SER B O 1
ATOM 11246 N N . GLU B 1 192 ? 142.693 107.266 110.076 1.00 90.89 192 GLU B N 1
ATOM 11247 C CA . GLU B 1 192 ? 143.780 108.119 109.607 1.00 81.97 192 GLU B CA 1
ATOM 11248 C C . GLU B 1 192 ? 144.794 107.194 108.955 1.00 84.65 192 GLU B C 1
ATOM 11249 O O . GLU B 1 192 ? 145.471 106.434 109.651 1.00 96.80 192 GLU B O 1
ATOM 11261 N N . ALA B 1 193 ? 144.898 107.245 107.634 1.00 77.48 193 ALA B N 1
ATOM 11262 C CA . ALA B 1 193 ? 145.718 106.306 106.888 1.00 77.20 193 ALA B CA 1
ATOM 11263 C C . ALA B 1 193 ? 146.817 107.042 106.139 1.00 81.84 193 ALA B C 1
ATOM 11264 O O . ALA B 1 193 ? 146.812 108.269 106.019 1.00 95.55 193 ALA B O 1
ATOM 11271 N N . ASP B 1 194 ? 147.780 106.268 105.649 1.00 80.20 194 ASP B N 1
ATOM 11272 C CA . ASP B 1 194 ? 148.869 106.777 104.824 1.00 78.93 194 ASP B CA 1
ATOM 11273 C C . ASP B 1 194 ? 148.709 106.189 103.426 1.00 86.13 194 ASP B C 1
ATOM 11274 O O . ASP B 1 194 ? 149.346 105.199 103.067 1.00 86.35 194 ASP B O 1
ATOM 11283 N N . GLU B 1 195 ? 147.861 106.829 102.626 1.00 90.06 195 GLU B N 1
ATOM 11284 C CA . GLU B 1 195 ? 147.613 106.438 101.241 1.00 83.33 195 GLU B CA 1
ATOM 11285 C C . GLU B 1 195 ? 147.398 104.929 101.114 1.00 91.61 195 GLU B C 1
ATOM 11286 O O . GLU B 1 195 ? 148.120 104.226 100.407 1.00 92.60 195 GLU B O 1
ATOM 11298 N N . LEU B 1 196 ? 146.382 104.438 101.815 1.00 89.54 196 LEU B N 1
ATOM 11299 C CA . LEU B 1 196 ? 145.985 103.040 101.737 1.00 80.92 196 LEU B CA 1
ATOM 11300 C C . LEU B 1 196 ? 144.805 102.895 100.788 1.00 84.61 196 LEU B C 1
ATOM 11301 O O . LEU B 1 196 ? 143.912 103.745 100.759 1.00 94.21 196 LEU B O 1
ATOM 11317 N N . THR B 1 197 ? 144.808 101.817 100.012 1.00 87.95 197 THR B N 1
ATOM 11318 C CA . THR B 1 197 ? 143.722 101.579 99.076 1.00 84.97 197 THR B CA 1
ATOM 11319 C C . THR B 1 197 ? 142.424 101.308 99.830 1.00 88.89 197 THR B C 1
ATOM 11320 O O . THR B 1 197 ? 142.422 100.900 100.993 1.00 101.11 197 THR B O 1
ATOM 11331 N N . GLU B 1 198 ? 141.304 101.546 99.147 1.00 97.11 198 GLU B N 1
ATOM 11332 C CA . GLU B 1 198 ? 140.004 101.360 99.781 1.00 89.55 198 GLU B CA 1
ATOM 11333 C C . GLU B 1 198 ? 139.795 99.917 100.216 1.00 94.33 198 GLU B C 1
ATOM 11334 O O . GLU B 1 198 ? 139.116 99.662 101.218 1.00 104.77 198 GLU B O 1
ATOM 11346 N N . ASP B 1 199 ? 140.380 98.964 99.491 1.00 91.24 199 ASP B N 1
ATOM 11347 C CA . ASP B 1 199 ? 140.272 97.568 99.893 1.00 90.56 199 ASP B CA 1
ATOM 11348 C C . ASP B 1 199 ? 140.908 97.345 101.258 1.00 96.10 199 ASP B C 1
ATOM 11349 O O . ASP B 1 199 ? 140.358 96.624 102.097 1.00 99.97 199 ASP B O 1
ATOM 11358 N N . GLN B 1 200 ? 142.064 97.964 101.503 1.00 88.31 200 GLN B N 1
ATOM 11359 C CA . GLN B 1 200 ? 142.735 97.794 102.786 1.00 79.97 200 GLN B CA 1
ATOM 11360 C C . GLN B 1 200 ? 141.937 98.423 103.922 1.00 81.32 200 GLN B C 1
ATOM 11361 O O . GLN B 1 200 ? 141.835 97.844 105.009 1.00 98.70 200 GLN B O 1
ATOM 11375 N N . MET B 1 201 ? 141.357 99.601 103.692 1.00 77.16 201 MET B N 1
ATOM 11376 C CA . MET B 1 201 ? 140.533 100.221 104.725 1.00 82.20 201 MET B CA 1
ATOM 11377 C C . MET B 1 201 ? 139.306 99.372 105.031 1.00 89.97 201 MET B C 1
ATOM 11378 O O . MET B 1 201 ? 138.935 99.193 106.200 1.00 97.11 201 MET B O 1
ATOM 11392 N N . LEU B 1 202 ? 138.664 98.828 103.997 1.00 89.91 202 LEU B N 1
ATOM 11393 C CA . LEU B 1 202 ? 137.515 97.963 104.236 1.00 85.90 202 LEU B CA 1
ATOM 11394 C C . LEU B 1 202 ? 137.927 96.708 104.994 1.00 92.68 202 LEU B C 1
ATOM 11395 O O . LEU B 1 202 ? 137.220 96.262 105.909 1.00 98.91 202 LEU B O 1
ATOM 11411 N N . GLY B 1 203 ? 139.067 96.122 104.631 1.00 78.13 203 GLY B N 1
ATOM 11412 C CA . GLY B 1 203 ? 139.555 94.974 105.367 1.00 75.70 203 GLY B CA 1
ATOM 11413 C C . GLY B 1 203 ? 139.837 95.299 106.817 1.00 81.84 203 GLY B C 1
ATOM 11414 O O . GLY B 1 203 ? 139.616 94.467 107.696 1.00 87.62 203 GLY B O 1
ATOM 11418 N N . ALA B 1 204 ? 140.282 96.525 107.094 1.00 81.47 204 ALA B N 1
ATOM 11419 C CA . ALA B 1 204 ? 140.522 96.916 108.478 1.00 68.17 204 ALA B CA 1
ATOM 11420 C C . ALA B 1 204 ? 139.212 97.072 109.235 1.00 75.15 204 ALA B C 1
ATOM 11421 O O . ALA B 1 204 ? 139.119 96.704 110.414 1.00 89.85 204 ALA B O 1
ATOM 11428 N N . VAL B 1 205 ? 138.171 97.558 108.558 1.00 82.13 205 VAL B N 1
ATOM 11429 C CA . VAL B 1 205 ? 136.887 97.726 109.233 1.00 80.48 205 VAL B CA 1
ATOM 11430 C C . VAL B 1 205 ? 136.274 96.367 109.545 1.00 80.23 205 VAL B C 1
ATOM 11431 O O . VAL B 1 205 ? 135.717 96.155 110.631 1.00 89.47 205 VAL B O 1
ATOM 11444 N N . LEU B 1 206 ? 136.436 95.400 108.643 1.00 82.22 206 LEU B N 1
ATOM 11445 C CA . LEU B 1 206 ? 135.907 94.069 108.924 1.00 83.00 206 LEU B CA 1
ATOM 11446 C C . LEU B 1 206 ? 136.762 93.317 109.936 1.00 83.99 206 LEU B C 1
ATOM 11447 O O . LEU B 1 206 ? 136.227 92.535 110.730 1.00 92.61 206 LEU B O 1
ATOM 11463 N N . PHE B 1 207 ? 138.074 93.556 109.949 1.00 82.32 207 PHE B N 1
ATOM 11464 C CA . PHE B 1 207 ? 138.919 93.003 111.001 1.00 78.16 207 PHE B CA 1
ATOM 11465 C C . PHE B 1 207 ? 138.468 93.490 112.372 1.00 80.51 207 PHE B C 1
ATOM 11466 O O . PHE B 1 207 ? 138.298 92.695 113.304 1.00 86.11 207 PHE B O 1
ATOM 11483 N N . ALA B 1 208 ? 138.239 94.798 112.506 1.00 76.57 208 ALA B N 1
ATOM 11484 C CA . ALA B 1 208 ? 137.774 95.331 113.783 1.00 67.60 208 ALA B CA 1
ATOM 11485 C C . ALA B 1 208 ? 136.410 94.762 114.158 1.00 77.96 208 ALA B C 1
ATOM 11486 O O . ALA B 1 208 ? 136.158 94.441 115.331 1.00 91.91 208 ALA B O 1
ATOM 11493 N N . HIS B 1 209 ? 135.505 94.653 113.180 1.00 93.97 209 HIS B N 1
ATOM 11494 C CA . HIS B 1 209 ? 134.178 94.124 113.476 1.00 88.49 209 HIS B CA 1
ATOM 11495 C C . HIS B 1 209 ? 134.260 92.685 113.961 1.00 81.20 209 HIS B C 1
ATOM 11496 O O . HIS B 1 209 ? 133.542 92.294 114.886 1.00 87.86 209 HIS B O 1
ATOM 11510 N N . ASP B 1 210 ? 135.125 91.878 113.347 1.00 86.25 210 ASP B N 1
ATOM 11511 C CA . ASP B 1 210 ? 135.288 90.511 113.822 1.00 93.18 210 ASP B CA 1
ATOM 11512 C C . ASP B 1 210 ? 135.914 90.483 115.207 1.00 93.48 210 ASP B C 1
ATOM 11513 O O . ASP B 1 210 ? 135.590 89.606 116.015 1.00 91.81 210 ASP B O 1
ATOM 11522 N N . GLU B 1 211 ? 136.815 91.422 115.497 1.00 98.61 211 GLU B N 1
ATOM 11523 C CA . GLU B 1 211 ? 137.572 91.347 116.741 1.00 89.37 211 GLU B CA 1
ATOM 11524 C C . GLU B 1 211 ? 136.724 91.728 117.952 1.00 87.53 211 GLU B C 1
ATOM 11525 O O . GLU B 1 211 ? 136.759 91.036 118.975 1.00 96.00 211 GLU B O 1
ATOM 11537 N N . PHE B 1 212 ? 135.954 92.818 117.874 1.00 81.33 212 PHE B N 1
ATOM 11538 C CA . PHE B 1 212 ? 135.272 93.251 119.100 1.00 77.48 212 PHE B CA 1
ATOM 11539 C C . PHE B 1 212 ? 133.989 92.464 119.401 1.00 82.99 212 PHE B C 1
ATOM 11540 O O . PHE B 1 212 ? 133.225 92.831 120.318 1.00 94.46 212 PHE B O 1
ATOM 11557 N N . GLN B 1 213 ? 133.771 91.341 118.717 1.00 85.19 213 GLN B N 1
ATOM 11558 C CA . GLN B 1 213 ? 132.701 90.450 119.140 1.00 91.54 213 GLN B CA 1
ATOM 11559 C C . GLN B 1 213 ? 132.982 89.888 120.524 1.00 91.08 213 GLN B C 1
ATOM 11560 O O . GLN B 1 213 ? 132.046 89.581 121.271 1.00 95.94 213 GLN B O 1
ATOM 11574 N N . ALA B 1 214 ? 134.259 89.737 120.883 1.00 91.92 214 ALA B N 1
ATOM 11575 C CA . ALA B 1 214 ? 134.586 89.296 122.233 1.00 93.48 214 ALA B CA 1
ATOM 11576 C C . ALA B 1 214 ? 134.081 90.298 123.260 1.00 94.04 214 ALA B C 1
ATOM 11577 O O . ALA B 1 214 ? 133.541 89.916 124.305 1.00 101.21 214 ALA B O 1
ATOM 11584 N N . VAL B 1 215 ? 134.246 91.591 122.972 1.00 80.03 215 VAL B N 1
ATOM 11585 C CA . VAL B 1 215 ? 133.749 92.627 123.869 1.00 81.40 215 VAL B CA 1
ATOM 11586 C C . VAL B 1 215 ? 132.240 92.527 123.997 1.00 80.35 215 VAL B C 1
ATOM 11587 O O . VAL B 1 215 ? 131.683 92.612 125.101 1.00 88.18 215 VAL B O 1
ATOM 11600 N N . ILE B 1 216 ? 131.552 92.340 122.869 1.00 85.75 216 ILE B N 1
ATOM 11601 C CA . ILE B 1 216 ? 130.092 92.247 122.919 1.00 86.45 216 ILE B CA 1
ATOM 11602 C C . ILE B 1 216 ? 129.661 91.056 123.771 1.00 84.80 216 ILE B C 1
ATOM 11603 O O . ILE B 1 216 ? 128.760 91.165 124.613 1.00 92.21 216 ILE B O 1
ATOM 11619 N N . ARG B 1 217 ? 130.299 89.902 123.569 1.00 88.78 217 ARG B N 1
ATOM 11620 C CA . ARG B 1 217 ? 129.936 88.712 124.335 1.00 90.90 217 ARG B CA 1
ATOM 11621 C C . ARG B 1 217 ? 130.191 88.905 125.823 1.00 94.25 217 ARG B C 1
ATOM 11622 O O . ARG B 1 217 ? 129.366 88.517 126.661 1.00 100.25 217 ARG B O 1
ATOM 11643 N N . ALA B 1 218 ? 131.336 89.491 126.173 1.00 87.24 218 ALA B N 1
ATOM 11644 C CA . ALA B 1 218 ? 131.651 89.694 127.580 1.00 83.25 218 ALA B CA 1
ATOM 11645 C C . ALA B 1 218 ? 130.650 90.634 128.231 1.00 88.28 218 ALA B C 1
ATOM 11646 O O . ALA B 1 218 ? 130.218 90.402 129.367 1.00 93.32 218 ALA B O 1
ATOM 11653 N N . VAL B 1 219 ? 130.262 91.699 127.528 1.00 83.79 219 VAL B N 1
ATOM 11654 C CA . VAL B 1 219 ? 129.289 92.625 128.095 1.00 75.70 219 VAL B CA 1
ATOM 11655 C C . VAL B 1 219 ? 127.938 91.942 128.259 1.00 80.27 219 VAL B C 1
ATOM 11656 O O . VAL B 1 219 ? 127.234 92.169 129.248 1.00 91.73 219 VAL B O 1
ATOM 11669 N N . LYS B 1 220 ? 127.548 91.102 127.298 1.00 90.73 220 LYS B N 1
ATOM 11670 C CA . LYS B 1 220 ? 126.285 90.383 127.436 1.00 83.92 220 LYS B CA 1
ATOM 11671 C C . LYS B 1 220 ? 126.301 89.470 128.654 1.00 87.75 220 LYS B C 1
ATOM 11672 O O . LYS B 1 220 ? 125.332 89.425 129.421 1.00 96.39 220 LYS B O 1
ATOM 11691 N N . GLU B 1 221 ? 127.398 88.741 128.855 1.00 88.48 221 GLU B N 1
ATOM 11692 C CA . GLU B 1 221 ? 127.477 87.848 130.007 1.00 88.28 221 GLU B CA 1
ATOM 11693 C C . GLU B 1 221 ? 127.473 88.631 131.314 1.00 87.94 221 GLU B C 1
ATOM 11694 O O . GLU B 1 221 ? 126.819 88.229 132.286 1.00 92.15 221 GLU B O 1
ATOM 11706 N N . LEU B 1 222 ? 128.182 89.760 131.356 1.00 90.97 222 LEU B N 1
ATOM 11707 C CA . LEU B 1 222 ? 128.191 90.571 132.567 1.00 87.79 222 LEU B CA 1
ATOM 11708 C C . LEU B 1 222 ? 126.808 91.134 132.862 1.00 85.17 222 LEU B C 1
ATOM 11709 O O . LEU B 1 222 ? 126.390 91.191 134.023 1.00 95.05 222 LEU B O 1
ATOM 11725 N N . ALA B 1 223 ? 126.087 91.571 131.829 1.00 87.62 223 ALA B N 1
ATOM 11726 C CA . ALA B 1 223 ? 124.738 92.083 132.041 1.00 87.92 223 ALA B CA 1
ATOM 11727 C C . ALA B 1 223 ? 123.803 90.980 132.511 1.00 86.74 223 ALA B C 1
ATOM 11728 O O . ALA B 1 223 ? 122.907 91.223 133.326 1.00 89.33 223 ALA B O 1
ATOM 11735 N N . ALA B 1 224 ? 123.991 89.760 132.006 1.00 90.72 224 ALA B N 1
ATOM 11736 C CA . ALA B 1 224 ? 123.195 88.640 132.496 1.00 89.17 224 ALA B CA 1
ATOM 11737 C C . ALA B 1 224 ? 123.483 88.366 133.965 1.00 86.68 224 ALA B C 1
ATOM 11738 O O . ALA B 1 224 ? 122.569 88.056 134.737 1.00 83.93 224 ALA B O 1
ATOM 11745 N N . GLU B 1 225 ? 124.749 88.474 134.372 1.00 103.07 225 GLU B N 1
ATOM 11746 C CA . GLU B 1 225 ? 125.103 88.156 135.753 1.00 101.37 225 GLU B CA 1
ATOM 11747 C C . GLU B 1 225 ? 124.636 89.241 136.717 1.00 100.70 225 GLU B C 1
ATOM 11748 O O . GLU B 1 225 ? 123.954 88.950 137.706 1.00 97.11 225 GLU B O 1
ATOM 11760 N N . ALA B 1 226 ? 124.991 90.496 136.451 1.00 96.24 226 ALA B N 1
ATOM 11761 C CA . ALA B 1 226 ? 124.795 91.587 137.401 1.00 93.56 226 ALA B CA 1
ATOM 11762 C C . ALA B 1 226 ? 124.096 92.771 136.754 1.00 90.83 226 ALA B C 1
ATOM 11763 O O . ALA B 1 226 ? 124.392 93.929 137.059 1.00 90.53 226 ALA B O 1
ATOM 11770 N N . GLY B 1 227 ? 123.151 92.508 135.857 1.00 93.18 227 GLY B N 1
ATOM 11771 C CA . GLY B 1 227 ? 122.396 93.573 135.223 1.00 88.05 227 GLY B CA 1
ATOM 11772 C C . GLY B 1 227 ? 121.209 93.994 136.074 1.00 91.43 227 GLY B C 1
ATOM 11773 O O . GLY B 1 227 ? 120.544 93.166 136.692 1.00 93.53 227 GLY B O 1
ATOM 11777 N N . LYS B 1 228 ? 120.954 95.296 136.096 1.00 85.54 228 LYS B N 1
ATOM 11778 C CA . LYS B 1 228 ? 119.791 95.814 136.792 1.00 87.70 228 LYS B CA 1
ATOM 11779 C C . LYS B 1 228 ? 118.533 95.554 135.967 1.00 94.91 228 LYS B C 1
ATOM 11780 O O . LYS B 1 228 ? 118.601 95.447 134.741 1.00 95.46 228 LYS B O 1
ATOM 11799 N N . PRO B 1 229 ? 117.373 95.441 136.611 1.00 102.78 229 PRO B N 1
ATOM 11800 C CA . PRO B 1 229 ? 116.151 95.162 135.852 1.00 97.39 229 PRO B CA 1
ATOM 11801 C C . PRO B 1 229 ? 115.906 96.240 134.809 1.00 94.92 229 PRO B C 1
ATOM 11802 O O . PRO B 1 229 ? 116.179 97.420 135.032 1.00 99.47 229 PRO B O 1
ATOM 11813 N N . ALA B 1 230 ? 115.382 95.822 133.663 1.00 89.58 230 ALA B N 1
ATOM 11814 C CA . ALA B 1 230 ? 115.201 96.741 132.552 1.00 88.80 230 ALA B CA 1
ATOM 11815 C C . ALA B 1 230 ? 114.162 97.798 132.895 1.00 92.21 230 ALA B C 1
ATOM 11816 O O . ALA B 1 230 ? 113.246 97.570 133.687 1.00 97.09 230 ALA B O 1
ATOM 11823 N N . TRP B 1 231 ? 114.317 98.970 132.289 1.00 94.41 231 TRP B N 1
ATOM 11824 C CA . TRP B 1 231 ? 113.363 100.046 132.502 1.00 88.82 231 TRP B CA 1
ATOM 11825 C C . TRP B 1 231 ? 112.070 99.749 131.759 1.00 99.28 231 TRP B C 1
ATOM 11826 O O . TRP B 1 231 ? 112.081 99.221 130.644 1.00 96.47 231 TRP B O 1
ATOM 11847 N N . ASP B 1 232 ? 110.948 100.092 132.385 1.00 121.65 232 ASP B N 1
ATOM 11848 C CA . ASP B 1 232 ? 109.643 99.974 131.741 1.00 119.37 232 ASP B CA 1
ATOM 11849 C C . ASP B 1 232 ? 109.385 101.282 131.007 1.00 116.91 232 ASP B C 1
ATOM 11850 O O . ASP B 1 232 ? 108.819 102.231 131.550 1.00 114.80 232 ASP B O 1
ATOM 11859 N N . TRP B 1 233 ? 109.807 101.327 129.749 1.00 106.25 233 TRP B N 1
ATOM 11860 C CA . TRP B 1 233 ? 109.634 102.494 128.901 1.00 110.77 233 TRP B CA 1
ATOM 11861 C C . TRP B 1 233 ? 108.653 102.159 127.788 1.00 114.72 233 TRP B C 1
ATOM 11862 O O . TRP B 1 233 ? 108.715 101.077 127.196 1.00 106.23 233 TRP B O 1
ATOM 11883 N N . LYS B 1 234 ? 107.754 103.096 127.505 1.00 130.74 234 LYS B N 1
ATOM 11884 C CA . LYS B 1 234 ? 106.670 102.887 126.553 1.00 130.46 234 LYS B CA 1
ATOM 11885 C C . LYS B 1 234 ? 107.033 103.572 125.242 1.00 129.35 234 LYS B C 1
ATOM 11886 O O . LYS B 1 234 ? 107.114 104.803 125.177 1.00 125.66 234 LYS B O 1
ATOM 11905 N N . ALA B 1 235 ? 107.254 102.779 124.206 1.00 125.22 235 ALA B N 1
ATOM 11906 C CA . ALA B 1 235 ? 107.499 103.320 122.879 1.00 127.94 235 ALA B CA 1
ATOM 11907 C C . ALA B 1 235 ? 106.236 104.005 122.374 1.00 129.41 235 ALA B C 1
ATOM 11908 O O . ALA B 1 235 ? 105.231 103.320 122.145 1.00 125.05 235 ALA B O 1
ATOM 11915 N N . PRO B 1 236 ? 106.226 105.325 122.187 1.00 135.15 236 PRO B N 1
ATOM 11916 C CA . PRO B 1 236 ? 104.969 105.996 121.834 1.00 134.72 236 PRO B CA 1
ATOM 11917 C C . PRO B 1 236 ? 104.440 105.513 120.492 1.00 135.89 236 PRO B C 1
ATOM 11918 O O . PRO B 1 236 ? 105.202 105.246 119.560 1.00 131.26 236 PRO B O 1
ATOM 11929 N N . ALA B 1 237 ? 103.118 105.405 120.402 1.00 150.50 237 ALA B N 1
ATOM 11930 C CA . ALA B 1 237 ? 102.482 104.891 119.200 1.00 149.16 237 ALA B CA 1
ATOM 11931 C C . ALA B 1 237 ? 102.416 105.965 118.123 1.00 149.56 237 ALA B C 1
ATOM 11932 O O . ALA B 1 237 ? 102.364 107.165 118.409 1.00 147.46 237 ALA B O 1
ATOM 11939 N N . GLU B 1 238 ? 102.418 105.519 116.871 1.00 151.66 238 GLU B N 1
ATOM 11940 C CA . GLU B 1 238 ? 102.311 106.413 115.729 1.00 151.25 238 GLU B CA 1
ATOM 11941 C C . GLU B 1 238 ? 100.848 106.668 115.396 1.00 151.83 238 GLU B C 1
ATOM 11942 O O . GLU B 1 238 ? 100.012 105.763 115.468 1.00 151.66 238 GLU B O 1
ATOM 11954 N N . ASN B 1 239 ? 100.546 107.913 115.028 1.00 150.59 239 ASN B N 1
ATOM 11955 C CA . ASN B 1 239 ? 99.182 108.322 114.699 1.00 149.25 239 ASN B CA 1
ATOM 11956 C C . ASN B 1 239 ? 98.919 107.982 113.232 1.00 151.10 239 ASN B C 1
ATOM 11957 O O . ASN B 1 239 ? 98.878 108.842 112.349 1.00 152.23 239 ASN B O 1
ATOM 11968 N N . THR B 1 240 ? 98.731 106.685 112.980 1.00 154.20 240 THR B N 1
ATOM 11969 C CA . THR B 1 240 ? 98.570 106.226 111.606 1.00 156.90 240 THR B CA 1
ATOM 11970 C C . THR B 1 240 ? 97.349 106.832 110.932 1.00 155.95 240 THR B C 1
ATOM 11971 O O . THR B 1 240 ? 97.332 106.950 109.700 1.00 155.65 240 THR B O 1
ATOM 11982 N N . VAL B 1 241 ? 96.357 107.283 111.702 1.00 154.91 241 VAL B N 1
ATOM 11983 C CA . VAL B 1 241 ? 95.208 107.937 111.087 1.00 154.58 241 VAL B CA 1
ATOM 11984 C C . VAL B 1 241 ? 95.636 109.267 110.479 1.00 155.52 241 VAL B C 1
ATOM 11985 O O . VAL B 1 241 ? 95.340 109.559 109.316 1.00 155.37 241 VAL B O 1
ATOM 11998 N N . LEU B 1 242 ? 96.402 110.060 111.230 1.00 155.22 242 LEU B N 1
ATOM 11999 C CA . LEU B 1 242 ? 96.790 111.373 110.739 1.00 154.42 242 LEU B CA 1
ATOM 12000 C C . LEU B 1 242 ? 97.859 111.235 109.665 1.00 154.56 242 LEU B C 1
ATOM 12001 O O . LEU B 1 242 ? 97.895 112.021 108.706 1.00 155.86 242 LEU B O 1
ATOM 12017 N N . VAL B 1 243 ? 98.687 110.194 109.776 1.00 153.42 243 VAL B N 1
ATOM 12018 C CA . VAL B 1 243 ? 99.707 109.936 108.768 1.00 154.56 243 VAL B CA 1
ATOM 12019 C C . VAL B 1 243 ? 99.038 109.627 107.439 1.00 155.01 243 VAL B C 1
ATOM 12020 O O . VAL B 1 243 ? 99.334 110.252 106.413 1.00 157.42 243 VAL B O 1
ATOM 12033 N N . ASN B 1 244 ? 98.134 108.643 107.435 1.00 156.42 244 ASN B N 1
ATOM 12034 C CA . ASN B 1 244 ? 97.455 108.297 106.194 1.00 155.46 244 ASN B CA 1
ATOM 12035 C C . ASN B 1 244 ? 96.631 109.471 105.689 1.00 154.84 244 ASN B C 1
ATOM 12036 O O . ASN B 1 244 ? 96.531 109.682 104.475 1.00 154.91 244 ASN B O 1
ATOM 12047 N N . ALA B 1 245 ? 96.075 110.273 106.600 1.00 153.19 245 ALA B N 1
ATOM 12048 C CA . ALA B 1 245 ? 95.268 111.414 106.186 1.00 153.44 245 ALA B CA 1
ATOM 12049 C C . ALA B 1 245 ? 96.099 112.398 105.373 1.00 154.84 245 ALA B C 1
ATOM 12050 O O . ALA B 1 245 ? 95.709 112.792 104.263 1.00 152.71 245 ALA B O 1
ATOM 12057 N N . ILE B 1 246 ? 97.271 112.779 105.889 1.00 152.67 246 ILE B N 1
ATOM 12058 C CA . ILE B 1 246 ? 98.061 113.757 105.150 1.00 149.52 246 ILE B CA 1
ATOM 12059 C C . ILE B 1 246 ? 98.763 113.121 103.959 1.00 150.46 246 ILE B C 1
ATOM 12060 O O . ILE B 1 246 ? 99.077 113.828 102.995 1.00 152.42 246 ILE B O 1
ATOM 12076 N N . LYS B 1 247 ? 99.009 111.809 103.974 1.00 150.76 247 LYS B N 1
ATOM 12077 C CA . LYS B 1 247 ? 99.680 111.222 102.824 1.00 152.75 247 LYS B CA 1
ATOM 12078 C C . LYS B 1 247 ? 98.689 110.913 101.714 1.00 152.98 247 LYS B C 1
ATOM 12079 O O . LYS B 1 247 ? 99.105 110.645 100.582 1.00 151.29 247 LYS B O 1
ATOM 12098 N N . ALA B 1 248 ? 97.391 110.960 102.015 1.00 157.30 248 ALA B N 1
ATOM 12099 C CA . ALA B 1 248 ? 96.348 110.750 101.019 1.00 156.56 248 ALA B CA 1
ATOM 12100 C C . ALA B 1 248 ? 95.875 112.085 100.455 1.00 156.86 248 ALA B C 1
ATOM 12101 O O . ALA B 1 248 ? 96.015 112.345 99.256 1.00 154.36 248 ALA B O 1
ATOM 12108 N N . GLU B 1 249 ? 95.311 112.944 101.311 1.00 162.16 249 GLU B N 1
ATOM 12109 C CA . GLU B 1 249 ? 94.808 114.226 100.826 1.00 162.89 249 GLU B CA 1
ATOM 12110 C C . GLU B 1 249 ? 95.940 115.098 100.300 1.00 161.35 249 GLU B C 1
ATOM 12111 O O . GLU B 1 249 ? 95.856 115.649 99.197 1.00 159.23 249 GLU B O 1
ATOM 12123 N N . LEU B 1 250 ? 97.011 115.232 101.077 1.00 154.36 250 LEU B N 1
ATOM 12124 C CA . LEU B 1 250 ? 98.103 116.140 100.760 1.00 152.63 250 LEU B CA 1
ATOM 12125 C C . LEU B 1 250 ? 99.299 115.435 100.144 1.00 151.25 250 LEU B C 1
ATOM 12126 O O . LEU B 1 250 ? 100.298 116.093 99.855 1.00 151.48 250 LEU B O 1
ATOM 12142 N N . GLY B 1 251 ? 99.188 114.146 99.843 1.00 145.12 251 GLY B N 1
ATOM 12143 C CA . GLY B 1 251 ? 100.320 113.385 99.350 1.00 144.34 251 GLY B CA 1
ATOM 12144 C C . GLY B 1 251 ? 101.064 114.025 98.198 1.00 146.15 251 GLY B C 1
ATOM 12145 O O . GLY B 1 251 ? 102.253 114.331 98.323 1.00 145.26 251 GLY B O 1
ATOM 12149 N N . GLU B 1 252 ? 100.387 114.240 97.071 1.00 153.10 252 GLU B N 1
ATOM 12150 C CA . GLU B 1 252 ? 101.075 114.745 95.890 1.00 154.56 252 GLU B CA 1
ATOM 12151 C C . GLU B 1 252 ? 101.542 116.187 96.056 1.00 153.25 252 GLU B C 1
ATOM 12152 O O . GLU B 1 252 ? 102.475 116.608 95.358 1.00 153.02 252 GLU B O 1
ATOM 12164 N N . ALA B 1 253 ? 100.935 116.947 96.973 1.00 148.68 253 ALA B N 1
ATOM 12165 C CA . ALA B 1 253 ? 101.385 118.316 97.194 1.00 146.74 253 ALA B CA 1
ATOM 12166 C C . ALA B 1 253 ? 102.828 118.351 97.683 1.00 149.00 253 ALA B C 1
ATOM 12167 O O . ALA B 1 253 ? 103.634 119.149 97.192 1.00 150.29 253 ALA B O 1
ATOM 12174 N N . ILE B 1 254 ? 103.177 117.493 98.646 1.00 145.23 254 ILE B N 1
ATOM 12175 C CA . ILE B 1 254 ? 104.535 117.523 99.187 1.00 143.48 254 ILE B CA 1
ATOM 12176 C C . ILE B 1 254 ? 105.532 117.141 98.105 1.00 145.33 254 ILE B C 1
ATOM 12177 O O . ILE B 1 254 ? 106.625 117.715 98.016 1.00 150.36 254 ILE B O 1
ATOM 12193 N N . SER B 1 255 ? 105.172 116.178 97.256 1.00 133.81 255 SER B N 1
ATOM 12194 C CA . SER B 1 255 ? 106.097 115.742 96.217 1.00 134.41 255 SER B CA 1
ATOM 12195 C C . SER B 1 255 ? 106.330 116.866 95.218 1.00 138.59 255 SER B C 1
ATOM 12196 O O . SER B 1 255 ? 107.479 117.202 94.897 1.00 137.65 255 SER B O 1
ATOM 12204 N N . GLN B 1 256 ? 105.246 117.481 94.733 1.00 137.53 256 GLN B N 1
ATOM 12205 C CA . GLN B 1 256 ? 105.406 118.608 93.824 1.00 133.87 256 GLN B CA 1
ATOM 12206 C C . GLN B 1 256 ? 106.260 119.689 94.468 1.00 135.17 256 GLN B C 1
ATOM 12207 O O . GLN B 1 256 ? 107.157 120.248 93.826 1.00 135.22 256 GLN B O 1
ATOM 12221 N N . ALA B 1 257 ? 105.995 119.998 95.740 1.00 137.60 257 ALA B N 1
ATOM 12222 C CA . ALA B 1 257 ? 106.792 120.993 96.444 1.00 136.73 257 ALA B CA 1
ATOM 12223 C C . ALA B 1 257 ? 108.268 120.634 96.394 1.00 137.98 257 ALA B C 1
ATOM 12224 O O . ALA B 1 257 ? 109.118 121.492 96.131 1.00 141.85 257 ALA B O 1
ATOM 12231 N N . TYR B 1 258 ? 108.593 119.364 96.637 1.00 139.10 258 TYR B N 1
ATOM 12232 C CA . TYR B 1 258 ? 109.988 118.949 96.682 1.00 138.78 258 TYR B CA 1
ATOM 12233 C C . TYR B 1 258 ? 110.602 118.810 95.298 1.00 140.63 258 TYR B C 1
ATOM 12234 O O . TYR B 1 258 ? 111.812 118.580 95.197 1.00 137.67 258 TYR B O 1
ATOM 12252 N N . THR B 1 259 ? 109.808 118.939 94.235 1.00 142.81 259 THR B N 1
ATOM 12253 C CA . THR B 1 259 ? 110.392 118.985 92.901 1.00 140.09 259 THR B CA 1
ATOM 12254 C C . THR B 1 259 ? 110.890 120.380 92.546 1.00 140.06 259 THR B C 1
ATOM 12255 O O . THR B 1 259 ? 111.632 120.528 91.569 1.00 139.33 259 THR B O 1
ATOM 12266 N N . ILE B 1 260 ? 110.493 121.400 93.310 1.00 143.32 260 ILE B N 1
ATOM 12267 C CA . ILE B 1 260 ? 111.028 122.745 93.133 1.00 144.10 260 ILE B CA 1
ATOM 12268 C C . ILE B 1 260 ? 112.507 122.764 93.493 1.00 142.59 260 ILE B C 1
ATOM 12269 O O . ILE B 1 260 ? 112.928 122.187 94.505 1.00 139.30 260 ILE B O 1
ATOM 12285 N N . THR B 1 261 ? 113.305 123.435 92.664 1.00 133.05 261 THR B N 1
ATOM 12286 C CA . THR B 1 261 ? 114.745 123.526 92.874 1.00 133.89 261 THR B CA 1
ATOM 12287 C C . THR B 1 261 ? 115.178 124.824 93.541 1.00 135.23 261 THR B C 1
ATOM 12288 O O . THR B 1 261 ? 116.200 124.834 94.234 1.00 130.50 261 THR B O 1
ATOM 12299 N N . ILE B 1 262 ? 114.439 125.918 93.357 1.00 145.57 262 ILE B N 1
ATOM 12300 C CA . ILE B 1 262 ? 114.775 127.158 94.044 1.00 144.51 262 ILE B CA 1
ATOM 12301 C C . ILE B 1 262 ? 114.506 126.980 95.532 1.00 142.22 262 ILE B C 1
ATOM 12302 O O . ILE B 1 262 ? 113.411 126.569 95.937 1.00 144.08 262 ILE B O 1
ATOM 12318 N N . LYS B 1 263 ? 115.505 127.300 96.358 1.00 144.46 263 LYS B N 1
ATOM 12319 C CA . LYS B 1 263 ? 115.382 127.050 97.791 1.00 147.59 263 LYS B CA 1
ATOM 12320 C C . LYS B 1 263 ? 114.280 127.905 98.406 1.00 149.75 263 LYS B C 1
ATOM 12321 O O . LYS B 1 263 ? 113.420 127.399 99.137 1.00 146.78 263 LYS B O 1
ATOM 12340 N N . GLN B 1 264 ? 114.295 129.209 98.125 1.00 155.55 264 GLN B N 1
ATOM 12341 C CA . GLN B 1 264 ? 113.335 130.105 98.761 1.00 155.01 264 GLN B CA 1
ATOM 12342 C C . GLN B 1 264 ? 111.915 129.805 98.302 1.00 153.10 264 GLN B C 1
ATOM 12343 O O . GLN B 1 264 ? 110.977 129.821 99.110 1.00 154.06 264 GLN B O 1
ATOM 12357 N N . ASP B 1 265 ? 111.740 129.516 97.013 1.00 151.62 265 ASP B N 1
ATOM 12358 C CA . ASP B 1 265 ? 110.417 129.160 96.518 1.00 153.56 265 ASP B CA 1
ATOM 12359 C C . ASP B 1 265 ? 109.920 127.886 97.179 1.00 155.01 265 ASP B C 1
ATOM 12360 O O . ASP B 1 265 ? 108.746 127.786 97.555 1.00 154.62 265 ASP B O 1
ATOM 12369 N N . ARG B 1 266 ? 110.805 126.900 97.335 1.00 146.74 266 ARG B N 1
ATOM 12370 C CA . ARG B 1 266 ? 110.408 125.653 97.974 1.00 145.47 266 ARG B CA 1
ATOM 12371 C C . ARG B 1 266 ? 110.021 125.869 99.430 1.00 144.16 266 ARG B C 1
ATOM 12372 O O . ARG B 1 266 ? 108.998 125.348 99.888 1.00 143.79 266 ARG B O 1
ATOM 12393 N N . TYR B 1 267 ? 110.796 126.671 100.165 1.00 149.74 267 TYR B N 1
ATOM 12394 C CA . TYR B 1 267 ? 110.444 126.932 101.557 1.00 151.78 267 TYR B CA 1
ATOM 12395 C C . TYR B 1 267 ? 109.133 127.695 101.680 1.00 151.13 267 TYR B C 1
ATOM 12396 O O . TYR B 1 267 ? 108.318 127.393 102.556 1.00 149.11 267 TYR B O 1
ATOM 12414 N N . ASN B 1 268 ? 108.916 128.622 100.753 1.00 156.28 268 ASN B N 1
ATOM 12415 C CA . ASN B 1 268 ? 107.666 129.410 100.733 1.00 156.02 268 ASN B CA 1
ATOM 12416 C C . ASN B 1 268 ? 106.526 128.475 100.349 1.00 155.19 268 ASN B C 1
ATOM 12417 O O . ASN B 1 268 ? 105.424 128.638 100.899 1.00 155.97 268 ASN B O 1
ATOM 12428 N N . ARG B 1 269 ? 106.759 127.553 99.411 1.00 150.03 269 ARG B N 1
ATOM 12429 C CA . ARG B 1 269 ? 105.700 126.640 98.910 1.00 151.64 269 ARG B CA 1
ATOM 12430 C C . ARG B 1 269 ? 105.406 125.575 99.969 1.00 154.45 269 ARG B C 1
ATOM 12431 O O . ARG B 1 269 ? 104.268 125.057 99.976 1.00 156.19 269 ARG B O 1
ATOM 12452 N N . LEU B 1 270 ? 106.369 125.285 100.846 1.00 151.44 270 LEU B N 1
ATOM 12453 C CA . LEU B 1 270 ? 106.204 124.174 101.819 1.00 152.99 270 LEU B CA 1
ATOM 12454 C C . LEU B 1 270 ? 105.697 124.763 103.135 1.00 152.84 270 LEU B C 1
ATOM 12455 O O . LEU B 1 270 ? 105.107 123.988 103.892 1.00 152.30 270 LEU B O 1
ATOM 12471 N N . GLY B 1 271 ? 105.967 126.037 103.440 1.00 153.01 271 GLY B N 1
ATOM 12472 C CA . GLY B 1 271 ? 105.347 126.667 104.590 1.00 152.00 271 GLY B CA 1
ATOM 12473 C C . GLY B 1 271 ? 103.854 126.768 104.352 1.00 152.87 271 GLY B C 1
ATOM 12474 O O . GLY B 1 271 ? 103.044 126.570 105.264 1.00 152.84 271 GLY B O 1
ATOM 12478 N N . GLU B 1 272 ? 103.474 127.062 103.104 1.00 155.66 272 GLU B N 1
ATOM 12479 C CA . GLU B 1 272 ? 102.060 127.146 102.757 1.00 154.20 272 GLU B CA 1
ATOM 12480 C C . GLU B 1 272 ? 101.395 125.798 102.994 1.00 155.77 272 GLU B C 1
ATOM 12481 O O . GLU B 1 272 ? 100.342 125.710 103.643 1.00 157.61 272 GLU B O 1
ATOM 12493 N N . LEU B 1 273 ? 101.963 124.743 102.404 1.00 151.51 273 LEU B N 1
ATOM 12494 C CA . LEU B 1 273 ? 101.379 123.415 102.561 1.00 151.24 273 LEU B CA 1
ATOM 12495 C C . LEU B 1 273 ? 101.276 123.056 104.040 1.00 152.83 273 LEU B C 1
ATOM 12496 O O . LEU B 1 273 ? 100.301 122.429 104.474 1.00 150.28 273 LEU B O 1
ATOM 12512 N N . ARG B 1 274 ? 102.274 123.487 104.820 1.00 157.91 274 ARG B N 1
ATOM 12513 C CA . ARG B 1 274 ? 102.315 123.190 106.273 1.00 156.24 274 ARG B CA 1
ATOM 12514 C C . ARG B 1 274 ? 101.188 123.944 106.997 1.00 158.16 274 ARG B C 1
ATOM 12515 O O . ARG B 1 274 ? 100.709 123.404 108.011 1.00 156.70 274 ARG B O 1
ATOM 12536 N N . ASP B 1 275 ? 100.804 125.144 106.538 1.00 161.79 275 ASP B N 1
ATOM 12537 C CA . ASP B 1 275 ? 99.710 125.877 107.162 1.00 158.81 275 ASP B CA 1
ATOM 12538 C C . ASP B 1 275 ? 98.397 125.189 106.814 1.00 158.63 275 ASP B C 1
ATOM 12539 O O . ASP B 1 275 ? 97.525 124.974 107.675 1.00 158.95 275 ASP B O 1
ATOM 12548 N N . GLN B 1 276 ? 98.257 124.794 105.551 1.00 159.10 276 GLN B N 1
ATOM 12549 C CA . GLN B 1 276 ? 97.028 124.127 105.159 1.00 159.00 276 GLN B CA 1
ATOM 12550 C C . GLN B 1 276 ? 96.854 122.873 106.002 1.00 160.68 276 GLN B C 1
ATOM 12551 O O . GLN B 1 276 ? 95.740 122.553 106.430 1.00 160.30 276 GLN B O 1
ATOM 12565 N N . ALA B 1 277 ? 97.941 122.119 106.206 1.00 162.43 277 ALA B N 1
ATOM 12566 C CA . ALA B 1 277 ? 97.844 120.879 106.970 1.00 161.53 277 ALA B CA 1
ATOM 12567 C C . ALA B 1 277 ? 97.482 121.160 108.428 1.00 161.41 277 ALA B C 1
ATOM 12568 O O . ALA B 1 277 ? 96.732 120.396 109.048 1.00 157.85 277 ALA B O 1
ATOM 12575 N N . VAL B 1 278 ? 98.002 122.258 108.988 1.00 164.72 278 VAL B N 1
ATOM 12576 C CA . VAL B 1 278 ? 97.737 122.648 110.373 1.00 165.57 278 VAL B CA 1
ATOM 12577 C C . VAL B 1 278 ? 96.374 123.321 110.436 1.00 164.91 278 VAL B C 1
ATOM 12578 O O . VAL B 1 278 ? 96.008 123.923 111.451 1.00 161.95 278 VAL B O 1
ATOM 12591 N N . ALA B 1 279 ? 95.624 123.235 109.343 1.00 161.75 279 ALA B N 1
ATOM 12592 C CA . ALA B 1 279 ? 94.259 123.745 109.303 1.00 158.22 279 ALA B CA 1
ATOM 12593 C C . ALA B 1 279 ? 93.251 122.636 109.044 1.00 157.37 279 ALA B C 1
ATOM 12594 O O . ALA B 1 279 ? 92.301 122.481 109.820 1.00 155.26 279 ALA B O 1
ATOM 12601 N N . LEU B 1 280 ? 93.423 121.854 107.978 1.00 163.21 280 LEU B N 1
ATOM 12602 C CA . LEU B 1 280 ? 92.414 120.863 107.610 1.00 164.43 280 LEU B CA 1
ATOM 12603 C C . LEU B 1 280 ? 92.278 119.797 108.696 1.00 165.14 280 LEU B C 1
ATOM 12604 O O . LEU B 1 280 ? 91.162 119.411 109.063 1.00 163.09 280 LEU B O 1
ATOM 12620 N N . PHE B 1 281 ? 93.404 119.312 109.231 1.00 163.04 281 PHE B N 1
ATOM 12621 C CA . PHE B 1 281 ? 93.414 118.213 110.193 1.00 161.46 281 PHE B CA 1
ATOM 12622 C C . PHE B 1 281 ? 93.836 118.644 111.591 1.00 162.04 281 PHE B C 1
ATOM 12623 O O . PHE B 1 281 ? 93.994 117.785 112.465 1.00 162.62 281 PHE B O 1
ATOM 12640 N N . ALA B 1 282 ? 94.021 119.936 111.836 1.00 162.32 282 ALA B N 1
ATOM 12641 C CA . ALA B 1 282 ? 94.498 120.361 113.144 1.00 163.65 282 ALA B CA 1
ATOM 12642 C C . ALA B 1 282 ? 93.367 120.447 114.158 1.00 164.91 282 ALA B C 1
ATOM 12643 O O . ALA B 1 282 ? 93.618 120.775 115.322 1.00 161.58 282 ALA B O 1
ATOM 12650 N N . GLY B 1 283 ? 92.137 120.154 113.739 1.00 167.67 283 GLY B N 1
ATOM 12651 C CA . GLY B 1 283 ? 90.985 120.183 114.615 1.00 164.83 283 GLY B CA 1
ATOM 12652 C C . GLY B 1 283 ? 90.132 118.951 114.391 1.00 164.78 283 GLY B C 1
ATOM 12653 O O . GLY B 1 283 ? 89.808 118.614 113.249 1.00 162.94 283 GLY B O 1
ATOM 12657 N N . GLU B 1 284 ? 89.765 118.266 115.474 1.00 166.79 284 GLU B N 1
ATOM 12658 C CA . GLU B 1 284 ? 88.858 117.127 115.392 1.00 167.13 284 GLU B CA 1
ATOM 12659 C C . GLU B 1 284 ? 87.835 117.207 116.515 1.00 167.75 284 GLU B C 1
ATOM 12660 O O . GLU B 1 284 ? 86.624 117.189 116.271 1.00 165.39 284 GLU B O 1
ATOM 12672 N N . GLU B 1 285 ? 88.322 117.291 117.755 1.00 171.47 285 GLU B N 1
ATOM 12673 C CA . GLU B 1 285 ? 87.492 117.523 118.937 1.00 171.47 285 GLU B CA 1
ATOM 12674 C C . GLU B 1 285 ? 88.094 118.729 119.651 1.00 172.79 285 GLU B C 1
ATOM 12675 O O . GLU B 1 285 ? 88.900 118.582 120.573 1.00 171.61 285 GLU B O 1
ATOM 12687 N N . GLU B 1 286 ? 87.706 119.928 119.216 1.00 175.62 286 GLU B N 1
ATOM 12688 C CA . GLU B 1 286 ? 88.279 121.163 119.744 1.00 175.10 286 GLU B CA 1
ATOM 12689 C C . GLU B 1 286 ? 89.796 121.167 119.585 1.00 174.51 286 GLU B C 1
ATOM 12690 O O . GLU B 1 286 ? 90.523 121.696 120.430 1.00 172.07 286 GLU B O 1
ATOM 12702 N N . GLY B 1 287 ? 90.279 120.574 118.494 1.00 174.06 287 GLY B N 1
ATOM 12703 C CA . GLY B 1 287 ? 91.701 120.410 118.272 1.00 172.25 287 GLY B CA 1
ATOM 12704 C C . GLY B 1 287 ? 92.062 118.948 118.112 1.00 173.60 287 GLY B C 1
ATOM 12705 O O . GLY B 1 287 ? 91.941 118.173 119.065 1.00 171.98 287 GLY B O 1
ATOM 12709 N N . LYS B 1 288 ? 92.504 118.550 116.916 1.00 167.94 288 LYS B N 1
ATOM 12710 C CA . LYS B 1 288 ? 92.852 117.150 116.696 1.00 166.51 288 LYS B CA 1
ATOM 12711 C C . LYS B 1 288 ? 94.094 116.781 117.489 1.00 163.74 288 LYS B C 1
ATOM 12712 O O . LYS B 1 288 ? 94.130 115.744 118.160 1.00 163.23 288 LYS B O 1
ATOM 12731 N N . PHE B 1 289 ? 95.114 117.626 117.437 1.00 155.42 289 PHE B N 1
ATOM 12732 C CA . PHE B 1 289 ? 96.320 117.439 118.226 1.00 156.57 289 PHE B CA 1
ATOM 12733 C C . PHE B 1 289 ? 97.119 118.734 118.190 1.00 156.49 289 PHE B C 1
ATOM 12734 O O . PHE B 1 289 ? 96.885 119.584 117.326 1.00 152.07 289 PHE B O 1
ATOM 12751 N N . PRO B 1 290 ? 98.050 118.903 119.124 1.00 163.43 290 PRO B N 1
ATOM 12752 C CA . PRO B 1 290 ? 98.878 120.114 119.161 1.00 162.69 290 PRO B CA 1
ATOM 12753 C C . PRO B 1 290 ? 99.396 120.566 117.804 1.00 161.79 290 PRO B C 1
ATOM 12754 O O . PRO B 1 290 ? 99.549 119.756 116.885 1.00 161.93 290 PRO B O 1
ATOM 12765 N N . ALA B 1 291 ? 99.662 121.866 117.674 1.00 163.39 291 ALA B N 1
ATOM 12766 C CA . ALA B 1 291 ? 100.222 122.390 116.432 1.00 164.28 291 ALA B CA 1
ATOM 12767 C C . ALA B 1 291 ? 101.525 121.670 116.118 1.00 166.76 291 ALA B C 1
ATOM 12768 O O . ALA B 1 291 ? 101.774 121.256 114.975 1.00 166.38 291 ALA B O 1
ATOM 12775 N N . SER B 1 292 ? 102.368 121.502 117.137 1.00 163.92 292 SER B N 1
ATOM 12776 C CA . SER B 1 292 ? 103.645 120.839 116.927 1.00 162.74 292 SER B CA 1
ATOM 12777 C C . SER B 1 292 ? 103.416 119.430 116.406 1.00 161.98 292 SER B C 1
ATOM 12778 O O . SER B 1 292 ? 104.200 118.936 115.595 1.00 161.78 292 SER B O 1
ATOM 12786 N N . GLU B 1 293 ? 102.395 118.735 116.915 1.00 156.42 293 GLU B N 1
ATOM 12787 C CA . GLU B 1 293 ? 102.192 117.354 116.492 1.00 155.32 293 GLU B CA 1
ATOM 12788 C C . GLU B 1 293 ? 101.948 117.312 114.987 1.00 158.31 293 GLU B C 1
ATOM 12789 O O . GLU B 1 293 ? 102.476 116.442 114.279 1.00 158.88 293 GLU B O 1
ATOM 12801 N N . VAL B 1 294 ? 101.145 118.256 114.483 1.00 160.31 294 VAL B N 1
ATOM 12802 C CA . VAL B 1 294 ? 100.875 118.306 113.052 1.00 160.29 294 VAL B CA 1
ATOM 12803 C C . VAL B 1 294 ? 102.150 118.642 112.299 1.00 161.50 294 VAL B C 1
ATOM 12804 O O . VAL B 1 294 ? 102.428 118.069 111.236 1.00 162.44 294 VAL B O 1
ATOM 12817 N N . LYS B 1 295 ? 102.982 119.533 112.856 1.00 154.60 295 LYS B N 1
ATOM 12818 C CA . LYS B 1 295 ? 104.212 119.850 112.146 1.00 155.39 295 LYS B CA 1
ATOM 12819 C C . LYS B 1 295 ? 105.184 118.687 112.203 1.00 154.49 295 LYS B C 1
ATOM 12820 O O . LYS B 1 295 ? 106.012 118.533 111.300 1.00 151.43 295 LYS B O 1
ATOM 12839 N N . ASP B 1 296 ? 105.016 117.789 113.169 1.00 155.93 296 ASP B N 1
ATOM 12840 C CA . ASP B 1 296 ? 105.925 116.660 113.310 1.00 154.42 296 ASP B CA 1
ATOM 12841 C C . ASP B 1 296 ? 105.547 115.573 112.319 1.00 152.68 296 ASP B C 1
ATOM 12842 O O . ASP B 1 296 ? 106.419 114.968 111.684 1.00 152.49 296 ASP B O 1
ATOM 12851 N N . VAL B 1 297 ? 104.243 115.361 112.130 1.00 148.34 297 VAL B N 1
ATOM 12852 C CA . VAL B 1 297 ? 103.828 114.383 111.134 1.00 150.02 297 VAL B CA 1
ATOM 12853 C C . VAL B 1 297 ? 104.078 114.933 109.736 1.00 149.09 297 VAL B C 1
ATOM 12854 O O . VAL B 1 297 ? 104.399 114.175 108.812 1.00 148.12 297 VAL B O 1
ATOM 12867 N N . PHE B 1 298 ? 104.022 116.258 109.568 1.00 146.81 298 PHE B N 1
ATOM 12868 C CA . PHE B 1 298 ? 104.376 116.841 108.278 1.00 145.71 298 PHE B CA 1
ATOM 12869 C C . PHE B 1 298 ? 105.856 116.641 107.987 1.00 148.40 298 PHE B C 1
ATOM 12870 O O . PHE B 1 298 ? 106.231 116.226 106.885 1.00 150.47 298 PHE B O 1
ATOM 12887 N N . GLY B 1 299 ? 106.716 116.987 108.947 1.00 141.41 299 GLY B N 1
ATOM 12888 C CA . GLY B 1 299 ? 108.136 116.732 108.780 1.00 137.92 299 GLY B CA 1
ATOM 12889 C C . GLY B 1 299 ? 108.400 115.289 108.415 1.00 137.27 299 GLY B C 1
ATOM 12890 O O . GLY B 1 299 ? 109.132 114.993 107.468 1.00 137.09 299 GLY B O 1
ATOM 12894 N N . LEU B 1 300 ? 107.844 114.367 109.203 1.00 131.96 300 LEU B N 1
ATOM 12895 C CA . LEU B 1 300 ? 108.069 112.948 108.966 1.00 132.48 300 LEU B CA 1
ATOM 12896 C C . LEU B 1 300 ? 107.638 112.540 107.560 1.00 132.63 300 LEU B C 1
ATOM 12897 O O . LEU B 1 300 ? 108.352 111.793 106.879 1.00 136.15 300 LEU B O 1
ATOM 12913 N N . LEU B 1 301 ? 106.474 113.011 107.104 1.00 136.09 301 LEU B N 1
ATOM 12914 C CA . LEU B 1 301 ? 106.008 112.648 105.768 1.00 137.96 301 LEU B CA 1
ATOM 12915 C C . LEU B 1 301 ? 106.932 113.212 104.694 1.00 137.48 301 LEU B C 1
ATOM 12916 O O . LEU B 1 301 ? 107.296 112.514 103.738 1.00 139.43 301 LEU B O 1
ATOM 12932 N N . GLU B 1 302 ? 107.282 114.492 104.816 1.00 131.67 302 GLU B N 1
ATOM 12933 C CA . GLU B 1 302 ? 108.242 115.108 103.908 1.00 132.39 302 GLU B CA 1
ATOM 12934 C C . GLU B 1 302 ? 109.491 114.250 103.787 1.00 134.38 302 GLU B C 1
ATOM 12935 O O . GLU B 1 302 ? 109.978 113.972 102.686 1.00 132.54 302 GLU B O 1
ATOM 12947 N N . TYR B 1 303 ? 110.057 113.894 104.937 1.00 126.76 303 TYR B N 1
ATOM 12948 C CA . TYR B 1 303 ? 111.235 113.041 105.007 1.00 121.34 303 TYR B CA 1
ATOM 12949 C C . TYR B 1 303 ? 111.023 111.746 104.224 1.00 120.63 303 TYR B C 1
ATOM 12950 O O . TYR B 1 303 ? 111.831 111.380 103.356 1.00 124.83 303 TYR B O 1
ATOM 12968 N N . ARG B 1 304 ? 109.928 111.039 104.532 1.00 122.63 304 ARG B N 1
ATOM 12969 C CA . ARG B 1 304 ? 109.630 109.774 103.867 1.00 124.52 304 ARG B CA 1
ATOM 12970 C C . ARG B 1 304 ? 109.576 109.948 102.357 1.00 125.99 304 ARG B C 1
ATOM 12971 O O . ARG B 1 304 ? 110.063 109.091 101.606 1.00 125.85 304 ARG B O 1
ATOM 12992 N N . THR B 1 305 ? 109.115 111.111 101.899 1.00 128.01 305 THR B N 1
ATOM 12993 C CA . THR B 1 305 ? 108.888 111.306 100.474 1.00 126.78 305 THR B CA 1
ATOM 12994 C C . THR B 1 305 ? 110.160 111.717 99.766 1.00 124.64 305 THR B C 1
ATOM 12995 O O . THR B 1 305 ? 110.396 111.296 98.628 1.00 125.62 305 THR B O 1
ATOM 13006 N N . VAL B 1 306 ? 111.031 112.452 100.451 1.00 118.64 306 VAL B N 1
ATOM 13007 C CA . VAL B 1 306 ? 112.256 112.874 99.797 1.00 111.81 306 VAL B CA 1
ATOM 13008 C C . VAL B 1 306 ? 113.215 111.700 99.770 1.00 114.01 306 VAL B C 1
ATOM 13009 O O . VAL B 1 306 ? 114.031 111.591 98.845 1.00 115.31 306 VAL B O 1
ATOM 13022 N N . ARG B 1 307 ? 113.030 110.731 100.670 1.00 111.74 307 ARG B N 1
ATOM 13023 C CA . ARG B 1 307 ? 113.875 109.550 100.619 1.00 105.73 307 ARG B CA 1
ATOM 13024 C C . ARG B 1 307 ? 113.337 108.538 99.623 1.00 106.85 307 ARG B C 1
ATOM 13025 O O . ARG B 1 307 ? 114.127 107.870 98.943 1.00 113.54 307 ARG B O 1
ATOM 13046 N N . GLU B 1 308 ? 112.014 108.492 99.429 1.00 121.80 308 GLU B N 1
ATOM 13047 C CA . GLU B 1 308 ? 111.489 107.653 98.361 1.00 124.52 308 GLU B CA 1
ATOM 13048 C C . GLU B 1 308 ? 111.875 108.221 97.004 1.00 123.88 308 GLU B C 1
ATOM 13049 O O . GLU B 1 308 ? 112.121 107.462 96.059 1.00 120.50 308 GLU B O 1
ATOM 13061 N N . ASN B 1 309 ? 111.992 109.547 96.908 1.00 118.88 309 ASN B N 1
ATOM 13062 C CA . ASN B 1 309 ? 112.393 110.160 95.648 1.00 116.17 309 ASN B CA 1
ATOM 13063 C C . ASN B 1 309 ? 113.868 109.898 95.381 1.00 117.74 309 ASN B C 1
ATOM 13064 O O . ASN B 1 309 ? 114.250 109.537 94.262 1.00 118.58 309 ASN B O 1
ATOM 13075 N N . ILE B 1 310 ? 114.716 110.080 96.396 1.00 111.28 310 ILE B N 1
ATOM 13076 C CA . ILE B 1 310 ? 116.136 109.800 96.213 1.00 106.23 310 ILE B CA 1
ATOM 13077 C C . ILE B 1 310 ? 116.339 108.351 95.788 1.00 105.51 310 ILE B C 1
ATOM 13078 O O . ILE B 1 310 ? 117.147 108.060 94.899 1.00 100.87 310 ILE B O 1
ATOM 13094 N N . VAL B 1 311 ? 115.612 107.418 96.411 1.00 109.95 311 VAL B N 1
ATOM 13095 C CA . VAL B 1 311 ? 115.838 106.006 96.115 1.00 107.27 311 VAL B CA 1
ATOM 13096 C C . VAL B 1 311 ? 115.287 105.640 94.742 1.00 111.99 311 VAL B C 1
ATOM 13097 O O . VAL B 1 311 ? 115.878 104.826 94.024 1.00 110.20 311 VAL B O 1
ATOM 13110 N N . ASN B 1 312 ? 114.155 106.225 94.350 1.00 121.17 312 ASN B N 1
ATOM 13111 C CA . ASN B 1 312 ? 113.515 105.827 93.103 1.00 118.81 312 ASN B CA 1
ATOM 13112 C C . ASN B 1 312 ? 114.200 106.386 91.864 1.00 118.06 312 ASN B C 1
ATOM 13113 O O . ASN B 1 312 ? 113.801 106.032 90.750 1.00 116.88 312 ASN B O 1
ATOM 13124 N N . GLY B 1 313 ? 115.204 107.245 92.019 1.00 116.12 313 GLY B N 1
ATOM 13125 C CA . GLY B 1 313 ? 115.990 107.710 90.896 1.00 115.20 313 GLY B CA 1
ATOM 13126 C C . GLY B 1 313 ? 115.701 109.121 90.435 1.00 114.07 313 GLY B C 1
ATOM 13127 O O . GLY B 1 313 ? 116.327 109.575 89.471 1.00 111.84 313 GLY B O 1
ATOM 13131 N N . LYS B 1 314 ? 114.773 109.805 91.088 1.00 118.05 314 LYS B N 1
ATOM 13132 C CA . LYS B 1 314 ? 114.369 111.157 90.653 1.00 114.94 314 LYS B CA 1
ATOM 13133 C C . LYS B 1 314 ? 115.523 112.116 90.949 1.00 116.47 314 LYS B C 1
ATOM 13134 O O . LYS B 1 314 ? 116.443 111.715 91.666 1.00 115.76 314 LYS B O 1
ATOM 13153 N N . PRO B 1 315 ? 115.524 113.359 90.435 1.00 110.56 315 PRO B N 1
ATOM 13154 C CA . PRO B 1 315 ? 116.563 114.357 90.765 1.00 105.30 315 PRO B CA 1
ATOM 13155 C C . PRO B 1 315 ? 116.611 114.622 92.264 1.00 107.26 315 PRO B C 1
ATOM 13156 O O . PRO B 1 315 ? 115.637 114.284 92.963 1.00 108.82 315 PRO B O 1
ATOM 13167 N N . ARG B 1 316 ? 117.702 115.202 92.758 1.00 102.97 316 ARG B N 1
ATOM 13168 C CA . ARG B 1 316 ? 117.881 115.506 94.197 1.00 100.60 316 ARG B CA 1
ATOM 13169 C C . ARG B 1 316 ? 117.310 116.898 94.457 1.00 99.35 316 ARG B C 1
ATOM 13170 O O . ARG B 1 316 ? 116.894 117.536 93.491 1.00 106.28 316 ARG B O 1
ATOM 13191 N N . ILE B 1 317 ? 117.297 117.358 95.699 1.00 106.65 317 ILE B N 1
ATOM 13192 C CA . ILE B 1 317 ? 116.663 118.659 96.058 1.00 109.34 317 ILE B CA 1
ATOM 13193 C C . ILE B 1 317 ? 117.198 119.779 95.154 1.00 109.86 317 ILE B C 1
ATOM 13194 O O . ILE B 1 317 ? 116.403 120.664 94.842 1.00 114.62 317 ILE B O 1
ATOM 13210 N N . ASP B 1 318 ? 118.451 119.738 94.709 1.00 109.88 318 ASP B N 1
ATOM 13211 C CA . ASP B 1 318 ? 119.073 120.833 93.914 1.00 103.45 318 ASP B CA 1
ATOM 13212 C C . ASP B 1 318 ? 119.084 120.512 92.424 1.00 106.44 318 ASP B C 1
ATOM 13213 O O . ASP B 1 318 ? 119.517 121.374 91.656 1.00 108.28 318 ASP B O 1
ATOM 13222 N N . GLY B 1 319 ? 118.672 119.315 92.031 1.00 109.22 319 GLY B N 1
ATOM 13223 C CA . GLY B 1 319 ? 118.564 118.924 90.619 1.00 104.54 319 GLY B CA 1
ATOM 13224 C C . GLY B 1 319 ? 119.705 118.046 90.203 1.00 109.85 319 GLY B C 1
ATOM 13225 O O . GLY B 1 319 ? 119.693 117.599 89.050 1.00 113.91 319 GLY B O 1
ATOM 13229 N N . ARG B 1 320 ? 120.641 117.768 91.097 1.00 103.84 320 ARG B N 1
ATOM 13230 C CA . ARG B 1 320 ? 121.858 117.021 90.714 1.00 101.19 320 ARG B CA 1
ATOM 13231 C C . ARG B 1 320 ? 121.534 115.533 90.635 1.00 101.60 320 ARG B C 1
ATOM 13232 O O . ARG B 1 320 ? 120.547 115.125 91.254 1.00 98.58 320 ARG B O 1
ATOM 13253 N N . ASP B 1 321 ? 122.327 114.761 89.894 1.00 103.65 321 ASP B N 1
ATOM 13254 C CA . ASP B 1 321 ? 122.166 113.288 89.870 1.00 100.11 321 ASP B CA 1
ATOM 13255 C C . ASP B 1 321 ? 122.871 112.781 91.118 1.00 102.55 321 ASP B C 1
ATOM 13256 O O . ASP B 1 321 ? 123.272 113.623 91.921 1.00 108.16 321 ASP B O 1
ATOM 13265 N N . THR B 1 322 ? 123.040 111.481 91.283 1.00 99.44 322 THR B N 1
ATOM 13266 C CA . THR B 1 322 ? 123.590 110.901 92.512 1.00 100.09 322 THR B CA 1
ATOM 13267 C C . THR B 1 322 ? 125.060 110.671 92.342 1.00 104.86 322 THR B C 1
ATOM 13268 O O . THR B 1 322 ? 125.618 109.972 93.181 1.00 109.91 322 THR B O 1
ATOM 13279 N N . ARG B 1 323 ? 125.679 111.225 91.305 1.00 105.22 323 ARG B N 1
ATOM 13280 C CA . ARG B 1 323 ? 127.130 111.094 91.066 1.00 100.51 323 ARG B CA 1
ATOM 13281 C C . ARG B 1 323 ? 127.732 112.428 90.652 1.00 103.83 323 ARG B C 1
ATOM 13282 O O . ARG B 1 323 ? 128.836 112.387 90.117 1.00 111.73 323 ARG B O 1
ATOM 13303 N N . THR B 1 324 ? 127.089 113.560 90.920 1.00 100.14 324 THR B N 1
ATOM 13304 C CA . THR B 1 324 ? 127.551 114.882 90.450 1.00 104.59 324 THR B CA 1
ATOM 13305 C C . THR B 1 324 ? 128.166 115.656 91.571 1.00 100.35 324 THR B C 1
ATOM 13306 O O . THR B 1 324 ? 127.514 115.782 92.608 1.00 100.66 324 THR B O 1
ATOM 13317 N N . VAL B 1 325 ? 129.374 116.162 91.363 1.00 87.54 325 VAL B N 1
ATOM 13318 C CA . VAL B 1 325 ? 130.035 117.043 92.350 1.00 90.28 325 VAL B CA 1
ATOM 13319 C C . VAL B 1 325 ? 129.670 118.464 91.919 1.00 94.76 325 VAL B C 1
ATOM 13320 O O . VAL B 1 325 ? 129.734 118.736 90.722 1.00 96.19 325 VAL B O 1
ATOM 13333 N N . ARG B 1 326 ? 129.286 119.325 92.844 1.00 90.87 326 ARG B N 1
ATOM 13334 C CA . ARG B 1 326 ? 128.841 120.678 92.579 1.00 83.81 326 ARG B CA 1
ATOM 13335 C C . ARG B 1 326 ? 129.933 121.465 91.852 1.00 89.76 326 ARG B C 1
ATOM 13336 O O . ARG B 1 326 ? 131.105 121.085 91.875 1.00 94.24 326 ARG B O 1
ATOM 13357 N N . PRO B 1 327 ? 129.568 122.563 91.187 1.00 91.46 327 PRO B N 1
ATOM 13358 C CA . PRO B 1 327 ? 130.569 123.333 90.436 1.00 88.65 327 PRO B CA 1
ATOM 13359 C C . PRO B 1 327 ? 131.633 123.917 91.354 1.00 87.52 327 PRO B C 1
ATOM 13360 O O . PRO B 1 327 ? 131.331 124.454 92.421 1.00 87.25 327 PRO B O 1
ATOM 13371 N N . LEU B 1 328 ? 132.889 123.813 90.927 1.00 83.33 328 LEU B N 1
ATOM 13372 C CA . LEU B 1 328 ? 134.028 124.190 91.750 1.00 87.42 328 LEU B CA 1
ATOM 13373 C C . LEU B 1 328 ? 134.689 125.467 91.246 1.00 92.40 328 LEU B C 1
ATOM 13374 O O . LEU B 1 328 ? 134.901 125.635 90.042 1.00 91.92 328 LEU B O 1
ATOM 13390 N N . ARG B 1 329 ? 135.008 126.364 92.177 1.00 99.95 329 ARG B N 1
ATOM 13391 C CA . ARG B 1 329 ? 135.811 127.554 91.910 1.00 98.02 329 ARG B CA 1
ATOM 13392 C C . ARG B 1 329 ? 136.989 127.562 92.876 1.00 93.21 329 ARG B C 1
ATOM 13393 O O . ARG B 1 329 ? 136.794 127.641 94.093 1.00 97.01 329 ARG B O 1
ATOM 13414 N N . ILE B 1 330 ? 138.205 127.499 92.344 1.00 83.40 330 ILE B N 1
ATOM 13415 C CA . ILE B 1 330 ? 139.411 127.418 93.159 1.00 85.18 330 ILE B CA 1
ATOM 13416 C C . ILE B 1 330 ? 140.285 128.625 92.864 1.00 86.72 330 ILE B C 1
ATOM 13417 O O . ILE B 1 330 ? 140.448 129.015 91.704 1.00 89.62 330 ILE B O 1
ATOM 13433 N N . GLU B 1 331 ? 140.844 129.217 93.918 1.00 90.27 331 GLU B N 1
ATOM 13434 C CA . GLU B 1 331 ? 141.755 130.342 93.766 1.00 86.97 331 GLU B CA 1
ATOM 13435 C C . GLU B 1 331 ? 142.847 130.243 94.818 1.00 93.01 331 GLU B C 1
ATOM 13436 O O . GLU B 1 331 ? 142.617 129.748 95.921 1.00 103.88 331 GLU B O 1
ATOM 13448 N N . VAL B 1 332 ? 144.038 130.736 94.475 1.00 88.47 332 VAL B N 1
ATOM 13449 C CA . VAL B 1 332 ? 145.170 130.752 95.391 1.00 89.26 332 VAL B CA 1
ATOM 13450 C C . VAL B 1 332 ? 145.760 132.154 95.413 1.00 87.60 332 VAL B C 1
ATOM 13451 O O . VAL B 1 332 ? 145.591 132.943 94.482 1.00 88.45 332 VAL B O 1
ATOM 13464 N N . GLY B 1 333 ? 146.463 132.456 96.500 1.00 79.71 333 GLY B N 1
ATOM 13465 C CA . GLY B 1 333 ? 147.045 133.778 96.663 1.00 87.18 333 GLY B CA 1
ATOM 13466 C C . GLY B 1 333 ? 146.003 134.870 96.746 1.00 89.87 333 GLY B C 1
ATOM 13467 O O . GLY B 1 333 ? 146.205 135.963 96.203 1.00 86.81 333 GLY B O 1
ATOM 13471 N N . VAL B 1 334 ? 144.884 134.597 97.417 1.00 88.47 334 VAL B N 1
ATOM 13472 C CA . VAL B 1 334 ? 143.808 135.579 97.495 1.00 88.05 334 VAL B CA 1
ATOM 13473 C C . VAL B 1 334 ? 144.213 136.756 98.375 1.00 93.77 334 VAL B C 1
ATOM 13474 O O . VAL B 1 334 ? 143.947 137.916 98.039 1.00 93.60 334 VAL B O 1
ATOM 13487 N N . LEU B 1 335 ? 144.855 136.487 99.508 1.00 89.87 335 LEU B N 1
ATOM 13488 C CA . LEU B 1 335 ? 145.269 137.528 100.440 1.00 86.51 335 LEU B CA 1
ATOM 13489 C C . LEU B 1 335 ? 146.721 137.905 100.181 1.00 86.84 335 LEU B C 1
ATOM 13490 O O . LEU B 1 335 ? 147.571 137.038 99.963 1.00 93.23 335 LEU B O 1
ATOM 13506 N N . GLY B 1 336 ? 146.996 139.210 100.201 1.00 82.62 336 GLY B N 1
ATOM 13507 C CA . GLY B 1 336 ? 148.283 139.692 99.729 1.00 83.99 336 GLY B CA 1
ATOM 13508 C C . GLY B 1 336 ? 149.442 139.387 100.660 1.00 91.69 336 GLY B C 1
ATOM 13509 O O . GLY B 1 336 ? 150.519 138.990 100.208 1.00 92.91 336 GLY B O 1
ATOM 13513 N N . LYS B 1 337 ? 149.248 139.568 101.964 1.00 95.78 337 LYS B N 1
ATOM 13514 C CA . LYS B 1 337 ? 150.351 139.510 102.915 1.00 93.27 337 LYS B CA 1
ATOM 13515 C C . LYS B 1 337 ? 150.425 138.206 103.696 1.00 94.59 337 LYS B C 1
ATOM 13516 O O . LYS B 1 337 ? 151.339 138.044 104.509 1.00 96.84 337 LYS B O 1
ATOM 13535 N N . THR B 1 338 ? 149.502 137.277 103.477 1.00 95.43 338 THR B N 1
ATOM 13536 C CA . THR B 1 338 ? 149.590 135.973 104.116 1.00 88.83 338 THR B CA 1
ATOM 13537 C C . THR B 1 338 ? 150.655 135.121 103.437 1.00 92.68 338 THR B C 1
ATOM 13538 O O . THR B 1 338 ? 150.955 135.290 102.253 1.00 91.16 338 THR B O 1
ATOM 13549 N N . HIS B 1 339 ? 151.234 134.196 104.206 1.00 95.52 339 HIS B N 1
ATOM 13550 C CA . HIS B 1 339 ? 152.244 133.302 103.647 1.00 89.42 339 HIS B CA 1
ATOM 13551 C C . HIS B 1 339 ? 151.648 132.419 102.561 1.00 87.63 339 HIS B C 1
ATOM 13552 O O . HIS B 1 339 ? 152.227 132.267 101.480 1.00 95.62 339 HIS B O 1
ATOM 13566 N N . GLY B 1 340 ? 150.486 131.834 102.826 1.00 74.42 340 GLY B N 1
ATOM 13567 C CA . GLY B 1 340 ? 149.795 131.061 101.815 1.00 69.11 340 GLY B CA 1
ATOM 13568 C C . GLY B 1 340 ? 148.301 131.171 102.000 1.00 77.28 340 GLY B C 1
ATOM 13569 O O . GLY B 1 340 ? 147.830 131.201 103.134 1.00 88.18 340 GLY B O 1
ATOM 13573 N N . SER B 1 341 ? 147.540 131.244 100.913 1.00 75.18 341 SER B N 1
ATOM 13574 C CA . SER B 1 341 ? 146.100 131.401 101.033 1.00 77.29 341 SER B CA 1
ATOM 13575 C C . SER B 1 341 ? 145.416 130.683 99.882 1.00 77.61 341 SER B C 1
ATOM 13576 O O . SER B 1 341 ? 146.020 130.413 98.843 1.00 81.81 341 SER B O 1
ATOM 13584 N N . ALA B 1 342 ? 144.140 130.374 100.087 1.00 76.37 342 ALA B N 1
ATOM 13585 C CA . ALA B 1 342 ? 143.358 129.681 99.077 1.00 71.98 342 ALA B CA 1
ATOM 13586 C C . ALA B 1 342 ? 141.882 129.858 99.387 1.00 73.73 342 ALA B C 1
ATOM 13587 O O . ALA B 1 342 ? 141.471 129.793 100.546 1.00 77.74 342 ALA B O 1
ATOM 13594 N N . LEU B 1 343 ? 141.099 130.096 98.344 1.00 81.20 343 LEU B N 1
ATOM 13595 C CA . LEU B 1 343 ? 139.646 130.171 98.433 1.00 79.97 343 LEU B CA 1
ATOM 13596 C C . LEU B 1 343 ? 139.085 129.013 97.622 1.00 85.33 343 LEU B C 1
ATOM 13597 O O . LEU B 1 343 ? 139.196 129.004 96.389 1.00 96.91 343 LEU B O 1
ATOM 13613 N N . PHE B 1 344 ? 138.541 128.014 98.316 1.00 74.94 344 PHE B N 1
ATOM 13614 C CA . PHE B 1 344 ? 137.963 126.839 97.679 1.00 78.78 344 PHE B CA 1
ATOM 13615 C C . PHE B 1 344 ? 136.448 126.904 97.825 1.00 78.60 344 PHE B C 1
ATOM 13616 O O . PHE B 1 344 ? 135.931 126.917 98.949 1.00 88.14 344 PHE B O 1
ATOM 13633 N N . THR B 1 345 ? 135.742 126.961 96.696 1.00 79.99 345 THR B N 1
ATOM 13634 C CA . THR B 1 345 ? 134.286 126.984 96.658 1.00 78.33 345 THR B CA 1
ATOM 13635 C C . THR B 1 345 ? 133.791 125.735 95.946 1.00 85.73 345 THR B C 1
ATOM 13636 O O . THR B 1 345 ? 134.188 125.473 94.807 1.00 89.04 345 THR B O 1
ATOM 13647 N N . ARG B 1 346 ? 132.929 124.974 96.610 1.00 83.62 346 ARG B N 1
ATOM 13648 C CA . ARG B 1 346 ? 132.233 123.839 96.012 1.00 79.28 346 ARG B CA 1
ATOM 13649 C C . ARG B 1 346 ? 130.743 124.130 96.139 1.00 78.71 346 ARG B C 1
ATOM 13650 O O . ARG B 1 346 ? 130.163 123.973 97.219 1.00 87.68 346 ARG B O 1
ATOM 13671 N N . GLY B 1 347 ? 130.135 124.619 95.064 1.00 74.29 347 GLY B N 1
ATOM 13672 C CA . GLY B 1 347 ? 128.731 124.952 95.133 1.00 78.97 347 GLY B CA 1
ATOM 13673 C C . GLY B 1 347 ? 128.510 126.109 96.076 1.00 86.80 347 GLY B C 1
ATOM 13674 O O . GLY B 1 347 ? 128.962 127.230 95.827 1.00 94.20 347 GLY B O 1
ATOM 13678 N N . GLU B 1 348 ? 127.807 125.837 97.174 1.00 92.77 348 GLU B N 1
ATOM 13679 C CA . GLU B 1 348 ? 127.496 126.839 98.181 1.00 93.00 348 GLU B CA 1
ATOM 13680 C C . GLU B 1 348 ? 128.290 126.610 99.460 1.00 87.24 348 GLU B C 1
ATOM 13681 O O . GLU B 1 348 ? 127.930 127.146 100.511 1.00 99.08 348 GLU B O 1
ATOM 13693 N N . THR B 1 349 ? 129.361 125.822 99.392 1.00 79.69 349 THR B N 1
ATOM 13694 C CA . THR B 1 349 ? 130.279 125.641 100.510 1.00 82.40 349 THR B CA 1
ATOM 13695 C C . THR B 1 349 ? 131.601 126.302 100.153 1.00 86.67 349 THR B C 1
ATOM 13696 O O . THR B 1 349 ? 132.290 125.855 99.235 1.00 97.69 349 THR B O 1
ATOM 13707 N N . GLN B 1 350 ? 131.968 127.339 100.893 1.00 78.31 350 GLN B N 1
ATOM 13708 C CA . GLN B 1 350 ? 133.191 128.082 100.638 1.00 70.96 350 GLN B CA 1
ATOM 13709 C C . GLN B 1 350 ? 134.065 128.087 101.877 1.00 73.72 350 GLN B C 1
ATOM 13710 O O . GLN B 1 350 ? 133.576 128.339 102.985 1.00 84.41 350 GLN B O 1
ATOM 13724 N N . ALA B 1 351 ? 135.369 127.915 101.651 1.00 71.56 351 ALA B N 1
ATOM 13725 C CA . ALA B 1 351 ? 136.369 127.907 102.711 1.00 74.04 351 ALA B CA 1
ATOM 13726 C C . ALA B 1 351 ? 137.559 128.750 102.282 1.00 78.88 351 ALA B C 1
ATOM 13727 O O . ALA B 1 351 ? 138.149 128.508 101.222 1.00 83.82 351 ALA B O 1
ATOM 13734 N N . LEU B 1 352 ? 137.883 129.753 103.094 1.00 75.42 352 LEU B N 1
ATOM 13735 C CA . LEU B 1 352 ? 139.101 130.543 102.956 1.00 75.32 352 LEU B CA 1
ATOM 13736 C C . LEU B 1 352 ? 140.145 129.980 103.914 1.00 81.19 352 LEU B C 1
ATOM 13737 O O . LEU B 1 352 ? 140.025 130.140 105.133 1.00 88.94 352 LEU B O 1
ATOM 13753 N N . VAL B 1 353 ? 141.165 129.323 103.369 1.00 77.79 353 VAL B N 1
ATOM 13754 C CA . VAL B 1 353 ? 142.176 128.626 104.156 1.00 81.29 353 VAL B CA 1
ATOM 13755 C C . VAL B 1 353 ? 143.492 129.376 104.016 1.00 76.79 353 VAL B C 1
ATOM 13756 O O . VAL B 1 353 ? 143.917 129.693 102.900 1.00 84.44 353 VAL B O 1
ATOM 13769 N N . VAL B 1 354 ? 144.136 129.657 105.147 1.00 75.61 354 VAL B N 1
ATOM 13770 C CA . VAL B 1 354 ? 145.391 130.399 105.183 1.00 78.74 354 VAL B CA 1
ATOM 13771 C C . VAL B 1 354 ? 146.425 129.570 105.931 1.00 82.17 354 VAL B C 1
ATOM 13772 O O . VAL B 1 354 ? 146.150 129.065 107.025 1.00 85.10 354 VAL B O 1
ATOM 13785 N N . ALA B 1 355 ? 147.610 129.438 105.344 1.00 81.37 355 ALA B N 1
ATOM 13786 C CA . ALA B 1 355 ? 148.725 128.706 105.927 1.00 74.07 355 ALA B CA 1
ATOM 13787 C C . ALA B 1 355 ? 149.834 129.679 106.299 1.00 74.84 355 ALA B C 1
ATOM 13788 O O . ALA B 1 355 ? 150.205 130.544 105.495 1.00 84.92 355 ALA B O 1
ATOM 13795 N N . THR B 1 356 ? 150.363 129.522 107.513 1.00 83.59 356 THR B N 1
ATOM 13796 C CA . THR B 1 356 ? 151.404 130.377 108.063 1.00 82.34 356 THR B CA 1
ATOM 13797 C C . THR B 1 356 ? 152.563 129.524 108.551 1.00 85.77 356 THR B C 1
ATOM 13798 O O . THR B 1 356 ? 152.359 128.428 109.080 1.00 89.08 356 THR B O 1
ATOM 13809 N N . LEU B 1 357 ? 153.778 130.034 108.377 1.00 96.23 357 LEU B N 1
ATOM 13810 C CA . LEU B 1 357 ? 154.998 129.338 108.756 1.00 86.80 357 LEU B CA 1
ATOM 13811 C C . LEU B 1 357 ? 155.673 130.062 109.911 1.00 93.10 357 LEU B C 1
ATOM 13812 O O . LEU B 1 357 ? 155.790 131.291 109.901 1.00 97.92 357 LEU B O 1
ATOM 13828 N N . GLY B 1 358 ? 156.112 129.298 110.905 1.00 89.09 358 GLY B N 1
ATOM 13829 C CA . GLY B 1 358 ? 156.828 129.866 112.028 1.00 83.60 358 GLY B CA 1
ATOM 13830 C C . GLY B 1 358 ? 158.075 129.071 112.345 1.00 84.94 358 GLY B C 1
ATOM 13831 O O . GLY B 1 358 ? 158.445 128.169 111.591 1.00 96.16 358 GLY B O 1
ATOM 13835 N N . THR B 1 359 ? 158.734 129.395 113.450 1.00 93.82 359 THR B N 1
ATOM 13836 C CA . THR B 1 359 ? 159.942 128.703 113.862 1.00 98.48 359 THR B CA 1
ATOM 13837 C C . THR B 1 359 ? 159.603 127.646 114.911 1.00 97.04 359 THR B C 1
ATOM 13838 O O . THR B 1 359 ? 158.447 127.457 115.295 1.00 103.45 359 THR B O 1
ATOM 13849 N N . ALA B 1 360 ? 160.636 126.950 115.385 1.00 91.70 360 ALA B N 1
ATOM 13850 C CA . ALA B 1 360 ? 160.441 125.906 116.383 1.00 96.68 360 ALA B CA 1
ATOM 13851 C C . ALA B 1 360 ? 159.869 126.438 117.689 1.00 86.73 360 ALA B C 1
ATOM 13852 O O . ALA B 1 360 ? 159.300 125.661 118.462 1.00 86.74 360 ALA B O 1
ATOM 13859 N N . ARG B 1 361 ? 160.003 127.737 117.959 1.00 100.64 361 ARG B N 1
ATOM 13860 C CA . ARG B 1 361 ? 159.406 128.308 119.159 1.00 104.90 361 ARG B CA 1
ATOM 13861 C C . ARG B 1 361 ? 157.896 128.432 119.053 1.00 106.65 361 ARG B C 1
ATOM 13862 O O . ARG B 1 361 ? 157.234 128.577 120.085 1.00 104.03 361 ARG B O 1
ATOM 13883 N N . ASP B 1 362 ? 157.329 128.278 117.861 1.00 100.87 362 ASP B N 1
ATOM 13884 C CA . ASP B 1 362 ? 155.903 128.471 117.653 1.00 93.67 362 ASP B CA 1
ATOM 13885 C C . ASP B 1 362 ? 155.133 127.165 117.693 1.00 98.62 362 ASP B C 1
ATOM 13886 O O . ASP B 1 362 ? 153.926 127.159 117.435 1.00 103.67 362 ASP B O 1
ATOM 13895 N N . ALA B 1 363 ? 155.799 126.065 118.017 1.00 97.04 363 ALA B N 1
ATOM 13896 C CA . ALA B 1 363 ? 155.125 124.783 118.087 1.00 91.86 363 ALA B CA 1
ATOM 13897 C C . ALA B 1 363 ? 154.280 124.749 119.351 1.00 91.28 363 ALA B C 1
ATOM 13898 O O . ALA B 1 363 ? 154.637 125.335 120.375 1.00 94.19 363 ALA B O 1
ATOM 13905 N N . GLN B 1 364 ? 153.147 124.064 119.279 1.00 99.43 364 GLN B N 1
ATOM 13906 C CA . GLN B 1 364 ? 152.268 123.983 120.436 1.00 101.05 364 GLN B CA 1
ATOM 13907 C C . GLN B 1 364 ? 152.817 122.975 121.430 1.00 105.27 364 GLN B C 1
ATOM 13908 O O . GLN B 1 364 ? 153.187 121.862 121.056 1.00 111.83 364 GLN B O 1
ATOM 13922 N N . LEU B 1 365 ? 152.860 123.359 122.701 1.00 105.24 365 LEU B N 1
ATOM 13923 C CA . LEU B 1 365 ? 153.312 122.456 123.753 1.00 107.04 365 LEU B CA 1
ATOM 13924 C C . LEU B 1 365 ? 152.100 121.709 124.282 1.00 110.80 365 LEU B C 1
ATOM 13925 O O . LEU B 1 365 ? 151.345 122.226 125.107 1.00 112.43 365 LEU B O 1
ATOM 13941 N N . LEU B 1 366 ? 151.913 120.485 123.799 1.00 107.46 366 LEU B N 1
ATOM 13942 C CA . LEU B 1 366 ? 150.798 119.667 124.237 1.00 104.87 366 LEU B CA 1
ATOM 13943 C C . LEU B 1 366 ? 151.192 118.952 125.516 1.00 103.63 366 LEU B C 1
ATOM 13944 O O . LEU B 1 366 ? 152.248 118.307 125.579 1.00 111.24 366 LEU B O 1
ATOM 13960 N N . ASP B 1 367 ? 150.331 119.041 126.520 1.00 101.96 367 ASP B N 1
ATOM 13961 C CA . ASP B 1 367 ? 150.507 118.326 127.776 1.00 110.58 367 ASP B CA 1
ATOM 13962 C C . ASP B 1 367 ? 149.627 117.087 127.703 1.00 110.47 367 ASP B C 1
ATOM 13963 O O . ASP B 1 367 ? 148.430 117.145 127.993 1.00 107.26 367 ASP B O 1
ATOM 13972 N N . THR B 1 368 ? 150.217 115.966 127.313 1.00 107.57 368 THR B N 1
ATOM 13973 C CA . THR B 1 368 ? 149.483 114.730 127.127 1.00 101.47 368 THR B CA 1
ATOM 13974 C C . THR B 1 368 ? 149.601 113.900 128.395 1.00 103.51 368 THR B C 1
ATOM 13975 O O . THR B 1 368 ? 150.587 113.996 129.128 1.00 113.16 368 THR B O 1
ATOM 13986 N N . LEU B 1 369 ? 148.584 113.080 128.652 1.00 95.74 369 LEU B N 1
ATOM 13987 C CA . LEU B 1 369 ? 148.646 112.195 129.806 1.00 98.45 369 LEU B CA 1
ATOM 13988 C C . LEU B 1 369 ? 149.936 111.389 129.812 1.00 95.47 369 LEU B C 1
ATOM 13989 O O . LEU B 1 369 ? 150.474 111.082 130.882 1.00 100.73 369 LEU B O 1
ATOM 14005 N N . GLU B 1 370 ? 150.450 111.045 128.637 1.00 101.16 370 GLU B N 1
ATOM 14006 C CA . GLU B 1 370 ? 151.630 110.205 128.512 1.00 101.65 370 GLU B CA 1
ATOM 14007 C C . GLU B 1 370 ? 152.938 110.987 128.523 1.00 106.49 370 GLU B C 1
ATOM 14008 O O . GLU B 1 370 ? 154.004 110.372 128.437 1.00 111.55 370 GLU B O 1
ATOM 14020 N N . GLY B 1 371 ? 152.896 112.303 128.624 1.00 109.10 371 GLY B N 1
ATOM 14021 C CA . GLY B 1 371 ? 154.119 113.082 128.579 1.00 107.81 371 GLY B CA 1
ATOM 14022 C C . GLY B 1 371 ? 153.853 114.493 128.079 1.00 107.83 371 GLY B C 1
ATOM 14023 O O . GLY B 1 371 ? 152.786 115.056 128.316 1.00 110.41 371 GLY B O 1
ATOM 14027 N N . GLU B 1 372 ? 154.852 115.050 127.398 1.00 117.03 372 GLU B N 1
ATOM 14028 C CA . GLU B 1 372 ? 154.776 116.415 126.887 1.00 117.24 372 GLU B CA 1
ATOM 14029 C C . GLU B 1 372 ? 155.351 116.454 125.479 1.00 114.75 372 GLU B C 1
ATOM 14030 O O . GLU B 1 372 ? 156.559 116.279 125.300 1.00 116.82 372 GLU B O 1
ATOM 14042 N N . ARG B 1 373 ? 154.497 116.679 124.486 1.00 112.13 373 ARG B N 1
ATOM 14043 C CA . ARG B 1 373 ? 154.916 116.671 123.090 1.00 109.50 373 ARG B CA 1
ATOM 14044 C C . ARG B 1 373 ? 154.832 118.075 122.503 1.00 118.69 373 ARG B C 1
ATOM 14045 O O . ARG B 1 373 ? 154.264 118.991 123.100 1.00 118.67 373 ARG B O 1
ATOM 14066 N N . LYS B 1 374 ? 155.434 118.247 121.328 1.00 114.35 374 LYS B N 1
ATOM 14067 C CA . LYS B 1 374 ? 155.397 119.512 120.604 1.00 107.79 374 LYS B CA 1
ATOM 14068 C C . LYS B 1 374 ? 154.806 119.308 119.220 1.00 108.79 374 LYS B C 1
ATOM 14069 O O . LYS B 1 374 ? 155.323 118.517 118.425 1.00 104.43 374 LYS B O 1
ATOM 14088 N N . ASP B 1 375 ? 153.724 120.028 118.945 1.00 108.32 375 ASP B N 1
ATOM 14089 C CA . ASP B 1 375 ? 153.021 119.960 117.675 1.00 102.44 375 ASP B CA 1
ATOM 14090 C C . ASP B 1 375 ? 153.594 121.014 116.739 1.00 100.85 375 ASP B C 1
ATOM 14091 O O . ASP B 1 375 ? 153.487 122.216 117.011 1.00 102.94 375 ASP B O 1
ATOM 14100 N N . ALA B 1 376 ? 154.210 120.561 115.652 1.00 91.51 376 ALA B N 1
ATOM 14101 C CA . ALA B 1 376 ? 154.752 121.439 114.629 1.00 90.17 376 ALA B CA 1
ATOM 14102 C C . ALA B 1 376 ? 153.785 121.612 113.471 1.00 90.82 376 ALA B C 1
ATOM 14103 O O . ALA B 1 376 ? 154.141 122.225 112.461 1.00 94.14 376 ALA B O 1
ATOM 14110 N N . PHE B 1 377 ? 152.575 121.073 113.593 1.00 85.63 377 PHE B N 1
ATOM 14111 C CA . PHE B 1 377 ? 151.493 121.346 112.662 1.00 82.86 377 PHE B CA 1
ATOM 14112 C C . PHE B 1 377 ? 150.216 121.550 113.454 1.00 83.29 377 PHE B C 1
ATOM 14113 O O . PHE B 1 377 ? 149.881 120.737 114.318 1.00 84.71 377 PHE B O 1
ATOM 14130 N N . MET B 1 378 ? 149.515 122.638 113.159 1.00 75.74 378 MET B N 1
ATOM 14131 C CA . MET B 1 378 ? 148.222 122.929 113.760 1.00 77.99 378 MET B CA 1
ATOM 14132 C C . MET B 1 378 ? 147.243 123.242 112.645 1.00 75.70 378 MET B C 1
ATOM 14133 O O . MET B 1 378 ? 147.584 123.979 111.720 1.00 93.14 378 MET B O 1
ATOM 14147 N N . LEU B 1 379 ? 146.052 122.653 112.701 1.00 62.76 379 LEU B N 1
ATOM 14148 C CA . LEU B 1 379 ? 144.971 122.996 111.782 1.00 68.96 379 LEU B CA 1
ATOM 14149 C C . LEU B 1 379 ? 143.773 123.416 112.618 1.00 74.36 379 LEU B C 1
ATOM 14150 O O . LEU B 1 379 ? 143.201 122.599 113.345 1.00 81.55 379 LEU B O 1
ATOM 14166 N N . HIS B 1 380 ? 143.395 124.685 112.512 1.00 78.06 380 HIS B N 1
ATOM 14167 C CA . HIS B 1 380 ? 142.273 125.240 113.252 1.00 80.35 380 HIS B CA 1
ATOM 14168 C C . HIS B 1 380 ? 141.133 125.534 112.293 1.00 85.34 380 HIS B C 1
ATOM 14169 O O . HIS B 1 380 ? 141.326 126.215 111.282 1.00 95.49 380 HIS B O 1
ATOM 14183 N N . TYR B 1 381 ? 139.949 125.037 112.627 1.00 85.70 381 TYR B N 1
ATOM 14184 C CA . TYR B 1 381 ? 138.770 125.124 111.779 1.00 79.37 381 TYR B CA 1
ATOM 14185 C C . TYR B 1 381 ? 137.759 126.037 112.458 1.00 81.88 381 TYR B C 1
ATOM 14186 O O . TYR B 1 381 ? 137.360 125.784 113.598 1.00 84.45 381 TYR B O 1
ATOM 14204 N N . ASN B 1 382 ? 137.359 127.098 111.762 1.00 86.54 382 ASN B N 1
ATOM 14205 C CA . ASN B 1 382 ? 136.438 128.099 112.282 1.00 81.91 382 ASN B CA 1
ATOM 14206 C C . ASN B 1 382 ? 135.158 128.070 111.463 1.00 81.37 382 ASN B C 1
ATOM 14207 O O . ASN B 1 382 ? 135.203 128.136 110.229 1.00 89.97 382 ASN B O 1
ATOM 14218 N N . PHE B 1 383 ? 134.023 127.959 112.153 1.00 81.65 383 PHE B N 1
ATOM 14219 C CA . PHE B 1 383 ? 132.699 127.894 111.537 1.00 85.87 383 PHE B CA 1
ATOM 14220 C C . PHE B 1 383 ? 131.847 129.023 112.101 1.00 82.05 383 PHE B C 1
ATOM 14221 O O . PHE B 1 383 ? 131.127 128.831 113.094 1.00 80.11 383 PHE B O 1
ATOM 14238 N N . PRO B 1 384 ? 131.894 130.213 111.510 1.00 91.65 384 PRO B N 1
ATOM 14239 C CA . PRO B 1 384 ? 131.108 131.331 112.032 1.00 87.37 384 PRO B CA 1
ATOM 14240 C C . PRO B 1 384 ? 129.650 131.210 111.628 1.00 87.91 384 PRO B C 1
ATOM 14241 O O . PRO B 1 384 ? 129.335 130.628 110.579 1.00 92.03 384 PRO B O 1
ATOM 14252 N N . PRO B 1 385 ? 128.727 131.751 112.426 1.00 86.37 385 PRO B N 1
ATOM 14253 C CA . PRO B 1 385 ? 127.301 131.597 112.096 1.00 81.15 385 PRO B CA 1
ATOM 14254 C C . PRO B 1 385 ? 126.901 132.240 110.781 1.00 83.53 385 PRO B C 1
ATOM 14255 O O . PRO B 1 385 ? 125.882 131.842 110.208 1.00 91.34 385 PRO B O 1
ATOM 14266 N N . PHE B 1 386 ? 127.660 133.215 110.277 1.00 84.37 386 PHE B N 1
ATOM 14267 C CA . PHE B 1 386 ? 127.286 133.844 109.017 1.00 83.85 386 PHE B CA 1
ATOM 14268 C C . PHE B 1 386 ? 127.568 132.955 107.817 1.00 80.66 386 PHE B C 1
ATOM 14269 O O . PHE B 1 386 ? 127.159 133.300 106.704 1.00 80.72 386 PHE B O 1
ATOM 14286 N N . SER B 1 387 ? 128.260 131.832 108.008 1.00 83.88 387 SER B N 1
ATOM 14287 C CA . SER B 1 387 ? 128.440 130.892 106.911 1.00 84.03 387 SER B CA 1
ATOM 14288 C C . SER B 1 387 ? 127.117 130.263 106.503 1.00 90.64 387 SER B C 1
ATOM 14289 O O . SER B 1 387 ? 126.948 129.874 105.343 1.00 94.56 387 SER B O 1
ATOM 14297 N N . VAL B 1 388 ? 126.173 130.160 107.436 1.00 96.28 388 VAL B N 1
ATOM 14298 C CA . VAL B 1 388 ? 124.836 129.652 107.161 1.00 90.68 388 VAL B CA 1
ATOM 14299 C C . VAL B 1 388 ? 123.790 130.752 107.164 1.00 88.99 388 VAL B C 1
ATOM 14300 O O . VAL B 1 388 ? 122.595 130.454 107.031 1.00 88.00 388 VAL B O 1
ATOM 14313 N N . GLY B 1 389 ? 124.195 132.011 107.306 1.00 88.04 389 GLY B N 1
ATOM 14314 C CA . GLY B 1 389 ? 123.255 133.112 107.262 1.00 80.86 389 GLY B CA 1
ATOM 14315 C C . GLY B 1 389 ? 122.471 133.334 108.533 1.00 90.52 389 GLY B C 1
ATOM 14316 O O . GLY B 1 389 ? 121.347 133.841 108.475 1.00 96.11 389 GLY B O 1
ATOM 14320 N N . GLU B 1 390 ? 123.030 132.975 109.685 1.00 92.74 390 GLU B N 1
ATOM 14321 C CA . GLU B 1 390 ? 122.358 133.120 110.966 1.00 88.61 390 GLU B CA 1
ATOM 14322 C C . GLU B 1 390 ? 123.192 133.977 111.908 1.00 92.25 390 GLU B C 1
ATOM 14323 O O . GLU B 1 390 ? 124.410 134.097 111.762 1.00 94.22 390 GLU B O 1
ATOM 14335 N N . CYS B 1 391 ? 122.511 134.589 112.874 1.00 95.03 391 CYS B N 1
ATOM 14336 C CA . CYS B 1 391 ? 123.159 135.383 113.916 1.00 92.26 391 CYS B CA 1
ATOM 14337 C C . CYS B 1 391 ? 123.384 134.478 115.121 1.00 91.18 391 CYS B C 1
ATOM 14338 O O . CYS B 1 391 ? 122.445 134.151 115.849 1.00 95.70 391 CYS B O 1
ATOM 14346 N N . GLY B 1 392 ? 124.629 134.062 115.326 1.00 94.86 392 GLY B N 1
ATOM 14347 C CA . GLY B 1 392 ? 124.964 133.197 116.440 1.00 95.78 392 GLY B CA 1
ATOM 14348 C C . GLY B 1 392 ? 125.888 133.848 117.446 1.00 95.84 392 GLY B C 1
ATOM 14349 O O . GLY B 1 392 ? 125.886 135.071 117.604 1.00 95.85 392 GLY B O 1
ATOM 14353 N N . ARG B 1 393 ? 126.687 133.035 118.129 1.00 110.89 393 ARG B N 1
ATOM 14354 C CA . ARG B 1 393 ? 127.638 133.506 119.125 1.00 109.50 393 ARG B CA 1
ATOM 14355 C C . ARG B 1 393 ? 129.055 133.309 118.608 1.00 113.59 393 ARG B C 1
ATOM 14356 O O . ARG B 1 393 ? 129.367 132.279 118.003 1.00 115.37 393 ARG B O 1
ATOM 14377 N N . MET B 1 394 ? 129.908 134.296 118.852 1.00 103.13 394 MET B N 1
ATOM 14378 C CA . MET B 1 394 ? 131.318 134.225 118.498 1.00 101.27 394 MET B CA 1
ATOM 14379 C C . MET B 1 394 ? 132.110 133.991 119.776 1.00 106.32 394 MET B C 1
ATOM 14380 O O . MET B 1 394 ? 132.039 134.800 120.707 1.00 109.66 394 MET B O 1
ATOM 14394 N N . GLY B 1 395 ? 132.857 132.892 119.823 1.00 104.29 395 GLY B N 1
ATOM 14395 C CA . GLY B 1 395 ? 133.624 132.576 121.011 1.00 104.30 395 GLY B CA 1
ATOM 14396 C C . GLY B 1 395 ? 134.517 131.361 120.875 1.00 106.75 395 GLY B C 1
ATOM 14397 O O . GLY B 1 395 ? 135.065 131.093 119.802 1.00 109.51 395 GLY B O 1
ATOM 14401 N N . SER B 1 396 ? 134.666 130.618 121.965 1.00 108.24 396 SER B N 1
ATOM 14402 C CA . SER B 1 396 ? 135.548 129.463 121.964 1.00 108.66 396 SER B CA 1
ATOM 14403 C C . SER B 1 396 ? 135.024 128.401 121.000 1.00 109.71 396 SER B C 1
ATOM 14404 O O . SER B 1 396 ? 133.806 128.221 120.877 1.00 105.22 396 SER B O 1
ATOM 14412 N N . PRO B 1 397 ? 135.903 127.684 120.301 1.00 101.86 397 PRO B N 1
ATOM 14413 C CA . PRO B 1 397 ? 135.431 126.626 119.399 1.00 106.75 397 PRO B CA 1
ATOM 14414 C C . PRO B 1 397 ? 134.671 125.547 120.157 1.00 105.10 397 PRO B C 1
ATOM 14415 O O . PRO B 1 397 ? 135.025 125.177 121.278 1.00 99.93 397 PRO B O 1
ATOM 14426 N N . GLY B 1 398 ? 133.613 125.045 119.526 1.00 100.03 398 GLY B N 1
ATOM 14427 C CA . GLY B 1 398 ? 132.776 124.014 120.102 1.00 96.92 398 GLY B CA 1
ATOM 14428 C C . GLY B 1 398 ? 133.265 122.613 119.787 1.00 99.48 398 GLY B C 1
ATOM 14429 O O . GLY B 1 398 ? 134.348 122.399 119.242 1.00 105.29 398 GLY B O 1
ATOM 14433 N N . ARG B 1 399 ? 132.429 121.638 120.151 1.00 101.93 399 ARG B N 1
ATOM 14434 C CA . ARG B 1 399 ? 132.728 120.244 119.841 1.00 98.78 399 ARG B CA 1
ATOM 14435 C C . ARG B 1 399 ? 132.863 120.027 118.342 1.00 100.07 399 ARG B C 1
ATOM 14436 O O . ARG B 1 399 ? 133.793 119.354 117.879 1.00 97.42 399 ARG B O 1
ATOM 14457 N N . ARG B 1 400 ? 131.958 120.620 117.566 1.00 101.03 400 ARG B N 1
ATOM 14458 C CA . ARG B 1 400 ? 131.937 120.373 116.132 1.00 97.04 400 ARG B CA 1
ATOM 14459 C C . ARG B 1 400 ? 133.138 120.998 115.437 1.00 98.20 400 ARG B C 1
ATOM 14460 O O . ARG B 1 400 ? 133.711 120.394 114.525 1.00 103.48 400 ARG B O 1
ATOM 14481 N N . GLU B 1 401 ? 133.543 122.198 115.851 1.00 96.40 401 GLU B N 1
ATOM 14482 C CA . GLU B 1 401 ? 134.703 122.822 115.225 1.00 88.73 401 GLU B CA 1
ATOM 14483 C C . GLU B 1 401 ? 135.973 122.030 115.501 1.00 90.73 401 GLU B C 1
ATOM 14484 O O . GLU B 1 401 ? 136.779 121.804 114.591 1.00 89.14 401 GLU B O 1
ATOM 14496 N N . ILE B 1 402 ? 136.152 121.570 116.740 1.00 98.68 402 ILE B N 1
ATOM 14497 C CA . ILE B 1 402 ? 137.332 120.778 117.067 1.00 91.52 402 ILE B CA 1
ATOM 14498 C C . ILE B 1 402 ? 137.323 119.474 116.284 1.00 90.88 402 ILE B C 1
ATOM 14499 O O . ILE B 1 402 ? 138.347 119.059 115.725 1.00 90.95 402 ILE B O 1
ATOM 14515 N N . GLY B 1 403 ? 136.165 118.818 116.208 1.00 87.07 403 GLY B N 1
ATOM 14516 C CA . GLY B 1 403 ? 136.095 117.562 115.484 1.00 85.72 403 GLY B CA 1
ATOM 14517 C C . GLY B 1 403 ? 136.363 117.718 114.000 1.00 91.94 403 GLY B C 1
ATOM 14518 O O . GLY B 1 403 ? 137.085 116.916 113.403 1.00 102.81 403 GLY B O 1
ATOM 14522 N N . HIS B 1 404 ? 135.784 118.749 113.382 1.00 75.85 404 HIS B N 1
ATOM 14523 C CA . HIS B 1 404 ? 135.993 118.964 111.955 1.00 68.70 404 HIS B CA 1
ATOM 14524 C C . HIS B 1 404 ? 137.436 119.346 111.661 1.00 74.35 404 HIS B C 1
ATOM 14525 O O . HIS B 1 404 ? 138.014 118.895 110.665 1.00 80.60 404 HIS B O 1
ATOM 14539 N N . GLY B 1 405 ? 138.041 120.172 112.515 1.00 79.80 405 GLY B N 1
ATOM 14540 C CA . GLY B 1 405 ? 139.437 120.508 112.316 1.00 76.44 405 GLY B CA 1
ATOM 14541 C C . GLY B 1 405 ? 140.332 119.295 112.459 1.00 76.91 405 GLY B C 1
ATOM 14542 O O . GLY B 1 405 ? 141.297 119.131 111.711 1.00 84.33 405 GLY B O 1
ATOM 14546 N N . ARG B 1 406 ? 140.012 118.415 113.410 1.00 88.14 406 ARG B N 1
ATOM 14547 C CA . ARG B 1 406 ? 140.790 117.192 113.551 1.00 78.31 406 ARG B CA 1
ATOM 14548 C C . ARG B 1 406 ? 140.603 116.279 112.349 1.00 78.59 406 ARG B C 1
ATOM 14549 O O . ARG B 1 406 ? 141.548 115.612 111.926 1.00 90.75 406 ARG B O 1
ATOM 14570 N N . LEU B 1 407 ? 139.393 116.218 111.794 1.00 71.98 407 LEU B N 1
ATOM 14571 C CA . LEU B 1 407 ? 139.184 115.403 110.600 1.00 79.52 407 LEU B CA 1
ATOM 14572 C C . LEU B 1 407 ? 139.988 115.942 109.422 1.00 77.70 407 LEU B C 1
ATOM 14573 O O . LEU B 1 407 ? 140.589 115.171 108.664 1.00 84.43 407 LEU B O 1
ATOM 14589 N N . ALA B 1 408 ? 140.022 117.265 109.256 1.00 83.27 408 ALA B N 1
ATOM 14590 C CA . ALA B 1 408 ? 140.827 117.841 108.182 1.00 73.02 408 ALA B CA 1
ATOM 14591 C C . ALA B 1 408 ? 142.309 117.565 108.407 1.00 78.25 408 ALA B C 1
ATOM 14592 O O . ALA B 1 408 ? 143.046 117.236 107.465 1.00 81.80 408 ALA B O 1
ATOM 14599 N N . ARG B 1 409 ? 142.765 117.690 109.653 1.00 82.01 409 ARG B N 1
ATOM 14600 C CA . ARG B 1 409 ? 144.154 117.373 109.951 1.00 80.42 409 ARG B CA 1
ATOM 14601 C C . ARG B 1 409 ? 144.451 115.914 109.652 1.00 80.67 409 ARG B C 1
ATOM 14602 O O . ARG B 1 409 ? 145.534 115.583 109.171 1.00 89.92 409 ARG B O 1
ATOM 14623 N N . ARG B 1 410 ? 143.519 115.020 109.970 1.00 81.06 410 ARG B N 1
ATOM 14624 C CA . ARG B 1 410 ? 143.715 113.610 109.661 1.00 76.14 410 ARG B CA 1
ATOM 14625 C C . ARG B 1 410 ? 143.808 113.395 108.160 1.00 79.13 410 ARG B C 1
ATOM 14626 O O . ARG B 1 410 ? 144.594 112.567 107.688 1.00 82.39 410 ARG B O 1
ATOM 14647 N N . GLY B 1 411 ? 143.019 114.144 107.394 1.00 80.42 411 GLY B N 1
ATOM 14648 C CA . GLY B 1 411 ? 143.026 114.019 105.951 1.00 80.59 411 GLY B CA 1
ATOM 14649 C C . GLY B 1 411 ? 144.190 114.678 105.254 1.00 80.70 411 GLY B C 1
ATOM 14650 O O . GLY B 1 411 ? 144.383 114.444 104.058 1.00 85.66 411 GLY B O 1
ATOM 14654 N N . VAL B 1 412 ? 144.973 115.486 105.963 1.00 82.76 412 VAL B N 1
ATOM 14655 C CA . VAL B 1 412 ? 146.133 116.129 105.356 1.00 80.08 412 VAL B CA 1
ATOM 14656 C C . VAL B 1 412 ? 147.461 115.699 105.976 1.00 81.30 412 VAL B C 1
ATOM 14657 O O . VAL B 1 412 ? 148.504 115.848 105.321 1.00 87.63 412 VAL B O 1
ATOM 14670 N N . ALA B 1 413 ? 147.477 115.146 107.190 1.00 89.72 413 ALA B N 1
ATOM 14671 C CA . ALA B 1 413 ? 148.723 114.912 107.910 1.00 86.06 413 ALA B CA 1
ATOM 14672 C C . ALA B 1 413 ? 149.670 113.965 107.189 1.00 86.49 413 ALA B C 1
ATOM 14673 O O . ALA B 1 413 ? 150.876 113.999 107.454 1.00 90.89 413 ALA B O 1
ATOM 14680 N N . ALA B 1 414 ? 149.167 113.120 106.292 1.00 85.36 414 ALA B N 1
ATOM 14681 C CA . ALA B 1 414 ? 150.042 112.157 105.638 1.00 88.66 414 ALA B CA 1
ATOM 14682 C C . ALA B 1 414 ? 151.008 112.821 104.669 1.00 91.08 414 ALA B C 1
ATOM 14683 O O . ALA B 1 414 ? 152.060 112.246 104.374 1.00 88.32 414 ALA B O 1
ATOM 14690 N N . MET B 1 415 ? 150.681 114.012 104.170 1.00 92.06 415 MET B N 1
ATOM 14691 C CA . MET B 1 415 ? 151.505 114.694 103.184 1.00 90.14 415 MET B CA 1
ATOM 14692 C C . MET B 1 415 ? 152.447 115.723 103.795 1.00 94.59 415 MET B C 1
ATOM 14693 O O . MET B 1 415 ? 153.308 116.246 103.081 1.00 91.61 415 MET B O 1
ATOM 14707 N N . LEU B 1 416 ? 152.308 116.029 105.079 1.00 87.60 416 LEU B N 1
ATOM 14708 C CA . LEU B 1 416 ? 153.151 117.046 105.689 1.00 90.32 416 LEU B CA 1
ATOM 14709 C C . LEU B 1 416 ? 154.602 116.572 105.752 1.00 93.82 416 LEU B C 1
ATOM 14710 O O . LEU B 1 416 ? 154.863 115.416 106.100 1.00 93.00 416 LEU B O 1
ATOM 14726 N N . PRO B 1 417 ? 155.564 117.430 105.419 1.00 93.83 417 PRO B N 1
ATOM 14727 C CA . PRO B 1 417 ? 156.969 117.031 105.531 1.00 92.23 417 PRO B CA 1
ATOM 14728 C C . PRO B 1 417 ? 157.404 116.919 106.982 1.00 103.97 417 PRO B C 1
ATOM 14729 O O . PRO B 1 417 ? 156.863 117.580 107.871 1.00 104.47 417 PRO B O 1
ATOM 14740 N N . THR B 1 418 ? 158.398 116.069 107.214 1.00 112.46 418 THR B N 1
ATOM 14741 C CA . THR B 1 418 ? 158.958 115.921 108.546 1.00 111.54 418 THR B CA 1
ATOM 14742 C C . THR B 1 418 ? 159.892 117.087 108.858 1.00 112.56 418 THR B C 1
ATOM 14743 O O . THR B 1 418 ? 160.332 117.822 107.971 1.00 114.38 418 THR B O 1
ATOM 14754 N N . GLN B 1 419 ? 160.197 117.247 110.145 1.00 107.05 419 GLN B N 1
ATOM 14755 C CA . GLN B 1 419 ? 161.048 118.351 110.571 1.00 102.51 419 GLN B CA 1
ATOM 14756 C C . GLN B 1 419 ? 162.451 118.259 109.991 1.00 107.50 419 GLN B C 1
ATOM 14757 O O . GLN B 1 419 ? 163.130 119.284 109.880 1.00 110.92 419 GLN B O 1
ATOM 14771 N N . ASP B 1 420 ? 162.902 117.062 109.619 1.00 115.51 420 ASP B N 1
ATOM 14772 C CA . ASP B 1 420 ? 164.231 116.926 109.035 1.00 114.62 420 ASP B CA 1
ATOM 14773 C C . ASP B 1 420 ? 164.320 117.659 107.702 1.00 114.42 420 ASP B C 1
ATOM 14774 O O . ASP B 1 420 ? 165.293 118.374 107.436 1.00 115.46 420 ASP B O 1
ATOM 14783 N N . GLU B 1 421 ? 163.313 117.490 106.845 1.00 111.98 421 GLU B N 1
ATOM 14784 C CA . GLU B 1 421 ? 163.320 118.161 105.549 1.00 114.75 421 GLU B CA 1
ATOM 14785 C C . GLU B 1 421 ? 162.786 119.587 105.641 1.00 119.34 421 GLU B C 1
ATOM 14786 O O . GLU B 1 421 ? 163.287 120.481 104.950 1.00 119.64 421 GLU B O 1
ATOM 14798 N N . PHE B 1 422 ? 161.775 119.820 106.479 1.00 107.96 422 PHE B N 1
ATOM 14799 C CA . PHE B 1 422 ? 161.140 121.131 106.620 1.00 96.49 422 PHE B CA 1
ATOM 14800 C C . PHE B 1 422 ? 161.116 121.501 108.097 1.00 100.13 422 PHE B C 1
ATOM 14801 O O . PHE B 1 422 ? 160.159 121.176 108.813 1.00 102.53 422 PHE B O 1
ATOM 14818 N N . PRO B 1 423 ? 162.156 122.188 108.595 1.00 99.59 423 PRO B N 1
ATOM 14819 C CA . PRO B 1 423 ? 162.255 122.508 110.025 1.00 97.53 423 PRO B CA 1
ATOM 14820 C C . PRO B 1 423 ? 161.483 123.760 110.439 1.00 96.85 423 PRO B C 1
ATOM 14821 O O . PRO B 1 423 ? 162.002 124.629 111.140 1.00 103.17 423 PRO B O 1
ATOM 14832 N N . TYR B 1 424 ? 160.229 123.851 110.005 1.00 96.30 424 TYR B N 1
ATOM 14833 C CA . TYR B 1 424 ? 159.373 124.984 110.318 1.00 90.16 424 TYR B CA 1
ATOM 14834 C C . TYR B 1 424 ? 158.086 124.502 110.970 1.00 89.75 424 TYR B C 1
ATOM 14835 O O . TYR B 1 424 ? 157.706 123.334 110.859 1.00 101.24 424 TYR B O 1
ATOM 14853 N N . THR B 1 425 ? 157.420 125.422 111.657 1.00 79.85 425 THR B N 1
ATOM 14854 C CA . THR B 1 425 ? 156.115 125.173 112.251 1.00 83.19 425 THR B CA 1
ATOM 14855 C C . THR B 1 425 ? 155.045 125.683 111.298 1.00 87.77 425 THR B C 1
ATOM 14856 O O . THR B 1 425 ? 155.138 126.810 110.803 1.00 96.61 425 THR B O 1
ATOM 14867 N N . ILE B 1 426 ? 154.037 124.856 111.040 1.00 76.04 426 ILE B N 1
ATOM 14868 C CA . ILE B 1 426 ? 152.988 125.168 110.079 1.00 72.97 426 ILE B CA 1
ATOM 14869 C C . ILE B 1 426 ? 151.668 125.274 110.825 1.00 78.07 426 ILE B C 1
ATOM 14870 O O . ILE B 1 426 ? 151.277 124.349 111.545 1.00 88.16 426 ILE B O 1
ATOM 14886 N N . ARG B 1 427 ? 150.988 126.401 110.656 1.00 71.90 427 ARG B N 1
ATOM 14887 C CA . ARG B 1 427 ? 149.641 126.592 111.174 1.00 73.11 427 ARG B CA 1
ATOM 14888 C C . ARG B 1 427 ? 148.722 126.917 110.009 1.00 76.92 427 ARG B C 1
ATOM 14889 O O . ARG B 1 427 ? 148.971 127.868 109.262 1.00 91.06 427 ARG B O 1
ATOM 14910 N N . VAL B 1 428 ? 147.668 126.126 109.857 1.00 66.98 428 VAL B N 1
ATOM 14911 C CA . VAL B 1 428 ? 146.661 126.316 108.826 1.00 74.76 428 VAL B CA 1
ATOM 14912 C C . VAL B 1 428 ? 145.369 126.685 109.533 1.00 71.42 428 VAL B C 1
ATOM 14913 O O . VAL B 1 428 ? 144.989 126.037 110.513 1.00 74.97 428 VAL B O 1
ATOM 14926 N N . VAL B 1 429 ? 144.722 127.748 109.071 1.00 77.09 429 VAL B N 1
ATOM 14927 C CA . VAL B 1 429 ? 143.440 128.184 109.605 1.00 72.45 429 VAL B CA 1
ATOM 14928 C C . VAL B 1 429 ? 142.438 128.158 108.466 1.00 76.43 429 VAL B C 1
ATOM 14929 O O . VAL B 1 429 ? 142.670 128.767 107.416 1.00 83.06 429 VAL B O 1
ATOM 14942 N N . SER B 1 430 ? 141.333 127.455 108.670 1.00 74.01 430 SER B N 1
ATOM 14943 C CA . SER B 1 430 ? 140.279 127.330 107.673 1.00 70.31 430 SER B CA 1
ATOM 14944 C C . SER B 1 430 ? 139.031 128.033 108.184 1.00 79.60 430 SER B C 1
ATOM 14945 O O . SER B 1 430 ? 138.376 127.544 109.107 1.00 87.56 430 SER B O 1
ATOM 14953 N N . GLU B 1 431 ? 138.696 129.164 107.571 1.00 89.11 431 GLU B N 1
ATOM 14954 C CA . GLU B 1 431 ? 137.493 129.915 107.901 1.00 88.65 431 GLU B CA 1
ATOM 14955 C C . GLU B 1 431 ? 136.413 129.505 106.913 1.00 92.60 431 GLU B C 1
ATOM 14956 O O . GLU B 1 431 ? 136.587 129.668 105.702 1.00 98.64 431 GLU B O 1
ATOM 14968 N N . ILE B 1 432 ? 135.304 128.975 107.420 1.00 83.16 432 ILE B N 1
ATOM 14969 C CA . ILE B 1 432 ? 134.211 128.538 106.564 1.00 82.20 432 ILE B CA 1
ATOM 14970 C C . ILE B 1 432 ? 133.354 129.769 106.305 1.00 76.02 432 ILE B C 1
ATOM 14971 O O . ILE B 1 432 ? 132.604 130.215 107.171 1.00 87.43 432 ILE B O 1
ATOM 14987 N N . THR B 1 433 ? 133.477 130.329 105.103 1.00 68.59 433 THR B N 1
ATOM 14988 C CA . THR B 1 433 ? 132.703 131.512 104.762 1.00 76.67 433 THR B CA 1
ATOM 14989 C C . THR B 1 433 ? 131.310 131.148 104.274 1.00 84.74 433 THR B C 1
ATOM 14990 O O . THR B 1 433 ? 130.384 131.951 104.422 1.00 90.96 433 THR B O 1
ATOM 15001 N N . GLU B 1 434 ? 131.134 129.967 103.684 1.00 85.09 434 GLU B N 1
ATOM 15002 C CA . GLU B 1 434 ? 129.798 129.479 103.373 1.00 74.13 434 GLU B CA 1
ATOM 15003 C C . GLU B 1 434 ? 129.740 127.992 103.665 1.00 80.21 434 GLU B C 1
ATOM 15004 O O . GLU B 1 434 ? 130.727 127.280 103.487 1.00 87.16 434 GLU B O 1
ATOM 15016 N N . SER B 1 435 ? 128.564 127.518 104.068 1.00 84.20 435 SER B N 1
ATOM 15017 C CA . SER B 1 435 ? 128.389 126.112 104.405 1.00 88.71 435 SER B CA 1
ATOM 15018 C C . SER B 1 435 ? 127.026 125.647 103.924 1.00 85.96 435 SER B C 1
ATOM 15019 O O . SER B 1 435 ? 125.996 126.131 104.398 1.00 87.33 435 SER B O 1
ATOM 15027 N N . ASN B 1 436 ? 127.032 124.711 102.984 1.00 97.25 436 ASN B N 1
ATOM 15028 C CA . ASN B 1 436 ? 125.820 124.043 102.531 1.00 95.70 436 ASN B CA 1
ATOM 15029 C C . ASN B 1 436 ? 126.203 122.628 102.109 1.00 96.42 436 ASN B C 1
ATOM 15030 O O . ASN B 1 436 ? 125.849 122.152 101.031 1.00 107.15 436 ASN B O 1
ATOM 15041 N N . GLY B 1 437 ? 126.959 121.951 102.963 1.00 87.29 437 GLY B N 1
ATOM 15042 C CA . GLY B 1 437 ? 127.521 120.656 102.649 1.00 88.68 437 GLY B CA 1
ATOM 15043 C C . GLY B 1 437 ? 128.536 120.283 103.703 1.00 94.58 437 GLY B C 1
ATOM 15044 O O . GLY B 1 437 ? 128.328 120.577 104.883 1.00 100.31 437 GLY B O 1
ATOM 15048 N N . SER B 1 438 ? 129.634 119.647 103.312 1.00 93.68 438 SER B N 1
ATOM 15049 C CA . SER B 1 438 ? 130.698 119.301 104.249 1.00 86.05 438 SER B CA 1
ATOM 15050 C C . SER B 1 438 ? 131.797 120.346 104.130 1.00 84.44 438 SER B C 1
ATOM 15051 O O . SER B 1 438 ? 132.594 120.327 103.190 1.00 82.68 438 SER B O 1
ATOM 15059 N N . SER B 1 439 ? 131.828 121.262 105.095 1.00 91.26 439 SER B N 1
ATOM 15060 C CA . SER B 1 439 ? 132.894 122.248 105.154 1.00 91.73 439 SER B CA 1
ATOM 15061 C C . SER B 1 439 ? 134.250 121.607 105.424 1.00 98.61 439 SER B C 1
ATOM 15062 O O . SER B 1 439 ? 135.272 122.112 104.952 1.00 98.40 439 SER B O 1
ATOM 15070 N N . SER B 1 440 ? 134.287 120.518 106.199 1.00 87.58 440 SER B N 1
ATOM 15071 C CA . SER B 1 440 ? 135.564 119.903 106.553 1.00 74.60 440 SER B CA 1
ATOM 15072 C C . SER B 1 440 ? 136.330 119.420 105.326 1.00 85.11 440 SER B C 1
ATOM 15073 O O . SER B 1 440 ? 137.565 119.502 105.291 1.00 95.59 440 SER B O 1
ATOM 15081 N N . MET B 1 441 ? 135.634 118.989 104.276 1.00 81.80 441 MET B N 1
ATOM 15082 C CA . MET B 1 441 ? 136.348 118.453 103.127 1.00 79.25 441 MET B CA 1
ATOM 15083 C C . MET B 1 441 ? 136.756 119.556 102.167 1.00 82.59 441 MET B C 1
ATOM 15084 O O . MET B 1 441 ? 137.776 119.424 101.470 1.00 89.17 441 MET B O 1
ATOM 15098 N N . ALA B 1 442 ? 136.112 120.714 102.275 1.00 77.64 442 ALA B N 1
ATOM 15099 C CA . ALA B 1 442 ? 136.594 121.876 101.559 1.00 81.48 442 ALA B CA 1
ATOM 15100 C C . ALA B 1 442 ? 137.728 122.514 102.329 1.00 81.46 442 ALA B C 1
ATOM 15101 O O . ALA B 1 442 ? 138.574 123.175 101.729 1.00 83.71 442 ALA B O 1
ATOM 15108 N N . SER B 1 443 ? 137.822 122.221 103.626 1.00 78.77 443 SER B N 1
ATOM 15109 C CA . SER B 1 443 ? 138.961 122.666 104.407 1.00 78.45 443 SER B CA 1
ATOM 15110 C C . SER B 1 443 ? 140.162 121.782 104.135 1.00 76.47 443 SER B C 1
ATOM 15111 O O . SER B 1 443 ? 141.293 122.264 104.152 1.00 72.82 443 SER B O 1
ATOM 15119 N N . VAL B 1 444 ? 139.931 120.514 103.796 1.00 82.92 444 VAL B N 1
ATOM 15120 C CA . VAL B 1 444 ? 141.038 119.657 103.379 1.00 81.73 444 VAL B CA 1
ATOM 15121 C C . VAL B 1 444 ? 141.562 120.102 102.017 1.00 86.43 444 VAL B C 1
ATOM 15122 O O . VAL B 1 444 ? 142.775 120.264 101.818 1.00 88.66 444 VAL B O 1
ATOM 15135 N N . CYS B 1 445 ? 140.654 120.338 101.065 1.00 83.78 445 CYS B N 1
ATOM 15136 C CA . CYS B 1 445 ? 141.094 120.816 99.757 1.00 73.63 445 CYS B CA 1
ATOM 15137 C C . CYS B 1 445 ? 141.794 122.170 99.869 1.00 85.63 445 CYS B C 1
ATOM 15138 O O . CYS B 1 445 ? 142.857 122.387 99.267 1.00 89.47 445 CYS B O 1
ATOM 15146 N N . GLY B 1 446 ? 141.225 123.085 100.656 1.00 78.20 446 GLY B N 1
ATOM 15147 C CA . GLY B 1 446 ? 141.831 124.391 100.821 1.00 67.70 446 GLY B CA 1
ATOM 15148 C C . GLY B 1 446 ? 143.162 124.335 101.540 1.00 76.72 446 GLY B C 1
ATOM 15149 O O . GLY B 1 446 ? 144.064 125.112 101.236 1.00 85.15 446 GLY B O 1
ATOM 15153 N N . ALA B 1 447 ? 143.299 123.436 102.516 1.00 80.44 447 ALA B N 1
ATOM 15154 C CA . ALA B 1 447 ? 144.577 123.290 103.198 1.00 73.68 447 ALA B CA 1
ATOM 15155 C C . ALA B 1 447 ? 145.641 122.786 102.241 1.00 74.52 447 ALA B C 1
ATOM 15156 O O . ALA B 1 447 ? 146.778 123.266 102.265 1.00 82.52 447 ALA B O 1
ATOM 15163 N N . SER B 1 448 ? 145.290 121.840 101.371 1.00 78.84 448 SER B N 1
ATOM 15164 C CA . SER B 1 448 ? 146.262 121.382 100.384 1.00 72.38 448 SER B CA 1
ATOM 15165 C C . SER B 1 448 ? 146.684 122.528 99.471 1.00 75.45 448 SER B C 1
ATOM 15166 O O . SER B 1 448 ? 147.881 122.750 99.237 1.00 85.37 448 SER B O 1
ATOM 15174 N N . LEU B 1 449 ? 145.710 123.298 98.977 1.00 76.21 449 LEU B N 1
ATOM 15175 C CA . LEU B 1 449 ? 146.040 124.402 98.079 1.00 71.78 449 LEU B CA 1
ATOM 15176 C C . LEU B 1 449 ? 146.872 125.468 98.782 1.00 73.03 449 LEU B C 1
ATOM 15177 O O . LEU B 1 449 ? 147.850 125.973 98.221 1.00 80.86 449 LEU B O 1
ATOM 15193 N N . ALA B 1 450 ? 146.509 125.818 100.016 1.00 81.24 450 ALA B N 1
ATOM 15194 C CA . ALA B 1 450 ? 147.232 126.854 100.742 1.00 74.19 450 ALA B CA 1
ATOM 15195 C C . ALA B 1 450 ? 148.648 126.410 101.066 1.00 79.88 450 ALA B C 1
ATOM 15196 O O . ALA B 1 450 ? 149.589 127.206 100.976 1.00 92.20 450 ALA B O 1
ATOM 15203 N N . LEU B 1 451 ? 148.823 125.147 101.457 1.00 80.60 451 LEU B N 1
ATOM 15204 C CA . LEU B 1 451 ? 150.159 124.658 101.762 1.00 68.47 451 LEU B CA 1
ATOM 15205 C C . LEU B 1 451 ? 151.026 124.651 100.513 1.00 72.68 451 LEU B C 1
ATOM 15206 O O . LEU B 1 451 ? 152.215 124.978 100.578 1.00 86.32 451 LEU B O 1
ATOM 15222 N N . MET B 1 452 ? 150.458 124.278 99.364 1.00 86.35 452 MET B N 1
ATOM 15223 C CA . MET B 1 452 ? 151.234 124.366 98.132 1.00 87.30 452 MET B CA 1
ATOM 15224 C C . MET B 1 452 ? 151.564 125.810 97.786 1.00 88.27 452 MET B C 1
ATOM 15225 O O . MET B 1 452 ? 152.646 126.096 97.261 1.00 94.82 452 MET B O 1
ATOM 15239 N N . ASP B 1 453 ? 150.646 126.734 98.070 1.00 84.35 453 ASP B N 1
ATOM 15240 C CA . ASP B 1 453 ? 150.888 128.132 97.731 1.00 85.38 453 ASP B CA 1
ATOM 15241 C C . ASP B 1 453 ? 151.971 128.736 98.611 1.00 87.88 453 ASP B C 1
ATOM 15242 O O . ASP B 1 453 ? 152.764 129.564 98.147 1.00 91.95 453 ASP B O 1
ATOM 15251 N N . ALA B 1 454 ? 152.024 128.339 99.882 1.00 80.61 454 ALA B N 1
ATOM 15252 C CA . ALA B 1 454 ? 153.045 128.867 100.775 1.00 81.77 454 ALA B CA 1
ATOM 15253 C C . ALA B 1 454 ? 154.440 128.399 100.395 1.00 89.40 454 ALA B C 1
ATOM 15254 O O . ALA B 1 454 ? 155.418 129.078 100.721 1.00 96.00 454 ALA B O 1
ATOM 15261 N N . GLY B 1 455 ? 154.554 127.257 99.721 1.00 92.27 455 GLY B N 1
ATOM 15262 C CA . GLY B 1 455 ? 155.837 126.679 99.376 1.00 89.78 455 GLY B CA 1
ATOM 15263 C C . GLY B 1 455 ? 156.173 125.432 100.157 1.00 92.11 455 GLY B C 1
ATOM 15264 O O . GLY B 1 455 ? 157.245 124.856 99.940 1.00 92.28 455 GLY B O 1
ATOM 15268 N N . VAL B 1 456 ? 155.296 125.000 101.057 1.00 85.84 456 VAL B N 1
ATOM 15269 C CA . VAL B 1 456 ? 155.577 123.826 101.888 1.00 85.40 456 VAL B CA 1
ATOM 15270 C C . VAL B 1 456 ? 155.734 122.604 100.993 1.00 97.56 456 VAL B C 1
ATOM 15271 O O . VAL B 1 456 ? 154.855 122.337 100.152 1.00 100.35 456 VAL B O 1
ATOM 15284 N N . PRO B 1 457 ? 156.811 121.826 101.122 1.00 97.19 457 PRO B N 1
ATOM 15285 C CA . PRO B 1 457 ? 156.998 120.678 100.215 1.00 91.59 457 PRO B CA 1
ATOM 15286 C C . PRO B 1 457 ? 156.134 119.484 100.610 1.00 96.03 457 PRO B C 1
ATOM 15287 O O . PRO B 1 457 ? 156.586 118.482 101.160 1.00 102.36 457 PRO B O 1
ATOM 15298 N N . VAL B 1 458 ? 154.845 119.588 100.317 1.00 93.79 458 VAL B N 1
ATOM 15299 C CA . VAL B 1 458 ? 153.918 118.503 100.612 1.00 94.77 458 VAL B CA 1
ATOM 15300 C C . VAL B 1 458 ? 154.114 117.396 99.587 1.00 98.91 458 VAL B C 1
ATOM 15301 O O . VAL B 1 458 ? 154.513 117.635 98.443 1.00 95.08 458 VAL B O 1
ATOM 15314 N N . LYS B 1 459 ? 153.829 116.163 100.005 1.00 89.63 459 LYS B N 1
ATOM 15315 C CA . LYS B 1 459 ? 154.112 115.011 99.158 1.00 87.03 459 LYS B CA 1
ATOM 15316 C C . LYS B 1 459 ? 153.243 115.010 97.905 1.00 89.92 459 LYS B C 1
ATOM 15317 O O . LYS B 1 459 ? 153.737 114.775 96.797 1.00 93.26 459 LYS B O 1
ATOM 15336 N N . ALA B 1 460 ? 151.948 115.266 98.056 1.00 85.21 460 ALA B N 1
ATOM 15337 C CA . ALA B 1 460 ? 151.025 115.224 96.932 1.00 82.76 460 ALA B CA 1
ATOM 15338 C C . ALA B 1 460 ? 149.748 115.951 97.326 1.00 85.14 460 ALA B C 1
ATOM 15339 O O . ALA B 1 460 ? 149.465 116.108 98.519 1.00 84.67 460 ALA B O 1
ATOM 15346 N N . PRO B 1 461 ? 148.969 116.418 96.354 1.00 81.51 461 PRO B N 1
ATOM 15347 C CA . PRO B 1 461 ? 147.683 117.043 96.684 1.00 77.60 461 PRO B CA 1
ATOM 15348 C C . PRO B 1 461 ? 146.717 116.047 97.301 1.00 86.61 461 PRO B C 1
ATOM 15349 O O . PRO B 1 461 ? 146.719 114.858 96.974 1.00 90.91 461 PRO B O 1
ATOM 15360 N N . VAL B 1 462 ? 145.876 116.551 98.198 1.00 86.49 462 VAL B N 1
ATOM 15361 C CA . VAL B 1 462 ? 144.823 115.768 98.831 1.00 76.72 462 VAL B CA 1
ATOM 15362 C C . VAL B 1 462 ? 143.497 116.469 98.589 1.00 80.43 462 VAL B C 1
ATOM 15363 O O . VAL B 1 462 ? 143.432 117.702 98.566 1.00 92.42 462 VAL B O 1
ATOM 15376 N N . ALA B 1 463 ? 142.445 115.681 98.407 1.00 77.80 463 ALA B N 1
ATOM 15377 C CA . ALA B 1 463 ? 141.091 116.194 98.307 1.00 68.85 463 ALA B CA 1
ATOM 15378 C C . ALA B 1 463 ? 140.182 115.337 99.171 1.00 78.28 463 ALA B C 1
ATOM 15379 O O . ALA B 1 463 ? 140.498 114.189 99.487 1.00 87.82 463 ALA B O 1
ATOM 15386 N N . GLY B 1 464 ? 139.038 115.899 99.535 1.00 84.82 464 GLY B N 1
ATOM 15387 C CA . GLY B 1 464 ? 138.061 115.178 100.322 1.00 84.14 464 GLY B CA 1
ATOM 15388 C C . GLY B 1 464 ? 136.682 115.303 99.714 1.00 82.08 464 GLY B C 1
ATOM 15389 O O . GLY B 1 464 ? 136.369 116.269 99.021 1.00 88.61 464 GLY B O 1
ATOM 15393 N N . ILE B 1 465 ? 135.856 114.297 99.983 1.00 81.12 465 ILE B N 1
ATOM 15394 C CA . ILE B 1 465 ? 134.482 114.268 99.501 1.00 77.91 465 ILE B CA 1
ATOM 15395 C C . ILE B 1 465 ? 133.584 113.735 100.608 1.00 83.13 465 ILE B C 1
ATOM 15396 O O . ILE B 1 465 ? 133.894 112.717 101.241 1.00 92.96 465 ILE B O 1
ATOM 15412 N N . ALA B 1 466 ? 132.484 114.444 100.851 1.00 89.12 466 ALA B N 1
ATOM 15413 C CA . ALA B 1 466 ? 131.441 114.026 101.777 1.00 89.72 466 ALA B CA 1
ATOM 15414 C C . ALA B 1 466 ? 130.350 113.300 101.002 1.00 91.37 466 ALA B C 1
ATOM 15415 O O . ALA B 1 466 ? 129.792 113.848 100.046 1.00 92.66 466 ALA B O 1
ATOM 15422 N N . MET B 1 467 ? 130.046 112.079 101.417 1.00 86.72 467 MET B N 1
ATOM 15423 C CA . MET B 1 467 ? 129.151 111.195 100.695 1.00 80.39 467 MET B CA 1
ATOM 15424 C C . MET B 1 467 ? 127.979 110.807 101.587 1.00 84.55 467 MET B C 1
ATOM 15425 O O . MET B 1 467 ? 127.956 111.102 102.784 1.00 88.07 467 MET B O 1
ATOM 15439 N N . GLY B 1 468 ? 126.994 110.140 100.991 1.00 89.87 468 GLY B N 1
ATOM 15440 C CA . GLY B 1 468 ? 125.840 109.682 101.745 1.00 86.29 468 GLY B CA 1
ATOM 15441 C C . GLY B 1 468 ? 125.255 108.442 101.106 1.00 93.17 468 GLY B C 1
ATOM 15442 O O . GLY B 1 468 ? 125.502 108.154 99.935 1.00 98.47 468 GLY B O 1
ATOM 15446 N N . LEU B 1 469 ? 124.493 107.690 101.896 1.00 97.99 469 LEU B N 1
ATOM 15447 C CA . LEU B 1 469 ? 123.815 106.504 101.385 1.00 96.68 469 LEU B CA 1
ATOM 15448 C C . LEU B 1 469 ? 122.412 106.432 101.964 1.00 96.30 469 LEU B C 1
ATOM 15449 O O . LEU B 1 469 ? 122.244 106.484 103.185 1.00 100.25 469 LEU B O 1
ATOM 15465 N N . VAL B 1 470 ? 121.410 106.321 101.095 1.00 102.78 470 VAL B N 1
ATOM 15466 C CA . VAL B 1 470 ? 120.023 106.120 101.504 1.00 103.35 470 VAL B CA 1
ATOM 15467 C C . VAL B 1 470 ? 119.596 104.720 101.085 1.00 106.80 470 VAL B C 1
ATOM 15468 O O . VAL B 1 470 ? 119.694 104.370 99.905 1.00 110.48 470 VAL B O 1
ATOM 15481 N N . LYS B 1 471 ? 119.102 103.927 102.035 1.00 107.10 471 LYS B N 1
ATOM 15482 C CA . LYS B 1 471 ? 118.727 102.537 101.767 1.00 103.73 471 LYS B CA 1
ATOM 15483 C C . LYS B 1 471 ? 117.294 102.290 102.228 1.00 104.62 471 LYS B C 1
ATOM 15484 O O . LYS B 1 471 ? 117.030 102.174 103.428 1.00 105.81 471 LYS B O 1
ATOM 15503 N N . GLU B 1 472 ? 116.378 102.207 101.269 1.00 113.88 472 GLU B N 1
ATOM 15504 C CA . GLU B 1 472 ? 114.977 101.894 101.526 1.00 114.62 472 GLU B CA 1
ATOM 15505 C C . GLU B 1 472 ? 114.745 100.427 101.177 1.00 114.51 472 GLU B C 1
ATOM 15506 O O . GLU B 1 472 ? 114.809 100.038 100.004 1.00 112.67 472 GLU B O 1
ATOM 15518 N N . GLY B 1 473 ? 114.530 99.609 102.199 1.00 111.93 473 GLY B N 1
ATOM 15519 C CA . GLY B 1 473 ? 114.278 98.199 101.966 1.00 109.67 473 GLY B CA 1
ATOM 15520 C C . GLY B 1 473 ? 115.489 97.536 101.345 1.00 119.04 473 GLY B C 1
ATOM 15521 O O . GLY B 1 473 ? 116.601 97.590 101.881 1.00 118.08 473 GLY B O 1
ATOM 15525 N N . GLU B 1 474 ? 115.278 96.898 100.199 1.00 122.63 474 GLU B N 1
ATOM 15526 C CA . GLU B 1 474 ? 116.346 96.225 99.476 1.00 120.12 474 GLU B CA 1
ATOM 15527 C C . GLU B 1 474 ? 116.987 97.116 98.419 1.00 120.10 474 GLU B C 1
ATOM 15528 O O . GLU B 1 474 ? 117.892 96.663 97.712 1.00 116.97 474 GLU B O 1
ATOM 15540 N N . LYS B 1 475 ? 116.558 98.370 98.307 1.00 115.34 475 LYS B N 1
ATOM 15541 C CA . LYS B 1 475 ? 117.095 99.300 97.325 1.00 115.23 475 LYS B CA 1
ATOM 15542 C C . LYS B 1 475 ? 117.947 100.343 98.033 1.00 114.87 475 LYS B C 1
ATOM 15543 O O . LYS B 1 475 ? 117.636 100.747 99.154 1.00 115.61 475 LYS B O 1
ATOM 15562 N N . PHE B 1 476 ? 119.038 100.757 97.393 1.00 103.92 476 PHE B N 1
ATOM 15563 C CA . PHE B 1 476 ? 119.924 101.749 97.981 1.00 105.07 476 PHE B CA 1
ATOM 15564 C C . PHE B 1 476 ? 120.461 102.673 96.900 1.00 98.62 476 PHE B C 1
ATOM 15565 O O . PHE B 1 476 ? 120.549 102.305 95.727 1.00 94.73 476 PHE B O 1
ATOM 15582 N N . ALA B 1 477 ? 120.815 103.886 97.319 1.00 90.39 477 ALA B N 1
ATOM 15583 C CA . ALA B 1 477 ? 121.376 104.901 96.441 1.00 88.80 477 ALA B CA 1
ATOM 15584 C C . ALA B 1 477 ? 122.506 105.612 97.166 1.00 93.90 477 ALA B C 1
ATOM 15585 O O . ALA B 1 477 ? 122.364 105.982 98.336 1.00 95.70 477 ALA B O 1
ATOM 15592 N N . VAL B 1 478 ? 123.621 105.801 96.465 1.00 95.68 478 VAL B N 1
ATOM 15593 C CA . VAL B 1 478 ? 124.780 106.513 96.987 1.00 92.18 478 VAL B CA 1
ATOM 15594 C C . VAL B 1 478 ? 124.770 107.920 96.411 1.00 95.06 478 VAL B C 1
ATOM 15595 O O . VAL B 1 478 ? 124.694 108.099 95.190 1.00 100.24 478 VAL B O 1
ATOM 15608 N N . LEU B 1 479 ? 124.855 108.916 97.285 1.00 89.32 479 LEU B N 1
ATOM 15609 C CA . LEU B 1 479 ? 124.754 110.321 96.923 1.00 94.40 479 LEU B CA 1
ATOM 15610 C C . LEU B 1 479 ? 126.120 110.968 97.084 1.00 90.81 479 LEU B C 1
ATOM 15611 O O . LEU B 1 479 ? 126.701 110.932 98.174 1.00 97.85 479 LEU B O 1
ATOM 15627 N N . THR B 1 480 ? 126.624 111.559 96.004 1.00 84.05 480 THR B N 1
ATOM 15628 C CA . THR B 1 480 ? 127.914 112.228 96.027 1.00 81.26 480 THR B CA 1
ATOM 15629 C C . THR B 1 480 ? 127.747 113.692 96.399 1.00 88.31 480 THR B C 1
ATOM 15630 O O . THR B 1 480 ? 126.832 114.367 95.920 1.00 101.70 480 THR B O 1
ATOM 15641 N N . ASP B 1 481 ? 128.641 114.182 97.256 1.00 83.62 481 ASP B N 1
ATOM 15642 C CA . ASP B 1 481 ? 128.661 115.587 97.652 1.00 84.05 481 ASP B CA 1
ATOM 15643 C C . ASP B 1 481 ? 127.311 116.003 98.239 1.00 94.37 481 ASP B C 1
ATOM 15644 O O . ASP B 1 481 ? 126.591 116.839 97.692 1.00 104.09 481 ASP B O 1
ATOM 15653 N N . ILE B 1 482 ? 126.976 115.391 99.373 1.00 94.85 482 ILE B N 1
ATOM 15654 C CA . ILE B 1 482 ? 125.686 115.634 100.003 1.00 95.21 482 ILE B CA 1
ATOM 15655 C C . ILE B 1 482 ? 125.601 117.080 100.478 1.00 96.44 482 ILE B C 1
ATOM 15656 O O . ILE B 1 482 ? 126.605 117.700 100.852 1.00 94.06 482 ILE B O 1
ATOM 15672 N N . LEU B 1 483 ? 124.388 117.624 100.459 1.00 96.08 483 LEU B N 1
ATOM 15673 C CA . LEU B 1 483 ? 124.131 118.985 100.898 1.00 94.82 483 LEU B CA 1
ATOM 15674 C C . LEU B 1 483 ? 123.866 119.030 102.400 1.00 96.90 483 LEU B C 1
ATOM 15675 O O . LEU B 1 483 ? 123.777 118.006 103.077 1.00 97.17 483 LEU B O 1
ATOM 15691 N N . GLY B 1 484 ? 123.738 120.252 102.919 1.00 104.24 484 GLY B N 1
ATOM 15692 C CA . GLY B 1 484 ? 123.392 120.419 104.319 1.00 105.00 484 GLY B CA 1
ATOM 15693 C C . GLY B 1 484 ? 122.000 119.919 104.636 1.00 107.01 484 GLY B C 1
ATOM 15694 O O . GLY B 1 484 ? 121.718 119.537 105.776 1.00 107.39 484 GLY B O 1
ATOM 15698 N N . ASP B 1 485 ? 121.112 119.918 103.643 1.00 115.15 485 ASP B N 1
ATOM 15699 C CA . ASP B 1 485 ? 119.750 119.446 103.839 1.00 111.30 485 ASP B CA 1
ATOM 15700 C C . ASP B 1 485 ? 119.654 117.931 103.770 1.00 109.61 485 ASP B C 1
ATOM 15701 O O . ASP B 1 485 ? 118.718 117.358 104.333 1.00 113.59 485 ASP B O 1
ATOM 15710 N N . GLU B 1 486 ? 120.601 117.277 103.103 1.00 102.36 486 GLU B N 1
ATOM 15711 C CA . GLU B 1 486 ? 120.604 115.832 102.939 1.00 101.61 486 GLU B CA 1
ATOM 15712 C C . GLU B 1 486 ? 121.355 115.109 104.050 1.00 105.00 486 GLU B C 1
ATOM 15713 O O . GLU B 1 486 ? 121.521 113.889 103.971 1.00 111.55 486 GLU B O 1
ATOM 15725 N N . ASP B 1 487 ? 121.817 115.823 105.077 1.00 115.37 487 ASP B N 1
ATOM 15726 C CA . ASP B 1 487 ? 122.628 115.178 106.104 1.00 118.37 487 ASP B CA 1
ATOM 15727 C C . ASP B 1 487 ? 121.786 114.225 106.943 1.00 120.46 487 ASP B C 1
ATOM 15728 O O . ASP B 1 487 ? 122.181 113.079 107.186 1.00 115.81 487 ASP B O 1
ATOM 15737 N N . HIS B 1 488 ? 120.620 114.684 107.400 1.00 125.67 488 HIS B N 1
ATOM 15738 C CA . HIS B 1 488 ? 119.738 113.845 108.201 1.00 125.51 488 HIS B CA 1
ATOM 15739 C C . HIS B 1 488 ? 118.937 112.854 107.365 1.00 121.12 488 HIS B C 1
ATOM 15740 O O . HIS B 1 488 ? 118.376 111.909 107.927 1.00 124.26 488 HIS B O 1
ATOM 15754 N N . LEU B 1 489 ? 118.867 113.040 106.044 1.00 107.34 489 LEU B N 1
ATOM 15755 C CA . LEU B 1 489 ? 118.177 112.071 105.200 1.00 107.34 489 LEU B CA 1
ATOM 15756 C C . LEU B 1 489 ? 118.950 110.776 105.030 1.00 114.44 489 LEU B C 1
ATOM 15757 O O . LEU B 1 489 ? 118.341 109.745 104.729 1.00 117.33 489 LEU B O 1
ATOM 15773 N N . GLY B 1 490 ? 120.260 110.793 105.217 1.00 116.23 490 GLY B N 1
ATOM 15774 C CA . GLY B 1 490 ? 121.046 109.628 104.896 1.00 114.25 490 GLY B CA 1
ATOM 15775 C C . GLY B 1 490 ? 120.997 108.569 105.976 1.00 114.08 490 GLY B C 1
ATOM 15776 O O . GLY B 1 490 ? 120.669 108.826 107.133 1.00 113.16 490 GLY B O 1
ATOM 15780 N N . ASP B 1 491 ? 121.332 107.348 105.570 1.00 111.61 491 ASP B N 1
ATOM 15781 C CA . ASP B 1 491 ? 121.463 106.230 106.492 1.00 108.07 491 ASP B CA 1
ATOM 15782 C C . ASP B 1 491 ? 122.911 105.968 106.863 1.00 107.38 491 ASP B C 1
ATOM 15783 O O . ASP B 1 491 ? 123.184 105.490 107.968 1.00 108.29 491 ASP B O 1
ATOM 15792 N N . MET B 1 492 ? 123.833 106.271 105.956 1.00 102.70 492 MET B N 1
ATOM 15793 C CA . MET B 1 492 ? 125.261 106.265 106.217 1.00 99.64 492 MET B CA 1
ATOM 15794 C C . MET B 1 492 ? 125.829 107.585 105.727 1.00 96.69 492 MET B C 1
ATOM 15795 O O . MET B 1 492 ? 125.454 108.065 104.655 1.00 107.03 492 MET B O 1
ATOM 15809 N N . ASP B 1 493 ? 126.723 108.177 106.512 1.00 97.76 493 ASP B N 1
ATOM 15810 C CA . ASP B 1 493 ? 127.386 109.423 106.135 1.00 104.16 493 ASP B CA 1
ATOM 15811 C C . ASP B 1 493 ? 128.887 109.178 106.217 1.00 105.10 493 ASP B C 1
ATOM 15812 O O . ASP B 1 493 ? 129.455 109.174 107.313 1.00 110.46 493 ASP B O 1
ATOM 15821 N N . PHE B 1 494 ? 129.533 108.983 105.071 1.00 88.23 494 PHE B N 1
ATOM 15822 C CA . PHE B 1 494 ? 130.964 108.722 105.032 1.00 86.69 494 PHE B CA 1
ATOM 15823 C C . PHE B 1 494 ? 131.687 109.870 104.341 1.00 84.58 494 PHE B C 1
ATOM 15824 O O . PHE B 1 494 ? 131.200 110.427 103.353 1.00 93.27 494 PHE B O 1
ATOM 15841 N N . LYS B 1 495 ? 132.846 110.220 104.889 1.00 78.52 495 LYS B N 1
ATOM 15842 C CA . LYS B 1 495 ? 133.692 111.314 104.429 1.00 76.78 495 LYS B CA 1
ATOM 15843 C C . LYS B 1 495 ? 135.066 110.735 104.131 1.00 77.00 495 LYS B C 1
ATOM 15844 O O . LYS B 1 495 ? 135.747 110.257 105.046 1.00 88.22 495 LYS B O 1
ATOM 15863 N N . VAL B 1 496 ? 135.448 110.724 102.855 1.00 76.24 496 VAL B N 1
ATOM 15864 C CA . VAL B 1 496 ? 136.706 110.126 102.419 1.00 74.62 496 VAL B CA 1
ATOM 15865 C C . VAL B 1 496 ? 137.624 111.218 101.891 1.00 78.45 496 VAL B C 1
ATOM 15866 O O . VAL B 1 496 ? 137.241 111.978 100.996 1.00 90.73 496 VAL B O 1
ATOM 15879 N N . ALA B 1 497 ? 138.834 111.290 102.439 1.00 77.60 497 ALA B N 1
ATOM 15880 C CA . ALA B 1 497 ? 139.873 112.181 101.952 1.00 70.53 497 ALA B CA 1
ATOM 15881 C C . ALA B 1 497 ? 141.106 111.376 101.570 1.00 70.66 497 ALA B C 1
ATOM 15882 O O . ALA B 1 497 ? 141.376 110.312 102.132 1.00 87.13 497 ALA B O 1
ATOM 15889 N N . GLY B 1 498 ? 141.896 111.942 100.670 1.00 80.57 498 GLY B N 1
ATOM 15890 C CA . GLY B 1 498 ? 143.140 111.321 100.269 1.00 82.43 498 GLY B CA 1
ATOM 15891 C C . GLY B 1 498 ? 143.614 111.858 98.933 1.00 79.51 498 GLY B C 1
ATOM 15892 O O . GLY B 1 498 ? 143.077 112.829 98.403 1.00 87.63 498 GLY B O 1
ATOM 15896 N N . THR B 1 499 ? 144.643 111.198 98.408 1.00 81.34 499 THR B N 1
ATOM 15897 C CA . THR B 1 499 ? 145.264 111.555 97.145 1.00 81.69 499 THR B CA 1
ATOM 15898 C C . THR B 1 499 ? 144.711 110.678 96.027 1.00 91.11 499 THR B C 1
ATOM 15899 O O . THR B 1 499 ? 143.762 109.913 96.215 1.00 101.87 499 THR B O 1
ATOM 15910 N N . ASP B 1 500 ? 145.303 110.795 94.840 1.00 87.97 500 ASP B N 1
ATOM 15911 C CA . ASP B 1 500 ? 144.900 109.969 93.710 1.00 94.34 500 ASP B CA 1
ATOM 15912 C C . ASP B 1 500 ? 145.400 108.534 93.809 1.00 96.19 500 ASP B C 1
ATOM 15913 O O . ASP B 1 500 ? 145.006 107.705 92.982 1.00 95.54 500 ASP B O 1
ATOM 15922 N N . LYS B 1 501 ? 146.252 108.218 94.784 1.00 97.39 501 LYS B N 1
ATOM 15923 C CA . LYS B 1 501 ? 146.786 106.871 94.940 1.00 98.73 501 LYS B CA 1
ATOM 15924 C C . LYS B 1 501 ? 146.208 106.115 96.122 1.00 98.02 501 LYS B C 1
ATOM 15925 O O . LYS B 1 501 ? 146.177 104.884 96.090 1.00 94.04 501 LYS B O 1
ATOM 15944 N N . GLY B 1 502 ? 145.750 106.807 97.161 1.00 87.69 502 GLY B N 1
ATOM 15945 C CA . GLY B 1 502 ? 145.242 106.114 98.326 1.00 91.21 502 GLY B CA 1
ATOM 15946 C C . GLY B 1 502 ? 144.402 107.024 99.192 1.00 82.23 502 GLY B C 1
ATOM 15947 O O . GLY B 1 502 ? 144.270 108.221 98.936 1.00 85.18 502 GLY B O 1
ATOM 15951 N N . VAL B 1 503 ? 143.844 106.429 100.238 1.00 85.04 503 VAL B N 1
ATOM 15952 C CA . VAL B 1 503 ? 142.964 107.125 101.165 1.00 83.70 503 VAL B CA 1
ATOM 15953 C C . VAL B 1 503 ? 143.791 107.611 102.345 1.00 78.99 503 VAL B C 1
ATOM 15954 O O . VAL B 1 503 ? 144.572 106.848 102.924 1.00 81.50 503 VAL B O 1
ATOM 15967 N N . THR B 1 504 ? 143.628 108.884 102.697 1.00 78.65 504 THR B N 1
ATOM 15968 C CA . THR B 1 504 ? 144.312 109.450 103.848 1.00 78.37 504 THR B CA 1
ATOM 15969 C C . THR B 1 504 ? 143.414 109.562 105.071 1.00 79.51 504 THR B C 1
ATOM 15970 O O . THR B 1 504 ? 143.927 109.598 106.192 1.00 89.81 504 THR B O 1
ATOM 15981 N N . ALA B 1 505 ? 142.096 109.609 104.891 1.00 74.93 505 ALA B N 1
ATOM 15982 C CA . ALA B 1 505 ? 141.190 109.674 106.028 1.00 65.17 505 ALA B CA 1
ATOM 15983 C C . ALA B 1 505 ? 139.832 109.125 105.622 1.00 77.04 505 ALA B C 1
ATOM 15984 O O . ALA B 1 505 ? 139.380 109.347 104.499 1.00 88.82 505 ALA B O 1
ATOM 15991 N N . LEU B 1 506 ? 139.188 108.419 106.546 1.00 87.89 506 LEU B N 1
ATOM 15992 C CA . LEU B 1 506 ? 137.860 107.864 106.328 1.00 79.08 506 LEU B CA 1
ATOM 15993 C C . LEU B 1 506 ? 137.055 108.025 107.606 1.00 74.74 506 LEU B C 1
ATOM 15994 O O . LEU B 1 506 ? 137.523 107.643 108.680 1.00 83.30 506 LEU B O 1
ATOM 16010 N N . GLN B 1 507 ? 135.856 108.595 107.496 1.00 77.71 507 GLN B N 1
ATOM 16011 C CA . GLN B 1 507 ? 134.960 108.737 108.641 1.00 82.89 507 GLN B CA 1
ATOM 16012 C C . GLN B 1 507 ? 133.566 108.270 108.258 1.00 81.86 507 GLN B C 1
ATOM 16013 O O . GLN B 1 507 ? 132.928 108.882 107.402 1.00 91.26 507 GLN B O 1
ATOM 16027 N N . MET B 1 508 ? 133.079 107.218 108.909 1.00 88.26 508 MET B N 1
ATOM 16028 C CA . MET B 1 508 ? 131.770 106.657 108.607 1.00 80.07 508 MET B CA 1
ATOM 16029 C C . MET B 1 508 ? 130.851 106.780 109.815 1.00 86.18 508 MET B C 1
ATOM 16030 O O . MET B 1 508 ? 131.294 106.706 110.963 1.00 92.92 508 MET B O 1
ATOM 16044 N N . ASP B 1 509 ? 129.558 106.972 109.540 1.00 90.89 509 ASP B N 1
ATOM 16045 C CA . ASP B 1 509 ? 128.522 107.068 110.575 1.00 92.07 509 ASP B CA 1
ATOM 16046 C C . ASP B 1 509 ? 127.282 106.343 110.055 1.00 91.63 509 ASP B C 1
ATOM 16047 O O . ASP B 1 509 ? 126.455 106.932 109.356 1.00 101.28 509 ASP B O 1
ATOM 16056 N N . ILE B 1 510 ? 127.162 105.072 110.400 1.00 88.55 510 ILE B N 1
ATOM 16057 C CA . ILE B 1 510 ? 126.037 104.245 109.980 1.00 91.25 510 ILE B CA 1
ATOM 16058 C C . ILE B 1 510 ? 124.971 104.261 111.065 1.00 94.15 510 ILE B C 1
ATOM 16059 O O . ILE B 1 510 ? 125.267 104.388 112.257 1.00 91.07 510 ILE B O 1
ATOM 16075 N N . LYS B 1 511 ? 123.709 104.138 110.645 1.00 106.36 511 LYS B N 1
ATOM 16076 C CA . LYS B 1 511 ? 122.582 104.115 111.568 1.00 101.94 511 LYS B CA 1
ATOM 16077 C C . LYS B 1 511 ? 121.644 102.935 111.375 1.00 101.68 511 LYS B C 1
ATOM 16078 O O . LYS B 1 511 ? 120.811 102.693 112.254 1.00 104.03 511 LYS B O 1
ATOM 16097 N N . ILE B 1 512 ? 121.740 102.200 110.272 1.00 106.26 512 ILE B N 1
ATOM 16098 C CA . ILE B 1 512 ? 120.855 101.075 110.006 1.00 105.91 512 ILE B CA 1
ATOM 16099 C C . ILE B 1 512 ? 121.657 99.784 110.048 1.00 111.56 512 ILE B C 1
ATOM 16100 O O . ILE B 1 512 ? 122.872 99.768 109.818 1.00 112.70 512 ILE B O 1
ATOM 16116 N N . ASN B 1 513 ? 120.963 98.695 110.350 1.00 118.11 513 ASN B N 1
ATOM 16117 C CA . ASN B 1 513 ? 121.553 97.358 110.426 1.00 116.73 513 ASN B CA 1
ATOM 16118 C C . ASN B 1 513 ? 121.375 96.593 109.120 1.00 115.68 513 ASN B C 1
ATOM 16119 O O . ASN B 1 513 ? 120.888 95.464 109.119 1.00 120.32 513 ASN B O 1
ATOM 16130 N N . GLY B 1 514 ? 121.759 97.181 107.990 1.00 103.72 514 GLY B N 1
ATOM 16131 C CA . GLY B 1 514 ? 121.549 96.515 106.719 1.00 104.71 514 GLY B CA 1
ATOM 16132 C C . GLY B 1 514 ? 122.606 96.740 105.658 1.00 110.16 514 GLY B C 1
ATOM 16133 O O . GLY B 1 514 ? 122.412 96.328 104.511 1.00 111.46 514 GLY B O 1
ATOM 16137 N N . ILE B 1 515 ? 123.724 97.369 106.001 1.00 106.39 515 ILE B N 1
ATOM 16138 C CA . ILE B 1 515 ? 124.734 97.744 105.019 1.00 103.47 515 ILE B CA 1
ATOM 16139 C C . ILE B 1 515 ? 125.805 96.664 104.998 1.00 103.58 515 ILE B C 1
ATOM 16140 O O . ILE B 1 515 ? 126.492 96.435 106.000 1.00 103.87 515 ILE B O 1
ATOM 16156 N N . THR B 1 516 ? 125.953 96.012 103.849 1.00 111.47 516 THR B N 1
ATOM 16157 C CA . THR B 1 516 ? 126.874 94.901 103.693 1.00 111.81 516 THR B CA 1
ATOM 16158 C C . THR B 1 516 ? 128.211 95.397 103.145 1.00 109.86 516 THR B C 1
ATOM 16159 O O . THR B 1 516 ? 128.428 96.594 102.946 1.00 114.01 516 THR B O 1
ATOM 16170 N N . GLU B 1 517 ? 129.125 94.459 102.900 1.00 105.86 517 GLU B N 1
ATOM 16171 C CA . GLU B 1 517 ? 130.437 94.828 102.382 1.00 103.94 517 GLU B CA 1
ATOM 16172 C C . GLU B 1 517 ? 130.343 95.330 100.945 1.00 111.23 517 GLU B C 1
ATOM 16173 O O . GLU B 1 517 ? 131.050 96.270 100.563 1.00 118.09 517 GLU B O 1
ATOM 16185 N N . GLU B 1 518 ? 129.475 94.720 100.134 1.00 111.25 518 GLU B N 1
ATOM 16186 C CA . GLU B 1 518 ? 129.350 95.152 98.745 1.00 111.07 518 GLU B CA 1
ATOM 16187 C C . GLU B 1 518 ? 128.847 96.586 98.660 1.00 116.80 518 GLU B C 1
ATOM 16188 O O . GLU B 1 518 ? 129.274 97.351 97.782 1.00 123.59 518 GLU B O 1
ATOM 16200 N N . ILE B 1 519 ? 127.977 96.982 99.590 1.00 99.67 519 ILE B N 1
ATOM 16201 C CA . ILE B 1 519 ? 127.450 98.337 99.561 1.00 96.15 519 ILE B CA 1
ATOM 16202 C C . ILE B 1 519 ? 128.548 99.323 99.916 1.00 103.82 519 ILE B C 1
ATOM 16203 O O . ILE B 1 519 ? 128.631 100.409 99.328 1.00 113.74 519 ILE B O 1
ATOM 16219 N N . MET B 1 520 ? 129.456 98.942 100.816 1.00 94.23 520 MET B N 1
ATOM 16220 C CA . MET B 1 520 ? 130.543 99.839 101.172 1.00 98.03 520 MET B CA 1
ATOM 16221 C C . MET B 1 520 ? 131.638 99.859 100.119 1.00 95.21 520 MET B C 1
ATOM 16222 O O . MET B 1 520 ? 132.312 100.884 99.970 1.00 99.18 520 MET B O 1
ATOM 16236 N N . GLU B 1 521 ? 131.741 98.817 99.292 1.00 94.78 521 GLU B N 1
ATOM 16237 C CA . GLU B 1 521 ? 132.678 98.891 98.177 1.00 93.87 521 GLU B CA 1
ATOM 16238 C C . GLU B 1 521 ? 132.131 99.775 97.069 1.00 101.69 521 GLU B C 1
ATOM 16239 O O . GLU B 1 521 ? 132.878 100.559 96.473 1.00 109.31 521 GLU B O 1
ATOM 16251 N N . ILE B 1 522 ? 130.823 99.713 96.822 1.00 93.95 522 ILE B N 1
ATOM 16252 C CA . ILE B 1 522 ? 130.241 100.607 95.826 1.00 95.64 522 ILE B CA 1
ATOM 16253 C C . ILE B 1 522 ? 130.328 102.049 96.312 1.00 97.71 522 ILE B C 1
ATOM 16254 O O . ILE B 1 522 ? 130.639 102.972 95.540 1.00 105.41 522 ILE B O 1
ATOM 16270 N N . ALA B 1 523 ? 130.128 102.254 97.615 1.00 87.47 523 ALA B N 1
ATOM 16271 C CA . ALA B 1 523 ? 130.199 103.594 98.175 1.00 88.02 523 ALA B CA 1
ATOM 16272 C C . ALA B 1 523 ? 131.609 104.157 98.062 1.00 91.09 523 ALA B C 1
ATOM 16273 O O . ALA B 1 523 ? 131.799 105.300 97.628 1.00 95.51 523 ALA B O 1
ATOM 16280 N N . LEU B 1 524 ? 132.617 103.364 98.430 1.00 92.24 524 LEU B N 1
ATOM 16281 C CA . LEU B 1 524 ? 133.980 103.874 98.383 1.00 88.55 524 LEU B CA 1
ATOM 16282 C C . LEU B 1 524 ? 134.475 104.021 96.950 1.00 88.45 524 LEU B C 1
ATOM 16283 O O . LEU B 1 524 ? 135.312 104.886 96.678 1.00 93.95 524 LEU B O 1
ATOM 16299 N N . GLY B 1 525 ? 133.930 103.250 96.006 1.00 81.78 525 GLY B N 1
ATOM 16300 C CA . GLY B 1 525 ? 134.297 103.458 94.615 1.00 81.32 525 GLY B CA 1
ATOM 16301 C C . GLY B 1 525 ? 133.750 104.763 94.069 1.00 85.31 525 GLY B C 1
ATOM 16302 O O . GLY B 1 525 ? 134.457 105.510 93.379 1.00 89.36 525 GLY B O 1
ATOM 16306 N N . GLN B 1 526 ? 132.492 105.074 94.389 1.00 87.32 526 GLN B N 1
ATOM 16307 C CA . GLN B 1 526 ? 131.951 106.359 93.958 1.00 89.89 526 GLN B CA 1
ATOM 16308 C C . GLN B 1 526 ? 132.683 107.513 94.639 1.00 88.84 526 GLN B C 1
ATOM 16309 O O . GLN B 1 526 ? 132.952 108.552 94.012 1.00 90.22 526 GLN B O 1
ATOM 16323 N N . ALA B 1 527 ? 133.046 107.338 95.912 1.00 82.95 527 ALA B N 1
ATOM 16324 C CA . ALA B 1 527 ? 133.809 108.374 96.597 1.00 81.31 527 ALA B CA 1
ATOM 16325 C C . ALA B 1 527 ? 135.173 108.568 95.948 1.00 82.49 527 ALA B C 1
ATOM 16326 O O . ALA B 1 527 ? 135.665 109.698 95.847 1.00 89.59 527 ALA B O 1
ATOM 16333 N N . LEU B 1 528 ? 135.796 107.481 95.485 1.00 91.33 528 LEU B N 1
ATOM 16334 C CA . LEU B 1 528 ? 137.061 107.621 94.776 1.00 85.64 528 LEU B CA 1
ATOM 16335 C C . LEU B 1 528 ? 136.866 108.414 93.493 1.00 84.30 528 LEU B C 1
ATOM 16336 O O . LEU B 1 528 ? 137.683 109.280 93.157 1.00 92.57 528 LEU B O 1
ATOM 16352 N N . GLU B 1 529 ? 135.801 108.114 92.746 1.00 85.32 529 GLU B N 1
ATOM 16353 C CA . GLU B 1 529 ? 135.592 108.822 91.487 1.00 84.54 529 GLU B CA 1
ATOM 16354 C C . GLU B 1 529 ? 135.456 110.317 91.741 1.00 90.33 529 GLU B C 1
ATOM 16355 O O . GLU B 1 529 ? 136.041 111.144 91.025 1.00 95.52 529 GLU B O 1
ATOM 16367 N N . ALA B 1 530 ? 134.734 110.677 92.803 1.00 89.19 530 ALA B N 1
ATOM 16368 C CA . ALA B 1 530 ? 134.539 112.091 93.103 1.00 79.28 530 ALA B CA 1
ATOM 16369 C C . ALA B 1 530 ? 135.848 112.734 93.537 1.00 80.58 530 ALA B C 1
ATOM 16370 O O . ALA B 1 530 ? 136.166 113.857 93.122 1.00 90.01 530 ALA B O 1
ATOM 16377 N N . ARG B 1 531 ? 136.619 112.040 94.375 1.00 89.10 531 ARG B N 1
ATOM 16378 C CA . ARG B 1 531 ? 137.862 112.616 94.864 1.00 86.71 531 ARG B CA 1
ATOM 16379 C C . ARG B 1 531 ? 138.866 112.784 93.734 1.00 82.51 531 ARG B C 1
ATOM 16380 O O . ARG B 1 531 ? 139.645 113.744 93.736 1.00 91.98 531 ARG B O 1
ATOM 16401 N N . LEU B 1 532 ? 138.762 111.963 92.690 1.00 81.42 532 LEU B N 1
ATOM 16402 C CA . LEU B 1 532 ? 139.703 112.071 91.586 1.00 80.55 532 LEU B CA 1
ATOM 16403 C C . LEU B 1 532 ? 139.263 113.117 90.582 1.00 81.38 532 LEU B C 1
ATOM 16404 O O . LEU B 1 532 ? 140.115 113.768 89.966 1.00 89.10 532 LEU B O 1
ATOM 16420 N N . ASN B 1 533 ? 137.966 113.408 90.534 1.00 87.36 533 ASN B N 1
ATOM 16421 C CA . ASN B 1 533 ? 137.510 114.512 89.701 1.00 89.08 533 ASN B CA 1
ATOM 16422 C C . ASN B 1 533 ? 137.894 115.834 90.353 1.00 87.30 533 ASN B C 1
ATOM 16423 O O . ASN B 1 533 ? 138.389 116.755 89.683 1.00 93.18 533 ASN B O 1
ATOM 16434 N N . ILE B 1 534 ? 137.731 115.924 91.674 1.00 82.89 534 ILE B N 1
ATOM 16435 C CA . ILE B 1 534 ? 138.075 117.163 92.358 1.00 77.87 534 ILE B CA 1
ATOM 16436 C C . ILE B 1 534 ? 139.585 117.359 92.377 1.00 74.76 534 ILE B C 1
ATOM 16437 O O . ILE B 1 534 ? 140.062 118.497 92.328 1.00 84.33 534 ILE B O 1
ATOM 16453 N N . LEU B 1 535 ? 140.371 116.278 92.389 1.00 87.37 535 LEU B N 1
ATOM 16454 C CA . LEU B 1 535 ? 141.818 116.456 92.320 1.00 74.64 535 LEU B CA 1
ATOM 16455 C C . LEU B 1 535 ? 142.254 116.860 90.920 1.00 75.64 535 LEU B C 1
ATOM 16456 O O . LEU B 1 535 ? 143.181 117.665 90.761 1.00 82.82 535 LEU B O 1
ATOM 16472 N N . GLY B 1 536 ? 141.591 116.333 89.889 1.00 94.35 536 GLY B N 1
ATOM 16473 C CA . GLY B 1 536 ? 141.877 116.802 88.546 1.00 89.46 536 GLY B CA 1
ATOM 16474 C C . GLY B 1 536 ? 141.618 118.286 88.397 1.00 88.46 536 GLY B C 1
ATOM 16475 O O . GLY B 1 536 ? 142.390 118.999 87.753 1.00 87.02 536 GLY B O 1
ATOM 16479 N N . GLN B 1 537 ? 140.531 118.776 88.997 1.00 91.28 537 GLN B N 1
ATOM 16480 C CA . GLN B 1 537 ? 140.252 120.209 88.910 1.00 83.74 537 GLN B CA 1
ATOM 16481 C C . GLN B 1 537 ? 141.195 121.033 89.782 1.00 84.32 537 GLN B C 1
ATOM 16482 O O . GLN B 1 537 ? 141.538 122.163 89.420 1.00 83.43 537 GLN B O 1
ATOM 16496 N N . MET B 1 538 ? 141.618 120.498 90.929 1.00 91.39 538 MET B N 1
ATOM 16497 C CA . MET B 1 538 ? 142.550 121.219 91.792 1.00 80.08 538 MET B CA 1
ATOM 16498 C C . MET B 1 538 ? 143.920 121.368 91.147 1.00 81.17 538 MET B C 1
ATOM 16499 O O . MET B 1 538 ? 144.562 122.415 91.282 1.00 85.54 538 MET B O 1
ATOM 16513 N N . ASN B 1 539 ? 144.391 120.338 90.443 1.00 94.22 539 ASN B N 1
ATOM 16514 C CA . ASN B 1 539 ? 145.731 120.396 89.869 1.00 89.50 539 ASN B CA 1
ATOM 16515 C C . ASN B 1 539 ? 145.853 121.391 88.722 1.00 86.47 539 ASN B C 1
ATOM 16516 O O . ASN B 1 539 ? 146.977 121.684 88.303 1.00 87.94 539 ASN B O 1
ATOM 16527 N N . GLN B 1 540 ? 144.741 121.910 88.201 1.00 90.70 540 GLN B N 1
ATOM 16528 C CA . GLN B 1 540 ? 144.815 122.906 87.140 1.00 86.37 540 GLN B CA 1
ATOM 16529 C C . GLN B 1 540 ? 145.255 124.270 87.651 1.00 91.38 540 GLN B C 1
ATOM 16530 O O . GLN B 1 540 ? 145.735 125.087 86.859 1.00 90.20 540 GLN B O 1
ATOM 16544 N N . VAL B 1 541 ? 145.099 124.538 88.946 1.00 87.82 541 VAL B N 1
ATOM 16545 C CA . VAL B 1 541 ? 145.459 125.829 89.520 1.00 83.21 541 VAL B CA 1
ATOM 16546 C C . VAL B 1 541 ? 146.885 125.770 90.047 1.00 82.36 541 VAL B C 1
ATOM 16547 O O . VAL B 1 541 ? 147.767 126.493 89.571 1.00 83.18 541 VAL B O 1
ATOM 16560 N N . ILE B 1 542 ? 147.120 124.909 91.031 1.00 91.13 542 ILE B N 1
ATOM 16561 C CA . ILE B 1 542 ? 148.448 124.668 91.578 1.00 92.69 542 ILE B CA 1
ATOM 16562 C C . ILE B 1 542 ? 148.627 123.160 91.677 1.00 91.10 542 ILE B C 1
ATOM 16563 O O . ILE B 1 542 ? 147.772 122.466 92.237 1.00 93.49 542 ILE B O 1
ATOM 16579 N N . ALA B 1 543 ? 149.723 122.653 91.124 1.00 88.72 543 ALA B N 1
ATOM 16580 C CA . ALA B 1 543 ? 149.973 121.218 91.066 1.00 88.62 543 ALA B CA 1
ATOM 16581 C C . ALA B 1 543 ? 151.054 120.760 92.026 1.00 93.84 543 ALA B C 1
ATOM 16582 O O . ALA B 1 543 ? 150.920 119.697 92.635 1.00 93.72 543 ALA B O 1
ATOM 16589 N N . LYS B 1 544 ? 152.123 121.526 92.166 1.00 101.83 544 LYS B N 1
ATOM 16590 C CA . LYS B 1 544 ? 153.222 121.229 93.067 1.00 99.95 544 LYS B CA 1
ATOM 16591 C C . LYS B 1 544 ? 153.562 122.478 93.862 1.00 99.81 544 LYS B C 1
ATOM 16592 O O . LYS B 1 544 ? 153.283 123.597 93.420 1.00 97.47 544 LYS B O 1
ATOM 16611 N N . PRO B 1 545 ? 154.163 122.323 95.041 1.00 98.03 545 PRO B N 1
ATOM 16612 C CA . PRO B 1 545 ? 154.503 123.501 95.846 1.00 93.17 545 PRO B CA 1
ATOM 16613 C C . PRO B 1 545 ? 155.443 124.430 95.096 1.00 96.48 545 PRO B C 1
ATOM 16614 O O . PRO B 1 545 ? 156.282 123.997 94.304 1.00 99.04 545 PRO B O 1
ATOM 16625 N N . ARG B 1 546 ? 155.292 125.726 95.354 1.00 92.96 546 ARG B N 1
ATOM 16626 C CA . ARG B 1 546 ? 156.080 126.717 94.639 1.00 96.86 546 ARG B CA 1
ATOM 16627 C C . ARG B 1 546 ? 157.563 126.535 94.938 1.00 103.33 546 ARG B C 1
ATOM 16628 O O . ARG B 1 546 ? 157.955 126.100 96.023 1.00 105.26 546 ARG B O 1
ATOM 16649 N N . ALA B 1 547 ? 158.394 126.885 93.954 1.00 109.98 547 ALA B N 1
ATOM 16650 C CA . ALA B 1 547 ? 159.827 126.647 94.082 1.00 107.06 547 ALA B CA 1
ATOM 16651 C C . ALA B 1 547 ? 160.425 127.424 95.244 1.00 112.01 547 ALA B C 1
ATOM 16652 O O . ALA B 1 547 ? 161.408 126.977 95.846 1.00 113.76 547 ALA B O 1
ATOM 16659 N N . GLU B 1 548 ? 159.855 128.578 95.575 1.00 123.58 548 GLU B N 1
ATOM 16660 C CA . GLU B 1 548 ? 160.397 129.458 96.596 1.00 126.83 548 GLU B CA 1
ATOM 16661 C C . GLU B 1 548 ? 159.348 129.721 97.666 1.00 122.36 548 GLU B C 1
ATOM 16662 O O . GLU B 1 548 ? 158.150 129.804 97.379 1.00 121.11 548 GLU B O 1
ATOM 16674 N N . LEU B 1 549 ? 159.810 129.853 98.905 1.00 120.67 549 LEU B N 1
ATOM 16675 C CA . LEU B 1 549 ? 158.919 130.219 99.991 1.00 121.32 549 LEU B CA 1
ATOM 16676 C C . LEU B 1 549 ? 158.418 131.646 99.796 1.00 124.31 549 LEU B C 1
ATOM 16677 O O . LEU B 1 549 ? 158.965 132.426 99.011 1.00 123.40 549 LEU B O 1
ATOM 16693 N N . SER B 1 550 ? 157.359 131.986 100.526 1.00 131.99 550 SER B N 1
ATOM 16694 C CA . SER B 1 550 ? 156.742 133.298 100.385 1.00 132.71 550 SER B CA 1
ATOM 16695 C C . SER B 1 550 ? 157.718 134.383 100.818 1.00 134.21 550 SER B C 1
ATOM 16696 O O . SER B 1 550 ? 158.818 134.080 101.291 1.00 131.36 550 SER B O 1
ATOM 16704 N N . GLU B 1 551 ? 157.328 135.649 100.653 1.00 149.56 551 GLU B N 1
ATOM 16705 C CA . GLU B 1 551 ? 158.240 136.750 100.945 1.00 149.44 551 GLU B CA 1
ATOM 16706 C C . GLU B 1 551 ? 158.826 136.644 102.346 1.00 151.66 551 GLU B C 1
ATOM 16707 O O . GLU B 1 551 ? 159.985 137.014 102.563 1.00 149.85 551 GLU B O 1
ATOM 16719 N N . ASN B 1 552 ? 158.047 136.150 103.305 1.00 141.09 552 ASN B N 1
ATOM 16720 C CA . ASN B 1 552 ? 158.455 136.085 104.705 1.00 137.82 552 ASN B CA 1
ATOM 16721 C C . ASN B 1 552 ? 158.470 134.623 105.127 1.00 136.10 552 ASN B C 1
ATOM 16722 O O . ASN B 1 552 ? 157.414 133.989 105.224 1.00 137.91 552 ASN B O 1
ATOM 16733 N N . ALA B 1 553 ? 159.669 134.086 105.376 1.00 134.15 553 ALA B N 1
ATOM 16734 C CA . ALA B 1 553 ? 159.763 132.692 105.806 1.00 134.76 553 ALA B CA 1
ATOM 16735 C C . ALA B 1 553 ? 159.126 132.479 107.172 1.00 132.10 553 ALA B C 1
ATOM 16736 O O . ALA B 1 553 ? 158.383 131.495 107.336 1.00 128.86 553 ALA B O 1
ATOM 16743 N N . PRO B 1 554 ? 159.356 133.333 108.185 1.00 133.61 554 PRO B N 1
ATOM 16744 C CA . PRO B 1 554 ? 158.681 133.156 109.468 1.00 130.12 554 PRO B CA 1
ATOM 16745 C C . PRO B 1 554 ? 157.656 134.248 1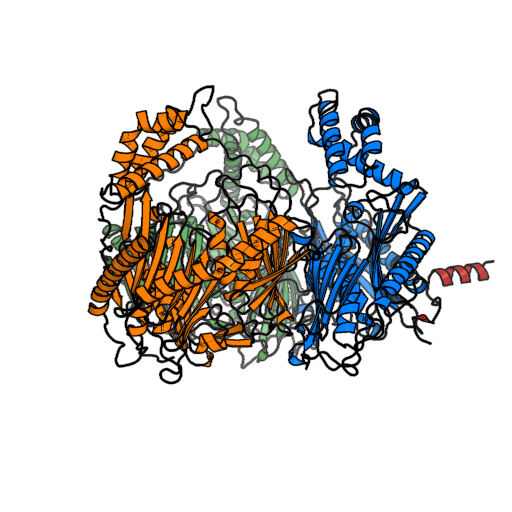09.753 1.00 129.92 554 PRO B C 1
ATOM 16746 O O . PRO B 1 554 ? 157.955 135.417 109.512 1.00 128.65 554 PRO B O 1
ATOM 16757 N N . ASN C 1 2 ? 129.629 136.112 90.751 1.00 116.51 2 ASN C N 1
ATOM 16758 C CA . ASN C 1 2 ? 129.861 137.258 89.881 1.00 119.89 2 ASN C CA 1
ATOM 16759 C C . ASN C 1 2 ? 130.367 138.446 90.686 1.00 115.88 2 ASN C C 1
ATOM 16760 O O . ASN C 1 2 ? 129.587 139.321 91.060 1.00 110.55 2 ASN C O 1
ATOM 16770 N N . PRO C 1 3 ? 131.669 138.479 90.962 1.00 110.32 3 PRO C N 1
ATOM 16771 C CA . PRO C 1 3 ? 132.208 139.551 91.804 1.00 110.40 3 PRO C CA 1
ATOM 16772 C C . PRO C 1 3 ? 131.965 140.926 91.199 1.00 107.13 3 PRO C C 1
ATOM 16773 O O . PRO C 1 3 ? 132.096 141.132 89.992 1.00 111.92 3 PRO C O 1
ATOM 16784 N N . VAL C 1 4 ? 131.601 141.865 92.065 1.00 92.24 4 VAL C N 1
ATOM 16785 C CA . VAL C 1 4 ? 131.461 143.275 91.731 1.00 98.49 4 VAL C CA 1
ATOM 16786 C C . VAL C 1 4 ? 132.510 144.031 92.531 1.00 97.97 4 VAL C C 1
ATOM 16787 O O . VAL C 1 4 ? 132.572 143.902 93.760 1.00 102.62 4 VAL C O 1
ATOM 16800 N N . THR C 1 5 ? 133.328 144.814 91.835 1.00 98.11 5 THR C N 1
ATOM 16801 C CA . THR C 1 5 ? 134.451 145.520 92.433 1.00 101.90 5 THR C CA 1
ATOM 16802 C C . THR C 1 5 ? 134.295 147.009 92.170 1.00 98.82 5 THR C C 1
ATOM 16803 O O . THR C 1 5 ? 134.048 147.421 91.032 1.00 99.49 5 THR C O 1
ATOM 16814 N N . LYS C 1 6 ? 134.438 147.807 93.224 1.00 95.78 6 LYS C N 1
ATOM 16815 C CA . LYS C 1 6 ? 134.359 149.258 93.132 1.00 93.65 6 LYS C CA 1
ATOM 16816 C C . LYS C 1 6 ? 135.625 149.840 93.740 1.00 92.69 6 LYS C C 1
ATOM 16817 O O . LYS C 1 6 ? 135.923 149.589 94.912 1.00 88.15 6 LYS C O 1
ATOM 16836 N N . GLN C 1 7 ? 136.368 150.607 92.952 1.00 96.90 7 GLN C N 1
ATOM 16837 C CA . GLN C 1 7 ? 137.566 151.287 93.419 1.00 94.27 7 GLN C CA 1
ATOM 16838 C C . GLN C 1 7 ? 137.285 152.771 93.583 1.00 93.24 7 GLN C C 1
ATOM 16839 O O . GLN C 1 7 ? 136.545 153.363 92.791 1.00 93.54 7 GLN C O 1
ATOM 16853 N N . PHE C 1 8 ? 137.873 153.372 94.613 1.00 80.76 8 PHE C N 1
ATOM 16854 C CA . PHE C 1 8 ? 137.752 154.811 94.789 1.00 82.25 8 PHE C CA 1
ATOM 16855 C C . PHE C 1 8 ? 138.965 155.320 95.551 1.00 81.51 8 PHE C C 1
ATOM 16856 O O . PHE C 1 8 ? 139.736 154.545 96.117 1.00 87.46 8 PHE C O 1
ATOM 16873 N N . GLN C 1 9 ? 139.156 156.634 95.512 1.00 90.70 9 GLN C N 1
ATOM 16874 C CA . GLN C 1 9 ? 140.289 157.279 96.161 1.00 91.27 9 GLN C CA 1
ATOM 16875 C C . GLN C 1 9 ? 139.818 157.966 97.434 1.00 87.41 9 GLN C C 1
ATOM 16876 O O . GLN C 1 9 ? 138.955 158.849 97.386 1.00 93.83 9 GLN C O 1
ATOM 16890 N N . PHE C 1 10 ? 140.387 157.561 98.564 1.00 75.12 10 PHE C N 1
ATOM 16891 C CA . PHE C 1 10 ? 140.076 158.139 99.866 1.00 89.20 10 PHE C CA 1
ATOM 16892 C C . PHE C 1 10 ? 141.320 158.892 100.327 1.00 92.86 10 PHE C C 1
ATOM 16893 O O . PHE C 1 10 ? 142.136 158.381 101.093 1.00 94.77 10 PHE C O 1
ATOM 16910 N N . GLY C 1 11 ? 141.456 160.117 99.857 1.00 90.95 11 GLY C N 1
ATOM 16911 C CA . GLY C 1 11 ? 142.683 160.880 100.086 1.00 85.92 11 GLY C CA 1
ATOM 16912 C C . GLY C 1 11 ? 143.721 160.591 99.001 1.00 90.33 11 GLY C C 1
ATOM 16913 O O . GLY C 1 11 ? 143.508 160.917 97.840 1.00 93.95 11 GLY C O 1
ATOM 16917 N N . GLN C 1 12 ? 144.834 159.976 99.401 1.00 99.21 12 GLN C N 1
ATOM 16918 C CA . GLN C 1 12 ? 145.826 159.464 98.464 1.00 102.60 12 GLN C CA 1
ATOM 16919 C C . GLN C 1 12 ? 145.926 157.946 98.536 1.00 100.56 12 GLN C C 1
ATOM 16920 O O . GLN C 1 12 ? 146.924 157.370 98.094 1.00 101.25 12 GLN C O 1
ATOM 16934 N N . SER C 1 13 ? 144.909 157.290 99.083 1.00 96.34 13 SER C N 1
ATOM 16935 C CA . SER C 1 13 ? 144.839 155.841 99.158 1.00 91.09 13 SER C CA 1
ATOM 16936 C C . SER C 1 13 ? 143.763 155.336 98.209 1.00 93.23 13 SER C C 1
ATOM 16937 O O . SER C 1 13 ? 142.765 156.016 97.961 1.00 100.67 13 SER C O 1
ATOM 16945 N N . THR C 1 14 ? 143.973 154.136 97.682 1.00 81.17 14 THR C N 1
ATOM 16946 C CA . THR C 1 14 ? 142.998 153.480 96.823 1.00 86.11 14 THR C CA 1
ATOM 16947 C C . THR C 1 14 ? 142.277 152.422 97.643 1.00 83.37 14 THR C C 1
ATOM 16948 O O . THR C 1 14 ? 142.895 151.452 98.092 1.00 89.46 14 THR C O 1
ATOM 16959 N N . VAL C 1 15 ? 140.978 152.611 97.837 1.00 77.45 15 VAL C N 1
ATOM 16960 C CA . VAL C 1 15 ? 140.139 151.662 98.550 1.00 78.16 15 VAL C CA 1
ATOM 16961 C C . VAL C 1 15 ? 139.405 150.819 97.521 1.00 83.40 15 VAL C C 1
ATOM 16962 O O . VAL C 1 15 ? 138.851 151.350 96.548 1.00 88.37 15 VAL C O 1
ATOM 16975 N N . THR C 1 16 ? 139.408 149.506 97.734 1.00 82.25 16 THR C N 1
ATOM 16976 C CA . THR C 1 16 ? 138.754 148.550 96.854 1.00 82.19 16 THR C CA 1
ATOM 16977 C C . THR C 1 16 ? 137.689 147.819 97.655 1.00 84.03 16 THR C C 1
ATOM 16978 O O . THR C 1 16 ? 137.990 147.234 98.701 1.00 95.44 16 THR C O 1
ATOM 16989 N N . LEU C 1 17 ? 136.452 147.860 97.169 1.00 84.43 17 LEU C N 1
ATOM 16990 C CA . LEU C 1 17 ? 135.332 147.144 97.762 1.00 85.27 17 LEU C CA 1
ATOM 16991 C C . LEU C 1 17 ? 134.945 146.013 96.822 1.00 83.36 17 LEU C C 1
ATOM 16992 O O . LEU C 1 17 ? 134.650 146.257 95.649 1.00 89.09 17 LEU C O 1
ATOM 17008 N N . GLU C 1 18 ? 134.941 144.787 97.331 1.00 81.94 18 GLU C N 1
ATOM 17009 C CA . GLU C 1 18 ? 134.576 143.620 96.543 1.00 80.25 18 GLU C CA 1
ATOM 17010 C C . GLU C 1 18 ? 133.391 142.936 97.198 1.00 81.19 18 GLU C C 1
ATOM 17011 O O . GLU C 1 18 ? 133.399 142.705 98.409 1.00 86.11 18 GLU C O 1
ATOM 17023 N N . THR C 1 19 ? 132.375 142.613 96.406 1.00 91.36 19 THR C N 1
ATOM 17024 C CA . THR C 1 19 ? 131.234 141.866 96.912 1.00 90.76 19 THR C CA 1
ATOM 17025 C C . THR C 1 19 ? 130.848 140.811 95.891 1.00 94.05 19 THR C C 1
ATOM 17026 O O . THR C 1 19 ? 131.050 140.993 94.693 1.00 102.16 19 THR C O 1
ATOM 17037 N N . GLY C 1 20 ? 130.303 139.700 96.368 1.00 90.39 20 GLY C N 1
ATOM 17038 C CA . GLY C 1 20 ? 129.763 138.675 95.504 1.00 88.98 20 GLY C CA 1
ATOM 17039 C C . GLY C 1 20 ? 130.548 137.384 95.490 1.00 86.74 20 GLY C C 1
ATOM 17040 O O . GLY C 1 20 ? 130.015 136.362 95.044 1.00 95.21 20 GLY C O 1
ATOM 17044 N N . ARG C 1 21 ? 131.799 137.395 95.945 1.00 92.68 21 ARG C N 1
ATOM 17045 C CA . ARG C 1 21 ? 132.634 136.202 95.903 1.00 91.08 21 ARG C CA 1
ATOM 17046 C C . ARG C 1 21 ? 132.691 135.473 97.236 1.00 94.00 21 ARG C C 1
ATOM 17047 O O . ARG C 1 21 ? 132.662 134.241 97.261 1.00 100.81 21 ARG C O 1
ATOM 17068 N N . ILE C 1 22 ? 132.778 136.204 98.341 1.00 85.09 22 ILE C N 1
ATOM 17069 C CA . ILE C 1 22 ? 132.972 135.616 99.658 1.00 79.68 22 ILE C CA 1
ATOM 17070 C C . ILE C 1 22 ? 131.710 135.809 100.484 1.00 83.00 22 ILE C C 1
ATOM 17071 O O . ILE C 1 22 ? 131.016 136.824 100.370 1.00 92.98 22 ILE C O 1
ATOM 17087 N N . ALA C 1 23 ? 131.416 134.817 101.322 1.00 79.33 23 ALA C N 1
ATOM 17088 C CA . ALA C 1 23 ? 130.303 134.867 102.268 1.00 78.70 23 ALA C CA 1
ATOM 17089 C C . ALA C 1 23 ? 129.007 135.297 101.577 1.00 80.16 23 ALA C C 1
ATOM 17090 O O . ALA C 1 23 ? 128.436 136.351 101.852 1.00 90.36 23 ALA C O 1
ATOM 17097 N N . ARG C 1 24 ? 128.550 134.441 100.667 1.00 79.21 24 ARG C N 1
ATOM 17098 C CA . ARG C 1 24 ? 127.373 134.739 99.864 1.00 85.84 24 ARG C CA 1
ATOM 17099 C C . ARG C 1 24 ? 126.070 134.343 100.543 1.00 87.59 24 ARG C C 1
ATOM 17100 O O . ARG C 1 24 ? 125.000 134.587 99.977 1.00 83.99 24 ARG C O 1
ATOM 17121 N N . GLN C 1 25 ? 126.125 133.749 101.734 1.00 90.72 25 GLN C N 1
ATOM 17122 C CA . GLN C 1 25 ? 124.923 133.430 102.490 1.00 86.87 25 GLN C CA 1
ATOM 17123 C C . GLN C 1 25 ? 124.624 134.444 103.581 1.00 84.29 25 GLN C C 1
ATOM 17124 O O . GLN C 1 25 ? 123.536 134.399 104.164 1.00 84.55 25 GLN C O 1
ATOM 17138 N N . ALA C 1 26 ? 125.551 135.348 103.873 1.00 82.09 26 ALA C N 1
ATOM 17139 C CA . ALA C 1 26 ? 125.247 136.439 104.777 1.00 80.38 26 ALA C CA 1
ATOM 17140 C C . ALA C 1 26 ? 124.368 137.457 104.061 1.00 90.51 26 ALA C C 1
ATOM 17141 O O . ALA C 1 26 ? 124.334 137.529 102.831 1.00 92.95 26 ALA C O 1
ATOM 17148 N N . THR C 1 27 ? 123.646 138.255 104.847 1.00 84.34 27 THR C N 1
ATOM 17149 C CA . THR C 1 27 ? 122.774 139.255 104.244 1.00 71.50 27 THR C CA 1
ATOM 17150 C C . THR C 1 27 ? 123.582 140.250 103.424 1.00 78.03 27 THR C C 1
ATOM 17151 O O . THR C 1 27 ? 123.122 140.723 102.379 1.00 80.95 27 THR C O 1
ATOM 17162 N N . GLY C 1 28 ? 124.789 140.571 103.874 1.00 83.55 28 GLY C N 1
ATOM 17163 C CA . GLY C 1 28 ? 125.671 141.439 103.120 1.00 76.75 28 GLY C CA 1
ATOM 17164 C C . GLY C 1 28 ? 127.118 141.176 103.468 1.00 82.71 28 GLY C C 1
ATOM 17165 O O . GLY C 1 28 ? 127.457 141.078 104.644 1.00 88.80 28 GLY C O 1
ATOM 17169 N N . ALA C 1 29 ? 127.986 141.040 102.472 1.00 80.51 29 ALA C N 1
ATOM 17170 C CA . ALA C 1 29 ? 129.392 140.762 102.730 1.00 69.58 29 ALA C CA 1
ATOM 17171 C C . ALA C 1 29 ? 130.247 141.564 101.769 1.00 76.24 29 ALA C C 1
ATOM 17172 O O . ALA C 1 29 ? 129.993 141.565 100.562 1.00 84.59 29 ALA C O 1
ATOM 17179 N N . VAL C 1 30 ? 131.258 142.243 102.305 1.00 82.49 30 VAL C N 1
ATOM 17180 C CA . VAL C 1 30 ? 132.155 143.065 101.504 1.00 79.95 30 VAL C CA 1
ATOM 17181 C C . VAL C 1 30 ? 133.580 142.854 101.992 1.00 82.66 30 VAL C C 1
ATOM 17182 O O . VAL C 1 30 ? 133.842 142.839 103.198 1.00 88.45 30 VAL C O 1
ATOM 17195 N N . LEU C 1 31 ? 134.502 142.709 101.049 1.00 78.34 31 LEU C N 1
ATOM 17196 C CA . LEU C 1 31 ? 135.928 142.658 101.334 1.00 75.74 31 LEU C CA 1
ATOM 17197 C C . LEU C 1 31 ? 136.523 144.011 100.972 1.00 76.16 31 LEU C C 1
ATOM 17198 O O . LEU C 1 31 ? 136.447 144.436 99.814 1.00 84.82 31 LEU C O 1
ATOM 17214 N N . VAL C 1 32 ? 137.090 144.691 101.965 1.00 76.30 32 VAL C N 1
ATOM 17215 C CA . VAL C 1 32 ? 137.639 146.031 101.807 1.00 73.16 32 VAL C CA 1
ATOM 17216 C C . VAL C 1 32 ? 139.152 145.926 101.868 1.00 85.70 32 VAL C C 1
ATOM 17217 O O . VAL C 1 32 ? 139.706 145.432 102.858 1.00 96.32 32 VAL C O 1
ATOM 17230 N N . THR C 1 33 ? 139.817 146.388 100.817 1.00 82.98 33 THR C N 1
ATOM 17231 C CA . THR C 1 33 ? 141.269 146.495 100.786 1.00 83.99 33 THR C CA 1
ATOM 17232 C C . THR C 1 33 ? 141.637 147.971 100.738 1.00 87.25 33 THR C C 1
ATOM 17233 O O . THR C 1 33 ? 141.307 148.663 99.770 1.00 96.85 33 THR C O 1
ATOM 17244 N N . MET C 1 34 ? 142.311 148.448 101.781 1.00 80.77 34 MET C N 1
ATOM 17245 C CA . MET C 1 34 ? 142.701 149.851 101.885 1.00 80.32 34 MET C CA 1
ATOM 17246 C C . MET C 1 34 ? 144.121 149.913 102.427 1.00 91.67 34 MET C C 1
ATOM 17247 O O . MET C 1 34 ? 144.350 149.621 103.604 1.00 98.83 34 MET C O 1
ATOM 17261 N N . ASP C 1 35 ? 145.067 150.302 101.575 1.00 91.73 35 ASP C N 1
ATOM 17262 C CA . ASP C 1 35 ? 146.468 150.444 101.968 1.00 95.60 35 ASP C CA 1
ATOM 17263 C C . ASP C 1 35 ? 147.037 149.115 102.463 1.00 100.78 35 ASP C C 1
ATOM 17264 O O . ASP C 1 35 ? 147.580 149.013 103.564 1.00 100.55 35 ASP C O 1
ATOM 17273 N N . ASP C 1 36 ? 146.909 148.086 101.629 1.00 97.60 36 ASP C N 1
ATOM 17274 C CA . ASP C 1 36 ? 147.446 146.756 101.909 1.00 98.49 36 ASP C CA 1
ATOM 17275 C C . ASP C 1 36 ? 146.858 146.143 103.176 1.00 93.37 36 ASP C C 1
ATOM 17276 O O . ASP C 1 36 ? 147.468 145.255 103.777 1.00 89.82 36 ASP C O 1
ATOM 17285 N N . VAL C 1 37 ? 145.678 146.591 103.593 1.00 89.20 37 VAL C N 1
ATOM 17286 C CA . VAL C 1 37 ? 144.956 146.000 104.714 1.00 88.80 37 VAL C CA 1
ATOM 17287 C C . VAL C 1 37 ? 143.628 145.495 104.174 1.00 92.04 37 VAL C C 1
ATOM 17288 O O . VAL C 1 37 ? 142.829 146.278 103.647 1.00 95.12 37 VAL C O 1
ATOM 17301 N N . SER C 1 38 ? 143.390 144.194 104.308 1.00 86.01 38 SER C N 1
ATOM 17302 C CA . SER C 1 38 ? 142.180 143.555 103.812 1.00 73.51 38 SER C CA 1
ATOM 17303 C C . SER C 1 38 ? 141.348 143.072 104.987 1.00 74.07 38 SER C C 1
ATOM 17304 O O . SER C 1 38 ? 141.841 142.306 105.827 1.00 89.93 38 SER C O 1
ATOM 17312 N N . VAL C 1 39 ? 140.088 143.508 105.019 1.00 67.39 39 VAL C N 1
ATOM 17313 C CA . VAL C 1 39 ? 139.129 143.168 106.063 1.00 77.56 39 VAL C CA 1
ATOM 17314 C C . VAL C 1 39 ? 137.853 142.668 105.400 1.00 69.08 39 VAL C C 1
ATOM 17315 O O . VAL C 1 39 ? 137.321 143.324 104.499 1.00 78.61 39 VAL C O 1
ATOM 17328 N N . LEU C 1 40 ? 137.360 141.517 105.845 1.00 68.07 40 LEU C N 1
ATOM 17329 C CA . LEU C 1 40 ? 136.094 140.969 105.373 1.00 74.04 40 LEU C CA 1
ATOM 17330 C C . LEU C 1 40 ? 135.011 141.296 106.394 1.00 72.43 40 LEU C C 1
ATOM 17331 O O . LEU C 1 40 ? 135.090 140.858 107.546 1.00 73.83 40 LEU C O 1
ATOM 17347 N N . VAL C 1 41 ? 134.005 142.059 105.975 1.00 69.08 41 VAL C N 1
ATOM 17348 C CA . VAL C 1 41 ? 132.929 142.504 106.852 1.00 74.43 41 VAL C CA 1
ATOM 17349 C C . VAL C 1 41 ? 131.625 141.885 106.372 1.00 76.44 41 VAL C C 1
ATOM 17350 O O . VAL C 1 41 ? 131.219 142.093 105.221 1.00 80.95 41 VAL C O 1
ATOM 17363 N N . THR C 1 42 ? 130.975 141.127 107.251 1.00 81.18 42 THR C N 1
ATOM 17364 C CA . THR C 1 42 ? 129.691 140.503 106.973 1.00 78.64 42 THR C CA 1
ATOM 17365 C C . THR C 1 42 ? 128.650 140.988 107.971 1.00 79.58 42 THR C C 1
ATOM 17366 O O . THR C 1 42 ? 128.937 141.132 109.163 1.00 84.34 42 THR C O 1
ATOM 17377 N N . VAL C 1 43 ? 127.442 141.235 107.474 1.00 80.76 43 VAL C N 1
ATOM 17378 C CA . VAL C 1 43 ? 126.288 141.589 108.288 1.00 77.94 43 VAL C CA 1
ATOM 17379 C C . VAL C 1 43 ? 125.163 140.617 107.969 1.00 83.41 43 VAL C C 1
ATOM 17380 O O . VAL C 1 43 ? 124.905 140.313 106.799 1.00 86.07 43 VAL C O 1
ATOM 17393 N N . VAL C 1 44 ? 124.499 140.129 109.014 1.00 86.13 44 VAL C N 1
ATOM 17394 C CA . VAL C 1 44 ? 123.387 139.197 108.886 1.00 79.71 44 VAL C CA 1
ATOM 17395 C C . VAL C 1 44 ? 122.230 139.737 109.710 1.00 79.09 44 VAL C C 1
ATOM 17396 O O . VAL C 1 44 ? 122.411 140.100 110.877 1.00 88.47 44 VAL C O 1
ATOM 17409 N N . GLY C 1 45 ? 121.046 139.791 109.106 1.00 81.27 45 GLY C N 1
ATOM 17410 C CA . GLY C 1 45 ? 119.859 140.245 109.799 1.00 75.90 45 GLY C CA 1
ATOM 17411 C C . GLY C 1 45 ? 118.794 139.173 109.891 1.00 83.73 45 GLY C C 1
ATOM 17412 O O . GLY C 1 45 ? 118.459 138.537 108.889 1.00 85.09 45 GLY C O 1
ATOM 17416 N N . ALA C 1 46 ? 118.256 138.963 111.088 1.00 95.72 46 ALA C N 1
ATOM 17417 C CA . ALA C 1 46 ? 117.214 137.966 111.278 1.00 95.14 46 ALA C CA 1
ATOM 17418 C C . ALA C 1 46 ? 115.954 138.358 110.518 1.00 101.48 46 ALA C C 1
ATOM 17419 O O . ALA C 1 46 ? 115.548 139.523 110.512 1.00 101.77 46 ALA C O 1
ATOM 17426 N N . LYS C 1 47 ? 115.331 137.371 109.872 1.00 114.15 47 LYS C N 1
ATOM 17427 C CA . LYS C 1 47 ? 114.195 137.656 109.002 1.00 115.93 47 LYS C CA 1
ATOM 17428 C C . LYS C 1 47 ? 112.981 138.123 109.793 1.00 118.80 47 LYS C C 1
ATOM 17429 O O . LYS C 1 47 ? 112.278 139.046 109.367 1.00 118.46 47 LYS C O 1
ATOM 17448 N N . SER C 1 48 ? 112.714 137.503 110.940 1.00 116.51 48 SER C N 1
ATOM 17449 C CA . SER C 1 48 ? 111.535 137.828 111.722 1.00 116.63 48 SER C CA 1
ATOM 17450 C C . SER C 1 48 ? 111.927 138.193 113.148 1.00 115.19 48 SER C C 1
ATOM 17451 O O . SER C 1 48 ? 112.791 137.535 113.738 1.00 112.52 48 SER C O 1
ATOM 17459 N N . PRO C 1 49 ? 111.320 139.228 113.728 1.00 115.97 49 PRO C N 1
ATOM 17460 C CA . PRO C 1 49 ? 111.650 139.578 115.114 1.00 112.37 49 PRO C CA 1
ATOM 17461 C C . PRO C 1 49 ? 111.287 138.445 116.059 1.00 117.94 49 PRO C C 1
ATOM 17462 O O . PRO C 1 49 ? 110.296 137.740 115.861 1.00 121.45 49 PRO C O 1
ATOM 17473 N N . ALA C 1 50 ? 112.100 138.274 117.095 1.00 130.46 50 ALA C N 1
ATOM 17474 C CA . ALA C 1 50 ? 111.794 137.280 118.111 1.00 131.72 50 ALA C CA 1
ATOM 17475 C C . ALA C 1 50 ? 110.589 137.726 118.928 1.00 135.66 50 ALA C C 1
ATOM 17476 O O . ALA C 1 50 ? 110.452 138.902 119.272 1.00 133.72 50 ALA C O 1
ATOM 17483 N N . GLU C 1 51 ? 109.709 136.777 119.235 1.00 148.53 51 GLU C N 1
ATOM 17484 C CA . GLU C 1 51 ? 108.538 137.087 120.041 1.00 145.48 51 GLU C CA 1
ATOM 17485 C C . GLU C 1 51 ? 108.958 137.454 121.457 1.00 146.26 51 GLU C C 1
ATOM 17486 O O . GLU C 1 51 ? 109.881 136.861 122.022 1.00 143.86 51 GLU C O 1
ATOM 17498 N N . GLY C 1 52 ? 108.275 138.440 122.029 1.00 139.87 52 GLY C N 1
ATOM 17499 C CA . GLY C 1 52 ? 108.620 138.898 123.360 1.00 140.26 52 GLY C CA 1
ATOM 17500 C C . GLY C 1 52 ? 109.904 139.691 123.406 1.00 142.60 52 GLY C C 1
ATOM 17501 O O . GLY C 1 52 ? 110.560 139.739 124.451 1.00 141.81 52 GLY C O 1
ATOM 17505 N N . ARG C 1 53 ? 110.281 140.316 122.295 1.00 140.69 53 ARG C N 1
ATOM 17506 C CA . ARG C 1 53 ? 111.495 141.115 122.207 1.00 140.20 53 ARG C CA 1
ATOM 17507 C C . ARG C 1 53 ? 111.116 142.589 122.276 1.00 136.98 53 ARG C C 1
ATOM 17508 O O . ARG C 1 53 ? 110.321 143.068 121.460 1.00 132.04 53 ARG C O 1
ATOM 17529 N N . ASP C 1 54 ? 111.686 143.304 123.248 1.00 138.31 54 ASP C N 1
ATOM 17530 C CA . ASP C 1 54 ? 111.399 144.718 123.440 1.00 139.65 54 ASP C CA 1
ATOM 17531 C C . ASP C 1 54 ? 112.549 145.636 123.057 1.00 139.48 54 ASP C C 1
ATOM 17532 O O . ASP C 1 54 ? 112.321 146.836 122.875 1.00 135.37 54 ASP C O 1
ATOM 17541 N N . PHE C 1 55 ? 113.764 145.110 122.933 1.00 124.28 55 PHE C N 1
ATOM 17542 C CA . PHE C 1 55 ? 114.935 145.895 122.582 1.00 118.94 55 PHE C CA 1
ATOM 17543 C C . PHE C 1 55 ? 115.479 145.413 121.245 1.00 118.76 55 PHE C C 1
ATOM 17544 O O . PHE C 1 55 ? 115.147 144.323 120.776 1.00 118.55 55 PHE C O 1
ATOM 17561 N N . PHE C 1 56 ? 116.298 146.257 120.618 1.00 100.99 56 PHE C N 1
ATOM 17562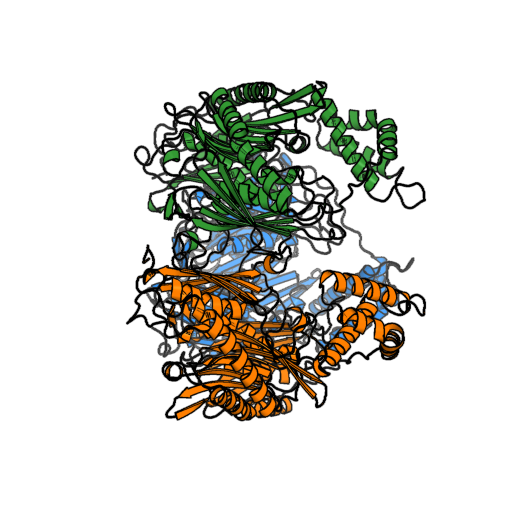 C CA . PHE C 1 56 ? 116.902 145.929 119.335 1.00 102.57 56 PHE C CA 1
ATOM 17563 C C . PHE C 1 56 ? 118.251 145.262 119.572 1.00 102.54 56 PHE C C 1
ATOM 17564 O O . PHE C 1 56 ? 119.197 145.944 119.995 1.00 106.19 56 PHE C O 1
ATOM 17581 N N . PRO C 1 57 ? 118.396 143.953 119.328 1.00 99.07 57 PRO C N 1
ATOM 17582 C CA . PRO C 1 57 ? 119.698 143.296 119.513 1.00 99.98 57 PRO C CA 1
ATOM 17583 C C . PRO C 1 57 ? 120.633 143.571 118.347 1.00 100.35 57 PRO C C 1
ATOM 17584 O O . PRO C 1 57 ? 120.459 143.028 117.251 1.00 105.43 57 PRO C O 1
ATOM 17595 N N . LEU C 1 58 ? 121.634 144.411 118.580 1.00 83.56 58 LEU C N 1
ATOM 17596 C CA . LEU C 1 58 ? 122.680 144.674 117.603 1.00 80.48 58 LEU C CA 1
ATOM 17597 C C . LEU C 1 58 ? 124.017 144.342 118.237 1.00 85.76 58 LEU C C 1
ATOM 17598 O O . LEU C 1 58 ? 124.334 144.842 119.321 1.00 90.07 58 LEU C O 1
ATOM 17614 N N . SER C 1 59 ? 124.797 143.501 117.566 1.00 86.76 59 SER C N 1
ATOM 17615 C CA . SER C 1 59 ? 126.118 143.132 118.051 1.00 90.89 59 SER C CA 1
ATOM 17616 C C . SER C 1 59 ? 127.139 143.297 116.938 1.00 88.16 59 SER C C 1
ATOM 17617 O O . SER C 1 59 ? 126.853 143.001 115.776 1.00 88.16 59 SER C O 1
ATOM 17625 N N . VAL C 1 60 ? 128.322 143.786 117.300 1.00 91.78 60 VAL C N 1
ATOM 17626 C CA . VAL C 1 60 ? 129.433 143.948 116.371 1.00 91.52 60 VAL C CA 1
ATOM 17627 C C . VAL C 1 60 ? 130.639 143.232 116.960 1.00 89.91 60 VAL C C 1
ATOM 17628 O O . VAL C 1 60 ? 130.980 143.441 118.128 1.00 92.44 60 VAL C O 1
ATOM 17641 N N . HIS C 1 61 ? 131.275 142.387 116.154 1.00 87.92 61 HIS C N 1
ATOM 17642 C CA . HIS C 1 61 ? 132.418 141.588 116.580 1.00 84.45 61 HIS C CA 1
ATOM 17643 C C . HIS C 1 61 ? 133.573 141.857 115.628 1.00 87.12 61 HIS C C 1
ATOM 17644 O O . HIS C 1 61 ? 133.539 141.434 114.468 1.00 98.98 61 HIS C O 1
ATOM 17658 N N . TYR C 1 62 ? 134.585 142.562 116.116 1.00 81.66 62 TYR C N 1
ATOM 17659 C CA . TYR C 1 62 ? 135.781 142.870 115.345 1.00 83.00 62 TYR C CA 1
ATOM 17660 C C . TYR C 1 62 ? 136.889 141.917 115.772 1.00 91.39 62 TYR C C 1
ATOM 17661 O O . TYR C 1 62 ? 137.243 141.859 116.954 1.00 94.32 62 TYR C O 1
ATOM 17679 N N . GLN C 1 63 ? 137.423 141.167 114.814 1.00 86.75 63 GLN C N 1
ATOM 17680 C CA . GLN C 1 63 ? 138.450 140.168 115.055 1.00 76.90 63 GLN C CA 1
ATOM 17681 C C . GLN C 1 63 ? 139.695 140.506 114.255 1.00 77.18 63 GLN C C 1
ATOM 17682 O O . GLN C 1 63 ? 139.608 140.889 113.085 1.00 93.65 63 GLN C O 1
ATOM 17696 N N . GLU C 1 64 ? 140.850 140.365 114.893 1.00 85.57 64 GLU C N 1
ATOM 17697 C CA . GLU C 1 64 ? 142.145 140.480 114.235 1.00 92.60 64 GLU C CA 1
ATOM 17698 C C . GLU C 1 64 ? 142.761 139.089 114.192 1.00 97.73 64 GLU C C 1
ATOM 17699 O O . GLU C 1 64 ? 143.090 138.518 115.236 1.00 99.10 64 GLU C O 1
ATOM 17711 N N . LYS C 1 65 ? 142.910 138.545 112.991 1.00 89.09 65 LYS C N 1
ATOM 17712 C CA . LYS C 1 65 ? 143.490 137.224 112.815 1.00 87.34 65 LYS C CA 1
ATOM 17713 C C . LYS C 1 65 ? 145.000 137.354 112.699 1.00 91.00 65 LYS C C 1
ATOM 17714 O O . LYS C 1 65 ? 145.502 138.139 111.891 1.00 92.44 65 LYS C O 1
ATOM 17733 N N . THR C 1 66 ? 145.719 136.576 113.508 1.00 88.98 66 THR C N 1
ATOM 17734 C CA . THR C 1 66 ? 147.166 136.728 113.568 1.00 82.32 66 THR C CA 1
ATOM 17735 C C . THR C 1 66 ? 147.823 136.370 112.244 1.00 86.66 66 THR C C 1
ATOM 17736 O O . THR C 1 66 ? 148.869 136.931 111.904 1.00 90.85 66 THR C O 1
ATOM 17747 N N . TYR C 1 67 ? 147.234 135.446 111.483 1.00 87.02 67 TYR C N 1
ATOM 17748 C CA . TYR C 1 67 ? 147.815 135.089 110.196 1.00 83.62 67 TYR C CA 1
ATOM 17749 C C . TYR C 1 67 ? 147.767 136.239 109.203 1.00 85.45 67 TYR C C 1
ATOM 17750 O O . TYR C 1 67 ? 148.458 136.181 108.181 1.00 89.79 67 TYR C O 1
ATOM 17768 N N . ALA C 1 68 ? 146.976 137.277 109.479 1.00 79.96 68 ALA C N 1
ATOM 17769 C CA . ALA C 1 68 ? 147.009 138.472 108.646 1.00 83.58 68 ALA C CA 1
ATOM 17770 C C . ALA C 1 68 ? 148.389 139.110 108.667 1.00 88.65 68 ALA C C 1
ATOM 17771 O O . ALA C 1 68 ? 148.886 139.569 107.633 1.00 92.66 68 ALA C O 1
ATOM 17778 N N . ALA C 1 69 ? 149.023 139.144 109.833 1.00 88.86 69 ALA C N 1
ATOM 17779 C CA . ALA C 1 69 ? 150.365 139.683 109.982 1.00 83.59 69 ALA C CA 1
ATOM 17780 C C . ALA C 1 69 ? 151.444 138.658 109.670 1.00 89.67 69 ALA C C 1
ATOM 17781 O O . ALA C 1 69 ? 152.631 138.993 109.727 1.00 96.15 69 ALA C O 1
ATOM 17788 N N . GLY C 1 70 ? 151.067 137.425 109.344 1.00 84.68 70 GLY C N 1
ATOM 17789 C CA . GLY C 1 70 ? 152.045 136.397 109.052 1.00 83.95 70 GLY C CA 1
ATOM 17790 C C . GLY C 1 70 ? 152.685 135.779 110.271 1.00 85.95 70 GLY C C 1
ATOM 17791 O O . GLY C 1 70 ? 153.814 135.288 110.185 1.00 86.20 70 GLY C O 1
ATOM 17795 N N . ARG C 1 71 ? 151.996 135.787 111.408 1.00 87.49 71 ARG C N 1
ATOM 17796 C CA . ARG C 1 71 ? 152.525 135.264 112.657 1.00 88.85 71 ARG C CA 1
ATOM 17797 C C . ARG C 1 71 ? 151.624 134.161 113.193 1.00 90.25 71 ARG C C 1
ATOM 17798 O O . ARG C 1 71 ? 150.417 134.143 112.941 1.00 90.06 71 ARG C O 1
ATOM 17819 N N . ILE C 1 72 ? 152.228 133.236 113.932 1.00 85.11 72 ILE C N 1
ATOM 17820 C CA . ILE C 1 72 ? 151.487 132.235 114.694 1.00 85.58 72 ILE C CA 1
ATOM 17821 C C . ILE C 1 72 ? 151.191 132.840 116.062 1.00 89.15 72 ILE C C 1
ATOM 17822 O O . ILE C 1 72 ? 152.112 133.351 116.715 1.00 92.81 72 ILE C O 1
ATOM 17838 N N . PRO C 1 73 ? 149.944 132.828 116.531 1.00 87.79 73 PRO C N 1
ATOM 17839 C CA . PRO C 1 73 ? 149.629 133.518 117.787 1.00 85.10 73 PRO C CA 1
ATOM 17840 C C . PRO C 1 73 ? 150.368 132.916 118.971 1.00 89.61 73 PRO C C 1
ATOM 17841 O O . PRO C 1 73 ? 150.619 131.711 119.029 1.00 98.95 73 PRO C O 1
ATOM 17852 N N . GLY C 1 74 ? 150.723 133.777 119.923 1.00 95.02 74 GLY C N 1
ATOM 17853 C CA . GLY C 1 74 ? 151.340 133.315 121.146 1.00 99.07 74 GLY C CA 1
ATOM 17854 C C . GLY C 1 74 ? 150.318 132.748 122.109 1.00 104.99 74 GLY C C 1
ATOM 17855 O O . GLY C 1 74 ? 149.110 132.811 121.888 1.00 103.90 74 GLY C O 1
ATOM 17859 N N . GLY C 1 75 ? 150.815 132.183 123.199 1.00 114.39 75 GLY C N 1
ATOM 17860 C CA . GLY C 1 75 ? 149.966 131.549 124.185 1.00 114.29 75 GLY C CA 1
ATOM 17861 C C . GLY C 1 75 ? 150.117 130.037 124.170 1.00 114.08 75 GLY C C 1
ATOM 17862 O O . GLY C 1 75 ? 150.767 129.448 123.307 1.00 115.97 75 GLY C O 1
ATOM 17866 N N . PHE C 1 76 ? 149.489 129.409 125.165 1.00 117.74 76 PHE C N 1
ATOM 17867 C CA . PHE C 1 76 ? 149.623 127.965 125.310 1.00 121.22 76 PHE C CA 1
ATOM 17868 C C . PHE C 1 76 ? 148.876 127.233 124.204 1.00 119.61 76 PHE C C 1
ATOM 17869 O O . PHE C 1 76 ? 149.354 126.217 123.688 1.00 116.35 76 PHE C O 1
ATOM 17886 N N . PHE C 1 77 ? 147.706 127.738 123.828 1.00 114.88 77 PHE C N 1
ATOM 17887 C CA . PHE C 1 77 ? 146.836 127.091 122.858 1.00 116.09 77 PHE C CA 1
ATOM 17888 C C . PHE C 1 77 ? 147.088 127.542 121.425 1.00 116.61 77 PHE C C 1
ATOM 17889 O O . PHE C 1 77 ? 146.460 127.008 120.507 1.00 111.92 77 PHE C O 1
ATOM 17906 N N . LYS C 1 78 ? 147.995 128.496 121.213 1.00 103.26 78 LYS C N 1
ATOM 17907 C CA . LYS C 1 78 ? 148.397 128.911 119.869 1.00 100.23 78 LYS C CA 1
ATOM 17908 C C . LYS C 1 78 ? 147.185 129.152 118.975 1.00 102.36 78 LYS C C 1
ATOM 17909 O O . LYS C 1 78 ? 147.201 128.864 117.778 1.00 105.75 78 LYS C O 1
ATOM 17928 N N . ARG C 1 79 ? 146.123 129.691 119.566 1.00 102.56 79 ARG C N 1
ATOM 17929 C CA . ARG C 1 79 ? 144.904 130.007 118.840 1.00 93.72 79 ARG C CA 1
ATOM 17930 C C . ARG C 1 79 ? 144.298 131.281 119.402 1.00 101.20 79 ARG C C 1
ATOM 17931 O O . ARG C 1 79 ? 144.330 131.511 120.613 1.00 100.86 79 ARG C O 1
ATOM 17952 N N . GLU C 1 80 ? 143.749 132.104 118.515 1.00 111.36 80 GLU C N 1
ATOM 17953 C CA . GLU C 1 80 ? 143.095 133.331 118.941 1.00 104.70 80 GLU C CA 1
ATOM 17954 C C . GLU C 1 80 ? 141.916 132.990 119.840 1.00 104.88 80 GLU C C 1
ATOM 17955 O O . GLU C 1 80 ? 141.119 132.103 119.522 1.00 108.46 80 GLU C O 1
ATOM 17967 N N . GLY C 1 81 ? 141.801 133.694 120.963 1.00 107.92 81 GLY C N 1
ATOM 17968 C CA . GLY C 1 81 ? 140.776 133.355 121.930 1.00 110.76 81 GLY C CA 1
ATOM 17969 C C . GLY C 1 81 ? 139.918 134.528 122.346 1.00 109.76 81 GLY C C 1
ATOM 17970 O O . GLY C 1 81 ? 139.249 135.128 121.500 1.00 113.87 81 GLY C O 1
ATOM 17974 N N . ARG C 1 82 ? 139.912 134.865 123.630 1.00 111.67 82 ARG C N 1
ATOM 17975 C CA . ARG C 1 82 ? 139.049 135.944 124.076 1.00 114.78 82 ARG C CA 1
ATOM 17976 C C . ARG C 1 82 ? 139.473 137.234 123.374 1.00 113.36 82 ARG C C 1
ATOM 17977 O O . ARG C 1 82 ? 140.670 137.454 123.158 1.00 111.04 82 ARG C O 1
ATOM 17998 N N . PRO C 1 83 ? 138.532 138.100 122.998 1.00 93.90 83 PRO C N 1
ATOM 17999 C CA . PRO C 1 83 ? 138.917 139.362 122.354 1.00 88.52 83 PRO C CA 1
ATOM 18000 C C . PRO C 1 83 ? 139.815 140.217 123.235 1.00 90.97 83 PRO C C 1
ATOM 18001 O O . PRO C 1 83 ? 139.607 140.336 124.443 1.00 95.67 83 PRO C O 1
ATOM 18012 N N . SER C 1 84 ? 140.822 140.817 122.607 1.00 93.18 84 SER C N 1
ATOM 18013 C CA . SER C 1 84 ? 141.717 141.733 123.290 1.00 91.18 84 SER C CA 1
ATOM 18014 C C . SER C 1 84 ? 141.031 143.079 123.507 1.00 96.61 84 SER C C 1
ATOM 18015 O O . SER C 1 84 ? 139.914 143.323 123.046 1.00 104.61 84 SER C O 1
ATOM 18023 N N . GLU C 1 85 ? 141.718 143.966 124.228 1.00 95.34 85 GLU C N 1
ATOM 18024 C CA . GLU C 1 85 ? 141.157 145.287 124.488 1.00 94.45 85 GLU C CA 1
ATOM 18025 C C . GLU C 1 85 ? 140.977 146.081 123.201 1.00 101.50 85 GLU C C 1
ATOM 18026 O O . GLU C 1 85 ? 139.955 146.753 123.017 1.00 111.03 85 GLU C O 1
ATOM 18038 N N . LYS C 1 86 ? 141.951 146.011 122.292 1.00 92.05 86 LYS C N 1
ATOM 18039 C CA . LYS C 1 86 ? 141.811 146.713 121.022 1.00 92.57 86 LYS C CA 1
ATOM 18040 C C . LYS C 1 86 ? 140.604 146.208 120.247 1.00 93.99 86 LYS C C 1
ATOM 18041 O O . LYS C 1 86 ? 139.889 146.992 119.614 1.00 96.29 86 LYS C O 1
ATOM 18060 N N . GLU C 1 87 ? 140.357 144.899 120.288 1.00 95.06 87 GLU C N 1
ATOM 18061 C CA . GLU C 1 87 ? 139.234 144.338 119.549 1.00 90.39 87 GLU C CA 1
ATOM 18062 C C . GLU C 1 87 ? 137.904 144.795 120.134 1.00 90.02 87 GLU C C 1
ATOM 18063 O O . GLU C 1 87 ? 136.994 145.176 119.392 1.00 98.91 87 GLU C O 1
ATOM 18075 N N . THR C 1 88 ? 137.777 144.787 121.462 1.00 84.61 88 THR C N 1
ATOM 18076 C CA . THR C 1 88 ? 136.552 145.278 122.084 1.00 90.33 88 THR C CA 1
ATOM 18077 C C . THR C 1 88 ? 136.347 146.757 121.791 1.00 87.21 88 THR C C 1
ATOM 18078 O O . THR C 1 88 ? 135.216 147.209 121.561 1.00 95.16 88 THR C O 1
ATOM 18089 N N . LEU C 1 89 ? 137.435 147.522 121.747 1.00 80.21 89 LEU C N 1
ATOM 18090 C CA . LEU C 1 89 ? 137.302 148.960 121.574 1.00 82.73 89 LEU C CA 1
ATOM 18091 C C . LEU C 1 89 ? 136.931 149.302 120.139 1.00 86.19 89 LEU C C 1
ATOM 18092 O O . LEU C 1 89 ? 136.099 150.183 119.897 1.00 91.60 89 LEU C O 1
ATOM 18108 N N . THR C 1 90 ? 137.496 148.576 119.175 1.00 77.73 90 THR C N 1
ATOM 18109 C CA . THR C 1 90 ? 137.058 148.720 117.793 1.00 74.77 90 THR C CA 1
ATOM 18110 C C . THR C 1 90 ? 135.610 148.279 117.632 1.00 86.07 90 THR C C 1
ATOM 18111 O O . THR C 1 90 ? 134.852 148.887 116.869 1.00 96.92 90 THR C O 1
ATOM 18122 N N . SER C 1 91 ? 135.219 147.188 118.295 1.00 86.81 91 SER C N 1
ATOM 18123 C CA . SER C 1 91 ? 133.833 146.747 118.206 1.00 75.09 91 SER C CA 1
ATOM 18124 C C . SER C 1 91 ? 132.887 147.836 118.694 1.00 82.29 91 SER C C 1
ATOM 18125 O O . SER C 1 91 ? 131.863 148.107 118.058 1.00 91.66 91 SER C O 1
ATOM 18133 N N . ARG C 1 92 ? 133.251 148.534 119.774 1.00 93.63 92 ARG C N 1
ATOM 18134 C CA . ARG C 1 92 ? 132.361 149.582 120.263 1.00 83.17 92 ARG C CA 1
ATOM 18135 C C . ARG C 1 92 ? 132.452 150.838 119.417 1.00 86.82 92 ARG C C 1
ATOM 18136 O O . ARG C 1 92 ? 131.473 151.587 119.327 1.00 95.29 92 ARG C O 1
ATOM 18157 N N . LEU C 1 93 ? 133.563 151.018 118.709 1.00 82.27 93 LEU C N 1
ATOM 18158 C CA . LEU C 1 93 ? 133.717 152.172 117.841 1.00 71.21 93 LEU C CA 1
ATOM 18159 C C . LEU C 1 93 ? 132.912 151.994 116.565 1.00 81.74 93 LEU C C 1
ATOM 18160 O O . LEU C 1 93 ? 132.417 152.975 116.003 1.00 87.00 93 LEU C O 1
ATOM 18176 N N . ILE C 1 94 ? 132.790 150.754 116.096 1.00 84.91 94 ILE C N 1
ATOM 18177 C CA . ILE C 1 94 ? 131.910 150.448 114.974 1.00 81.28 94 ILE C CA 1
ATOM 18178 C C . ILE C 1 94 ? 130.456 150.412 115.429 1.00 83.95 94 ILE C C 1
ATOM 18179 O O . ILE C 1 94 ? 129.549 150.671 114.632 1.00 88.04 94 ILE C O 1
ATOM 18195 N N . ASP C 1 95 ? 130.205 150.107 116.704 1.00 94.48 95 ASP C N 1
ATOM 18196 C CA . ASP C 1 95 ? 128.832 149.984 117.178 1.00 82.69 95 ASP C CA 1
ATOM 18197 C C . ASP C 1 95 ? 128.206 151.339 117.461 1.00 89.03 95 ASP C C 1
ATOM 18198 O O . ASP C 1 95 ? 126.993 151.502 117.301 1.00 100.70 95 ASP C O 1
ATOM 18207 N N . ARG C 1 96 ? 129.007 152.312 117.883 1.00 83.24 96 ARG C N 1
ATOM 18208 C CA . ARG C 1 96 ? 128.451 153.609 118.260 1.00 78.52 96 ARG C CA 1
ATOM 18209 C C . ARG C 1 96 ? 127.780 154.325 117.095 1.00 85.34 96 ARG C C 1
ATOM 18210 O O . ARG C 1 96 ? 126.625 154.756 117.247 1.00 86.18 96 ARG C O 1
ATOM 18231 N N . PRO C 1 97 ? 128.415 154.489 115.929 1.00 83.16 97 PRO C N 1
ATOM 18232 C CA . PRO C 1 97 ? 127.792 155.282 114.857 1.00 80.25 97 PRO C CA 1
ATOM 18233 C C . PRO C 1 97 ? 126.595 154.630 114.190 1.00 91.56 97 PRO C C 1
ATOM 18234 O O . PRO C 1 97 ? 125.797 155.349 113.579 1.00 93.62 97 PRO C O 1
ATOM 18245 N N . ILE C 1 98 ? 126.428 153.311 114.280 1.00 91.54 98 ILE C N 1
ATOM 18246 C CA . ILE C 1 98 ? 125.401 152.640 113.490 1.00 81.03 98 ILE C CA 1
ATOM 18247 C C . ILE C 1 98 ? 124.172 152.246 114.299 1.00 89.27 98 ILE C C 1
ATOM 18248 O O . ILE C 1 98 ? 123.113 152.001 113.704 1.00 102.99 98 ILE C O 1
ATOM 18264 N N . ARG C 1 99 ? 124.271 152.176 115.623 1.00 86.03 99 ARG C N 1
ATOM 18265 C CA . ARG C 1 99 ? 123.092 151.812 116.404 1.00 83.96 99 ARG C CA 1
ATOM 18266 C C . ARG C 1 99 ? 121.976 152.830 116.238 1.00 86.25 99 ARG C C 1
ATOM 18267 O O . ARG C 1 99 ? 120.827 152.421 115.995 1.00 85.94 99 ARG C O 1
ATOM 18288 N N . PRO C 1 100 ? 122.218 154.140 116.349 1.00 92.55 100 PRO C N 1
ATOM 18289 C CA . PRO C 1 100 ? 121.116 155.101 116.213 1.00 89.36 100 PRO C CA 1
ATOM 18290 C C . PRO C 1 100 ? 120.532 155.175 114.815 1.00 90.97 100 PRO C C 1
ATOM 18291 O O . PRO C 1 100 ? 119.456 155.764 114.652 1.00 91.10 100 PRO C O 1
ATOM 18302 N N . LEU C 1 101 ? 121.190 154.607 113.805 1.00 85.67 101 LEU C N 1
ATOM 18303 C CA . LEU C 1 101 ? 120.737 154.779 112.433 1.00 84.16 101 LEU C CA 1
ATOM 18304 C C . LEU C 1 101 ? 119.692 153.756 112.020 1.00 84.72 101 LEU C C 1
ATOM 18305 O O . LEU C 1 101 ? 119.034 153.947 110.992 1.00 81.07 101 LEU C O 1
ATOM 18321 N N . PHE C 1 102 ? 119.536 152.675 112.772 1.00 89.88 102 PHE C N 1
ATOM 18322 C CA . PHE C 1 102 ? 118.449 151.757 112.494 1.00 89.02 102 PHE C CA 1
ATOM 18323 C C . PHE C 1 102 ? 117.134 152.388 112.944 1.00 96.07 102 PHE C C 1
ATOM 18324 O O . PHE C 1 102 ? 117.092 153.052 113.984 1.00 96.76 102 PHE C O 1
ATOM 18341 N N . PRO C 1 103 ? 116.051 152.216 112.190 1.00 100.62 103 PRO C N 1
ATOM 18342 C CA . PRO C 1 103 ? 114.785 152.835 112.588 1.00 95.42 103 PRO C CA 1
ATOM 18343 C C . PRO C 1 103 ? 114.378 152.380 113.978 1.00 101.61 103 PRO C C 1
ATOM 18344 O O . PRO C 1 103 ? 114.543 151.212 114.335 1.00 107.22 103 PRO C O 1
ATOM 18355 N N . GLU C 1 104 ? 113.837 153.299 114.772 1.00 115.94 104 GLU C N 1
ATOM 18356 C CA . GLU C 1 104 ? 113.375 152.894 116.090 1.00 117.14 104 GLU C CA 1
ATOM 18357 C C . GLU C 1 104 ? 112.100 152.078 115.937 1.00 118.82 104 GLU C C 1
ATOM 18358 O O . GLU C 1 104 ? 111.208 152.420 115.157 1.00 113.14 104 GLU C O 1
ATOM 18370 N N . GLY C 1 105 ? 112.028 150.982 116.684 1.00 118.92 105 GLY C N 1
ATOM 18371 C CA . GLY C 1 105 ? 110.974 150.006 116.529 1.00 111.15 105 GLY C CA 1
ATOM 18372 C C . GLY C 1 105 ? 111.368 148.843 115.647 1.00 115.21 105 GLY C C 1
ATOM 18373 O O . GLY C 1 105 ? 110.567 147.919 115.468 1.00 119.52 105 GLY C O 1
ATOM 18377 N N . PHE C 1 106 ? 112.576 148.873 115.087 1.00 109.67 106 PHE C N 1
ATOM 18378 C CA . PHE C 1 106 ? 113.157 147.742 114.376 1.00 104.11 106 PHE C CA 1
ATOM 18379 C C . PHE C 1 106 ? 113.755 146.772 115.387 1.00 99.06 106 PHE C C 1
ATOM 18380 O O . PHE C 1 106 ? 114.694 147.126 116.106 1.00 100.21 106 PHE C O 1
ATOM 18397 N N . MET C 1 107 ? 113.219 145.553 115.446 1.00 100.32 107 MET C N 1
ATOM 18398 C CA . MET C 1 107 ? 113.583 144.611 116.494 1.00 106.25 107 MET C CA 1
ATOM 18399 C C . MET C 1 107 ? 114.255 143.343 115.988 1.00 110.95 107 MET C C 1
ATOM 18400 O O . MET C 1 107 ? 114.564 142.465 116.801 1.00 114.31 107 MET C O 1
ATOM 18414 N N . ASN C 1 108 ? 114.493 143.212 114.688 1.00 100.54 108 ASN C N 1
ATOM 18415 C CA . ASN C 1 108 ? 115.228 142.059 114.191 1.00 97.51 108 ASN C CA 1
ATOM 18416 C C . ASN C 1 108 ? 116.663 142.085 114.704 1.00 97.35 108 ASN C C 1
ATOM 18417 O O . ASN C 1 108 ? 117.253 143.147 114.911 1.00 104.98 108 ASN C O 1
ATOM 18428 N N . GLU C 1 109 ? 117.221 140.899 114.922 1.00 91.06 109 GLU C N 1
ATOM 18429 C CA . GLU C 1 109 ? 118.593 140.790 115.392 1.00 91.72 109 GLU C CA 1
ATOM 18430 C C . GLU C 1 109 ? 119.563 141.068 114.253 1.00 97.47 109 GLU C C 1
ATOM 18431 O O . GLU C 1 109 ? 119.377 140.591 113.131 1.00 95.12 109 GLU C O 1
ATOM 18443 N N . VAL C 1 110 ? 120.599 141.851 114.546 1.00 92.38 110 VAL C N 1
ATOM 18444 C CA . VAL C 1 110 ? 121.616 142.210 113.565 1.00 82.07 110 VAL C CA 1
ATOM 18445 C C . VAL C 1 110 ? 122.988 141.921 114.159 1.00 82.72 110 VAL C C 1
ATOM 18446 O O . VAL C 1 110 ? 123.281 142.318 115.294 1.00 85.69 110 VAL C O 1
ATOM 18459 N N . GLN C 1 111 ? 123.822 141.228 113.389 1.00 79.32 111 GLN C N 1
ATOM 18460 C CA . GLN C 1 111 ? 125.179 140.891 113.785 1.00 76.51 111 GLN C CA 1
ATOM 18461 C C . GLN C 1 111 ? 126.138 141.307 112.683 1.00 71.87 111 GLN C C 1
ATOM 18462 O O . GLN C 1 111 ? 125.973 140.908 111.527 1.00 75.89 111 GLN C O 1
ATOM 18476 N N . VAL C 1 112 ? 127.138 142.102 113.046 1.00 72.18 112 VAL C N 1
ATOM 18477 C CA . VAL C 1 112 ? 128.206 142.513 112.146 1.00 72.85 112 VAL C CA 1
ATOM 18478 C C . VAL C 1 112 ? 129.477 141.818 112.603 1.00 75.14 112 VAL C C 1
ATOM 18479 O O . VAL C 1 112 ? 129.767 141.778 113.802 1.00 85.51 112 VAL C O 1
ATOM 18492 N N . VAL C 1 113 ? 130.215 141.244 111.659 1.00 84.81 113 VAL C N 1
ATOM 18493 C CA . VAL C 1 113 ? 131.480 140.582 111.949 1.00 87.16 113 VAL C CA 1
ATOM 18494 C C . VAL C 1 113 ? 132.523 141.158 111.007 1.00 86.89 113 VAL C C 1
ATOM 18495 O O . VAL C 1 113 ? 132.370 141.076 109.783 1.00 92.32 113 VAL C O 1
ATOM 18508 N N . CYS C 1 114 ? 133.577 141.739 111.572 1.00 86.75 114 CYS C N 1
ATOM 18509 C CA . CYS C 1 114 ? 134.651 142.357 110.803 1.00 81.05 114 CYS C CA 1
ATOM 18510 C C . CYS C 1 114 ? 135.933 141.588 111.082 1.00 83.87 114 CYS C C 1
ATOM 18511 O O . CYS C 1 114 ? 136.518 141.728 112.158 1.00 88.41 114 CYS C O 1
ATOM 18519 N N . THR C 1 115 ? 136.384 140.802 110.111 1.00 85.71 115 THR C N 1
ATOM 18520 C CA . THR C 1 115 ? 137.579 139.984 110.261 1.00 78.32 115 THR C CA 1
ATOM 18521 C C . THR C 1 115 ? 138.726 140.620 109.492 1.00 72.41 115 THR C C 1
ATOM 18522 O O . THR C 1 115 ? 138.606 140.872 108.290 1.00 87.78 115 THR C O 1
ATOM 18533 N N . VAL C 1 116 ? 139.834 140.871 110.182 1.00 75.04 116 VAL C N 1
ATOM 18534 C CA . VAL C 1 116 ? 141.032 141.395 109.537 1.00 72.27 116 VAL C CA 1
ATOM 18535 C C . VAL C 1 116 ? 141.793 140.203 108.974 1.00 77.19 116 VAL C C 1
ATOM 18536 O O . VAL C 1 116 ? 142.307 139.373 109.726 1.00 87.34 116 VAL C O 1
ATOM 18549 N N . VAL C 1 117 ? 141.870 140.116 107.649 1.00 76.14 117 VAL C N 1
ATOM 18550 C CA . VAL C 1 117 ? 142.459 138.958 106.986 1.00 78.84 117 VAL C CA 1
ATOM 18551 C C . VAL C 1 117 ? 143.829 139.249 106.404 1.00 86.37 117 VAL C C 1
ATOM 18552 O O . VAL C 1 117 ? 144.546 138.297 106.058 1.00 85.45 117 VAL C O 1
ATOM 18565 N N . SER C 1 118 ? 144.223 140.513 106.278 1.00 90.97 118 SER C N 1
ATOM 18566 C CA . SER C 1 118 ? 145.571 140.792 105.801 1.00 76.73 118 SER C CA 1
ATOM 18567 C C . SER C 1 118 ? 145.972 142.197 106.218 1.00 78.38 118 SER C C 1
ATOM 18568 O O . SER C 1 118 ? 145.130 143.090 106.320 1.00 95.73 118 SER C O 1
ATOM 18576 N N . THR C 1 119 ? 147.263 142.374 106.483 1.00 80.06 119 THR C N 1
ATOM 18577 C CA . THR C 1 119 ? 147.779 143.677 106.875 1.00 88.30 119 THR C CA 1
ATOM 18578 C C . THR C 1 119 ? 149.279 143.719 106.629 1.00 85.98 119 THR C C 1
ATOM 18579 O O . THR C 1 119 ? 149.961 142.696 106.709 1.00 91.55 119 THR C O 1
ATOM 18590 N N . ASN C 1 120 ? 149.780 144.915 106.325 1.00 88.28 120 ASN C N 1
ATOM 18591 C CA . ASN C 1 120 ? 151.212 145.158 106.221 1.00 88.88 120 ASN C CA 1
ATOM 18592 C C . ASN C 1 120 ? 151.783 145.760 107.498 1.00 91.03 120 ASN C C 1
ATOM 18593 O O . ASN C 1 120 ? 152.956 146.140 107.522 1.00 99.34 120 ASN C O 1
ATOM 18604 N N . LYS C 1 121 ? 150.975 145.855 108.554 1.00 89.58 121 LYS C N 1
ATOM 18605 C CA . LYS C 1 121 ? 151.416 146.288 109.878 1.00 88.58 121 LYS C CA 1
ATOM 18606 C C . LYS C 1 121 ? 151.829 147.756 109.911 1.00 88.40 121 LYS C C 1
ATOM 18607 O O . LYS C 1 121 ? 152.637 148.154 110.752 1.00 95.69 121 LYS C O 1
ATOM 18626 N N . LYS C 1 122 ? 151.285 148.583 109.020 1.00 89.47 122 LYS C N 1
ATOM 18627 C CA . LYS C 1 122 ? 151.643 149.992 108.974 1.00 91.11 122 LYS C CA 1
ATOM 18628 C C . LYS C 1 122 ? 150.488 150.938 109.256 1.00 93.92 122 LYS C C 1
ATOM 18629 O O . LYS C 1 122 ? 150.725 152.142 109.392 1.00 99.93 122 LYS C O 1
ATOM 18648 N N . SER C 1 123 ? 149.256 150.444 109.348 1.00 92.43 123 SER C N 1
ATOM 18649 C CA . SER C 1 123 ? 148.117 151.300 109.635 1.00 88.97 123 SER C CA 1
ATOM 18650 C C . SER C 1 123 ? 147.066 150.489 110.376 1.00 87.24 123 SER C C 1
ATOM 18651 O O . SER C 1 123 ? 147.090 149.256 110.377 1.00 87.51 123 SER C O 1
ATOM 18659 N N . ASP C 1 124 ? 146.147 151.199 111.013 1.00 89.59 124 ASP C N 1
ATOM 18660 C CA . ASP C 1 124 ? 145.105 150.559 111.806 1.00 89.40 124 ASP C CA 1
ATOM 18661 C C . ASP C 1 124 ? 143.996 150.038 110.896 1.00 94.70 124 ASP C C 1
ATOM 18662 O O . ASP C 1 124 ? 143.493 150.788 110.055 1.00 91.45 124 ASP C O 1
ATOM 18671 N N . PRO C 1 125 ? 143.590 148.771 111.025 1.00 100.38 125 PRO C N 1
ATOM 18672 C CA . PRO C 1 125 ? 142.525 148.246 110.163 1.00 95.48 125 PRO C CA 1
ATOM 18673 C C . PRO C 1 125 ? 141.123 148.709 110.525 1.00 95.14 125 PRO C C 1
ATOM 18674 O O . PRO C 1 125 ? 140.176 148.340 109.823 1.00 103.66 125 PRO C O 1
ATOM 18685 N N . ASP C 1 126 ? 140.946 149.497 111.587 1.00 87.36 126 ASP C N 1
ATOM 18686 C CA . ASP C 1 126 ? 139.594 149.807 112.043 1.00 86.21 126 ASP C CA 1
ATOM 18687 C C . ASP C 1 126 ? 138.854 150.715 111.068 1.00 85.75 126 ASP C C 1
ATOM 18688 O O . ASP C 1 126 ? 137.629 150.615 110.945 1.00 93.43 126 ASP C O 1
ATOM 18697 N N . ILE C 1 127 ? 139.562 151.607 110.375 1.00 77.19 127 ILE C N 1
ATOM 18698 C CA . ILE C 1 127 ? 138.902 152.437 109.373 1.00 83.12 127 ILE C CA 1
ATOM 18699 C C . ILE C 1 127 ? 138.386 151.571 108.232 1.00 90.83 127 ILE C C 1
ATOM 18700 O O . ILE C 1 127 ? 137.267 151.767 107.740 1.00 96.72 127 ILE C O 1
ATOM 18716 N N . ALA C 1 128 ? 139.192 150.608 107.784 1.00 87.62 128 ALA C N 1
ATOM 18717 C CA . ALA C 1 128 ? 138.716 149.663 106.783 1.00 76.99 128 ALA C CA 1
ATOM 18718 C C . ALA C 1 128 ? 137.531 148.867 107.310 1.00 77.52 128 ALA C C 1
ATOM 18719 O O . ALA C 1 128 ? 136.606 148.548 106.557 1.00 86.89 128 ALA C O 1
ATOM 18726 N N . ALA C 1 129 ? 137.537 148.543 108.604 1.00 80.56 129 ALA C N 1
ATOM 18727 C CA . ALA C 1 129 ? 136.403 147.840 109.194 1.00 77.29 129 ALA C CA 1
ATOM 18728 C C . ALA C 1 129 ? 135.136 148.682 109.127 1.00 79.44 129 ALA C C 1
ATOM 18729 O O . ALA C 1 129 ? 134.055 148.166 108.826 1.00 84.98 129 ALA C O 1
ATOM 18736 N N . MET C 1 130 ? 135.244 149.980 109.412 1.00 83.49 130 MET C N 1
ATOM 18737 C CA . MET C 1 130 ? 134.068 150.843 109.344 1.00 82.41 130 MET C CA 1
ATOM 18738 C C . MET C 1 130 ? 133.583 151.007 107.908 1.00 77.64 130 MET C C 1
ATOM 18739 O O . MET C 1 130 ? 132.372 151.017 107.654 1.00 83.03 130 MET C O 1
ATOM 18753 N N . ILE C 1 131 ? 134.507 151.138 106.956 1.00 76.48 131 ILE C N 1
ATOM 18754 C CA . ILE C 1 131 ? 134.107 151.221 105.553 1.00 77.95 131 ILE C CA 1
ATOM 18755 C C . ILE C 1 131 ? 133.390 149.945 105.134 1.00 83.40 131 ILE C C 1
ATOM 18756 O O . ILE C 1 131 ? 132.367 149.985 104.437 1.00 89.32 131 ILE C O 1
ATOM 18772 N N . GLY C 1 132 ? 133.920 148.792 105.540 1.00 75.16 132 GLY C N 1
ATOM 18773 C CA . GLY C 1 132 ? 133.264 147.537 105.227 1.00 69.57 132 GLY C CA 1
ATOM 18774 C C . GLY C 1 132 ? 131.896 147.422 105.864 1.00 75.12 132 GLY C C 1
ATOM 18775 O O . GLY C 1 132 ? 130.964 146.903 105.254 1.00 88.02 132 GLY C O 1
ATOM 18779 N N . THR C 1 133 ? 131.758 147.890 107.104 1.00 79.09 133 THR C N 1
ATOM 18780 C CA . THR C 1 133 ? 130.453 147.872 107.754 1.00 75.30 133 THR C CA 1
ATOM 18781 C C . THR C 1 133 ? 129.457 148.717 106.975 1.00 79.48 133 THR C C 1
ATOM 18782 O O . THR C 1 133 ? 128.324 148.292 106.719 1.00 83.18 133 THR C O 1
ATOM 18793 N N . SER C 1 134 ? 129.874 149.916 106.569 1.00 75.82 134 SER C N 1
ATOM 18794 C CA . SER C 1 134 ? 128.987 150.785 105.808 1.00 66.20 134 SER C CA 1
ATOM 18795 C C . SER C 1 134 ? 128.570 150.125 104.501 1.00 76.18 134 SER C C 1
ATOM 18796 O O . SER C 1 134 ? 127.383 150.092 104.157 1.00 77.30 134 SER C O 1
ATOM 18804 N N . ALA C 1 135 ? 129.537 149.574 103.764 1.00 78.88 135 ALA C N 1
ATOM 18805 C CA . ALA C 1 135 ? 129.223 148.960 102.478 1.00 68.88 135 ALA C CA 1
ATOM 18806 C C . ALA C 1 135 ? 128.332 147.735 102.644 1.00 74.70 135 ALA C C 1
ATOM 18807 O O . ALA C 1 135 ? 127.377 147.548 101.882 1.00 87.05 135 ALA C O 1
ATOM 18814 N N . ALA C 1 136 ? 128.631 146.885 103.626 1.00 73.66 136 ALA C N 1
ATOM 18815 C CA . ALA C 1 136 ? 127.838 145.681 103.833 1.00 64.47 136 ALA C CA 1
ATOM 18816 C C . ALA C 1 136 ? 126.413 146.026 104.233 1.00 74.83 136 ALA C C 1
ATOM 18817 O O . ALA C 1 136 ? 125.463 145.387 103.771 1.00 83.40 136 ALA C O 1
ATOM 18824 N N . LEU C 1 137 ? 126.239 147.030 105.094 1.00 81.64 137 LEU C N 1
ATOM 18825 C CA . LEU C 1 137 ? 124.892 147.422 105.484 1.00 72.78 137 LEU C CA 1
ATOM 18826 C C . LEU C 1 137 ? 124.147 148.078 104.328 1.00 73.25 137 LEU C C 1
ATOM 18827 O O . LEU C 1 137 ? 122.923 147.948 104.232 1.00 75.44 137 LEU C O 1
ATOM 18843 N N . ALA C 1 138 ? 124.859 148.786 103.448 1.00 67.79 138 ALA C N 1
ATOM 18844 C CA . ALA C 1 138 ? 124.210 149.365 102.278 1.00 70.58 138 ALA C CA 1
ATOM 18845 C C . ALA C 1 138 ? 123.788 148.292 101.285 1.00 77.00 138 ALA C C 1
ATOM 18846 O O . ALA C 1 138 ? 122.759 148.437 100.617 1.00 85.66 138 ALA C O 1
ATOM 18853 N N . ILE C 1 139 ? 124.569 147.218 101.170 1.00 85.49 139 ILE C N 1
ATOM 18854 C CA . ILE C 1 139 ? 124.245 146.149 100.232 1.00 83.49 139 ILE C CA 1
ATOM 18855 C C . ILE C 1 139 ? 123.227 145.171 100.798 1.00 85.36 139 ILE C C 1
ATOM 18856 O O . ILE C 1 139 ? 122.520 144.510 100.029 1.00 90.93 139 ILE C O 1
ATOM 18872 N N . SER C 1 140 ? 123.122 145.070 102.122 1.00 82.03 140 SER C N 1
ATOM 18873 C CA . SER C 1 140 ? 122.292 144.033 102.722 1.00 79.01 140 SER C CA 1
ATOM 18874 C C . SER C 1 140 ? 120.821 144.223 102.384 1.00 87.63 140 SER C C 1
ATOM 18875 O O . SER C 1 140 ? 120.106 143.249 102.123 1.00 88.61 140 SER C O 1
ATOM 18883 N N . GLY C 1 141 ? 120.347 145.463 102.390 1.00 87.71 141 GLY C N 1
ATOM 18884 C CA . GLY C 1 141 ? 118.937 145.749 102.265 1.00 85.16 141 GLY C CA 1
ATOM 18885 C C . GLY C 1 141 ? 118.260 146.040 103.584 1.00 87.86 141 GLY C C 1
ATOM 18886 O O . GLY C 1 141 ? 117.139 146.560 103.588 1.00 93.23 141 GLY C O 1
ATOM 18890 N N . ILE C 1 142 ? 118.912 145.717 104.697 1.00 84.73 142 ILE C N 1
ATOM 18891 C CA . ILE C 1 142 ? 118.312 145.923 106.017 1.00 82.59 142 ILE C CA 1
ATOM 18892 C C . ILE C 1 142 ? 117.981 147.399 106.177 1.00 90.67 142 ILE C C 1
ATOM 18893 O O . ILE C 1 142 ? 118.775 148.257 105.744 1.00 98.38 142 ILE C O 1
ATOM 18909 N N . PRO C 1 143 ? 116.838 147.766 106.757 1.00 90.75 143 PRO C N 1
ATOM 18910 C CA . PRO C 1 143 ? 116.533 149.195 106.925 1.00 85.39 143 PRO C CA 1
ATOM 18911 C C . PRO C 1 143 ? 117.635 149.895 107.704 1.00 86.90 143 PRO C C 1
ATOM 18912 O O . PRO C 1 143 ? 117.882 149.596 108.873 1.00 88.71 143 PRO C O 1
ATOM 18923 N N . PHE C 1 144 ? 118.298 150.837 107.040 1.00 84.15 144 PHE C N 1
ATOM 18924 C CA . PHE C 1 144 ? 119.438 151.538 107.612 1.00 83.22 144 PHE C CA 1
ATOM 18925 C C . PHE C 1 144 ? 119.453 152.946 107.041 1.00 86.88 144 PHE C C 1
ATOM 18926 O O . PHE C 1 144 ? 119.343 153.121 105.825 1.00 91.82 144 PHE C O 1
ATOM 18943 N N . ALA C 1 145 ? 119.592 153.939 107.916 1.00 82.37 145 ALA C N 1
ATOM 18944 C CA . ALA C 1 145 ? 119.367 155.335 107.541 1.00 82.78 145 ALA C CA 1
ATOM 18945 C C . ALA C 1 145 ? 120.633 155.941 106.933 1.00 88.89 145 ALA C C 1
ATOM 18946 O O . ALA C 1 145 ? 121.308 156.790 107.516 1.00 89.10 145 ALA C O 1
ATOM 18953 N N . GLY C 1 146 ? 120.945 155.481 105.726 1.00 93.59 146 GLY C N 1
ATOM 18954 C CA . GLY C 1 146 ? 121.943 156.123 104.905 1.00 91.02 146 GLY C CA 1
ATOM 18955 C C . GLY C 1 146 ? 123.333 155.559 105.107 1.00 94.01 146 GLY C C 1
ATOM 18956 O O . GLY C 1 146 ? 123.680 155.094 106.196 1.00 93.53 146 GLY C O 1
ATOM 18960 N N . PRO C 1 147 ? 124.161 155.585 104.062 1.00 92.95 147 PRO C N 1
ATOM 18961 C CA . PRO C 1 147 ? 125.559 155.181 104.232 1.00 87.83 147 PRO C CA 1
ATOM 18962 C C . PRO C 1 147 ? 126.280 156.102 105.201 1.00 84.31 147 PRO C C 1
ATOM 18963 O O . PRO C 1 147 ? 126.022 157.305 105.248 1.00 86.67 147 PRO C O 1
ATOM 18974 N N . ILE C 1 148 ? 127.186 155.525 105.982 1.00 75.37 148 ILE C N 1
ATOM 18975 C CA . ILE C 1 148 ? 128.041 156.295 106.868 1.00 76.13 148 ILE C CA 1
ATOM 18976 C C . ILE C 1 148 ? 129.451 156.311 106.292 1.00 82.70 148 ILE C C 1
ATOM 18977 O O . ILE C 1 148 ? 129.779 155.582 105.358 1.00 92.80 148 ILE C O 1
ATOM 18993 N N . GLY C 1 149 ? 130.289 157.164 106.869 1.00 76.13 149 GLY C N 1
ATOM 18994 C CA . GLY C 1 149 ? 131.701 157.157 106.566 1.00 74.15 149 GLY C CA 1
ATOM 18995 C C . GLY C 1 149 ? 132.483 157.365 107.845 1.00 82.16 149 GLY C C 1
ATOM 18996 O O . GLY C 1 149 ? 131.949 157.827 108.855 1.00 93.81 149 GLY C O 1
ATOM 19000 N N . ALA C 1 150 ? 133.761 157.005 107.791 1.00 75.11 150 ALA C N 1
ATOM 19001 C CA . ALA C 1 150 ? 134.642 157.173 108.933 1.00 81.62 150 ALA C CA 1
ATOM 19002 C C . ALA C 1 150 ? 136.026 157.569 108.448 1.00 84.30 150 ALA C C 1
ATOM 19003 O O . ALA C 1 150 ? 136.409 157.305 107.307 1.00 93.02 150 ALA C O 1
ATOM 19010 N N . ALA C 1 151 ? 136.772 158.213 109.338 1.00 80.12 151 ALA C N 1
ATOM 19011 C CA . ALA C 1 151 ? 138.099 158.696 108.993 1.00 74.77 151 ALA C CA 1
ATOM 19012 C C . ALA C 1 151 ? 138.878 158.947 110.271 1.00 75.75 151 ALA C C 1
ATOM 19013 O O . ALA C 1 151 ? 138.303 159.282 111.309 1.00 88.49 151 ALA C O 1
ATOM 19020 N N . ARG C 1 152 ? 140.190 158.768 110.188 1.00 81.77 152 ARG C N 1
ATOM 19021 C CA . ARG C 1 152 ? 141.089 159.106 111.278 1.00 76.83 152 ARG C CA 1
ATOM 19022 C C . ARG C 1 152 ? 141.880 160.352 110.916 1.00 84.59 152 ARG C C 1
ATOM 19023 O O . ARG C 1 152 ? 142.358 160.493 109.787 1.00 86.23 152 ARG C O 1
ATOM 19044 N N . VAL C 1 153 ? 142.005 161.253 111.883 1.00 88.95 153 VAL C N 1
ATOM 19045 C CA . VAL C 1 153 ? 142.697 162.522 111.712 1.00 82.30 153 VAL C CA 1
ATOM 19046 C C . VAL C 1 153 ? 143.841 162.586 112.709 1.00 78.29 153 VAL C C 1
ATOM 19047 O O . VAL C 1 153 ? 143.644 162.350 113.907 1.00 86.43 153 VAL C O 1
ATOM 19060 N N . GLY C 1 154 ? 145.036 162.892 112.206 1.00 78.27 154 GLY C N 1
ATOM 19061 C CA . GLY C 1 154 ? 146.149 163.309 113.024 1.00 79.05 154 GLY C CA 1
ATOM 19062 C C . GLY C 1 154 ? 146.442 164.777 112.764 1.00 86.94 154 GLY C C 1
ATOM 19063 O O . GLY C 1 154 ? 145.946 165.372 111.814 1.00 90.61 154 GLY C O 1
ATOM 19067 N N . PHE C 1 155 ? 147.260 165.362 113.632 1.00 84.06 155 PHE C N 1
ATOM 19068 C CA . PHE C 1 155 ? 147.597 166.772 113.497 1.00 83.92 155 PHE C CA 1
ATOM 19069 C C . PHE C 1 155 ? 149.078 166.980 113.760 1.00 88.60 155 PHE C C 1
ATOM 19070 O O . PHE C 1 155 ? 149.621 166.447 114.731 1.00 97.77 155 PHE C O 1
ATOM 19087 N N . HIS C 1 156 ? 149.723 167.754 112.890 1.00 100.76 156 HIS C N 1
ATOM 19088 C CA . HIS C 1 156 ? 151.089 168.198 113.099 1.00 99.82 156 HIS C CA 1
ATOM 19089 C C . HIS C 1 156 ? 151.154 169.708 112.906 1.00 104.57 156 HIS C C 1
ATOM 19090 O O . HIS C 1 156 ? 150.490 170.242 112.013 1.00 108.43 156 HIS C O 1
ATOM 19104 N N . PRO C 1 157 ? 151.930 170.426 113.721 1.00 108.38 157 PRO C N 1
ATOM 19105 C CA . PRO C 1 157 ? 151.946 171.893 113.591 1.00 103.11 157 PRO C CA 1
ATOM 19106 C C . PRO C 1 157 ? 152.375 172.390 112.222 1.00 101.05 157 PRO C C 1
ATOM 19107 O O . PRO C 1 157 ? 151.922 173.460 111.797 1.00 103.71 157 PRO C O 1
ATOM 19118 N N . GLU C 1 158 ? 153.232 171.655 111.515 1.00 108.60 158 GLU C N 1
ATOM 19119 C CA . GLU C 1 158 ? 153.717 172.088 110.209 1.00 111.25 158 GLU C CA 1
ATOM 19120 C C . GLU C 1 158 ? 152.892 171.517 109.060 1.00 112.96 158 GLU C C 1
ATOM 19121 O O . GLU C 1 158 ? 152.542 172.245 108.126 1.00 114.94 158 GLU C O 1
ATOM 19133 N N . ILE C 1 159 ? 152.575 170.224 109.107 1.00 107.17 159 ILE C N 1
ATOM 19134 C CA . ILE C 1 159 ? 151.803 169.617 108.027 1.00 108.09 159 ILE C CA 1
ATOM 19135 C C . ILE C 1 159 ? 150.367 170.124 108.044 1.00 110.00 159 ILE C C 1
ATOM 19136 O O . ILE C 1 159 ? 149.783 170.408 106.991 1.00 107.70 159 ILE C O 1
ATOM 19152 N N . GLY C 1 160 ? 149.779 170.247 109.228 1.00 103.74 160 GLY C N 1
ATOM 19153 C CA . GLY C 1 160 ? 148.370 170.563 109.351 1.00 99.84 160 GLY C CA 1
ATOM 19154 C C . GLY C 1 160 ? 147.588 169.353 109.812 1.00 98.50 160 GLY C C 1
ATOM 19155 O O . GLY C 1 160 ? 147.953 168.716 110.803 1.00 102.28 160 GLY C O 1
ATOM 19159 N N . TYR C 1 161 ? 146.513 169.025 109.106 1.00 81.42 161 TYR C N 1
ATOM 19160 C CA . TYR C 1 161 ? 145.743 167.821 109.375 1.00 79.08 161 TYR C CA 1
ATOM 19161 C C . TYR C 1 161 ? 146.187 166.707 108.439 1.00 84.37 161 TYR C C 1
ATOM 19162 O O . TYR C 1 161 ? 146.444 166.940 107.255 1.00 84.85 161 TYR C O 1
ATOM 19180 N N . ILE C 1 162 ? 146.280 165.498 108.982 1.00 84.78 162 ILE C N 1
ATOM 19181 C CA . ILE C 1 162 ? 146.650 164.303 108.235 1.00 84.85 162 ILE C CA 1
ATOM 19182 C C . ILE C 1 162 ? 145.448 163.375 108.223 1.00 87.02 162 ILE C C 1
ATOM 19183 O O . ILE C 1 162 ? 144.912 163.034 109.284 1.00 89.81 162 ILE C O 1
ATOM 19199 N N . LEU C 1 163 ? 145.035 162.959 107.030 1.00 87.35 163 LEU C N 1
ATOM 19200 C CA . LEU C 1 163 ? 143.923 162.034 106.874 1.00 87.27 163 LEU C CA 1
ATOM 19201 C C . LEU C 1 163 ? 144.439 160.604 106.931 1.00 86.81 163 LEU C C 1
ATOM 19202 O O . LEU C 1 163 ? 145.344 160.234 106.176 1.00 83.67 163 LEU C O 1
ATOM 19218 N N . ASN C 1 164 ? 143.858 159.805 107.818 1.00 89.60 164 ASN C N 1
ATOM 19219 C CA . ASN C 1 164 ? 144.229 158.405 107.982 1.00 78.35 164 ASN C CA 1
ATOM 19220 C C . ASN C 1 164 ? 145.740 158.273 108.182 1.00 80.17 164 ASN C C 1
ATOM 19221 O O . ASN C 1 164 ? 146.432 157.672 107.354 1.00 87.08 164 ASN C O 1
ATOM 19232 N N . PRO C 1 165 ? 146.281 158.821 109.265 1.00 89.41 165 PRO C N 1
ATOM 19233 C CA . PRO C 1 165 ? 147.722 158.712 109.495 1.00 88.58 165 PRO C CA 1
ATOM 19234 C C . PRO C 1 165 ? 148.135 157.272 109.737 1.00 88.36 165 PRO C C 1
ATOM 19235 O O . PRO C 1 165 ? 147.374 156.461 110.269 1.00 91.08 165 PRO C O 1
ATOM 19246 N N . THR C 1 166 ? 149.361 156.957 109.336 1.00 86.33 166 THR C N 1
ATOM 19247 C CA . THR C 1 166 ? 149.906 155.633 109.571 1.00 85.83 166 THR C CA 1
ATOM 19248 C C . THR C 1 166 ? 150.410 155.535 111.007 1.00 82.77 166 THR C C 1
ATOM 19249 O O . THR C 1 166 ? 150.402 156.507 111.765 1.00 90.50 166 THR C O 1
ATOM 19260 N N . TYR C 1 167 ? 150.852 154.340 111.394 1.00 77.15 167 TYR C N 1
ATOM 19261 C CA . TYR C 1 167 ? 151.408 154.170 112.729 1.00 78.30 167 TYR C CA 1
ATOM 19262 C C . TYR C 1 167 ? 152.658 155.015 112.913 1.00 89.64 167 TYR C C 1
ATOM 19263 O O . TYR C 1 167 ? 152.949 155.461 114.028 1.00 92.89 167 TYR C O 1
ATOM 19281 N N . GLU C 1 168 ? 153.410 155.239 111.835 1.00 98.83 168 GLU C N 1
ATOM 19282 C CA . GLU C 1 168 ? 154.580 156.106 111.910 1.00 92.36 168 GLU C CA 1
ATOM 19283 C C . GLU C 1 168 ? 154.179 157.572 112.002 1.00 94.08 168 GLU C C 1
ATOM 19284 O O . GLU C 1 168 ? 154.785 158.339 112.757 1.00 95.92 168 GLU C O 1
ATOM 19296 N N . GLN C 1 169 ? 153.160 157.980 111.245 1.00 85.81 169 GLN C N 1
ATOM 19297 C CA . GLN C 1 169 ? 152.709 159.365 111.294 1.00 81.01 169 GLN C CA 1
ATOM 19298 C C . GLN C 1 169 ? 152.045 159.709 112.616 1.00 84.54 169 GLN C C 1
ATOM 19299 O O . GLN C 1 169 ? 151.959 160.891 112.961 1.00 88.18 169 GLN C O 1
ATOM 19313 N N . LEU C 1 170 ? 151.573 158.711 113.361 1.00 85.45 170 LEU C N 1
ATOM 19314 C CA . LEU C 1 170 ? 150.929 158.959 114.642 1.00 85.28 170 LEU C CA 1
ATOM 19315 C C . LEU C 1 170 ? 151.923 159.116 115.784 1.00 90.05 170 LEU C C 1
ATOM 19316 O O . LEU C 1 170 ? 151.522 159.523 116.878 1.00 91.77 170 LEU C O 1
ATOM 19332 N N . GLN C 1 171 ? 153.199 158.801 115.563 1.00 98.34 171 GLN C N 1
ATOM 19333 C CA . GLN C 1 171 ? 154.197 158.976 116.611 1.00 101.33 171 GLN C CA 1
ATOM 19334 C C . GLN C 1 171 ? 154.587 160.436 116.786 1.00 100.37 171 GLN C C 1
ATOM 19335 O O . GLN C 1 171 ? 154.880 160.864 117.907 1.00 102.64 171 GLN C O 1
ATOM 19349 N N . SER C 1 172 ? 154.596 161.207 115.702 1.00 90.10 172 SER C N 1
ATOM 19350 C CA . SER C 1 172 ? 154.922 162.623 115.740 1.00 91.62 172 SER C CA 1
ATOM 19351 C C . SER C 1 172 ? 153.686 163.503 115.643 1.00 97.91 172 SER C C 1
ATOM 19352 O O . SER C 1 172 ? 153.810 164.703 115.382 1.00 97.52 172 SER C O 1
ATOM 19360 N N . SER C 1 173 ? 152.503 162.936 115.842 1.00 96.20 173 SER C N 1
ATOM 19361 C CA . SER C 1 173 ? 151.250 163.660 115.719 1.00 86.91 173 SER C CA 1
ATOM 19362 C C . SER C 1 173 ? 150.762 164.105 117.090 1.00 92.75 173 SER C C 1
ATOM 19363 O O . SER C 1 173 ? 151.088 163.500 118.113 1.00 96.75 173 SER C O 1
ATOM 19371 N N . SER C 1 174 ? 149.972 165.176 117.097 1.00 90.96 174 SER C N 1
ATOM 19372 C CA . SER C 1 174 ? 149.412 165.729 118.321 1.00 84.06 174 SER C CA 1
ATOM 19373 C C . SER C 1 174 ? 147.915 165.487 118.420 1.00 78.58 174 SER C C 1
ATOM 19374 O O . SER C 1 174 ? 147.251 166.092 119.265 1.00 86.67 174 SER C O 1
ATOM 19382 N N . LEU C 1 175 ? 147.370 164.616 117.576 1.00 76.77 175 LEU C N 1
ATOM 19383 C CA . LEU C 1 175 ? 145.962 164.266 117.622 1.00 81.16 175 LEU C CA 1
ATOM 19384 C C . LEU C 1 175 ? 145.799 162.836 117.135 1.00 91.31 175 LEU C C 1
ATOM 19385 O O . LEU C 1 175 ? 146.591 162.347 116.326 1.00 93.02 175 LEU C O 1
ATOM 19401 N N . ASP C 1 176 ? 144.764 162.164 117.646 1.00 94.46 176 ASP C N 1
ATOM 19402 C CA . ASP C 1 176 ? 144.397 160.825 117.190 1.00 86.26 176 ASP C CA 1
ATOM 19403 C C . ASP C 1 176 ? 142.870 160.740 117.257 1.00 90.19 176 ASP C C 1
ATOM 19404 O O . ASP C 1 176 ? 142.286 160.157 118.172 1.00 93.87 176 ASP C O 1
ATOM 19413 N N . MET C 1 177 ? 142.215 161.330 116.262 1.00 82.41 177 MET C N 1
ATOM 19414 C CA . MET C 1 177 ? 140.763 161.423 116.231 1.00 82.39 177 MET C CA 1
ATOM 19415 C C . MET C 1 177 ? 140.178 160.410 115.260 1.00 81.76 177 MET C C 1
ATOM 19416 O O . MET C 1 177 ? 140.757 160.144 114.208 1.00 86.69 177 MET C O 1
ATOM 19430 N N . VAL C 1 178 ? 139.026 159.853 115.618 1.00 79.06 178 VAL C N 1
ATOM 19431 C CA . VAL C 1 178 ? 138.252 158.983 114.741 1.00 77.57 178 VAL C CA 1
ATOM 19432 C C . VAL C 1 178 ? 136.866 159.600 114.629 1.00 80.48 178 VAL C C 1
ATOM 19433 O O . VAL C 1 178 ? 136.109 159.612 115.609 1.00 89.86 178 VAL C O 1
ATOM 19446 N N . VAL C 1 179 ? 136.564 160.176 113.468 1.00 84.53 179 VAL C N 1
ATOM 19447 C CA . VAL C 1 179 ? 135.276 160.807 113.204 1.00 81.48 179 VAL C CA 1
ATOM 19448 C C . VAL C 1 179 ? 134.449 159.893 112.312 1.00 84.23 179 VAL C C 1
ATOM 19449 O O . VAL C 1 179 ? 134.952 159.374 111.307 1.00 92.69 179 VAL C O 1
ATOM 19462 N N . ALA C 1 180 ? 133.184 159.697 112.672 1.00 87.94 180 ALA C N 1
ATOM 19463 C CA . ALA C 1 180 ? 132.253 158.919 111.866 1.00 75.44 180 ALA C CA 1
ATOM 19464 C C . ALA C 1 180 ? 130.965 159.708 111.697 1.00 78.30 180 ALA C C 1
ATOM 19465 O O . ALA C 1 180 ? 130.536 160.407 112.618 1.00 99.37 180 ALA C O 1
ATOM 19472 N N . GLY C 1 181 ? 130.346 159.593 110.534 1.00 80.94 181 GLY C N 1
ATOM 19473 C CA . GLY C 1 181 ? 129.165 160.384 110.271 1.00 83.28 181 GLY C CA 1
ATOM 19474 C C . GLY C 1 181 ? 128.427 159.944 109.030 1.00 81.17 181 GLY C C 1
ATOM 19475 O O . GLY C 1 181 ? 128.618 158.835 108.532 1.00 93.56 181 GLY C O 1
ATOM 19479 N N . THR C 1 182 ? 127.570 160.840 108.543 1.00 80.53 182 THR C N 1
ATOM 19480 C CA . THR C 1 182 ? 126.769 160.596 107.349 1.00 81.46 182 THR C CA 1
ATOM 19481 C C . THR C 1 182 ? 126.918 161.787 106.413 1.00 87.64 182 THR C C 1
ATOM 19482 O O . THR C 1 182 ? 127.711 162.693 106.686 1.00 95.19 182 THR C O 1
ATOM 19493 N N . GLU C 1 183 ? 126.168 161.808 105.311 1.00 96.98 183 GLU C N 1
ATOM 19494 C CA . GLU C 1 183 ? 126.366 162.863 104.324 1.00 97.34 183 GLU C CA 1
ATOM 19495 C C . GLU C 1 183 ? 126.068 164.241 104.893 1.00 95.79 183 GLU C C 1
ATOM 19496 O O . GLU C 1 183 ? 126.699 165.225 104.491 1.00 98.40 183 GLU C O 1
ATOM 19508 N N . ASP C 1 184 ? 125.119 164.338 105.820 1.00 98.38 184 ASP C N 1
ATOM 19509 C CA . ASP C 1 184 ? 124.693 165.624 106.346 1.00 103.41 184 ASP C CA 1
ATOM 19510 C C . ASP C 1 184 ? 124.978 165.829 107.826 1.00 103.05 184 ASP C C 1
ATOM 19511 O O . ASP C 1 184 ? 124.743 166.933 108.329 1.00 105.70 184 ASP C O 1
ATOM 19520 N N . ALA C 1 185 ? 125.470 164.820 108.539 1.00 89.49 185 ALA C N 1
ATOM 19521 C CA . ALA C 1 185 ? 125.672 164.931 109.974 1.00 87.51 185 ALA C CA 1
ATOM 19522 C C . ALA C 1 185 ? 126.949 164.213 110.379 1.00 90.51 185 ALA C C 1
ATOM 19523 O O . ALA C 1 185 ? 127.539 163.452 109.610 1.00 99.21 185 ALA C O 1
ATOM 19530 N N . VAL C 1 186 ? 127.367 164.471 111.614 1.00 80.18 186 VAL C N 1
ATOM 19531 C CA . VAL C 1 186 ? 128.482 163.788 112.254 1.00 74.72 186 VAL C CA 1
ATOM 19532 C C . VAL C 1 186 ? 127.899 163.045 113.442 1.00 77.33 186 VAL C C 1
ATOM 19533 O O . VAL C 1 186 ? 127.172 163.637 114.246 1.00 87.63 186 VAL C O 1
ATOM 19546 N N . LEU C 1 187 ? 128.210 161.756 113.556 1.00 79.31 187 LEU C N 1
ATOM 19547 C CA . LEU C 1 187 ? 127.581 160.914 114.559 1.00 74.90 187 LEU C CA 1
ATOM 19548 C C . LEU C 1 187 ? 128.542 160.379 115.604 1.00 73.82 187 LEU C C 1
ATOM 19549 O O . LEU C 1 187 ? 128.083 159.813 116.601 1.00 79.44 187 LEU C O 1
ATOM 19565 N N . MET C 1 188 ? 129.846 160.533 115.415 1.00 79.97 188 MET C N 1
ATOM 19566 C CA . MET C 1 188 ? 130.805 160.001 116.366 1.00 72.57 188 MET C CA 1
ATOM 19567 C C . MET C 1 188 ? 132.106 160.768 116.274 1.00 81.30 188 MET C C 1
ATOM 19568 O O . MET C 1 188 ? 132.571 161.087 115.178 1.00 88.24 188 MET C O 1
ATOM 19582 N N . VAL C 1 189 ? 132.713 160.991 117.432 1.00 85.16 189 VAL C N 1
ATOM 19583 C CA . VAL C 1 189 ? 134.051 161.553 117.532 1.00 80.17 189 VAL C CA 1
ATOM 19584 C C . VAL C 1 189 ? 134.707 160.876 118.720 1.00 73.85 189 VAL C C 1
ATOM 19585 O O . VAL C 1 189 ? 134.169 160.925 119.829 1.00 81.45 189 VAL C O 1
ATOM 19598 N N . GLU C 1 190 ? 135.845 160.228 118.492 1.00 83.83 190 GLU C N 1
ATOM 19599 C CA . GLU C 1 190 ? 136.630 159.633 119.570 1.00 81.24 190 GLU C CA 1
ATOM 19600 C C . GLU C 1 190 ? 138.052 160.140 119.396 1.00 86.43 190 GLU C C 1
ATOM 19601 O O . GLU C 1 190 ? 138.761 159.692 118.492 1.00 95.60 190 GLU C O 1
ATOM 19613 N N . SER C 1 191 ? 138.463 161.087 120.236 1.00 80.47 191 SER C N 1
ATOM 19614 C CA . SER C 1 191 ? 139.722 161.781 120.048 1.00 82.65 191 SER C CA 1
ATOM 19615 C C . SER C 1 191 ? 140.571 161.747 121.306 1.00 88.02 191 SER C C 1
ATOM 19616 O O . SER C 1 191 ? 140.063 161.779 122.430 1.00 93.24 191 SER C O 1
ATOM 19624 N N . GLU C 1 192 ? 141.874 161.877 121.066 1.00 97.32 192 GLU C N 1
ATOM 19625 C CA . GLU C 1 192 ? 142.903 162.014 122.088 1.00 86.60 192 GLU C CA 1
ATOM 19626 C C . GLU C 1 192 ? 143.923 162.998 121.543 1.00 91.78 192 GLU C C 1
ATOM 19627 O O . GLU C 1 192 ? 144.553 162.725 120.518 1.00 94.27 192 GLU C O 1
ATOM 19639 N N . ALA C 1 193 ? 144.086 164.132 122.213 1.00 86.86 193 ALA C N 1
ATOM 19640 C CA . ALA C 1 193 ? 144.954 165.194 121.733 1.00 75.13 193 ALA C CA 1
ATOM 19641 C C . ALA C 1 193 ? 146.025 165.520 122.761 1.00 84.56 193 ALA C C 1
ATOM 19642 O O . ALA C 1 193 ? 145.969 165.095 123.917 1.00 93.93 193 ALA C O 1
ATOM 19649 N N . ASP C 1 194 ? 147.013 166.283 122.310 1.00 94.07 194 ASP C N 1
ATOM 19650 C CA . ASP C 1 194 ? 148.105 166.757 123.148 1.00 89.50 194 ASP C CA 1
ATOM 19651 C C . ASP C 1 194 ? 147.902 168.240 123.444 1.00 91.99 194 ASP C C 1
ATOM 19652 O O . ASP C 1 194 ? 148.644 169.104 122.975 1.00 94.31 194 ASP C O 1
ATOM 19661 N N . GLU C 1 195 ? 146.874 168.529 124.239 1.00 93.17 195 GLU C N 1
ATOM 19662 C CA . GLU C 1 195 ? 146.576 169.888 124.686 1.00 90.09 195 GLU C CA 1
ATOM 19663 C C . GLU C 1 195 ? 146.357 170.816 123.490 1.00 89.96 195 GLU C C 1
ATOM 19664 O O . GLU C 1 195 ? 147.050 171.817 123.303 1.00 91.08 195 GLU C O 1
ATOM 19676 N N . LEU C 1 196 ? 145.371 170.459 122.679 1.00 88.03 196 LEU C N 1
ATOM 19677 C CA . LEU C 1 196 ? 144.969 171.255 121.532 1.00 89.57 196 LEU C CA 1
ATOM 19678 C C . LEU C 1 196 ? 143.786 172.137 121.907 1.00 87.31 196 LEU C C 1
ATOM 19679 O O . LEU C 1 196 ? 142.974 171.785 122.764 1.00 91.18 196 LEU C O 1
ATOM 19695 N N . THR C 1 197 ? 143.698 173.293 121.259 1.00 85.21 197 THR C N 1
ATOM 19696 C CA . THR C 1 197 ? 142.601 174.206 121.529 1.00 88.81 197 THR C CA 1
ATOM 19697 C C . THR C 1 197 ? 141.307 173.659 120.939 1.00 91.57 197 THR C C 1
ATOM 19698 O O . THR C 1 197 ? 141.309 172.844 120.015 1.00 98.86 197 THR C O 1
ATOM 19709 N N . GLU C 1 198 ? 140.184 174.115 121.496 1.00 95.37 198 GLU C N 1
ATOM 19710 C CA . GLU C 1 198 ? 138.891 173.641 121.020 1.00 91.70 198 GLU C CA 1
ATOM 19711 C C . GLU C 1 198 ? 138.700 173.956 119.544 1.00 89.03 198 GLU C C 1
ATOM 19712 O O . GLU C 1 198 ? 138.069 173.179 118.816 1.00 96.32 198 GLU C O 1
ATOM 19724 N N . ASP C 1 199 ? 139.246 175.082 119.082 1.00 96.36 199 ASP C N 1
ATOM 19725 C CA . ASP C 1 199 ? 139.155 175.417 117.666 1.00 97.18 199 ASP C CA 1
ATOM 19726 C C . ASP C 1 199 ? 139.871 174.371 116.823 1.00 98.31 199 ASP C C 1
ATOM 19727 O O . ASP C 1 199 ? 139.351 173.932 115.790 1.00 100.41 199 ASP C O 1
ATOM 19736 N N . GLN C 1 200 ? 141.052 173.933 117.265 1.00 88.64 200 GLN C N 1
ATOM 19737 C CA . GLN C 1 200 ? 141.821 172.944 116.525 1.00 86.15 200 GLN C CA 1
ATOM 19738 C C . GLN C 1 200 ? 141.231 171.553 116.658 1.00 85.59 200 GLN C C 1
ATOM 19739 O O . GLN C 1 200 ? 141.599 170.661 115.889 1.00 91.29 200 GLN C O 1
ATOM 19753 N N . MET C 1 201 ? 140.329 171.356 117.613 1.00 89.00 201 MET C N 1
ATOM 19754 C CA . MET C 1 201 ? 139.707 170.063 117.838 1.00 85.66 201 MET C CA 1
ATOM 19755 C C . MET C 1 201 ? 138.437 169.950 117.020 1.00 90.20 201 MET C C 1
ATOM 19756 O O . MET C 1 201 ? 138.052 168.845 116.624 1.00 100.63 201 MET C O 1
ATOM 19770 N N . LEU C 1 202 ? 137.784 171.083 116.767 1.00 93.06 202 LEU C N 1
ATOM 19771 C CA . LEU C 1 202 ? 136.581 171.109 115.952 1.00 86.58 202 LEU C CA 1
ATOM 19772 C C . LEU C 1 202 ? 136.929 171.225 114.475 1.00 85.26 202 LEU C C 1
ATOM 19773 O O . LEU C 1 202 ? 136.234 170.648 113.620 1.00 92.04 202 LEU C O 1
ATOM 19789 N N . GLY C 1 203 ? 138.031 171.910 114.160 1.00 78.50 203 GLY C N 1
ATOM 19790 C CA . GLY C 1 203 ? 138.470 171.977 112.785 1.00 79.49 203 GLY C CA 1
ATOM 19791 C C . GLY C 1 203 ? 138.848 170.616 112.263 1.00 79.26 203 GLY C C 1
ATOM 19792 O O . GLY C 1 203 ? 138.754 170.372 111.058 1.00 89.61 203 GLY C O 1
ATOM 19796 N N . ALA C 1 204 ? 139.157 169.683 113.161 1.00 75.65 204 ALA C N 1
ATOM 19797 C CA . ALA C 1 204 ? 139.517 168.339 112.750 1.00 74.30 204 ALA C CA 1
ATOM 19798 C C . ALA C 1 204 ? 138.280 167.484 112.571 1.00 81.29 204 ALA C C 1
ATOM 19799 O O . ALA C 1 204 ? 138.263 166.615 111.696 1.00 88.51 204 ALA C O 1
ATOM 19806 N N . VAL C 1 205 ? 137.195 167.807 113.278 1.00 88.29 205 VAL C N 1
ATOM 19807 C CA . VAL C 1 205 ? 135.958 167.066 113.081 1.00 81.93 205 VAL C CA 1
ATOM 19808 C C . VAL C 1 205 ? 135.305 167.538 111.798 1.00 82.56 205 VAL C C 1
ATOM 19809 O O . VAL C 1 205 ? 134.636 166.752 111.114 1.00 90.73 205 VAL C O 1
ATOM 19822 N N . LEU C 1 206 ? 135.692 168.718 111.331 1.00 86.11 206 LEU C N 1
ATOM 19823 C CA . LEU C 1 206 ? 135.118 169.249 110.105 1.00 84.69 206 LEU C CA 1
ATOM 19824 C C . LEU C 1 206 ? 135.965 168.830 108.914 1.00 89.30 206 LEU C C 1
ATOM 19825 O O . LEU C 1 206 ? 135.425 168.463 107.866 1.00 96.27 206 LEU C O 1
ATOM 19841 N N . PHE C 1 207 ? 137.289 168.866 109.062 1.00 90.20 207 PHE C N 1
ATOM 19842 C CA . PHE C 1 207 ? 138.157 168.255 108.066 1.00 77.57 207 PHE C CA 1
ATOM 19843 C C . PHE C 1 207 ? 137.784 166.790 107.862 1.00 79.38 207 PHE C C 1
ATOM 19844 O O . PHE C 1 207 ? 137.720 166.309 106.724 1.00 88.87 207 PHE C O 1
ATOM 19861 N N . ALA C 1 208 ? 137.488 166.072 108.951 1.00 81.79 208 ALA C N 1
ATOM 19862 C CA . ALA C 1 208 ? 137.115 164.670 108.821 1.00 78.74 208 ALA C CA 1
ATOM 19863 C C . ALA C 1 208 ? 135.771 164.520 108.125 1.00 78.68 208 ALA C C 1
ATOM 19864 O O . ALA C 1 208 ? 135.620 163.663 107.249 1.00 83.44 208 ALA C O 1
ATOM 19871 N N . HIS C 1 209 ? 134.792 165.364 108.465 1.00 93.38 209 HIS C N 1
ATOM 19872 C CA . HIS C 1 209 ? 133.496 165.246 107.807 1.00 83.37 209 HIS C CA 1
ATOM 19873 C C . HIS C 1 209 ? 133.612 165.544 106.320 1.00 88.22 209 HIS C C 1
ATOM 19874 O O . HIS C 1 209 ? 132.915 164.935 105.501 1.00 91.93 209 HIS C O 1
ATOM 19888 N N . ASP C 1 210 ? 134.487 166.477 105.950 1.00 91.22 210 ASP C N 1
ATOM 19889 C CA . ASP C 1 210 ? 134.678 166.771 104.536 1.00 86.33 210 ASP C CA 1
ATOM 19890 C C . ASP C 1 210 ? 135.417 165.655 103.810 1.00 90.46 210 ASP C C 1
ATOM 19891 O O . ASP C 1 210 ? 135.149 165.411 102.629 1.00 88.35 210 ASP C O 1
ATOM 19900 N N . GLU C 1 211 ? 136.345 164.967 104.480 1.00 94.44 211 GLU C N 1
ATOM 19901 C CA . GLU C 1 211 ? 137.189 164.027 103.750 1.00 89.86 211 GLU C CA 1
ATOM 19902 C C . GLU C 1 211 ? 136.576 162.647 103.539 1.00 92.00 211 GLU C C 1
ATOM 19903 O O . GLU C 1 211 ? 136.997 161.957 102.606 1.00 96.72 211 GLU C O 1
ATOM 19915 N N . PHE C 1 212 ? 135.605 162.209 104.344 1.00 86.68 212 PHE C N 1
ATOM 19916 C CA . PHE C 1 212 ? 135.073 160.865 104.151 1.00 78.92 212 PHE C CA 1
ATOM 19917 C C . PHE C 1 212 ? 133.798 160.851 103.319 1.00 81.50 212 PHE C C 1
ATOM 19918 O O . PHE C 1 212 ? 133.129 159.817 103.254 1.00 90.71 212 PHE C O 1
ATOM 19935 N N . GLN C 1 213 ? 133.443 161.968 102.682 1.00 86.34 213 GLN C N 1
ATOM 19936 C CA . GLN C 1 213 ? 132.294 161.951 101.789 1.00 84.09 213 GLN C CA 1
ATOM 19937 C C . GLN C 1 213 ? 132.548 161.052 100.588 1.00 86.03 213 GLN C C 1
ATOM 19938 O O . GLN C 1 213 ? 131.594 160.544 99.985 1.00 97.38 213 GLN C O 1
ATOM 19952 N N . ALA C 1 214 ? 133.820 160.833 100.245 1.00 90.30 214 ALA C N 1
ATOM 19953 C CA . ALA C 1 214 ? 134.157 159.893 99.184 1.00 95.99 214 ALA C CA 1
ATOM 19954 C C . ALA C 1 214 ? 133.658 158.498 99.522 1.00 94.38 214 ALA C C 1
ATOM 19955 O O . ALA C 1 214 ? 133.162 157.776 98.649 1.00 99.97 214 ALA C O 1
ATOM 19962 N N . VAL C 1 215 ? 133.790 158.096 100.787 1.00 79.19 215 VAL C N 1
ATOM 19963 C CA . VAL C 1 215 ? 133.322 156.778 101.197 1.00 78.80 215 VAL C CA 1
ATOM 19964 C C . VAL C 1 215 ? 131.821 156.668 100.988 1.00 86.30 215 VAL C C 1
ATOM 19965 O O . VAL C 1 215 ? 131.321 155.649 100.500 1.00 97.15 215 VAL C O 1
ATOM 19978 N N . ILE C 1 216 ? 131.076 157.709 101.363 1.00 80.53 216 ILE C N 1
ATOM 19979 C CA . ILE C 1 216 ? 129.625 157.667 101.215 1.00 78.02 216 ILE C CA 1
ATOM 19980 C C . ILE C 1 216 ? 129.243 157.598 99.743 1.00 84.58 216 ILE C C 1
ATOM 19981 O O . ILE C 1 216 ? 128.331 156.857 99.361 1.00 94.79 216 ILE C O 1
ATOM 19997 N N . ARG C 1 217 ? 129.940 158.353 98.890 1.00 81.75 217 ARG C N 1
ATOM 19998 C CA . ARG C 1 217 ? 129.625 158.307 97.464 1.00 83.23 217 ARG C CA 1
ATOM 19999 C C . ARG C 1 217 ? 129.911 156.928 96.883 1.00 90.03 217 ARG C C 1
ATOM 20000 O O . ARG C 1 217 ? 129.110 156.387 96.107 1.00 99.83 217 ARG C O 1
ATOM 20021 N N . ALA C 1 218 ? 131.043 156.335 97.261 1.00 87.99 218 ALA C N 1
ATOM 20022 C CA . ALA C 1 218 ? 131.384 155.016 96.748 1.00 84.56 218 ALA C CA 1
ATOM 20023 C C . ALA C 1 218 ? 130.394 153.969 97.232 1.00 88.45 218 ALA C C 1
ATOM 20024 O O . ALA C 1 218 ? 130.006 153.078 96.471 1.00 98.05 218 ALA C O 1
ATOM 20031 N N . VAL C 1 219 ? 129.982 154.052 98.497 1.00 76.66 219 VAL C N 1
ATOM 20032 C CA . VAL C 1 219 ? 128.998 153.108 99.016 1.00 77.52 219 VAL C CA 1
ATOM 20033 C C . VAL C 1 219 ? 127.667 153.275 98.295 1.00 77.94 219 VAL C C 1
ATOM 20034 O O . VAL C 1 219 ? 126.990 152.290 97.986 1.00 90.00 219 VAL C O 1
ATOM 20047 N N . LYS C 1 220 ? 127.271 154.518 98.008 1.00 87.00 220 LYS C N 1
ATOM 20048 C CA . LYS C 1 220 ? 126.022 154.723 97.281 1.00 83.95 220 LYS C CA 1
ATOM 20049 C C . LYS C 1 220 ? 126.090 154.117 95.889 1.00 87.63 220 LYS C C 1
ATOM 20050 O O . LYS C 1 220 ? 125.119 153.513 95.424 1.00 94.93 220 LYS C O 1
ATOM 20069 N N . GLU C 1 221 ? 127.231 154.248 95.212 1.00 90.93 221 GLU C N 1
ATOM 20070 C CA . GLU C 1 221 ? 127.333 153.666 93.876 1.00 93.69 221 GLU C CA 1
ATOM 20071 C C . GLU C 1 221 ? 127.356 152.143 93.944 1.00 96.22 221 GLU C C 1
ATOM 20072 O O . GLU C 1 221 ? 126.675 151.462 93.163 1.00 103.14 221 GLU C O 1
ATOM 20084 N N . LEU C 1 222 ? 128.095 151.590 94.904 1.00 85.91 222 LEU C N 1
ATOM 20085 C CA . LEU C 1 222 ? 128.136 150.144 95.056 1.00 81.06 222 LEU C CA 1
ATOM 20086 C C . LEU C 1 222 ? 126.757 149.589 95.374 1.00 80.75 222 LEU C C 1
ATOM 20087 O O . LEU C 1 222 ? 126.419 148.486 94.939 1.00 93.39 222 LEU C O 1
ATOM 20103 N N . ALA C 1 223 ? 125.950 150.332 96.131 1.00 83.86 223 ALA C N 1
ATOM 20104 C CA . ALA C 1 223 ? 124.609 149.868 96.464 1.00 85.58 223 ALA C CA 1
ATOM 20105 C C . ALA C 1 223 ? 123.656 150.027 95.287 1.00 92.30 223 ALA C C 1
ATOM 20106 O O . ALA C 1 223 ? 122.803 149.164 95.057 1.00 96.64 223 ALA C O 1
ATOM 20113 N N . ALA C 1 224 ? 123.782 151.119 94.532 1.00 101.13 224 ALA C N 1
ATOM 20114 C CA . ALA C 1 224 ? 122.997 151.284 93.317 1.00 99.16 224 ALA C CA 1
ATOM 20115 C C . ALA C 1 224 ? 123.470 150.388 92.187 1.00 98.70 224 ALA C C 1
ATOM 20116 O O . ALA C 1 224 ? 122.905 150.458 91.091 1.00 101.48 224 ALA C O 1
ATOM 20123 N N . GLU C 1 225 ? 124.480 149.556 92.420 1.00 97.39 225 GLU C N 1
ATOM 20124 C CA . GLU C 1 225 ? 124.935 148.616 91.405 1.00 94.95 225 GLU C CA 1
ATOM 20125 C C . GLU C 1 225 ? 124.815 147.156 91.823 1.00 100.04 225 GLU C C 1
ATOM 20126 O O . GLU C 1 225 ? 124.604 146.306 90.957 1.00 104.41 225 GLU C O 1
ATOM 20138 N N . ALA C 1 226 ? 124.941 146.837 93.114 1.00 95.66 226 ALA C N 1
ATOM 20139 C CA . ALA C 1 226 ? 124.881 145.450 93.557 1.00 92.57 226 ALA C CA 1
ATOM 20140 C C . ALA C 1 226 ? 124.054 145.256 94.823 1.00 91.03 226 ALA C C 1
ATOM 20141 O O . ALA C 1 226 ? 124.137 144.186 95.437 1.00 89.90 226 ALA C O 1
ATOM 20148 N N . GLY C 1 227 ? 123.264 146.243 95.238 1.00 88.88 227 GLY C N 1
ATOM 20149 C CA . GLY C 1 227 ? 122.509 146.117 96.473 1.00 87.83 227 GLY C CA 1
ATOM 20150 C C . GLY C 1 227 ? 121.276 145.242 96.308 1.00 91.09 227 GLY C C 1
ATOM 20151 O O . GLY C 1 227 ? 120.608 145.254 95.276 1.00 98.14 227 GLY C O 1
ATOM 20155 N N . LYS C 1 228 ? 120.982 144.471 97.352 1.00 90.32 228 LYS C N 1
ATOM 20156 C CA . LYS C 1 228 ? 119.812 143.614 97.352 1.00 86.11 228 LYS C CA 1
ATOM 20157 C C . LYS C 1 228 ? 118.549 144.455 97.525 1.00 91.99 228 LYS C C 1
ATOM 20158 O O . LYS C 1 228 ? 118.609 145.587 98.007 1.00 94.77 228 LYS C O 1
ATOM 20177 N N . PRO C 1 229 ? 117.391 143.926 97.132 1.00 99.23 229 PRO C N 1
ATOM 20178 C CA . PRO C 1 229 ? 116.139 144.659 97.353 1.00 96.72 229 PRO C CA 1
ATOM 20179 C C . PRO C 1 229 ? 115.971 145.053 98.814 1.00 97.15 229 PRO C C 1
ATOM 20180 O O . PRO C 1 229 ? 116.420 144.354 99.724 1.00 99.29 229 PRO C O 1
ATOM 20191 N N . ALA C 1 230 ? 115.307 146.186 99.031 1.00 90.02 230 ALA C N 1
ATOM 20192 C CA . ALA C 1 230 ? 115.151 146.739 100.368 1.00 86.71 230 ALA C CA 1
ATOM 20193 C C . ALA C 1 230 ? 114.063 145.984 101.118 1.00 91.14 230 ALA C C 1
ATOM 20194 O O . ALA C 1 230 ? 112.961 145.789 100.598 1.00 94.04 230 ALA C O 1
ATOM 20201 N N . TRP C 1 231 ? 114.377 145.554 102.337 1.00 93.37 231 TRP C N 1
ATOM 20202 C CA . TRP C 1 231 ? 113.415 144.803 103.128 1.00 91.20 231 TRP C CA 1
ATOM 20203 C C . TRP C 1 231 ? 112.116 145.583 103.280 1.00 99.73 231 TRP C C 1
ATOM 20204 O O . TRP C 1 231 ? 112.129 146.804 103.453 1.00 99.62 231 TRP C O 1
ATOM 20225 N N . ASP C 1 232 ? 110.984 144.878 103.222 1.00 123.74 232 ASP C N 1
ATOM 20226 C CA . ASP C 1 232 ? 109.686 145.542 103.361 1.00 121.33 232 ASP C CA 1
ATOM 20227 C C . ASP C 1 232 ? 109.357 145.626 104.852 1.00 120.92 232 ASP C C 1
ATOM 20228 O O . ASP C 1 232 ? 108.499 144.914 105.377 1.00 122.66 232 ASP C O 1
ATOM 20237 N N . TRP C 1 233 ? 110.059 146.512 105.546 1.00 111.94 233 TRP C N 1
ATOM 20238 C CA . TRP C 1 233 ? 109.779 146.784 106.953 1.00 114.14 233 TRP C CA 1
ATOM 20239 C C . TRP C 1 233 ? 108.968 148.066 107.131 1.00 117.69 233 TRP C C 1
ATOM 20240 O O . TRP C 1 233 ? 109.441 149.145 106.759 1.00 115.33 233 TRP C O 1
ATOM 20261 N N . LYS C 1 234 ? 107.768 147.969 107.691 1.00 126.43 234 LYS C N 1
ATOM 20262 C CA . LYS C 1 234 ? 106.924 149.143 107.879 1.00 124.91 234 LYS C CA 1
ATOM 20263 C C . LYS C 1 234 ? 106.884 149.512 109.355 1.00 123.83 234 LYS C C 1
ATOM 20264 O O . LYS C 1 234 ? 106.549 148.680 110.204 1.00 119.77 234 LYS C O 1
ATOM 20283 N N . ALA C 1 235 ? 107.234 150.764 109.645 1.00 123.11 235 ALA C N 1
ATOM 20284 C CA . ALA C 1 235 ? 107.299 151.238 111.019 1.00 124.49 235 ALA C CA 1
ATOM 20285 C C . ALA C 1 235 ? 105.911 151.265 111.654 1.00 127.50 235 ALA C C 1
ATOM 20286 O O . ALA C 1 235 ? 104.923 151.574 110.980 1.00 124.06 235 ALA C O 1
ATOM 20293 N N . PRO C 1 236 ? 105.802 150.954 112.946 1.00 136.02 236 PRO C N 1
ATOM 20294 C CA . PRO C 1 236 ? 104.504 151.042 113.632 1.00 132.11 236 PRO C CA 1
ATOM 20295 C C . PRO C 1 236 ? 104.074 152.490 113.821 1.00 131.95 236 PRO C C 1
ATOM 20296 O O . PRO C 1 236 ? 104.732 153.256 114.528 1.00 129.15 236 PRO C O 1
ATOM 20307 N N . ALA C 1 237 ? 102.969 152.863 113.183 1.00 147.11 237 ALA C N 1
ATOM 20308 C CA . ALA C 1 237 ? 102.527 154.250 113.209 1.00 146.97 237 ALA C CA 1
ATOM 20309 C C . ALA C 1 237 ? 102.258 154.684 114.645 1.00 146.06 237 ALA C C 1
ATOM 20310 O O . ALA C 1 237 ? 101.965 153.864 115.519 1.00 144.12 237 ALA C O 1
ATOM 20317 N N . GLU C 1 238 ? 102.361 155.987 114.892 1.00 149.55 238 GLU C N 1
ATOM 20318 C CA . GLU C 1 238 ? 102.179 156.497 116.243 1.00 149.11 238 GLU C CA 1
ATOM 20319 C C . GLU C 1 238 ? 100.693 156.597 116.558 1.00 150.95 238 GLU C C 1
ATOM 20320 O O . GLU C 1 238 ? 99.880 156.943 115.696 1.00 149.01 238 GLU C O 1
ATOM 20332 N N . ASN C 1 239 ? 100.344 156.291 117.807 1.00 151.08 239 ASN C N 1
ATOM 20333 C CA . ASN C 1 239 ? 98.957 156.323 118.269 1.00 148.74 239 ASN C CA 1
ATOM 20334 C C . ASN C 1 239 ? 98.583 157.753 118.649 1.00 147.43 239 ASN C C 1
ATOM 20335 O O . ASN C 1 239 ? 98.491 158.119 119.823 1.00 149.07 239 ASN C O 1
ATOM 20346 N N . THR C 1 240 ? 98.365 158.580 117.623 1.00 146.15 240 THR C N 1
ATOM 20347 C CA . THR C 1 240 ? 98.093 159.992 117.872 1.00 149.14 240 THR C CA 1
ATOM 20348 C C . THR C 1 240 ? 96.900 160.172 118.800 1.00 148.53 240 THR C C 1
ATOM 20349 O O . THR C 1 240 ? 96.865 161.123 119.590 1.00 147.75 240 THR C O 1
ATOM 20360 N N . VAL C 1 241 ? 95.926 159.263 118.736 1.00 151.29 241 VAL C N 1
ATOM 20361 C CA . VAL C 1 241 ? 94.740 159.374 119.584 1.00 154.63 241 VAL C CA 1
ATOM 20362 C C . VAL C 1 241 ? 95.148 159.336 121.050 1.00 152.85 241 VAL C C 1
ATOM 20363 O O . VAL C 1 241 ? 94.910 160.285 121.809 1.00 150.26 241 VAL C O 1
ATOM 20376 N N . LEU C 1 242 ? 95.715 158.206 121.478 1.00 148.63 242 LEU C N 1
ATOM 20377 C CA . LEU C 1 242 ? 96.069 158.037 122.881 1.00 146.58 242 LEU C CA 1
ATOM 20378 C C . LEU C 1 242 ? 97.032 159.121 123.334 1.00 148.94 242 LEU C C 1
ATOM 20379 O O . LEU C 1 242 ? 96.931 159.624 124.459 1.00 148.74 242 LEU C O 1
ATOM 20395 N N . VAL C 1 243 ? 97.987 159.482 122.476 1.00 151.79 243 VAL C N 1
ATOM 20396 C CA . VAL C 1 243 ? 98.963 160.497 122.852 1.00 150.64 243 VAL C CA 1
ATOM 20397 C C . VAL C 1 243 ? 98.261 161.818 123.125 1.00 151.88 243 VAL C C 1
ATOM 20398 O O . VAL C 1 243 ? 98.527 162.483 124.130 1.00 154.19 243 VAL C O 1
ATOM 20411 N N . ASN C 1 244 ? 97.342 162.213 122.240 1.00 151.33 244 ASN C N 1
ATOM 20412 C CA . ASN C 1 244 ? 96.631 163.469 122.444 1.00 150.18 244 ASN C CA 1
ATOM 20413 C C . ASN C 1 244 ? 95.775 163.419 123.701 1.00 147.99 244 ASN C C 1
ATOM 20414 O O . ASN C 1 244 ? 95.735 164.384 124.474 1.00 144.67 244 ASN C O 1
ATOM 20425 N N . ALA C 1 245 ? 95.094 162.295 123.932 1.00 149.20 245 ALA C N 1
ATOM 20426 C CA . ALA C 1 245 ? 94.220 162.200 125.096 1.00 148.80 245 ALA C CA 1
ATOM 20427 C C . ALA C 1 245 ? 95.016 162.291 126.392 1.00 151.02 245 ALA C C 1
ATOM 20428 O O . ALA C 1 245 ? 94.654 163.042 127.308 1.00 152.15 245 ALA C O 1
ATOM 20435 N N . ILE C 1 246 ? 96.129 161.559 126.472 1.00 148.74 246 ILE C N 1
ATOM 20436 C CA . ILE C 1 246 ? 96.948 161.611 127.676 1.00 146.13 246 ILE C CA 1
ATOM 20437 C C . ILE C 1 246 ? 97.585 162.981 127.829 1.00 144.54 246 ILE C C 1
ATOM 20438 O O . ILE C 1 246 ? 97.665 163.515 128.939 1.00 143.88 246 ILE C O 1
ATOM 20454 N N . LYS C 1 247 ? 98.035 163.584 126.727 1.00 145.90 247 LYS C N 1
ATOM 20455 C CA . LYS C 1 247 ? 98.666 164.891 126.835 1.00 146.79 247 LYS C CA 1
ATOM 20456 C C . LYS C 1 247 ? 97.680 165.911 127.374 1.00 148.77 247 LYS C C 1
ATOM 20457 O O . LYS C 1 247 ? 97.986 166.637 128.324 1.00 149.22 247 LYS C O 1
ATOM 20476 N N . ALA C 1 248 ? 96.445 165.877 126.879 1.00 151.19 248 ALA C N 1
ATOM 20477 C CA . ALA C 1 248 ? 95.450 166.840 127.328 1.00 148.10 248 ALA C CA 1
ATOM 20478 C C . ALA C 1 248 ? 95.084 166.606 128.786 1.00 148.24 248 ALA C C 1
ATOM 20479 O O . ALA C 1 248 ? 95.056 167.547 129.588 1.00 147.76 248 ALA C O 1
ATOM 20486 N N . GLU C 1 249 ? 94.801 165.355 129.151 1.00 152.58 249 GLU C N 1
ATOM 20487 C CA . GLU C 1 249 ? 94.339 165.082 130.507 1.00 153.61 249 GLU C CA 1
ATOM 20488 C C . GLU C 1 249 ? 95.442 165.306 131.544 1.00 155.02 249 GLU C C 1
ATOM 20489 O O . GLU C 1 249 ? 95.176 165.874 132.611 1.00 152.73 249 GLU C O 1
ATOM 20501 N N . LEU C 1 250 ? 96.690 164.882 131.266 1.00 154.99 250 LEU C N 1
ATOM 20502 C CA . LEU C 1 250 ? 97.743 164.879 132.280 1.00 153.73 250 LEU C CA 1
ATOM 20503 C C . LEU C 1 250 ? 98.976 165.702 131.894 1.00 154.25 250 LEU C C 1
ATOM 20504 O O . LEU C 1 250 ? 100.079 165.437 132.388 1.00 154.07 250 LEU C O 1
ATOM 20520 N N . GLY C 1 251 ? 98.807 166.753 131.087 1.00 156.95 251 GLY C N 1
ATOM 20521 C CA . GLY C 1 251 ? 99.951 167.579 130.739 1.00 154.95 251 GLY C CA 1
ATOM 20522 C C . GLY C 1 251 ? 100.492 168.331 131.937 1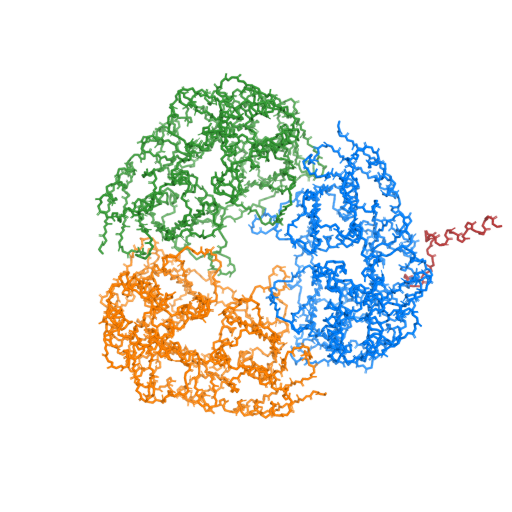.00 155.27 251 GLY C C 1
ATOM 20523 O O . GLY C 1 251 ? 101.675 168.218 132.280 1.00 153.21 251 GLY C O 1
ATOM 20527 N N . GLU C 1 252 ? 99.602 169.020 132.656 1.00 158.63 252 GLU C N 1
ATOM 20528 C CA . GLU C 1 252 ? 100.018 169.704 133.870 1.00 158.33 252 GLU C CA 1
ATOM 20529 C C . GLU C 1 252 ? 100.408 168.694 134.928 1.00 158.13 252 GLU C C 1
ATOM 20530 O O . GLU C 1 252 ? 101.276 168.968 135.764 1.00 158.68 252 GLU C O 1
ATOM 20542 N N . ALA C 1 253 ? 99.805 167.510 134.878 1.00 152.50 253 ALA C N 1
ATOM 20543 C CA . ALA C 1 253 ? 100.079 166.492 135.877 1.00 153.30 253 ALA C CA 1
ATOM 20544 C C . ALA C 1 253 ? 101.548 166.111 135.817 1.00 154.93 253 ALA C C 1
ATOM 20545 O O . ALA C 1 253 ? 102.305 166.317 136.773 1.00 154.29 253 ALA C O 1
ATOM 20552 N N . ILE C 1 254 ? 101.970 165.548 134.683 1.00 150.33 254 ILE C N 1
ATOM 20553 C CA . ILE C 1 254 ? 103.356 165.119 134.569 1.00 149.33 254 ILE C CA 1
ATOM 20554 C C . ILE C 1 254 ? 104.300 166.322 134.624 1.00 148.68 254 ILE C C 1
ATOM 20555 O O . ILE C 1 254 ? 105.422 166.217 135.152 1.00 149.48 254 ILE C O 1
ATOM 20571 N N . SER C 1 255 ? 103.850 167.498 134.160 1.00 145.30 255 SER C N 1
ATOM 20572 C CA . SER C 1 255 ? 104.670 168.697 134.287 1.00 145.98 255 SER C CA 1
ATOM 20573 C C . SER C 1 255 ? 105.052 168.911 135.742 1.00 146.59 255 SER C C 1
ATOM 20574 O O . SER C 1 255 ? 106.235 168.973 136.092 1.00 145.09 255 SER C O 1
ATOM 20582 N N . GLN C 1 256 ? 104.043 169.026 136.609 1.00 145.40 256 GLN C N 1
ATOM 20583 C CA . GLN C 1 256 ? 104.318 169.256 138.018 1.00 146.24 256 GLN C CA 1
ATOM 20584 C C . GLN C 1 256 ? 105.136 168.097 138.561 1.00 148.14 256 GLN C C 1
ATOM 20585 O O . GLN C 1 256 ? 106.027 168.288 139.397 1.00 148.03 256 GLN C O 1
ATOM 20599 N N . ALA C 1 257 ? 104.842 166.878 138.091 1.00 146.36 257 ALA C N 1
ATOM 20600 C CA . ALA C 1 257 ? 105.538 165.710 138.609 1.00 146.80 257 ALA C CA 1
ATOM 20601 C C . ALA C 1 257 ? 107.034 165.860 138.406 1.00 148.22 257 ALA C C 1
ATOM 20602 O O . ALA C 1 257 ? 107.826 165.290 139.164 1.00 148.01 257 ALA C O 1
ATOM 20609 N N . TYR C 1 258 ? 107.441 166.626 137.393 1.00 141.42 258 TYR C N 1
ATOM 20610 C CA . TYR C 1 258 ? 108.856 166.816 137.102 1.00 137.60 258 TYR C CA 1
ATOM 20611 C C . TYR C 1 258 ? 109.398 168.133 137.645 1.00 138.18 258 TYR C C 1
ATOM 20612 O O . TYR C 1 258 ? 110.566 168.451 137.400 1.00 134.71 258 TYR C O 1
ATOM 20630 N N . THR C 1 259 ? 108.588 168.902 138.378 1.00 149.18 259 THR C N 1
ATOM 20631 C CA . THR C 1 259 ? 109.052 170.118 139.037 1.00 149.23 259 THR C CA 1
ATOM 20632 C C . THR C 1 259 ? 109.297 169.892 140.525 1.00 146.22 259 THR C C 1
ATOM 20633 O O . THR C 1 259 ? 109.118 170.805 141.338 1.00 142.26 259 THR C O 1
ATOM 20644 N N . ILE C 1 260 ? 109.695 168.677 140.890 1.00 146.11 260 ILE C N 1
ATOM 20645 C CA . ILE C 1 260 ? 110.056 168.302 142.251 1.00 145.22 260 ILE C CA 1
ATOM 20646 C C . ILE C 1 260 ? 111.406 167.601 142.190 1.00 143.77 260 ILE C C 1
ATOM 20647 O O . ILE C 1 260 ? 111.607 166.704 141.365 1.00 143.26 260 ILE C O 1
ATOM 20663 N N . THR C 1 261 ? 112.330 168.019 143.054 1.00 135.87 261 THR C N 1
ATOM 20664 C CA . THR C 1 261 ? 113.712 167.558 143.021 1.00 137.54 261 THR C CA 1
ATOM 20665 C C . THR C 1 261 ? 114.001 166.397 143.959 1.00 138.66 261 THR C C 1
ATOM 20666 O O . THR C 1 261 ? 114.994 165.691 143.753 1.00 136.07 261 THR C O 1
ATOM 20677 N N . ILE C 1 262 ? 113.175 166.183 144.980 1.00 150.63 262 ILE C N 1
ATOM 20678 C CA . ILE C 1 262 ? 113.353 165.022 145.844 1.00 150.29 262 ILE C CA 1
ATOM 20679 C C . ILE C 1 262 ? 113.165 163.759 145.015 1.00 148.00 262 ILE C C 1
ATOM 20680 O O . ILE C 1 262 ? 112.127 163.566 144.371 1.00 147.78 262 ILE C O 1
ATOM 20696 N N . LYS C 1 263 ? 114.181 162.893 145.027 1.00 148.95 263 LYS C N 1
ATOM 20697 C CA . LYS C 1 263 ? 114.226 161.758 144.110 1.00 151.62 263 LYS C CA 1
ATOM 20698 C C . LYS C 1 263 ? 113.033 160.834 144.339 1.00 152.44 263 LYS C C 1
ATOM 20699 O O . LYS C 1 263 ? 112.248 160.552 143.416 1.00 147.80 263 LYS C O 1
ATOM 20718 N N . GLN C 1 264 ? 112.848 160.401 145.587 1.00 154.91 264 GLN C N 1
ATOM 20719 C CA . GLN C 1 264 ? 111.791 159.443 145.877 1.00 154.72 264 GLN C CA 1
ATOM 20720 C C . GLN C 1 264 ? 110.436 160.080 145.627 1.00 152.90 264 GLN C C 1
ATOM 20721 O O . GLN C 1 264 ? 109.536 159.440 145.077 1.00 155.62 264 GLN C O 1
ATOM 20735 N N . ASP C 1 265 ? 110.240 161.305 146.122 1.00 148.89 265 ASP C N 1
ATOM 20736 C CA . ASP C 1 265 ? 108.956 161.968 145.940 1.00 149.64 265 ASP C CA 1
ATOM 20737 C C . ASP C 1 265 ? 108.590 161.958 144.460 1.00 152.19 265 ASP C C 1
ATOM 20738 O O . ASP C 1 265 ? 107.424 161.753 144.096 1.00 149.49 265 ASP C O 1
ATOM 20747 N N . ARG C 1 266 ? 109.574 162.239 143.595 1.00 150.03 266 ARG C N 1
ATOM 20748 C CA . ARG C 1 266 ? 109.321 162.243 142.159 1.00 146.68 266 ARG C CA 1
ATOM 20749 C C . ARG C 1 266 ? 108.809 160.880 141.740 1.00 147.01 266 ARG C C 1
ATOM 20750 O O . ARG C 1 266 ? 107.756 160.763 141.101 1.00 148.40 266 ARG C O 1
ATOM 20771 N N . TYR C 1 267 ? 109.615 159.844 141.998 1.00 149.32 267 TYR C N 1
ATOM 20772 C CA . TYR C 1 267 ? 109.200 158.494 141.633 1.00 150.05 267 TYR C CA 1
ATOM 20773 C C . TYR C 1 267 ? 107.762 158.254 142.067 1.00 149.85 267 TYR C C 1
ATOM 20774 O O . TYR C 1 267 ? 106.954 157.711 141.311 1.00 147.95 267 TYR C O 1
ATOM 20792 N N . ASN C 1 268 ? 107.443 158.616 143.308 1.00 154.88 268 ASN C N 1
ATOM 20793 C CA . ASN C 1 268 ? 106.113 158.368 143.851 1.00 153.44 268 ASN C CA 1
ATOM 20794 C C . ASN C 1 268 ? 105.049 159.045 142.996 1.00 151.87 268 ASN C C 1
ATOM 20795 O O . ASN C 1 268 ? 104.155 158.383 142.454 1.00 153.05 268 ASN C O 1
ATOM 20806 N N . ARG C 1 269 ? 105.098 160.382 142.962 1.00 148.73 269 ARG C N 1
ATOM 20807 C CA . ARG C 1 269 ? 104.106 161.198 142.219 1.00 149.75 269 ARG C CA 1
ATOM 20808 C C . ARG C 1 269 ? 103.953 160.676 140.791 1.00 151.05 269 ARG C C 1
ATOM 20809 O O . ARG C 1 269 ? 102.820 160.736 140.275 1.00 150.52 269 ARG C O 1
ATOM 20830 N N . LEU C 1 270 ? 105.038 160.209 140.169 1.00 152.97 270 LEU C N 1
ATOM 20831 C CA . LEU C 1 270 ? 104.983 159.786 138.776 1.00 152.01 270 LEU C CA 1
ATOM 20832 C C . LEU C 1 270 ? 104.350 158.409 138.672 1.00 153.54 270 LEU C C 1
ATOM 20833 O O . LEU C 1 270 ? 103.537 158.160 137.777 1.00 153.84 270 LEU C O 1
ATOM 20849 N N . GLY C 1 271 ? 104.729 157.494 139.563 1.00 156.51 271 GLY C N 1
ATOM 20850 C CA . GLY C 1 271 ? 104.086 156.197 139.591 1.00 154.49 271 GLY C CA 1
ATOM 20851 C C . GLY C 1 271 ? 102.596 156.332 139.817 1.00 157.19 271 GLY C C 1
ATOM 20852 O O . GLY C 1 271 ? 101.811 155.538 139.300 1.00 157.46 271 GLY C O 1
ATOM 20856 N N . GLU C 1 272 ? 102.184 157.364 140.558 1.00 161.05 272 GLU C N 1
ATOM 20857 C CA . GLU C 1 272 ? 100.766 157.539 140.851 1.00 159.16 272 GLU C CA 1
ATOM 20858 C C . GLU C 1 272 ? 100.034 158.059 139.623 1.00 157.41 272 GLU C C 1
ATOM 20859 O O . GLU C 1 272 ? 98.933 157.590 139.303 1.00 156.21 272 GLU C O 1
ATOM 20871 N N . LEU C 1 273 ? 100.700 158.915 138.847 1.00 152.50 273 LEU C N 1
ATOM 20872 C CA . LEU C 1 273 ? 100.085 159.432 137.634 1.00 153.54 273 LEU C CA 1
ATOM 20873 C C . LEU C 1 273 ? 100.136 158.388 136.533 1.00 155.42 273 LEU C C 1
ATOM 20874 O O . LEU C 1 273 ? 99.245 158.353 135.677 1.00 154.32 273 LEU C O 1
ATOM 20890 N N . ARG C 1 274 ? 101.009 157.400 136.690 1.00 158.25 274 ARG C N 1
ATOM 20891 C CA . ARG C 1 274 ? 101.207 156.347 135.711 1.00 156.36 274 ARG C CA 1
ATOM 20892 C C . ARG C 1 274 ? 100.195 155.252 135.976 1.00 157.95 274 ARG C C 1
ATOM 20893 O O . ARG C 1 274 ? 99.652 154.665 135.039 1.00 159.49 274 ARG C O 1
ATOM 20914 N N . ASP C 1 275 ? 99.903 155.001 137.249 1.00 157.06 275 ASP C N 1
ATOM 20915 C CA . ASP C 1 275 ? 98.960 153.954 137.595 1.00 155.35 275 ASP C CA 1
ATOM 20916 C C . ASP C 1 275 ? 97.553 154.466 137.329 1.00 153.85 275 ASP C C 1
ATOM 20917 O O . ASP C 1 275 ? 96.687 153.711 136.876 1.00 153.32 275 ASP C O 1
ATOM 20926 N N . GLN C 1 276 ? 97.317 155.757 137.594 1.00 150.59 276 GLN C N 1
ATOM 20927 C CA . GLN C 1 276 ? 96.063 156.371 137.178 1.00 150.81 276 GLN C CA 1
ATOM 20928 C C . GLN C 1 276 ? 95.905 156.312 135.661 1.00 153.65 276 GLN C C 1
ATOM 20929 O O . GLN C 1 276 ? 94.820 156.000 135.157 1.00 153.46 276 GLN C O 1
ATOM 20943 N N . ALA C 1 277 ? 96.975 156.608 134.913 1.00 159.60 277 ALA C N 1
ATOM 20944 C CA . ALA C 1 277 ? 96.885 156.560 133.456 1.00 158.66 277 ALA C CA 1
ATOM 20945 C C . ALA C 1 277 ? 96.631 155.141 132.958 1.00 159.79 277 ALA C C 1
ATOM 20946 O O . ALA C 1 277 ? 95.897 154.941 131.985 1.00 157.46 277 ALA C O 1
ATOM 20953 N N . VAL C 1 278 ? 97.248 154.144 133.597 1.00 161.70 278 VAL C N 1
ATOM 20954 C CA . VAL C 1 278 ? 97.046 152.751 133.206 1.00 160.27 278 VAL C CA 1
ATOM 20955 C C . VAL C 1 278 ? 95.631 152.294 133.534 1.00 160.24 278 VAL C C 1
ATOM 20956 O O . VAL C 1 278 ? 95.021 151.532 132.775 1.00 159.75 278 VAL C O 1
ATOM 20969 N N . ALA C 1 279 ? 95.085 152.742 134.666 1.00 161.32 279 ALA C N 1
ATOM 20970 C CA . ALA C 1 279 ? 93.758 152.289 135.069 1.00 158.90 279 ALA C CA 1
ATOM 20971 C C . ALA C 1 279 ? 92.726 152.644 134.009 1.00 158.06 279 ALA C C 1
ATOM 20972 O O . ALA C 1 279 ? 91.893 151.812 133.631 1.00 156.99 279 ALA C O 1
ATOM 20979 N N . LEU C 1 280 ? 92.769 153.874 133.514 1.00 157.52 280 LEU C N 1
ATOM 20980 C CA . LEU C 1 280 ? 91.924 154.288 132.408 1.00 159.71 280 LEU C CA 1
ATOM 20981 C C . LEU C 1 280 ? 92.665 154.044 131.098 1.00 160.15 280 LEU C C 1
ATOM 20982 O O . LEU C 1 280 ? 93.895 154.083 131.044 1.00 157.61 280 LEU C O 1
ATOM 20998 N N . PHE C 1 281 ? 91.906 153.771 130.040 1.00 164.17 281 PHE C N 1
ATOM 20999 C CA . PHE C 1 281 ? 92.425 153.583 128.687 1.00 162.88 281 PHE C CA 1
ATOM 21000 C C . PHE C 1 281 ? 93.202 152.283 128.529 1.00 163.55 281 PHE C C 1
ATOM 21001 O O . PHE C 1 281 ? 93.811 152.067 127.474 1.00 164.91 281 PHE C O 1
ATOM 21018 N N . ALA C 1 282 ? 93.204 151.408 129.533 1.00 164.30 282 ALA C N 1
ATOM 21019 C CA . ALA C 1 282 ? 93.857 150.113 129.412 1.00 163.48 282 ALA C CA 1
ATOM 21020 C C . ALA C 1 282 ? 92.988 149.039 130.049 1.00 164.76 282 ALA C C 1
ATOM 21021 O O . ALA C 1 282 ? 92.144 149.314 130.904 1.00 164.55 282 ALA C O 1
ATOM 21028 N N . GLY C 1 283 ? 93.211 147.806 129.613 1.00 169.26 283 GLY C N 1
ATOM 21029 C CA . GLY C 1 283 ? 92.463 146.655 130.058 1.00 168.48 283 GLY C CA 1
ATOM 21030 C C . GLY C 1 283 ? 92.125 145.767 128.881 1.00 169.73 283 GLY C C 1
ATOM 21031 O O . GLY C 1 283 ? 92.716 145.884 127.809 1.00 168.70 283 GLY C O 1
ATOM 21035 N N . GLU C 1 284 ? 91.160 144.871 129.090 1.00 174.47 284 GLU C N 1
ATOM 21036 C CA . GLU C 1 284 ? 90.720 143.949 128.049 1.00 174.93 284 GLU C CA 1
ATOM 21037 C C . GLU C 1 284 ? 89.429 144.368 127.364 1.00 173.90 284 GLU C C 1
ATOM 21038 O O . GLU C 1 284 ? 89.210 143.994 126.208 1.00 170.96 284 GLU C O 1
ATOM 21050 N N . GLU C 1 285 ? 88.569 145.128 128.040 1.00 180.84 285 GLU C N 1
ATOM 21051 C CA . GLU C 1 285 ? 87.335 145.585 127.415 1.00 181.64 285 GLU C CA 1
ATOM 21052 C C . GLU C 1 285 ? 87.632 146.302 126.105 1.00 179.12 285 GLU C C 1
ATOM 21053 O O . GLU C 1 285 ? 88.654 146.979 125.958 1.00 176.48 285 GLU C O 1
ATOM 21065 N N . GLU C 1 286 ? 86.724 146.144 125.144 1.00 180.19 286 GLU C N 1
ATOM 21066 C CA . GLU C 1 286 ? 86.857 146.847 123.876 1.00 179.57 286 GLU C CA 1
ATOM 21067 C C . GLU C 1 286 ? 86.929 148.347 124.120 1.00 178.54 286 GLU C C 1
ATOM 21068 O O . GLU C 1 286 ? 86.165 148.904 124.913 1.00 176.34 286 GLU C O 1
ATOM 21080 N N . GLY C 1 287 ? 87.857 149.001 123.431 1.00 173.19 287 GLY C N 1
ATOM 21081 C CA . GLY C 1 287 ? 88.107 150.409 123.603 1.00 172.36 287 GLY C CA 1
ATOM 21082 C C . GLY C 1 287 ? 89.259 150.709 124.536 1.00 172.82 287 GLY C C 1
ATOM 21083 O O . GLY C 1 287 ? 89.777 151.832 124.523 1.00 168.90 287 GLY C O 1
ATOM 21087 N N . LYS C 1 288 ? 89.672 149.733 125.340 1.00 172.41 288 LYS C N 1
ATOM 21088 C CA . LYS C 1 288 ? 90.820 149.889 126.217 1.00 170.63 288 LYS C CA 1
ATOM 21089 C C . LYS C 1 288 ? 92.065 149.503 125.435 1.00 168.60 288 LYS C C 1
ATOM 21090 O O . LYS C 1 288 ? 92.143 148.402 124.880 1.00 167.59 288 LYS C O 1
ATOM 21109 N N . PHE C 1 289 ? 93.031 150.409 125.393 1.00 159.96 289 PHE C N 1
ATOM 21110 C CA . PHE C 1 289 ? 94.223 150.186 124.601 1.00 158.69 289 PHE C CA 1
ATOM 21111 C C . PHE C 1 289 ? 95.016 149.005 125.162 1.00 160.57 289 PHE C C 1
ATOM 21112 O O . PHE C 1 289 ? 95.004 148.754 126.370 1.00 158.56 289 PHE C O 1
ATOM 21129 N N . PRO C 1 290 ? 95.718 148.268 124.303 1.00 166.59 290 PRO C N 1
ATOM 21130 C CA . PRO C 1 290 ? 96.270 146.972 124.721 1.00 165.92 290 PRO C CA 1
ATOM 21131 C C . PRO C 1 290 ? 97.391 147.100 125.741 1.00 164.01 290 PRO C C 1
ATOM 21132 O O . PRO C 1 290 ? 98.335 147.872 125.563 1.00 164.86 290 PRO C O 1
ATOM 21143 N N . ALA C 1 291 ? 97.265 146.325 126.819 1.00 160.53 291 ALA C N 1
ATOM 21144 C CA . ALA C 1 291 ? 98.344 146.054 127.762 1.00 161.70 291 ALA C CA 1
ATOM 21145 C C . ALA C 1 291 ? 99.166 147.288 128.121 1.00 163.35 291 ALA C C 1
ATOM 21146 O O . ALA C 1 291 ? 98.612 148.321 128.509 1.00 161.76 291 ALA C O 1
ATOM 21153 N N . SER C 1 292 ? 100.489 147.185 127.990 1.00 158.95 292 SER C N 1
ATOM 21154 C CA . SER C 1 292 ? 101.418 148.221 128.413 1.00 156.96 292 SER C CA 1
ATOM 21155 C C . SER C 1 292 ? 101.659 149.291 127.358 1.00 155.90 292 SER C C 1
ATOM 21156 O O . SER C 1 292 ? 102.514 150.157 127.570 1.00 157.26 292 SER C O 1
ATOM 21164 N N . GLU C 1 293 ? 100.955 149.259 126.225 1.00 154.31 293 GLU C N 1
ATOM 21165 C CA . GLU C 1 293 ? 101.156 150.319 125.246 1.00 154.18 293 GLU C CA 1
ATOM 21166 C C . GLU C 1 293 ? 100.871 151.680 125.865 1.00 156.99 293 GLU C C 1
ATOM 21167 O O . GLU C 1 293 ? 101.702 152.594 125.773 1.00 158.59 293 GLU C O 1
ATOM 21179 N N . VAL C 1 294 ? 99.799 151.778 126.656 1.00 156.67 294 VAL C N 1
ATOM 21180 C CA . VAL C 1 294 ? 99.516 153.043 127.322 1.00 155.10 294 VAL C CA 1
ATOM 21181 C C . VAL C 1 294 ? 100.638 153.341 128.293 1.00 154.71 294 VAL C C 1
ATOM 21182 O O . VAL C 1 294 ? 101.149 154.467 128.361 1.00 153.70 294 VAL C O 1
ATOM 21195 N N . LYS C 1 295 ? 101.134 152.296 128.951 1.00 154.02 295 LYS C N 1
ATOM 21196 C CA . LYS C 1 295 ? 102.173 152.485 129.943 1.00 155.37 295 LYS C CA 1
ATOM 21197 C C . LYS C 1 295 ? 103.408 153.053 129.273 1.00 155.44 295 LYS C C 1
ATOM 21198 O O . LYS C 1 295 ? 103.983 154.040 129.750 1.00 153.40 295 LYS C O 1
ATOM 21217 N N . ASP C 1 296 ? 103.698 152.592 128.057 1.00 152.35 296 ASP C N 1
ATOM 21218 C CA . ASP C 1 296 ? 104.917 153.073 127.437 1.00 148.83 296 ASP C CA 1
ATOM 21219 C C . ASP C 1 296 ? 104.657 154.408 126.784 1.00 148.00 296 ASP C C 1
ATOM 21220 O O . ASP C 1 296 ? 105.546 155.269 126.760 1.00 148.18 296 ASP C O 1
ATOM 21229 N N . VAL C 1 297 ? 103.405 154.658 126.405 1.00 142.11 297 VAL C N 1
ATOM 21230 C CA . VAL C 1 297 ? 103.078 155.993 125.942 1.00 140.15 297 VAL C CA 1
ATOM 21231 C C . VAL C 1 297 ? 103.259 156.958 127.094 1.00 142.80 297 VAL C C 1
ATOM 21232 O O . VAL C 1 297 ? 103.793 158.059 126.920 1.00 145.03 297 VAL C O 1
ATOM 21245 N N . PHE C 1 298 ? 102.937 156.517 128.313 1.00 146.47 298 PHE C N 1
ATOM 21246 C CA . PHE C 1 298 ? 103.138 157.412 129.441 1.00 144.14 298 PHE C CA 1
ATOM 21247 C C . PHE C 1 298 ? 104.614 157.734 129.585 1.00 147.11 298 PHE C C 1
ATOM 21248 O O . PHE C 1 298 ? 104.988 158.902 129.762 1.00 148.56 298 PHE C O 1
ATOM 21265 N N . GLY C 1 299 ? 105.476 156.734 129.388 1.00 141.57 299 GLY C N 1
ATOM 21266 C CA . GLY C 1 299 ? 106.899 157.017 129.408 1.00 138.31 299 GLY C CA 1
ATOM 21267 C C . GLY C 1 299 ? 107.242 158.084 128.393 1.00 138.37 299 GLY C C 1
ATOM 21268 O O . GLY C 1 299 ? 107.940 159.058 128.695 1.00 139.52 299 GLY C O 1
ATOM 21272 N N . LEU C 1 300 ? 106.710 157.944 127.182 1.00 129.47 300 LEU C N 1
ATOM 21273 C CA . LEU C 1 300 ? 107.065 158.893 126.145 1.00 129.12 300 LEU C CA 1
ATOM 21274 C C . LEU C 1 300 ? 106.579 160.276 126.538 1.00 127.85 300 LEU C C 1
ATOM 21275 O O . LEU C 1 300 ? 107.298 161.269 126.367 1.00 127.72 300 LEU C O 1
ATOM 21291 N N . LEU C 1 301 ? 105.417 160.338 127.189 1.00 139.85 301 LEU C N 1
ATOM 21292 C CA . LEU C 1 301 ? 104.874 161.635 127.551 1.00 138.06 301 LEU C CA 1
ATOM 21293 C C . LEU C 1 301 ? 105.754 162.295 128.589 1.00 138.25 301 LEU C C 1
ATOM 21294 O O . LEU C 1 301 ? 105.808 163.526 128.668 1.00 137.36 301 LEU C O 1
ATOM 21310 N N . GLU C 1 302 ? 106.444 161.489 129.392 1.00 137.60 302 GLU C N 1
ATOM 21311 C CA . GLU C 1 302 ? 107.411 162.030 130.333 1.00 134.97 302 GLU C CA 1
ATOM 21312 C C . GLU C 1 302 ? 108.618 162.582 129.592 1.00 137.53 302 GLU C C 1
ATOM 21313 O O . GLU C 1 302 ? 109.052 163.713 129.838 1.00 138.86 302 GLU C O 1
ATOM 21325 N N . TYR C 1 303 ? 109.160 161.792 128.662 1.00 122.43 303 TYR C N 1
ATOM 21326 C CA . TYR C 1 303 ? 110.324 162.214 127.895 1.00 118.67 303 TYR C CA 1
ATOM 21327 C C . TYR C 1 303 ? 110.095 163.595 127.293 1.00 121.63 303 TYR C C 1
ATOM 21328 O O . TYR C 1 303 ? 110.776 164.566 127.654 1.00 123.31 303 TYR C O 1
ATOM 21346 N N . ARG C 1 304 ? 109.039 163.732 126.489 1.00 124.40 304 ARG C N 1
ATOM 21347 C CA . ARG C 1 304 ? 108.788 165.010 125.834 1.00 121.80 304 ARG C CA 1
ATOM 21348 C C . ARG C 1 304 ? 108.672 166.127 126.851 1.00 120.91 304 ARG C C 1
ATOM 21349 O O . ARG C 1 304 ? 109.051 167.268 126.569 1.00 121.77 304 ARG C O 1
ATOM 21370 N N . THR C 1 305 ? 108.145 165.823 128.034 1.00 123.25 305 THR C N 1
ATOM 21371 C CA . THR C 1 305 ? 107.973 166.864 129.035 1.00 122.72 305 THR C CA 1
ATOM 21372 C C . THR C 1 305 ? 109.323 167.402 129.484 1.00 123.77 305 THR C C 1
ATOM 21373 O O . THR C 1 305 ? 109.595 168.603 129.356 1.00 126.28 305 THR C O 1
ATOM 21384 N N . VAL C 1 306 ? 110.229 166.514 129.903 1.00 116.53 306 VAL C N 1
ATOM 21385 C CA . VAL C 1 306 ? 111.479 167.003 130.474 1.00 113.49 306 VAL C CA 1
ATOM 21386 C C . VAL C 1 306 ? 112.263 167.763 129.421 1.00 117.22 306 VAL C C 1
ATOM 21387 O O . VAL C 1 306 ? 112.813 168.839 129.691 1.00 119.46 306 VAL C O 1
ATOM 21400 N N . ARG C 1 307 ? 112.215 167.291 128.180 1.00 110.69 307 ARG C N 1
ATOM 21401 C CA . ARG C 1 307 ? 112.992 167.942 127.140 1.00 106.48 307 ARG C CA 1
ATOM 21402 C C . ARG C 1 307 ? 112.439 169.334 126.900 1.00 105.97 307 ARG C C 1
ATOM 21403 O O . ARG C 1 307 ? 113.197 170.311 126.847 1.00 109.69 307 ARG C O 1
ATOM 21424 N N . GLU C 1 308 ? 111.113 169.467 126.932 1.00 112.75 308 GLU C N 1
ATOM 21425 C CA . GLU C 1 308 ? 110.522 170.764 126.664 1.00 111.34 308 GLU C CA 1
ATOM 21426 C C . GLU C 1 308 ? 110.787 171.695 127.828 1.00 113.20 308 GLU C C 1
ATOM 21427 O O . GLU C 1 308 ? 110.778 172.917 127.654 1.00 112.28 308 GLU C O 1
ATOM 21439 N N . ASN C 1 309 ? 111.023 171.131 129.013 1.00 120.65 309 ASN C N 1
ATOM 21440 C CA . ASN C 1 309 ? 111.356 171.945 130.169 1.00 121.01 309 ASN C CA 1
ATOM 21441 C C . ASN C 1 309 ? 112.791 172.438 130.071 1.00 120.56 309 ASN C C 1
ATOM 21442 O O . ASN C 1 309 ? 113.093 173.563 130.483 1.00 119.06 309 ASN C O 1
ATOM 21453 N N . ILE C 1 310 ? 113.688 171.609 129.528 1.00 108.98 310 ILE C N 1
ATOM 21454 C CA . ILE C 1 310 ? 115.089 172.005 129.442 1.00 101.74 310 ILE C CA 1
ATOM 21455 C C . ILE C 1 310 ? 115.268 173.134 128.436 1.00 104.64 310 ILE C C 1
ATOM 21456 O O . ILE C 1 310 ? 116.077 174.045 128.643 1.00 105.64 310 ILE C O 1
ATOM 21472 N N . VAL C 1 311 ? 114.517 173.098 127.333 1.00 105.12 311 VAL C N 1
ATOM 21473 C CA . VAL C 1 311 ? 114.708 174.069 126.258 1.00 105.58 311 VAL C CA 1
ATOM 21474 C C . VAL C 1 311 ? 113.956 175.367 126.498 1.00 105.56 311 VAL C C 1
ATOM 21475 O O . VAL C 1 311 ? 114.212 176.357 125.803 1.00 101.42 311 VAL C O 1
ATOM 21488 N N . ASN C 1 312 ? 113.053 175.399 127.475 1.00 117.54 312 ASN C N 1
ATOM 21489 C CA . ASN C 1 312 ? 112.268 176.589 127.769 1.00 119.87 312 ASN C CA 1
ATOM 21490 C C . ASN C 1 312 ? 112.884 177.447 128.863 1.00 118.86 312 ASN C C 1
ATOM 21491 O O . ASN C 1 312 ? 112.363 178.531 129.147 1.00 115.31 312 ASN C O 1
ATOM 21502 N N . GLY C 1 313 ? 113.968 176.991 129.480 1.00 114.98 313 GLY C N 1
ATOM 21503 C CA . GLY C 1 313 ? 114.666 177.756 130.488 1.00 112.50 313 GLY C CA 1
ATOM 21504 C C . GLY C 1 313 ? 114.231 177.482 131.906 1.00 116.23 313 GLY C C 1
ATOM 21505 O O . GLY C 1 313 ? 114.634 178.219 132.814 1.00 116.56 313 GLY C O 1
ATOM 21509 N N . LYS C 1 314 ? 113.429 176.451 132.128 1.00 119.72 314 LYS C N 1
ATOM 21510 C CA . LYS C 1 314 ? 112.984 176.101 133.462 1.00 117.69 314 LYS C CA 1
ATOM 21511 C C . LYS C 1 314 ? 114.035 175.224 134.133 1.00 116.04 314 LYS C C 1
ATOM 21512 O O . LYS C 1 314 ? 114.920 174.682 133.467 1.00 113.14 314 LYS C O 1
ATOM 21531 N N . PRO C 1 315 ? 113.967 175.064 135.451 1.00 112.36 315 PRO C N 1
ATOM 21532 C CA . PRO C 1 315 ? 115.014 174.309 136.143 1.00 108.01 315 PRO C CA 1
ATOM 21533 C C . PRO C 1 315 ? 115.027 172.844 135.743 1.00 107.05 315 PRO C C 1
ATOM 21534 O O . PRO C 1 315 ? 114.018 172.270 135.329 1.00 110.72 315 PRO C O 1
ATOM 21545 N N . ARG C 1 316 ? 116.207 172.248 135.875 1.00 95.89 316 ARG C N 1
ATOM 21546 C CA . ARG C 1 316 ? 116.424 170.850 135.546 1.00 97.92 316 ARG C CA 1
ATOM 21547 C C . ARG C 1 316 ? 115.758 169.961 136.596 1.00 98.96 316 ARG C C 1
ATOM 21548 O O . ARG C 1 316 ? 115.186 170.435 137.581 1.00 101.72 316 ARG C O 1
ATOM 21569 N N . ILE C 1 317 ? 115.824 168.646 136.381 1.00 106.37 317 ILE C N 1
ATOM 21570 C CA . ILE C 1 317 ? 115.123 167.724 137.272 1.00 109.47 317 ILE C CA 1
ATOM 21571 C C . ILE C 1 317 ? 115.670 167.832 138.688 1.00 109.19 317 ILE C C 1
ATOM 21572 O O . ILE C 1 317 ? 114.923 167.726 139.667 1.00 113.19 317 ILE C O 1
ATOM 21588 N N . ASP C 1 318 ? 116.975 168.039 138.821 1.00 108.08 318 ASP C N 1
ATOM 21589 C CA . ASP C 1 318 ? 117.616 168.134 140.124 1.00 106.14 318 ASP C CA 1
ATOM 21590 C C . ASP C 1 318 ? 117.602 169.547 140.692 1.00 107.98 318 ASP C C 1
ATOM 21591 O O . ASP C 1 318 ? 118.002 169.736 141.845 1.00 105.59 318 ASP C O 1
ATOM 21600 N N . GLY C 1 319 ? 117.166 170.538 139.916 1.00 107.23 319 GLY C N 1
ATOM 21601 C CA . GLY C 1 319 ? 117.060 171.904 140.384 1.00 101.73 319 GLY C CA 1
ATOM 21602 C C . GLY C 1 319 ? 118.147 172.826 139.885 1.00 103.16 319 GLY C C 1
ATOM 21603 O O . GLY C 1 319 ? 118.107 174.024 140.186 1.00 106.82 319 GLY C O 1
ATOM 21607 N N . ARG C 1 320 ? 119.111 172.307 139.135 1.00 99.41 320 ARG C N 1
ATOM 21608 C CA . ARG C 1 320 ? 120.257 173.071 138.677 1.00 95.41 320 ARG C CA 1
ATOM 21609 C C . ARG C 1 320 ? 119.940 173.834 137.396 1.00 96.24 320 ARG C C 1
ATOM 21610 O O . ARG C 1 320 ? 118.991 173.529 136.671 1.00 102.15 320 ARG C O 1
ATOM 21631 N N . ASP C 1 321 ? 120.760 174.845 137.129 1.00 98.03 321 ASP C N 1
ATOM 21632 C CA . ASP C 1 321 ? 120.711 175.566 135.870 1.00 96.03 321 ASP C CA 1
ATOM 21633 C C . ASP C 1 321 ? 121.546 174.815 134.836 1.00 99.72 321 ASP C C 1
ATOM 21634 O O . ASP C 1 321 ? 122.172 173.793 135.129 1.00 110.27 321 ASP C O 1
ATOM 21643 N N . THR C 1 322 ? 121.555 175.314 133.605 1.00 92.36 322 THR C N 1
ATOM 21644 C CA . THR C 1 322 ? 122.267 174.627 132.537 1.00 98.11 322 THR C CA 1
ATOM 21645 C C . THR C 1 322 ? 123.772 174.845 132.604 1.00 102.59 322 THR C C 1
ATOM 21646 O O . THR C 1 322 ? 124.506 174.209 131.841 1.00 109.03 322 THR C O 1
ATOM 21657 N N . ARG C 1 323 ? 124.248 175.714 133.497 1.00 98.26 323 ARG C N 1
ATOM 21658 C CA . ARG C 1 323 ? 125.658 176.080 133.570 1.00 93.29 323 ARG C CA 1
ATOM 21659 C C . ARG C 1 323 ? 126.248 175.843 134.956 1.00 98.65 323 ARG C C 1
ATOM 21660 O O . ARG C 1 323 ? 127.280 176.432 135.289 1.00 106.89 323 ARG C O 1
ATOM 21681 N N . THR C 1 324 ? 125.627 174.996 135.772 1.00 90.44 324 THR C N 1
ATOM 21682 C CA . THR C 1 324 ? 126.111 174.712 137.116 1.00 91.93 324 THR C CA 1
ATOM 21683 C C . THR C 1 324 ? 126.747 173.331 137.177 1.00 93.31 324 THR C C 1
ATOM 21684 O O . THR C 1 324 ? 126.217 172.366 136.618 1.00 88.72 324 THR C O 1
ATOM 21695 N N . VAL C 1 325 ? 127.886 173.245 137.859 1.00 89.99 325 VAL C N 1
ATOM 21696 C CA . VAL C 1 325 ? 128.587 171.987 138.092 1.00 86.30 325 VAL C CA 1
ATOM 21697 C C . VAL C 1 325 ? 128.319 171.545 139.525 1.00 97.33 325 VAL C C 1
ATOM 21698 O O . VAL C 1 325 ? 128.578 172.295 140.473 1.00 101.14 325 VAL C O 1
ATOM 21711 N N . ARG C 1 326 ? 127.787 170.337 139.682 1.00 86.87 326 ARG C N 1
ATOM 21712 C CA . ARG C 1 326 ? 127.386 169.806 140.978 1.00 82.91 326 ARG C CA 1
ATOM 21713 C C . ARG C 1 326 ? 128.486 169.953 142.026 1.00 92.31 326 ARG C C 1
ATOM 21714 O O . ARG C 1 326 ? 129.673 169.979 141.680 1.00 90.17 326 ARG C O 1
ATOM 21735 N N . PRO C 1 327 ? 128.134 170.058 143.307 1.00 98.11 327 PRO C N 1
ATOM 21736 C CA . PRO C 1 327 ? 129.147 170.309 144.343 1.00 89.82 327 PRO C CA 1
ATOM 21737 C C . PRO C 1 327 ? 130.235 169.244 144.350 1.00 88.85 327 PRO C C 1
ATOM 21738 O O . PRO C 1 327 ? 129.949 168.045 144.337 1.00 97.04 327 PRO C O 1
ATOM 21749 N N . LEU C 1 328 ? 131.489 169.685 144.380 1.00 86.47 328 LEU C N 1
ATOM 21750 C CA . LEU C 1 328 ? 132.635 168.785 144.324 1.00 90.09 328 LEU C CA 1
ATOM 21751 C C . LEU C 1 328 ? 133.280 168.682 145.698 1.00 90.31 328 LEU C C 1
ATOM 21752 O O . LEU C 1 328 ? 133.502 169.699 146.362 1.00 91.36 328 LEU C O 1
ATOM 21768 N N . ARG C 1 329 ? 133.579 167.456 146.119 1.00 93.73 329 ARG C N 1
ATOM 21769 C CA . ARG C 1 329 ? 134.310 167.200 147.356 1.00 92.32 329 ARG C CA 1
ATOM 21770 C C . ARG C 1 329 ? 135.524 166.376 146.938 1.00 93.11 329 ARG C C 1
ATOM 21771 O O . ARG C 1 329 ? 135.383 165.225 146.504 1.00 88.29 329 ARG C O 1
ATOM 21792 N N . ILE C 1 330 ? 136.708 166.978 147.026 1.00 85.57 330 ILE C N 1
ATOM 21793 C CA . ILE C 1 330 ? 137.948 166.366 146.564 1.00 79.58 330 ILE C CA 1
ATOM 21794 C C . ILE C 1 330 ? 138.823 166.014 147.759 1.00 86.08 330 ILE C C 1
ATOM 21795 O O . ILE C 1 330 ? 138.957 166.812 148.694 1.00 95.98 330 ILE C O 1
ATOM 21811 N N . GLU C 1 331 ? 139.417 164.819 147.733 1.00 88.22 331 GLU C N 1
ATOM 21812 C CA . GLU C 1 331 ? 140.311 164.381 148.799 1.00 83.95 331 GLU C CA 1
ATOM 21813 C C . GLU C 1 331 ? 141.455 163.560 148.225 1.00 84.37 331 GLU C C 1
ATOM 21814 O O . GLU C 1 331 ? 141.253 162.784 147.291 1.00 98.74 331 GLU C O 1
ATOM 21826 N N . VAL C 1 332 ? 142.653 163.734 148.778 1.00 76.50 332 VAL C N 1
ATOM 21827 C CA . VAL C 1 332 ? 143.839 163.012 148.330 1.00 81.33 332 VAL C CA 1
ATOM 21828 C C . VAL C 1 332 ? 144.458 162.338 149.544 1.00 79.09 332 VAL C C 1
ATOM 21829 O O . VAL C 1 332 ? 144.527 162.931 150.626 1.00 84.33 332 VAL C O 1
ATOM 21842 N N . GLY C 1 333 ? 144.905 161.100 149.368 1.00 74.69 333 GLY C N 1
ATOM 21843 C CA . GLY C 1 333 ? 145.544 160.371 150.445 1.00 73.47 333 GLY C CA 1
ATOM 21844 C C . GLY C 1 333 ? 144.534 159.695 151.346 1.00 81.69 333 GLY C C 1
ATOM 21845 O O . GLY C 1 333 ? 144.630 159.778 152.573 1.00 88.55 333 GLY C O 1
ATOM 21849 N N . VAL C 1 334 ? 143.562 159.012 150.743 1.00 81.37 334 VAL C N 1
ATOM 21850 C CA . VAL C 1 334 ? 142.468 158.415 151.502 1.00 81.65 334 VAL C CA 1
ATOM 21851 C C . VAL C 1 334 ? 142.805 157.022 152.021 1.00 84.01 334 VAL C C 1
ATOM 21852 O O . VAL C 1 334 ? 142.106 156.517 152.910 1.00 81.52 334 VAL C O 1
ATOM 21865 N N . LEU C 1 335 ? 143.851 156.392 151.498 1.00 84.79 335 LEU C N 1
ATOM 21866 C CA . LEU C 1 335 ? 144.265 155.052 151.882 1.00 84.97 335 LEU C CA 1
ATOM 21867 C C . LEU C 1 335 ? 145.723 155.118 152.306 1.00 89.19 335 LEU C C 1
ATOM 21868 O O . LEU C 1 335 ? 146.515 155.853 151.710 1.00 88.93 335 LEU C O 1
ATOM 21884 N N . GLY C 1 336 ? 146.079 154.348 153.329 1.00 84.49 336 GLY C N 1
ATOM 21885 C CA . GLY C 1 336 ? 147.384 154.503 153.937 1.00 81.03 336 GLY C CA 1
ATOM 21886 C C . GLY C 1 336 ? 148.530 153.836 153.209 1.00 83.54 336 GLY C C 1
ATOM 21887 O O . GLY C 1 336 ? 149.580 154.457 153.024 1.00 85.41 336 GLY C O 1
ATOM 21891 N N . LYS C 1 337 ? 148.360 152.587 152.786 1.00 92.63 337 LYS C N 1
ATOM 21892 C CA . LYS C 1 337 ? 149.462 151.814 152.232 1.00 85.88 337 LYS C CA 1
ATOM 21893 C C . LYS C 1 337 ? 149.476 151.811 150.711 1.00 84.75 337 LYS C C 1
ATOM 21894 O O . LYS C 1 337 ? 150.280 151.093 150.111 1.00 93.49 337 LYS C O 1
ATOM 21913 N N . THR C 1 338 ? 148.614 152.596 150.078 1.00 84.54 338 THR C N 1
ATOM 21914 C CA . THR C 1 338 ? 148.630 152.764 148.634 1.00 77.50 338 THR C CA 1
ATOM 21915 C C . THR C 1 338 ? 149.606 153.873 148.268 1.00 82.88 338 THR C C 1
ATOM 21916 O O . THR C 1 338 ? 149.767 154.849 149.003 1.00 87.98 338 THR C O 1
ATOM 21927 N N . HIS C 1 339 ? 150.265 153.712 147.121 1.00 95.57 339 HIS C N 1
ATOM 21928 C CA . HIS C 1 339 ? 151.240 154.711 146.700 1.00 94.85 339 HIS C CA 1
ATOM 21929 C C . HIS C 1 339 ? 150.576 156.058 146.450 1.00 97.76 339 HIS C C 1
ATOM 21930 O O . HIS C 1 339 ? 151.092 157.098 146.874 1.00 102.23 339 HIS C O 1
ATOM 21944 N N . GLY C 1 340 ? 149.441 156.064 145.769 1.00 82.67 340 GLY C N 1
ATOM 21945 C CA . GLY C 1 340 ? 148.685 157.291 145.584 1.00 69.49 340 GLY C CA 1
ATOM 21946 C C . GLY C 1 340 ? 147.210 156.982 145.576 1.00 77.50 340 GLY C C 1
ATOM 21947 O O . GLY C 1 340 ? 146.789 155.924 145.107 1.00 87.41 340 GLY C O 1
ATOM 21951 N N . SER C 1 341 ? 146.414 157.905 146.103 1.00 78.36 341 SER C N 1
ATOM 21952 C CA . SER C 1 341 ? 144.985 157.661 146.210 1.00 73.13 341 SER C CA 1
ATOM 21953 C C . SER C 1 341 ? 144.238 158.983 146.206 1.00 81.18 341 SER C C 1
ATOM 21954 O O . SER C 1 341 ? 144.776 160.021 146.595 1.00 84.99 341 SER C O 1
ATOM 21962 N N . ALA C 1 342 ? 142.986 158.928 145.763 1.00 78.27 342 ALA C N 1
ATOM 21963 C CA . ALA C 1 342 ? 142.136 160.106 145.749 1.00 71.97 342 ALA C CA 1
ATOM 21964 C C . ALA C 1 342 ? 140.681 159.670 145.733 1.00 73.67 342 ALA C C 1
ATOM 21965 O O . ALA C 1 342 ? 140.330 158.645 145.143 1.00 81.71 342 ALA C O 1
ATOM 21972 N N . LEU C 1 343 ? 139.845 160.469 146.387 1.00 75.65 343 LEU C N 1
ATOM 21973 C CA . LEU C 1 343 ? 138.396 160.315 146.369 1.00 80.21 343 LEU C CA 1
ATOM 21974 C C . LEU C 1 343 ? 137.825 161.588 145.761 1.00 81.77 343 LEU C C 1
ATOM 21975 O O . LEU C 1 343 ? 137.934 162.669 146.352 1.00 91.88 343 LEU C O 1
ATOM 21991 N N . PHE C 1 344 ? 137.247 161.460 144.572 1.00 64.57 344 PHE C N 1
ATOM 21992 C CA . PHE C 1 344 ? 136.648 162.577 143.850 1.00 74.87 344 PHE C CA 1
ATOM 21993 C C . PHE C 1 344 ? 135.137 162.395 143.822 1.00 72.78 344 PHE C C 1
ATOM 21994 O O . PHE C 1 344 ? 134.641 161.463 143.181 1.00 78.80 344 PHE C O 1
ATOM 22011 N N . THR C 1 345 ? 134.406 163.247 144.542 1.00 80.12 345 THR C N 1
ATOM 22012 C CA . THR C 1 345 ? 132.951 163.231 144.518 1.00 83.53 345 THR C CA 1
ATOM 22013 C C . THR C 1 345 ? 132.452 164.445 143.747 1.00 79.56 345 THR C C 1
ATOM 22014 O O . THR C 1 345 ? 132.875 165.571 144.021 1.00 83.86 345 THR C O 1
ATOM 22025 N N . ARG C 1 346 ? 131.543 164.210 142.799 1.00 75.62 346 ARG C N 1
ATOM 22026 C CA . ARG C 1 346 ? 130.872 165.256 142.026 1.00 71.70 346 ARG C CA 1
ATOM 22027 C C . ARG C 1 346 ? 129.373 165.016 142.188 1.00 82.68 346 ARG C C 1
ATOM 22028 O O . ARG C 1 346 ? 128.770 164.250 141.428 1.00 81.65 346 ARG C O 1
ATOM 22049 N N . GLY C 1 347 ? 128.811 165.530 143.276 1.00 87.68 347 GLY C N 1
ATOM 22050 C CA . GLY C 1 347 ? 127.413 165.290 143.547 1.00 79.68 347 GLY C CA 1
ATOM 22051 C C . GLY C 1 347 ? 127.241 163.871 144.027 1.00 89.65 347 GLY C C 1
ATOM 22052 O O . GLY C 1 347 ? 127.563 163.525 145.167 1.00 98.43 347 GLY C O 1
ATOM 22056 N N . GLU C 1 348 ? 126.721 163.042 143.127 1.00 95.18 348 GLU C N 1
ATOM 22057 C CA . GLU C 1 348 ? 126.462 161.636 143.392 1.00 95.35 348 GLU C CA 1
ATOM 22058 C C . GLU C 1 348 ? 127.310 160.753 142.490 1.00 96.76 348 GLU C C 1
ATOM 22059 O O . GLU C 1 348 ? 126.976 159.586 142.280 1.00 102.21 348 GLU C O 1
ATOM 22071 N N . THR C 1 349 ? 128.404 161.292 141.944 1.00 84.68 349 THR C N 1
ATOM 22072 C CA . THR C 1 349 ? 129.357 160.495 141.173 1.00 80.92 349 THR C CA 1
ATOM 22073 C C . THR C 1 349 ? 130.678 160.488 141.926 1.00 84.39 349 THR C C 1
ATOM 22074 O O . THR C 1 349 ? 131.393 161.498 141.940 1.00 99.13 349 THR C O 1
ATOM 22085 N N . GLN C 1 350 ? 131.005 159.369 142.550 1.00 81.29 350 GLN C N 1
ATOM 22086 C CA . GLN C 1 350 ? 132.221 159.246 143.331 1.00 81.87 350 GLN C CA 1
ATOM 22087 C C . GLN C 1 350 ? 133.182 158.273 142.664 1.00 81.90 350 GLN C C 1
ATOM 22088 O O . GLN C 1 350 ? 132.768 157.287 142.053 1.00 84.94 350 GLN C O 1
ATOM 22102 N N . ALA C 1 351 ? 134.476 158.565 142.785 1.00 80.65 351 ALA C N 1
ATOM 22103 C CA . ALA C 1 351 ? 135.505 157.680 142.264 1.00 74.78 351 ALA C CA 1
ATOM 22104 C C . ALA C 1 351 ? 136.661 157.606 143.249 1.00 85.01 351 ALA C C 1
ATOM 22105 O O . ALA C 1 351 ? 137.182 158.642 143.678 1.00 89.63 351 ALA C O 1
ATOM 22112 N N . LEU C 1 352 ? 137.030 156.382 143.622 1.00 75.94 352 LEU C N 1
ATOM 22113 C CA . LEU C 1 352 ? 138.193 156.096 144.457 1.00 68.36 352 LEU C CA 1
ATOM 22114 C C . LEU C 1 352 ? 139.317 155.634 143.530 1.00 75.67 352 LEU C C 1
ATOM 22115 O O . LEU C 1 352 ? 139.360 154.476 143.115 1.00 86.01 352 LEU C O 1
ATOM 22131 N N . VAL C 1 353 ? 140.147 156.572 143.096 1.00 67.08 353 VAL C N 1
ATOM 22132 C CA . VAL C 1 353 ? 141.221 156.270 142.155 1.00 71.27 353 VAL C CA 1
ATOM 22133 C C . VAL C 1 353 ? 142.510 156.018 142.928 1.00 71.37 353 VAL C C 1
ATOM 22134 O O . VAL C 1 353 ? 142.900 156.828 143.776 1.00 85.15 353 VAL C O 1
ATOM 22147 N N . VAL C 1 354 ? 143.174 154.900 142.642 1.00 67.79 354 VAL C N 1
ATOM 22148 C CA . VAL C 1 354 ? 144.433 154.534 143.285 1.00 68.27 354 VAL C CA 1
ATOM 22149 C C . VAL C 1 354 ? 145.504 154.383 142.212 1.00 70.71 354 VAL C C 1
ATOM 22150 O O . VAL C 1 354 ? 145.272 153.738 141.187 1.00 78.15 354 VAL C O 1
ATOM 22163 N N . ALA C 1 355 ? 146.677 154.959 142.456 1.00 78.95 355 ALA C N 1
ATOM 22164 C CA . ALA C 1 355 ? 147.832 154.826 141.578 1.00 78.05 355 ALA C CA 1
ATOM 22165 C C . ALA C 1 355 ? 148.908 154.001 142.270 1.00 82.78 355 ALA C C 1
ATOM 22166 O O . ALA C 1 355 ? 149.232 154.247 143.439 1.00 84.55 355 ALA C O 1
ATOM 22173 N N . THR C 1 356 ? 149.469 153.040 141.534 1.00 85.67 356 THR C N 1
ATOM 22174 C CA . THR C 1 356 ? 150.524 152.156 142.008 1.00 82.46 356 THR C CA 1
ATOM 22175 C C . THR C 1 356 ? 151.703 152.204 141.049 1.00 82.72 356 THR C C 1
ATOM 22176 O O . THR C 1 356 ? 151.524 152.219 139.828 1.00 86.82 356 THR C O 1
ATOM 22187 N N . LEU C 1 357 ? 152.906 152.233 141.612 1.00 91.04 357 LEU C N 1
ATOM 22188 C CA . LEU C 1 357 ? 154.150 152.269 140.857 1.00 85.74 357 LEU C CA 1
ATOM 22189 C C . LEU C 1 357 ? 154.892 150.952 141.021 1.00 87.87 357 LEU C C 1
ATOM 22190 O O . LEU C 1 357 ? 155.002 150.432 142.135 1.00 94.05 357 LEU C O 1
ATOM 22206 N N . GLY C 1 358 ? 155.401 150.418 139.915 1.00 91.32 358 GLY C N 1
ATOM 22207 C CA . GLY C 1 358 ? 156.139 149.176 139.905 1.00 90.99 358 GLY C CA 1
ATOM 22208 C C . GLY C 1 358 ? 157.442 149.348 139.149 1.00 93.43 358 GLY C C 1
ATOM 22209 O O . GLY C 1 358 ? 157.995 150.444 139.066 1.00 101.55 358 GLY C O 1
ATOM 22213 N N . THR C 1 359 ? 157.933 148.247 138.594 1.00 99.10 359 THR C N 1
ATOM 22214 C CA . THR C 1 359 ? 159.201 148.253 137.878 1.00 98.73 359 THR C CA 1
ATOM 22215 C C . THR C 1 359 ? 158.970 147.885 136.416 1.00 100.69 359 THR C C 1
ATOM 22216 O O . THR C 1 359 ? 157.837 147.696 135.970 1.00 106.27 359 THR C O 1
ATOM 22227 N N . ALA C 1 360 ? 160.069 147.779 135.666 1.00 100.89 360 ALA C N 1
ATOM 22228 C CA . ALA C 1 360 ? 159.958 147.435 134.253 1.00 105.05 360 ALA C CA 1
ATOM 22229 C C . ALA C 1 360 ? 159.387 146.039 134.045 1.00 99.40 360 ALA C C 1
ATOM 22230 O O . ALA C 1 360 ? 158.717 145.790 133.038 1.00 100.72 360 ALA C O 1
ATOM 22237 N N . ARG C 1 361 ? 159.636 145.116 134.975 1.00 101.65 361 ARG C N 1
ATOM 22238 C CA . ARG C 1 361 ? 159.107 143.766 134.816 1.00 108.15 361 ARG C CA 1
ATOM 22239 C C . ARG C 1 361 ? 157.584 143.754 134.858 1.00 108.66 361 ARG C C 1
ATOM 22240 O O . ARG C 1 361 ? 156.955 142.859 134.285 1.00 106.43 361 ARG C O 1
ATOM 22261 N N . ASP C 1 362 ? 156.978 144.726 135.537 1.00 105.04 362 ASP C N 1
ATOM 22262 C CA . ASP C 1 362 ? 155.532 144.783 135.709 1.00 102.26 362 ASP C CA 1
ATOM 22263 C C . ASP C 1 362 ? 154.806 145.401 134.519 1.00 104.84 362 ASP C C 1
ATOM 22264 O O . ASP C 1 362 ? 153.574 145.472 134.540 1.00 105.13 362 ASP C O 1
ATOM 22273 N N . ALA C 1 363 ? 155.526 145.842 133.491 1.00 105.22 363 ALA C N 1
ATOM 22274 C CA . ALA C 1 363 ? 154.889 146.404 132.308 1.00 99.32 363 ALA C CA 1
ATOM 22275 C C . ALA C 1 363 ? 154.106 145.333 131.560 1.00 93.60 363 ALA C C 1
ATOM 22276 O O . ALA C 1 363 ? 154.550 144.190 131.434 1.00 99.35 363 ALA C O 1
ATOM 22283 N N . GLN C 1 364 ? 152.929 145.709 131.063 1.00 96.84 364 GLN C N 1
ATOM 22284 C CA . GLN C 1 364 ? 152.068 144.745 130.388 1.00 97.88 364 GLN C CA 1
ATOM 22285 C C . GLN C 1 364 ? 152.606 144.386 129.011 1.00 102.68 364 GLN C C 1
ATOM 22286 O O . GLN C 1 364 ? 153.029 145.252 128.247 1.00 106.51 364 GLN C O 1
ATOM 22300 N N . LEU C 1 365 ? 152.579 143.097 128.693 1.00 105.44 365 LEU C N 1
ATOM 22301 C CA . LEU C 1 365 ? 152.934 142.607 127.364 1.00 107.00 365 LEU C CA 1
ATOM 22302 C C . LEU C 1 365 ? 151.677 142.508 126.510 1.00 110.40 365 LEU C C 1
ATOM 22303 O O . LEU C 1 365 ? 150.843 141.624 126.725 1.00 117.13 365 LEU C O 1
ATOM 22319 N N . LEU C 1 366 ? 151.533 143.414 125.546 1.00 109.47 366 LEU C N 1
ATOM 22320 C CA . LEU C 1 366 ? 150.425 143.385 124.604 1.00 105.92 366 LEU C CA 1
ATOM 22321 C C . LEU C 1 366 ? 150.902 142.685 123.340 1.00 110.40 366 LEU C C 1
ATOM 22322 O O . LEU C 1 366 ? 151.897 143.098 122.735 1.00 119.38 366 LEU C O 1
ATOM 22338 N N . ASP C 1 367 ? 150.193 141.627 122.951 1.00 106.99 367 ASP C N 1
ATOM 22339 C CA . ASP C 1 367 ? 150.477 140.900 121.718 1.00 108.09 367 ASP C CA 1
ATOM 22340 C C . ASP C 1 367 ? 149.565 141.464 120.633 1.00 108.83 367 ASP C C 1
ATOM 22341 O O . ASP C 1 367 ? 148.566 140.865 120.238 1.00 110.27 367 ASP C O 1
ATOM 22350 N N . THR C 1 368 ? 149.925 142.650 120.155 1.00 107.24 368 THR C N 1
ATOM 22351 C CA . THR C 1 368 ? 149.135 143.315 119.137 1.00 104.39 368 THR C CA 1
ATOM 22352 C C . THR C 1 368 ? 149.402 142.695 117.770 1.00 105.15 368 THR C C 1
ATOM 22353 O O . THR C 1 368 ? 150.405 142.010 117.550 1.00 110.58 368 THR C O 1
ATOM 22364 N N . LEU C 1 369 ? 148.502 142.982 116.829 1.00 96.32 369 LEU C N 1
ATOM 22365 C CA . LEU C 1 369 ? 148.609 142.387 115.504 1.00 98.83 369 LEU C CA 1
ATOM 22366 C C . LEU C 1 369 ? 149.919 142.762 114.830 1.00 97.21 369 LEU C C 1
ATOM 22367 O O . LEU C 1 369 ? 150.415 142.018 113.978 1.00 101.11 369 LEU C O 1
ATOM 22383 N N . GLU C 1 370 ? 150.491 143.903 115.194 1.00 100.89 370 GLU C N 1
ATOM 22384 C CA . GLU C 1 370 ? 151.720 144.388 114.589 1.00 99.99 370 GLU C CA 1
ATOM 22385 C C . GLU C 1 370 ? 152.972 143.946 115.334 1.00 110.87 370 GLU C C 1
ATOM 22386 O O . GLU C 1 370 ? 154.077 144.298 114.909 1.00 113.93 370 GLU C O 1
ATOM 22398 N N . GLY C 1 371 ? 152.842 143.196 116.413 1.00 117.55 371 GLY C N 1
ATOM 22399 C CA . GLY C 1 371 ? 154.014 142.778 117.160 1.00 113.10 371 GLY C CA 1
ATOM 22400 C C . GLY C 1 371 ? 153.694 142.671 118.641 1.00 115.48 371 GLY C C 1
ATOM 22401 O O . GLY C 1 371 ? 152.557 142.407 119.021 1.00 118.98 371 GLY C O 1
ATOM 22405 N N . GLU C 1 372 ? 154.729 142.848 119.457 1.00 120.54 372 GLU C N 1
ATOM 22406 C CA . GLU C 1 372 ? 154.602 142.849 120.907 1.00 115.99 372 GLU C CA 1
ATOM 22407 C C . GLU C 1 372 ? 155.060 144.195 121.443 1.00 112.85 372 GLU C C 1
ATOM 22408 O O . GLU C 1 372 ? 156.157 144.658 121.114 1.00 112.49 372 GLU C O 1
ATOM 22420 N N . ARG C 1 373 ? 154.217 144.820 122.257 1.00 113.76 373 ARG C N 1
ATOM 22421 C CA . ARG C 1 373 ? 154.503 146.124 122.835 1.00 114.01 373 ARG C CA 1
ATOM 22422 C C . ARG C 1 373 ? 154.396 146.070 124.350 1.00 117.31 373 ARG C C 1
ATOM 22423 O O . ARG C 1 373 ? 153.465 145.472 124.896 1.00 120.46 373 ARG C O 1
ATOM 22444 N N . LYS C 1 374 ? 155.359 146.681 125.031 1.00 110.21 374 LYS C N 1
ATOM 22445 C CA . LYS C 1 374 ? 155.318 146.767 126.482 1.00 110.12 374 LYS C CA 1
ATOM 22446 C C . LYS C 1 374 ? 154.642 148.073 126.873 1.00 108.07 374 LYS C C 1
ATOM 22447 O O . LYS C 1 374 ? 155.037 149.147 126.411 1.00 107.38 374 LYS C O 1
ATOM 22466 N N . ASP C 1 375 ? 153.627 147.974 127.722 1.00 103.03 375 ASP C N 1
ATOM 22467 C CA . ASP C 1 375 ? 152.867 149.123 128.189 1.00 104.52 375 ASP C CA 1
ATOM 22468 C C . ASP C 1 375 ? 153.268 149.437 129.623 1.00 103.22 375 ASP C C 1
ATOM 22469 O O . ASP C 1 375 ? 153.057 148.615 130.524 1.00 102.76 375 ASP C O 1
ATOM 22478 N N . ALA C 1 376 ? 153.866 150.610 129.826 1.00 87.46 376 ALA C N 1
ATOM 22479 C CA . ALA C 1 376 ? 154.293 151.057 131.142 1.00 82.07 376 ALA C CA 1
ATOM 22480 C C . ALA C 1 376 ? 153.264 151.947 131.825 1.00 88.77 376 ALA C C 1
ATOM 22481 O O . ALA C 1 376 ? 153.546 152.487 132.898 1.00 93.18 376 ALA C O 1
ATOM 22488 N N . PHE C 1 377 ? 152.086 152.120 131.229 1.00 85.68 377 PHE C N 1
ATOM 22489 C CA . PHE C 1 377 ? 150.964 152.782 131.879 1.00 79.25 377 PHE C CA 1
ATOM 22490 C C . PHE C 1 377 ? 149.696 152.012 131.567 1.00 81.38 377 PHE C C 1
ATOM 22491 O O . PHE C 1 377 ? 149.435 151.696 130.403 1.00 91.35 377 PHE C O 1
ATOM 22508 N N . MET C 1 378 ? 148.917 151.706 132.597 1.00 85.18 378 MET C N 1
ATOM 22509 C CA . MET C 1 378 ? 147.629 151.060 132.397 1.00 84.36 378 MET C CA 1
ATOM 22510 C C . MET C 1 378 ? 146.606 151.670 133.342 1.00 86.08 378 MET C C 1
ATOM 22511 O O . MET C 1 378 ? 146.938 152.031 134.473 1.00 95.44 378 MET C O 1
ATOM 22525 N N . LEU C 1 379 ? 145.368 151.799 132.867 1.00 76.43 379 LEU C N 1
ATOM 22526 C CA . LEU C 1 379 ? 144.272 152.343 133.662 1.00 75.77 379 LEU C CA 1
ATOM 22527 C C . LEU C 1 379 ? 143.099 151.378 133.591 1.00 80.45 379 LEU C C 1
ATOM 22528 O O . LEU C 1 379 ? 142.621 151.058 132.498 1.00 84.26 379 LEU C O 1
ATOM 22544 N N . HIS C 1 380 ? 142.639 150.926 134.753 1.00 75.78 380 HIS C N 1
ATOM 22545 C CA . HIS C 1 380 ? 141.581 149.932 134.872 1.00 78.26 380 HIS C CA 1
ATOM 22546 C C . HIS C 1 380 ? 140.405 150.559 135.606 1.00 80.88 380 HIS C C 1
ATOM 22547 O O . HIS C 1 380 ? 140.529 150.942 136.773 1.00 82.14 380 HIS C O 1
ATOM 22561 N N . TYR C 1 381 ? 139.277 150.669 134.917 1.00 88.46 381 TYR C N 1
ATOM 22562 C CA . TYR C 1 381 ? 138.067 151.281 135.448 1.00 80.37 381 TYR C CA 1
ATOM 22563 C C . TYR C 1 381 ? 137.088 150.182 135.853 1.00 83.81 381 TYR C C 1
ATOM 22564 O O . TYR C 1 381 ? 136.728 149.338 135.028 1.00 95.56 381 TYR C O 1
ATOM 22582 N N . ASN C 1 382 ? 136.668 150.186 137.118 1.00 86.17 382 ASN C N 1
ATOM 22583 C CA . ASN C 1 382 ? 135.711 149.215 137.639 1.00 78.51 382 ASN C CA 1
ATOM 22584 C C . ASN C 1 382 ? 134.395 149.901 137.976 1.00 78.31 382 ASN C C 1
ATOM 22585 O O . ASN C 1 382 ? 134.386 150.929 138.659 1.00 88.54 382 ASN C O 1
ATOM 22596 N N . PHE C 1 383 ? 133.284 149.331 137.499 1.00 79.92 383 PHE C N 1
ATOM 22597 C CA . PHE C 1 383 ? 131.942 149.848 137.762 1.00 83.68 383 PHE C CA 1
ATOM 22598 C C . PHE C 1 383 ? 131.136 148.778 138.491 1.00 79.25 383 PHE C C 1
ATOM 22599 O O . PHE C 1 383 ? 130.385 148.019 137.861 1.00 83.47 383 PHE C O 1
ATOM 22616 N N . PRO C 1 384 ? 131.262 148.686 139.812 1.00 83.91 384 PRO C N 1
ATOM 22617 C CA . PRO C 1 384 ? 130.497 147.689 140.569 1.00 79.28 384 PRO C CA 1
ATOM 22618 C C . PRO C 1 384 ? 129.018 148.032 140.618 1.00 81.98 384 PRO C C 1
ATOM 22619 O O . PRO C 1 384 ? 128.652 149.214 140.678 1.00 84.40 384 PRO C O 1
ATOM 22630 N N . PRO C 1 385 ? 128.132 147.030 140.592 1.00 91.15 385 PRO C N 1
ATOM 22631 C CA . PRO C 1 385 ? 126.690 147.333 140.628 1.00 82.32 385 PRO C CA 1
ATOM 22632 C C . PRO C 1 385 ? 126.248 148.119 141.852 1.00 86.37 385 PRO C C 1
ATOM 22633 O O . PRO C 1 385 ? 125.286 148.895 141.761 1.00 88.91 385 PRO C O 1
ATOM 22644 N N . PHE C 1 386 ? 126.975 148.025 142.969 1.00 87.39 386 PHE C N 1
ATOM 22645 C CA . PHE C 1 386 ? 126.594 148.794 144.148 1.00 80.97 386 PHE C CA 1
ATOM 22646 C C . PHE C 1 386 ? 126.748 150.280 143.888 1.00 83.30 386 PHE C C 1
ATOM 22647 O O . PHE C 1 386 ? 126.151 151.092 144.601 1.00 83.64 386 PHE C O 1
ATOM 22664 N N . SER C 1 387 ? 127.535 150.646 142.878 1.00 88.80 387 SER C N 1
ATOM 22665 C CA . SER C 1 387 ? 127.697 152.047 142.531 1.00 80.34 387 SER C CA 1
ATOM 22666 C C . SER C 1 387 ? 126.346 152.680 142.237 1.00 85.86 387 SER C C 1
ATOM 22667 O O . SER C 1 387 ? 126.184 153.895 142.394 1.00 92.41 387 SER C O 1
ATOM 22675 N N . VAL C 1 388 ? 125.368 151.881 141.807 1.00 90.91 388 VAL C N 1
ATOM 22676 C CA . VAL C 1 388 ? 124.064 152.388 141.405 1.00 87.08 388 VAL C CA 1
ATOM 22677 C C . VAL C 1 388 ? 122.951 151.844 142.290 1.00 90.55 388 VAL C C 1
ATOM 22678 O O . VAL C 1 388 ? 121.775 152.062 142.004 1.00 91.93 388 VAL C O 1
ATOM 22691 N N . GLY C 1 389 ? 123.301 151.146 143.368 1.00 82.80 389 GLY C N 1
ATOM 22692 C CA . GLY C 1 389 ? 122.313 150.627 144.290 1.00 78.47 389 GLY C CA 1
ATOM 22693 C C . GLY C 1 389 ? 121.638 149.358 143.838 1.00 87.62 389 GLY C C 1
ATOM 22694 O O . GLY C 1 389 ? 120.532 149.061 144.298 1.00 90.36 389 GLY C O 1
ATOM 22698 N N . GLU C 1 390 ? 122.270 148.596 142.953 1.00 92.28 390 GLU C N 1
ATOM 22699 C CA . GLU C 1 390 ? 121.678 147.411 142.360 1.00 89.23 390 GLU C CA 1
ATOM 22700 C C . GLU C 1 390 ? 122.536 146.188 142.651 1.00 98.55 390 GLU C C 1
ATOM 22701 O O . GLU C 1 390 ? 123.708 146.295 143.016 1.00 104.16 390 GLU C O 1
ATOM 22713 N N . CYS C 1 391 ? 121.926 145.019 142.493 1.00 96.45 391 CYS C N 1
ATOM 22714 C CA . CYS C 1 391 ? 122.614 143.742 142.611 1.00 93.21 391 CYS C CA 1
ATOM 22715 C C . CYS C 1 391 ? 122.855 143.197 141.211 1.00 90.55 391 CYS C C 1
ATOM 22716 O O . CYS C 1 391 ? 121.993 143.311 140.336 1.00 94.56 391 CYS C O 1
ATOM 22724 N N . GLY C 1 392 ? 124.023 142.611 140.996 1.00 86.28 392 GLY C N 1
ATOM 22725 C CA . GLY C 1 392 ? 124.362 142.142 139.669 1.00 85.17 392 GLY C CA 1
ATOM 22726 C C . GLY C 1 392 ? 125.700 141.437 139.657 1.00 92.47 392 GLY C C 1
ATOM 22727 O O . GLY C 1 392 ? 126.493 141.537 140.598 1.00 98.98 392 GLY C O 1
ATOM 22731 N N . ARG C 1 393 ? 125.923 140.704 138.566 1.00 108.98 393 ARG C N 1
ATOM 22732 C CA . ARG C 1 393 ? 127.127 139.902 138.386 1.00 108.33 393 ARG C CA 1
ATOM 22733 C C . ARG C 1 393 ? 128.374 140.664 138.813 1.00 113.13 393 ARG C C 1
ATOM 22734 O O . ARG C 1 393 ? 128.483 141.876 138.617 1.00 114.46 393 ARG C O 1
ATOM 22755 N N . MET C 1 394 ? 129.318 139.926 139.400 1.00 106.42 394 MET C N 1
ATOM 22756 C CA . MET C 1 394 ? 130.597 140.450 139.882 1.00 103.72 394 MET C CA 1
ATOM 22757 C C . MET C 1 394 ? 131.709 139.626 139.240 1.00 105.85 394 MET C C 1
ATOM 22758 O O . MET C 1 394 ? 132.298 138.752 139.878 1.00 111.23 394 MET C O 1
ATOM 22772 N N . GLY C 1 395 ? 131.993 139.908 137.970 1.00 104.01 395 GLY C N 1
ATOM 22773 C CA . GLY C 1 395 ? 132.993 139.148 137.247 1.00 109.20 395 GLY C CA 1
ATOM 22774 C C . GLY C 1 395 ? 133.935 139.986 136.408 1.00 112.39 395 GLY C C 1
ATOM 22775 O O . GLY C 1 395 ? 134.373 141.061 136.827 1.00 108.15 395 GLY C O 1
ATOM 22779 N N . SER C 1 396 ? 134.247 139.494 135.209 1.00 113.93 396 SER C N 1
ATOM 22780 C CA . SER C 1 396 ? 135.217 140.145 134.347 1.00 112.87 396 SER C CA 1
ATOM 22781 C C . SER C 1 396 ? 134.730 141.532 133.933 1.00 117.11 396 SER C C 1
ATOM 22782 O O . SER C 1 396 ? 133.531 141.817 133.966 1.00 115.37 396 SER C O 1
ATOM 22790 N N . PRO C 1 397 ? 135.648 142.414 133.540 1.00 103.52 397 PRO C N 1
ATOM 22791 C CA . PRO C 1 397 ? 135.229 143.714 133.007 1.00 99.88 397 PRO C CA 1
ATOM 22792 C C . PRO C 1 397 ? 134.505 143.555 131.681 1.00 97.81 397 PRO C C 1
ATOM 22793 O O . PRO C 1 397 ? 134.930 142.799 130.805 1.00 97.35 397 PRO C O 1
ATOM 22804 N N . GLY C 1 398 ? 133.399 144.283 131.540 1.00 90.99 398 GLY C N 1
ATOM 22805 C CA . GLY C 1 398 ? 132.625 144.268 130.319 1.00 93.14 398 GLY C CA 1
ATOM 22806 C C . GLY C 1 398 ? 133.023 145.372 129.358 1.00 93.69 398 GLY C C 1
ATOM 22807 O O . GLY C 1 398 ? 133.864 146.221 129.643 1.00 105.28 398 GLY C O 1
ATOM 22811 N N . ARG C 1 399 ? 132.391 145.340 128.183 1.00 89.31 399 ARG C N 1
ATOM 22812 C CA . ARG C 1 399 ? 132.701 146.306 127.136 1.00 88.69 399 ARG C CA 1
ATOM 22813 C C . ARG C 1 399 ? 132.632 147.729 127.670 1.00 91.02 399 ARG C C 1
ATOM 22814 O O . ARG C 1 399 ? 133.479 148.571 127.346 1.00 96.25 399 ARG C O 1
ATOM 22835 N N . ARG C 1 400 ? 131.575 147.995 128.450 1.00 97.32 400 ARG C N 1
ATOM 22836 C CA . ARG C 1 400 ? 131.345 149.337 129.039 1.00 97.13 400 ARG C CA 1
ATOM 22837 C C . ARG C 1 400 ? 132.578 149.765 129.838 1.00 97.99 400 ARG C C 1
ATOM 22838 O O . ARG C 1 400 ? 132.964 150.919 129.683 1.00 103.78 400 ARG C O 1
ATOM 22859 N N . GLU C 1 401 ? 133.150 148.886 130.666 1.00 91.07 401 GLU C N 1
ATOM 22860 C CA . GLU C 1 401 ? 134.286 149.235 131.511 1.00 90.92 401 GLU C CA 1
ATOM 22861 C C . GLU C 1 401 ? 135.553 149.420 130.691 1.00 93.91 401 GLU C C 1
ATOM 22862 O O . GLU C 1 401 ? 136.327 150.351 130.942 1.00 95.92 401 GLU C O 1
ATOM 22874 N N . ILE C 1 402 ? 135.771 148.570 129.689 1.00 90.64 402 ILE C N 1
ATOM 22875 C CA . ILE C 1 402 ? 136.948 148.737 128.845 1.00 89.13 402 ILE C CA 1
ATOM 22876 C C . ILE C 1 402 ? 136.887 150.080 128.134 1.00 90.18 402 ILE C C 1
ATOM 22877 O O . ILE C 1 402 ? 137.885 150.809 128.059 1.00 95.99 402 ILE C O 1
ATOM 22893 N N . GLY C 1 403 ? 135.704 150.457 127.647 1.00 80.74 403 GLY C N 1
ATOM 22894 C CA . GLY C 1 403 ? 135.594 151.705 126.914 1.00 81.10 403 GLY C CA 1
ATOM 22895 C C . GLY C 1 403 ? 135.724 152.920 127.813 1.00 85.53 403 GLY C C 1
ATOM 22896 O O . GLY C 1 403 ? 136.382 153.903 127.453 1.00 94.01 403 GLY C O 1
ATOM 22900 N N . HIS C 1 404 ? 135.159 152.850 129.022 1.00 69.48 404 HIS C N 1
ATOM 22901 C CA . HIS C 1 404 ? 135.254 153.997 129.914 1.00 64.73 404 HIS C CA 1
ATOM 22902 C C . HIS C 1 404 ? 136.665 154.145 130.461 1.00 75.55 404 HIS C C 1
ATOM 22903 O O . HIS C 1 404 ? 137.137 155.271 130.678 1.00 84.15 404 HIS C O 1
ATOM 22917 N N . GLY C 1 405 ? 137.403 153.038 130.565 1.00 79.17 405 GLY C N 1
ATOM 22918 C CA . GLY C 1 405 ? 138.763 153.145 131.039 1.00 74.52 405 GLY C CA 1
ATOM 22919 C C . GLY C 1 405 ? 139.729 153.534 129.954 1.00 75.71 405 GLY C C 1
ATOM 22920 O O . GLY C 1 405 ? 140.730 154.194 130.242 1.00 83.00 405 GLY C O 1
ATOM 22924 N N . ARG C 1 406 ? 139.380 153.273 128.694 1.00 84.75 406 ARG C N 1
ATOM 22925 C CA . ARG C 1 406 ? 140.209 153.794 127.621 1.00 78.03 406 ARG C CA 1
ATOM 22926 C C . ARG C 1 406 ? 139.916 155.266 127.387 1.00 82.90 406 ARG C C 1
ATOM 22927 O O . ARG C 1 406 ? 140.814 156.015 126.992 1.00 91.45 406 ARG C O 1
ATOM 22948 N N . LEU C 1 407 ? 138.709 155.723 127.730 1.00 72.88 407 LEU C N 1
ATOM 22949 C CA . LEU C 1 407 ? 138.440 157.154 127.648 1.00 73.61 407 LEU C CA 1
ATOM 22950 C C . LEU C 1 407 ? 139.161 157.908 128.759 1.00 76.18 407 LEU C C 1
ATOM 22951 O O . LEU C 1 407 ? 139.736 158.977 128.518 1.00 86.80 407 LEU C O 1
ATOM 22967 N N . ALA C 1 408 ? 139.186 157.355 129.975 1.00 76.01 408 ALA C N 1
ATOM 22968 C CA . ALA C 1 408 ? 139.930 158.038 131.029 1.00 66.97 408 ALA C CA 1
ATOM 22969 C C . ALA C 1 408 ? 141.430 157.971 130.762 1.00 76.80 408 ALA C C 1
ATOM 22970 O O . ALA C 1 408 ? 142.164 158.933 131.047 1.00 83.49 408 ALA C O 1
ATOM 22977 N N . ARG C 1 409 ? 141.893 156.869 130.167 1.00 84.08 409 ARG C N 1
ATOM 22978 C CA . ARG C 1 409 ? 143.294 156.763 129.793 1.00 82.01 409 ARG C CA 1
ATOM 22979 C C . ARG C 1 409 ? 143.633 157.826 128.762 1.00 88.52 409 ARG C C 1
ATOM 22980 O O . ARG C 1 409 ? 144.690 158.456 128.834 1.00 94.88 409 ARG C O 1
ATOM 23001 N N . ARG C 1 410 ? 142.745 158.034 127.787 1.00 85.30 410 ARG C N 1
ATOM 23002 C CA . ARG C 1 410 ? 143.000 159.030 126.757 1.00 81.14 410 ARG C CA 1
ATOM 23003 C C . ARG C 1 410 ? 143.029 160.419 127.372 1.00 78.04 410 ARG C C 1
ATOM 23004 O O . ARG C 1 410 ? 143.829 161.271 126.972 1.00 76.40 410 ARG C O 1
ATOM 23025 N N . GLY C 1 411 ? 142.156 160.658 128.351 1.00 78.60 411 GLY C N 1
ATOM 23026 C CA . GLY C 1 411 ? 142.131 161.951 129.009 1.00 77.30 411 GLY C CA 1
ATOM 23027 C C . GLY C 1 411 ? 143.416 162.266 129.749 1.00 76.91 411 GLY C C 1
ATOM 23028 O O . GLY C 1 411 ? 143.897 163.401 129.713 1.00 76.24 411 GLY C O 1
ATOM 23032 N N . VAL C 1 412 ? 143.993 161.274 130.433 1.00 86.83 412 VAL C N 1
ATOM 23033 C CA . VAL C 1 412 ? 145.188 161.529 131.240 1.00 84.48 412 VAL C CA 1
ATOM 23034 C C . VAL C 1 412 ? 146.489 161.200 130.512 1.00 82.39 412 VAL C C 1
ATOM 23035 O O . VAL C 1 412 ? 147.568 161.423 131.074 1.00 85.92 412 VAL C O 1
ATOM 23048 N N . ALA C 1 413 ? 146.427 160.687 129.281 1.00 89.66 413 ALA C N 1
ATOM 23049 C CA . ALA C 1 413 ? 147.635 160.194 128.625 1.00 89.33 413 ALA C CA 1
ATOM 23050 C C . ALA C 1 413 ? 148.636 161.307 128.338 1.00 91.75 413 ALA C C 1
ATOM 23051 O O . ALA C 1 413 ? 149.849 161.096 128.448 1.00 91.90 413 ALA C O 1
ATOM 23058 N N . ALA C 1 414 ? 148.161 162.491 127.958 1.00 95.03 414 ALA C N 1
ATOM 23059 C CA . ALA C 1 414 ? 149.074 163.523 127.481 1.00 91.98 414 ALA C CA 1
ATOM 23060 C C . ALA C 1 414 ? 149.988 164.050 128.578 1.00 91.25 414 ALA C C 1
ATOM 23061 O O . ALA C 1 414 ? 151.056 164.588 128.270 1.00 88.83 414 ALA C O 1
ATOM 23068 N N . MET C 1 415 ? 149.602 163.908 129.841 1.00 92.61 415 MET C N 1
ATOM 23069 C CA . MET C 1 415 ? 150.357 164.465 130.954 1.00 90.45 415 MET C CA 1
ATOM 23070 C C . MET C 1 415 ? 151.348 163.487 131.564 1.00 93.53 415 MET C C 1
ATOM 23071 O O . MET C 1 415 ? 152.079 163.869 132.481 1.00 98.90 415 MET C O 1
ATOM 23085 N N . LEU C 1 416 ? 151.400 162.256 131.092 1.00 89.59 416 LEU C N 1
ATOM 23086 C CA . LEU C 1 416 ? 152.254 161.289 131.755 1.00 91.76 416 LEU C CA 1
ATOM 23087 C C . LEU C 1 416 ? 153.704 161.450 131.304 1.00 93.19 416 LEU C C 1
ATOM 23088 O O . LEU C 1 416 ? 153.968 161.819 130.157 1.00 90.85 416 LEU C O 1
ATOM 23104 N N . PRO C 1 417 ? 154.661 161.181 132.187 1.00 96.16 417 PRO C N 1
ATOM 23105 C CA . PRO C 1 417 ? 156.070 161.245 131.793 1.00 93.25 417 PRO C CA 1
ATOM 23106 C C . PRO C 1 417 ? 156.447 160.074 130.899 1.00 97.78 417 PRO C C 1
ATOM 23107 O O . PRO C 1 417 ? 155.700 159.110 130.728 1.00 95.37 417 PRO C O 1
ATOM 23118 N N . THR C 1 418 ? 157.635 160.174 130.318 1.00 109.79 418 THR C N 1
ATOM 23119 C CA . THR C 1 418 ? 158.196 159.109 129.503 1.00 109.86 418 THR C CA 1
ATOM 23120 C C . THR C 1 418 ? 159.178 158.289 130.332 1.00 111.47 418 THR C C 1
ATOM 23121 O O . THR C 1 418 ? 159.539 158.649 131.453 1.00 116.58 418 THR C O 1
ATOM 23132 N N . GLN C 1 419 ? 159.617 157.168 129.761 1.00 106.34 419 GLN C N 1
ATOM 23133 C CA . GLN C 1 419 ? 160.489 156.260 130.494 1.00 107.51 419 GLN C CA 1
ATOM 23134 C C . GLN C 1 419 ? 161.886 156.820 130.705 1.00 106.26 419 GLN C C 1
ATOM 23135 O O . GLN C 1 419 ? 162.716 156.141 131.316 1.00 108.25 419 GLN C O 1
ATOM 23149 N N . ASP C 1 420 ? 162.167 158.028 130.222 1.00 113.19 420 ASP C N 1
ATOM 23150 C CA . ASP C 1 420 ? 163.444 158.683 130.466 1.00 115.67 420 ASP C CA 1
ATOM 23151 C C . ASP C 1 420 ? 163.382 159.677 131.612 1.00 112.69 420 ASP C C 1
ATOM 23152 O O . ASP C 1 420 ? 164.413 159.957 132.231 1.00 112.36 420 ASP C O 1
ATOM 23161 N N . GLU C 1 421 ? 162.200 160.215 131.904 1.00 114.32 421 GLU C N 1
ATOM 23162 C CA . GLU C 1 421 ? 162.002 161.079 133.057 1.00 113.94 421 GLU C CA 1
ATOM 23163 C C . GLU C 1 421 ? 161.441 160.337 134.260 1.00 117.83 421 GLU C C 1
ATOM 23164 O O . GLU C 1 421 ? 161.581 160.822 135.387 1.00 113.06 421 GLU C O 1
ATOM 23176 N N . PHE C 1 422 ? 160.814 159.181 134.046 1.00 111.24 422 PHE C N 1
ATOM 23177 C CA . PHE C 1 422 ? 160.209 158.410 135.132 1.00 97.90 422 PHE C CA 1
ATOM 23178 C C . PHE C 1 422 ? 160.236 156.939 134.742 1.00 92.73 422 PHE C C 1
ATOM 23179 O O . PHE C 1 422 ? 159.285 156.422 134.142 1.00 88.75 422 PHE C O 1
ATOM 23196 N N . PRO C 1 423 ? 161.320 156.228 135.065 1.00 96.36 423 PRO C N 1
ATOM 23197 C CA . PRO C 1 423 ? 161.463 154.822 134.644 1.00 99.31 423 PRO C CA 1
ATOM 23198 C C . PRO C 1 423 ? 160.698 153.847 135.535 1.00 94.89 423 PRO C C 1
ATOM 23199 O O . PRO C 1 423 ? 161.274 152.972 136.185 1.00 95.32 423 PRO C O 1
ATOM 23210 N N . TYR C 1 424 ? 159.376 153.992 135.568 1.00 93.61 424 TYR C N 1
ATOM 23211 C CA . TYR C 1 424 ? 158.525 153.122 136.364 1.00 86.68 424 TYR C CA 1
ATOM 23212 C C . TYR C 1 424 ? 157.270 152.771 135.582 1.00 90.93 424 TYR C C 1
ATOM 23213 O O . TYR C 1 424 ? 156.908 153.438 134.612 1.00 99.25 424 TYR C O 1
ATOM 23231 N N . THR C 1 425 ? 156.613 151.703 136.022 1.00 82.65 425 THR C N 1
ATOM 23232 C CA . THR C 1 425 ? 155.335 151.277 135.473 1.00 81.61 425 THR C CA 1
ATOM 23233 C C . THR C 1 425 ? 154.228 151.791 136.380 1.00 86.88 425 THR C C 1
ATOM 23234 O O . THR C 1 425 ? 154.301 151.632 137.601 1.00 98.51 425 THR C O 1
ATOM 23245 N N . ILE C 1 426 ? 153.213 152.412 135.786 1.00 85.12 426 ILE C N 1
ATOM 23246 C CA . ILE C 1 426 ? 152.119 153.026 136.529 1.00 77.90 426 ILE C CA 1
ATOM 23247 C C . ILE C 1 426 ? 150.835 152.263 136.235 1.00 80.44 426 ILE C C 1
ATOM 23248 O O . ILE C 1 426 ? 150.502 152.010 135.070 1.00 92.13 426 ILE C O 1
ATOM 23264 N N . ARG C 1 427 ? 150.121 151.896 137.295 1.00 68.55 427 ARG C N 1
ATOM 23265 C CA . ARG C 1 427 ? 148.811 151.267 137.199 1.00 66.23 427 ARG C CA 1
ATOM 23266 C C . ARG C 1 427 ? 147.825 152.115 137.983 1.00 73.09 427 ARG C C 1
ATOM 23267 O O . ARG C 1 427 ? 148.002 152.318 139.186 1.00 86.17 427 ARG C O 1
ATOM 23288 N N . VAL C 1 428 ? 146.786 152.601 137.316 1.00 77.42 428 VAL C N 1
ATOM 23289 C CA . VAL C 1 428 ? 145.770 153.430 137.950 1.00 79.93 428 VAL C CA 1
ATOM 23290 C C . VAL C 1 428 ? 144.463 152.654 137.910 1.00 77.42 428 VAL C C 1
ATOM 23291 O O . VAL C 1 428 ? 143.993 152.283 136.833 1.00 92.26 428 VAL C O 1
ATOM 23304 N N . VAL C 1 429 ? 143.871 152.424 139.076 1.00 74.49 429 VAL C N 1
ATOM 23305 C CA . VAL C 1 429 ? 142.621 151.685 139.206 1.00 82.71 429 VAL C CA 1
ATOM 23306 C C . VAL C 1 429 ? 141.573 152.643 139.743 1.00 85.08 429 VAL C C 1
ATOM 23307 O O . VAL C 1 429 ? 141.712 153.161 140.856 1.00 96.94 429 VAL C O 1
ATOM 23320 N N . SER C 1 430 ? 140.530 152.879 138.956 1.00 76.34 430 SER C N 1
ATOM 23321 C CA . SER C 1 430 ? 139.450 153.787 139.324 1.00 73.89 430 SER C CA 1
ATOM 23322 C C . SER C 1 430 ? 138.230 152.967 139.727 1.00 73.44 430 SER C C 1
ATOM 23323 O O . SER C 1 430 ? 137.603 152.325 138.879 1.00 75.32 430 SER C O 1
ATOM 23331 N N . GLU C 1 431 ? 137.885 152.997 141.018 1.00 84.47 431 GLU C N 1
ATOM 23332 C CA . GLU C 1 431 ? 136.738 152.266 141.545 1.00 79.61 431 GLU C CA 1
ATOM 23333 C C . GLU C 1 431 ? 135.563 153.230 141.668 1.00 83.18 431 GLU C C 1
ATOM 23334 O O . GLU C 1 431 ? 135.594 154.155 142.483 1.00 89.28 431 GLU C O 1
ATOM 23346 N N . ILE C 1 432 ? 134.535 153.023 140.849 1.00 79.00 432 ILE C N 1
ATOM 23347 C CA . ILE C 1 432 ? 133.346 153.873 140.846 1.00 77.22 432 ILE C CA 1
ATOM 23348 C C . ILE C 1 432 ? 132.458 153.444 142.011 1.00 75.36 432 ILE C C 1
ATOM 23349 O O . ILE C 1 432 ? 131.693 152.487 141.896 1.00 81.67 432 ILE C O 1
ATOM 23365 N N . THR C 1 433 ? 132.553 154.148 143.141 1.00 76.02 433 THR C N 1
ATOM 23366 C CA . THR C 1 433 ? 131.788 153.768 144.324 1.00 81.87 433 THR C CA 1
ATOM 23367 C C . THR C 1 433 ? 130.356 154.285 144.274 1.00 90.81 433 THR C C 1
ATOM 23368 O O . THR C 1 433 ? 129.487 153.735 144.958 1.00 90.55 433 THR C O 1
ATOM 23379 N N . GLU C 1 434 ? 130.097 155.329 143.492 1.00 88.70 434 GLU C N 1
ATOM 23380 C CA . GLU C 1 434 ? 128.752 155.830 143.250 1.00 80.90 434 GLU C CA 1
ATOM 23381 C C . GLU C 1 434 ? 128.715 156.346 141.824 1.00 91.09 434 GLU C C 1
ATOM 23382 O O . GLU C 1 434 ? 129.721 156.836 141.308 1.00 93.83 434 GLU C O 1
ATOM 23394 N N . SER C 1 435 ? 127.554 156.231 141.184 1.00 93.50 435 SER C N 1
ATOM 23395 C CA . SER C 1 435 ? 127.404 156.731 139.823 1.00 87.28 435 SER C CA 1
ATOM 23396 C C . SER C 1 435 ? 126.045 157.385 139.649 1.00 88.10 435 SER C C 1
ATOM 23397 O O . SER C 1 435 ? 125.009 156.746 139.854 1.00 90.89 435 SER C O 1
ATOM 23405 N N . ASN C 1 436 ? 126.062 158.668 139.277 1.00 90.37 436 ASN C N 1
ATOM 23406 C CA . ASN C 1 436 ? 124.859 159.387 138.879 1.00 87.12 436 ASN C CA 1
ATOM 23407 C C . ASN C 1 436 ? 125.197 160.390 137.786 1.00 94.38 436 ASN C C 1
ATOM 23408 O O . ASN C 1 436 ? 124.598 161.469 137.723 1.00 105.07 436 ASN C O 1
ATOM 23419 N N . GLY C 1 437 ? 126.156 160.052 136.933 1.00 87.69 437 GLY C N 1
ATOM 23420 C CA . GLY C 1 437 ? 126.645 160.941 135.903 1.00 82.68 437 GLY C CA 1
ATOM 23421 C C . GLY C 1 437 ? 127.782 160.275 135.162 1.00 89.14 437 GLY C C 1
ATOM 23422 O O . GLY C 1 437 ? 127.859 159.044 135.126 1.00 94.64 437 GLY C O 1
ATOM 23426 N N . SER C 1 438 ? 128.671 161.062 134.566 1.00 87.20 438 SER C N 1
ATOM 23427 C CA . SER C 1 438 ? 129.780 160.510 133.792 1.00 85.92 438 SER C CA 1
ATOM 23428 C C . SER C 1 438 ? 130.886 160.089 134.748 1.00 83.25 438 SER C C 1
ATOM 23429 O O . SER C 1 438 ? 131.705 160.906 135.171 1.00 83.45 438 SER C O 1
ATOM 23437 N N . SER C 1 439 ? 130.903 158.803 135.097 1.00 95.42 439 SER C N 1
ATOM 23438 C CA . SER C 1 439 ? 131.942 158.288 135.978 1.00 91.40 439 SER C CA 1
ATOM 23439 C C . SER C 1 439 ? 133.322 158.374 135.339 1.00 94.87 439 SER C C 1
ATOM 23440 O O . SER C 1 439 ? 134.328 158.472 136.050 1.00 102.98 439 SER C O 1
ATOM 23448 N N . SER C 1 440 ? 133.397 158.335 134.007 1.00 81.56 440 SER C N 1
ATOM 23449 C CA . SER C 1 440 ? 134.698 158.357 133.346 1.00 82.24 440 SER C CA 1
ATOM 23450 C C . SER C 1 440 ? 135.415 159.688 133.546 1.00 89.12 440 SER C C 1
ATOM 23451 O O . SER C 1 440 ? 136.651 159.727 133.594 1.00 96.65 440 SER C O 1
ATOM 23459 N N . MET C 1 441 ? 134.677 160.768 133.775 1.00 80.57 441 MET C N 1
ATOM 23460 C CA . MET C 1 441 ? 135.332 162.056 133.945 1.00 75.48 441 MET C CA 1
ATOM 23461 C C . MET C 1 441 ? 135.710 162.291 135.397 1.00 86.43 441 MET C C 1
ATOM 23462 O O . MET C 1 441 ? 136.745 162.916 135.679 1.00 95.18 441 MET C O 1
ATOM 23476 N N . ALA C 1 442 ? 134.979 161.670 136.321 1.00 80.01 442 ALA C N 1
ATOM 23477 C CA . ALA C 1 442 ? 135.444 161.637 137.693 1.00 78.88 442 ALA C CA 1
ATOM 23478 C C . ALA C 1 442 ? 136.631 160.708 137.828 1.00 80.61 442 ALA C C 1
ATOM 23479 O O . ALA C 1 442 ? 137.465 160.911 138.712 1.00 83.15 442 ALA C O 1
ATOM 23486 N N . SER C 1 443 ? 136.789 159.766 136.897 1.00 83.54 443 SER C N 1
ATOM 23487 C CA . SER C 1 443 ? 137.978 158.931 136.902 1.00 77.47 443 SER C CA 1
ATOM 23488 C C . SER C 1 443 ? 139.161 159.645 136.270 1.00 82.73 443 SER C C 1
ATOM 23489 O O . SER C 1 443 ? 140.294 159.436 136.700 1.00 87.85 443 SER C O 1
ATOM 23497 N N . VAL C 1 444 ? 138.921 160.547 135.318 1.00 86.84 444 VAL C N 1
ATOM 23498 C CA . VAL C 1 444 ? 140.018 161.380 134.830 1.00 82.09 444 VAL C CA 1
ATOM 23499 C C . VAL C 1 444 ? 140.511 162.308 135.935 1.00 82.54 444 VAL C C 1
ATOM 23500 O O . VAL C 1 444 ? 141.725 162.471 136.138 1.00 87.08 444 VAL C O 1
ATOM 23513 N N . CYS C 1 445 ? 139.589 162.875 136.716 1.00 80.53 445 CYS C N 1
ATOM 23514 C CA . CYS C 1 445 ? 140.026 163.800 137.758 1.00 73.05 445 CYS C CA 1
ATOM 23515 C C . CYS C 1 445 ? 140.662 163.058 138.930 1.00 86.44 445 CYS C C 1
ATOM 23516 O O . CYS C 1 445 ? 141.679 163.508 139.480 1.00 95.21 445 CYS C O 1
ATOM 23524 N N . GLY C 1 446 ? 140.124 161.891 139.290 1.00 75.64 446 GLY C N 1
ATOM 23525 C CA . GLY C 1 446 ? 140.766 161.087 140.309 1.00 67.84 446 GLY C CA 1
ATOM 23526 C C . GLY C 1 446 ? 142.102 160.536 139.867 1.00 79.89 446 GLY C C 1
ATOM 23527 O O . GLY C 1 446 ? 143.008 160.380 140.686 1.00 88.31 446 GLY C O 1
ATOM 23531 N N . ALA C 1 447 ? 142.273 160.296 138.565 1.00 77.62 447 ALA C N 1
ATOM 23532 C CA . ALA C 1 447 ? 143.560 159.833 138.072 1.00 68.47 447 ALA C CA 1
ATOM 23533 C C . ALA C 1 447 ? 144.593 160.936 138.183 1.00 73.23 447 ALA C C 1
ATOM 23534 O O . ALA C 1 447 ? 145.720 160.694 138.625 1.00 88.79 447 ALA C O 1
ATOM 23541 N N . SER C 1 448 ? 144.231 162.157 137.790 1.00 66.79 448 SER C N 1
ATOM 23542 C CA . SER C 1 448 ? 145.166 163.265 137.943 1.00 62.07 448 SER C CA 1
ATOM 23543 C C . SER C 1 448 ? 145.562 163.432 139.407 1.00 69.99 448 SER C C 1
ATOM 23544 O O . SER C 1 448 ? 146.753 163.541 139.740 1.00 82.60 448 SER C O 1
ATOM 23552 N N . LEU C 1 449 ? 144.569 163.428 140.303 1.00 76.88 449 LEU C N 1
ATOM 23553 C CA . LEU C 1 449 ? 144.858 163.697 141.708 1.00 72.25 449 LEU C CA 1
ATOM 23554 C C . LEU C 1 449 ? 145.671 162.572 142.336 1.00 81.05 449 LEU C C 1
ATOM 23555 O O . LEU C 1 449 ? 146.546 162.828 143.169 1.00 77.55 449 LEU C O 1
ATOM 23571 N N . ALA C 1 450 ? 145.417 161.325 141.939 1.00 86.96 450 ALA C N 1
ATOM 23572 C CA . ALA C 1 450 ? 146.184 160.213 142.484 1.00 71.22 450 ALA C CA 1
ATOM 23573 C C . ALA C 1 450 ? 147.598 160.202 141.927 1.00 79.43 450 ALA C C 1
ATOM 23574 O O . ALA C 1 450 ? 148.547 159.852 142.635 1.00 89.67 450 ALA C O 1
ATOM 23581 N N . LEU C 1 451 ? 147.762 160.572 140.655 1.00 82.54 451 LEU C N 1
ATOM 23582 C CA . LEU C 1 451 ? 149.091 160.568 140.064 1.00 74.89 451 LEU C CA 1
ATOM 23583 C C . LEU C 1 451 ? 149.965 161.659 140.659 1.00 77.49 451 LEU C C 1
ATOM 23584 O O . LEU C 1 451 ? 151.182 161.478 140.765 1.00 86.47 451 LEU C O 1
ATOM 23600 N N . MET C 1 452 ? 149.377 162.784 141.068 1.00 83.46 452 MET C N 1
ATOM 23601 C CA . MET C 1 452 ? 150.193 163.790 141.745 1.00 84.38 452 MET C CA 1
ATOM 23602 C C . MET C 1 452 ? 150.332 163.507 143.236 1.00 84.57 452 MET C C 1
ATOM 23603 O O . MET C 1 452 ? 151.325 163.918 143.843 1.00 95.95 452 MET C O 1
ATOM 23617 N N . ASP C 1 453 ? 149.369 162.813 143.845 1.00 89.07 453 ASP C N 1
ATOM 23618 C CA . ASP C 1 453 ? 149.547 162.410 145.234 1.00 90.93 453 ASP C CA 1
ATOM 23619 C C . ASP C 1 453 ? 150.628 161.350 145.384 1.00 94.69 453 ASP C C 1
ATOM 23620 O O . ASP C 1 453 ? 151.209 161.224 146.466 1.00 94.29 453 ASP C O 1
ATOM 23629 N N . ALA C 1 454 ? 150.908 160.588 144.330 1.00 96.08 454 ALA C N 1
ATOM 23630 C CA . ALA C 1 454 ? 151.923 159.547 144.372 1.00 86.23 454 ALA C CA 1
ATOM 23631 C C . ALA C 1 454 ? 153.313 160.073 144.055 1.00 88.80 454 ALA C C 1
ATOM 23632 O O . ALA C 1 454 ? 154.300 159.384 144.331 1.00 97.13 454 ALA C O 1
ATOM 23639 N N . GLY C 1 455 ? 153.409 161.268 143.486 1.00 97.66 455 GLY C N 1
ATOM 23640 C CA . GLY C 1 455 ? 154.676 161.866 143.133 1.00 96.33 455 GLY C CA 1
ATOM 23641 C C . GLY C 1 455 ? 155.089 161.668 141.694 1.00 97.86 455 GLY C C 1
ATOM 23642 O O . GLY C 1 455 ? 156.231 161.986 141.349 1.00 99.76 455 GLY C O 1
ATOM 23646 N N . VAL C 1 456 ? 154.206 161.152 140.851 1.00 89.58 456 VAL C N 1
ATOM 23647 C CA . VAL C 1 456 ? 154.515 161.005 139.425 1.00 83.28 456 VAL C CA 1
ATOM 23648 C C . VAL C 1 456 ? 154.676 162.389 138.806 1.00 92.31 456 VAL C C 1
ATOM 23649 O O . VAL C 1 456 ? 153.801 163.251 138.994 1.00 99.05 456 VAL C O 1
ATOM 23662 N N . PRO C 1 457 ? 155.757 162.661 138.074 1.00 91.10 457 PRO C N 1
ATOM 23663 C CA . PRO C 1 457 ? 155.931 164.016 137.511 1.00 90.57 457 PRO C CA 1
ATOM 23664 C C . PRO C 1 457 ? 155.041 164.271 136.300 1.00 93.43 457 PRO C C 1
ATOM 23665 O O . PRO C 1 457 ? 155.489 164.385 135.156 1.00 93.82 457 PRO C O 1
ATOM 23676 N N . VAL C 1 458 ? 153.733 164.359 136.545 1.00 95.45 458 VAL C N 1
ATOM 23677 C CA . VAL C 1 458 ? 152.793 164.658 135.472 1.00 89.20 458 VAL C CA 1
ATOM 23678 C C . VAL C 1 458 ? 152.917 166.129 135.104 1.00 94.57 458 VAL C C 1
ATOM 23679 O O . VAL C 1 458 ? 153.154 166.987 135.966 1.00 96.30 458 VAL C O 1
ATOM 23692 N N . LYS C 1 459 ? 152.762 166.431 133.815 1.00 87.09 459 LYS C N 1
ATOM 23693 C CA . LYS C 1 459 ? 153.043 167.780 133.339 1.00 86.19 459 LYS C CA 1
ATOM 23694 C C . LYS C 1 459 ? 152.120 168.813 133.975 1.00 93.22 459 LYS C C 1
ATOM 23695 O O . LYS C 1 459 ? 152.574 169.897 134.361 1.00 97.78 459 LYS C O 1
ATOM 23714 N N . ALA C 1 460 ? 150.830 168.514 134.094 1.00 85.52 460 ALA C N 1
ATOM 23715 C CA . ALA C 1 460 ? 149.891 169.496 134.617 1.00 86.84 460 ALA C CA 1
ATOM 23716 C C . ALA C 1 460 ? 148.629 168.779 135.072 1.00 83.10 460 ALA C C 1
ATOM 23717 O O . ALA C 1 460 ? 148.399 167.623 134.700 1.00 85.06 460 ALA C O 1
ATOM 23724 N N . PRO C 1 461 ? 147.799 169.434 135.885 1.00 88.19 461 PRO C N 1
ATOM 23725 C CA . PRO C 1 461 ? 146.513 168.840 136.265 1.00 89.62 461 PRO C CA 1
ATOM 23726 C C . PRO C 1 461 ? 145.563 168.756 135.081 1.00 87.57 461 PRO C C 1
ATOM 23727 O O . PRO C 1 461 ? 145.487 169.669 134.257 1.00 87.69 461 PRO C O 1
ATOM 23738 N N . VAL C 1 462 ? 144.833 167.647 135.004 1.00 78.82 462 VAL C N 1
ATOM 23739 C CA . VAL C 1 462 ? 143.860 167.409 133.945 1.00 77.33 462 VAL C CA 1
ATOM 23740 C C . VAL C 1 462 ? 142.526 167.050 134.585 1.00 76.13 462 VAL C C 1
ATOM 23741 O O . VAL C 1 462 ? 142.476 166.223 135.501 1.00 82.11 462 VAL C O 1
ATOM 23754 N N . ALA C 1 463 ? 141.451 167.680 134.114 1.00 81.70 463 ALA C N 1
ATOM 23755 C CA . ALA C 1 463 ? 140.103 167.378 134.573 1.00 82.96 463 ALA C CA 1
ATOM 23756 C C . ALA C 1 463 ? 139.200 167.174 133.367 1.00 85.55 463 ALA C C 1
ATOM 23757 O O . ALA C 1 463 ? 139.532 167.571 132.253 1.00 91.98 463 ALA C O 1
ATOM 23764 N N . GLY C 1 464 ? 138.036 166.590 133.601 1.00 78.14 464 GLY C N 1
ATOM 23765 C CA . GLY C 1 464 ? 137.109 166.307 132.521 1.00 71.05 464 GLY C CA 1
ATOM 23766 C C . GLY C 1 464 ? 135.689 166.639 132.917 1.00 82.50 464 GLY C C 1
ATOM 23767 O O . GLY C 1 464 ? 135.324 166.598 134.093 1.00 88.64 464 GLY C O 1
ATOM 23771 N N . ILE C 1 465 ? 134.884 166.975 131.911 1.00 83.54 465 ILE C N 1
ATOM 23772 C CA . ILE C 1 465 ? 133.478 167.303 132.116 1.00 80.67 465 ILE C CA 1
ATOM 23773 C C . ILE C 1 465 ? 132.634 166.589 131.072 1.00 82.33 465 ILE C C 1
ATOM 23774 O O . ILE C 1 465 ? 132.999 166.529 129.893 1.00 88.88 465 ILE C O 1
ATOM 23790 N N . ALA C 1 466 ? 131.491 166.064 131.506 1.00 87.29 466 ALA C N 1
ATOM 23791 C CA . ALA C 1 466 ? 130.511 165.453 130.620 1.00 86.56 466 ALA C CA 1
ATOM 23792 C C . ALA C 1 466 ? 129.364 166.423 130.398 1.00 86.48 466 ALA C C 1
ATOM 23793 O O . ALA C 1 466 ? 128.812 166.975 131.355 1.00 90.20 466 ALA C O 1
ATOM 23800 N N . MET C 1 467 ? 128.999 166.621 129.137 1.00 86.78 467 MET C N 1
ATOM 23801 C CA . MET C 1 467 ? 128.040 167.628 128.738 1.00 78.88 467 MET C CA 1
ATOM 23802 C C . MET C 1 467 ? 126.949 166.992 127.891 1.00 81.93 467 MET C C 1
ATOM 23803 O O . MET C 1 467 ? 127.106 165.888 127.354 1.00 90.18 467 MET C O 1
ATOM 23817 N N . GLY C 1 468 ? 125.909 167.788 127.630 1.00 84.70 468 GLY C N 1
ATOM 23818 C CA . GLY C 1 468 ? 124.806 167.346 126.800 1.00 80.00 468 GLY C CA 1
ATOM 23819 C C . GLY C 1 468 ? 124.226 168.510 126.027 1.00 83.61 468 GLY C C 1
ATOM 23820 O O . GLY C 1 468 ? 124.511 169.672 126.307 1.00 96.41 468 GLY C O 1
ATOM 23824 N N . LEU C 1 469 ? 123.394 168.177 125.046 1.00 89.31 469 LEU C N 1
ATOM 23825 C CA . LEU C 1 469 ? 122.711 169.187 124.246 1.00 95.41 469 LEU C CA 1
ATOM 23826 C C . LEU C 1 469 ? 121.357 168.657 123.807 1.00 96.40 469 LEU C C 1
ATOM 23827 O O . LEU C 1 469 ? 121.279 167.607 123.152 1.00 102.55 469 LEU C O 1
ATOM 23843 N N . VAL C 1 470 ? 120.312 169.385 124.207 1.00 105.20 470 VAL C N 1
ATOM 23844 C CA . VAL C 1 470 ? 118.917 169.108 123.872 1.00 104.10 470 VAL C CA 1
ATOM 23845 C C . VAL C 1 470 ? 118.467 170.127 122.830 1.00 102.25 470 VAL C C 1
ATOM 23846 O O . VAL C 1 470 ? 118.325 171.315 123.142 1.00 102.18 470 VAL C O 1
ATOM 23859 N N . LYS C 1 471 ? 118.303 169.684 121.581 1.00 99.29 471 LYS C N 1
ATOM 23860 C CA . LYS C 1 471 ? 117.784 170.521 120.499 1.00 98.85 471 LYS C CA 1
ATOM 23861 C C . LYS C 1 471 ? 116.310 170.208 120.248 1.00 97.49 471 LYS C C 1
ATOM 23862 O O . LYS C 1 471 ? 115.974 169.111 119.791 1.00 96.32 471 LYS C O 1
ATOM 23881 N N . GLU C 1 472 ? 115.434 171.167 120.541 1.00 111.16 472 GLU C N 1
ATOM 23882 C CA . GLU C 1 472 ? 113.997 171.039 120.298 1.00 112.40 472 GLU C CA 1
ATOM 23883 C C . GLU C 1 472 ? 113.605 171.993 119.170 1.00 112.51 472 GLU C C 1
ATOM 23884 O O . GLU C 1 472 ? 113.122 173.101 119.404 1.00 109.27 472 GLU C O 1
ATOM 23896 N N . GLY C 1 473 ? 113.816 171.551 117.933 1.00 105.45 473 GLY C N 1
ATOM 23897 C CA . GLY C 1 473 ? 113.514 172.370 116.774 1.00 102.08 473 GLY C CA 1
ATOM 23898 C C . GLY C 1 473 ? 114.633 173.335 116.447 1.00 104.89 473 GLY C C 1
ATOM 23899 O O . GLY C 1 473 ? 115.744 172.911 116.120 1.00 109.65 473 GLY C O 1
ATOM 23903 N N . GLU C 1 474 ? 114.357 174.636 116.528 1.00 113.00 474 GLU C N 1
ATOM 23904 C CA . GLU C 1 474 ? 115.371 175.647 116.267 1.00 117.01 474 GLU C CA 1
ATOM 23905 C C . GLU C 1 474 ? 116.017 176.157 117.544 1.00 115.37 474 GLU C C 1
ATOM 23906 O O . GLU C 1 474 ? 117.000 176.901 117.471 1.00 110.35 474 GLU C O 1
ATOM 23918 N N . LYS C 1 475 ? 115.489 175.775 118.701 1.00 113.26 475 LYS C N 1
ATOM 23919 C CA . LYS C 1 475 ? 116.030 176.154 119.993 1.00 107.84 475 LYS C CA 1
ATOM 23920 C C . LYS C 1 475 ? 116.846 174.992 120.538 1.00 112.82 475 LYS C C 1
ATOM 23921 O O . LYS C 1 475 ? 116.526 173.826 120.300 1.00 114.96 475 LYS C O 1
ATOM 23940 N N . PHE C 1 476 ? 117.923 175.314 121.244 1.00 106.15 476 PHE C N 1
ATOM 23941 C CA . PHE C 1 476 ? 118.795 174.293 121.799 1.00 105.50 476 PHE C CA 1
ATOM 23942 C C . PHE C 1 476 ? 119.189 174.693 123.212 1.00 104.52 476 PHE C C 1
ATOM 23943 O O . PHE C 1 476 ? 118.976 175.829 123.644 1.00 98.03 476 PHE C O 1
ATOM 23960 N N . ALA C 1 477 ? 119.765 173.738 123.937 1.00 99.01 477 ALA C N 1
ATOM 23961 C CA . ALA C 1 477 ? 120.203 173.986 125.306 1.00 88.84 477 ALA C CA 1
ATOM 23962 C C . ALA C 1 477 ? 121.356 173.056 125.641 1.00 95.40 477 ALA C C 1
ATOM 23963 O O . ALA C 1 477 ? 121.202 171.831 125.591 1.00 102.47 477 ALA C O 1
ATOM 23970 N N . VAL C 1 478 ? 122.511 173.647 125.939 1.00 89.68 478 VAL C N 1
ATOM 23971 C CA . VAL C 1 478 ? 123.695 172.912 126.369 1.00 87.70 478 VAL C CA 1
ATOM 23972 C C . VAL C 1 478 ? 123.629 172.736 127.882 1.00 92.28 478 VAL C C 1
ATOM 23973 O O . VAL C 1 478 ? 123.565 173.718 128.627 1.00 94.58 478 VAL C O 1
ATOM 23986 N N . LEU C 1 479 ? 123.650 171.487 128.332 1.00 91.12 479 LEU C N 1
ATOM 23987 C CA . LEU C 1 479 ? 123.541 171.136 129.740 1.00 86.27 479 LEU C CA 1
ATOM 23988 C C . LEU C 1 479 ? 124.903 170.720 130.277 1.00 90.16 479 LEU C C 1
ATOM 23989 O O . LEU C 1 479 ? 125.544 169.822 129.721 1.00 105.88 479 LEU C O 1
ATOM 24005 N N . THR C 1 480 ? 125.334 171.373 131.355 1.00 87.04 480 THR C N 1
ATOM 24006 C CA . THR C 1 480 ? 126.619 171.094 131.981 1.00 81.62 480 THR C CA 1
ATOM 24007 C C . THR C 1 480 ? 126.464 170.014 133.039 1.00 90.28 480 THR C C 1
ATOM 24008 O O . THR C 1 480 ? 125.505 170.022 133.815 1.00 103.27 480 THR C O 1
ATOM 24019 N N . ASP C 1 481 ? 127.415 169.082 133.069 1.00 88.04 481 ASP C N 1
ATOM 24020 C CA . ASP C 1 481 ? 127.437 168.030 134.080 1.00 84.88 481 ASP C CA 1
ATOM 24021 C C . ASP C 1 481 ? 126.141 167.220 134.026 1.00 92.68 481 ASP C C 1
ATOM 24022 O O . ASP C 1 481 ? 125.347 167.189 134.966 1.00 100.50 481 ASP C O 1
ATOM 24031 N N . ILE C 1 482 ? 125.941 166.561 132.884 1.00 93.80 482 ILE C N 1
ATOM 24032 C CA . ILE C 1 482 ? 124.723 165.796 132.668 1.00 93.92 482 ILE C CA 1
ATOM 24033 C C . ILE C 1 482 ? 124.579 164.731 133.746 1.00 97.74 482 ILE C C 1
ATOM 24034 O O . ILE C 1 482 ? 125.561 164.116 134.179 1.00 98.58 482 ILE C O 1
ATOM 24050 N N . LEU C 1 483 ? 123.344 164.520 134.197 1.00 102.17 483 LEU C N 1
ATOM 24051 C CA . LEU C 1 483 ? 123.033 163.463 135.145 1.00 99.38 483 LEU C CA 1
ATOM 24052 C C . LEU C 1 483 ? 122.814 162.139 134.420 1.00 100.72 483 LEU C C 1
ATOM 24053 O O . LEU C 1 483 ? 122.737 162.073 133.191 1.00 106.92 483 LEU C O 1
ATOM 24069 N N . GLY C 1 484 ? 122.719 161.067 135.204 1.00 101.80 484 GLY C N 1
ATOM 24070 C CA . GLY C 1 484 ? 122.449 159.766 134.618 1.00 107.47 484 GLY C CA 1
ATOM 24071 C C . GLY C 1 484 ? 121.060 159.698 134.015 1.00 111.28 484 GLY C C 1
ATOM 24072 O O . GLY C 1 484 ? 120.857 159.075 132.970 1.00 111.43 484 GLY C O 1
ATOM 24076 N N . ASP C 1 485 ? 120.085 160.335 134.667 1.00 116.18 485 ASP C N 1
ATOM 24077 C CA . ASP C 1 485 ? 118.734 160.383 134.119 1.00 112.68 485 ASP C CA 1
ATOM 24078 C C . ASP C 1 485 ? 118.704 161.160 132.811 1.00 110.30 485 ASP C C 1
ATOM 24079 O O . ASP C 1 485 ? 118.028 160.762 131.857 1.00 114.23 485 ASP C O 1
ATOM 24088 N N . GLU C 1 486 ? 119.428 162.275 132.752 1.00 106.95 486 GLU C N 1
ATOM 24089 C CA . GLU C 1 486 ? 119.447 163.135 131.578 1.00 104.90 486 GLU C CA 1
ATOM 24090 C C . GLU C 1 486 ? 120.266 162.560 130.432 1.00 106.61 486 GLU C C 1
ATOM 24091 O O . GLU C 1 486 ? 120.264 163.139 129.342 1.00 113.13 486 GLU C O 1
ATOM 24103 N N . ASP C 1 487 ? 120.972 161.449 130.649 1.00 119.09 487 ASP C N 1
ATOM 24104 C CA . ASP C 1 487 ? 121.815 160.899 129.594 1.00 121.19 487 ASP C CA 1
ATOM 24105 C C . ASP C 1 487 ? 121.000 160.474 128.377 1.00 120.98 487 ASP C C 1
ATOM 24106 O O . ASP C 1 487 ? 121.468 160.614 127.242 1.00 121.23 487 ASP C O 1
ATOM 24115 N N . HIS C 1 488 ? 119.788 159.961 128.583 1.00 120.43 488 HIS C N 1
ATOM 24116 C CA . HIS C 1 488 ? 118.974 159.491 127.467 1.00 123.60 488 HIS C CA 1
ATOM 24117 C C . HIS C 1 488 ? 118.134 160.598 126.839 1.00 121.43 488 HIS C C 1
ATOM 24118 O O . HIS C 1 488 ? 117.799 160.508 125.653 1.00 124.15 488 HIS C O 1
ATOM 24132 N N . LEU C 1 489 ? 117.788 161.642 127.596 1.00 106.92 489 LEU C N 1
ATOM 24133 C CA . LEU C 1 489 ? 116.964 162.714 127.044 1.00 109.82 489 LEU C CA 1
ATOM 24134 C C . LEU C 1 489 ? 117.711 163.541 126.011 1.00 114.34 489 LEU C C 1
ATOM 24135 O O . LEU C 1 489 ? 117.095 164.067 125.078 1.00 116.89 489 LEU C O 1
ATOM 24151 N N . GLY C 1 490 ? 119.019 163.670 126.154 1.00 109.99 490 GLY C N 1
ATOM 24152 C CA . GLY C 1 490 ? 119.773 164.554 125.293 1.00 106.63 490 GLY C CA 1
ATOM 24153 C C . GLY C 1 490 ? 119.741 164.118 123.843 1.00 110.43 490 GLY C C 1
ATOM 24154 O O . GLY C 1 490 ? 119.327 163.017 123.482 1.00 111.18 490 GLY C O 1
ATOM 24158 N N . ASP C 1 491 ? 120.205 165.028 122.993 1.00 106.29 491 ASP C N 1
ATOM 24159 C CA . ASP C 1 491 ? 120.320 164.787 121.566 1.00 103.87 491 ASP C CA 1
ATOM 24160 C C . ASP C 1 491 ? 121.778 164.796 121.158 1.00 100.94 491 ASP C C 1
ATOM 24161 O O . ASP C 1 491 ? 122.092 164.530 119.993 1.00 101.05 491 ASP C O 1
ATOM 24170 N N . MET C 1 492 ? 122.670 165.101 122.094 1.00 102.94 492 MET C N 1
ATOM 24171 C CA . MET C 1 492 ? 124.108 165.040 121.856 1.00 96.39 492 MET C CA 1
ATOM 24172 C C . MET C 1 492 ? 124.782 164.968 123.213 1.00 94.59 492 MET C C 1
ATOM 24173 O O . MET C 1 492 ? 124.643 165.898 124.002 1.00 104.63 492 MET C O 1
ATOM 24187 N N . ASP C 1 493 ? 125.514 163.898 123.499 1.00 87.70 493 ASP C N 1
ATOM 24188 C CA . ASP C 1 493 ? 126.286 163.824 124.734 1.00 97.71 493 ASP C CA 1
ATOM 24189 C C . ASP C 1 493 ? 127.769 163.809 124.394 1.00 97.96 493 ASP C C 1
ATOM 24190 O O . ASP C 1 493 ? 128.225 162.957 123.626 1.00 102.66 493 ASP C O 1
ATOM 24199 N N . PHE C 1 494 ? 128.505 164.788 124.912 1.00 85.10 494 PHE C N 1
ATOM 24200 C CA . PHE C 1 494 ? 129.939 164.872 124.668 1.00 87.53 494 PHE C CA 1
ATOM 24201 C C . PHE C 1 494 ? 130.690 164.823 125.994 1.00 85.34 494 PHE C C 1
ATOM 24202 O O . PHE C 1 494 ? 130.110 164.995 127.064 1.00 95.48 494 PHE C O 1
ATOM 24219 N N . LYS C 1 495 ? 131.989 164.543 125.916 1.00 76.48 495 LYS C N 1
ATOM 24220 C CA . LYS C 1 495 ? 132.836 164.430 127.102 1.00 68.76 495 LYS C CA 1
ATOM 24221 C C . LYS C 1 495 ? 134.187 165.049 126.783 1.00 76.51 495 LYS C C 1
ATOM 24222 O O . LYS C 1 495 ? 134.951 164.495 125.989 1.00 90.93 495 LYS C O 1
ATOM 24241 N N . VAL C 1 496 ? 134.477 166.193 127.396 1.00 77.39 496 VAL C N 1
ATOM 24242 C CA . VAL C 1 496 ? 135.680 166.965 127.107 1.00 73.11 496 VAL C CA 1
ATOM 24243 C C . VAL C 1 496 ? 136.623 166.908 128.302 1.00 78.31 496 VAL C C 1
ATOM 24244 O O . VAL C 1 496 ? 136.326 167.460 129.370 1.00 93.19 496 VAL C O 1
ATOM 24257 N N . ALA C 1 497 ? 137.703 166.145 128.155 1.00 77.49 497 ALA C N 1
ATOM 24258 C CA . ALA C 1 497 ? 138.793 166.113 129.118 1.00 76.39 497 ALA C CA 1
ATOM 24259 C C . ALA C 1 497 ? 139.885 167.085 128.683 1.00 73.12 497 ALA C C 1
ATOM 24260 O O . ALA C 1 497 ? 140.061 167.356 127.494 1.00 86.87 497 ALA C O 1
ATOM 24267 N N . GLY C 1 498 ? 140.657 167.566 129.641 1.00 70.70 498 GLY C N 1
ATOM 24268 C CA . GLY C 1 498 ? 141.748 168.458 129.308 1.00 75.94 498 GLY C CA 1
ATOM 24269 C C . GLY C 1 498 ? 142.229 169.241 130.504 1.00 77.44 498 GLY C C 1
ATOM 24270 O O . GLY C 1 498 ? 141.659 169.188 131.595 1.00 84.53 498 GLY C O 1
ATOM 24274 N N . THR C 1 499 ? 143.335 169.944 130.282 1.00 81.06 499 THR C N 1
ATOM 24275 C CA . THR C 1 499 ? 143.922 170.843 131.261 1.00 83.76 499 THR C CA 1
ATOM 24276 C C . THR C 1 499 ? 143.416 172.261 131.010 1.00 87.71 499 THR C C 1
ATOM 24277 O O . THR C 1 499 ? 142.457 172.482 130.268 1.00 93.29 499 THR C O 1
ATOM 24288 N N . ASP C 1 500 ? 144.062 173.244 131.634 1.00 90.36 500 ASP C N 1
ATOM 24289 C CA . ASP C 1 500 ? 143.688 174.636 131.438 1.00 90.65 500 ASP C CA 1
ATOM 24290 C C . ASP C 1 500 ? 144.273 175.225 130.162 1.00 91.91 500 ASP C C 1
ATOM 24291 O O . ASP C 1 500 ? 143.951 176.369 129.825 1.00 92.19 500 ASP C O 1
ATOM 24300 N N . LYS C 1 501 ? 145.118 174.480 129.451 1.00 97.01 501 LYS C N 1
ATOM 24301 C CA . LYS C 1 501 ? 145.739 174.960 128.224 1.00 95.43 501 LYS C CA 1
ATOM 24302 C C . LYS C 1 501 ? 145.085 174.409 126.967 1.00 98.21 501 LYS C C 1
ATOM 24303 O O . LYS C 1 501 ? 145.120 175.072 125.927 1.00 101.82 501 LYS C O 1
ATOM 24322 N N . GLY C 1 502 ? 144.495 173.223 127.030 1.00 81.27 502 GLY C N 1
ATOM 24323 C CA . GLY C 1 502 ? 143.869 172.651 125.854 1.00 81.73 502 GLY C CA 1
ATOM 24324 C C . GLY C 1 502 ? 143.177 171.351 126.189 1.00 78.92 502 GLY C C 1
ATOM 24325 O O . GLY C 1 502 ? 143.193 170.883 127.331 1.00 87.35 502 GLY C O 1
ATOM 24329 N N . VAL C 1 503 ? 142.570 170.773 125.165 1.00 77.75 503 VAL C N 1
ATOM 24330 C CA . VAL C 1 503 ? 141.793 169.545 125.285 1.00 73.90 503 VAL C CA 1
ATOM 24331 C C . VAL C 1 503 ? 142.707 168.346 125.090 1.00 77.35 503 VAL C C 1
ATOM 24332 O O . VAL C 1 503 ? 143.558 168.337 124.195 1.00 91.06 503 VAL C O 1
ATOM 24345 N N . THR C 1 504 ? 142.539 167.329 125.937 1.00 77.68 504 THR C N 1
ATOM 24346 C CA . THR C 1 504 ? 143.329 166.108 125.852 1.00 75.69 504 THR C CA 1
ATOM 24347 C C . THR C 1 504 ? 142.512 164.893 125.436 1.00 79.01 504 THR C C 1
ATOM 24348 O O . THR C 1 504 ? 143.099 163.853 125.125 1.00 93.71 504 THR C O 1
ATOM 24359 N N . ALA C 1 505 ? 141.186 164.994 125.421 1.00 64.52 505 ALA C N 1
ATOM 24360 C CA . ALA C 1 505 ? 140.328 163.919 124.945 1.00 69.84 505 ALA C CA 1
ATOM 24361 C C . ALA C 1 505 ? 138.976 164.515 124.595 1.00 71.09 505 ALA C C 1
ATOM 24362 O O . ALA C 1 505 ? 138.539 165.489 125.211 1.00 85.62 505 ALA C O 1
ATOM 24369 N N . LEU C 1 506 ? 138.316 163.923 123.603 1.00 74.67 506 LEU C N 1
ATOM 24370 C CA . LEU C 1 506 ? 136.990 164.399 123.211 1.00 74.63 506 LEU C CA 1
ATOM 24371 C C . LEU C 1 506 ? 136.173 163.241 122.664 1.00 79.22 506 LEU C C 1
ATOM 24372 O O . LEU C 1 506 ? 136.562 162.627 121.671 1.00 92.61 506 LEU C O 1
ATOM 24388 N N . GLN C 1 507 ? 135.032 162.963 123.286 1.00 80.18 507 GLN C N 1
ATOM 24389 C CA . GLN C 1 507 ? 134.119 161.925 122.820 1.00 76.88 507 GLN C CA 1
ATOM 24390 C C . GLN C 1 507 ? 132.743 162.534 122.594 1.00 78.80 507 GLN C C 1
ATOM 24391 O O . GLN C 1 507 ? 132.092 162.972 123.546 1.00 94.26 507 GLN C O 1
ATOM 24405 N N . MET C 1 508 ? 132.309 162.565 121.337 1.00 85.15 508 MET C N 1
ATOM 24406 C CA . MET C 1 508 ? 130.987 163.050 120.963 1.00 83.90 508 MET C CA 1
ATOM 24407 C C . MET C 1 508 ? 130.176 161.912 120.362 1.00 86.21 508 MET C C 1
ATOM 24408 O O . MET C 1 508 ? 130.698 161.124 119.567 1.00 93.43 508 MET C O 1
ATOM 24422 N N . ASP C 1 509 ? 128.886 161.854 120.718 1.00 88.29 509 ASP C N 1
ATOM 24423 C CA . ASP C 1 509 ? 127.935 160.893 120.152 1.00 84.12 509 ASP C CA 1
ATOM 24424 C C . ASP C 1 509 ? 126.661 161.649 119.773 1.00 86.34 509 ASP C C 1
ATOM 24425 O O . ASP C 1 509 ? 125.653 161.580 120.478 1.00 87.79 509 ASP C O 1
ATOM 24434 N N . ILE C 1 510 ? 126.710 162.371 118.655 1.00 85.81 510 ILE C N 1
ATOM 24435 C CA . ILE C 1 510 ? 125.532 163.071 118.159 1.00 85.82 510 ILE C CA 1
ATOM 24436 C C . ILE C 1 510 ? 124.506 162.061 117.666 1.00 91.60 510 ILE C C 1
ATOM 24437 O O . ILE C 1 510 ? 124.856 161.028 117.081 1.00 91.53 510 ILE C O 1
ATOM 24453 N N . LYS C 1 511 ? 123.228 162.354 117.900 1.00 104.96 511 LYS C N 1
ATOM 24454 C CA . LYS C 1 511 ? 122.155 161.416 117.605 1.00 105.42 511 LYS C CA 1
ATOM 24455 C C . LYS C 1 511 ? 121.116 161.975 116.640 1.00 105.60 511 LYS C C 1
ATOM 24456 O O . LYS C 1 511 ? 120.232 161.228 116.207 1.00 107.33 511 LYS C O 1
ATOM 24475 N N . ILE C 1 512 ? 121.221 163.245 116.250 1.00 101.09 512 ILE C N 1
ATOM 24476 C CA . ILE C 1 512 ? 120.254 163.889 115.374 1.00 100.43 512 ILE C CA 1
ATOM 24477 C C . ILE C 1 512 ? 121.009 164.677 114.311 1.00 106.30 512 ILE C C 1
ATOM 24478 O O . ILE C 1 512 ? 122.233 164.806 114.350 1.00 107.44 512 ILE C O 1
ATOM 24494 N N . ASN C 1 513 ? 120.257 165.200 113.348 1.00 109.02 513 ASN C N 1
ATOM 24495 C CA . ASN C 1 513 ? 120.790 166.107 112.343 1.00 108.59 513 ASN C CA 1
ATOM 24496 C C . ASN C 1 513 ? 120.395 167.538 112.686 1.00 110.94 513 ASN C C 1
ATOM 24497 O O . ASN C 1 513 ? 119.278 167.786 113.147 1.00 112.21 513 ASN C O 1
ATOM 24508 N N . GLY C 1 514 ? 121.313 168.475 112.465 1.00 103.73 514 GLY C N 1
ATOM 24509 C CA . GLY C 1 514 ? 121.016 169.877 112.691 1.00 99.13 514 GLY C CA 1
ATOM 24510 C C . GLY C 1 514 ? 122.019 170.605 113.561 1.00 100.79 514 GLY C C 1
ATOM 24511 O O . GLY C 1 514 ? 121.981 171.837 113.651 1.00 102.02 514 GLY C O 1
ATOM 24515 N N . ILE C 1 515 ? 122.917 169.872 114.209 1.00 103.41 515 ILE C N 1
ATOM 24516 C CA . ILE C 1 515 ? 123.962 170.474 115.023 1.00 103.65 515 ILE C CA 1
ATOM 24517 C C . ILE C 1 515 ? 125.042 171.029 114.098 1.00 104.06 515 ILE C C 1
ATOM 24518 O O . ILE C 1 515 ? 125.825 170.274 113.523 1.00 102.87 515 ILE C O 1
ATOM 24534 N N . THR C 1 516 ? 125.074 172.350 113.959 1.00 102.97 516 THR C N 1
ATOM 24535 C CA . THR C 1 516 ? 126.001 173.014 113.058 1.00 102.68 516 THR C CA 1
ATOM 24536 C C . THR C 1 516 ? 127.338 173.226 113.767 1.00 102.63 516 THR C C 1
ATOM 24537 O O . THR C 1 516 ? 127.579 172.698 114.853 1.00 106.24 516 THR C O 1
ATOM 24548 N N . GLU C 1 517 ? 128.231 174.003 113.148 1.00 113.21 517 GLU C N 1
ATOM 24549 C CA . GLU C 1 517 ? 129.491 174.335 113.800 1.00 110.51 517 GLU C CA 1
ATOM 24550 C C . GLU C 1 517 ? 129.292 175.345 114.924 1.00 117.03 517 GLU C C 1
ATOM 24551 O O . GLU C 1 517 ? 130.049 175.341 115.904 1.00 124.52 517 GLU C O 1
ATOM 24563 N N . GLU C 1 518 ? 128.264 176.187 114.825 1.00 107.33 518 GLU C N 1
ATOM 24564 C CA . GLU C 1 518 ? 128.044 177.193 115.856 1.00 105.48 518 GLU C CA 1
ATOM 24565 C C . GLU C 1 518 ? 127.588 176.537 117.149 1.00 106.48 518 GLU C C 1
ATOM 24566 O O . GLU C 1 518 ? 128.008 176.939 118.242 1.00 113.45 518 GLU C O 1
ATOM 24578 N N . ILE C 1 519 ? 126.724 175.526 117.046 1.00 96.69 519 ILE C N 1
ATOM 24579 C CA . ILE C 1 519 ? 126.240 174.867 118.243 1.00 94.88 519 ILE C CA 1
ATOM 24580 C C . ILE C 1 519 ? 127.350 174.047 118.880 1.00 99.69 519 ILE C C 1
ATOM 24581 O O . ILE C 1 519 ? 127.415 173.948 120.112 1.00 105.19 519 ILE C O 1
ATOM 24597 N N . MET C 1 520 ? 128.340 173.624 118.092 1.00 99.08 520 MET C N 1
ATOM 24598 C CA . MET C 1 520 ? 129.460 172.854 118.611 1.00 93.66 520 MET C CA 1
ATOM 24599 C C . MET C 1 520 ? 130.597 173.762 119.034 1.00 98.15 520 MET C C 1
ATOM 24600 O O . MET C 1 520 ? 131.600 173.281 119.567 1.00 107.82 520 MET C O 1
ATOM 24614 N N . GLU C 1 521 ? 130.451 175.064 118.811 1.00 99.09 521 GLU C N 1
ATOM 24615 C CA . GLU C 1 521 ? 131.397 176.035 119.329 1.00 97.06 521 GLU C CA 1
ATOM 24616 C C . GLU C 1 521 ? 130.879 176.553 120.660 1.00 102.48 521 GLU C C 1
ATOM 24617 O O . GLU C 1 521 ? 131.632 176.646 121.636 1.00 111.57 521 GLU C O 1
ATOM 24629 N N . ILE C 1 522 ? 129.572 176.821 120.723 1.00 93.85 522 ILE C N 1
ATOM 24630 C CA . ILE C 1 522 ? 128.946 177.214 121.980 1.00 93.55 522 ILE C CA 1
ATOM 24631 C C . ILE C 1 522 ? 129.044 176.080 122.993 1.00 97.05 522 ILE C C 1
ATOM 24632 O O . ILE C 1 522 ? 129.320 176.307 124.180 1.00 101.86 522 ILE C O 1
ATOM 24648 N N . ALA C 1 523 ? 128.902 174.834 122.533 1.00 87.40 523 ALA C N 1
ATOM 24649 C CA . ALA C 1 523 ? 128.909 173.723 123.473 1.00 85.29 523 ALA C CA 1
ATOM 24650 C C . ALA C 1 523 ? 130.308 173.499 124.027 1.00 88.22 523 ALA C C 1
ATOM 24651 O O . ALA C 1 523 ? 130.481 173.255 125.230 1.00 95.70 523 ALA C O 1
ATOM 24658 N N . LEU C 1 524 ? 131.328 173.664 123.193 1.00 89.19 524 LEU C N 1
ATOM 24659 C CA . LEU C 1 524 ? 132.678 173.429 123.669 1.00 90.04 524 LEU C CA 1
ATOM 24660 C C . LEU C 1 524 ? 133.223 174.638 124.412 1.00 94.24 524 LEU C C 1
ATOM 24661 O O . LEU C 1 524 ? 134.119 174.483 125.252 1.00 102.41 524 LEU C O 1
ATOM 24677 N N . GLY C 1 525 ? 132.568 175.789 124.286 1.00 92.04 525 GLY C N 1
ATOM 24678 C CA . GLY C 1 525 ? 132.994 176.953 125.026 1.00 85.78 525 GLY C CA 1
ATOM 24679 C C . GLY C 1 525 ? 132.301 176.962 126.368 1.00 90.25 525 GLY C C 1
ATOM 24680 O O . GLY C 1 525 ? 132.745 177.644 127.296 1.00 89.38 525 GLY C O 1
ATOM 24684 N N . GLN C 1 526 ? 131.205 176.209 126.486 1.00 95.63 526 GLN C N 1
ATOM 24685 C CA . GLN C 1 526 ? 130.627 176.011 127.809 1.00 88.93 526 GLN C CA 1
ATOM 24686 C C . GLN C 1 526 ? 131.330 174.873 128.538 1.00 85.40 526 GLN C C 1
ATOM 24687 O O . GLN C 1 526 ? 131.481 174.914 129.773 1.00 95.07 526 GLN C O 1
ATOM 24701 N N . ALA C 1 527 ? 131.884 173.919 127.786 1.00 85.65 527 ALA C N 1
ATOM 24702 C CA . ALA C 1 527 ? 132.615 172.848 128.442 1.00 85.24 527 ALA C CA 1
ATOM 24703 C C . ALA C 1 527 ? 133.999 173.309 128.856 1.00 86.81 527 ALA C C 1
ATOM 24704 O O . ALA C 1 527 ? 134.541 172.794 129.841 1.00 87.21 527 ALA C O 1
ATOM 24711 N N . LEU C 1 528 ? 134.530 174.346 128.204 1.00 90.81 528 LEU C N 1
ATOM 24712 C CA . LEU C 1 528 ? 135.786 174.913 128.674 1.00 81.98 528 LEU C CA 1
ATOM 24713 C C . LEU C 1 528 ? 135.576 175.581 130.023 1.00 81.65 528 LEU C C 1
ATOM 24714 O O . LEU C 1 528 ? 136.398 175.433 130.934 1.00 91.34 528 LEU C O 1
ATOM 24730 N N . GLU C 1 529 ? 134.474 176.321 130.165 1.00 90.61 529 GLU C N 1
ATOM 24731 C CA . GLU C 1 529 ? 134.190 177.005 131.420 1.00 85.86 529 GLU C CA 1
ATOM 24732 C C . GLU C 1 529 ? 134.007 175.998 132.546 1.00 83.66 529 GLU C C 1
ATOM 24733 O O . GLU C 1 529 ? 134.551 176.170 133.648 1.00 86.02 529 GLU C O 1
ATOM 24745 N N . ALA C 1 530 ? 133.276 174.913 132.274 1.00 88.75 530 ALA C N 1
ATOM 24746 C CA . ALA C 1 530 ? 133.057 173.915 133.316 1.00 81.28 530 ALA C CA 1
ATOM 24747 C C . ALA C 1 530 ? 134.368 173.242 133.709 1.00 77.33 530 ALA C C 1
ATOM 24748 O O . ALA C 1 530 ? 134.652 173.059 134.903 1.00 84.36 530 ALA C O 1
ATOM 24755 N N . ARG C 1 531 ? 135.187 172.878 132.719 1.00 84.02 531 ARG C N 1
ATOM 24756 C CA . ARG C 1 531 ? 136.449 172.215 133.014 1.00 81.16 531 ARG C CA 1
ATOM 24757 C C . ARG C 1 531 ? 137.390 173.131 133.783 1.00 79.62 531 ARG C C 1
ATOM 24758 O O . ARG C 1 531 ? 138.119 172.677 134.671 1.00 85.76 531 ARG C O 1
ATOM 24779 N N . LEU C 1 532 ? 137.367 174.432 133.486 1.00 78.05 532 LEU C N 1
ATOM 24780 C CA . LEU C 1 532 ? 138.254 175.346 134.193 1.00 74.59 532 LEU C CA 1
ATOM 24781 C C . LEU C 1 532 ? 137.781 175.579 135.618 1.00 82.16 532 LEU C C 1
ATOM 24782 O O . LEU C 1 532 ? 138.604 175.735 136.526 1.00 84.91 532 LEU C O 1
ATOM 24798 N N . ASN C 1 533 ? 136.470 175.520 135.850 1.00 93.02 533 ASN C N 1
ATOM 24799 C CA . ASN C 1 533 ? 135.977 175.622 137.219 1.00 90.25 533 ASN C CA 1
ATOM 24800 C C . ASN C 1 533 ? 136.369 174.390 138.026 1.00 89.71 533 ASN C C 1
ATOM 24801 O O . ASN C 1 533 ? 136.793 174.503 139.188 1.00 91.15 533 ASN C O 1
ATOM 24812 N N . ILE C 1 534 ? 136.293 173.210 137.410 1.00 84.27 534 ILE C N 1
ATOM 24813 C CA . ILE C 1 534 ? 136.658 171.996 138.134 1.00 81.38 534 ILE C CA 1
ATOM 24814 C C . ILE C 1 534 ? 138.161 171.955 138.386 1.00 81.86 534 ILE C C 1
ATOM 24815 O O . ILE C 1 534 ? 138.608 171.514 139.450 1.00 80.97 534 ILE C O 1
ATOM 24831 N N . LEU C 1 535 ? 138.964 172.436 137.436 1.00 90.41 535 LEU C N 1
ATOM 24832 C CA . LEU C 1 535 ? 140.404 172.506 137.667 1.00 81.29 535 LEU C CA 1
ATOM 24833 C C . LEU C 1 535 ? 140.735 173.496 138.774 1.00 80.06 535 LEU C C 1
ATOM 24834 O O . LEU C 1 535 ? 141.635 173.249 139.586 1.00 84.11 535 LEU C O 1
ATOM 24850 N N . GLY C 1 536 ? 140.029 174.625 138.822 1.00 86.41 536 GLY C N 1
ATOM 24851 C CA . GLY C 1 536 ? 140.274 175.576 139.888 1.00 88.12 536 GLY C CA 1
ATOM 24852 C C . GLY C 1 536 ? 139.975 174.987 141.250 1.00 82.68 536 GLY C C 1
ATOM 24853 O O . GLY C 1 536 ? 140.734 175.181 142.201 1.00 77.04 536 GLY C O 1
ATOM 24857 N N . GLN C 1 537 ? 138.865 174.255 141.364 1.00 95.01 537 GLN C N 1
ATOM 24858 C CA . GLN C 1 537 ? 138.564 173.603 142.637 1.00 92.04 537 GLN C CA 1
ATOM 24859 C C . GLN C 1 537 ? 139.581 172.515 142.965 1.00 90.42 537 GLN C C 1
ATOM 24860 O O . GLN C 1 537 ? 139.944 172.332 144.132 1.00 91.23 537 GLN C O 1
ATOM 24874 N N . MET C 1 538 ? 140.049 171.778 141.954 1.00 91.90 538 MET C N 1
ATOM 24875 C CA . MET C 1 538 ? 141.018 170.712 142.199 1.00 82.94 538 MET C CA 1
ATOM 24876 C C . MET C 1 538 ? 142.348 171.264 142.693 1.00 84.92 538 MET C C 1
ATOM 24877 O O . MET C 1 538 ? 142.979 170.675 143.578 1.00 87.80 538 MET C O 1
ATOM 24891 N N . ASN C 1 539 ? 142.795 172.389 142.136 1.00 98.62 539 ASN C N 1
ATOM 24892 C CA . ASN C 1 539 ? 144.116 172.906 142.473 1.00 90.65 539 ASN C CA 1
ATOM 24893 C C . ASN C 1 539 ? 144.207 173.412 143.905 1.00 88.18 539 ASN C C 1
ATOM 24894 O O . ASN C 1 539 ? 145.317 173.672 144.379 1.00 91.45 539 ASN C O 1
ATOM 24905 N N . GLN C 1 540 ? 143.085 173.553 144.603 1.00 101.15 540 GLN C N 1
ATOM 24906 C CA . GLN C 1 540 ? 143.094 173.987 145.993 1.00 100.09 540 GLN C CA 1
ATOM 24907 C C . GLN C 1 540 ? 143.438 172.859 146.954 1.00 96.30 540 GLN C C 1
ATOM 24908 O O . GLN C 1 540 ? 143.566 173.110 148.156 1.00 101.16 540 GLN C O 1
ATOM 24922 N N . VAL C 1 541 ? 143.585 171.634 146.458 1.00 82.47 541 VAL C N 1
ATOM 24923 C CA . VAL C 1 541 ? 143.916 170.474 147.280 1.00 85.52 541 VAL C CA 1
ATOM 24924 C C . VAL C 1 541 ? 145.352 170.029 147.033 1.00 88.74 541 VAL C C 1
ATOM 24925 O O . VAL C 1 541 ? 146.188 170.068 147.937 1.00 92.49 541 VAL C O 1
ATOM 24938 N N . ILE C 1 542 ? 145.656 169.590 145.815 1.00 93.43 542 ILE C N 1
ATOM 24939 C CA . ILE C 1 542 ? 147.016 169.257 145.410 1.00 87.63 542 ILE C CA 1
ATOM 24940 C C . ILE C 1 542 ? 147.236 169.850 144.025 1.00 89.80 542 ILE C C 1
ATOM 24941 O O . ILE C 1 542 ? 146.529 169.495 143.076 1.00 94.92 542 ILE C O 1
ATOM 24957 N N . ALA C 1 543 ? 148.199 170.762 143.909 1.00 90.60 543 ALA C N 1
ATOM 24958 C CA . ALA C 1 543 ? 148.461 171.433 142.642 1.00 87.89 543 ALA C CA 1
ATOM 24959 C C . ALA C 1 543 ? 149.561 170.738 141.849 1.00 88.36 543 ALA C C 1
ATOM 24960 O O . ALA C 1 543 ? 149.359 170.386 140.684 1.00 96.25 543 ALA C O 1
ATOM 24967 N N . LYS C 1 544 ? 150.718 170.537 142.459 1.00 93.99 544 LYS C N 1
ATOM 24968 C CA . LYS C 1 544 ? 151.878 169.965 141.803 1.00 91.83 544 LYS C CA 1
ATOM 24969 C C . LYS C 1 544 ? 152.179 168.585 142.373 1.00 94.88 544 LYS C C 1
ATOM 24970 O O . LYS C 1 544 ? 151.783 168.268 143.499 1.00 97.92 544 LYS C O 1
ATOM 24989 N N . PRO C 1 545 ? 152.870 167.730 141.620 1.00 97.44 545 PRO C N 1
ATOM 24990 C CA . PRO C 1 545 ? 153.260 166.426 142.162 1.00 96.19 545 PRO C CA 1
ATOM 24991 C C . PRO C 1 545 ? 154.027 166.566 143.470 1.00 99.44 545 PRO C C 1
ATOM 24992 O O . PRO C 1 545 ? 154.738 167.546 143.697 1.00 100.56 545 PRO C O 1
ATOM 25003 N N . ARG C 1 546 ? 153.871 165.565 144.332 1.00 103.21 546 ARG C N 1
ATOM 25004 C CA . ARG C 1 546 ? 154.519 165.590 145.635 1.00 102.84 546 ARG C CA 1
ATOM 25005 C C . ARG C 1 546 ? 156.028 165.742 145.497 1.00 103.69 546 ARG C C 1
ATOM 25006 O O . ARG C 1 546 ? 156.627 165.385 144.479 1.00 101.54 546 ARG C O 1
ATOM 25027 N N . ALA C 1 547 ? 156.639 166.288 146.550 1.00 113.88 547 ALA C N 1
ATOM 25028 C CA . ALA C 1 547 ? 158.061 166.609 146.526 1.00 116.18 547 ALA C CA 1
ATOM 25029 C C . ALA C 1 547 ? 158.902 165.405 146.116 1.00 116.98 547 ALA C C 1
ATOM 25030 O O . ALA C 1 547 ? 159.815 165.527 145.293 1.00 111.85 547 ALA C O 1
ATOM 25037 N N . GLU C 1 548 ? 158.611 164.232 146.676 1.00 125.79 548 GLU C N 1
ATOM 25038 C CA . GLU C 1 548 ? 159.414 163.047 146.409 1.00 126.38 548 GLU C CA 1
ATOM 25039 C C . GLU C 1 548 ? 158.502 161.838 146.282 1.00 125.10 548 GLU C C 1
ATOM 25040 O O . GLU C 1 548 ? 157.370 161.827 146.771 1.00 118.18 548 GLU C O 1
ATOM 25052 N N . LEU C 1 549 ? 159.020 160.815 145.608 1.00 119.68 549 LEU C N 1
ATOM 25053 C CA . LEU C 1 549 ? 158.280 159.577 145.423 1.00 118.43 549 LEU C CA 1
ATOM 25054 C C . LEU C 1 549 ? 157.846 159.016 146.770 1.00 121.52 549 LEU C C 1
ATOM 25055 O O . LEU C 1 549 ? 158.585 159.090 147.755 1.00 122.81 549 LEU C O 1
ATOM 25071 N N . SER C 1 550 ? 156.632 158.466 146.812 1.00 126.29 550 SER C N 1
ATOM 25072 C CA . SER C 1 550 ? 156.065 157.998 148.070 1.00 129.14 550 SER C CA 1
ATOM 25073 C C . SER C 1 550 ? 157.081 157.143 148.816 1.00 129.50 550 SER C C 1
ATOM 25074 O O . SER C 1 550 ? 157.826 156.370 148.209 1.00 127.45 550 SER C O 1
ATOM 25082 N N . GLU C 1 551 ? 157.114 157.288 150.143 1.00 140.74 551 GLU C N 1
ATOM 25083 C CA . GLU C 1 551 ? 158.159 156.621 150.914 1.00 141.00 551 GLU C CA 1
ATOM 25084 C C . GLU C 1 551 ? 158.086 155.109 150.739 1.00 141.38 551 GLU C C 1
ATOM 25085 O O . GLU C 1 551 ? 159.119 154.442 150.603 1.00 136.94 551 GLU C O 1
ATOM 25097 N N . ASN C 1 552 ? 156.874 154.549 150.734 1.00 132.67 552 ASN C N 1
ATOM 25098 C CA . ASN C 1 552 ? 156.720 153.107 150.588 1.00 131.34 552 ASN C CA 1
ATOM 25099 C C . ASN C 1 552 ? 156.975 152.647 149.158 1.00 128.89 552 ASN C C 1
ATOM 25100 O O . ASN C 1 552 ? 157.316 151.479 148.947 1.00 123.00 552 ASN C O 1
ATOM 25111 N N . ALA C 1 553 ? 156.815 153.534 148.179 1.00 125.63 553 ALA C N 1
ATOM 25112 C CA . ALA C 1 553 ? 156.995 153.167 146.788 1.00 127.41 553 ALA C CA 1
ATOM 25113 C C . ALA C 1 553 ? 158.470 152.894 146.502 1.00 129.53 553 ALA C C 1
ATOM 25114 O O . ALA C 1 553 ? 159.348 153.319 147.256 1.00 126.07 553 ALA C O 1
ATOM 25121 N N . PRO C 1 554 ? 158.774 152.180 145.405 1.00 129.08 554 PRO C N 1
ATOM 25122 C CA . PRO C 1 554 ? 160.175 151.904 145.072 1.00 127.90 554 PRO C CA 1
ATOM 25123 C C . PRO C 1 554 ? 160.915 153.126 144.535 1.00 123.32 554 PRO C C 1
ATOM 25124 O O . PRO C 1 554 ? 160.819 153.408 143.342 1.00 121.26 554 PRO C O 1
ATOM 25135 N N . VAL D 2 1 ? 156.395 120.634 177.595 1.00 162.04 983 VAL D N 1
ATOM 25136 C CA . VAL D 2 1 ? 155.399 119.632 177.108 1.00 164.74 983 VAL D CA 1
ATOM 25137 C C . VAL D 2 1 ? 154.792 120.142 175.791 1.00 165.78 983 VAL D C 1
ATOM 25138 O O . VAL D 2 1 ? 154.880 121.364 175.538 1.00 165.59 983 VAL D O 1
ATOM 25150 N N . PRO D 2 2 ? 154.175 119.280 174.952 1.00 159.41 984 PRO D N 1
ATOM 25151 C CA . PRO D 2 2 ? 153.503 119.715 173.693 1.00 156.92 984 PRO D CA 1
ATOM 25152 C C . PRO D 2 2 ? 152.218 120.460 174.020 1.00 153.97 984 PRO D C 1
ATOM 25153 O O . PRO D 2 2 ? 151.818 120.464 175.205 1.00 152.08 984 PRO D O 1
ATOM 25164 N N . ALA D 2 3 ? 151.585 121.079 173.021 1.00 137.49 985 ALA D N 1
ATOM 25165 C CA . ALA D 2 3 ? 150.309 121.804 173.216 1.00 133.56 985 ALA D CA 1
ATOM 25166 C C . ALA D 2 3 ? 149.258 120.831 173.752 1.00 132.26 985 ALA D C 1
ATOM 25167 O O . ALA D 2 3 ? 148.548 121.206 174.705 1.00 130.64 985 ALA D O 1
ATOM 25174 N N . ASN D 2 4 ? 149.165 119.620 173.189 1.00 127.37 986 ASN D N 1
ATOM 25175 C CA . ASN D 2 4 ? 148.152 118.652 173.597 1.00 128.52 986 ASN D CA 1
ATOM 25176 C C . ASN D 2 4 ? 148.247 118.371 175.092 1.00 132.73 986 ASN D C 1
ATOM 25177 O O . ASN D 2 4 ? 147.229 118.156 175.759 1.00 125.54 986 ASN D O 1
ATOM 25188 N N . ALA D 2 5 ? 149.466 118.367 175.632 1.00 145.02 987 ALA D N 1
ATOM 25189 C CA . ALA D 2 5 ? 149.665 118.107 177.054 1.00 141.97 987 ALA D CA 1
ATOM 25190 C C . ALA D 2 5 ? 149.118 119.243 177.913 1.00 142.32 987 ALA D C 1
ATOM 25191 O O . ALA D 2 5 ? 148.331 119.011 178.838 1.00 140.68 987 ALA D O 1
ATOM 25198 N N . THR D 2 6 ? 149.541 120.477 177.632 1.00 136.43 988 THR D N 1
ATOM 25199 C CA . THR D 2 6 ? 149.110 121.636 178.406 1.00 137.88 988 THR D CA 1
ATOM 25200 C C . THR D 2 6 ? 147.606 121.602 178.654 1.00 138.30 988 THR D C 1
ATOM 25201 O O . THR D 2 6 ? 146.825 121.137 177.820 1.00 136.99 988 THR D O 1
ATOM 25212 N N . GLY D 2 7 ? 147.203 122.101 179.817 1.00 129.96 989 GLY D N 1
ATOM 25213 C CA . GLY D 2 7 ? 145.821 122.070 180.246 1.00 126.79 989 GLY D CA 1
ATOM 25214 C C . GLY D 2 7 ? 145.077 123.347 179.919 1.00 127.98 989 GLY D C 1
ATOM 25215 O O . GLY D 2 7 ? 145.326 123.995 178.895 1.00 126.33 989 GLY D O 1
ATOM 25219 N N . ARG D 2 8 ? 144.146 123.716 180.797 1.00 117.73 990 ARG D N 1
ATOM 25220 C CA . ARG D 2 8 ? 143.327 124.899 180.565 1.00 117.18 990 ARG D CA 1
ATOM 25221 C C . ARG D 2 8 ? 144.174 126.166 180.658 1.00 121.08 990 ARG D C 1
ATOM 25222 O O . ARG D 2 8 ? 144.774 126.444 181.702 1.00 119.63 990 ARG D O 1
ATOM 25243 N N . ALA D 2 9 ? 144.224 126.930 179.568 1.00 112.94 991 ALA D N 1
ATOM 25244 C CA . ALA D 2 9 ? 144.992 128.166 179.536 1.00 106.00 991 ALA D CA 1
ATOM 25245 C C . ALA D 2 9 ? 144.439 129.179 180.536 1.00 113.10 991 ALA D C 1
ATOM 25246 O O . ALA D 2 9 ? 143.287 129.092 180.971 1.00 118.60 991 ALA D O 1
ATOM 25253 N N . LEU D 2 10 ? 145.275 130.155 180.902 1.00 112.48 992 LEU D N 1
ATOM 25254 C CA . LEU D 2 10 ? 144.873 131.109 181.935 1.00 115.03 992 LEU D CA 1
ATOM 25255 C C . LEU D 2 10 ? 143.857 132.125 181.419 1.00 115.93 992 LEU D C 1
ATOM 25256 O O . LEU D 2 10 ? 143.112 132.688 182.226 1.00 116.50 992 LEU D O 1
ATOM 25272 N N . ASN D 2 11 ? 143.809 132.388 180.116 1.00 110.76 993 ASN D N 1
ATOM 25273 C CA . ASN D 2 11 ? 142.830 133.334 179.602 1.00 112.49 993 ASN D CA 1
ATOM 25274 C C . ASN D 2 11 ? 141.530 132.641 179.220 1.00 112.84 993 ASN D C 1
ATOM 25275 O O . ASN D 2 11 ? 140.544 133.321 178.912 1.00 113.30 993 ASN D O 1
ATOM 25286 N N . ASP D 2 12 ? 141.519 131.310 179.228 1.00 114.36 994 ASP D N 1
ATOM 25287 C CA . ASP D 2 12 ? 140.320 130.517 179.029 1.00 113.55 994 ASP D CA 1
ATOM 25288 C C . ASP D 2 12 ? 139.187 131.082 179.882 1.00 116.59 994 ASP D C 1
ATOM 25289 O O . ASP D 2 12 ? 139.345 131.182 181.108 1.00 114.33 994 ASP D O 1
ATOM 25298 N N . PRO D 2 13 ? 138.052 131.470 179.296 1.00 113.50 995 PRO D N 1
ATOM 25299 C CA . PRO D 2 13 ? 137.016 132.105 180.124 1.00 108.20 995 PRO D CA 1
ATOM 25300 C C . PRO D 2 13 ? 136.568 131.223 181.273 1.00 112.28 995 PRO D C 1
ATOM 25301 O O . PRO D 2 13 ? 136.216 131.736 182.346 1.00 117.58 995 PRO D O 1
ATOM 25312 N N . ARG D 2 14 ? 136.612 129.901 181.098 1.00 111.37 996 ARG D N 1
ATOM 25313 C CA . ARG D 2 14 ? 136.119 129.021 182.145 1.00 109.84 996 ARG D CA 1
ATOM 25314 C C . ARG D 2 14 ? 137.085 129.005 183.318 1.00 112.08 996 ARG D C 1
ATOM 25315 O O . ARG D 2 14 ? 136.664 128.904 184.479 1.00 114.00 996 ARG D O 1
ATOM 25336 N N . GLU D 2 15 ? 138.377 129.190 183.037 1.00 126.70 997 GLU D N 1
ATOM 25337 C CA . GLU D 2 15 ? 139.357 129.208 184.111 1.00 131.62 997 GLU D CA 1
ATOM 25338 C C . GLU D 2 15 ? 139.204 130.490 184.909 1.00 133.73 997 GLU D C 1
ATOM 25339 O O . GLU D 2 15 ? 139.297 130.483 186.142 1.00 135.81 997 GLU D O 1
ATOM 25351 N N . LYS D 2 16 ? 138.933 131.597 184.215 1.00 126.66 998 LYS D N 1
ATOM 25352 C CA . LYS D 2 16 ? 138.731 132.862 184.901 1.00 125.46 998 LYS D CA 1
ATOM 25353 C C . LYS D 2 16 ? 137.494 132.788 185.775 1.00 127.30 998 LYS D C 1
ATOM 25354 O O . LYS D 2 16 ? 137.483 133.305 186.900 1.00 125.83 998 LYS D O 1
ATOM 25373 N N . ARG D 2 17 ? 136.431 132.157 185.271 1.00 128.57 999 ARG D N 1
ATOM 25374 C CA . ARG D 2 17 ? 135.235 132.043 186.089 1.00 126.86 999 ARG D CA 1
ATOM 25375 C C . ARG D 2 17 ? 135.492 131.191 187.323 1.00 126.13 999 ARG D C 1
ATOM 25376 O O . ARG D 2 17 ? 135.112 131.578 188.429 1.00 125.84 999 ARG D O 1
ATOM 25397 N N . ARG D 2 18 ? 136.180 130.054 187.176 1.00 135.51 1000 ARG D N 1
ATOM 25398 C CA . ARG D 2 18 ? 136.497 129.265 188.366 1.00 140.30 1000 ARG D CA 1
ATOM 25399 C C . ARG D 2 18 ? 137.318 130.077 189.363 1.00 143.61 1000 ARG D C 1
ATOM 25400 O O . ARG D 2 18 ? 137.067 130.032 190.576 1.00 142.79 1000 ARG D O 1
ATOM 25421 N N . LEU D 2 19 ? 138.324 130.805 188.873 1.00 142.56 1001 LEU D N 1
ATOM 25422 C CA . LEU D 2 19 ? 139.153 131.609 189.764 1.00 141.83 1001 LEU D CA 1
ATOM 25423 C C . LEU D 2 19 ? 138.322 132.631 190.527 1.00 140.46 1001 LEU D C 1
ATOM 25424 O O . LEU D 2 19 ? 138.487 132.797 191.742 1.00 139.03 1001 LEU D O 1
ATOM 25440 N N . GLN D 2 20 ? 137.453 133.362 189.826 1.00 140.82 1002 GLN D N 1
ATOM 25441 C CA . GLN D 2 20 ? 136.663 134.366 190.529 1.00 141.46 1002 GLN D CA 1
ATOM 25442 C C . GLN D 2 20 ? 135.658 133.702 191.463 1.00 142.57 1002 GLN D C 1
ATOM 25443 O O . GLN D 2 20 ? 135.266 134.300 192.468 1.00 143.11 1002 GLN D O 1
ATOM 25457 N N . ARG D 2 21 ? 135.262 132.456 191.169 1.00 143.92 1003 ARG D N 1
ATOM 25458 C CA . ARG D 2 21 ? 134.359 131.725 192.057 1.00 145.74 1003 ARG D CA 1
ATOM 25459 C C . ARG D 2 21 ? 135.074 131.329 193.337 1.00 143.13 1003 ARG D C 1
ATOM 25460 O O . ARG D 2 21 ? 134.447 131.239 194.398 1.00 141.69 1003 ARG D O 1
ATOM 25481 N N . GLU D 2 22 ? 136.380 131.085 193.251 1.00 148.14 1004 GLU D N 1
ATOM 25482 C CA . GLU D 2 22 ? 137.143 130.775 194.456 1.00 151.48 1004 GLU D CA 1
ATOM 25483 C C . GLU D 2 22 ? 137.452 132.034 195.255 1.00 150.48 1004 GLU D C 1
ATOM 25484 O O . GLU D 2 22 ? 137.332 132.034 196.485 1.00 148.21 1004 GLU D O 1
ATOM 25496 N N . ALA D 2 23 ? 137.853 133.113 194.581 1.00 149.63 1005 ALA D N 1
ATOM 25497 C CA . ALA D 2 23 ? 138.152 134.343 195.309 1.00 150.12 1005 ALA D CA 1
ATOM 25498 C C . ALA D 2 23 ? 136.902 134.937 195.951 1.00 148.66 1005 ALA D C 1
ATOM 25499 O O . ALA D 2 23 ? 136.956 135.429 197.085 1.00 144.34 1005 ALA D O 1
ATOM 25506 N N . GLU D 2 24 ? 135.767 134.902 195.249 1.00 152.34 1006 GLU D N 1
ATOM 25507 C CA . GLU D 2 24 ? 134.527 135.433 195.809 1.00 152.91 1006 GLU D CA 1
ATOM 25508 C C . GLU D 2 24 ? 134.035 134.593 196.982 1.00 155.47 1006 GLU D C 1
ATOM 25509 O O . GLU D 2 24 ? 133.717 135.124 198.052 1.00 151.40 1006 GLU D O 1
ATOM 25521 N N . ARG D 2 25 ? 133.967 133.278 196.796 1.00 155.67 1007 ARG D N 1
ATOM 25522 C CA . ARG D 2 25 ? 133.504 132.358 197.827 1.00 154.63 1007 ARG D CA 1
ATOM 25523 C C . ARG D 2 25 ? 134.373 132.459 199.075 1.00 154.17 1007 ARG D C 1
ATOM 25524 O O . ARG D 2 25 ? 135.585 132.247 199.020 1.00 150.53 1007 ARG D O 1
#

Organism: Pseudomonas aeruginosa (strain ATCC 15692 / DSM 22644 / CIP 104116 / JCM 14847 / LMG 12228 / 1C / PRS 101 / PAO1) (NCBI:txid208964)

B-factor: mean 101.58, std 23.54, range [30.0, 181.73]

Radius of gyration: 36.42 Å; Cα contacts (8 Å, |Δi|>4): 3810; chains: 4; bounding box: 77×90×111 Å

Sequence (1684 aa):
NPVTKQFQFGQSTVTLETGRIARQATGAVLVTMDDVSVLVTVVGAKSPAEGRDFFPLSVHYQEKTYAAGRIPGGFFKREGRPSEKETLTSRLIDRPIRPLFPEGFMNEVQVVCTVVSTNKKSDPDIAAMIGTSAALAISGIPFAGPIGAARVGFHPEIGYILNPTYEQLQSSSLDMVVAGTEDAVLMVESEADELTEDQMLGAVLFAHDEFQAVIRAVKELAAEAGKPAWDWKAPAENTVLVNAIKAELGEAISQAYTITIKQDRYNRLGELRDQAVALFAGEEEGKFPASEVKDVFGLLEYRTVRENIVNGKPRIDGRDTRTVRPLRIEVGVLGKTHGSALFTRGETQALVVATLGTARDAQLLDTLEGERKDAFMLHYNFPPFSVGECGRMGSPGRREIGHGRLARRGVAAMLPTQDEFPYTIRVVSEITESNGSSSMASVCGASLALMDAGVPVKAPVAGIAMGLVKEGEKFAVLTDILGDEDHLGDMDFKVAGTDKGVTALQMDIKINGITEEIMEIALGQALEARLNILGQMNQVIAKPRAELSENAPNPVTKQFQFGQSTVTLETGRIARQATGAVLVTMDDVSVLVTVVGAKSPAEGRDFFPLSVHYQEKTYAAGRIPGGFFKREGRPSEKETLTSRLIDRPIRPLFPEGFMNEVQVVCTVVSTNKKSDPDIAAMIGTSAALAISGIPFAGPIGAARVGFHPEIGYILNPTYEQLQSSSLDMVVAGTEDAVLMVESEADELTEDQMLGAVLFAHDEFQAVIRAVKELAAEAGKPAWDWKAPAENTVLVNAIKAELGEAISQAYTITIKQDRYNRLGELRDQAVALFAGEEEGKFPASEVKDVFGLLEYRTVRENIVNGKPRIDGRDTRTVRPLRIEVGVLGKTHGSALFTRGETQALVVATLGTARDAQLLDTLEGERKDAFMLHYNFPPFSVGECGRMGSPGRREIGHGRLARRGVAAMLPTQDEFPYTIRVVSEITESNGSSSMASVCGASLALMDAGVPVKAPVAGIAMGLVKEGEKFAVLTDILGDEDHLGDMDFKVAGTDKGVTALQMDIKINGITEEIMEIALGQALEARLNILGQMNQVIAKPRAELSENAPNPVTKQFQFGQSTVTLETGRIARQATGAVLVTMDDVSVLVTVVGAKSPAEGRDFFPLSVHYQEKTYAAGRIPGGFFKREGRPSEKETLTSRLIDRPIRPLFPEGFMNEVQVVCTVVSTNKKSDPDIAAMIGTSAALAISGIPFAGPIGAARVGFHPEIGYILNPTYEQLQSSSLDMVVAGTEDAVLMVESEADELTEDQMLGAVLFAHDEFQAVIRAVKELAAEAGKPAWDWKAPAENTVLVNAIKAELGEAISQAYTITIKQDRYNRLGELRDQAVALFAGEEEGKFPASEVKDVFGLLEYRTVRENIVNGKPRIDGRDTRTVRPLRIEVGVLGKTHGSALFTRGETQALVVATLGTARDAQLLDTLEGERKDAFMLHYNFPPFSVGECGRMGSPGRREIGHGRLARRGVAAMLPTQDEFPYTIRVVSEITESNGSSSMASVCGASLALMDAGVPVKAPVAGIAMGLVKEGEKFAVLTDILGDEDHLGDMDFKVAGTDKGVTALQMDIKINGITEEIMEIALGQALEARLNILGQMNQVIAKPRAELSENAPVPANATGRALNDPREKRRLQREAER

Foldseek 3Di:
DWDWFWDQQPNWIKIWIFDDPDPPALFWIWIATPFWTKIKGKHWAPDFDVPQPDAAEFEFEEEALVQLVDFDDDDVSGDDDDDLVRLLLSVVLVQQFVLFADPPDRIYMYMYMYTRHDPLWADNRQRNNLRVQLRVLQNLERGHARKHKWWWWQAPVVGIDIRDTPVRRVRTFKTKMWMGHLFDTFKIWMFGQFAALVSVLVRNVVGSVRRVRSRVRSVVSSVPNHDHHRPDDDDDAPVVLLVVCCPVQLVQLLVLLVALDPVSSVVSVVVSLVVQCVVQVCHNVVSPHHVSSSVSVVVSNLVSQLVQLLVFHQHSNRDGQQDWADWDKDWCPDPPALTWIWIDGHQWIKIKGKHKAAQVPWDWDQDSSGIDTHLEAEFEAEACVLVPDDDDPDDDDSVRSNLRVQLCSQQVSFADDCVVPVIGMYMYMYTNHAFANNSQVSNQGVQRRCLAQQGQTPFHKGKWKKFKRDDDPTIGIHTRDTNVCPVSGQKIKMFMGGLRRTRIIIMGGSDRDCDSVNSVVNVVSRNVVRVVVRVVSVVHPTGRDPDGGPPHD/DKDKFWDQQPNWIKIWIFDPPDPPALFWIWIATPFWTKIKGKHWDPDADPPDDDAAEFEFEEEALCQCPDFDDDPVRGDDDDDLVRLQLRVVLVQQFPLFADPPDRIHMYMYMYTNHDPLWADCSQRSSLRVQLRVLQSQHRGHARKHKWWWFADPVPGIDIRHTPVRNVRTQKTWMWMDHLQDTFKIWMFGQFAAPVSVLVNNVVGSVRRVRSRVSSVVSCVVRHDHHDPDDDDDDPVVLLCVCCPPVVVQLVVLLVDQDPVSSVVSLVVSLVVQCPPQQDDPNGNDDSVVSVVSSVVSSLVNLLVCLQVFHAHSNRHGQQDWADWDKDWCPDPPALTWIWIDGHQWIKIKGKHKAAQVPWDFDQDSSGTDTHLEAEFEAEDPCQDPDDDDDDDDDSVRSNLRVQLCSQQVSFADDCVVPVIRMYMYIYTNHAWFRNSQSNNQGVQRRCLAQQGFTPFHKGKWKKFKRDDDPTIGIHTGDTNVCPVSGQKIKMWMDHLRGTRIIIIGGNDSPQDSVNVVVNVVSRSVVRVVVRVVSVVHPTGRDPDGGPDND/DKDWFWDQQDPKIKIWIFDPPPPVALFWIWIAIPFWTKIKGKHWAPDFDPPFDDAAEFEFEEEALCQLPDQDDDDVSGDDDDDLVRLQLRVVLVQQFVLFADPVDHIHMYMYMYTRHDPLWADCSQVSNLRVQLRVLQSQERGRAGKHKWWWWADPPVGIDIRHIPVRNVRTFKTWMWMGHLFDTFKIWMFGQFAALVSVVVRNVVGSVRGVRSRVSSVVSSVPRHDHHDPDDHDDDPVPLLVVCCVVCVVQLLVLQVDQDPVSSVVSLVVSLVVQCVPLADDPPRRDYDCPSSVSSVVSNLVNQLVCQLVQHAHSNRDGQQDFADWDKDWDPDPLFLTWIWIDGHFWIKIKTKAKAAQVPFDWDQDSSGTDTHLEAEFEDEAPVQDPDDDDDDDDDSVRSNLRVQLCSLQVSFADDCVVPVIRMYMYIYTNHAFASNSQSSNQRVQRRCQRQQGQGPWHKGKWKWFKRDDDPTIGIGTGATNVCPVSGQKIKMFMGGLRRTRIIIIRGSDGDCDVVNSVVNVVSRSVVRVVVNVVSCVHPTGRDPDGRPSHD/DDPVPDDQDCVRVVNVVVVVVVVVD

Nearest PDB structures (foldseek):
  7d80-assembly1_S  TM=5.036E-01  e=9.511E+00  Escherichia coli
  6d6k-assembly1_A  TM=9.749E-01  e=9.918E-86  Acinetobacter baumannii
  4nbq-assembly1_A  TM=9.723E-01  e=1.380E-83  Coxiella burnetii RSA 493
  4aid-assembly1_A  TM=9.753E-01  e=5.675E-80  Caulobacter vibrioides CB15
  4am3-assembly1_A  TM=9.617E-01  e=3.153E-78  Caulobacter vibrioides CB15

Solvent-accessible surface area: 67687 Å² total; per-residue (Å²): 169,64,35,74,46,114,22,102,1,34,169,20,62,0,28,0,28,13,29,37,8,4,114,57,2,22,2,8,0,14,0,43,12,62,80,2,11,0,9,0,1,0,3,10,30,175,79,79,49,183,74,92,124,109,33,23,16,32,0,37,3,42,19,17,14,0,0,10,17,58,9,4,49,49,111,114,26,43,49,65,190,67,56,89,67,25,11,34,6,4,48,20,0,19,41,0,0,98,54,24,15,43,152,25,2,46,7,58,0,11,0,6,0,13,0,3,3,2,39,84,109,16,29,0,4,7,3,0,3,0,0,0,0,0,0,4,27,6,1,13,6,22,35,53,39,25,0,1,0,0,21,0,0,1,51,36,137,116,3,8,19,29,26,4,36,68,94,78,38,158,73,21,16,4,37,0,6,0,0,0,12,101,103,12,11,11,0,0,11,1,33,1,77,38,0,45,31,54,6,1,3,0,0,0,29,13,0,37,90,56,0,30,22,0,2,136,3,0,84,84,0,32,94,110,28,39,103,121,87,55,145,69,171,45,100,93,103,43,86,95,0,7,107,15,0,112,76,67,20,8,134,19,1,33,122,0,39,88,38,64,107,109,128,72,14,134,79,112,9,22,124,11,64,93,88,1,26,69,92,2,16,0,49,89,181,28,109,173,56,60,69,62,2,82,97,8,2,32,55,5,26,88,98,18,14,15,101,18,6,17,85,66,99,97,6,16,46,40,27,81,40,131,51,23,9,108,27,104,25,57,33,48,31,9,71,76,13,8,0,1,0,1,0,3,0,16,52,0,0,0,2,0,0,0,0,3,5,59,81,187,19,13,27,56,40,56,27,7,48,20,102,136,128,17,29,17,4,12,18,2,31,33,17,24,13,0,54,31,102,31,31,190,47,46,58,38,40,83,103,29,31,2,32,5,41,1,0,63,34,0,4,31,21,4,23,14,83,93,137,113,14,85,54,2,6,0,0,1,0,13,0,2,0,14,44,21,7,6,1,0,0,0,0,0,0,0,5,0,0,1,1,17,0,10,0,54,10,119,25,23,2,0,0,0,2,1,2,0,1,38,69,53,159,118,69,12,9,1,1,0,4,6,29,59,4,65,138,12,14,10,1,32,2,26,0,0,0,0,79,129,1,1,0,0,2,17,4,34,4,118,40,90,34,20,75,40,102,16,11,70,88,2,7,36,9,0,54,75,3,0,74,78,0,7,34,64,0,68,157,65,10,59,152,33,105,100,140,58,27,178,84,16,92,160,64,44,77,29,115,24,103,1,31,166,17,63,0,27,0,31,14,32,37,12,2,90,54,4,22,2,8,1,14,0,48,14,57,81,3,10,0,7,0,2,0,4,6,34,169,85,69,49,184,82,90,119,118,37,25,13,35,2,47,5,37,19,20,13,0,0,9,15,68,7,7,46,50,102,148,24,49,46,54,177,81,50,68,79,28,19,26,5,2,67,19,1,16,38,0,0,102,65,24,8,40,164,35,2,52,7,57,0,10,0,4,0,9,0,1,2,2,34,99,133,17,20,1,3,5,3,0,2,0,0,0,0,0,0,3,30,6,1,12,6,23,40,51,39,21,1,0,0,0,21,0,0,29,45,102,151,132,22,64,20,35,22,6,43,69,138,73,38,158,69,22,32,4,42,0,7,0,0,0,19,91,104,14,15,13,0,0,7,0,44,4,75,35,15,64,34,117,58,1,8,24,0,1,66,54,0,33,108,50,0,33,21,0,2,139,3,0,90,83,0,27,89,112,30,35,103,119,91,52,142,71,177,79,94,98,111,46,74,105,0,8,80,20,0,106,80,108,12,9,133,26,0,22,105,0,46,71,47,73,103,94,114,72,13,108,100,66,10,25,118,21,57,92,67,0,55,73,85,36,23,48,136,130,172,39,29,89,86,71,73,31,2,110,88,18,0,26,85,3,13,75,91,22,11,19,85,25,4,19,93,62,86,92,8,16,46,43,24,83,37,119,46,23,12,107,29,93,26,61,35,45,38,10,71,88,12,8,0,1,0,3,0,2,1,16,73,0,0,0,4,0,0,0,1,1,4,64,69,195,22,4,20,66,40,62,22,11,46,25,130,139,132,16,28,18,4,14,18,1,22,38,12,21,11,0,54,28,108,28,34,171,44,58,84,42,33,101,106,30,34,7,31,4,58,1,0,46,43,0,2,37,27,4,30,19,87,82,140,113,13,79,66,0,5,2,0,0,0,22,0,1,0,16,29,15,8,5,1,0,0,0,0,0,0,0,3,0,0,0,2,16,0,7,0,56,12,149,24,24,2,0,0,0,1,1,2,0,1,37,58,64,164,121,73,16,8,3,1,1,9,9,32,52,3,58,124,9,5,12,0,25,0,37,0,1,0,0,77,160,2,1,0,0,1,19,0,40,4,88,46,100,24,28,76,75,106,16,11,79,88,0,3,36,10,0,53,88,3,1,69,66,0,6,40,64,1,63,156,65,19,58,138,29,115,93,136,63,32,179,77,36,90,154,76,38,80,39,115,22,104,2,35,180,18,60,0,30,0,28,14,28,42,11,2,81,52,3,22,2,7,1,19,0,45,15,60,77,2,12,0,8,0,1,0,5,10,32,163,83,73,46,178,89,81,124,124,31,23,12,37,0,45,4,46,20,14,11,0,0,10,5,64,10,10,43,50,113,136,22,45,44,65,202,86,56,86,64,27,14,28,5,2,62,19,2,16,44,1,0,102,70,22,10,41,155,35,2,47,7,55,0,6,0,3,0,11,0,3,2,2,33,87,129,17,29,0,5,5,3,0,3,1,0,0,1,0,0,2,28,6,1,12,6,23,35,58,32,25,2,2,1,0,15,0,0,22,45,94,140,117,23,65,17,33,24,5,44,70,122,60,39,156,69,22,26,5,43,0,7,0,0,0,11,94,102,10,17,11,0,0,7,0,49,4,75,55,14,65,30,102,62,0,3,23,0,0,56,51,0,37,106,60,0,26,21,0,0,132,3,0,76,88,0,29,95,112,32,32,98,120,88,54,150,71,185,59,97,102,141,43,70,108,0,28,88,35,4,77,80,89,7,25,128,14,3,32,80,0,39,82,32,67,116,76,114,65,17,123,79,67,17,29,106,17,79,97,92,4,50,82,83,30,15,39,178,128,182,66,66,54,89,81,55,60,4,74,97,15,3,25,78,2,26,80,100,22,6,22,77,14,5,12,76,68,99,88,7,10,49,42,24,96,40,133,59,19,13,114,25,105,23,44,34,47,27,14,67,79,8,10,1,1,0,1,0,12,4,19,75,0,2,0,2,0,0,0,0,3,10,45,76,196,31,6,26,65,40,58,32,9,52,19,111,134,146,21,25,16,4,14,17,1,31,26,15,25,16,0,54,28,108,32,26,178,34,38,67,48,31,85,107,27,27,7,42,4,59,2,0,43,46,0,2,30,11,4,20,20,79,96,138,122,15,84,55,1,7,0,0,0,0,16,0,2,0,14,24,18,9,4,0,0,0,0,0,0,0,0,3,0,0,2,1,13,0,10,0,55,11,135,25,25,2,0,1,1,4,1,1,0,1,33,54,51,169,117,66,13,8,1,1,1,12,9,36,50,1,75,115,8,6,8,3,36,0,27,0,0,0,0,73,153,2,1,0,0,1,22,0,34,6,99,46,82,37,26,76,70,104,16,9,82,90,0,5,45,19,0,57,86,5,1,72,68,0,7,37,58,1,68,156,66,13,53,160,36,116,104,128,45,25,166,69,13,79,150,93,11,45,59,37,45,95,7,128,43,1,9,12,18,114,107,126,79,87,142,90,91,120,199

Secondary structure (DSSP, 8-state):
--EEEEEEETTEEEEEEESSS--SSSEEEEEEETTEEEEEEEEE-SSPPTT--S--EEEEEEE-GGGGT-PPPSSS-S--S--HHHHHHHHHHHHHHGGGSPTT--S-EEEEEEEEE--SSS-THHHHHHHHHHHHHHH-SS--S--EEEEEEEETTTEEEES--TTGGGS-SEEEEEEE-SS-EEEEEEEEEEE-HHHHHHHHHHHHHHTHHHHHHHHHHHHHHPPPPP---PPPP-HHHHHHHHHHTTHHHHTTTT---HHHHHHHHHHHHHHHHHHT-SSTTTT--SHHHHHHHHHHHHHHHHHHHHHT---TTS--TT-PPPEEEEE--STTSSEEEEEEETTEEEEEEEEEE-GGGSEEEEETTEEEEE-EEEEEE--GGGGT------S--HHHHHHHHHHHHHHGGGSPPTTT--SEEEEEEEEEE-SB-HHHHHHHHHHHHHHHHT---SS--EEEEEEEEEETTEEEEESS-BSGGGGT-SEEEEEEE-SSSEEEEEEEE-SS---HHHHHHHHHHHHHHHHHHHHHHHTT--S--SS--TT--/--EEEEEEETTEEEEEEESSS-TTSSEEEEEEETTEEEEEEEEE-SSPPTT--S--EEEEEEE-GGGGT-PPPSTT-S--S--HHHHHHHHHHHHHHGGGSPTT--S-EEEEEEEEE--SSS-THHHHHHHHHHHHHHH--S--S--EEEEEEEETTTEEEES--HHHHHH-SEEEEEEE-SS-EEEEEEEEEEE-HHHHHHHHHHHHHHTHHHHHHHHHHHHHHPPPPP----PPP-HHHHHHHHHHSHHHHHHHHH---HHHHHHHHHHHHHHHHHHSS-SSS-SS-HHHHHHHHHHHHHHHHHHHHHHT---TTS--TT-PPPEEEEE--SSSSSEEEEEEETTEEEEEEEEEE-GGGSEEEEETTEEEEESEEEEEE--GGGTT-----SS--HHHHHHHHHHHHHHGGGSPPTTT--SEEEEEEEEEE-SS-HHHHHHHHHHHHHHHHT---SS--EEEEEEEEEETTEEEEEES--STTTTT-SB--EEEE-SSSEEEEEE-B-SS---HHHHHHHHHHHHHHHHHHHHHHTTT--S--SS--S---/--EEEEEEETTEEEEEEESSS-TTSSEEEEEEESS-EEEEEEEE-SSPPTT--S--EEEEEEE-GGGTT-PPPSSS-S--S--HHHHHHHHHHHHHHGGGSPTT--S-EEEEEEEEE--SSS-THHHHHHHHHHHHHHH----SS--EEEEEEEETTTEEEES--TTTTTS-SB-EEEEE-SS-EEEEEEEEEEE-HHHHHHHHHHHHHHTHHHHHHHHHHHHHHPPPPP--------HHHHHHHHHHHHHHHHHHTS---HHHHHHHHHHHHHHHHHSSBSSSTTSBPTTHHHHHHHHHHHHHHHHHHHTT---TTS--TT-PPPEEEEE--SSSSSEEEEEEETTEEEEEEEEEE-GGGSEEEEETTEEEEESEEEEEE--GGGGT------S--HHHHHHHHHHHHHHHTTPPPTTT--SEEEEEEEEEE-SB-HHHHHHHHHHHHHHHTT---SS--EEEEEEEEEETTEEEEEES-BTTHHHH-SEEEEEEE-SSSEEEEEEEE-SS---TTHHHHHHHHHHHHHHHHHHHHTTT--S--SSS-SS--/--TTT--S-TT-HHHHHHHHHHHH-